Protein 7YTO (pdb70)

Radius of gyration: 44.59 Å; Cα contacts (8 Å, |Δi|>4): 5740; chains: 6; bounding box: 147×69×113 Å

Foldseek 3Di:
DDDFKAFFQPDAADDDLDDLVLLVVLLVVVLVVCVVVVFFKEKEWFQQVQCNNFLDGDDDDPDTWIWIQGNPFIETEEEPVCGNVSVNRTNGHYIYGYPPDPCSSLVVVCVRQPPTAEYEYAPPDQDDVSVVVNCVSVPNHHYDYDNQVSLVVQQFADPSLVVVQLVQLVLQVQLVVQLLVQAAQFAFQVSSFVSSQVRSLVVLPVVDPDWDRDDWTWAKAWAAQQQDPPRHGDRDGHHAQIKIKTWGWGATSQWTDIWIAIFGRADHDPLQQVVQVLQVVLLVVLQQQQAQFDFLLNSQVVSLVSCVVVVQSVFWDAFQKFWTTRAHPVDDTSVQHTNHNPRGDGHHQRTKMKGKTKGADDPPDRSGGIGIGIWIWGYHNGGTDTSNDDDYGDPPRHRRD/DDDFKFDQQPDAADDDLDDLVQLVVLLVVVLVVCVVVVFFKEKEWFQQNQCRNWLDGDDCPPDTWIWMRGNPAIEIEEEVVCGNVSVNRTNGHYMYGYPPDPCSSLVVVCVRQPPTAEYEYAPPPQDDVRVVSNCVSDPNHHYHYDNQVSLVVQQFADPSLVVVQLVQLVLQVQLVVQLLVQDAQFQFQVSSFVSSQVRSLVVQPVVDPDWDFDQWGWAKAWAAQQLDPPRHGDGDGHHAQIKIKTWGWGATSQWTDIWIAIFGHQDYDDQLVVVQVLQVVLLVVLLQQFAFFAFLQVSQVVSLVSCVVVVQNVQWDDFQKFWTTRAHPVDDTSVQGTSDNPRGDGHHQRGKMKGKTKGAADPPDGSHGIGIGMWIWGHHDGHTDTSNDDDYGPPPRHRND/DDDFKFFQQPDAADDDLDDLVLLVVLLVLVVVVCVVVVFFKEKEWFQQSQCNNFLDGDDCPPDTWIWIRGNPFIETEEEVVCGNVSVNRGDGHYMYGYDPDDCSRLVVVVVVQPPGQEYEYAPVPQDPVRVVVNCVSVPRHHYDHDNQVSLVVQQFADPSQVVVQLVQLVLQVQLVVQLLVQDAAFQFQVSSFVSSQVRSLVVLVVPDPDWDFDDWTWAKAWAAQQLDPPRHGDRDGHHAQIKIKTWGWGATSQFTDIWIAIFHEQDYDPQQQVVQVLQVVLLVVLLFQQWQFHFLQVSVVVSCVSCVVVVQNVQWDAFFKFFTGRAHPVDDTSVQDTNHNPRGDGHHQRTKMKGKTKGAADPPDGSGGMGIGMWIWHGHGHTDTSNDDDHHPPPRHRRD/DDDFKFAQQPDAADDDLDDLVQLVVLLVLVQVVCVVVVFFKEKEWFQQVQCNNWLDGDDCPPDTWIWIRGNPFIEIEEEVVCRNVSVSRTSGHYMYGYPPDDCSSLVVVCVRQPPTAEYEYAPVDQDPVRVVVNCVSVPNHHYDHDNQVSLVVQQFADPSLVVVQLVQLVLQVQLVVQLLVQDAQFQFQVSSFVSSQVRSLVVLVVPDPDWDQDQWTWAKAWAQQQLDPPRHGDRDGHHAQIKIKTWGWGQTSQWTDIWIAIFGEQDHDPLQQVVQVLQVVLLVVLQFQPWQQDFLQVSQVVSCVSCVVVVQNVFWDDFQKFWTTRAHPPGDTRPQGTNHNPRGDGHHARGKMKGWTKGADDPPDGSHGIGIGIWIWGYHDTHIDTSNDDDYGPPPRHRYD/DDQKFAQQPDAADDDLDDLVQLVVLLVVVLVVCVVVVFFKEKEWFQQSQCRNFLDGDDCPPDTWIWIRGNPFIETEEEPVCGNVSVNRTSGHYMYGYDPDPCSRLVVVCVRQPPTAEYEYAPVPQDPVNVVVNCVSPPNHHYHYDNQVSLVVQQFADPSLVVVQLVQLVLQVQLVVQLLVQFAQFQFQVVSFVSSQVRSQVVLCVPDPDWDFDDWGWAKAWAAQQQDPPRHGDRDGHHAFIKIKTWTWGATSQWTDIWIAIFTRADHDPLQQVVQVLQVVLLVVLLQQDAQFQFLLVSLVVSLVSCVVVVQNVQWDDFFKFWTTRAHPPGDHSVQGTNHNPRGDTHHARGKMKGKTKGAAPPPDRNGGMGIGMWIWHHHHGGIDTSNDDDYGDVPRHRDD/DDDFKFAQQPDAADDDLDDLVLLVVLLVLVVVVCVVVVFFKEKEWFQQVQCNNWLDGDDCPPDTWIWIRGNPFIETEEEVVCGNVSVNRTSGHYMYGYDPDPCSSLVVVCVRQPPTQEYEYAPVPQDPVNVVVNCVSPPNHHYDYDNQVSLVVQQFADPSLVVVQLVQLVLQVQLVVQLLVPFAQFAFQVVSFVSSQVRSQVVQCVVDPDWDFDDWTWAKAWAQQQQDPPRHGDRDGHHAQIKIKTWGWGATSQWTDIWIAIAGRADYDPQQQVVQVLQVVLLVVLQFQAAQFDFLQVSVVVSLVSCVVVVQNVQWDDFQKFWTTRDHPPGDHSVQRTSDNPRGDGHHQRGKMKGKTKGADPPPDPSGGIGIGIWIWGYHNGGTDTSNDDDHGPVPRYRHD

InterPro domains:
  IPR000587 Creatinase, N-terminal [PF01321] (29-159)
  IPR000994 Peptidase M24 [PF00557] (167-383)
  IPR029149 Creatinase/Aminopeptidase P/Spt16, N-terminal [G3DSA:3.40.350.10] (4-157)
  IPR029149 Creatinase/Aminopeptidase P/Spt16, N-terminal [SSF53092] (5-157)
  IPR036005 Creatinase/aminopeptidase-like [G3DSA:3.90.230.10] (158-403)
  IPR036005 Creatinase/aminopeptidase-like [SSF55920] (159-399)
  IPR039394 Creatinase, C-terminal [cd01090] (165-392)
  IPR050659 Peptidase M24B family [PTHR46112] (21-395)

Sequence (2404 aa):
DMLHVMKWHNGEKDYSPFSDAEMTRRQNDVRGWMAKNNVDAALFTSYHCINYYSGWLYCYFGRKYGMVIDHNNATTISAGIDGGQPWRRSFGDNITYTDWRRDNFYRAVRQLTTGAKRIGIEFDHVNLDFRRQLEEALPGVEFVDISQPSMWMRTIKSLEEQKLIREGARVCDVGGAACAAAIKAGVPEHEVAIATTNAMIREIAKSFPFVELMDTWTWFQSGINTDGAHNPVTNRIVQSGDILSLNTFPMIFGYYTALERTLFCDHVDDASLDIWEKNVAVHRRGLELIKPGARCKDIALELNEMYREWDLLKYRSFGYGHSFGVLCHYYGREAGVELREDIDTELKPGMVVSMEPMVMLPEGMPGAGGYREHDILIVGEDGAENITGFPVGPEHNIIRNDMLHVMKWHNGEKDYSPFSDAEMTRRQNDVRGWMAKNNVDAALFTSYHCINYYSGWLYCYFGRKYGMVIDHNNATTISAGIDGGQPWRRSFGDNITYTDWRRDNFYRAVRQLTTGAKRIGIEFDHVNLDFRRQLEEALPGVEFVDISQPSMWMRTIKSLEEQKLIREGARVCDVGGAACAAAIKAGVPEHEVAIATTNAMIREIAKSFPFVELMDTWTWFQSGINTDGAHNPVTNRIVQSGDILSLNTFPMIFGYYTALERTLFCDHVDDASLDIWEKNVAVHRRGLELIKPGARCKDIALELNEMYREWDLLKYRSFGYGHSFGVLCHYYGREAGVELREDIDTELKPGMVVSMEPMVMLPEGMPGAGGYREHDILIVGEDGAENITGFPVGPEHNIIRNDMLHVMKWHNGEKDYSPFSDAEMTRRQNDVRGWMAKNNVDAALFTSYHCINYYSGWLYCYFGRKYGMVIDHNNATTISAGIDGGQPWRRSFGDNITYTDWRRDNFYRAVRQLTTGAKRIGIEFDHVNLDFRRQLEEALPGVEFVDISQPSMWMRTIKSLEEQKLIREGARVCDVGGAACAAAIKAGVPEHEVAIATTNAMIREIAKSFPFVELMDTWTWFQSGINTDGAHNPVTNRIVQSGDILSLNTFPMIFGYYTALERTLFCDHVDDASLDIWEKNVAVHRRGLELIKPGARCKDIALELNEMYREWDLLKYRSFGYGHSFGVLCHYYGREAGVELREDIDTELKPGMVVSMEPMVMLPEGMPGAGGYREHDILIVEDGAENITGFPVGPEHNIIRNDMLHVMKWHNGEKDYSPFSDAEMTRRQNDVRGWMAKNNVDAALFTSYHCINYYSGWLYCYFGRKYGMVIDHNNATTISAGIDGGQPWRRSFGDNITYTDWRRDNFYRAVRQLTTGAKRIGIEFDHVNLDFRRQLEEALPGVEFVDISQPSMWMRTIKSLEEQKLIREGARVCDVGGAACAAAIKAGVPEHEVAIATTNAMIREIAKSFPFVELMDTWTWFQSGINTDGAHNPVTNRIVQSGDILSLNTFPMIFGYYTALERTLFCDHVDDASLDIWEKNVAVHRRGLELIKPGARCKDIALELNEMYREWDLLKYRSFGYGHSFGVLCHYYGREAGVELREDIDTELKPGMVVSMEPMVMLPEGMPGAGGYREHDILIVGEDGAENITGFPVGPEHNIIRNMLHVMKWHNGEKDYSPFSDAEMTRRQNDVRGWMAKNNVDAALFTSYHCINYYSGWLYCYFGRKYGMVIDHNNATTISAGIDGGQPWRRSFGDNITYTDWRRDNFYRAVRQLTTGAKRIGIEFDHVNLDFRRQLEEALPGVEFVDISQPSMWMRTIKSLEEQKLIREGARVCDVGGAACAAAIKAGVPEHEVAIATTNAMIREIAKSFPFVELMDTWTWFQSGINTDGAHNPVTNRIVQSGDILSLNTFPMIFGYYTALERTLFCDHVDDASLDIWEKNVAVHRRGLELIKPGARCKDIALELNEMYREWDLLKYRSFGYGHSFGVLCHYYGREAGVELREDIDTELKPGMVVSMEPMVMLPEGMPGAGGYREHDILIVGEDGAENITGFPVGPEHNIIRNDMLHVMKWHNGEKDYSPFSDAEMTRRQNDVRGWMAKNNVDAALFTSYHCINYYSGWLYCYFGRKYGMVIDHNNATTISAGIDGGQPWRRSFGDNITYTDWRRDNFYRAVRQLTTGAKRIGIEFDHVNLDFRRQLEEALPGVEFVDISQPSMWMRTIKSLEEQKLIREGARVCDVGGAACAAAIKAGVPEHEVAIATTNAMIREIAKSFPFVELMDTWTWFQSGINTDGAHNPVTNRIVQSGDILSLNTFPMIFGYYTALERTLFCDHVDDASLDIWEKNVAVHRRGLELIKPGARCKDIALELNEMYREWDLLKYRSFGYGHSFGVLCHYYGREAGVELREDIDTELKPGMVVSMEPMVMLPEGMPGAGGYREHDILIVGEDGAENITGFPVGPEHNIIRN

Structure (mmCIF, N/CA/C/O backbone):
data_7YTO
#
_entry.id   7YTO
#
_cell.length_a   194.946
_cell.length_b   113.761
_cell.length_c   111.482
_cell.angle_alpha   90.000
_cell.angle_beta   94.903
_cell.angle_gamma   90.000
#
_symmetry.space_group_name_H-M   'C 1 2 1'
#
loop_
_entity.id
_entity.type
_entity.pdbx_description
1 polymer 'Creatine amidinohydrolase'
2 water water
#
loop_
_atom_site.group_PDB
_atom_site.id
_atom_site.type_symbol
_atom_site.label_atom_id
_atom_site.label_alt_id
_atom_site.label_comp_id
_atom_site.label_asym_id
_atom_site.label_entity_id
_atom_site.label_seq_id
_atom_site.pdbx_PDB_ins_code
_atom_site.Cartn_x
_atom_site.Cartn_y
_atom_site.Cartn_z
_atom_site.occupancy
_atom_site.B_iso_or_equiv
_atom_site.auth_seq_id
_atom_site.auth_comp_id
_atom_site.auth_asym_id
_atom_site.auth_atom_id
_atom_site.pdbx_PDB_model_num
ATOM 1 N N . ASP A 1 4 ? -28.36701 -22.56678 -34.29098 1.000 116.44305 4 ASP D N 1
ATOM 2 C CA . ASP A 1 4 ? -27.20771 -21.90329 -33.70943 1.000 122.63226 4 ASP D CA 1
ATOM 3 C C . ASP A 1 4 ? -27.00500 -20.51654 -34.31342 1.000 117.74914 4 ASP D C 1
ATOM 4 O O . ASP A 1 4 ? -26.47609 -19.61683 -33.66022 1.000 114.75910 4 ASP D O 1
ATOM 9 N N . MET A 1 5 ? -27.43023 -20.35046 -35.56332 1.000 114.28736 5 MET D N 1
ATOM 10 C CA . MET A 1 5 ? -27.31942 -19.07559 -36.25906 1.000 108.83367 5 MET D CA 1
ATOM 11 C C . MET A 1 5 ? -28.58808 -18.26503 -36.02724 1.000 105.27857 5 MET D C 1
ATOM 12 O O . MET A 1 5 ? -29.69861 -18.77162 -36.21557 1.000 107.66515 5 MET D O 1
ATOM 17 N N . LEU A 1 6 ? -28.41724 -17.01168 -35.61518 1.000 102.25968 6 LEU D N 1
ATOM 18 C CA . LEU A 1 6 ? -29.53696 -16.18249 -35.19425 1.000 107.36368 6 LEU D CA 1
ATOM 19 C C . LEU A 1 6 ? -30.42189 -15.79296 -36.37824 1.000 111.17395 6 LEU D C 1
ATOM 20 O O . LEU A 1 6 ? -30.01258 -15.83266 -37.54227 1.000 97.92514 6 LEU D O 1
ATOM 25 N N . HIS A 1 7 ? -31.65939 -15.41179 -36.05790 1.000 122.54812 7 HIS D N 1
ATOM 26 C CA . HIS A 1 7 ? -32.59949 -14.87041 -37.03728 1.000 119.01886 7 HIS D CA 1
ATOM 27 C C . HIS A 1 7 ? -32.83774 -13.39431 -36.77894 1.000 111.82832 7 HIS D C 1
ATOM 28 O O . HIS A 1 7 ? -32.46366 -12.55097 -37.60005 1.000 109.05927 7 HIS D O 1
ATOM 35 N N . VAL A 1 8 ? -33.45667 -13.04358 -35.65720 1.000 95.93463 8 VAL D N 1
ATOM 36 C CA . VAL A 1 8 ? -33.72215 -11.65406 -35.29412 1.000 93.73126 8 VAL D CA 1
ATOM 37 C C . VAL A 1 8 ? -32.97966 -11.38991 -33.98864 1.000 96.30579 8 VAL D C 1
ATOM 38 O O . VAL A 1 8 ? -33.53477 -11.52541 -32.89363 1.000 100.27991 8 VAL D O 1
ATOM 40 N N . MET A 1 9 ? -31.71128 -11.00567 -34.09721 1.000 94.86014 9 MET D N 1
ATOM 41 C CA . MET A 1 9 ? -30.91413 -10.63760 -32.93897 1.000 92.65283 9 MET D CA 1
ATOM 42 C C . MET A 1 9 ? -31.08493 -9.15458 -32.61858 1.000 93.32943 9 MET D C 1
ATOM 43 O O . MET A 1 9 ? -31.66023 -8.38215 -33.38858 1.000 98.27676 9 MET D O 1
ATOM 45 N N . LYS A 1 10 ? -30.57114 -8.76389 -31.45512 1.000 86.34205 10 LYS D N 1
ATOM 46 C CA . LYS A 1 10 ? -30.57043 -7.37833 -31.00527 1.000 85.66770 10 LYS D CA 1
ATOM 47 C C . LYS A 1 10 ? -29.12349 -6.95858 -30.79423 1.000 87.16324 10 LYS D C 1
ATOM 48 O O . LYS A 1 10 ? -28.40936 -7.56181 -29.98418 1.000 96.89377 10 LYS D O 1
ATOM 54 N N . TRP A 1 11 ? -28.70030 -5.91899 -31.52466 1.000 87.73352 11 TRP D N 1
ATOM 55 C CA . TRP A 1 11 ? -27.29543 -5.52307 -31.64819 1.000 90.67205 11 TRP D CA 1
ATOM 56 C C . TRP A 1 11 ? -27.16800 -4.03053 -31.33499 1.000 88.28200 11 TRP D C 1
ATOM 57 O O . TRP A 1 11 ? -26.92869 -3.21021 -32.22150 1.000 81.67260 11 TRP D O 1
ATOM 68 N N . HIS A 1 12 ? -27.32470 -3.67853 -30.06369 1.000 87.09669 12 HIS D N 1
ATOM 69 C CA . HIS A 1 12 ? -27.22497 -2.28385 -29.63963 1.000 86.75198 12 HIS D CA 1
ATOM 70 C C . HIS A 1 12 ? -25.77154 -1.93638 -29.31449 1.000 90.00875 12 HIS D C 1
ATOM 71 O O . HIS A 1 12 ? -25.41414 -1.55752 -28.20050 1.000 92.01102 12 HIS D O 1
ATOM 78 N N . ASN A 1 13 ? -24.92605 -2.08826 -30.33058 1.000 87.66085 13 ASN D N 1
ATOM 79 C CA . ASN A 1 13 ? -23.50489 -1.81237 -30.17940 1.000 89.75417 13 ASN D CA 1
ATOM 80 C C . ASN A 1 13 ? -23.27087 -0.30732 -30.18224 1.000 91.04837 13 ASN D C 1
ATOM 81 O O . ASN A 1 13 ? -23.74462 0.40373 -31.07433 1.000 84.77512 13 ASN D O 1
ATOM 86 N N . GLY A 1 14 ? -22.55012 0.17702 -29.17370 1.000 91.61328 14 GLY D N 1
ATOM 87 C CA . GLY A 1 14 ? -22.27236 1.58928 -29.05124 1.000 90.90606 14 GLY D CA 1
ATOM 88 C C . GLY A 1 14 ? -23.38449 2.33381 -28.33861 1.000 90.45065 14 GLY D C 1
ATOM 89 O O . GLY A 1 14 ? -24.29051 1.75329 -27.73573 1.000 91.37708 14 GLY D O 1
ATOM 90 N N . GLU A 1 15 ? -23.30047 3.65664 -28.41688 1.000 89.16818 15 GLU D N 1
ATOM 91 C CA . GLU A 1 15 ? -24.26063 4.55329 -27.79577 1.000 88.80296 15 GLU D CA 1
ATOM 92 C C . GLU A 1 15 ? -24.94347 5.39398 -28.86597 1.000 88.21156 15 GLU D C 1
ATOM 93 O O . GLU A 1 15 ? -24.52529 5.42800 -30.02638 1.000 81.99702 15 GLU D O 1
ATOM 99 N N . LYS A 1 16 ? -26.00904 6.07766 -28.45457 1.000 87.10469 16 LYS D N 1
ATOM 100 C CA . LYS A 1 16 ? -26.73866 6.95248 -29.36063 1.000 80.20563 16 LYS D CA 1
ATOM 101 C C . LYS A 1 16 ? -25.82548 8.04792 -29.89871 1.000 79.59972 16 LYS D C 1
ATOM 102 O O . LYS A 1 16 ? -24.85619 8.45538 -29.25353 1.000 85.34434 16 LYS D O 1
ATOM 108 N N . ASP A 1 17 ? -26.14387 8.52204 -31.09623 1.000 75.83804 17 ASP D N 1
ATOM 109 C CA . ASP A 1 17 ? -25.39957 9.58837 -31.74578 1.000 74.30983 17 ASP D CA 1
ATOM 110 C C . ASP A 1 17 ? -26.14322 10.91314 -31.62112 1.000 74.88911 17 ASP D C 1
ATOM 111 O O . ASP A 1 17 ? -27.33338 10.96076 -31.30156 1.000 80.36408 17 ASP D O 1
ATOM 116 N N . TYR A 1 18 ? -25.41575 11.99720 -31.87675 1.000 78.87259 18 TYR D N 1
ATOM 117 C CA . TYR A 1 18 ? -26.01990 13.32174 -31.87349 1.000 77.22304 18 TYR D CA 1
ATOM 118 C C . TYR A 1 18 ? -27.05562 13.43563 -32.98517 1.000 69.64108 18 TYR D C 1
ATOM 119 O O . TYR A 1 18 ? -26.88699 12.88054 -34.07393 1.000 66.49773 18 TYR D O 1
ATOM 128 N N . SER A 1 19 ? -28.13312 14.16641 -32.70423 1.000 68.28236 19 SER D N 1
ATOM 129 C CA . SER A 1 19 ? -29.16056 14.44983 -33.69036 1.000 71.80295 19 SER D CA 1
ATOM 130 C C . SER A 1 19 ? -29.47792 15.93839 -33.69351 1.000 70.80395 19 SER D C 1
ATOM 131 O O . SER A 1 19 ? -29.56959 16.55810 -32.62625 1.000 69.25604 19 SER D O 1
ATOM 134 N N . PRO A 1 20 ? -29.65106 16.53909 -34.87335 1.000 65.51524 20 PRO D N 1
ATOM 135 C CA . PRO A 1 20 ? -30.00711 17.96635 -34.92292 1.000 68.22229 20 PRO D CA 1
ATOM 136 C C . PRO A 1 20 ? -31.35440 18.27270 -34.29868 1.000 71.14503 20 PRO D C 1
ATOM 137 O O . PRO A 1 20 ? -31.58865 19.42043 -33.89941 1.000 69.96816 20 PRO D O 1
ATOM 141 N N . PHE A 1 21 ? -32.24358 17.28922 -34.20090 1.000 71.07071 21 PHE D N 1
ATOM 142 C CA . PHE A 1 21 ? -33.57064 17.47787 -33.63822 1.000 68.14674 21 PHE D CA 1
ATOM 143 C C . PHE A 1 21 ? -33.61252 16.99268 -32.19465 1.000 67.07553 21 PHE D C 1
ATOM 144 O O . PHE A 1 21 ? -32.94768 16.02143 -31.82442 1.000 67.95152 21 PHE D O 1
ATOM 152 N N . SER A 1 22 ? -34.40674 17.68123 -31.38119 1.000 68.91335 22 SER D N 1
ATOM 153 C CA . SER A 1 22 ? -34.54134 17.32387 -29.97956 1.000 72.42274 22 SER D CA 1
ATOM 154 C C . SER A 1 22 ? -35.41011 16.07788 -29.82531 1.000 74.51713 22 SER D C 1
ATOM 155 O O . SER A 1 22 ? -36.04948 15.60559 -30.77075 1.000 71.82172 22 SER D O 1
ATOM 158 N N . ASP A 1 23 ? -35.42479 15.54097 -28.60287 1.000 75.26321 23 ASP D N 1
ATOM 159 C CA . ASP A 1 23 ? -36.27474 14.39200 -28.31252 1.000 75.96166 23 ASP D CA 1
ATOM 160 C C . ASP A 1 23 ? -37.75111 14.74903 -28.41911 1.000 75.83955 23 ASP D C 1
ATOM 161 O O . ASP A 1 23 ? -38.57103 13.89156 -28.76632 1.000 75.09697 23 ASP D O 1
ATOM 166 N N . ALA A 1 24 ? -38.10570 16.00395 -28.13139 1.000 76.73935 24 ALA D N 1
ATOM 167 C CA . ALA A 1 24 ? -39.49150 16.43571 -28.27750 1.000 76.84043 24 ALA D CA 1
ATOM 168 C C . ALA A 1 24 ? -39.92857 16.41119 -29.73656 1.000 76.09274 24 ALA D C 1
ATOM 169 O O . ALA A 1 24 ? -41.02439 15.93483 -30.05230 1.000 81.73443 24 ALA D O 1
ATOM 171 N N . GLU A 1 25 ? -39.08475 16.91729 -30.63924 1.000 72.44248 25 GLU D N 1
ATOM 172 C CA . GLU A 1 25 ? -39.43966 16.95296 -32.05488 1.000 73.37760 25 GLU D CA 1
ATOM 173 C C . GLU A 1 25 ? -39.61522 15.54704 -32.61537 1.000 74.19178 25 GLU D C 1
ATOM 174 O O . GLU A 1 25 ? -40.57695 15.27121 -33.34258 1.000 66.92598 25 GLU D O 1
ATOM 180 N N . MET A 1 26 ? -38.69237 14.63990 -32.28430 1.000 74.76514 26 MET D N 1
ATOM 181 C CA . MET A 1 26 ? -38.79841 13.27227 -32.78025 1.000 66.35180 26 MET D CA 1
ATOM 182 C C . MET A 1 26 ? -39.99382 12.54749 -32.17599 1.000 75.45268 26 MET D C 1
ATOM 183 O O . MET A 1 26 ? -40.59114 11.68760 -32.83348 1.000 75.17298 26 MET D O 1
ATOM 188 N N . THR A 1 27 ? -40.36004 12.88175 -30.93588 1.000 71.11697 27 THR D N 1
ATOM 189 C CA . THR A 1 27 ? -41.55090 12.29360 -30.33148 1.000 72.27897 27 THR D CA 1
ATOM 190 C C . THR A 1 27 ? -42.82061 12.85366 -30.96229 1.000 72.29590 27 THR D C 1
ATOM 191 O O . THR A 1 27 ? -43.81042 12.13009 -31.12735 1.000 73.71422 27 THR D O 1
ATOM 195 N N . ARG A 1 28 ? -42.80960 14.13909 -31.32701 1.000 70.83032 28 ARG D N 1
ATOM 196 C CA . ARG A 1 28 ? -43.98570 14.74049 -31.94892 1.000 73.08038 28 ARG D CA 1
ATOM 197 C C . ARG A 1 28 ? -44.31732 14.06421 -33.27271 1.000 70.47609 28 ARG D C 1
ATOM 198 O O . ARG A 1 28 ? -45.49229 13.82591 -33.57698 1.000 67.87232 28 ARG D O 1
ATOM 206 N N . ARG A 1 29 ? -43.29482 13.74109 -34.06986 1.000 72.98498 29 ARG D N 1
ATOM 207 C CA . ARG A 1 29 ? -43.52808 13.04519 -35.33247 1.000 69.35490 29 ARG D CA 1
ATOM 208 C C . ARG A 1 29 ? -44.11722 11.66067 -35.09224 1.000 71.54978 29 ARG D C 1
ATOM 209 O O . ARG A 1 29 ? -45.10275 11.27207 -35.72940 1.000 62.83138 29 ARG D O 1
ATOM 217 N N . GLN A 1 30 ? -43.52278 10.90051 -34.16800 1.000 75.43290 30 GLN D N 1
ATOM 218 C CA . GLN A 1 30 ? -44.00888 9.55338 -33.88879 1.000 74.25135 30 GLN D CA 1
ATOM 219 C C . GLN A 1 30 ? -45.40142 9.57102 -33.27085 1.000 71.86485 30 GLN D C 1
ATOM 220 O O . GLN A 1 30 ? -46.19985 8.66259 -33.52647 1.000 80.74935 30 GLN D O 1
ATOM 226 N N . ASN A 1 31 ? -45.71384 10.58863 -32.46347 1.000 72.12794 31 ASN D N 1
ATOM 227 C CA . ASN A 1 31 ? -47.05920 10.69884 -31.90753 1.000 75.54751 31 ASN D CA 1
ATOM 228 C C . ASN A 1 31 ? -48.07542 11.08666 -32.97329 1.000 71.85400 31 ASN D C 1
ATOM 229 O O . ASN A 1 31 ? -49.25910 10.74990 -32.85003 1.000 73.61752 31 ASN D O 1
ATOM 234 N N . ASP A 1 32 ? -47.63869 11.79688 -34.01701 1.000 73.87590 32 ASP D N 1
ATOM 235 C CA . ASP A 1 32 ? -48.53319 12.09821 -35.12950 1.000 77.21710 32 ASP D CA 1
ATOM 236 C C . ASP A 1 32 ? -48.98735 10.82861 -35.83577 1.000 71.11092 32 ASP D C 1
ATOM 237 O O . ASP A 1 32 ? -50.13360 10.74944 -36.29285 1.000 70.01926 32 ASP D O 1
ATOM 242 N N . VAL A 1 33 ? -48.10973 9.82685 -35.93024 1.000 68.12728 33 VAL D N 1
ATOM 243 C CA . VAL A 1 33 ? -48.50406 8.54895 -36.51420 1.000 75.33023 33 VAL D CA 1
ATOM 244 C C . VAL A 1 33 ? -49.52845 7.85294 -35.62920 1.000 69.47067 33 VAL D C 1
ATOM 245 O O . VAL A 1 33 ? -50.52976 7.31663 -36.11911 1.000 70.07826 33 VAL D O 1
ATOM 249 N N . ARG A 1 34 ? -49.29690 7.85029 -34.31390 1.000 73.67435 34 ARG D N 1
ATOM 250 C CA . ARG A 1 34 ? -50.23892 7.21401 -33.39919 1.000 72.28429 34 ARG D CA 1
ATOM 251 C C . ARG A 1 34 ? -51.59672 7.90149 -33.44413 1.000 73.82401 34 ARG D C 1
ATOM 252 O O . ARG A 1 34 ? -52.63869 7.23891 -33.38006 1.000 75.28875 34 ARG D O 1
ATOM 260 N N . GLY A 1 35 ? -51.60504 9.23122 -33.55991 1.000 73.70469 35 GLY D N 1
ATOM 261 C CA . GLY A 1 35 ? -52.86059 9.94264 -33.71984 1.000 75.19273 35 GLY D CA 1
ATOM 262 C C . GLY A 1 35 ? -53.59196 9.57047 -34.99364 1.000 77.99276 35 GLY D C 1
ATOM 263 O O . GLY A 1 35 ? -54.82522 9.54357 -35.02216 1.000 79.71520 35 GLY D O 1
ATOM 264 N N . TRP A 1 36 ? -52.84947 9.27710 -36.06261 1.000 74.76318 36 TRP D N 1
ATOM 265 C CA . TRP A 1 36 ? -53.48771 8.82462 -37.29252 1.000 71.27192 36 TRP D CA 1
ATOM 266 C C . TRP A 1 36 ? -53.98395 7.39126 -37.15772 1.000 77.66594 36 TRP D C 1
ATOM 267 O O . TRP A 1 36 ? -55.08069 7.05998 -37.62561 1.000 74.50911 36 TRP D O 1
ATOM 278 N N . MET A 1 37 ? -53.18504 6.52585 -36.52832 1.000 69.75210 37 MET D N 1
ATOM 279 C CA . MET A 1 37 ? -53.58371 5.13284 -36.36138 1.000 72.53790 37 MET D CA 1
ATOM 280 C C . MET A 1 37 ? -54.81746 5.00336 -35.47946 1.000 78.24247 37 MET D C 1
ATOM 281 O O . MET A 1 37 ? -55.63479 4.09841 -35.68524 1.000 78.68720 37 MET D O 1
ATOM 286 N N . ALA A 1 38 ? -54.97361 5.89828 -34.50115 1.000 81.15213 38 ALA D N 1
ATOM 287 C CA . ALA A 1 38 ? -56.13242 5.83527 -33.61671 1.000 80.16107 38 ALA D CA 1
ATOM 288 C C . ALA A 1 38 ? -57.41261 6.21536 -34.35038 1.000 81.75149 38 ALA D C 1
ATOM 289 O O . ALA A 1 38 ? -58.46804 5.61284 -34.12118 1.000 91.04243 38 ALA D O 1
ATOM 291 N N . LYS A 1 39 ? -57.34099 7.21213 -35.23618 1.000 79.46572 39 LYS D N 1
ATOM 292 C CA . LYS A 1 39 ? -58.52221 7.63836 -35.97761 1.000 84.46587 39 LYS D CA 1
ATOM 293 C C . LYS A 1 39 ? -58.94096 6.62974 -37.03883 1.000 82.82817 39 LYS D C 1
ATOM 294 O O . LYS A 1 39 ? -60.10146 6.64428 -37.46284 1.000 86.11748 39 LYS D O 1
ATOM 300 N N . ASN A 1 40 ? -58.03102 5.76023 -37.47777 1.000 86.05853 40 ASN D N 1
ATOM 301 C CA . ASN A 1 40 ? -58.31378 4.80328 -38.53950 1.000 74.28682 40 ASN D CA 1
ATOM 302 C C . ASN A 1 40 ? -58.29431 3.35829 -38.05423 1.000 77.07904 40 ASN D C 1
ATOM 303 O O . ASN A 1 40 ? -58.28205 2.44105 -38.88130 1.000 79.69572 40 ASN D O 1
ATOM 308 N N . ASN A 1 41 ? -58.29245 3.13476 -36.73814 1.000 81.69072 41 ASN D N 1
ATOM 309 C CA . ASN A 1 41 ? -58.29411 1.78704 -36.16327 1.000 82.68141 41 ASN D CA 1
ATOM 310 C C . ASN A 1 41 ? -57.13198 0.95283 -36.69657 1.000 83.78206 41 ASN D C 1
ATOM 311 O O . ASN A 1 41 ? -57.28031 -0.22964 -37.01220 1.000 82.46575 41 ASN D O 1
ATOM 316 N N . VAL A 1 42 ? -55.96261 1.57822 -36.80453 1.000 78.60373 42 VAL D N 1
ATOM 317 C CA . VAL A 1 42 ? -54.75135 0.91396 -37.27084 1.000 72.78785 42 VAL D CA 1
ATOM 318 C C . VAL A 1 42 ? -53.93389 0.49678 -36.05746 1.000 74.52720 42 VAL D C 1
ATOM 319 O O . VAL A 1 42 ? -53.65555 1.31627 -35.17283 1.000 73.66075 42 VAL D O 1
ATOM 323 N N . ASP A 1 43 ? -53.54610 -0.77934 -36.01687 1.000 79.48538 43 ASP D N 1
ATOM 324 C CA . ASP A 1 43 ? -52.86769 -1.32284 -34.84527 1.000 77.47804 43 ASP D CA 1
ATOM 325 C C . ASP A 1 43 ? -51.37636 -1.00908 -34.85273 1.000 74.49513 43 ASP D C 1
ATOM 326 O O . ASP A 1 43 ? -50.78565 -0.77276 -33.79292 1.000 82.49773 43 ASP D O 1
ATOM 331 N N . ALA A 1 44 ? -50.75201 -1.00532 -36.02829 1.000 75.71893 44 ALA D N 1
ATOM 332 C CA . ALA A 1 44 ? -49.32682 -0.73216 -36.13291 1.000 73.45436 44 ALA D CA 1
ATOM 333 C C . ALA A 1 44 ? -49.03036 -0.14469 -37.50351 1.000 72.03075 44 ALA D C 1
ATOM 334 O O . ALA A 1 44 ? -49.76634 -0.36561 -38.46791 1.000 64.08399 44 ALA D O 1
ATOM 336 N N . ALA A 1 45 ? -47.93876 0.61262 -37.57621 1.000 76.84214 45 ALA D N 1
ATOM 337 C CA . ALA A 1 45 ? -47.45783 1.18795 -38.82358 1.000 71.32423 45 ALA D CA 1
ATOM 338 C C . ALA A 1 45 ? -46.11255 0.57564 -39.17960 1.000 68.87056 45 ALA D C 1
ATOM 339 O O . ALA A 1 45 ? -45.24356 0.41866 -38.31537 1.000 65.00187 45 ALA D O 1
ATOM 341 N N . LEU A 1 46 ? -45.94951 0.23096 -40.45509 1.000 56.78498 46 LEU D N 1
ATOM 342 C CA . LEU A 1 46 ? -44.71886 -0.36107 -40.97627 1.000 64.87512 46 LEU D CA 1
ATOM 343 C C . LEU A 1 46 ? -44.22606 0.49819 -42.13719 1.000 60.31146 46 LEU D C 1
ATOM 344 O O . LEU A 1 46 ? -44.74239 0.39962 -43.25415 1.000 60.06784 46 LEU D O 1
ATOM 349 N N . PHE A 1 47 ? -43.23852 1.34673 -41.87211 1.000 61.80921 47 PHE D N 1
ATOM 350 C CA . PHE A 1 47 ? -42.59529 2.12690 -42.91741 1.000 56.30138 47 PHE D CA 1
ATOM 351 C C . PHE A 1 47 ? -41.43765 1.33469 -43.50893 1.000 55.77817 47 PHE D C 1
ATOM 352 O O . PHE A 1 47 ? -40.76776 0.56943 -42.81264 1.000 61.29235 47 PHE D O 1
ATOM 360 N N . THR A 1 48 ? -41.21056 1.51599 -44.81044 1.000 55.57633 48 THR D N 1
ATOM 361 C CA . THR A 1 48 ? -40.15662 0.78740 -45.50228 1.000 58.79166 48 THR D CA 1
ATOM 362 C C . THR A 1 48 ? -39.27779 1.64784 -46.39887 1.000 49.82476 48 THR D C 1
ATOM 363 O O . THR A 1 48 ? -38.28324 1.13269 -46.92010 1.000 53.80412 48 THR D O 1
ATOM 367 N N . SER A 1 49 ? -39.59389 2.92430 -46.58854 1.000 46.85491 49 SER D N 1
ATOM 368 C CA . SER A 1 49 ? -38.85053 3.76475 -47.51371 1.000 51.75088 49 SER D CA 1
ATOM 369 C C . SER A 1 49 ? -37.75224 4.54334 -46.79144 1.000 50.76901 49 SER D C 1
ATOM 370 O O . SER A 1 49 ? -37.71136 4.62345 -45.56082 1.000 53.23893 49 SER D O 1
ATOM 373 N N . TYR A 1 50 ? -36.84687 5.12040 -47.58758 1.000 44.53195 50 TYR D N 1
ATOM 374 C CA . TYR A 1 50 ? -35.80866 5.98866 -47.03772 1.000 52.82331 50 TYR D CA 1
ATOM 375 C C . TYR A 1 50 ? -36.41711 7.14657 -46.26043 1.000 49.59308 50 TYR D C 1
ATOM 376 O O . TYR A 1 50 ? -36.02995 7.41906 -45.11941 1.000 48.34978 50 TYR D O 1
ATOM 385 N N . HIS A 1 51 ? -37.35769 7.86057 -46.88305 1.000 48.67695 51 HIS D N 1
ATOM 386 C CA . HIS A 1 51 ? -37.80884 9.13314 -46.33073 1.000 49.61833 51 HIS D CA 1
ATOM 387 C C . HIS A 1 51 ? -38.66506 8.93515 -45.08825 1.000 49.47852 51 HIS D C 1
ATOM 388 O O . HIS A 1 51 ? -38.51379 9.66911 -44.10468 1.000 58.35109 51 HIS D O 1
ATOM 395 N N . CYS A 1 52 ? -39.56627 7.95162 -45.10535 1.000 50.34810 52 CYS D N 1
ATOM 396 C CA . CYS A 1 52 ? -40.40408 7.72224 -43.93307 1.000 46.76843 52 CYS D CA 1
ATOM 397 C C . CYS A 1 52 ? -39.58092 7.22302 -42.75292 1.000 52.87218 52 CYS D C 1
ATOM 398 O O . CYS A 1 52 ? -39.79921 7.65250 -41.61378 1.000 58.56897 52 CYS D O 1
ATOM 401 N N . ILE A 1 53 ? -38.62487 6.32504 -42.99886 1.000 51.60648 53 ILE D N 1
ATOM 402 C CA . ILE A 1 53 ? -37.80348 5.82596 -41.89998 1.000 57.32450 53 ILE D CA 1
ATOM 403 C C . ILE A 1 53 ? -36.88332 6.92387 -41.37873 1.000 57.30929 53 ILE D C 1
ATOM 404 O O . ILE A 1 53 ? -36.66455 7.04485 -40.16803 1.000 55.39059 53 ILE D O 1
ATOM 409 N N . ASN A 1 54 ? -36.34452 7.75372 -42.27484 1.000 54.99029 54 ASN D N 1
ATOM 410 C CA . ASN A 1 54 ? -35.45885 8.82425 -41.82846 1.000 56.92494 54 ASN D CA 1
ATOM 411 C C . ASN A 1 54 ? -36.22721 9.93627 -41.12641 1.000 57.74669 54 ASN D C 1
ATOM 412 O O . ASN A 1 54 ? -35.68833 10.58238 -40.22013 1.000 60.69177 54 ASN D O 1
ATOM 417 N N . TYR A 1 55 ? -37.47968 10.17292 -41.52058 1.000 54.45285 55 TYR D N 1
ATOM 418 C CA . TYR A 1 55 ? -38.24722 11.25159 -40.90669 1.000 57.18874 55 TYR D CA 1
ATOM 419 C C . TYR A 1 55 ? -38.66108 10.90198 -39.48214 1.000 62.28419 55 TYR D C 1
ATOM 420 O O . TYR A 1 55 ? -38.56387 11.74122 -38.57917 1.000 62.20361 55 TYR D O 1
ATOM 429 N N . TYR A 1 56 ? -39.11404 9.66958 -39.25513 1.000 59.14576 56 TYR D N 1
ATOM 430 C CA . TYR A 1 56 ? -39.63644 9.29602 -37.94879 1.000 57.27188 56 TYR D CA 1
ATOM 431 C C . TYR A 1 56 ? -38.57933 8.73735 -37.00479 1.000 66.21653 56 TYR D C 1
ATOM 432 O O . TYR A 1 56 ? -38.77639 8.78499 -35.78437 1.000 59.89162 56 TYR D O 1
ATOM 441 N N . SER A 1 57 ? -37.46557 8.21900 -37.52658 1.000 62.55208 57 SER D N 1
ATOM 442 C CA . SER A 1 57 ? -36.40956 7.67992 -36.68117 1.000 63.70969 57 SER D CA 1
ATOM 443 C C . SER A 1 57 ? -35.10980 8.47067 -36.73164 1.000 66.27597 57 SER D C 1
ATOM 444 O O . SER A 1 57 ? -34.25615 8.27283 -35.86184 1.000 60.10405 57 SER D O 1
ATOM 447 N N . GLY A 1 58 ? -34.93344 9.34958 -37.71670 1.000 61.74497 58 GLY D N 1
ATOM 448 C CA . GLY A 1 58 ? -33.69336 10.08354 -37.86282 1.000 59.02729 58 GLY D CA 1
ATOM 449 C C . GLY A 1 58 ? -32.57967 9.32538 -38.54880 1.000 55.20805 58 GLY D C 1
ATOM 450 O O . GLY A 1 58 ? -31.51477 9.90731 -38.79078 1.000 56.06400 58 GLY D O 1
ATOM 451 N N . TRP A 1 59 ? -32.79435 8.05709 -38.88491 1.000 62.57728 59 TRP D N 1
ATOM 452 C CA . TRP A 1 59 ? -31.77080 7.19464 -39.45768 1.000 62.37834 59 TRP D CA 1
ATOM 453 C C . TRP A 1 59 ? -32.08282 6.92062 -40.92283 1.000 53.21308 59 TRP D C 1
ATOM 454 O O . TRP A 1 59 ? -33.19217 6.49083 -41.25549 1.000 51.28614 59 TRP D O 1
ATOM 465 N N . LEU A 1 60 ? -31.10231 7.16844 -41.79095 1.000 51.10719 60 LEU D N 1
ATOM 466 C CA . LEU A 1 60 ? -31.22831 6.92840 -43.22583 1.000 52.82101 60 LEU D CA 1
ATOM 467 C C . LEU A 1 60 ? -30.48330 5.64308 -43.56660 1.000 49.51783 60 LEU D C 1
ATOM 468 O O . LEU A 1 60 ? -29.25058 5.59769 -43.50172 1.000 50.36900 60 LEU D O 1
ATOM 473 N N . TYR A 1 61 ? -31.22735 4.60481 -43.93817 1.000 53.66014 61 TYR D N 1
ATOM 474 C CA . TYR A 1 61 ? -30.60967 3.31714 -44.20333 1.000 51.68236 61 TYR D CA 1
ATOM 475 C C . TYR A 1 61 ? -29.95889 3.29704 -45.58335 1.000 48.20333 61 TYR D C 1
ATOM 476 O O . TYR A 1 61 ? -30.16154 4.18405 -46.41711 1.000 46.47285 61 TYR D O 1
ATOM 485 N N . CYS A 1 62 ? -29.15668 2.26072 -45.80942 1.000 50.67479 62 CYS D N 1
ATOM 486 C CA . CYS A 1 62 ? -28.50657 2.01127 -47.08895 1.000 49.62790 62 CYS D CA 1
ATOM 487 C C . CYS A 1 62 ? -29.06853 0.72069 -47.66987 1.000 54.11819 62 CYS D C 1
ATOM 488 O O . CYS A 1 62 ? -28.96294 -0.34198 -47.04620 1.000 49.99136 62 CYS D O 1
ATOM 491 N N . TYR A 1 63 ? -29.65800 0.81704 -48.85933 1.000 54.26141 63 TYR D N 1
ATOM 492 C CA . TYR A 1 63 ? -30.32573 -0.30219 -49.51218 1.000 52.04654 63 TYR D CA 1
ATOM 493 C C . TYR A 1 63 ? -29.36118 -0.98846 -50.46953 1.000 54.34304 63 TYR D C 1
ATOM 494 O O . TYR A 1 63 ? -28.93300 -0.39040 -51.45925 1.000 66.14759 63 TYR D O 1
ATOM 503 N N . PHE A 1 64 ? -29.03242 -2.24267 -50.18580 1.000 56.89572 64 PHE D N 1
ATOM 504 C CA . PHE A 1 64 ? -28.25377 -3.03090 -51.13088 1.000 57.65582 64 PHE D CA 1
ATOM 505 C C . PHE A 1 64 ? -29.01069 -4.30384 -51.47536 1.000 54.95724 64 PHE D C 1
ATOM 506 O O . PHE A 1 64 ? -28.51275 -5.41006 -51.24336 1.000 59.33255 64 PHE D O 1
ATOM 514 N N . GLY A 1 65 ? -30.21623 -4.15476 -52.02194 1.000 52.47948 65 GLY D N 1
ATOM 515 C CA . GLY A 1 65 ? -31.06850 -5.29074 -52.30118 1.000 53.88513 65 GLY D CA 1
ATOM 516 C C . GLY A 1 65 ? -31.74239 -5.89288 -51.09142 1.000 50.52094 65 GLY D C 1
ATOM 517 O O . GLY A 1 65 ? -32.39976 -6.93143 -51.22263 1.000 69.06621 65 GLY D O 1
ATOM 518 N N . ARG A 1 66 ? -31.60658 -5.27445 -49.92081 1.000 60.88981 66 ARG D N 1
ATOM 519 C CA . ARG A 1 66 ? -32.13611 -5.80206 -48.67314 1.000 61.95776 66 ARG D CA 1
ATOM 520 C C . ARG A 1 66 ? -33.37522 -5.02753 -48.24287 1.000 61.13848 66 ARG D C 1
ATOM 521 O O . ARG A 1 66 ? -33.55414 -3.85700 -48.59219 1.000 56.01403 66 ARG D O 1
ATOM 529 N N . LYS A 1 67 ? -34.22816 -5.69905 -47.47524 1.000 53.43523 67 LYS D N 1
ATOM 530 C CA . LYS A 1 67 ? -35.42594 -5.07598 -46.93324 1.000 58.01457 67 LYS D CA 1
ATOM 531 C C . LYS A 1 67 ? -35.10231 -4.33203 -45.64257 1.000 61.38717 67 LYS D C 1
ATOM 532 O O . LYS A 1 67 ? -34.35562 -4.82488 -44.79104 1.000 52.85762 67 LYS D O 1
ATOM 538 N N . TYR A 1 68 ? -35.66452 -3.13454 -45.50528 1.000 55.09008 68 TYR D N 1
ATOM 539 C CA . TYR A 1 68 ? -35.54181 -2.34703 -44.28883 1.000 59.76168 68 TYR D CA 1
ATOM 540 C C . TYR A 1 68 ? -36.92090 -1.85495 -43.87808 1.000 61.89398 68 TYR D C 1
ATOM 541 O O . TYR A 1 68 ? -37.78448 -1.60367 -44.72329 1.000 58.36275 68 TYR D O 1
ATOM 550 N N . GLY A 1 69 ? -37.12630 -1.72799 -42.57042 1.000 57.09230 69 GLY D N 1
ATOM 551 C CA . GLY A 1 69 ? -38.43912 -1.34913 -42.08520 1.000 60.13845 69 GLY D CA 1
ATOM 552 C C . GLY A 1 69 ? -38.37228 -0.71356 -40.71719 1.000 62.00381 69 GLY D C 1
ATOM 553 O O . GLY A 1 69 ? -37.35752 -0.77441 -40.01917 1.000 65.48576 69 GLY D O 1
ATOM 554 N N . MET A 1 70 ? -39.48698 -0.09014 -40.34479 1.000 60.68078 70 MET D N 1
ATOM 555 C CA . MET A 1 70 ? -39.65443 0.48671 -39.01708 1.000 68.97398 70 MET D CA 1
ATOM 556 C C . MET A 1 70 ? -41.08464 0.24022 -38.56768 1.000 68.39786 70 MET D C 1
ATOM 557 O O . MET A 1 70 ? -42.02755 0.70116 -39.21838 1.000 63.61480 70 MET D O 1
ATOM 562 N N . VAL A 1 71 ? -41.24681 -0.48819 -37.46764 1.000 66.81035 71 VAL D N 1
ATOM 563 C CA . VAL A 1 71 ? -42.55788 -0.76044 -36.89172 1.000 69.58972 71 VAL D CA 1
ATOM 564 C C . VAL A 1 71 ? -42.75687 0.15475 -35.69490 1.000 74.29180 71 VAL D C 1
ATOM 565 O O . VAL A 1 71 ? -41.86348 0.28787 -34.84850 1.000 80.06447 71 VAL D O 1
ATOM 569 N N . ILE A 1 72 ? -43.92396 0.78671 -35.62205 1.000 71.82351 72 ILE D N 1
ATOM 570 C CA . ILE A 1 72 ? -44.29635 1.61906 -34.48702 1.000 86.42230 72 ILE D CA 1
ATOM 571 C C . ILE A 1 72 ? -45.65325 1.15035 -33.97539 1.000 86.28001 72 ILE D C 1
ATOM 572 O O . ILE A 1 72 ? -46.59887 0.99596 -34.75727 1.000 84.00825 72 ILE D O 1
ATOM 577 N N . ASP A 1 73 ? -45.73210 0.88886 -32.67069 1.000 84.47733 73 ASP D N 1
ATOM 578 C CA . ASP A 1 73 ? -46.96352 0.48454 -32.00876 1.000 88.11554 73 ASP D CA 1
ATOM 579 C C . ASP A 1 73 ? -47.71383 1.72851 -31.53818 1.000 89.90964 73 ASP D C 1
ATOM 580 O O . ASP A 1 73 ? -47.42223 2.85272 -31.95222 1.000 88.02996 73 ASP D O 1
ATOM 585 N N . HIS A 1 74 ? -48.68648 1.54287 -30.65075 1.000 92.06736 74 HIS D N 1
ATOM 586 C CA . HIS A 1 74 ? -49.25399 2.67719 -29.93625 1.000 95.01421 74 HIS D CA 1
ATOM 587 C C . HIS A 1 74 ? -48.40018 3.08907 -28.74654 1.000 88.15852 74 HIS D C 1
ATOM 588 O O . HIS A 1 74 ? -48.72111 4.08160 -28.08394 1.000 90.61113 74 HIS D O 1
ATOM 595 N N . ASN A 1 75 ? -47.32090 2.35479 -28.47169 1.000 87.09861 75 ASN D N 1
ATOM 596 C CA . ASN A 1 75 ? -46.41926 2.67300 -27.36898 1.000 88.66998 75 ASN D CA 1
ATOM 597 C C . ASN A 1 75 ? -44.94209 2.52595 -27.70718 1.000 86.50851 75 ASN D C 1
ATOM 598 O O . ASN A 1 75 ? -44.11351 3.09042 -26.98460 1.000 87.66419 75 ASN D O 1
ATOM 603 N N . ASN A 1 76 ? -44.57054 1.80015 -28.76146 1.000 84.03701 76 ASN D N 1
ATOM 604 C CA . ASN A 1 76 ? -43.17810 1.56360 -29.11149 1.000 81.73058 76 ASN D CA 1
ATOM 605 C C . ASN A 1 76 ? -42.90110 2.00943 -30.54275 1.000 85.25650 76 ASN D C 1
ATOM 606 O O . ASN A 1 76 ? -43.81050 2.13908 -31.36700 1.000 80.21591 76 ASN D O 1
ATOM 611 N N . ALA A 1 77 ? -41.61937 2.23609 -30.82739 1.000 77.94309 77 ALA D N 1
ATOM 612 C CA . ALA A 1 77 ? -41.14852 2.57771 -32.16530 1.000 75.81812 77 ALA D CA 1
ATOM 613 C C . ALA A 1 77 ? -39.80494 1.89814 -32.37354 1.000 75.01680 77 ALA D C 1
ATOM 614 O O . ALA A 1 77 ? -38.84361 2.19864 -31.66038 1.000 78.13689 77 ALA D O 1
ATOM 616 N N . THR A 1 78 ? -39.73571 0.98634 -33.34244 1.000 76.66586 78 THR D N 1
ATOM 617 C CA . THR A 1 78 ? -38.56589 0.13718 -33.53202 1.000 74.65686 78 THR D CA 1
ATOM 618 C C . THR A 1 78 ? -38.18832 0.09371 -35.00548 1.000 74.76374 78 THR D C 1
ATOM 619 O O . THR A 1 78 ? -39.04929 -0.12903 -35.86263 1.000 70.01422 78 THR D O 1
ATOM 623 N N . THR A 1 79 ? -36.90556 0.30043 -35.29567 1.000 68.97233 79 THR D N 1
ATOM 624 C CA . THR A 1 79 ? -36.38556 0.13541 -36.64511 1.000 68.75824 79 THR D CA 1
ATOM 625 C C . THR A 1 79 ? -35.88021 -1.28841 -36.84319 1.000 71.19835 79 THR D C 1
ATOM 626 O O . THR A 1 79 ? -35.43066 -1.94631 -35.90102 1.000 66.21898 79 THR D O 1
ATOM 630 N N . ILE A 1 80 ? -35.95891 -1.75921 -38.08516 1.000 68.72243 80 ILE D N 1
ATOM 631 C CA . ILE A 1 80 ? -35.50695 -3.09481 -38.46056 1.000 70.50336 80 ILE D CA 1
ATOM 632 C C . ILE A 1 80 ? -34.36033 -2.93914 -39.44813 1.000 69.62905 80 ILE D C 1
ATOM 633 O O . ILE A 1 80 ? -34.52393 -2.31287 -40.50294 1.000 62.07103 80 ILE D O 1
ATOM 638 N N . SER A 1 81 ? -33.20680 -3.51079 -39.11201 1.000 70.28549 81 SER D N 1
ATOM 639 C CA . SER A 1 81 ? -32.00843 -3.39366 -39.92767 1.000 63.60728 81 SER D CA 1
ATOM 640 C C . SER A 1 81 ? -31.36562 -4.76257 -40.10436 1.000 64.69900 81 SER D C 1
ATOM 641 O O . SER A 1 81 ? -31.70096 -5.72849 -39.41565 1.000 73.34820 81 SER D O 1
ATOM 644 N N . ALA A 1 82 ? -30.42612 -4.83425 -41.03997 1.000 67.31315 82 ALA D N 1
ATOM 645 C CA . ALA A 1 82 ? -29.74964 -6.07926 -41.36351 1.000 66.29098 82 ALA D CA 1
ATOM 646 C C . ALA A 1 82 ? -28.44854 -6.20739 -40.57996 1.000 71.44353 82 ALA D C 1
ATOM 647 O O . ALA A 1 82 ? -27.91383 -5.23220 -40.04670 1.000 75.35015 82 ALA D O 1
ATOM 649 N N . GLY A 1 83 ? -27.93912 -7.44012 -40.51995 1.000 73.18778 83 GLY D N 1
ATOM 650 C CA . GLY A 1 83 ? -26.68026 -7.69598 -39.84271 1.000 79.56326 83 GLY D CA 1
ATOM 651 C C . GLY A 1 83 ? -25.48478 -7.03449 -40.49330 1.000 75.83462 83 GLY D C 1
ATOM 652 O O . GLY A 1 83 ? -24.43489 -6.91061 -39.85431 1.000 80.02705 83 GLY D O 1
ATOM 653 N N . ILE A 1 84 ? -25.61921 -6.60659 -41.75124 1.000 69.33216 84 ILE D N 1
ATOM 654 C CA . ILE A 1 84 ? -24.53376 -5.90468 -42.42142 1.000 62.34648 84 ILE D CA 1
ATOM 655 C C . ILE A 1 84 ? -24.32147 -4.51630 -41.82988 1.000 68.76659 84 ILE D C 1
ATOM 656 O O . ILE A 1 84 ? -23.24854 -3.92634 -42.00196 1.000 72.77403 84 ILE D O 1
ATOM 661 N N . ASP A 1 85 ? -25.30745 -3.98864 -41.10702 1.000 65.19048 85 ASP D N 1
ATOM 662 C CA . ASP A 1 85 ? -25.23288 -2.63366 -40.57658 1.000 66.68450 85 ASP D CA 1
ATOM 663 C C . ASP A 1 85 ? -24.70730 -2.57347 -39.14810 1.000 70.06004 85 ASP D C 1
ATOM 664 O O . ASP A 1 85 ? -24.14122 -1.54763 -38.75065 1.000 71.39578 85 ASP D O 1
ATOM 669 N N . GLY A 1 86 ? -24.88774 -3.63786 -38.36835 1.000 74.19472 86 GLY D N 1
ATOM 670 C CA . GLY A 1 86 ? -24.42900 -3.66142 -36.99132 1.000 73.82713 86 GLY D CA 1
ATOM 671 C C . GLY A 1 86 ? -25.21815 -2.75571 -36.05808 1.000 71.80675 86 GLY D C 1
ATOM 672 O O . GLY A 1 86 ? -26.45676 -2.73151 -36.08136 1.000 67.95471 86 GLY D O 1
ATOM 673 N N . GLY A 1 87 ? -24.50422 -2.01497 -35.20730 1.000 70.52000 87 GLY D N 1
ATOM 674 C CA . GLY A 1 87 ? -25.13781 -1.10349 -34.27791 1.000 71.59039 87 GLY D CA 1
ATOM 675 C C . GLY A 1 87 ? -25.43211 0.26507 -34.82638 1.000 71.36611 87 GLY D C 1
ATOM 676 O O . GLY A 1 87 ? -26.11596 1.04124 -34.15852 1.000 72.22258 87 GLY D O 1
ATOM 677 N N . GLN A 1 88 ? -24.93498 0.57902 -36.02396 1.000 70.38633 88 GLN D N 1
ATOM 678 C CA . GLN A 1 88 ? -25.13964 1.90900 -36.59351 1.000 70.27747 88 GLN D CA 1
ATOM 679 C C . GLN A 1 88 ? -26.60764 2.31537 -36.69705 1.000 69.39630 88 GLN D C 1
ATOM 680 O O . GLN A 1 88 ? -26.91585 3.48121 -36.39148 1.000 70.34452 88 GLN D O 1
ATOM 686 N N . PRO A 1 89 ? -27.54332 1.45188 -37.11148 1.000 67.82307 89 PRO D N 1
ATOM 687 C CA . PRO A 1 89 ? -28.95372 1.87658 -37.10915 1.000 72.39367 89 PRO D CA 1
ATOM 688 C C . PRO A 1 89 ? -29.47991 2.22705 -35.72816 1.000 69.13611 89 PRO D C 1
ATOM 689 O O . PRO A 1 89 ? -30.17560 3.23795 -35.57819 1.000 69.71672 89 PRO D O 1
ATOM 693 N N . TRP A 1 90 ? -29.17078 1.42530 -34.70796 1.000 70.18869 90 TRP D N 1
ATOM 694 C CA . TRP A 1 90 ? -29.65623 1.75045 -33.37117 1.000 72.08756 90 TRP D CA 1
ATOM 695 C C . TRP A 1 90 ? -29.00259 3.01347 -32.82234 1.000 77.57698 90 TRP D C 1
ATOM 696 O O . TRP A 1 90 ? -29.62352 3.73728 -32.03512 1.000 75.43799 90 TRP D O 1
ATOM 707 N N . ARG A 1 91 ? -27.76180 3.29970 -33.22628 1.000 76.35786 91 ARG D N 1
ATOM 708 C CA . ARG A 1 91 ? -27.07822 4.48975 -32.73557 1.000 76.03391 91 ARG D CA 1
ATOM 709 C C . ARG A 1 91 ? -27.65587 5.77533 -33.31211 1.000 80.29895 91 ARG D C 1
ATOM 710 O O . ARG A 1 91 ? -27.50851 6.83547 -32.69473 1.000 77.93316 91 ARG D O 1
ATOM 718 N N . ARG A 1 92 ? -28.30414 5.71291 -34.47445 1.000 77.72324 92 ARG D N 1
ATOM 719 C CA . ARG A 1 92 ? -28.83147 6.90297 -35.12663 1.000 77.45000 92 ARG D CA 1
ATOM 720 C C . ARG A 1 92 ? -30.35149 6.96106 -35.13263 1.000 76.87745 92 ARG D C 1
ATOM 721 O O . ARG A 1 92 ? -30.91587 7.93959 -35.63360 1.000 76.83480 92 ARG D O 1
ATOM 729 N N . SER A 1 93 ? -31.02653 5.95760 -34.58007 1.000 67.54110 93 SER D N 1
ATOM 730 C CA . SER A 1 93 ? -32.48080 5.89219 -34.58848 1.000 75.21103 93 SER D CA 1
ATOM 731 C C . SER A 1 93 ? -33.04674 6.36440 -33.25607 1.000 68.10044 93 SER D C 1
ATOM 732 O O . SER A 1 93 ? -32.51505 6.03581 -32.19193 1.000 71.43322 93 SER D O 1
ATOM 735 N N . PHE A 1 94 ? -34.13027 7.13660 -33.32278 1.000 67.29447 94 PHE D N 1
ATOM 736 C CA . PHE A 1 94 ? -34.85151 7.57869 -32.13052 1.000 72.52459 94 PHE D CA 1
ATOM 737 C C . PHE A 1 94 ? -35.84941 6.48838 -31.75917 1.000 77.37805 94 PHE D C 1
ATOM 738 O O . PHE A 1 94 ? -36.88272 6.32345 -32.41393 1.000 71.92305 94 PHE D O 1
ATOM 746 N N . GLY A 1 95 ? -35.53675 5.73876 -30.70489 1.000 73.92513 95 GLY D N 1
ATOM 747 C CA . GLY A 1 95 ? -36.35946 4.61887 -30.29412 1.000 74.05686 95 GLY D CA 1
ATOM 748 C C . GLY A 1 95 ? -35.57468 3.32599 -30.20461 1.000 75.25028 95 GLY D C 1
ATOM 749 O O . GLY A 1 95 ? -34.36345 3.34520 -29.96705 1.000 75.91568 95 GLY D O 1
ATOM 750 N N . ASP A 1 96 ? -36.24956 2.19763 -30.39951 1.000 75.63001 96 ASP D N 1
ATOM 751 C CA . ASP A 1 96 ? -35.61876 0.89057 -30.30782 1.000 77.21001 96 ASP D CA 1
ATOM 752 C C . ASP A 1 96 ? -35.16448 0.42210 -31.69150 1.000 77.53989 96 ASP D C 1
ATOM 753 O O . ASP A 1 96 ? -35.42330 1.06556 -32.71123 1.000 75.81267 96 ASP D O 1
ATOM 758 N N . ASN A 1 97 ? -34.47200 -0.71617 -31.71905 1.000 75.84737 97 ASN D N 1
ATOM 759 C CA . ASN A 1 97 ? -33.94682 -1.25270 -32.96729 1.000 75.53334 97 ASN D CA 1
ATOM 760 C C . ASN A 1 97 ? -33.60919 -2.72620 -32.78695 1.000 76.46869 97 ASN D C 1
ATOM 761 O O . ASN A 1 97 ? -33.00727 -3.11093 -31.78149 1.000 82.57609 97 ASN D O 1
ATOM 766 N N . ILE A 1 98 ? -33.99796 -3.54105 -33.77088 1.000 74.94220 98 ILE D N 1
ATOM 767 C CA . ILE A 1 98 ? -33.66115 -4.95766 -33.81030 1.000 76.47324 98 ILE D CA 1
ATOM 768 C C . ILE A 1 98 ? -33.02481 -5.26320 -35.16027 1.000 74.68009 98 ILE D C 1
ATOM 769 O O . ILE A 1 98 ? -33.16730 -4.51016 -36.12559 1.000 72.24527 98 ILE D O 1
ATOM 774 N N . THR A 1 99 ? -32.31716 -6.39017 -35.22030 1.000 76.09805 99 THR D N 1
ATOM 775 C CA . THR A 1 99 ? -31.49508 -6.73387 -36.37404 1.000 75.99997 99 THR D CA 1
ATOM 776 C C . THR A 1 99 ? -31.85764 -8.12045 -36.88439 1.000 80.10409 99 THR D C 1
ATOM 777 O O . THR A 1 99 ? -31.96124 -9.06637 -36.09770 1.000 81.45525 99 THR D O 1
ATOM 781 N N . TYR A 1 100 ? -32.04333 -8.24037 -38.19676 1.000 76.81897 100 TYR D N 1
ATOM 782 C CA . TYR A 1 100 ? -32.26864 -9.52525 -38.84096 1.000 78.96601 100 TYR D CA 1
ATOM 783 C C . TYR A 1 100 ? -31.07645 -9.87812 -39.72265 1.000 74.06964 100 TYR D C 1
ATOM 784 O O . TYR A 1 100 ? -30.31059 -9.01073 -40.14867 1.000 72.78597 100 TYR D O 1
ATOM 793 N N . THR A 1 101 ? -30.93133 -11.16955 -39.99697 1.000 77.90219 101 THR D N 1
ATOM 794 C CA . THR A 1 101 ? -29.78047 -11.70517 -40.70874 1.000 75.84468 101 THR D CA 1
ATOM 795 C C . THR A 1 101 ? -30.16744 -12.13229 -42.12032 1.000 80.53999 101 THR D C 1
ATOM 796 O O . THR A 1 101 ? -31.34608 -12.22058 -42.47347 1.000 79.75288 101 THR D O 1
ATOM 800 N N . ASP A 1 102 ? -29.14431 -12.40847 -42.92822 1.000 74.51831 102 ASP D N 1
ATOM 801 C CA . ASP A 1 102 ? -29.31839 -12.83464 -44.31016 1.000 77.95489 102 ASP D CA 1
ATOM 802 C C . ASP A 1 102 ? -29.33973 -14.34914 -44.46911 1.000 79.57751 102 ASP D C 1
ATOM 803 O O . ASP A 1 102 ? -29.20660 -14.84030 -45.59484 1.000 75.82646 102 ASP D O 1
ATOM 808 N N . TRP A 1 103 ? -29.50251 -15.10014 -43.37794 1.000 79.23702 103 TRP D N 1
ATOM 809 C CA . TRP A 1 103 ? -29.38439 -16.55074 -43.46834 1.000 82.72989 103 TRP D CA 1
ATOM 810 C C . TRP A 1 103 ? -30.65694 -17.20221 -43.99485 1.000 86.92841 103 TRP D C 1
ATOM 811 O O . TRP A 1 103 ? -30.58368 -18.24083 -44.66088 1.000 87.43166 103 TRP D O 1
ATOM 822 N N . ARG A 1 104 ? -31.81929 -16.61792 -43.71637 1.000 86.62414 104 ARG D N 1
ATOM 823 C CA . ARG A 1 104 ? -33.08651 -17.11161 -44.23443 1.000 92.90366 104 ARG D CA 1
ATOM 824 C C . ARG A 1 104 ? -33.80631 -15.98228 -44.95561 1.000 86.75676 104 ARG D C 1
ATOM 825 O O . ARG A 1 104 ? -33.74379 -14.82436 -44.53073 1.000 86.28472 104 ARG D O 1
ATOM 833 N N . ARG A 1 105 ? -34.48844 -16.32972 -46.05148 1.000 85.23324 105 ARG D N 1
ATOM 834 C CA . ARG A 1 105 ? -35.14918 -15.31968 -46.87325 1.000 86.70554 105 ARG D CA 1
ATOM 835 C C . ARG A 1 105 ? -36.21755 -14.56213 -46.09640 1.000 86.41267 105 ARG D C 1
ATOM 836 O O . ARG A 1 105 ? -36.47432 -13.38716 -46.38214 1.000 89.04541 105 ARG D O 1
ATOM 844 N N . ASP A 1 106 ? -36.84907 -15.20794 -45.11650 1.000 79.91344 106 ASP D N 1
ATOM 845 C CA . ASP A 1 106 ? -37.93259 -14.60096 -44.35701 1.000 74.33702 106 ASP D CA 1
ATOM 846 C C . ASP A 1 106 ? -37.48612 -14.09967 -42.98715 1.000 79.11643 106 ASP D C 1
ATOM 847 O O . ASP A 1 106 ? -38.32806 -13.90019 -42.10536 1.000 83.52166 106 ASP D O 1
ATOM 852 N N . ASN A 1 107 ? -36.18259 -13.88541 -42.78910 1.000 80.08277 107 ASN D N 1
ATOM 853 C CA . ASN A 1 107 ? -35.71967 -13.37701 -41.50151 1.000 83.60151 107 ASN D CA 1
ATOM 854 C C . ASN A 1 107 ? -36.18617 -11.94710 -41.25947 1.000 77.82120 107 ASN D C 1
ATOM 855 O O . ASN A 1 107 ? -36.44420 -11.56993 -40.11103 1.000 73.74970 107 ASN D O 1
ATOM 860 N N . PHE A 1 108 ? -36.30538 -11.14210 -42.31885 1.000 72.97511 108 PHE D N 1
ATOM 861 C CA . PHE A 1 108 ? -36.84078 -9.79371 -42.16033 1.000 68.71300 108 PHE D CA 1
ATOM 862 C C . PHE A 1 108 ? -38.28547 -9.82816 -41.68329 1.000 71.38718 108 PHE D C 1
ATOM 863 O O . PHE A 1 108 ? -38.68693 -9.02813 -40.82964 1.000 71.96914 108 PHE D O 1
ATOM 871 N N . TYR A 1 109 ? -39.08511 -10.74301 -42.23390 1.000 69.67912 109 TYR D N 1
ATOM 872 C CA . TYR A 1 109 ? -40.49235 -10.82708 -41.86957 1.000 70.05463 109 TYR D CA 1
ATOM 873 C C . TYR A 1 109 ? -40.69130 -11.40147 -40.47380 1.000 76.47432 109 TYR D C 1
ATOM 874 O O . TYR A 1 109 ? -41.73318 -11.15208 -39.85836 1.000 72.68920 109 TYR D O 1
ATOM 883 N N . ARG A 1 110 ? -39.71492 -12.15359 -39.95802 1.000 78.81823 110 ARG D N 1
ATOM 884 C CA . ARG A 1 110 ? -39.76298 -12.55615 -38.55733 1.000 79.41288 110 ARG D CA 1
ATOM 885 C C . ARG A 1 110 ? -39.64483 -11.35433 -37.62932 1.000 78.16202 110 ARG D C 1
ATOM 886 O O . ARG A 1 110 ? -40.23377 -11.35289 -36.54265 1.000 80.38731 110 ARG D O 1
ATOM 894 N N . ALA A 1 111 ? -38.89583 -10.32642 -38.03847 1.000 77.12718 111 ALA D N 1
ATOM 895 C CA . ALA A 1 111 ? -38.76837 -9.12973 -37.21328 1.000 75.18324 111 ALA D CA 1
ATOM 896 C C . ALA A 1 111 ? -40.05543 -8.31518 -37.22064 1.000 74.95271 111 ALA D C 1
ATOM 897 O O . ALA A 1 111 ? -40.49164 -7.82605 -36.17183 1.000 78.27632 111 ALA D O 1
ATOM 899 N N . VAL A 1 112 ? -40.67328 -8.15427 -38.39444 1.000 75.88686 112 VAL D N 1
ATOM 900 C CA . VAL A 1 112 ? -41.96400 -7.47381 -38.47224 1.000 77.68456 112 VAL D CA 1
ATOM 901 C C . VAL A 1 112 ? -43.00090 -8.20868 -37.63254 1.000 80.44174 112 VAL D C 1
ATOM 902 O O . VAL A 1 112 ? -43.86134 -7.58934 -36.99358 1.000 72.81253 112 VAL D O 1
ATOM 906 N N . ARG A 1 113 ? -42.92772 -9.54129 -37.61291 1.000 79.73717 113 ARG D N 1
ATOM 907 C CA . ARG A 1 113 ? -43.88716 -10.33331 -36.85133 1.000 76.35432 113 ARG D CA 1
ATOM 908 C C . ARG A 1 113 ? -43.71107 -10.12845 -35.35186 1.000 78.69619 113 ARG D C 1
ATOM 909 O O . ARG A 1 113 ? -44.69876 -10.01830 -34.61682 1.000 79.98937 113 ARG D O 1
ATOM 917 N N . GLN A 1 114 ? -42.46155 -10.06881 -34.88068 1.000 79.41853 114 GLN D N 1
ATOM 918 C CA . GLN A 1 114 ? -42.21318 -9.87150 -33.45563 1.000 86.36791 114 GLN D CA 1
ATOM 919 C C . GLN A 1 114 ? -42.70516 -8.51287 -32.97533 1.000 87.45386 114 GLN D C 1
ATOM 920 O O . GLN A 1 114 ? -43.00015 -8.34734 -31.78543 1.000 88.05668 114 GLN D O 1
ATOM 926 N N . LEU A 1 115 ? -42.79736 -7.53578 -33.87378 1.000 78.19081 115 LEU D N 1
ATOM 927 C CA . LEU A 1 115 ? -43.19955 -6.18346 -33.51872 1.000 77.34610 115 LEU D CA 1
ATOM 928 C C . LEU A 1 115 ? -44.66555 -5.89779 -33.81646 1.000 77.75521 115 LEU D C 1
ATOM 929 O O . LEU A 1 115 ? -45.14675 -4.80736 -33.49443 1.000 79.99207 115 LEU D O 1
ATOM 934 N N . THR A 1 116 ? -45.38696 -6.84284 -34.42100 1.000 76.64874 116 THR D N 1
ATOM 935 C CA . THR A 1 116 ? -46.78153 -6.63412 -34.79213 1.000 76.05347 116 THR D CA 1
ATOM 936 C C . THR A 1 116 ? -47.66889 -7.75682 -34.27033 1.000 78.42762 116 THR D C 1
ATOM 937 O O . THR A 1 116 ? -48.66228 -8.11562 -34.90725 1.000 77.90552 116 THR D O 1
ATOM 941 N N . THR A 1 117 ? -47.32505 -8.32275 -33.11730 1.000 81.24573 117 THR D N 1
ATOM 942 C CA . THR A 1 117 ? -48.12850 -9.39505 -32.54706 1.000 87.25301 117 THR D CA 1
ATOM 943 C C . THR A 1 117 ? -49.50055 -8.86638 -32.14725 1.000 84.75316 117 THR D C 1
ATOM 944 O O . THR A 1 117 ? -49.61495 -7.79584 -31.54263 1.000 84.57662 117 THR D O 1
ATOM 948 N N . GLY A 1 118 ? -50.54406 -9.61306 -32.50005 1.000 85.03877 118 GLY D N 1
ATOM 949 C CA . GLY A 1 118 ? -51.90250 -9.21725 -32.20093 1.000 85.71095 118 GLY D CA 1
ATOM 950 C C . GLY A 1 118 ? -52.48519 -8.15900 -33.11098 1.000 84.31873 118 GLY D C 1
ATOM 951 O O . GLY A 1 118 ? -53.67215 -7.83663 -32.97429 1.000 89.03829 118 GLY D O 1
ATOM 952 N N . ALA A 1 119 ? -51.70084 -7.60849 -34.03279 1.000 85.30454 119 ALA D N 1
ATOM 953 C CA . ALA A 1 119 ? -52.20062 -6.57688 -34.92869 1.000 83.94894 119 ALA D CA 1
ATOM 954 C C . ALA A 1 119 ? -53.07824 -7.18847 -36.01256 1.000 78.19160 119 ALA D C 1
ATOM 955 O O . ALA A 1 119 ? -52.76616 -8.24864 -36.56268 1.000 76.80691 119 ALA D O 1
ATOM 957 N N . LYS A 1 120 ? -54.18829 -6.51395 -36.31029 1.000 75.69043 120 LYS D N 1
ATOM 958 C CA . LYS A 1 120 ? -55.09704 -6.93019 -37.37007 1.000 75.07149 120 LYS D CA 1
ATOM 959 C C . LYS A 1 120 ? -55.14923 -5.96190 -38.54047 1.000 71.80511 120 LYS D C 1
ATOM 960 O O . LYS A 1 120 ? -55.38821 -6.39251 -39.67014 1.000 71.19962 120 LYS D O 1
ATOM 966 N N . ARG A 1 121 ? -54.93328 -4.67147 -38.29927 1.000 70.83430 121 ARG D N 1
ATOM 967 C CA . ARG A 1 121 ? -54.84328 -3.66900 -39.35248 1.000 68.97237 121 ARG D CA 1
ATOM 968 C C . ARG A 1 121 ? -53.48834 -2.98424 -39.24175 1.000 72.13654 121 ARG D C 1
ATOM 969 O O . ARG A 1 121 ? -53.17635 -2.38406 -38.20719 1.000 71.20816 121 ARG D O 1
ATOM 977 N N . ILE A 1 122 ? -52.68573 -3.07851 -40.29989 1.000 74.77517 122 ILE D N 1
ATOM 978 C CA . ILE A 1 122 ? -51.33106 -2.53838 -40.31955 1.000 71.97618 122 ILE D CA 1
ATOM 979 C C . ILE A 1 122 ? -51.20465 -1.57693 -41.49271 1.000 64.44469 122 ILE D C 1
ATOM 980 O O . ILE A 1 122 ? -51.59178 -1.91349 -42.61928 1.000 69.51098 122 ILE D O 1
ATOM 985 N N . GLY A 1 123 ? -50.66299 -0.39251 -41.22937 1.000 61.97337 123 GLY D N 1
ATOM 986 C CA . GLY A 1 123 ? -50.45536 0.59973 -42.26841 1.000 67.49078 123 GLY D CA 1
ATOM 987 C C . GLY A 1 123 ? -49.08283 0.46425 -42.89651 1.000 63.99039 123 GLY D C 1
ATOM 988 O O . GLY A 1 123 ? -48.07156 0.39337 -42.19328 1.000 68.17285 123 GLY D O 1
ATOM 989 N N . ILE A 1 124 ? -49.05373 0.42067 -44.22936 1.000 62.00184 124 ILE D N 1
ATOM 990 C CA . ILE A 1 124 ? -47.81898 0.33330 -44.99585 1.000 64.31549 124 ILE D CA 1
ATOM 991 C C . ILE A 1 124 ? -47.82141 1.43832 -46.04564 1.000 60.26472 124 ILE D C 1
ATOM 992 O O . ILE A 1 124 ? -48.80452 2.15735 -46.22399 1.000 67.02229 124 ILE D O 1
ATOM 997 N N . GLU A 1 125 ? -46.69797 1.56479 -46.74598 1.000 56.23538 125 GLU D N 1
ATOM 998 C CA . GLU A 1 125 ? -46.51367 2.62277 -47.73480 1.000 65.45429 125 GLU D CA 1
ATOM 999 C C . GLU A 1 125 ? -46.89089 2.09833 -49.11418 1.000 56.59892 125 GLU D C 1
ATOM 1000 O O . GLU A 1 125 ? -46.14627 1.31620 -49.71367 1.000 60.02364 125 GLU D O 1
ATOM 1006 N N . PHE A 1 126 ? -48.03882 2.54289 -49.62748 1.000 58.55892 126 PHE D N 1
ATOM 1007 C CA . PHE A 1 126 ? -48.41450 2.18888 -50.99061 1.000 65.76934 126 PHE D CA 1
ATOM 1008 C C . PHE A 1 126 ? -47.50639 2.85065 -52.01950 1.000 61.90832 126 PHE D C 1
ATOM 1009 O O . PHE A 1 126 ? -47.45202 2.39409 -53.16601 1.000 58.75613 126 PHE D O 1
ATOM 1017 N N . ASP A 1 127 ? -46.79401 3.91244 -51.63095 1.000 70.02407 127 ASP D N 1
ATOM 1018 C CA . ASP A 1 127 ? -45.84055 4.55522 -52.53009 1.000 64.02562 127 ASP D CA 1
ATOM 1019 C C . ASP A 1 127 ? -44.62281 3.68194 -52.78979 1.000 51.46463 127 ASP D C 1
ATOM 1020 O O . ASP A 1 127 ? -43.99631 3.79566 -53.84786 1.000 52.84149 127 ASP D O 1
ATOM 1025 N N . HIS A 1 128 ? -44.26413 2.82568 -51.84070 1.000 62.91280 128 HIS D N 1
ATOM 1026 C CA . HIS A 1 128 ? -42.95928 2.17839 -51.84022 1.000 53.86442 128 HIS D CA 1
ATOM 1027 C C . HIS A 1 128 ? -43.01695 0.66905 -52.00031 1.000 49.93716 128 HIS D C 1
ATOM 1028 O O . HIS A 1 128 ? -42.21965 0.10804 -52.75567 1.000 52.33197 128 HIS D O 1
ATOM 1035 N N . VAL A 1 129 ? -43.93235 -0.00678 -51.30611 1.000 52.81474 129 VAL D N 1
ATOM 1036 C CA . VAL A 1 129 ? -43.96453 -1.46463 -51.32140 1.000 51.65624 129 VAL D CA 1
ATOM 1037 C C . VAL A 1 129 ? -44.33119 -1.95474 -52.71553 1.000 57.28869 129 VAL D C 1
ATOM 1038 O O . VAL A 1 129 ? -45.36018 -1.56084 -53.27922 1.000 57.90782 129 VAL D O 1
ATOM 1042 N N . ASN A 1 130 ? -43.48936 -2.81903 -53.27995 1.000 51.84881 130 ASN D N 1
ATOM 1043 C CA . ASN A 1 130 ? -43.74622 -3.35757 -54.60531 1.000 56.23786 130 ASN D CA 1
ATOM 1044 C C . ASN A 1 130 ? -44.68521 -4.56090 -54.51390 1.000 61.27479 130 ASN D C 1
ATOM 1045 O O . ASN A 1 130 ? -45.12807 -4.96034 -53.43304 1.000 61.76999 130 ASN D O 1
ATOM 1050 N N . LEU A 1 131 ? -44.99333 -5.14547 -55.67538 1.000 55.37480 131 LEU D N 1
ATOM 1051 C CA . LEU A 1 131 ? -45.99509 -6.20586 -55.74193 1.000 62.05958 131 LEU D CA 1
ATOM 1052 C C . LEU A 1 131 ? -45.51999 -7.46727 -55.03038 1.000 59.34245 131 LEU D C 1
ATOM 1053 O O . LEU A 1 131 ? -46.27624 -8.08530 -54.27152 1.000 62.42068 131 LEU D O 1
ATOM 1058 N N . ASP A 1 132 ? -44.27074 -7.87162 -55.27147 1.000 61.83521 132 ASP D N 1
ATOM 1059 C CA . ASP A 1 132 ? -43.73390 -9.04956 -54.59692 1.000 56.15064 132 ASP D CA 1
ATOM 1060 C C . ASP A 1 132 ? -43.62055 -8.82173 -53.09546 1.000 63.55304 132 ASP D C 1
ATOM 1061 O O . ASP A 1 132 ? -43.98279 -9.69877 -52.30044 1.000 60.05270 132 ASP D O 1
ATOM 1066 N N . PHE A 1 133 ? -43.11762 -7.65067 -52.69054 1.000 65.00823 133 PHE D N 1
ATOM 1067 C CA . PHE A 1 133 ? -43.05567 -7.31767 -51.27029 1.000 61.65238 133 PHE D CA 1
ATOM 1068 C C . PHE A 1 133 ? -44.43896 -7.38428 -50.63484 1.000 61.71181 133 PHE D C 1
ATOM 1069 O O . PHE A 1 133 ? -44.60081 -7.92680 -49.53582 1.000 62.77571 133 PHE D O 1
ATOM 1077 N N . ARG A 1 134 ? -45.45081 -6.84456 -51.31921 1.000 60.60430 134 ARG D N 1
ATOM 1078 C CA . ARG A 1 134 ? -46.82151 -6.94767 -50.82917 1.000 65.00567 134 ARG D CA 1
ATOM 1079 C C . ARG A 1 134 ? -47.23771 -8.40421 -50.65587 1.000 72.33815 134 ARG D C 1
ATOM 1080 O O . ARG A 1 134 ? -47.88831 -8.75962 -49.66589 1.000 66.57993 134 ARG D O 1
ATOM 1088 N N . ARG A 1 135 ? -46.85953 -9.26402 -51.60533 1.000 70.79844 135 ARG D N 1
ATOM 1089 C CA . ARG A 1 135 ? -47.22641 -10.67411 -51.52319 1.000 72.19964 135 ARG D CA 1
ATOM 1090 C C . ARG A 1 135 ? -46.53746 -11.35898 -50.34957 1.000 69.05522 135 ARG D C 1
ATOM 1091 O O . ARG A 1 135 ? -47.17542 -12.10589 -49.59801 1.000 65.09239 135 ARG D O 1
ATOM 1099 N N . GLN A 1 136 ? -45.23567 -11.11607 -50.17657 1.000 69.72629 136 GLN D N 1
ATOM 1100 C CA . GLN A 1 136 ? -44.49975 -11.74238 -49.08358 1.000 65.84595 136 GLN D CA 1
ATOM 1101 C C . GLN A 1 136 ? -45.00141 -11.27508 -47.72202 1.000 70.34584 136 GLN D C 1
ATOM 1102 O O . GLN A 1 136 ? -44.95392 -12.03919 -46.75005 1.000 64.34040 136 GLN D O 1
ATOM 1108 N N . LEU A 1 137 ? -45.48994 -10.03551 -47.63343 1.000 67.97790 137 LEU D N 1
ATOM 1109 C CA . LEU A 1 137 ? -45.95883 -9.50788 -46.35548 1.000 66.61515 137 LEU D CA 1
ATOM 1110 C C . LEU A 1 137 ? -47.21584 -10.22935 -45.88444 1.000 72.19417 137 LEU D C 1
ATOM 1111 O O . LEU A 1 137 ? -47.29260 -10.67538 -44.73347 1.000 73.24636 137 LEU D O 1
ATOM 1116 N N . GLU A 1 138 ? -48.21832 -10.34967 -46.75801 1.000 73.84900 138 GLU D N 1
ATOM 1117 C CA . GLU A 1 138 ? -49.45042 -11.02176 -46.36402 1.000 74.98777 138 GLU D CA 1
ATOM 1118 C C . GLU A 1 138 ? -49.25415 -12.52259 -46.19067 1.000 74.68203 138 GLU D C 1
ATOM 1119 O O . GLU A 1 138 ? -50.00243 -13.14933 -45.43201 1.000 71.68850 138 GLU D O 1
ATOM 1125 N N . GLU A 1 139 ? -48.26045 -13.10919 -46.86464 1.000 71.04716 139 GLU D N 1
ATOM 1126 C CA . GLU A 1 139 ? -47.91954 -14.50393 -46.60606 1.000 70.34376 139 GLU D CA 1
ATOM 1127 C C . GLU A 1 139 ? -47.28796 -14.67852 -45.23148 1.000 71.73598 139 GLU D C 1
ATOM 1128 O O . GLU A 1 139 ? -47.47124 -15.72206 -44.59475 1.000 68.79079 139 GLU D O 1
ATOM 1134 N N . ALA A 1 140 ? -46.54440 -13.67716 -44.76093 1.000 72.59556 140 ALA D N 1
ATOM 1135 C CA . ALA A 1 140 ? -45.91849 -13.73952 -43.44626 1.000 71.38612 140 ALA D CA 1
ATOM 1136 C C . ALA A 1 140 ? -46.83958 -13.26120 -42.33430 1.000 68.69371 140 ALA D C 1
ATOM 1137 O O . ALA A 1 140 ? -46.70195 -13.70953 -41.19065 1.000 72.19785 140 ALA D O 1
ATOM 1139 N N . LEU A 1 141 ? -47.77412 -12.36127 -42.64217 1.000 73.31903 141 LEU D N 1
ATOM 1140 C CA . LEU A 1 141 ? -48.75812 -11.86136 -41.68483 1.000 68.03028 141 LEU D CA 1
ATOM 1141 C C . LEU A 1 141 ? -50.15210 -12.22880 -42.18195 1.000 67.87245 141 LEU D C 1
ATOM 1142 O O . LEU A 1 141 ? -50.89616 -11.36763 -42.67097 1.000 75.63123 141 LEU D O 1
ATOM 1147 N N . PRO A 1 142 ? -50.53800 -13.49884 -42.07297 1.000 73.47963 142 PRO D N 1
ATOM 1148 C CA . PRO A 1 142 ? -51.84575 -13.91044 -42.59459 1.000 76.87643 142 PRO D CA 1
ATOM 1149 C C . PRO A 1 142 ? -52.97477 -13.37682 -41.72758 1.000 73.62897 142 PRO D C 1
ATOM 1150 O O . PRO A 1 142 ? -52.86533 -13.31510 -40.50108 1.000 70.85936 142 PRO D O 1
ATOM 1154 N N . GLY A 1 143 ? -54.06503 -12.98215 -42.38075 1.000 71.37582 143 GLY D N 1
ATOM 1155 C CA . GLY A 1 143 ? -55.21341 -12.46514 -41.66448 1.000 78.94280 143 GLY D CA 1
ATOM 1156 C C . GLY A 1 143 ? -55.07373 -11.04538 -41.17151 1.000 77.14000 143 GLY D C 1
ATOM 1157 O O . GLY A 1 143 ? -55.74633 -10.66694 -40.20701 1.000 80.15920 143 GLY D O 1
ATOM 1158 N N . VAL A 1 144 ? -54.21769 -10.24617 -41.80110 1.000 74.09033 144 VAL D N 1
ATOM 1159 C CA . VAL A 1 144 ? -54.01371 -8.84866 -41.44225 1.000 71.32464 144 VAL D CA 1
ATOM 1160 C C . VAL A 1 144 ? -54.39469 -7.99203 -42.64057 1.000 71.69631 144 VAL D C 1
ATOM 1161 O O . VAL A 1 144 ? -53.96801 -8.26873 -43.76809 1.000 71.79265 144 VAL D O 1
ATOM 1165 N N . GLU A 1 145 ? -55.20349 -6.96421 -42.39825 1.000 66.56420 145 GLU D N 1
ATOM 1166 C CA . GLU A 1 145 ? -55.59336 -6.02381 -43.43838 1.000 66.96138 145 GLU D CA 1
ATOM 1167 C C . GLU A 1 145 ? -54.55759 -4.91067 -43.52649 1.000 71.77679 145 GLU D C 1
ATOM 1168 O O . GLU A 1 145 ? -54.18079 -4.32124 -42.50768 1.000 68.74588 145 GLU D O 1
ATOM 1174 N N . PHE A 1 146 ? -54.09324 -4.63315 -44.74078 1.000 66.99732 146 PHE D N 1
ATOM 1175 C CA . PHE A 1 146 ? -53.09590 -3.59971 -44.97680 1.000 65.81250 146 PHE D CA 1
ATOM 1176 C C . PHE A 1 146 ? -53.76483 -2.36765 -45.57034 1.000 64.75588 146 PHE D C 1
ATOM 1177 O O . PHE A 1 146 ? -54.57997 -2.47939 -46.49171 1.000 73.31123 146 PHE D O 1
ATOM 1185 N N . VAL A 1 147 ? -53.42287 -1.19855 -45.03392 1.000 63.77329 147 VAL D N 1
ATOM 1186 C CA . VAL A 1 147 ? -53.97181 0.07172 -45.48647 1.000 59.62456 147 VAL D CA 1
ATOM 1187 C C . VAL A 1 147 ? -52.81347 1.02026 -45.76122 1.000 66.57753 147 VAL D C 1
ATOM 1188 O O . VAL A 1 147 ? -51.72154 0.87628 -45.20201 1.000 65.38985 147 VAL D O 1
ATOM 1192 N N . ASP A 1 148 ? -53.04895 1.98263 -46.64803 1.000 66.71336 148 ASP D N 1
ATOM 1193 C CA . ASP A 1 148 ? -52.01094 2.93996 -46.99835 1.000 69.45927 148 ASP D CA 1
ATOM 1194 C C . ASP A 1 148 ? -51.76806 3.91810 -45.85618 1.000 65.02355 148 ASP D C 1
ATOM 1195 O O . ASP A 1 148 ? -52.69855 4.33198 -45.15841 1.000 70.55365 148 ASP D O 1
ATOM 1200 N N . ILE A 1 149 ? -50.50295 4.28807 -45.66922 1.000 63.08476 149 ILE D N 1
ATOM 1201 C CA . ILE A 1 149 ? -50.13456 5.28009 -44.66807 1.000 66.25373 149 ILE D CA 1
ATOM 1202 C C . ILE A 1 149 ? -49.16213 6.27002 -45.29577 1.000 59.10511 149 ILE D C 1
ATOM 1203 O O . ILE A 1 149 ? -48.81685 7.28936 -44.68837 1.000 66.42621 149 ILE D O 1
ATOM 1208 N N . SER A 1 150 ? -48.72121 5.98287 -46.52348 1.000 60.78964 150 SER D N 1
ATOM 1209 C CA . SER A 1 150 ? -47.76748 6.86756 -47.18523 1.000 58.00975 150 SER D CA 1
ATOM 1210 C C . SER A 1 150 ? -48.39566 8.20736 -47.55006 1.000 58.04170 150 SER D C 1
ATOM 1211 O O . SER A 1 150 ? -47.71273 9.23746 -47.52123 1.000 62.72099 150 SER D O 1
ATOM 1214 N N . GLN A 1 151 ? -49.68712 8.21988 -47.89482 1.000 63.23991 151 GLN D N 1
ATOM 1215 C CA . GLN A 1 151 ? -50.33046 9.48858 -48.23328 1.000 53.68631 151 GLN D CA 1
ATOM 1216 C C . GLN A 1 151 ? -50.52597 10.37913 -47.01208 1.000 63.02339 151 GLN D C 1
ATOM 1217 O O . GLN A 1 151 ? -50.14128 11.56034 -47.07226 1.000 58.88090 151 GLN D O 1
ATOM 1223 N N . PRO A 1 152 ? -51.09667 9.91179 -45.89349 1.000 63.68609 152 PRO D N 1
ATOM 1224 C CA . PRO A 1 152 ? -51.17838 10.79658 -44.71844 1.000 63.53053 152 PRO D CA 1
ATOM 1225 C C . PRO A 1 152 ? -49.81802 11.17760 -44.16071 1.000 59.20077 152 PRO D C 1
ATOM 1226 O O . PRO A 1 152 ? -49.65157 12.30538 -43.67810 1.000 59.22338 152 PRO D O 1
ATOM 1230 N N . SER A 1 153 ? -48.83416 10.27621 -44.21528 1.000 55.51108 153 SER D N 1
ATOM 1231 C CA . SER A 1 153 ? -47.48674 10.64222 -43.79016 1.000 60.24769 153 SER D CA 1
ATOM 1232 C C . SER A 1 153 ? -46.91781 11.74474 -44.67249 1.000 61.52793 153 SER D C 1
ATOM 1233 O O . SER A 1 153 ? -46.22407 12.64464 -44.18561 1.000 64.10871 153 SER D O 1
ATOM 1236 N N . MET A 1 154 ? -47.21047 11.69396 -45.97423 1.000 54.54116 154 MET D N 1
ATOM 1237 C CA . MET A 1 154 ? -46.74035 12.72983 -46.88742 1.000 51.21425 154 MET D CA 1
ATOM 1238 C C . MET A 1 154 ? -47.33778 14.08762 -46.54045 1.000 53.59687 154 MET D C 1
ATOM 1239 O O . MET A 1 154 ? -46.63899 15.10730 -46.56969 1.000 56.59154 154 MET D O 1
ATOM 1244 N N . TRP A 1 155 ? -48.63101 14.12371 -46.20926 1.000 62.98673 155 TRP D N 1
ATOM 1245 C CA . TRP A 1 155 ? -49.27052 15.39847 -45.90255 1.000 57.79926 155 TRP D CA 1
ATOM 1246 C C . TRP A 1 155 ? -48.79699 15.96397 -44.57059 1.000 62.93425 155 TRP D C 1
ATOM 1247 O O . TRP A 1 155 ? -48.80225 17.18616 -44.38385 1.000 64.77185 155 TRP D O 1
ATOM 1258 N N . MET A 1 156 ? -48.38330 15.10401 -43.63739 1.000 62.40599 156 MET D N 1
ATOM 1259 C CA . MET A 1 156 ? -47.88268 15.60111 -42.36159 1.000 62.75815 156 MET D CA 1
ATOM 1260 C C . MET A 1 156 ? -46.46481 16.14846 -42.47693 1.000 62.13461 156 MET D C 1
ATOM 1261 O O . MET A 1 156 ? -46.11266 17.09052 -41.75862 1.000 68.76682 156 MET D O 1
ATOM 1266 N N . ARG A 1 157 ? -45.64268 15.58955 -43.36782 1.000 60.24554 157 ARG D N 1
ATOM 1267 C CA . ARG A 1 157 ? -44.28617 16.09351 -43.54719 1.000 58.92088 157 ARG D CA 1
ATOM 1268 C C . ARG A 1 157 ? -44.23365 17.38774 -44.34884 1.000 63.51710 157 ARG D C 1
ATOM 1269 O O . ARG A 1 157 ? -43.15397 17.97872 -44.46530 1.000 57.12761 157 ARG D O 1
ATOM 1277 N N . THR A 1 158 ? -45.36228 17.83806 -44.90600 1.000 64.21035 158 THR D N 1
ATOM 1278 C CA . THR A 1 158 ? -45.36498 19.08532 -45.66395 1.000 59.81681 158 THR D CA 1
ATOM 1279 C C . THR A 1 158 ? -45.18414 20.29398 -44.75701 1.000 63.34495 158 THR D C 1
ATOM 1280 O O . THR A 1 158 ? -44.67693 21.32993 -45.20167 1.000 63.33309 158 THR D O 1
ATOM 1284 N N . ILE A 1 159 ? -45.58733 20.18347 -43.49552 1.000 63.07314 159 ILE D N 1
ATOM 1285 C CA . ILE A 1 159 ? -45.43039 21.26155 -42.52726 1.000 61.89564 159 ILE D CA 1
ATOM 1286 C C . ILE A 1 159 ? -44.14042 21.01993 -41.75423 1.000 67.21684 159 ILE D C 1
ATOM 1287 O O . ILE A 1 159 ? -44.01822 20.02869 -41.02582 1.000 68.96510 159 ILE D O 1
ATOM 1292 N N . LYS A 1 160 ? -43.17568 21.91980 -41.91619 1.000 62.58894 160 LYS D N 1
ATOM 1293 C CA . LYS A 1 160 ? -41.88381 21.78676 -41.26096 1.000 61.30167 160 LYS D CA 1
ATOM 1294 C C . LYS A 1 160 ? -41.88069 22.53682 -39.93624 1.000 69.88104 160 LYS D C 1
ATOM 1295 O O . LYS A 1 160 ? -42.36821 23.66752 -39.84526 1.000 68.08464 160 LYS D O 1
ATOM 1301 N N . SER A 1 161 ? -41.33020 21.89720 -38.90856 1.000 64.89947 161 SER D N 1
ATOM 1302 C CA . SER A 1 161 ? -41.21553 22.53282 -37.60779 1.000 65.12455 161 SER D CA 1
ATOM 1303 C C . SER A 1 161 ? -40.04524 23.51316 -37.60090 1.000 67.61610 161 SER D C 1
ATOM 1304 O O . SER A 1 161 ? -39.26905 23.60724 -38.55561 1.000 66.26658 161 SER D O 1
ATOM 1307 N N . LEU A 1 162 ? -39.92689 24.25520 -36.49794 1.000 63.10798 162 LEU D N 1
ATOM 1308 C CA . LEU A 1 162 ? -38.84240 25.22272 -36.37139 1.000 63.71739 162 LEU D CA 1
ATOM 1309 C C . LEU A 1 162 ? -37.48409 24.53403 -36.37113 1.000 66.70291 162 LEU D C 1
ATOM 1310 O O . LEU A 1 162 ? -36.51692 25.05335 -36.94094 1.000 69.34823 162 LEU D O 1
ATOM 1315 N N . GLU A 1 163 ? -37.38914 23.36352 -35.73543 1.000 60.58275 163 GLU D N 1
ATOM 1316 C CA . GLU A 1 163 ? -36.12873 22.63007 -35.74265 1.000 57.00050 163 GLU D CA 1
ATOM 1317 C C . GLU A 1 163 ? -35.78962 22.12091 -37.13730 1.000 67.08805 163 GLU D C 1
ATOM 1318 O O . GLU A 1 163 ? -34.60910 22.03458 -37.49459 1.000 72.18889 163 GLU D O 1
ATOM 1324 N N . GLU A 1 164 ? -36.80298 21.78278 -37.93754 1.000 62.84147 164 GLU D N 1
ATOM 1325 C CA . GLU A 1 164 ? -36.54988 21.43376 -39.33052 1.000 59.05085 164 GLU D CA 1
ATOM 1326 C C . GLU A 1 164 ? -36.09607 22.65042 -40.12465 1.000 61.88283 164 GLU D C 1
ATOM 1327 O O . GLU A 1 164 ? -35.14968 22.56396 -40.91480 1.000 59.63753 164 GLU D O 1
ATOM 1333 N N . GLN A 1 165 ? -36.75824 23.79348 -39.92680 1.000 62.31858 165 GLN D N 1
ATOM 1334 C CA . GLN A 1 165 ? -36.33493 25.01808 -40.59783 1.000 64.02947 165 GLN D CA 1
ATOM 1335 C C . GLN A 1 165 ? -34.91998 25.40540 -40.18939 1.000 63.92275 165 GLN D C 1
ATOM 1336 O O . GLN A 1 165 ? -34.12475 25.85144 -41.02507 1.000 64.79995 165 GLN D O 1
ATOM 1342 N N . LYS A 1 166 ? -34.58662 25.23189 -38.90719 1.000 62.43423 166 LYS D N 1
ATOM 1343 C CA . LYS A 1 166 ? -33.24854 25.56830 -38.43098 1.000 69.56111 166 LYS D CA 1
ATOM 1344 C C . LYS A 1 166 ? -32.18625 24.73457 -39.13682 1.000 62.67209 166 LYS D C 1
ATOM 1345 O O . LYS A 1 166 ? -31.10941 25.24208 -39.47080 1.000 64.59925 166 LYS D O 1
ATOM 1351 N N . LEU A 1 167 ? -32.47424 23.45375 -39.38290 1.000 62.54519 167 LEU D N 1
ATOM 1352 C CA . LEU A 1 167 ? -31.53135 22.61815 -40.11890 1.000 64.58370 167 LEU D CA 1
ATOM 1353 C C . LEU A 1 167 ? -31.52352 22.95727 -41.60417 1.000 60.24638 167 LEU D C 1
ATOM 1354 O O . LEU A 1 167 ? -30.47622 22.86616 -42.25416 1.000 57.79534 167 LEU D O 1
ATOM 1359 N N . ILE A 1 168 ? -32.67349 23.35042 -42.15480 1.000 62.36861 168 ILE D N 1
ATOM 1360 C CA . ILE A 1 168 ? -32.73647 23.72131 -43.56500 1.000 59.96098 168 ILE D CA 1
ATOM 1361 C C . ILE A 1 168 ? -31.97927 25.02203 -43.81200 1.000 62.83885 168 ILE D C 1
ATOM 1362 O O . ILE A 1 168 ? -31.28121 25.16438 -44.82328 1.000 57.85666 168 ILE D O 1
ATOM 1367 N N . ARG A 1 169 ? -32.09541 25.98836 -42.89375 1.000 64.24824 169 ARG D N 1
ATOM 1368 C CA . ARG A 1 169 ? -31.34139 27.23164 -43.03721 1.000 62.79649 169 ARG D CA 1
ATOM 1369 C C . ARG A 1 169 ? -29.84162 26.96794 -43.02565 1.000 61.91815 169 ARG D C 1
ATOM 1370 O O . ARG A 1 169 ? -29.07953 27.63491 -43.73625 1.000 61.20224 169 ARG D O 1
ATOM 1378 N N . GLU A 1 170 ? -29.39964 25.99721 -42.22291 1.000 56.98728 170 GLU D N 1
ATOM 1379 C CA . GLU A 1 170 ? -27.98665 25.63733 -42.20944 1.000 61.69926 170 GLU D CA 1
ATOM 1380 C C . GLU A 1 170 ? -27.56927 24.99421 -43.52679 1.000 61.89492 170 GLU D C 1
ATOM 1381 O O . GLU A 1 170 ? -26.47203 25.25810 -44.03151 1.000 59.01964 170 GLU D O 1
ATOM 1387 N N . GLY A 1 171 ? -28.43028 24.14958 -44.09916 1.000 56.20034 171 GLY D N 1
ATOM 1388 C CA . GLY A 1 171 ? -28.12089 23.56356 -45.39238 1.000 57.91870 171 GLY D CA 1
ATOM 1389 C C . GLY A 1 171 ? -28.04608 24.60194 -46.49457 1.000 57.21269 171 GLY D C 1
ATOM 1390 O O . GLY A 1 171 ? -27.23148 24.48993 -47.41340 1.000 54.30268 171 GLY D O 1
ATOM 1391 N N . ALA A 1 172 ? -28.89689 25.62791 -46.41789 1.000 65.66273 172 ALA D N 1
ATOM 1392 C CA . ALA A 1 172 ? -28.82480 26.72384 -47.37711 1.000 61.32997 172 ALA D CA 1
ATOM 1393 C C . ALA A 1 172 ? -27.53918 27.52274 -47.21476 1.000 63.25303 172 ALA D C 1
ATOM 1394 O O . ALA A 1 172 ? -27.01072 28.05062 -48.20009 1.000 65.51201 172 ALA D O 1
ATOM 1396 N N . ARG A 1 173 ? -27.02572 27.62654 -45.98614 1.000 58.88358 173 ARG D N 1
ATOM 1397 C CA . ARG A 1 173 ? -25.73505 28.27501 -45.77980 1.000 59.67351 173 ARG D CA 1
ATOM 1398 C C . ARG A 1 173 ? -24.60910 27.46054 -46.40178 1.000 53.97153 173 ARG D C 1
ATOM 1399 O O . ARG A 1 173 ? -23.66380 28.02453 -46.96489 1.000 53.70666 173 ARG D O 1
ATOM 1407 N N . VAL A 1 174 ? -24.69299 26.13140 -46.30619 1.000 54.63207 174 VAL D N 1
ATOM 1408 C CA . VAL A 1 174 ? -23.69342 25.27509 -46.93351 1.000 54.83016 174 VAL D CA 1
ATOM 1409 C C . VAL A 1 174 ? -23.79573 25.35607 -48.45174 1.000 51.41764 174 VAL D C 1
ATOM 1410 O O . VAL A 1 174 ? -22.78749 25.22168 -49.15697 1.000 48.07090 174 VAL D O 1
ATOM 1414 N N . CYS A 1 175 ? -25.00079 25.58355 -48.98060 1.000 48.59307 175 CYS D N 1
ATOM 1415 C CA . CYS A 1 175 ? -25.14998 25.81151 -50.41508 1.000 50.64772 175 CYS D CA 1
ATOM 1416 C C . CYS A 1 175 ? -24.32521 27.01239 -50.86528 1.000 55.10621 175 CYS D C 1
ATOM 1417 O O . CYS A 1 175 ? -23.57744 26.93641 -51.84825 1.000 46.77951 175 CYS D O 1
ATOM 1420 N N . ASP A 1 176 ? -24.44579 28.13443 -50.14893 1.000 49.93693 176 ASP D N 1
ATOM 1421 C CA . ASP A 1 176 ? -23.70850 29.33475 -50.52788 1.000 51.71202 176 ASP D CA 1
ATOM 1422 C C . ASP A 1 176 ? -22.20450 29.13651 -50.39313 1.000 53.17502 176 ASP D C 1
ATOM 1423 O O . ASP A 1 176 ? -21.43274 29.75115 -51.13824 1.000 57.77623 176 ASP D O 1
ATOM 1428 N N . VAL A 1 177 ? -21.76913 28.28599 -49.46008 1.000 53.84908 177 VAL D N 1
ATOM 1429 C CA . VAL A 1 177 ? -20.34985 27.95746 -49.36724 1.000 49.00716 177 VAL D CA 1
ATOM 1430 C C . VAL A 1 177 ? -19.90732 27.16831 -50.59277 1.000 50.05608 177 VAL D C 1
ATOM 1431 O O . VAL A 1 177 ? -18.84472 27.43260 -51.16756 1.000 50.64922 177 VAL D O 1
ATOM 1435 N N . GLY A 1 178 ? -20.71365 26.19237 -51.01553 1.000 48.73066 178 GLY D N 1
ATOM 1436 C CA . GLY A 1 178 ? -20.37819 25.43930 -52.21189 1.000 45.34246 178 GLY D CA 1
ATOM 1437 C C . GLY A 1 178 ? -20.38923 26.29765 -53.46216 1.000 49.78247 178 GLY D C 1
ATOM 1438 O O . GLY A 1 178 ? -19.55058 26.12516 -54.35121 1.000 51.56520 178 GLY D O 1
ATOM 1439 N N . GLY A 1 179 ? -21.33391 27.23669 -53.54589 1.000 47.53119 179 GLY D N 1
ATOM 1440 C CA . GLY A 1 179 ? -21.38470 28.12067 -54.69877 1.000 51.19493 179 GLY D CA 1
ATOM 1441 C C . GLY A 1 179 ? -20.16060 29.00957 -54.80949 1.000 55.72075 179 GLY D C 1
ATOM 1442 O O . GLY A 1 179 ? -19.68089 29.28547 -55.91323 1.000 50.62277 179 GLY D O 1
ATOM 1443 N N . ALA A 1 180 ? -19.63703 29.46956 -53.66965 1.000 54.97483 180 ALA D N 1
ATOM 1444 C CA . ALA A 1 180 ? -18.41955 30.27408 -53.68981 1.000 49.03982 180 ALA D CA 1
ATOM 1445 C C . ALA A 1 180 ? -17.23223 29.46311 -54.19390 1.000 52.92177 180 ALA D C 1
ATOM 1446 O O . ALA A 1 180 ? -16.44006 29.95212 -55.00780 1.000 59.45530 180 ALA D O 1
ATOM 1448 N N . ALA A 1 181 ? -17.09463 28.21973 -53.72568 1.000 50.20538 181 ALA D N 1
ATOM 1449 C CA . ALA A 1 181 ? -16.02365 27.35836 -54.21609 1.000 53.56800 181 ALA D CA 1
ATOM 1450 C C . ALA A 1 181 ? -16.23429 26.97687 -55.67509 1.000 57.69469 181 ALA D C 1
ATOM 1451 O O . ALA A 1 181 ? -15.25944 26.78663 -56.41243 1.000 54.50794 181 ALA D O 1
ATOM 1453 N N . CYS A 1 182 ? -17.49273 26.85707 -56.10409 1.000 52.38349 182 CYS D N 1
ATOM 1454 C CA . CYS A 1 182 ? -17.78110 26.53202 -57.49631 1.000 50.85442 182 CYS D CA 1
ATOM 1455 C C . CYS A 1 182 ? -17.33102 27.65299 -58.42513 1.000 53.41836 182 CYS D C 1
ATOM 1456 O O . CYS A 1 182 ? -16.57541 27.41986 -59.37524 1.000 54.84703 182 CYS D O 1
ATOM 1459 N N . ALA A 1 183 ? -17.78109 28.88231 -58.15792 1.000 53.53574 183 ALA D N 1
ATOM 1460 C CA . ALA A 1 183 ? -17.41214 30.01312 -59.00342 1.000 51.85342 183 ALA D CA 1
ATOM 1461 C C . ALA A 1 183 ? -15.91057 30.26788 -58.98976 1.000 52.31784 183 ALA D C 1
ATOM 1462 O O . ALA A 1 183 ? -15.35392 30.74237 -59.98601 1.000 52.87881 183 ALA D O 1
ATOM 1464 N N . ALA A 1 184 ? -15.23789 29.96068 -57.87911 1.000 52.29898 184 ALA D N 1
ATOM 1465 C CA . ALA A 1 184 ? -13.79830 30.17558 -57.80303 1.000 55.10904 184 ALA D CA 1
ATOM 1466 C C . ALA A 1 184 ? -13.01708 29.18167 -58.65127 1.000 54.57994 184 ALA D C 1
ATOM 1467 O O . ALA A 1 184 ? -11.89109 29.48588 -59.05782 1.000 61.89243 184 ALA D O 1
ATOM 1469 N N . ALA A 1 185 ? -13.58610 28.01090 -58.93351 1.000 58.64685 185 ALA D N 1
ATOM 1470 C CA . ALA A 1 185 ? -12.91108 26.97515 -59.70301 1.000 54.79174 185 ALA D CA 1
ATOM 1471 C C . ALA A 1 185 ? -13.28143 26.99678 -61.18143 1.000 53.70299 185 ALA D C 1
ATOM 1472 O O . ALA A 1 185 ? -12.86866 26.10165 -61.92519 1.000 58.37424 185 ALA D O 1
ATOM 1474 N N . ILE A 1 186 ? -14.04210 27.99070 -61.62417 1.000 49.30135 186 ILE D N 1
ATOM 1475 C CA . ILE A 1 186 ? -14.48758 28.06945 -63.01025 1.000 57.97638 186 ILE D CA 1
ATOM 1476 C C . ILE A 1 186 ? -13.49372 28.89776 -63.81221 1.000 63.53779 186 ILE D C 1
ATOM 1477 O O . ILE A 1 186 ? -13.11106 30.00146 -63.40351 1.000 56.01564 186 ILE D O 1
ATOM 1482 N N . LYS A 1 187 ? -13.07987 28.36355 -64.95810 1.000 58.27127 187 LYS D N 1
ATOM 1483 C CA . LYS A 1 187 ? -12.17506 29.05277 -65.86420 1.000 56.27589 187 LYS D CA 1
ATOM 1484 C C . LYS A 1 187 ? -12.25682 28.36117 -67.21663 1.000 58.97192 187 LYS D C 1
ATOM 1485 O O . LYS A 1 187 ? -12.57821 27.17365 -67.29852 1.000 57.62841 187 LYS D O 1
ATOM 1491 N N . ALA A 1 188 ? -11.98467 29.11687 -68.27743 1.000 59.59825 188 ALA D N 1
ATOM 1492 C CA . ALA A 1 188 ? -11.95027 28.52874 -69.60971 1.000 58.53734 188 ALA D CA 1
ATOM 1493 C C . ALA A 1 188 ? -10.87718 27.44832 -69.67963 1.000 56.40001 188 ALA D C 1
ATOM 1494 O O . ALA A 1 188 ? -9.68498 27.73889 -69.54467 1.000 55.92246 188 ALA D O 1
ATOM 1496 N N . GLY A 1 189 ? -11.28849 26.19844 -69.87157 1.000 56.34328 189 GLY D N 1
ATOM 1497 C CA . GLY A 1 189 ? -10.37546 25.07683 -69.98670 1.000 51.31542 189 GLY D CA 1
ATOM 1498 C C . GLY A 1 189 ? -10.48783 24.04933 -68.87924 1.000 56.15353 189 GLY D C 1
ATOM 1499 O O . GLY A 1 189 ? -9.97310 22.93286 -69.03584 1.000 55.73879 189 GLY D O 1
ATOM 1500 N N . VAL A 1 190 ? -11.13642 24.37609 -67.76507 1.000 49.14642 190 VAL D N 1
ATOM 1501 C CA . VAL A 1 190 ? -11.24848 23.43280 -66.65481 1.000 52.97846 190 VAL D CA 1
ATOM 1502 C C . VAL A 1 190 ? -12.33300 22.41493 -66.99174 1.000 53.69561 190 VAL D C 1
ATOM 1503 O O . VAL A 1 190 ? -13.39953 22.78636 -67.50501 1.000 55.01781 190 VAL D O 1
ATOM 1507 N N . PRO A 1 191 ? -12.09482 21.12627 -66.76745 1.000 54.44217 191 PRO D N 1
ATOM 1508 C CA . PRO A 1 191 ? -13.15068 20.13639 -66.99162 1.000 51.09216 191 PRO D CA 1
ATOM 1509 C C . PRO A 1 191 ? -14.23972 20.25675 -65.93691 1.000 48.29189 191 PRO D C 1
ATOM 1510 O O . PRO A 1 191 ? -14.02965 20.78066 -64.84105 1.000 50.85814 191 PRO D O 1
ATOM 1514 N N . GLU A 1 192 ? -15.42693 19.75706 -66.28921 1.000 46.96519 192 GLU D N 1
ATOM 1515 C CA . GLU A 1 192 ? -16.57765 19.90061 -65.40237 1.000 43.77671 192 GLU D CA 1
ATOM 1516 C C . GLU A 1 192 ? -16.35689 19.18127 -64.07801 1.000 47.50507 192 GLU D C 1
ATOM 1517 O O . GLU A 1 192 ? -16.79763 19.65854 -63.02589 1.000 48.47591 192 GLU D O 1
ATOM 1523 N N . HIS A 1 193 ? -15.67738 18.03088 -64.10494 1.000 44.15972 193 HIS D N 1
ATOM 1524 C CA . HIS A 1 193 ? -15.52212 17.25668 -62.87755 1.000 42.72205 193 HIS D CA 1
ATOM 1525 C C . HIS A 1 193 ? -14.56894 17.92476 -61.89761 1.000 46.71058 193 HIS D C 1
ATOM 1526 O O . HIS A 1 193 ? -14.71472 17.74599 -60.68330 1.000 47.29636 193 HIS D O 1
ATOM 1533 N N . GLU A 1 194 ? -13.59223 18.68974 -62.39306 1.000 48.56605 194 GLU D N 1
ATOM 1534 C CA . GLU A 1 194 ? -12.71940 19.42783 -61.48527 1.000 48.04675 194 GLU D CA 1
ATOM 1535 C C . GLU A 1 194 ? -13.49105 20.51921 -60.75578 1.000 45.63335 194 GLU D C 1
ATOM 1536 O O . GLU A 1 194 ? -13.25201 20.76833 -59.56857 1.000 51.40256 194 GLU D O 1
ATOM 1542 N N . VAL A 1 195 ? -14.42419 21.17638 -61.44828 1.000 47.81223 195 VAL D N 1
ATOM 1543 C CA . VAL A 1 195 ? -15.29138 22.14728 -60.78936 1.000 49.03203 195 VAL D CA 1
ATOM 1544 C C . VAL A 1 195 ? -16.17985 21.45465 -59.76589 1.000 42.99858 195 VAL D C 1
ATOM 1545 O O . VAL A 1 195 ? -16.37446 21.95507 -58.65176 1.000 45.88489 195 VAL D O 1
ATOM 1549 N N . ALA A 1 196 ? -16.72631 20.28977 -60.12360 1.000 42.56561 196 ALA D N 1
ATOM 1550 C CA . ALA A 1 196 ? -17.61047 19.57271 -59.21203 1.000 42.68416 196 ALA D CA 1
ATOM 1551 C C . ALA A 1 196 ? -16.84658 19.03663 -58.00815 1.000 51.43943 196 ALA D C 1
ATOM 1552 O O . ALA A 1 196 ? -17.37932 19.00306 -56.89181 1.000 47.74853 196 ALA D O 1
ATOM 1554 N N . ILE A 1 197 ? -15.59761 18.61358 -58.21733 1.000 45.79674 197 ILE D N 1
ATOM 1555 C CA . ILE A 1 197 ? -14.77885 18.10926 -57.11789 1.000 45.64543 197 ILE D CA 1
ATOM 1556 C C . ILE A 1 197 ? -14.50407 19.21704 -56.10827 1.000 58.05413 197 ILE D C 1
ATOM 1557 O O . ILE A 1 197 ? -14.66517 19.03211 -54.89523 1.000 54.10383 197 ILE D O 1
ATOM 1562 N N . ALA A 1 198 ? -14.08039 20.38714 -56.59431 1.000 50.76965 198 ALA D N 1
ATOM 1563 C CA . ALA A 1 198 ? -13.80684 21.49864 -55.69071 1.000 52.04009 198 ALA D CA 1
ATOM 1564 C C . ALA A 1 198 ? -15.07588 21.99028 -55.00486 1.000 48.58333 198 ALA D C 1
ATOM 1565 O O . ALA A 1 198 ? -15.01708 22.47174 -53.86742 1.000 49.37274 198 ALA D O 1
ATOM 1567 N N . THR A 1 199 ? -16.22650 21.87215 -55.67081 1.000 45.53104 199 THR D N 1
ATOM 1568 C CA . THR A 1 199 ? -17.47975 22.31775 -55.06971 1.000 49.64239 199 THR D CA 1
ATOM 1569 C C . THR A 1 199 ? -17.94347 21.35323 -53.98363 1.000 53.27369 199 THR D C 1
ATOM 1570 O O . THR A 1 199 ? -18.31794 21.77486 -52.88206 1.000 51.21339 199 THR D O 1
ATOM 1574 N N . THR A 1 200 ? -17.92265 20.05000 -54.27711 1.000 49.01477 200 THR D N 1
ATOM 1575 C CA . THR A 1 200 ? -18.41209 19.06449 -53.31778 1.000 50.10534 200 THR D CA 1
ATOM 1576 C C . THR A 1 200 ? -17.49784 18.96886 -52.10034 1.000 50.64724 200 THR D C 1
ATOM 1577 O O . THR A 1 200 ? -17.97758 18.83197 -50.96846 1.000 47.57931 200 THR D O 1
ATOM 1581 N N . ASN A 1 201 ? -16.18103 19.05780 -52.30844 1.000 49.01668 201 ASN D N 1
ATOM 1582 C CA . ASN A 1 201 ? -15.24740 18.96659 -51.18904 1.000 51.69537 201 ASN D CA 1
ATOM 1583 C C . ASN A 1 201 ? -15.46143 20.09892 -50.19319 1.000 48.00279 201 ASN D C 1
ATOM 1584 O O . ASN A 1 201 ? -15.39172 19.88650 -48.97645 1.000 51.67053 201 ASN D O 1
ATOM 1589 N N . ALA A 1 202 ? -15.72845 21.30819 -50.69100 1.000 49.67841 202 ALA D N 1
ATOM 1590 C CA . ALA A 1 202 ? -15.94548 22.44706 -49.80442 1.000 44.93163 202 ALA D CA 1
ATOM 1591 C C . ALA A 1 202 ? -17.19381 22.26099 -48.94957 1.000 49.48759 202 ALA D C 1
ATOM 1592 O O . ALA A 1 202 ? -17.20811 22.64185 -47.77324 1.000 57.21682 202 ALA D O 1
ATOM 1594 N N . MET A 1 203 ? -18.25346 21.68260 -49.52001 1.000 48.68964 203 MET D N 1
ATOM 1595 C CA . MET A 1 203 ? -19.46813 21.45921 -48.74231 1.000 51.02548 203 MET D CA 1
ATOM 1596 C C . MET A 1 203 ? -19.27007 20.35705 -47.70905 1.000 54.81687 203 MET D C 1
ATOM 1597 O O . MET A 1 203 ? -19.73846 20.47699 -46.57092 1.000 48.52488 203 MET D O 1
ATOM 1602 N N . ILE A 1 204 ? -18.57918 19.27819 -48.08547 1.000 50.16551 204 ILE D N 1
ATOM 1603 C CA . ILE A 1 204 ? -18.33634 18.18329 -47.14964 1.000 49.00816 204 ILE D CA 1
ATOM 1604 C C . ILE A 1 204 ? -17.53856 18.68040 -45.95099 1.000 55.99025 204 ILE D C 1
ATOM 1605 O O . ILE A 1 204 ? -17.87283 18.39315 -44.79543 1.000 56.92912 204 ILE D O 1
ATOM 1610 N N . ARG A 1 205 ? -16.47781 19.44853 -46.21037 1.000 51.76066 205 ARG D N 1
ATOM 1611 C CA . ARG A 1 205 ? -15.65637 19.97239 -45.12536 1.000 55.71342 205 ARG D CA 1
ATOM 1612 C C . ARG A 1 205 ? -16.41358 20.99023 -44.27985 1.000 58.33326 205 ARG D C 1
ATOM 1613 O O . ARG A 1 205 ? -16.19722 21.06406 -43.06431 1.000 58.67352 205 ARG D O 1
ATOM 1621 N N . GLU A 1 206 ? -17.30254 21.77584 -44.89463 1.000 50.46716 206 GLU D N 1
ATOM 1622 C CA . GLU A 1 206 ? -18.09488 22.72965 -44.12438 1.000 55.11446 206 GLU D CA 1
ATOM 1623 C C . GLU A 1 206 ? -19.11280 22.01804 -43.24088 1.000 55.40711 206 GLU D C 1
ATOM 1624 O O . GLU A 1 206 ? -19.40200 22.47352 -42.12849 1.000 54.40518 206 GLU D O 1
ATOM 1626 N N . ILE A 1 207 ? -19.66988 20.90265 -43.71735 1.000 54.08690 207 ILE D N 1
ATOM 1627 C CA . ILE A 1 207 ? -20.63201 20.15681 -42.91182 1.000 55.38628 207 ILE D CA 1
ATOM 1628 C C . ILE A 1 207 ? -19.93594 19.48094 -41.73862 1.000 60.60279 207 ILE D C 1
ATOM 1629 O O . ILE A 1 207 ? -20.43220 19.50653 -40.60489 1.000 57.90573 207 ILE D O 1
ATOM 1634 N N . ALA A 1 208 ? -18.77472 18.87139 -41.99092 1.000 58.84962 208 ALA D N 1
ATOM 1635 C CA . ALA A 1 208 ? -18.07033 18.13838 -40.94436 1.000 59.03905 208 ALA D CA 1
ATOM 1636 C C . ALA A 1 208 ? -17.73806 19.03398 -39.75661 1.000 52.05807 208 ALA D C 1
ATOM 1637 O O . ALA A 1 208 ? -17.85422 18.60965 -38.60182 1.000 60.04861 208 ALA D O 1
ATOM 1639 N N . LYS A 1 209 ? -17.33652 20.27707 -40.01439 1.000 57.58784 209 LYS D N 1
ATOM 1640 C CA . LYS A 1 209 ? -16.96581 21.20160 -38.95067 1.000 62.41586 209 LYS D CA 1
ATOM 1641 C C . LYS A 1 209 ? -18.14112 22.03575 -38.45120 1.000 62.79943 209 LYS D C 1
ATOM 1642 O O . LYS A 1 209 ? -17.93629 22.95448 -37.65044 1.000 66.43290 209 LYS D O 1
ATOM 1648 N N . SER A 1 210 ? -19.36078 21.73506 -38.89715 1.000 63.17483 210 SER D N 1
ATOM 1649 C CA . SER A 1 210 ? -20.55536 22.44440 -38.46017 1.000 61.36194 210 SER D CA 1
ATOM 1650 C C . SER A 1 210 ? -21.42699 21.61996 -37.52274 1.000 62.34155 210 SER D C 1
ATOM 1651 O O . SER A 1 210 ? -22.48900 22.09597 -37.10774 1.000 60.40716 210 SER D O 1
ATOM 1654 N N . PHE A 1 211 ? -21.01457 20.39825 -37.18463 1.000 60.51334 211 PHE D N 1
ATOM 1655 C CA . PHE A 1 211 ? -21.73629 19.53866 -36.26107 1.000 61.96208 211 PHE D CA 1
ATOM 1656 C C . PHE A 1 211 ? -20.72374 18.73458 -35.45904 1.000 64.82684 211 PHE D C 1
ATOM 1657 O O . PHE A 1 211 ? -19.70880 18.29004 -36.01569 1.000 69.17497 211 PHE D O 1
ATOM 1665 N N . PRO A 1 212 ? -20.96474 18.53101 -34.16004 1.000 72.22207 212 PRO D N 1
ATOM 1666 C CA . PRO A 1 212 ? -20.05566 17.66643 -33.38734 1.000 68.81091 212 PRO D CA 1
ATOM 1667 C C . PRO A 1 212 ? -19.99314 16.25296 -33.93416 1.000 65.77408 212 PRO D C 1
ATOM 1668 O O . PRO A 1 212 ? -18.90755 15.66522 -34.01693 1.000 67.22833 212 PRO D O 1
ATOM 1672 N N . PHE A 1 213 ? -21.13883 15.69186 -34.30754 1.000 65.63608 213 PHE D N 1
ATOM 1673 C CA . PHE A 1 213 ? -21.21393 14.45631 -35.07000 1.000 71.83767 213 PHE D CA 1
ATOM 1674 C C . PHE A 1 213 ? -22.11069 14.69542 -36.27219 1.000 64.33680 213 PHE D C 1
ATOM 1675 O O . PHE A 1 213 ? -23.14770 15.35525 -36.15808 1.000 65.77962 213 PHE D O 1
ATOM 1683 N N . VAL A 1 214 ? -21.70860 14.16432 -37.42552 1.000 66.15284 214 VAL D N 1
ATOM 1684 C CA . VAL A 1 214 ? -22.50482 14.29682 -38.63777 1.000 61.23380 214 VAL D CA 1
ATOM 1685 C C . VAL A 1 214 ? -22.08985 13.19721 -39.60049 1.000 66.28890 214 VAL D C 1
ATOM 1686 O O . VAL A 1 214 ? -20.93402 12.76427 -39.61376 1.000 64.11218 214 VAL D O 1
ATOM 1690 N N . GLU A 1 215 ? -23.04878 12.72963 -40.39277 1.000 66.06251 215 GLU D N 1
ATOM 1691 C CA . GLU A 1 215 ? -22.79718 11.75487 -41.44396 1.000 66.54859 215 GLU D CA 1
ATOM 1692 C C . GLU A 1 215 ? -22.52617 12.49973 -42.74485 1.000 61.13761 215 GLU D C 1
ATOM 1693 O O . GLU A 1 215 ? -23.34225 13.32161 -43.17589 1.000 64.22328 215 GLU D O 1
ATOM 1699 N N . LEU A 1 216 ? -21.38512 12.22000 -43.36515 1.000 56.17338 216 LEU D N 1
ATOM 1700 C CA . LEU A 1 216 ? -20.99942 12.87171 -44.61575 1.000 52.33082 216 LEU D CA 1
ATOM 1701 C C . LEU A 1 216 ? -21.25527 11.89143 -45.75485 1.000 58.44231 216 LEU D C 1
ATOM 1702 O O . LEU A 1 216 ? -20.40901 11.06261 -46.09332 1.000 63.63377 216 LEU D O 1
ATOM 1707 N N . MET A 1 217 ? -22.44426 11.99460 -46.34685 1.000 51.12500 217 MET D N 1
ATOM 1708 C CA . MET A 1 217 ? -22.88745 11.06264 -47.37164 1.000 56.67451 217 MET D CA 1
ATOM 1709 C C . MET A 1 217 ? -23.74676 11.79447 -48.39120 1.000 49.80086 217 MET D C 1
ATOM 1710 O O . MET A 1 217 ? -24.38383 12.80460 -48.07843 1.000 47.92965 217 MET D O 1
ATOM 1715 N N . ASP A 1 218 ? -23.72434 11.28465 -49.62485 1.000 48.61075 218 ASP D N 1
ATOM 1716 C CA . ASP A 1 218 ? -24.70336 11.60566 -50.66015 1.000 40.90186 218 ASP D CA 1
ATOM 1717 C C . ASP A 1 218 ? -24.63433 13.04044 -51.17407 1.000 44.46774 218 ASP D C 1
ATOM 1718 O O . ASP A 1 218 ? -25.30082 13.36770 -52.16076 1.000 55.02620 218 ASP D O 1
ATOM 1720 N N . THR A 1 219 ? -23.85038 13.90566 -50.53331 1.000 50.00782 219 THR D N 1
ATOM 1721 C CA . THR A 1 219 ? -23.72167 15.27545 -51.01718 1.000 47.24395 219 THR D CA 1
ATOM 1722 C C . THR A 1 219 ? -23.03637 15.27842 -52.37623 1.000 40.77539 219 THR D C 1
ATOM 1723 O O . THR A 1 219 ? -22.00483 14.62751 -52.56378 1.000 43.94099 219 THR D O 1
ATOM 1727 N N . TRP A 1 220 ? -23.61133 16.00377 -53.33135 1.000 47.18210 220 TRP D N 1
ATOM 1728 C CA . TRP A 1 220 ? -23.07469 16.01822 -54.68148 1.000 42.63499 220 TRP D CA 1
ATOM 1729 C C . TRP A 1 220 ? -23.23536 17.40410 -55.28439 1.000 47.08222 220 TRP D C 1
ATOM 1730 O O . TRP A 1 220 ? -23.88882 18.28844 -54.72253 1.000 50.41538 220 TRP D O 1
ATOM 1741 N N . THR A 1 221 ? -22.61473 17.57993 -56.44505 1.000 42.71476 221 THR D N 1
ATOM 1742 C CA . THR A 1 221 ? -22.68390 18.80960 -57.21532 1.000 45.06802 221 THR D CA 1
ATOM 1743 C C . THR A 1 221 ? -22.98273 18.45458 -58.66406 1.000 39.82105 221 THR D C 1
ATOM 1744 O O . THR A 1 221 ? -22.48733 17.44723 -59.17921 1.000 39.05745 221 THR D O 1
ATOM 1748 N N . TRP A 1 222 ? -23.81232 19.26620 -59.31012 1.000 41.24582 222 TRP D N 1
ATOM 1749 C CA . TRP A 1 222 ? -24.01570 19.19870 -60.75328 1.000 38.36943 222 TRP D CA 1
ATOM 1750 C C . TRP A 1 222 ? -23.46671 20.48526 -61.35493 1.000 38.64698 222 TRP D C 1
ATOM 1751 O O . TRP A 1 222 ? -24.03000 21.56383 -61.14389 1.000 44.15166 222 TRP D O 1
ATOM 1762 N N . PHE A 1 223 ? -22.35447 20.37876 -62.07557 1.000 32.93930 223 PHE D N 1
ATOM 1763 C CA . PHE A 1 223 ? -21.81028 21.49535 -62.83709 1.000 43.02164 223 PHE D CA 1
ATOM 1764 C C . PHE A 1 223 ? -21.89319 21.15510 -64.31657 1.000 41.30890 223 PHE D C 1
ATOM 1765 O O . PHE A 1 223 ? -21.23219 20.22045 -64.78264 1.000 41.63898 223 PHE D O 1
ATOM 1773 N N . GLN A 1 224 ? -22.69299 21.92223 -65.04623 1.000 40.38696 224 GLN D N 1
ATOM 1774 C CA . GLN A 1 224 ? -23.02027 21.64392 -66.43374 1.000 43.43004 224 GLN D CA 1
ATOM 1775 C C . GLN A 1 224 ? -22.56662 22.80618 -67.30237 1.000 42.31451 224 GLN D C 1
ATOM 1776 O O . GLN A 1 224 ? -22.70135 23.97043 -66.91542 1.000 45.62893 224 GLN D O 1
ATOM 1782 N N . SER A 1 225 ? -22.01992 22.48608 -68.47111 1.000 44.88542 225 SER D N 1
ATOM 1783 C CA . SER A 1 225 ? -21.53213 23.48851 -69.40550 1.000 47.72407 225 SER D CA 1
ATOM 1784 C C . SER A 1 225 ? -22.05533 23.17746 -70.79840 1.000 43.80648 225 SER D C 1
ATOM 1785 O O . SER A 1 225 ? -22.13423 22.01098 -71.19370 1.000 40.56490 225 SER D O 1
ATOM 1788 N N . GLY A 1 226 ? -22.41425 24.22439 -71.53397 1.000 49.49656 226 GLY D N 1
ATOM 1789 C CA . GLY A 1 226 ? -22.87564 24.03539 -72.90164 1.000 46.79043 226 GLY D CA 1
ATOM 1790 C C . GLY A 1 226 ? -24.16632 23.24073 -72.94944 1.000 47.33736 226 GLY D C 1
ATOM 1791 O O . GLY A 1 226 ? -25.12761 23.52450 -72.22516 1.000 47.49511 226 GLY D O 1
ATOM 1792 N N . ILE A 1 227 ? -24.18558 22.21712 -73.80776 1.000 48.65406 227 ILE D N 1
ATOM 1793 C CA . ILE A 1 227 ? -25.38650 21.41347 -74.00068 1.000 45.84083 227 ILE D CA 1
ATOM 1794 C C . ILE A 1 227 ? -25.73959 20.60370 -72.75635 1.000 44.52707 227 ILE D C 1
ATOM 1795 O O . ILE A 1 227 ? -26.89895 20.20456 -72.59083 1.000 42.24245 227 ILE D O 1
ATOM 1800 N N . ASN A 1 228 ? -24.77647 20.36069 -71.86227 1.000 43.26825 228 ASN D N 1
ATOM 1801 C CA . ASN A 1 228 ? -25.07333 19.65270 -70.62071 1.000 42.45139 228 ASN D CA 1
ATOM 1802 C C . ASN A 1 228 ? -26.01980 20.42611 -69.71357 1.000 41.00870 228 ASN D C 1
ATOM 1803 O O . ASN A 1 228 ? -26.54923 19.84334 -68.76145 1.000 45.82476 228 ASN D O 1
ATOM 1808 N N . THR A 1 229 ? -26.23716 21.71630 -69.97210 1.000 43.90882 229 THR D N 1
ATOM 1809 C CA . THR A 1 229 ? -27.18090 22.49904 -69.18678 1.000 40.43258 229 THR D CA 1
ATOM 1810 C C . THR A 1 229 ? -28.62918 22.27061 -69.60019 1.000 44.98919 229 THR D C 1
ATOM 1811 O O . THR A 1 229 ? -29.53305 22.77848 -68.92762 1.000 41.31993 229 THR D O 1
ATOM 1815 N N . ASP A 1 230 ? -28.87695 21.51690 -70.67383 1.000 41.63459 230 ASP D N 1
ATOM 1816 C CA . ASP A 1 230 ? -30.24444 21.33981 -71.14946 1.000 47.40868 230 ASP D CA 1
ATOM 1817 C C . ASP A 1 230 ? -31.06423 20.40304 -70.26912 1.000 45.77898 230 ASP D C 1
ATOM 1818 O O . ASP A 1 230 ? -32.23882 20.16963 -70.57508 1.000 41.83375 230 ASP D O 1
ATOM 1823 N N . GLY A 1 231 ? -30.48146 19.87023 -69.19638 1.000 46.03127 231 GLY D N 1
ATOM 1824 C CA . GLY A 1 231 ? -31.20581 19.06248 -68.23344 1.000 41.30278 231 GLY D CA 1
ATOM 1825 C C . GLY A 1 231 ? -30.75963 19.34823 -66.81339 1.000 43.19447 231 GLY D C 1
ATOM 1826 O O . GLY A 1 231 ? -29.56010 19.31870 -66.51894 1.000 43.98819 231 GLY D O 1
ATOM 1827 N N . ALA A 1 232 ? -31.71556 19.62206 -65.92051 1.000 39.93480 232 ALA D N 1
ATOM 1828 C CA . ALA A 1 232 ? -31.36561 20.04870 -64.56823 1.000 44.48837 232 ALA D CA 1
ATOM 1829 C C . ALA A 1 232 ? -30.65543 18.95222 -63.78304 1.000 40.82703 232 ALA D C 1
ATOM 1830 O O . ALA A 1 232 ? -29.86024 19.25535 -62.88727 1.000 42.17782 232 ALA D O 1
ATOM 1832 N N . HIS A 1 233 ? -30.91938 17.68347 -64.09719 1.000 41.34666 233 HIS D N 1
ATOM 1833 C CA . HIS A 1 233 ? -30.28403 16.56367 -63.41510 1.000 39.06772 233 HIS D CA 1
ATOM 1834 C C . HIS A 1 233 ? -29.19402 15.90698 -64.26022 1.000 42.14391 233 HIS D C 1
ATOM 1835 O O . HIS A 1 233 ? -28.82662 14.75721 -63.99830 1.000 41.15519 233 HIS D O 1
ATOM 1842 N N . ASN A 1 234 ? -28.67451 16.60844 -65.26398 1.000 41.64605 234 ASN D N 1
ATOM 1843 C CA . ASN A 1 234 ? -27.64635 16.03204 -66.12658 1.000 40.99978 234 ASN D CA 1
ATOM 1844 C C . ASN A 1 234 ? -26.37351 15.76585 -65.32968 1.000 41.41747 234 ASN D C 1
ATOM 1845 O O . ASN A 1 234 ? -25.88196 16.66374 -64.63373 1.000 36.69249 234 ASN D O 1
ATOM 1850 N N . PRO A 1 235 ? -25.81648 14.55999 -65.40188 1.000 40.31207 235 PRO D N 1
ATOM 1851 C CA . PRO A 1 235 ? -24.62845 14.23965 -64.60554 1.000 38.48467 235 PRO D CA 1
ATOM 1852 C C . PRO A 1 235 ? -23.40730 15.03315 -65.04544 1.000 38.76307 235 PRO D C 1
ATOM 1853 O O . PRO A 1 235 ? -23.28936 15.47631 -66.18989 1.000 41.65252 235 PRO D O 1
ATOM 1857 N N . VAL A 1 236 ? -22.48392 15.20603 -64.09557 1.000 40.95267 236 VAL D N 1
ATOM 1858 C CA . VAL A 1 236 ? -21.19425 15.81056 -64.40432 1.000 35.59234 236 VAL D CA 1
ATOM 1859 C C . VAL A 1 236 ? -20.46554 14.95126 -65.42801 1.000 42.76257 236 VAL D C 1
ATOM 1860 O O . VAL A 1 236 ? -20.47349 13.71504 -65.35072 1.000 44.94742 236 VAL D O 1
ATOM 1864 N N . THR A 1 237 ? -19.83792 15.60260 -66.40168 1.000 42.59167 237 THR D N 1
ATOM 1865 C CA . THR A 1 237 ? -19.06120 14.92729 -67.43274 1.000 44.56992 237 THR D CA 1
ATOM 1866 C C . THR A 1 237 ? -17.62172 15.43413 -67.39724 1.000 49.57890 237 THR D C 1
ATOM 1867 O O . THR A 1 237 ? -17.23608 16.22350 -66.53157 1.000 51.11439 237 THR D O 1
ATOM 1871 N N . ASN A 1 238 ? -16.81887 14.96299 -68.35118 1.000 43.64514 238 ASN D N 1
ATOM 1872 C CA . ASN A 1 238 ? -15.45641 15.44339 -68.53053 1.000 49.68188 238 ASN D CA 1
ATOM 1873 C C . ASN A 1 238 ? -15.36061 16.50844 -69.61708 1.000 51.76853 238 ASN D C 1
ATOM 1874 O O . ASN A 1 238 ? -14.27353 16.74296 -70.15475 1.000 54.26012 238 ASN D O 1
ATOM 1879 N N . ARG A 1 239 ? -16.47536 17.15545 -69.94750 1.000 56.61763 239 ARG D N 1
ATOM 1880 C CA . ARG A 1 239 ? -16.46684 18.19242 -70.96920 1.000 55.69019 239 ARG D CA 1
ATOM 1881 C C . ARG A 1 239 ? -15.64356 19.38947 -70.50720 1.000 52.89540 239 ARG D C 1
ATOM 1882 O O . ARG A 1 239 ? -15.65219 19.75437 -69.32764 1.000 52.77887 239 ARG D O 1
ATOM 1890 N N . ILE A 1 240 ? -14.92557 19.99870 -71.44486 1.000 48.93826 240 ILE D N 1
ATOM 1891 C CA . ILE A 1 240 ? -14.05612 21.13007 -71.14646 1.000 51.97029 240 ILE D CA 1
ATOM 1892 C C . ILE A 1 240 ? -14.86047 22.41555 -71.28957 1.000 55.42807 240 ILE D C 1
ATOM 1893 O O . ILE A 1 240 ? -15.42943 22.68757 -72.35244 1.000 57.63541 240 ILE D O 1
ATOM 1898 N N . VAL A 1 241 ? -14.90960 23.20529 -70.21626 1.000 56.61507 241 VAL D N 1
ATOM 1899 C CA . VAL A 1 241 ? -15.58741 24.49500 -70.25757 1.000 54.64148 241 VAL D CA 1
ATOM 1900 C C . VAL A 1 241 ? -14.83504 25.42819 -71.19541 1.000 55.18853 241 VAL D C 1
ATOM 1901 O O . VAL A 1 241 ? -13.60188 25.52406 -71.14493 1.000 54.41985 241 VAL D O 1
ATOM 1905 N N . GLN A 1 242 ? -15.57339 26.11945 -72.05762 1.000 56.12167 242 GLN D N 1
ATOM 1906 C CA . GLN A 1 242 ? -14.99674 27.02447 -73.03854 1.000 57.43716 242 GLN D CA 1
ATOM 1907 C C . GLN A 1 242 ? -15.54896 28.43140 -72.84222 1.000 59.53893 242 GLN D C 1
ATOM 1908 O O . GLN A 1 242 ? -16.53158 28.64834 -72.12910 1.000 62.48197 242 GLN D O 1
ATOM 1914 N N . SER A 1 243 ? -14.89734 29.39427 -73.48796 1.000 62.88042 243 SER D N 1
ATOM 1915 C CA . SER A 1 243 ? -15.28403 30.78999 -73.33971 1.000 69.01167 243 SER D CA 1
ATOM 1916 C C . SER A 1 243 ? -16.68043 31.02580 -73.90274 1.000 68.65946 243 SER D C 1
ATOM 1917 O O . SER A 1 243 ? -17.02911 30.52884 -74.97736 1.000 65.38326 243 SER D O 1
ATOM 1920 N N . GLY A 1 244 ? -17.48392 31.78802 -73.16254 1.000 64.38056 244 GLY D N 1
ATOM 1921 C CA . GLY A 1 244 ? -18.84886 32.06470 -73.54955 1.000 63.45372 244 GLY D CA 1
ATOM 1922 C C . GLY A 1 244 ? -19.83177 30.94073 -73.30746 1.000 63.13470 244 GLY D C 1
ATOM 1923 O O . GLY A 1 244 ? -21.02363 31.11601 -73.59107 1.000 63.39050 244 GLY D O 1
ATOM 1924 N N . ASP A 1 245 ? -19.38041 29.79690 -72.79692 1.000 56.42046 245 ASP D N 1
ATOM 1925 C CA . ASP A 1 245 ? -20.28157 28.68044 -72.54744 1.000 55.23631 245 ASP D CA 1
ATOM 1926 C C . ASP A 1 245 ? -21.30441 29.03825 -71.47820 1.000 60.49210 245 ASP D C 1
ATOM 1927 O O . ASP A 1 245 ? -20.98585 29.69468 -70.48251 1.000 56.45657 245 ASP D O 1
ATOM 1932 N N . ILE A 1 246 ? -22.54507 28.59960 -71.69121 1.000 60.04767 246 ILE D N 1
ATOM 1933 C CA . ILE A 1 246 ? -23.55579 28.70180 -70.64992 1.000 59.03105 246 ILE D CA 1
ATOM 1934 C C . ILE A 1 246 ? -23.26821 27.65617 -69.58130 1.000 51.31883 246 ILE D C 1
ATOM 1935 O O . ILE A 1 246 ? -22.91648 26.50763 -69.88527 1.000 51.46414 246 ILE D O 1
ATOM 1940 N N . LEU A 1 247 ? -23.38366 28.05684 -68.31952 1.000 49.52825 247 LEU D N 1
ATOM 1941 C CA . LEU A 1 247 ? -23.06893 27.18698 -67.19957 1.000 47.70087 247 LEU D CA 1
ATOM 1942 C C . LEU A 1 247 ? -24.27778 27.05968 -66.28324 1.000 46.68797 247 LEU D C 1
ATOM 1943 O O . LEU A 1 247 ? -25.20304 27.87619 -66.31813 1.000 44.35153 247 LEU D O 1
ATOM 1948 N N . SER A 1 248 ? -24.25710 26.01681 -65.45580 1.000 44.42527 248 SER D N 1
ATOM 1949 C CA . SER A 1 248 ? -25.29200 25.80090 -64.44982 1.000 45.22397 248 SER D CA 1
ATOM 1950 C C . SER A 1 248 ? -24.62233 25.31954 -63.17000 1.000 46.42233 248 SER D C 1
ATOM 1951 O O . SER A 1 248 ? -24.12844 24.18901 -63.10929 1.000 40.44662 248 SER D O 1
ATOM 1954 N N . LEU A 1 249 ? -24.59940 26.18293 -62.15869 1.000 43.29196 249 LEU D N 1
ATOM 1955 C CA . LEU A 1 249 ? -24.11638 25.82026 -60.83370 1.000 42.48392 249 LEU D CA 1
ATOM 1956 C C . LEU A 1 249 ? -25.23479 25.12657 -60.06408 1.000 46.14235 249 LEU D C 1
ATOM 1957 O O . LEU A 1 249 ? -26.37393 25.59796 -60.06396 1.000 46.88373 249 LEU D O 1
ATOM 1962 N N . ASN A 1 250 ? -24.91864 24.00200 -59.42025 1.000 47.61595 250 ASN D N 1
ATOM 1963 C CA . ASN A 1 250 ? -25.90433 23.27270 -58.62152 1.000 39.57098 250 ASN D CA 1
ATOM 1964 C C . ASN A 1 250 ? -25.19938 22.63231 -57.43546 1.000 41.04083 250 ASN D C 1
ATOM 1965 O O . ASN A 1 250 ? -24.34974 21.75696 -57.62554 1.000 42.00576 250 ASN D O 1
ATOM 1970 N N . THR A 1 251 ? -25.55968 23.04667 -56.22044 1.000 40.16987 251 THR D N 1
ATOM 1971 C CA . THR A 1 251 ? -24.96071 22.52633 -54.99484 1.000 42.04458 251 THR D CA 1
ATOM 1972 C C . THR A 1 251 ? -26.03342 21.85177 -54.15022 1.000 46.61420 251 THR D C 1
ATOM 1973 O O . THR A 1 251 ? -27.09860 22.43430 -53.91747 1.000 46.56953 251 THR D O 1
ATOM 1977 N N . PHE A 1 252 ? -25.74894 20.63572 -53.67925 1.000 40.38248 252 PHE D N 1
ATOM 1978 C CA . PHE A 1 252 ? -26.72483 19.84658 -52.92723 1.000 46.89707 252 PHE D CA 1
ATOM 1979 C C . PHE A 1 252 ? -26.09516 19.22623 -51.68447 1.000 47.73430 252 PHE D C 1
ATOM 1980 O O . PHE A 1 252 ? -25.66980 18.06360 -51.69916 1.000 39.94631 252 PHE D O 1
ATOM 1988 N N . PRO A 1 253 ? -26.03404 19.96720 -50.57994 1.000 43.45313 253 PRO D N 1
ATOM 1989 C CA . PRO A 1 253 ? -25.61067 19.35886 -49.31334 1.000 42.97768 253 PRO D CA 1
ATOM 1990 C C . PRO A 1 253 ? -26.71946 18.51250 -48.70718 1.000 47.02062 253 PRO D C 1
ATOM 1991 O O . PRO A 1 253 ? -27.89313 18.89293 -48.70546 1.000 52.04476 253 PRO D O 1
ATOM 1995 N N . MET A 1 254 ? -26.33337 17.34629 -48.19402 1.000 46.34496 254 MET D N 1
ATOM 1996 C CA . MET A 1 254 ? -27.25733 16.39739 -47.58006 1.000 45.68669 254 MET D CA 1
ATOM 1997 C C . MET A 1 254 ? -26.88542 16.24807 -46.11114 1.000 53.72500 254 MET D C 1
ATOM 1998 O O . MET A 1 254 ? -25.88154 15.60675 -45.78212 1.000 54.88521 254 MET D O 1
ATOM 2003 N N . ILE A 1 255 ? -27.69650 16.83023 -45.23250 1.000 48.27571 255 ILE D N 1
ATOM 2004 C CA . ILE A 1 255 ? -27.42883 16.85652 -43.80040 1.000 54.68379 255 ILE D CA 1
ATOM 2005 C C . ILE A 1 255 ? -28.52409 16.05856 -43.10685 1.000 61.45041 255 ILE D C 1
ATOM 2006 O O . ILE A 1 255 ? -29.68777 16.48267 -43.07957 1.000 58.18737 255 ILE D O 1
ATOM 2011 N N . PHE A 1 256 ? -28.15150 14.90475 -42.54734 1.000 58.76878 256 PHE D N 1
ATOM 2012 C CA . PHE A 1 256 ? -29.07468 14.03745 -41.81243 1.000 50.42278 256 PHE D CA 1
ATOM 2013 C C . PHE A 1 256 ? -30.33243 13.73401 -42.62266 1.000 56.91715 256 PHE D C 1
ATOM 2014 O O . PHE A 1 256 ? -31.44910 13.72260 -42.09918 1.000 58.01908 256 PHE D O 1
ATOM 2022 N N . GLY A 1 257 ? -30.14864 13.48145 -43.91801 1.000 51.79654 257 GLY D N 1
ATOM 2023 C CA . GLY A 1 257 ? -31.24943 13.14077 -44.79078 1.000 49.84255 257 GLY D CA 1
ATOM 2024 C C . GLY A 1 257 ? -32.04170 14.31232 -45.32482 1.000 52.95403 257 GLY D C 1
ATOM 2025 O O . GLY A 1 257 ? -32.88631 14.11375 -46.20860 1.000 50.32349 257 GLY D O 1
ATOM 2026 N N . TYR A 1 258 ? -31.80666 15.52240 -44.82457 1.000 58.28202 258 TYR D N 1
ATOM 2027 C CA . TYR A 1 258 ? -32.50862 16.70540 -45.30084 1.000 54.10086 258 TYR D CA 1
ATOM 2028 C C . TYR A 1 258 ? -31.75333 17.34213 -46.45979 1.000 50.21012 258 TYR D C 1
ATOM 2029 O O . TYR A 1 258 ? -30.51902 17.36311 -46.48244 1.000 54.73046 258 TYR D O 1
ATOM 2038 N N . TYR A 1 259 ? -32.50864 17.87132 -47.41619 1.000 55.47109 259 TYR D N 1
ATOM 2039 C CA . TYR A 1 259 ? -31.98572 18.29530 -48.70697 1.000 51.31130 259 TYR D CA 1
ATOM 2040 C C . TYR A 1 259 ? -32.17552 19.79432 -48.87687 1.000 43.07758 259 TYR D C 1
ATOM 2041 O O . TYR A 1 259 ? -33.25678 20.32387 -48.60185 1.000 49.87156 259 TYR D O 1
ATOM 2050 N N . THR A 1 260 ? -31.11978 20.47305 -49.31374 1.000 45.89581 260 THR D N 1
ATOM 2051 C CA . THR A 1 260 ? -31.19773 21.85928 -49.74500 1.000 43.20485 260 THR D CA 1
ATOM 2052 C C . THR A 1 260 ? -30.46812 21.98581 -51.07379 1.000 49.32212 260 THR D C 1
ATOM 2053 O O . THR A 1 260 ? -29.70706 21.09979 -51.47348 1.000 45.50958 260 THR D O 1
ATOM 2057 N N . ALA A 1 261 ? -30.70852 23.09553 -51.76539 1.000 45.56283 261 ALA D N 1
ATOM 2058 C CA . ALA A 1 261 ? -30.14893 23.25668 -53.09691 1.000 49.50630 261 ALA D CA 1
ATOM 2059 C C . ALA A 1 261 ? -30.00595 24.72974 -53.43650 1.000 46.52056 261 ALA D C 1
ATOM 2060 O O . ALA A 1 261 ? -30.86196 25.54741 -53.08924 1.000 48.40479 261 ALA D O 1
ATOM 2062 N N . LEU A 1 262 ? -28.90754 25.05007 -54.11282 1.000 46.63051 262 LEU D N 1
ATOM 2063 C CA . LEU A 1 262 ? -28.68593 26.35272 -54.72349 1.000 45.70751 262 LEU D CA 1
ATOM 2064 C C . LEU A 1 262 ? -28.30657 26.11028 -56.17333 1.000 47.24808 262 LEU D C 1
ATOM 2065 O O . LEU A 1 262 ? -27.33954 25.39246 -56.44879 1.000 47.93348 262 LEU D O 1
ATOM 2070 N N . GLU A 1 263 ? -29.07666 26.68119 -57.09635 1.000 51.46960 263 GLU D N 1
ATOM 2071 C CA . GLU A 1 263 ? -28.83690 26.50172 -58.52099 1.000 39.21408 263 GLU D CA 1
ATOM 2072 C C . GLU A 1 263 ? -28.84968 27.86050 -59.20136 1.000 50.07273 263 GLU D C 1
ATOM 2073 O O . GLU A 1 263 ? -29.76162 28.66304 -58.97760 1.000 51.56963 263 GLU D O 1
ATOM 2079 N N . ARG A 1 264 ? -27.83721 28.11322 -60.02770 1.000 45.89210 264 ARG D N 1
ATOM 2080 C CA . ARG A 1 264 ? -27.65411 29.40544 -60.66829 1.000 48.19241 264 ARG D CA 1
ATOM 2081 C C . ARG A 1 264 ? -27.18147 29.20906 -62.10052 1.000 49.70045 264 ARG D C 1
ATOM 2082 O O . ARG A 1 264 ? -26.42544 28.28112 -62.40132 1.000 45.50411 264 ARG D O 1
ATOM 2090 N N . THR A 1 265 ? -27.63471 30.09707 -62.98018 1.000 43.85724 265 THR D N 1
ATOM 2091 C CA . THR A 1 265 ? -27.12051 30.17343 -64.34007 1.000 54.61384 265 THR D CA 1
ATOM 2092 C C . THR A 1 265 ? -25.86909 31.04193 -64.35043 1.000 49.16438 265 THR D C 1
ATOM 2093 O O . THR A 1 265 ? -25.85426 32.12427 -63.75578 1.000 43.96423 265 THR D O 1
ATOM 2097 N N . LEU A 1 266 ? -24.81913 30.56172 -65.01231 1.000 49.81786 266 LEU D N 1
ATOM 2098 C CA . LEU A 1 266 ? -23.56691 31.29353 -65.11807 1.000 49.23464 266 LEU D CA 1
ATOM 2099 C C . LEU A 1 266 ? -23.12311 31.33741 -66.57391 1.000 54.98754 266 LEU D C 1
ATOM 2100 O O . LEU A 1 266 ? -23.68029 30.65953 -67.44206 1.000 53.10156 266 LEU D O 1
ATOM 2105 N N . PHE A 1 267 ? -22.10183 32.15258 -66.83104 1.000 56.41436 267 PHE D N 1
ATOM 2106 C CA . PHE A 1 267 ? -21.43136 32.19579 -68.12191 1.000 60.08158 267 PHE D CA 1
ATOM 2107 C C . PHE A 1 267 ? -19.93725 32.34764 -67.88990 1.000 55.78641 267 PHE D C 1
ATOM 2108 O O . PHE A 1 267 ? -19.51233 33.12669 -67.03204 1.000 58.57881 267 PHE D O 1
ATOM 2116 N N . CYS A 1 268 ? -19.14726 31.59942 -68.66058 1.000 55.78380 268 CYS D N 1
ATOM 2117 C CA . CYS A 1 268 ? -17.72807 31.43446 -68.36711 1.000 63.36164 268 CYS D CA 1
ATOM 2118 C C . CYS A 1 268 ? -16.94880 32.74279 -68.41120 1.000 74.08599 268 CYS D C 1
ATOM 2119 O O . CYS A 1 268 ? -16.44485 33.19281 -67.37989 1.000 76.18108 268 CYS D O 1
ATOM 2122 N N . ASP A 1 269 ? -16.80769 33.34078 -69.59179 1.000 60.56546 269 ASP D N 1
ATOM 2123 C CA . ASP A 1 269 ? -16.08580 34.59915 -69.73453 1.000 67.86956 269 ASP D CA 1
ATOM 2124 C C . ASP A 1 269 ? -16.96075 35.74821 -70.20023 1.000 69.95058 269 ASP D C 1
ATOM 2125 O O . ASP A 1 269 ? -16.68812 36.89821 -69.84775 1.000 63.15230 269 ASP D O 1
ATOM 2130 N N . HIS A 1 270 ? -18.00057 35.46631 -70.97649 1.000 67.28763 270 HIS D N 1
ATOM 2131 C CA . HIS A 1 270 ? -18.88804 36.48919 -71.50441 1.000 64.45838 270 HIS D CA 1
ATOM 2132 C C . HIS A 1 270 ? -20.21161 35.82221 -71.84438 1.000 64.91475 270 HIS D C 1
ATOM 2133 O O . HIS A 1 270 ? -20.33948 34.59612 -71.80395 1.000 63.60256 270 HIS D O 1
ATOM 2140 N N . VAL A 1 271 ? -21.20117 36.64821 -72.17461 1.000 65.71496 271 VAL D N 1
ATOM 2141 C CA . VAL A 1 271 ? -22.52782 36.16942 -72.54505 1.000 61.33378 271 VAL D CA 1
ATOM 2142 C C . VAL A 1 271 ? -22.98769 36.95786 -73.76425 1.000 64.28893 271 VAL D C 1
ATOM 2143 O O . VAL A 1 271 ? -22.99072 38.19358 -73.74341 1.000 72.70819 271 VAL D O 1
ATOM 2147 N N . ASP A 1 272 ? -23.35165 36.25220 -74.83193 1.000 66.11131 272 ASP D N 1
ATOM 2148 C CA . ASP A 1 272 ? -23.81192 36.92689 -76.03464 1.000 68.40252 272 ASP D CA 1
ATOM 2149 C C . ASP A 1 272 ? -25.18448 37.55053 -75.80224 1.000 66.97881 272 ASP D C 1
ATOM 2150 O O . ASP A 1 272 ? -25.89282 37.22671 -74.84422 1.000 64.75318 272 ASP D O 1
ATOM 2155 N N . ASP A 1 273 ? -25.55383 38.46287 -76.70421 1.000 65.87934 273 ASP D N 1
ATOM 2156 C CA . ASP A 1 273 ? -26.80306 39.20011 -76.54623 1.000 61.89731 273 ASP D CA 1
ATOM 2157 C C . ASP A 1 273 ? -28.00942 38.27031 -76.58229 1.000 63.14797 273 ASP D C 1
ATOM 2158 O O . ASP A 1 273 ? -28.96820 38.45824 -75.82370 1.000 66.72443 273 ASP D O 1
ATOM 2163 N N . ALA A 1 274 ? -27.97754 37.25609 -77.44984 1.000 61.71516 274 ALA D N 1
ATOM 2164 C CA . ALA A 1 274 ? -29.11589 36.35013 -77.57189 1.000 67.99034 274 ALA D CA 1
ATOM 2165 C C . ALA A 1 274 ? -29.34900 35.58006 -76.27733 1.000 69.91085 274 ALA D C 1
ATOM 2166 O O . ALA A 1 274 ? -30.48555 35.46849 -75.80269 1.000 64.61696 274 ALA D O 1
ATOM 2168 N N . SER A 1 275 ? -28.27979 35.04237 -75.68669 1.000 68.49712 275 SER D N 1
ATOM 2169 C CA . SER A 1 275 ? -28.43619 34.29798 -74.44260 1.000 68.03835 275 SER D CA 1
ATOM 2170 C C . SER A 1 275 ? -28.67596 35.22619 -73.25699 1.000 65.16083 275 SER D C 1
ATOM 2171 O O . SER A 1 275 ? -29.39678 34.85735 -72.32245 1.000 61.92876 275 SER D O 1
ATOM 2174 N N . LEU A 1 276 ? -28.09524 36.42949 -73.27678 1.000 63.75048 276 LEU D N 1
ATOM 2175 C CA . LEU A 1 276 ? -28.35074 37.38681 -72.20394 1.000 65.20943 276 LEU D CA 1
ATOM 2176 C C . LEU A 1 276 ? -29.82354 37.77300 -72.14847 1.000 70.01669 276 LEU D C 1
ATOM 2177 O O . LEU A 1 276 ? -30.39532 37.91474 -71.06071 1.000 65.09722 276 LEU D O 1
ATOM 2182 N N . ASP A 1 277 ? -30.45324 37.94838 -73.31326 1.000 68.72570 277 ASP D N 1
ATOM 2183 C CA . ASP A 1 277 ? -31.87537 38.27708 -73.35314 1.000 64.97309 277 ASP D CA 1
ATOM 2184 C C . ASP A 1 277 ? -32.70946 37.17124 -72.71642 1.000 67.52042 277 ASP D C 1
ATOM 2185 O O . ASP A 1 277 ? -33.59996 37.43892 -71.90131 1.000 65.92126 277 ASP D O 1
ATOM 2190 N N . ILE A 1 278 ? -32.42728 35.91566 -73.07308 1.000 70.10006 278 ILE D N 1
ATOM 2191 C CA . ILE A 1 278 ? -33.12723 34.79136 -72.45721 1.000 62.01931 278 ILE D CA 1
ATOM 2192 C C . ILE A 1 278 ? -32.83800 34.74347 -70.96274 1.000 59.46273 278 ILE D C 1
ATOM 2193 O O . ILE A 1 278 ? -33.70928 34.40007 -70.15482 1.000 62.01381 278 ILE D O 1
ATOM 2198 N N . TRP A 1 279 ? -31.61194 35.09699 -70.57172 1.000 62.27420 279 TRP D N 1
ATOM 2199 C CA . TRP A 1 279 ? -31.23495 35.05589 -69.16252 1.000 59.42030 279 TRP D CA 1
ATOM 2200 C C . TRP A 1 279 ? -31.95734 36.13589 -68.36488 1.000 63.91634 279 TRP D C 1
ATOM 2201 O O . TRP A 1 279 ? -32.44229 35.87579 -67.25761 1.000 58.85372 279 TRP D O 1
ATOM 2212 N N . GLU A 1 280 ? -32.04347 37.35138 -68.91227 1.000 62.68139 280 GLU D N 1
ATOM 2213 C CA . GLU A 1 280 ? -32.74798 38.42829 -68.22217 1.000 65.10099 280 GLU D CA 1
ATOM 2214 C C . GLU A 1 280 ? -34.23593 38.12565 -68.09581 1.000 65.31866 280 GLU D C 1
ATOM 2215 O O . GLU A 1 280 ? -34.86283 38.46300 -67.08387 1.000 59.96801 280 GLU D O 1
ATOM 2221 N N . LYS A 1 281 ? -34.82018 37.49341 -69.11622 1.000 64.18400 281 LYS D N 1
ATOM 2222 C CA . LYS A 1 281 ? -36.24180 37.16895 -69.06615 1.000 63.87863 281 LYS D CA 1
ATOM 2223 C C . LYS A 1 281 ? -36.52405 36.08244 -68.03593 1.000 66.50687 281 LYS D C 1
ATOM 2224 O O . LYS A 1 281 ? -37.52491 36.15155 -67.31292 1.000 71.33525 281 LYS D O 1
ATOM 2230 N N . ASN A 1 282 ? -35.65077 35.07475 -67.94951 1.000 61.89901 282 ASN D N 1
ATOM 2231 C CA . ASN A 1 282 ? -35.86111 33.99219 -66.99243 1.000 58.41229 282 ASN D CA 1
ATOM 2232 C C . ASN A 1 282 ? -35.64912 34.46880 -65.56143 1.000 62.23130 282 ASN D C 1
ATOM 2233 O O . ASN A 1 282 ? -36.33131 34.00617 -64.63990 1.000 63.07100 282 ASN D O 1
ATOM 2238 N N . VAL A 1 283 ? -34.70126 35.38381 -65.35367 1.000 59.81300 283 VAL D N 1
ATOM 2239 C CA . VAL A 1 283 ? -34.52229 35.97479 -64.03247 1.000 62.82506 283 VAL D CA 1
ATOM 2240 C C . VAL A 1 283 ? -35.72575 36.83511 -63.67056 1.000 71.26721 283 VAL D C 1
ATOM 2241 O O . VAL A 1 283 ? -36.14347 36.88667 -62.50686 1.000 66.17970 283 VAL D O 1
ATOM 2245 N N . ALA A 1 284 ? -36.30916 37.51217 -64.66283 1.000 64.83329 284 ALA D N 1
ATOM 2246 C CA . ALA A 1 284 ? -37.51812 38.29044 -64.42232 1.000 63.52209 284 ALA D CA 1
ATOM 2247 C C . ALA A 1 284 ? -38.66069 37.39999 -63.95297 1.000 63.39320 284 ALA D C 1
ATOM 2248 O O . ALA A 1 284 ? -39.42230 37.77818 -63.05635 1.000 69.63723 284 ALA D O 1
ATOM 2250 N N . VAL A 1 285 ? -38.79454 36.20968 -64.54272 1.000 64.64769 285 VAL D N 1
ATOM 2251 C CA . VAL A 1 285 ? -39.81632 35.27481 -64.08203 1.000 67.76401 285 VAL D CA 1
ATOM 2252 C C . VAL A 1 285 ? -39.48810 34.76963 -62.68179 1.000 70.27385 285 VAL D C 1
ATOM 2253 O O . VAL A 1 285 ? -40.39238 34.53050 -61.87058 1.000 66.45757 285 VAL D O 1
ATOM 2257 N N . HIS A 1 286 ? -38.19884 34.61401 -62.36877 1.000 67.47722 286 HIS D N 1
ATOM 2258 C CA . HIS A 1 286 ? -37.80005 34.17055 -61.03657 1.000 60.01370 286 HIS D CA 1
ATOM 2259 C C . HIS A 1 286 ? -38.17826 35.19464 -59.97301 1.000 69.15231 286 HIS D C 1
ATOM 2260 O O . HIS A 1 286 ? -38.66247 34.82747 -58.89574 1.000 74.86104 286 HIS D O 1
ATOM 2267 N N . ARG A 1 287 ? -37.96716 36.48327 -60.25675 1.000 69.14626 287 ARG D N 1
ATOM 2268 C CA . ARG A 1 287 ? -38.29814 37.51933 -59.28274 1.000 71.83952 287 ARG D CA 1
ATOM 2269 C C . ARG A 1 287 ? -39.79592 37.56186 -59.00749 1.000 77.96624 287 ARG D C 1
ATOM 2270 O O . ARG A 1 287 ? -40.21816 37.69534 -57.85293 1.000 79.61902 287 ARG D O 1
ATOM 2278 N N . ARG A 1 288 ? -40.61611 37.45432 -60.05610 1.000 77.06603 288 ARG D N 1
ATOM 2279 C CA . ARG A 1 288 ? -42.06180 37.43032 -59.85809 1.000 75.29667 288 ARG D CA 1
ATOM 2280 C C . ARG A 1 288 ? -42.48817 36.18599 -59.09108 1.000 73.77924 288 ARG D C 1
ATOM 2281 O O . ARG A 1 288 ? -43.38599 36.24785 -58.24318 1.000 76.29153 288 ARG D O 1
ATOM 2289 N N . GLY A 1 289 ? -41.84897 35.04769 -59.36938 1.000 76.26652 289 GLY D N 1
ATOM 2290 C CA . GLY A 1 289 ? -42.17762 33.83124 -58.64456 1.000 71.34710 289 GLY D CA 1
ATOM 2291 C C . GLY A 1 289 ? -41.88372 33.93632 -57.16038 1.000 70.27138 289 GLY D C 1
ATOM 2292 O O . GLY A 1 289 ? -42.63476 33.41666 -56.33147 1.000 66.48871 289 GLY D O 1
ATOM 2293 N N . LEU A 1 290 ? -40.78649 34.61142 -56.80434 1.000 70.61104 290 LEU D N 1
ATOM 2294 C CA . LEU A 1 290 ? -40.46041 34.80445 -55.39477 1.000 72.54822 290 LEU D CA 1
ATOM 2295 C C . LEU A 1 290 ? -41.56205 35.56010 -54.66547 1.000 75.67411 290 LEU D C 1
ATOM 2296 O O . LEU A 1 290 ? -41.80996 35.30828 -53.48083 1.000 79.56479 290 LEU D O 1
ATOM 2301 N N . GLU A 1 291 ? -42.23449 36.48239 -55.35439 1.000 79.23722 291 GLU D N 1
ATOM 2302 C CA . GLU A 1 291 ? -43.31252 37.25091 -54.74764 1.000 83.17367 291 GLU D CA 1
ATOM 2303 C C . GLU A 1 291 ? -44.61361 36.46791 -54.65458 1.000 82.04505 291 GLU D C 1
ATOM 2304 O O . GLU A 1 291 ? -45.50762 36.86703 -53.90201 1.000 90.02128 291 GLU D O 1
ATOM 2310 N N . LEU A 1 292 ? -44.74535 35.37540 -55.40283 1.000 80.78051 292 LEU D N 1
ATOM 2311 C CA . LEU A 1 292 ? -45.98356 34.61129 -55.42981 1.000 79.03547 292 LEU D CA 1
ATOM 2312 C C . LEU A 1 292 ? -46.06762 33.56068 -54.33045 1.000 79.18546 292 LEU D C 1
ATOM 2313 O O . LEU A 1 292 ? -47.15411 33.02072 -54.09679 1.000 84.46519 292 LEU D O 1
ATOM 2318 N N . ILE A 1 293 ? -44.96181 33.25945 -53.65132 1.000 78.98256 293 ILE D N 1
ATOM 2319 C CA . ILE A 1 293 ? -44.97568 32.29487 -52.55716 1.000 78.01239 293 ILE D CA 1
ATOM 2320 C C . ILE A 1 293 ? -45.68217 32.91803 -51.35998 1.000 81.76449 293 ILE D C 1
ATOM 2321 O O . ILE A 1 293 ? -45.04482 33.54085 -50.50341 1.000 85.80431 293 ILE D O 1
ATOM 2326 N N . LYS A 1 294 ? -47.00539 32.76433 -51.30175 1.000 86.00486 294 LYS D N 1
ATOM 2327 C CA . LYS A 1 294 ? -47.83797 33.27729 -50.22574 1.000 90.01108 294 LYS D CA 1
ATOM 2328 C C . LYS A 1 294 ? -48.58284 32.13401 -49.54563 1.000 89.10379 294 LYS D C 1
ATOM 2329 O O . LYS A 1 294 ? -48.84026 31.10002 -50.16995 1.000 92.31707 294 LYS D O 1
ATOM 2335 N N . PRO A 1 295 ? -48.94330 32.28815 -48.26770 1.000 94.44403 295 PRO D N 1
ATOM 2336 C CA . PRO A 1 295 ? -49.71670 31.22439 -47.60276 1.000 100.71993 295 PRO D CA 1
ATOM 2337 C C . PRO A 1 295 ? -51.06136 30.95367 -48.25468 1.000 100.32040 295 PRO D C 1
ATOM 2338 O O . PRO A 1 295 ? -51.48513 29.79525 -48.32831 1.000 105.46116 295 PRO D O 1
ATOM 2342 N N . GLY A 1 296 ? -51.75152 31.99121 -48.72892 1.000 86.13006 296 GLY D N 1
ATOM 2343 C CA . GLY A 1 296 ? -53.06536 31.78380 -49.31006 1.000 89.66027 296 GLY D CA 1
ATOM 2344 C C . GLY A 1 296 ? -53.02460 31.19334 -50.70569 1.000 98.58951 296 GLY D C 1
ATOM 2345 O O . GLY A 1 296 ? -53.92114 30.43417 -51.08563 1.000 102.83142 296 GLY D O 1
ATOM 2346 N N . ALA A 1 297 ? -51.99084 31.51821 -51.47931 1.000 89.14574 297 ALA D N 1
ATOM 2347 C CA . ALA A 1 297 ? -51.93636 31.12688 -52.87995 1.000 91.37487 297 ALA D CA 1
ATOM 2348 C C . ALA A 1 297 ? -51.79747 29.61547 -53.02855 1.000 94.09978 297 ALA D C 1
ATOM 2349 O O . ALA A 1 297 ? -51.15266 28.94094 -52.22035 1.000 90.23061 297 ALA D O 1
ATOM 2351 N N . ARG A 1 298 ? -52.41046 29.08935 -54.08342 1.000 91.62623 298 ARG D N 1
ATOM 2352 C CA . ARG A 1 298 ? -52.37976 27.66846 -54.39374 1.000 90.89293 298 ARG D CA 1
ATOM 2353 C C . ARG A 1 298 ? -51.33167 27.37640 -55.46271 1.000 90.25594 298 ARG D C 1
ATOM 2354 O O . ARG A 1 298 ? -50.86793 28.27099 -56.17280 1.000 95.26337 298 ARG D O 1
ATOM 2362 N N . CYS A 1 299 ? -50.97209 26.09436 -55.57492 1.000 86.55942 299 CYS D N 1
ATOM 2363 C CA . CYS A 1 299 ? -49.86603 25.69647 -56.44317 1.000 81.38896 299 CYS D CA 1
ATOM 2364 C C . CYS A 1 299 ? -50.17239 25.97559 -57.91017 1.000 80.99465 299 CYS D C 1
ATOM 2365 O O . CYS A 1 299 ? -49.34490 26.55167 -58.62643 1.000 75.50620 299 CYS D O 1
ATOM 2368 N N . LYS A 1 300 ? -51.35118 25.56114 -58.38273 1.000 78.56474 300 LYS D N 1
ATOM 2369 C CA . LYS A 1 300 ? -51.67241 25.75139 -59.79351 1.000 80.38607 300 LYS D CA 1
ATOM 2370 C C . LYS A 1 300 ? -51.78734 27.22822 -60.15040 1.000 84.51628 300 LYS D C 1
ATOM 2371 O O . LYS A 1 300 ? -51.44433 27.62104 -61.27176 1.000 73.87268 300 LYS D O 1
ATOM 2377 N N . ASP A 1 301 ? -52.25250 28.05903 -59.21331 1.000 93.77398 301 ASP D N 1
ATOM 2378 C CA . ASP A 1 301 ? -52.34800 29.49072 -59.47507 1.000 86.80647 301 ASP D CA 1
ATOM 2379 C C . ASP A 1 301 ? -50.97223 30.12126 -59.64334 1.000 81.32471 301 ASP D C 1
ATOM 2380 O O . ASP A 1 301 ? -50.82072 31.07529 -60.41534 1.000 80.78032 301 ASP D O 1
ATOM 2385 N N . ILE A 1 302 ? -49.96439 29.60815 -58.93307 1.000 77.04274 302 ILE D N 1
ATOM 2386 C CA . ILE A 1 302 ? -48.60497 30.10968 -59.10537 1.000 75.67851 302 ILE D CA 1
ATOM 2387 C C . ILE A 1 302 ? -48.08076 29.75316 -60.48854 1.000 73.14987 302 ILE D C 1
ATOM 2388 O O . ILE A 1 302 ? -47.48110 30.58824 -61.17678 1.000 72.62259 302 ILE D O 1
ATOM 2393 N N . ALA A 1 303 ? -48.29924 28.50884 -60.91677 1.000 70.79143 303 ALA D N 1
ATOM 2394 C CA . ALA A 1 303 ? -47.81472 28.07241 -62.22075 1.000 72.49567 303 ALA D CA 1
ATOM 2395 C C . ALA A 1 303 ? -48.52083 28.81416 -63.34833 1.000 73.41617 303 ALA D C 1
ATOM 2396 O O . ALA A 1 303 ? -47.86933 29.37837 -64.23467 1.000 75.93070 303 ALA D O 1
ATOM 2398 N N . LEU A 1 304 ? -49.85738 28.82905 -63.32639 1.000 81.51397 304 LEU D N 1
ATOM 2399 C CA . LEU A 1 304 ? -50.61542 29.46946 -64.39807 1.000 92.28896 304 LEU D CA 1
ATOM 2400 C C . LEU A 1 304 ? -50.28565 30.95196 -64.52152 1.000 87.76518 304 LEU D C 1
ATOM 2401 O O . LEU A 1 304 ? -50.28094 31.49427 -65.63268 1.000 91.59699 304 LEU D O 1
ATOM 2406 N N . GLU A 1 305 ? -50.00441 31.62239 -63.40230 1.000 78.61601 305 GLU D N 1
ATOM 2407 C CA . GLU A 1 305 ? -49.66145 33.03970 -63.46037 1.000 73.98981 305 GLU D CA 1
ATOM 2408 C C . GLU A 1 305 ? -48.29132 33.24678 -64.09627 1.000 80.55939 305 GLU D C 1
ATOM 2409 O O . GLU A 1 305 ? -48.12402 34.10884 -64.96732 1.000 79.01626 305 GLU D O 1
ATOM 2415 N N . LEU A 1 306 ? -47.29636 32.45940 -63.67518 1.000 76.13964 306 LEU D N 1
ATOM 2416 C CA . LEU A 1 306 ? -45.95371 32.60689 -64.22778 1.000 71.25978 306 LEU D CA 1
ATOM 2417 C C . LEU A 1 306 ? -45.88970 32.16351 -65.68446 1.000 77.83652 306 LEU D C 1
ATOM 2418 O O . LEU A 1 306 ? -45.05840 32.66939 -66.44713 1.000 69.71541 306 LEU D O 1
ATOM 2423 N N . ASN A 1 307 ? -46.75167 31.22566 -66.08863 1.000 76.69860 307 ASN D N 1
ATOM 2424 C CA . ASN A 1 307 ? -46.78657 30.80676 -67.48613 1.000 71.27422 307 ASN D CA 1
ATOM 2425 C C . ASN A 1 307 ? -47.18693 31.95262 -68.40388 1.000 80.91191 307 ASN D C 1
ATOM 2426 O O . ASN A 1 307 ? -46.80536 31.96787 -69.58015 1.000 80.76631 307 ASN D O 1
ATOM 2431 N N . GLU A 1 308 ? -47.95475 32.91594 -67.88892 1.000 82.77480 308 GLU D N 1
ATOM 2432 C CA . GLU A 1 308 ? -48.32406 34.07566 -68.69307 1.000 88.81241 308 GLU D CA 1
ATOM 2433 C C . GLU A 1 308 ? -47.10001 34.90829 -69.05199 1.000 85.90370 308 GLU D C 1
ATOM 2434 O O . GLU A 1 308 ? -46.99567 35.41999 -70.17308 1.000 89.25104 308 GLU D O 1
ATOM 2440 N N . MET A 1 309 ? -46.15862 35.04895 -68.11485 1.000 80.88741 309 MET D N 1
ATOM 2441 C CA . MET A 1 309 ? -44.93994 35.80034 -68.39922 1.000 86.55230 309 MET D CA 1
ATOM 2442 C C . MET A 1 309 ? -44.15666 35.17105 -69.54430 1.000 81.36257 309 MET D C 1
ATOM 2443 O O . MET A 1 309 ? -43.65648 35.87938 -70.42608 1.000 81.91231 309 MET D O 1
ATOM 2448 N N . TYR A 1 310 ? -44.03947 33.84035 -69.54785 1.000 70.58087 310 TYR D N 1
ATOM 2449 C CA . TYR A 1 310 ? -43.33806 33.16305 -70.63385 1.000 75.43975 310 TYR D CA 1
ATOM 2450 C C . TYR A 1 310 ? -44.08031 33.31745 -71.95612 1.000 74.88353 310 TYR D C 1
ATOM 2451 O O . TYR A 1 310 ? -43.45311 33.44780 -73.01418 1.000 75.91852 310 TYR D O 1
ATOM 2460 N N . ARG A 1 311 ? -45.41553 33.30485 -71.91634 1.000 77.08524 311 ARG D N 1
ATOM 2461 C CA . ARG A 1 311 ? -46.19498 33.41666 -73.14526 1.000 81.44256 311 ARG D CA 1
ATOM 2462 C C . ARG A 1 311 ? -45.99100 34.76775 -73.82041 1.000 80.82596 311 ARG D C 1
ATOM 2463 O O . ARG A 1 311 ? -46.09777 34.86921 -75.04808 1.000 82.92855 311 ARG D O 1
ATOM 2471 N N . GLU A 1 312 ? -45.69046 35.81043 -73.04078 1.000 84.91119 312 GLU D N 1
ATOM 2472 C CA . GLU A 1 312 ? -45.45174 37.13037 -73.61812 1.000 87.67563 312 GLU D CA 1
ATOM 2473 C C . GLU A 1 312 ? -44.24335 37.11992 -74.54486 1.000 80.49516 312 GLU D C 1
ATOM 2474 O O . GLU A 1 312 ? -44.27174 37.72745 -75.62125 1.000 87.38029 312 GLU D O 1
ATOM 2480 N N . TRP A 1 313 ? -43.16958 36.44341 -74.13994 1.000 86.50799 313 TRP D N 1
ATOM 2481 C CA . TRP A 1 313 ? -41.93313 36.39428 -74.90613 1.000 80.76569 313 TRP D CA 1
ATOM 2482 C C . TRP A 1 313 ? -41.80755 35.12394 -75.73852 1.000 78.96423 313 TRP D C 1
ATOM 2483 O O . TRP A 1 313 ? -40.71261 34.82139 -76.22489 1.000 76.86284 313 TRP D O 1
ATOM 2494 N N . ASP A 1 314 ? -42.89929 34.37322 -75.90232 1.000 75.86359 314 ASP D N 1
ATOM 2495 C CA . ASP A 1 314 ? -42.91937 33.14870 -76.70524 1.000 77.43331 314 ASP D CA 1
ATOM 2496 C C . ASP A 1 314 ? -41.90232 32.12420 -76.20535 1.000 77.46023 314 ASP D C 1
ATOM 2497 O O . ASP A 1 314 ? -41.34266 31.35163 -76.98719 1.000 83.65474 314 ASP D O 1
ATOM 2502 N N . LEU A 1 315 ? -41.65316 32.10933 -74.89753 1.000 75.45949 315 LEU D N 1
ATOM 2503 C CA . LEU A 1 315 ? -40.74272 31.15147 -74.28820 1.000 66.82632 315 LEU D CA 1
ATOM 2504 C C . LEU A 1 315 ? -41.46690 30.05000 -73.52992 1.000 63.43063 315 LEU D C 1
ATOM 2505 O O . LEU A 1 315 ? -40.80979 29.16262 -72.97825 1.000 61.25046 315 LEU D O 1
ATOM 2510 N N . LEU A 1 316 ? -42.80050 30.08495 -73.48598 1.000 65.30024 316 LEU D N 1
ATOM 2511 C CA . LEU A 1 316 ? -43.54978 29.08171 -72.73797 1.000 61.50455 316 LEU D CA 1
ATOM 2512 C C . LEU A 1 316 ? -43.34808 27.68585 -73.31125 1.000 63.16103 316 LEU D C 1
ATOM 2513 O O . LEU A 1 316 ? -43.36323 26.69947 -72.56516 1.000 56.22422 316 LEU D O 1
ATOM 2518 N N . LYS A 1 317 ? -43.14774 27.58288 -74.62648 1.000 62.42844 317 LYS D N 1
ATOM 2519 C CA . LYS A 1 317 ? -42.92392 26.29551 -75.27146 1.000 58.54096 317 LYS D CA 1
ATOM 2520 C C . LYS A 1 317 ? -41.59443 25.66122 -74.88419 1.000 59.40075 317 LYS D C 1
ATOM 2521 O O . LYS A 1 317 ? -41.37503 24.48654 -75.19953 1.000 63.88422 317 LYS D O 1
ATOM 2527 N N . TYR A 1 318 ? -40.71234 26.39734 -74.20889 1.000 56.29475 318 TYR D N 1
ATOM 2528 C CA . TYR A 1 318 ? -39.39990 25.89551 -73.82632 1.000 58.01663 318 TYR D CA 1
ATOM 2529 C C . TYR A 1 318 ? -39.28575 25.61043 -72.33274 1.000 59.36253 318 TYR D C 1
ATOM 2530 O O . TYR A 1 318 ? -38.18281 25.32955 -71.85032 1.000 57.25348 318 TYR D O 1
ATOM 2539 N N . ARG A 1 319 ? -40.38804 25.67935 -71.58842 1.000 60.65336 319 ARG D N 1
ATOM 2540 C CA . ARG A 1 319 ? -40.34257 25.36428 -70.16636 1.000 56.08924 319 ARG D CA 1
ATOM 2541 C C . ARG A 1 319 ? -39.98791 23.89754 -69.95754 1.000 46.60644 319 ARG D C 1
ATOM 2542 O O . ARG A 1 319 ? -40.44252 23.01863 -70.69406 1.000 53.75910 319 ARG D O 1
ATOM 2550 N N . SER A 1 320 ? -39.16670 23.63494 -68.94296 1.000 56.80760 320 SER D N 1
ATOM 2551 C CA . SER A 1 320 ? -38.66206 22.28729 -68.71668 1.000 47.36489 320 SER D CA 1
ATOM 2552 C C . SER A 1 320 ? -39.52278 21.50234 -67.73120 1.000 48.61167 320 SER D C 1
ATOM 2553 O O . SER A 1 320 ? -39.93696 20.37735 -68.02730 1.000 52.54374 320 SER D O 1
ATOM 2556 N N . PHE A 1 321 ? -39.80582 22.07360 -66.56484 1.000 48.33911 321 PHE D N 1
ATOM 2557 C CA . PHE A 1 321 ? -40.50359 21.34088 -65.51578 1.000 54.43202 321 PHE D CA 1
ATOM 2558 C C . PHE A 1 321 ? -41.21577 22.34120 -64.61068 1.000 52.49441 321 PHE D C 1
ATOM 2559 O O . PHE A 1 321 ? -41.23696 23.54500 -64.88386 1.000 54.48194 321 PHE D O 1
ATOM 2567 N N . GLY A 1 322 ? -41.80024 21.83556 -63.52681 1.000 55.62218 322 GLY D N 1
ATOM 2568 C CA . GLY A 1 322 ? -42.56209 22.67091 -62.61635 1.000 43.66602 322 GLY D CA 1
ATOM 2569 C C . GLY A 1 322 ? -41.71356 23.75295 -61.97402 1.000 51.40374 322 GLY D C 1
ATOM 2570 O O . GLY A 1 322 ? -40.48541 23.76702 -62.04515 1.000 51.96005 322 GLY D O 1
ATOM 2571 N N . TYR A 1 323 ? -42.40327 24.68493 -61.31495 1.000 47.88851 323 TYR D N 1
ATOM 2572 C CA . TYR A 1 323 ? -41.72578 25.84275 -60.74643 1.000 53.21803 323 TYR D CA 1
ATOM 2573 C C . TYR A 1 323 ? -41.12927 25.57782 -59.36975 1.000 58.41433 323 TYR D C 1
ATOM 2574 O O . TYR A 1 323 ? -40.29673 26.36953 -58.91460 1.000 61.20213 323 TYR D O 1
ATOM 2583 N N . GLY A 1 324 ? -41.52275 24.50236 -58.69800 1.000 53.44729 324 GLY D N 1
ATOM 2584 C CA . GLY A 1 324 ? -40.95780 24.21393 -57.39141 1.000 52.78058 324 GLY D CA 1
ATOM 2585 C C . GLY A 1 324 ? -41.57422 22.96990 -56.79306 1.000 53.62553 324 GLY D C 1
ATOM 2586 O O . GLY A 1 324 ? -42.56108 22.42589 -57.29928 1.000 52.10565 324 GLY D O 1
ATOM 2587 N N . HIS A 1 325 ? -40.97345 22.53234 -55.68762 1.000 53.82243 325 HIS D N 1
ATOM 2588 C CA . HIS A 1 325 ? -41.38383 21.32300 -54.99180 1.000 54.48648 325 HIS D CA 1
ATOM 2589 C C . HIS A 1 325 ? -41.24098 21.54828 -53.49188 1.000 54.96660 325 HIS D C 1
ATOM 2590 O O . HIS A 1 325 ? -40.75284 22.58937 -53.04039 1.000 53.23751 325 HIS D O 1
ATOM 2597 N N . SER A 1 326 ? -41.66853 20.55912 -52.71468 1.000 51.31032 326 SER D N 1
ATOM 2598 C CA . SER A 1 326 ? -41.56402 20.62155 -51.26576 1.000 53.18561 326 SER D CA 1
ATOM 2599 C C . SER A 1 326 ? -40.23731 20.02841 -50.81095 1.000 55.93763 326 SER D C 1
ATOM 2600 O O . SER A 1 326 ? -39.68783 19.12442 -51.44583 1.000 55.66519 326 SER D O 1
ATOM 2603 N N . PHE A 1 327 ? -39.72281 20.55024 -49.70521 1.000 58.53212 327 PHE D N 1
ATOM 2604 C CA . PHE A 1 327 ? -38.43002 20.13354 -49.19303 1.000 55.94840 327 PHE D CA 1
ATOM 2605 C C . PHE A 1 327 ? -38.61587 19.18670 -48.00665 1.000 52.21923 327 PHE D C 1
ATOM 2606 O O . PHE A 1 327 ? -39.68855 18.59898 -47.82346 1.000 51.11118 327 PHE D O 1
ATOM 2614 N N . GLY A 1 328 ? -37.56875 19.02616 -47.20211 1.000 51.04496 328 GLY D N 1
ATOM 2615 C CA . GLY A 1 328 ? -37.60782 18.12666 -46.06851 1.000 49.82295 328 GLY D CA 1
ATOM 2616 C C . GLY A 1 328 ? -36.70088 16.92739 -46.24476 1.000 52.05311 328 GLY D C 1
ATOM 2617 O O . GLY A 1 328 ? -35.50356 17.07390 -46.51176 1.000 50.12489 328 GLY D O 1
ATOM 2618 N N . VAL A 1 329 ? -37.26537 15.73474 -46.09773 1.000 50.21850 329 VAL D N 1
ATOM 2619 C CA . VAL A 1 329 ? -36.51425 14.48715 -46.20365 1.000 45.81541 329 VAL D CA 1
ATOM 2620 C C . VAL A 1 329 ? -36.68340 14.00673 -47.64096 1.000 46.55671 329 VAL D C 1
ATOM 2621 O O . VAL A 1 329 ? -37.60915 13.26343 -47.97076 1.000 51.38197 329 VAL D O 1
ATOM 2625 N N . LEU A 1 330 ? -35.78063 14.44700 -48.51292 1.000 45.85165 330 LEU D N 1
ATOM 2626 C CA . LEU A 1 330 ? -35.77768 13.99886 -49.89606 1.000 48.40207 330 LEU D CA 1
ATOM 2627 C C . LEU A 1 330 ? -34.34533 14.00317 -50.40720 1.000 46.51216 330 LEU D C 1
ATOM 2628 O O . LEU A 1 330 ? -33.42380 14.47835 -49.73865 1.000 47.56221 330 LEU D O 1
ATOM 2633 N N . CYS A 1 331 ? -34.17310 13.46477 -51.60786 1.000 46.94448 331 CYS D N 1
ATOM 2634 C CA . CYS A 1 331 ? -32.87465 13.36184 -52.26481 1.000 49.68918 331 CYS D CA 1
ATOM 2635 C C . CYS A 1 331 ? -33.14467 12.95503 -53.70878 1.000 44.28528 331 CYS D C 1
ATOM 2636 O O . CYS A 1 331 ? -34.29936 12.79570 -54.11594 1.000 47.78756 331 CYS D O 1
ATOM 2639 N N . HIS A 1 332 ? -32.07217 12.77451 -54.48493 1.000 43.25869 332 HIS D N 1
ATOM 2640 C CA . HIS A 1 332 ? -32.25423 12.31501 -55.85957 1.000 47.02590 332 HIS D CA 1
ATOM 2641 C C . HIS A 1 332 ? -32.64501 10.84950 -55.94058 1.000 50.63036 332 HIS D C 1
ATOM 2642 O O . HIS A 1 332 ? -32.83537 10.34526 -57.05205 1.000 49.53563 332 HIS D O 1
ATOM 2649 N N . TYR A 1 333 ? -32.73236 10.14336 -54.81017 1.000 44.89433 333 TYR D N 1
ATOM 2650 C CA . TYR A 1 333 ? -33.16889 8.75448 -54.83763 1.000 42.69534 333 TYR D CA 1
ATOM 2651 C C . TYR A 1 333 ? -34.22212 8.44981 -53.77843 1.000 38.26200 333 TYR D C 1
ATOM 2652 O O . TYR A 1 333 ? -34.50670 7.26960 -53.53785 1.000 40.42294 333 TYR D O 1
ATOM 2661 N N . TYR A 1 334 ? -34.81667 9.46396 -53.15184 1.000 38.18921 334 TYR D N 1
ATOM 2662 C CA . TYR A 1 334 ? -35.93016 9.24619 -52.23592 1.000 46.69951 334 TYR D CA 1
ATOM 2663 C C . TYR A 1 334 ? -36.61178 10.57352 -51.93636 1.000 39.71443 334 TYR D C 1
ATOM 2664 O O . TYR A 1 334 ? -36.03940 11.64809 -52.13819 1.000 40.11125 334 TYR D O 1
ATOM 2673 N N . GLY A 1 335 ? -37.84515 10.47813 -51.44524 1.000 43.19358 335 GLY D N 1
ATOM 2674 C CA . GLY A 1 335 ? -38.55130 11.63288 -50.92766 1.000 50.88073 335 GLY D CA 1
ATOM 2675 C C . GLY A 1 335 ? -39.43227 12.35926 -51.92235 1.000 47.08427 335 GLY D C 1
ATOM 2676 O O . GLY A 1 335 ? -39.94600 11.75492 -52.86981 1.000 48.76725 335 GLY D O 1
ATOM 2677 N N . ARG A 1 336 ? -39.59123 13.66901 -51.70156 1.000 46.74129 336 ARG D N 1
ATOM 2678 C CA . ARG A 1 336 ? -40.48036 14.55846 -52.44488 1.000 51.88466 336 ARG D CA 1
ATOM 2679 C C . ARG A 1 336 ? -41.93646 14.28532 -52.08661 1.000 51.04571 336 ARG D C 1
ATOM 2680 O O . ARG A 1 336 ? -42.45958 13.19534 -52.34325 1.000 46.83873 336 ARG D O 1
ATOM 2682 N N . GLU A 1 337 ? -42.59191 15.27374 -51.48214 1.000 47.03924 337 GLU D N 1
ATOM 2683 C CA . GLU A 1 337 ? -44.00998 15.18880 -51.14087 1.000 48.02352 337 GLU D CA 1
ATOM 2684 C C . GLU A 1 337 ? -44.81172 15.68210 -52.33877 1.000 55.05561 337 GLU D C 1
ATOM 2685 O O . GLU A 1 337 ? -44.96257 16.88879 -52.54641 1.000 51.09746 337 GLU D O 1
ATOM 2691 N N . ALA A 1 338 ? -45.33618 14.73867 -53.12676 1.000 59.73258 338 ALA D N 1
ATOM 2692 C CA . ALA A 1 338 ? -46.02146 15.05814 -54.37539 1.000 56.17085 338 ALA D CA 1
ATOM 2693 C C . ALA A 1 338 ? -47.26210 15.92071 -54.18029 1.000 60.92882 338 ALA D C 1
ATOM 2694 O O . ALA A 1 338 ? -47.81143 16.41363 -55.17176 1.000 58.87827 338 ALA D O 1
ATOM 2696 N N . GLY A 1 339 ? -47.72441 16.10916 -52.94308 1.000 53.93396 339 GLY D N 1
ATOM 2697 C CA . GLY A 1 339 ? -48.85232 16.99480 -52.71750 1.000 59.51054 339 GLY D CA 1
ATOM 2698 C C . GLY A 1 339 ? -48.53637 18.45065 -52.99780 1.000 64.91804 339 GLY D C 1
ATOM 2699 O O . GLY A 1 339 ? -49.41521 19.20926 -53.41624 1.000 69.04086 339 GLY D O 1
ATOM 2700 N N . VAL A 1 340 ? -47.28755 18.86195 -52.78243 1.000 58.35761 340 VAL D N 1
ATOM 2701 C CA . VAL A 1 340 ? -46.89540 20.25230 -52.98560 1.000 58.92724 340 VAL D CA 1
ATOM 2702 C C . VAL A 1 340 ? -45.96305 20.35058 -54.18636 1.000 58.26214 340 VAL D C 1
ATOM 2703 O O . VAL A 1 340 ? -44.74121 20.21309 -54.05449 1.000 50.55279 340 VAL D O 1
ATOM 2707 N N . GLU A 1 341 ? -46.53606 20.58185 -55.36689 1.000 59.00291 341 GLU D N 1
ATOM 2708 C CA . GLU A 1 341 ? -45.76910 20.76120 -56.59329 1.000 56.94295 341 GLU D CA 1
ATOM 2709 C C . GLU A 1 341 ? -46.36084 21.93023 -57.36559 1.000 58.64542 341 GLU D C 1
ATOM 2710 O O . GLU A 1 341 ? -47.57777 21.99173 -57.56115 1.000 64.11466 341 GLU D O 1
ATOM 2716 N N . LEU A 1 342 ? -45.50428 22.85378 -57.80532 1.000 53.84234 342 LEU D N 1
ATOM 2717 C CA . LEU A 1 342 ? -45.95380 24.05012 -58.52090 1.000 56.72601 342 LEU D CA 1
ATOM 2718 C C . LEU A 1 342 ? -46.27127 23.68629 -59.97318 1.000 62.36294 342 LEU D C 1
ATOM 2719 O O . LEU A 1 342 ? -45.61137 24.10848 -60.92547 1.000 55.95118 342 LEU D O 1
ATOM 2724 N N . ARG A 1 343 ? -47.32283 22.88572 -60.12913 1.000 68.33245 343 ARG D N 1
ATOM 2725 C CA . ARG A 1 343 ? -47.74976 22.38132 -61.42350 1.000 57.77233 343 ARG D CA 1
ATOM 2726 C C . ARG A 1 343 ? -49.18858 22.80426 -61.69515 1.000 66.62904 343 ARG D C 1
ATOM 2727 O O . ARG A 1 343 ? -49.95227 23.12107 -60.77854 1.000 67.59168 343 ARG D O 1
ATOM 2735 N N . GLU A 1 344 ? -49.55050 22.79817 -62.97979 1.000 65.38993 344 GLU D N 1
ATOM 2736 C CA . GLU A 1 344 ? -50.77166 23.44499 -63.44786 1.000 67.71890 344 GLU D CA 1
ATOM 2737 C C . GLU A 1 344 ? -52.05032 22.76896 -62.96421 1.000 71.43162 344 GLU D C 1
ATOM 2738 O O . GLU A 1 344 ? -53.12013 23.38093 -63.05903 1.000 69.07831 344 GLU D O 1
ATOM 2744 N N . ASP A 1 345 ? -51.98003 21.53848 -62.45156 1.000 74.52574 345 ASP D N 1
ATOM 2745 C CA . ASP A 1 345 ? -53.17485 20.81685 -62.02394 1.000 75.99591 345 ASP D CA 1
ATOM 2746 C C . ASP A 1 345 ? -53.12051 20.41868 -60.55208 1.000 72.97337 345 ASP D C 1
ATOM 2747 O O . ASP A 1 345 ? -53.81922 19.48737 -60.14043 1.000 72.22942 345 ASP D O 1
ATOM 2752 N N . ILE A 1 346 ? -52.31075 21.10225 -59.75088 1.000 78.84885 346 ILE D N 1
ATOM 2753 C CA . ILE A 1 346 ? -52.18982 20.82356 -58.32425 1.000 79.32569 346 ILE D CA 1
ATOM 2754 C C . ILE A 1 346 ? -53.09244 21.80252 -57.58523 1.000 87.08490 346 ILE D C 1
ATOM 2755 O O . ILE A 1 346 ? -52.76529 22.98713 -57.45404 1.000 85.57989 346 ILE D O 1
ATOM 2760 N N . ASP A 1 347 ? -54.23001 21.31055 -57.09665 1.000 94.48934 347 ASP D N 1
ATOM 2761 C CA . ASP A 1 347 ? -55.20234 22.15431 -56.41368 1.000 100.05671 347 ASP D CA 1
ATOM 2762 C C . ASP A 1 347 ? -54.84432 22.42351 -54.95866 1.000 95.95793 347 ASP D C 1
ATOM 2763 O O . ASP A 1 347 ? -55.61063 23.10440 -54.26881 1.000 99.08113 347 ASP D O 1
ATOM 2768 N N . THR A 1 348 ? -53.71510 21.91385 -54.47530 1.000 91.00628 348 THR D N 1
ATOM 2769 C CA . THR A 1 348 ? -53.37117 22.07638 -53.07107 1.000 91.24577 348 THR D CA 1
ATOM 2770 C C . THR A 1 348 ? -52.96634 23.51598 -52.77590 1.000 89.12500 348 THR D C 1
ATOM 2771 O O . THR A 1 348 ? -52.38265 24.21017 -53.61256 1.000 85.55367 348 THR D O 1
ATOM 2775 N N . GLU A 1 349 ? -53.28838 23.95890 -51.56643 1.000 90.02725 349 GLU D N 1
ATOM 2776 C CA . GLU A 1 349 ? -53.03846 25.32299 -51.12903 1.000 88.48524 349 GLU D CA 1
ATOM 2777 C C . GLU A 1 349 ? -51.83672 25.35747 -50.19472 1.000 86.89561 349 GLU D C 1
ATOM 2778 O O . GLU A 1 349 ? -51.69857 24.50380 -49.31359 1.000 88.27675 349 GLU D O 1
ATOM 2784 N N . LEU A 1 350 ? -50.96696 26.34523 -50.39555 1.000 82.38983 350 LEU D N 1
ATOM 2785 C CA . LEU A 1 350 ? -49.82016 26.51993 -49.51745 1.000 82.05421 350 LEU D CA 1
ATOM 2786 C C . LEU A 1 350 ? -50.28222 26.76450 -48.08257 1.000 85.54410 350 LEU D C 1
ATOM 2787 O O . LEU A 1 350 ? -51.42658 27.14472 -47.82426 1.000 97.40008 350 LEU D O 1
ATOM 2792 N N . LYS A 1 351 ? -49.37663 26.52315 -47.13830 1.000 81.91284 351 LYS D N 1
ATOM 2793 C CA . LYS A 1 351 ? -49.67992 26.67487 -45.72300 1.000 81.95453 351 LYS D CA 1
ATOM 2794 C C . LYS A 1 351 ? -48.43546 27.16626 -45.00485 1.000 77.27067 351 LYS D C 1
ATOM 2795 O O . LYS A 1 351 ? -47.31556 26.84947 -45.42358 1.000 74.67568 351 LYS D O 1
ATOM 2801 N N . PRO A 1 352 ? -48.59339 27.94808 -43.93790 1.000 81.56833 352 PRO D N 1
ATOM 2802 C CA . PRO A 1 352 ? -47.42977 28.34417 -43.13426 1.000 81.07697 352 PRO D CA 1
ATOM 2803 C C . PRO A 1 352 ? -46.69264 27.12244 -42.60590 1.000 75.30762 352 PRO D C 1
ATOM 2804 O O . PRO A 1 352 ? -47.30210 26.17955 -42.09700 1.000 84.05308 352 PRO D O 1
ATOM 2808 N N . GLY A 1 353 ? -45.36870 27.14397 -42.73471 1.000 72.33517 353 GLY D N 1
ATOM 2809 C CA . GLY A 1 353 ? -44.52129 26.04652 -42.32348 1.000 68.21537 353 GLY D CA 1
ATOM 2810 C C . GLY A 1 353 ? -43.96833 25.22797 -43.46899 1.000 65.75267 353 GLY D C 1
ATOM 2811 O O . GLY A 1 353 ? -42.98072 24.50632 -43.27647 1.000 67.45932 353 GLY D O 1
ATOM 2812 N N . MET A 1 354 ? -44.57516 25.31125 -44.64956 1.000 66.59005 3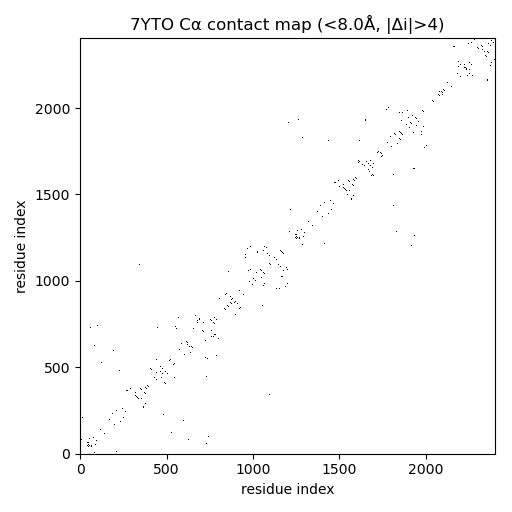54 MET D N 1
ATOM 2813 C CA . MET A 1 354 ? -44.04694 24.60878 -45.80879 1.000 72.19685 354 MET D CA 1
ATOM 2814 C C . MET A 1 354 ? -42.74558 25.24945 -46.27546 1.000 62.61528 354 MET D C 1
ATOM 2815 O O . MET A 1 354 ? -42.49943 26.44043 -46.06452 1.000 66.17944 354 MET D O 1
ATOM 2820 N N . VAL A 1 355 ? -41.90774 24.43991 -46.91526 1.000 61.97980 355 VAL D N 1
ATOM 2821 C CA . VAL A 1 355 ? -40.62871 24.88063 -47.45984 1.000 64.29997 355 VAL D CA 1
ATOM 2822 C C . VAL A 1 355 ? -40.63988 24.54425 -48.94552 1.000 58.58161 355 VAL D C 1
ATOM 2823 O O . VAL A 1 355 ? -40.52341 23.37140 -49.32428 1.000 59.52118 355 VAL D O 1
ATOM 2827 N N . VAL A 1 356 ? -40.79233 25.56869 -49.78590 1.000 58.69626 356 VAL D N 1
ATOM 2828 C CA . VAL A 1 356 ? -40.97016 25.40612 -51.22401 1.000 58.04656 356 VAL D CA 1
ATOM 2829 C C . VAL A 1 356 ? -39.87625 26.17945 -51.94915 1.000 56.56273 356 VAL D C 1
ATOM 2830 O O . VAL A 1 356 ? -39.33612 27.16217 -51.43053 1.000 62.98783 356 VAL D O 1
ATOM 2834 N N . SER A 1 357 ? -39.54725 25.73020 -53.15685 1.000 51.18471 357 SER D N 1
ATOM 2835 C CA . SER A 1 357 ? -38.56036 26.40123 -53.98717 1.000 57.88583 357 SER D CA 1
ATOM 2836 C C . SER A 1 357 ? -39.22958 27.11479 -55.15396 1.000 61.16957 357 SER D C 1
ATOM 2837 O O . SER A 1 357 ? -40.37501 26.83605 -55.51851 1.000 53.42105 357 SER D O 1
ATOM 2840 N N . MET A 1 358 ? -38.48373 28.04899 -55.73560 1.000 58.87896 358 MET D N 1
ATOM 2841 C CA . MET A 1 358 ? -38.88091 28.75569 -56.94759 1.000 60.38974 358 MET D CA 1
ATOM 2842 C C . MET A 1 358 ? -37.74274 28.59401 -57.94458 1.000 56.09306 358 MET D C 1
ATOM 2843 O O . MET A 1 358 ? -36.68009 29.20063 -57.77669 1.000 56.18166 358 MET D O 1
ATOM 2848 N N . GLU A 1 359 ? -37.94937 27.76411 -58.96716 1.000 61.20900 359 GLU D N 1
ATOM 2849 C CA . GLU A 1 359 ? -36.87951 27.37765 -59.89007 1.000 55.94565 359 GLU D CA 1
ATOM 2850 C C . GLU A 1 359 ? -37.38747 27.33334 -61.32692 1.000 55.68075 359 GLU D C 1
ATOM 2851 O O . GLU A 1 359 ? -37.44037 26.26943 -61.95608 1.000 53.34287 359 GLU D O 1
ATOM 2857 N N . PRO A 1 360 ? -37.73334 28.48917 -61.89613 1.000 55.21075 360 PRO D N 1
ATOM 2858 C CA . PRO A 1 360 ? -38.18927 28.51072 -63.29439 1.000 55.45520 360 PRO D CA 1
ATOM 2859 C C . PRO A 1 360 ? -37.04177 28.19958 -64.24401 1.000 52.71882 360 PRO D C 1
ATOM 2860 O O . PRO A 1 360 ? -35.99523 28.85116 -64.20898 1.000 53.49872 360 PRO D O 1
ATOM 2864 N N . MET A 1 361 ? -37.24292 27.19604 -65.09516 1.000 50.74448 361 MET D N 1
ATOM 2865 C CA . MET A 1 361 ? -36.22082 26.76403 -66.03654 1.000 48.37845 361 MET D CA 1
ATOM 2866 C C . MET A 1 361 ? -36.75558 26.79130 -67.46067 1.000 52.58394 361 MET D C 1
ATOM 2867 O O . MET A 1 361 ? -37.86890 26.33000 -67.73040 1.000 53.44914 361 MET D O 1
ATOM 2872 N N . VAL A 1 362 ? -35.94272 27.32388 -68.36747 1.000 52.97167 362 VAL D N 1
ATOM 2873 C CA . VAL A 1 362 ? -36.22600 27.33576 -69.79560 1.000 51.81665 362 VAL D CA 1
ATOM 2874 C C . VAL A 1 362 ? -35.05255 26.67503 -70.50694 1.000 53.48418 362 VAL D C 1
ATOM 2875 O O . VAL A 1 362 ? -33.89686 26.84686 -70.10231 1.000 52.23774 362 VAL D O 1
ATOM 2879 N N . MET A 1 363 ? -35.34720 25.89339 -71.54636 1.000 61.68652 363 MET D N 1
ATOM 2880 C CA . MET A 1 363 ? -34.32136 25.18140 -72.30219 1.000 52.68219 363 MET D CA 1
ATOM 2881 C C . MET A 1 363 ? -34.48251 25.48985 -73.78179 1.000 53.35535 363 MET D C 1
ATOM 2882 O O . MET A 1 363 ? -35.54611 25.23919 -74.35804 1.000 54.19453 363 MET D O 1
ATOM 2887 N N . LEU A 1 364 ? -33.42253 26.01646 -74.39550 1.000 57.87347 364 LEU D N 1
ATOM 2888 C CA . LEU A 1 364 ? -33.38931 26.28916 -75.82436 1.000 60.87625 364 LEU D CA 1
ATOM 2889 C C . LEU A 1 364 ? -32.52089 25.25652 -76.52416 1.000 57.45896 364 LEU D C 1
ATOM 2890 O O . LEU A 1 364 ? -31.39289 25.00254 -76.08042 1.000 52.25758 364 LEU D O 1
ATOM 2895 N N . PRO A 1 365 ? -32.99734 24.65183 -77.60937 1.000 60.87275 365 PRO D N 1
ATOM 2896 C CA . PRO A 1 365 ? -32.23640 23.57531 -78.25321 1.000 58.21600 365 PRO D CA 1
ATOM 2897 C C . PRO A 1 365 ? -30.95832 24.08317 -78.90366 1.000 61.50434 365 PRO D C 1
ATOM 2898 O O . PRO A 1 365 ? -30.79253 25.27217 -79.18532 1.000 59.26657 365 PRO D O 1
ATOM 2902 N N . GLU A 1 366 ? -30.04621 23.14377 -79.14484 1.000 55.00320 366 GLU D N 1
ATOM 2903 C CA . GLU A 1 366 ? -28.78742 23.46576 -79.80081 1.000 59.32766 366 GLU D CA 1
ATOM 2904 C C . GLU A 1 366 ? -29.03525 23.88200 -81.24643 1.000 67.71512 366 GLU D C 1
ATOM 2905 O O . GLU A 1 366 ? -29.91349 23.34099 -81.92450 1.000 64.79963 366 GLU D O 1
ATOM 2911 N N . GLY A 1 367 ? -28.25294 24.85219 -81.71720 1.000 65.72765 367 GLY D N 1
ATOM 2912 C CA . GLY A 1 367 ? -28.43629 25.41636 -83.03702 1.000 66.90008 367 GLY D CA 1
ATOM 2913 C C . GLY A 1 367 ? -29.32016 26.64230 -83.08513 1.000 71.14714 367 GLY D C 1
ATOM 2914 O O . GLY A 1 367 ? -29.50172 27.21525 -84.16696 1.000 73.73457 367 GLY D O 1
ATOM 2915 N N . MET A 1 368 ? -29.87919 27.05566 -81.95622 1.000 70.80837 368 MET D N 1
ATOM 2916 C CA . MET A 1 368 ? -30.71001 28.23495 -81.80726 1.000 70.60180 368 MET D CA 1
ATOM 2917 C C . MET A 1 368 ? -29.96752 29.29009 -80.99619 1.000 70.81049 368 MET D C 1
ATOM 2918 O O . MET A 1 368 ? -29.25520 28.94324 -80.04702 1.000 70.78243 368 MET D O 1
ATOM 2923 N N . PRO A 1 369 ? -30.07882 30.56829 -81.35869 1.000 73.19321 369 PRO D N 1
ATOM 2924 C CA . PRO A 1 369 ? -29.40629 31.61617 -80.57788 1.000 65.13558 369 PRO D CA 1
ATOM 2925 C C . PRO A 1 369 ? -29.83993 31.58401 -79.11941 1.000 67.60877 369 PRO D C 1
ATOM 2926 O O . PRO A 1 369 ? -31.03061 31.51440 -78.80652 1.000 67.53496 369 PRO D O 1
ATOM 2930 N N . GLY A 1 370 ? -28.85491 31.62662 -78.22480 1.000 71.92450 370 GLY D N 1
ATOM 2931 C CA . GLY A 1 370 ? -29.12096 31.47424 -76.80959 1.000 61.31158 370 GLY D CA 1
ATOM 2932 C C . GLY A 1 370 ? -29.32608 30.04738 -76.36042 1.000 59.36922 370 GLY D C 1
ATOM 2933 O O . GLY A 1 370 ? -29.96418 29.82235 -75.32718 1.000 53.83562 370 GLY D O 1
ATOM 2934 N N . ALA A 1 371 ? -28.80452 29.07548 -77.10809 1.000 54.06731 371 ALA D N 1
ATOM 2935 C CA . ALA A 1 371 ? -28.99186 27.67186 -76.76675 1.000 59.83890 371 ALA D CA 1
ATOM 2936 C C . ALA A 1 371 ? -28.43701 27.37172 -75.38169 1.000 53.56309 371 ALA D C 1
ATOM 2937 O O . ALA A 1 371 ? -27.38536 27.88406 -74.99029 1.000 55.00214 371 ALA D O 1
ATOM 2939 N N . GLY A 1 372 ? -29.15654 26.53549 -74.63838 1.000 55.86864 372 GLY D N 1
ATOM 2940 C CA . GLY A 1 372 ? -28.74183 26.16076 -73.30217 1.000 50.12331 372 GLY D CA 1
ATOM 2941 C C . GLY A 1 372 ? -29.89533 26.08440 -72.32470 1.000 50.39907 372 GLY D C 1
ATOM 2942 O O . GLY A 1 372 ? -31.04814 26.32569 -72.69324 1.000 52.04533 372 GLY D O 1
ATOM 2943 N N . GLY A 1 373 ? -29.59737 25.74220 -71.07479 1.000 46.68589 373 GLY D N 1
ATOM 2944 C CA . GLY A 1 373 ? -30.59226 25.67959 -70.01918 1.000 44.67437 373 GLY D CA 1
ATOM 2945 C C . GLY A 1 373 ? -30.36704 26.79675 -69.01340 1.000 49.65453 373 GLY D C 1
ATOM 2946 O O . GLY A 1 373 ? -29.26441 26.95650 -68.48603 1.000 52.14552 373 GLY D O 1
ATOM 2947 N N . TYR A 1 374 ? -31.42535 27.56133 -68.76213 1.000 44.55995 374 TYR D N 1
ATOM 2948 C CA . TYR A 1 374 ? -31.38866 28.69811 -67.85205 1.000 52.80645 374 TYR D CA 1
ATOM 2949 C C . TYR A 1 374 ? -32.26431 28.39168 -66.64771 1.000 49.60556 374 TYR D C 1
ATOM 2950 O O . TYR A 1 374 ? -33.42521 28.00075 -66.80581 1.000 49.78367 374 TYR D O 1
ATOM 2959 N N . ARG A 1 375 ? -31.71415 28.57510 -65.45022 1.000 52.27307 375 ARG D N 1
ATOM 2960 C CA . ARG A 1 375 ? -32.43420 28.20254 -64.24074 1.000 45.50548 375 ARG D CA 1
ATOM 2961 C C . ARG A 1 375 ? -31.80828 28.89004 -63.03866 1.000 49.78454 375 ARG D C 1
ATOM 2962 O O . ARG A 1 375 ? -30.58518 28.86388 -62.87324 1.000 54.23693 375 ARG D O 1
ATOM 2970 N N . GLU A 1 376 ? -32.64739 29.51279 -62.21830 1.000 50.82485 376 GLU D N 1
ATOM 2971 C CA . GLU A 1 376 ? -32.28263 29.96009 -60.88439 1.000 52.80004 376 GLU D CA 1
ATOM 2972 C C . GLU A 1 376 ? -33.07538 29.14166 -59.87505 1.000 53.58121 376 GLU D C 1
ATOM 2973 O O . GLU A 1 376 ? -34.06231 28.49154 -60.22319 1.000 51.78731 376 GLU D O 1
ATOM 2979 N N . HIS A 1 377 ? -32.63672 29.16423 -58.61844 1.000 50.22072 377 HIS D N 1
ATOM 2980 C CA . HIS A 1 377 ? -33.26048 28.32032 -57.60240 1.000 47.10310 377 HIS D CA 1
ATOM 2981 C C . HIS A 1 377 ? -33.05807 28.93890 -56.22958 1.000 56.60271 377 HIS D C 1
ATOM 2982 O O . HIS A 1 377 ? -31.92167 29.04790 -55.75748 1.000 52.13841 377 HIS D O 1
ATOM 2989 N N . ASP A 1 378 ? -34.16013 29.33037 -55.59435 1.000 49.25085 378 ASP D N 1
ATOM 2990 C CA . ASP A 1 378 ? -34.16191 29.81434 -54.22413 1.000 53.22423 378 ASP D CA 1
ATOM 2991 C C . ASP A 1 378 ? -35.12290 28.97936 -53.38923 1.000 57.12918 378 ASP D C 1
ATOM 2992 O O . ASP A 1 378 ? -36.08205 28.40081 -53.90875 1.000 53.45687 378 ASP D O 1
ATOM 2997 N N . ILE A 1 379 ? -34.85368 28.92137 -52.08779 1.000 59.10676 379 ILE D N 1
ATOM 2998 C CA . ILE A 1 379 ? -35.68599 28.20435 -51.12897 1.000 58.34672 379 ILE D CA 1
ATOM 2999 C C . ILE A 1 379 ? -36.44764 29.23155 -50.30447 1.000 61.01081 379 ILE D C 1
ATOM 3000 O O . ILE A 1 379 ? -35.86806 30.22784 -49.85334 1.000 55.32624 379 ILE D O 1
ATOM 3005 N N . LEU A 1 380 ? -37.74360 28.99512 -50.11134 1.000 61.56585 380 LEU D N 1
ATOM 3006 C CA . LEU A 1 380 ? -38.59218 29.90968 -49.36014 1.000 58.78717 380 LEU D CA 1
ATOM 3007 C C . LEU A 1 380 ? -39.30686 29.15395 -48.25204 1.000 61.95031 380 LEU D C 1
ATOM 3008 O O . LEU A 1 380 ? -39.86689 28.07911 -48.48869 1.000 62.34155 380 LEU D O 1
ATOM 3013 N N . ILE A 1 381 ? -39.27934 29.71506 -47.04724 1.000 68.28010 381 ILE D N 1
ATOM 3014 C CA . ILE A 1 381 ? -40.05294 29.21169 -45.91919 1.000 66.52539 381 ILE D CA 1
ATOM 3015 C C . ILE A 1 381 ? -41.34296 30.01580 -45.85256 1.000 66.87293 381 ILE D C 1
ATOM 3016 O O . ILE A 1 381 ? -41.30974 31.25109 -45.79979 1.000 69.98823 381 ILE D O 1
ATOM 3021 N N . VAL A 1 382 ? -42.47728 29.32232 -45.86310 1.000 69.96556 382 VAL D N 1
ATOM 3022 C CA . VAL A 1 382 ? -43.77870 29.98281 -45.86385 1.000 72.72039 382 VAL D CA 1
ATOM 3023 C C . VAL A 1 382 ? -44.13482 30.38405 -44.43803 1.000 81.02306 382 VAL D C 1
ATOM 3024 O O . VAL A 1 382 ? -44.22401 29.53390 -43.54493 1.000 74.08563 382 VAL D O 1
ATOM 3028 N N . GLY A 1 383 ? -44.34403 31.68031 -44.22590 1.000 80.03317 383 GLY D N 1
ATOM 3029 C CA . GLY A 1 383 ? -44.73025 32.21102 -42.94077 1.000 86.80043 383 GLY D CA 1
ATOM 3030 C C . GLY A 1 383 ? -46.22173 32.46057 -42.84689 1.000 94.36806 383 GLY D C 1
ATOM 3031 O O . GLY A 1 383 ? -47.03149 31.84746 -43.55112 1.000 88.89297 383 GLY D O 1
ATOM 3032 N N . GLU A 1 384 ? -46.59046 33.38379 -41.95858 1.000 95.00216 384 GLU D N 1
ATOM 3033 C CA . GLU A 1 384 ? -47.98768 33.75040 -41.75917 1.000 99.89123 384 GLU D CA 1
ATOM 3034 C C . GLU A 1 384 ? -48.45285 34.80794 -42.75397 1.000 103.31049 384 GLU D C 1
ATOM 3035 O O . GLU A 1 384 ? -49.60387 34.77268 -43.20222 1.000 99.00373 384 GLU D O 1
ATOM 3041 N N . ASP A 1 385 ? -47.57836 35.74754 -43.11108 1.000 106.65407 385 ASP D N 1
ATOM 3042 C CA . ASP A 1 385 ? -47.90318 36.80824 -44.05758 1.000 104.89057 385 ASP D CA 1
ATOM 3043 C C . ASP A 1 385 ? -47.32876 36.56509 -45.44482 1.000 98.66534 385 ASP D C 1
ATOM 3044 O O . ASP A 1 385 ? -48.01808 36.79201 -46.44335 1.000 100.07093 385 ASP D O 1
ATOM 3049 N N . GLY A 1 386 ? -46.08070 36.11584 -45.53148 1.000 96.59105 386 GLY D N 1
ATOM 3050 C CA . GLY A 1 386 ? -45.46089 35.86146 -46.81554 1.000 93.93355 386 GLY D CA 1
ATOM 3051 C C . GLY A 1 386 ? -44.48989 34.70146 -46.77774 1.000 86.72675 386 GLY D C 1
ATOM 3052 O O . GLY A 1 386 ? -44.81987 33.62077 -46.27951 1.000 85.37113 386 GLY D O 1
ATOM 3053 N N . ALA A 1 387 ? -43.28494 34.91451 -47.29959 1.000 77.42995 387 ALA D N 1
ATOM 3054 C CA . ALA A 1 387 ? -42.25826 33.88585 -47.31100 1.000 76.03512 387 ALA D CA 1
ATOM 3055 C C . ALA A 1 387 ? -40.92266 34.50342 -46.92520 1.000 73.60773 387 ALA D C 1
ATOM 3056 O O . ALA A 1 387 ? -40.75671 35.72594 -46.92088 1.000 75.15927 387 ALA D O 1
ATOM 3058 N N . GLU A 1 388 ? -39.96869 33.63577 -46.59362 1.000 68.44238 388 GLU D N 1
ATOM 3059 C CA . GLU A 1 388 ? -38.61177 34.03789 -46.23658 1.000 69.15265 388 GLU D CA 1
ATOM 3060 C C . GLU A 1 388 ? -37.64490 33.32380 -47.17051 1.000 61.86525 388 GLU D C 1
ATOM 3061 O O . GLU A 1 388 ? -37.51113 32.09683 -47.11093 1.000 68.43680 388 GLU D O 1
ATOM 3067 N N . ASN A 1 389 ? -36.97691 34.08722 -48.03180 1.000 63.54420 389 ASN D N 1
ATOM 3068 C CA . ASN A 1 389 ? -35.98927 33.52651 -48.94580 1.000 63.31703 389 ASN D CA 1
ATOM 3069 C C . ASN A 1 389 ? -34.68621 33.28808 -48.19012 1.000 61.29620 389 ASN D C 1
ATOM 3070 O O . ASN A 1 389 ? -34.07573 34.23500 -47.68344 1.000 58.60324 389 ASN D O 1
ATOM 3075 N N . ILE A 1 390 ? -34.26069 32.03009 -48.11368 1.000 62.66611 390 ILE D N 1
ATOM 3076 C CA . ILE A 1 390 ? -33.06662 31.66066 -47.36474 1.000 61.03680 390 ILE D CA 1
ATOM 3077 C C . ILE A 1 390 ? -31.88937 31.35343 -48.29439 1.000 59.34576 390 ILE D C 1
ATOM 3078 O O . ILE A 1 390 ? -30.90878 30.74671 -47.86830 1.000 60.30675 390 ILE D O 1
ATOM 3083 N N . THR A 1 391 ? -31.96791 31.76895 -49.55547 1.000 57.65361 391 THR D N 1
ATOM 3084 C CA . THR A 1 391 ? -30.87150 31.61761 -50.50396 1.000 62.02262 391 THR D CA 1
ATOM 3085 C C . THR A 1 391 ? -30.17683 32.96560 -50.66818 1.000 58.24282 391 THR D C 1
ATOM 3086 O O . THR A 1 391 ? -30.82485 33.96468 -50.99921 1.000 59.88651 391 THR D O 1
ATOM 3090 N N . GLY A 1 392 ? -28.86473 32.99312 -50.43677 1.000 54.87768 392 GLY D N 1
ATOM 3091 C CA . GLY A 1 392 ? -28.13647 34.24859 -50.41880 1.000 55.20482 392 GLY D CA 1
ATOM 3092 C C . GLY A 1 392 ? -27.24559 34.51700 -51.61562 1.000 52.47449 392 GLY D C 1
ATOM 3093 O O . GLY A 1 392 ? -26.77544 35.64401 -51.79422 1.000 53.95801 392 GLY D O 1
ATOM 3094 N N . PHE A 1 393 ? -27.00990 33.50278 -52.44273 1.000 56.97316 393 PHE D N 1
ATOM 3095 C CA . PHE A 1 393 ? -26.09493 33.65590 -53.56655 1.000 56.62866 393 PHE D CA 1
ATOM 3096 C C . PHE A 1 393 ? -26.70157 34.57552 -54.62728 1.000 57.27191 393 PHE D C 1
ATOM 3097 O O . PHE A 1 393 ? -27.91444 34.53811 -54.86050 1.000 58.18658 393 PHE D O 1
ATOM 3105 N N . PRO A 1 394 ? -25.88769 35.41143 -55.27973 1.000 59.08170 394 PRO D N 1
ATOM 3106 C CA . PRO A 1 394 ? -26.41884 36.31775 -56.30808 1.000 55.17592 394 PRO D CA 1
ATOM 3107 C C . PRO A 1 394 ? -27.11777 35.56704 -57.43290 1.000 53.88901 394 PRO D C 1
ATOM 3108 O O . PRO A 1 394 ? -26.80463 34.41309 -57.73210 1.000 52.16314 394 PRO D O 1
ATOM 3112 N N . VAL A 1 395 ? -28.06035 36.25550 -58.07682 1.000 54.81522 395 VAL D N 1
ATOM 3113 C CA . VAL A 1 395 ? -28.99997 35.61942 -58.99416 1.000 53.43774 395 VAL D CA 1
ATOM 3114 C C . VAL A 1 395 ? -28.55451 35.75771 -60.44655 1.000 65.16821 395 VAL D C 1
ATOM 3115 O O . VAL A 1 395 ? -28.12813 34.77818 -61.06916 1.000 76.60386 395 VAL D O 1
ATOM 3119 N N . GLY A 1 396 ? -28.64816 36.96672 -60.99803 1.000 63.77367 396 GLY D N 1
ATOM 3120 C CA . GLY A 1 396 ? -28.57458 37.15189 -62.43043 1.000 67.78992 396 GLY D CA 1
ATOM 3121 C C . GLY A 1 396 ? -27.23352 37.60862 -62.97422 1.000 64.53258 396 GLY D C 1
ATOM 3122 O O . GLY A 1 396 ? -26.17207 37.34542 -62.40084 1.000 61.64006 396 GLY D O 1
ATOM 3123 N N . PRO A 1 397 ? -27.26793 38.30911 -64.11437 1.000 63.76270 397 PRO D N 1
ATOM 3124 C CA . PRO A 1 397 ? -26.01918 38.68107 -64.80346 1.000 69.34902 397 PRO D CA 1
ATOM 3125 C C . PRO A 1 397 ? -25.20767 39.75455 -64.09867 1.000 70.81017 397 PRO D C 1
ATOM 3126 O O . PRO A 1 397 ? -24.09333 40.04850 -64.55260 1.000 68.38345 397 PRO D O 1
ATOM 3130 N N . GLU A 1 398 ? -25.72254 40.35391 -63.02180 1.000 73.19025 398 GLU D N 1
ATOM 3131 C CA . GLU A 1 398 ? -24.97581 41.40335 -62.33499 1.000 74.44940 398 GLU D CA 1
ATOM 3132 C C . GLU A 1 398 ? -23.66654 40.87988 -61.75869 1.000 67.29614 398 GLU D C 1
ATOM 3133 O O . GLU A 1 398 ? -22.67124 41.61204 -61.71721 1.000 66.62770 398 GLU D O 1
ATOM 3139 N N . HIS A 1 399 ? -23.64163 39.62265 -61.31232 1.000 64.69357 399 HIS D N 1
ATOM 3140 C CA . HIS A 1 399 ? -22.42951 39.06377 -60.72535 1.000 67.21779 399 HIS D CA 1
ATOM 3141 C C . HIS A 1 399 ? -22.06721 37.67714 -61.23243 1.000 58.30810 399 HIS D C 1
ATOM 3142 O O . HIS A 1 399 ? -20.93781 37.24225 -60.99463 1.000 55.98039 399 HIS D O 1
ATOM 3149 N N . ASN A 1 400 ? -22.95979 36.97098 -61.92393 1.000 57.83027 400 ASN D N 1
ATOM 3150 C CA . ASN A 1 400 ? -22.73751 35.57632 -62.28001 1.000 56.66651 400 ASN D CA 1
ATOM 3151 C C . ASN A 1 400 ? -22.02412 35.40110 -63.61892 1.000 59.63110 400 ASN D C 1
ATOM 3152 O O . ASN A 1 400 ? -22.08780 34.31520 -64.20740 1.000 57.89004 400 ASN D O 1
ATOM 3157 N N . ILE A 1 401 ? -21.34897 36.43376 -64.10994 1.000 59.08222 401 ILE D N 1
ATOM 3158 C CA . ILE A 1 401 ? -20.46459 36.31862 -65.26336 1.000 59.33984 401 ILE D CA 1
ATOM 3159 C C . ILE A 1 401 ? -19.05579 36.14699 -64.70636 1.000 60.26830 401 ILE D C 1
ATOM 3160 O O . ILE A 1 401 ? -18.40757 37.11914 -64.30832 1.000 67.58805 401 ILE D O 1
ATOM 3165 N N . ILE A 1 402 ? -18.58429 34.89840 -64.66577 1.000 59.56679 402 ILE D N 1
ATOM 3166 C CA . ILE A 1 402 ? -17.27924 34.61070 -64.08787 1.000 62.51164 402 ILE D CA 1
ATOM 3167 C C . ILE A 1 402 ? -16.18518 35.27710 -64.92176 1.000 67.54042 402 ILE D C 1
ATOM 3168 O O . ILE A 1 402 ? -16.31140 35.44014 -66.14089 1.000 79.78015 402 ILE D O 1
ATOM 3173 N N . ARG A 1 403 ? -15.11265 35.69828 -64.25381 1.000 62.87187 403 ARG D N 1
ATOM 3174 C CA . ARG A 1 403 ? -13.98463 36.33306 -64.93178 1.000 69.88932 403 ARG D CA 1
ATOM 3175 C C . ARG A 1 403 ? -12.67130 35.91044 -64.28996 1.000 69.29297 403 ARG D C 1
ATOM 3176 O O . ARG A 1 403 ? -11.74183 36.71229 -64.15037 1.000 78.60802 403 ARG D O 1
ATOM 3184 N N . ASN A 1 404 ? -12.57546 34.64538 -63.89250 1.000 66.57608 404 ASN D N 1
ATOM 3185 C CA . ASN A 1 404 ? -11.34743 34.12257 -63.30293 1.000 68.20246 404 ASN D CA 1
ATOM 3186 C C . ASN A 1 404 ? -10.27159 33.94893 -64.36981 1.000 65.01841 404 ASN D C 1
ATOM 3187 O O . ASN A 1 404 ? -9.07813 33.99616 -64.07535 1.000 79.78700 404 ASN D O 1
ATOM 3192 N N . ASP B 1 4 ? -52.83340 25.04102 -76.00278 1.000 106.81646 4 ASP E N 1
ATOM 3193 C CA . ASP B 1 4 ? -52.58818 24.30719 -74.76747 1.000 106.58650 4 ASP E CA 1
ATOM 3194 C C . ASP B 1 4 ? -51.11795 23.91088 -74.65443 1.000 107.43430 4 ASP E C 1
ATOM 3195 O O . ASP B 1 4 ? -50.33829 24.11728 -75.58401 1.000 105.38022 4 ASP E O 1
ATOM 3200 N N . MET B 1 5 ? -50.74457 23.34296 -73.51281 1.000 104.16602 5 MET E N 1
ATOM 3201 C CA . MET B 1 5 ? -49.36371 22.96495 -73.25635 1.000 94.32769 5 MET E CA 1
ATOM 3202 C C . MET B 1 5 ? -49.07091 21.56860 -73.79640 1.000 93.72102 5 MET E C 1
ATOM 3203 O O . MET B 1 5 ? -49.97292 20.76225 -74.03443 1.000 95.56631 5 MET E O 1
ATOM 3208 N N . LEU B 1 6 ? -47.78243 21.29178 -73.98302 1.000 83.81845 6 LEU E N 1
ATOM 3209 C CA . LEU B 1 6 ? -47.34239 20.00602 -74.50526 1.000 82.23377 6 LEU E CA 1
ATOM 3210 C C . LEU B 1 6 ? -47.42080 18.93963 -73.41891 1.000 81.66260 6 LEU E C 1
ATOM 3211 O O . LEU B 1 6 ? -46.97873 19.15949 -72.28700 1.000 77.49108 6 LEU E O 1
ATOM 3216 N N . HIS B 1 7 ? -47.98308 17.78146 -73.76666 1.000 76.12397 7 HIS E N 1
ATOM 3217 C CA . HIS B 1 7 ? -48.08364 16.65252 -72.84667 1.000 68.33325 7 HIS E CA 1
ATOM 3218 C C . HIS B 1 7 ? -46.97343 15.63439 -73.08206 1.000 65.74104 7 HIS E C 1
ATOM 3219 O O . HIS B 1 7 ? -46.23611 15.28642 -72.15521 1.000 64.70238 7 HIS E O 1
ATOM 3226 N N . VAL B 1 8 ? -46.84801 15.14149 -74.31174 1.000 67.55183 8 VAL E N 1
ATOM 3227 C CA . VAL B 1 8 ? -45.77139 14.23957 -74.70091 1.000 61.58556 8 VAL E CA 1
ATOM 3228 C C . VAL B 1 8 ? -45.13927 14.78541 -75.97251 1.000 66.46281 8 VAL E C 1
ATOM 3229 O O . VAL B 1 8 ? -45.84567 15.07364 -76.94530 1.000 59.71014 8 VAL E O 1
ATOM 3233 N N . MET B 1 9 ? -43.81527 14.93363 -75.96231 1.000 59.27290 9 MET E N 1
ATOM 3234 C CA . MET B 1 9 ? -43.09487 15.47292 -77.10632 1.000 62.01214 9 MET E CA 1
ATOM 3235 C C . MET B 1 9 ? -41.72853 14.81106 -77.19812 1.000 63.14050 9 MET E C 1
ATOM 3236 O O . MET B 1 9 ? -41.29706 14.09036 -76.29462 1.000 52.85472 9 MET E O 1
ATOM 3241 N N . LYS B 1 10 ? -41.04998 15.06638 -78.31238 1.000 58.41523 10 LYS E N 1
ATOM 3242 C CA . LYS B 1 10 ? -39.68218 14.61748 -78.52949 1.000 50.85689 10 LYS E CA 1
ATOM 3243 C C . LYS B 1 10 ? -38.74802 15.81065 -78.38556 1.000 51.14619 10 LYS E C 1
ATOM 3244 O O . LYS B 1 10 ? -38.90080 16.81300 -79.09333 1.000 49.85392 10 LYS E O 1
ATOM 3250 N N . TRP B 1 11 ? -37.79864 15.70538 -77.46286 1.000 49.10749 11 TRP E N 1
ATOM 3251 C CA . TRP B 1 11 ? -36.75445 16.70677 -77.26510 1.000 48.66688 11 TRP E CA 1
ATOM 3252 C C . TRP B 1 11 ? -35.40220 16.02793 -77.46758 1.000 47.91269 11 TRP E C 1
ATOM 3253 O O . TRP B 1 11 ? -34.68321 15.74365 -76.50584 1.000 47.73030 11 TRP E O 1
ATOM 3264 N N . HIS B 1 12 ? -35.06362 15.75845 -78.72838 1.000 45.02050 12 HIS E N 1
ATOM 3265 C CA . HIS B 1 12 ? -33.82046 15.06340 -79.06897 1.000 42.59687 12 HIS E CA 1
ATOM 3266 C C . HIS B 1 12 ? -32.70468 16.08546 -79.29166 1.000 41.11221 12 HIS E C 1
ATOM 3267 O O . HIS B 1 12 ? -32.21873 16.30848 -80.40019 1.000 42.91773 12 HIS E O 1
ATOM 3274 N N . ASN B 1 13 ? -32.29260 16.70512 -78.18936 1.000 44.43576 13 ASN E N 1
ATOM 3275 C CA . ASN B 1 13 ? -31.28681 17.75905 -78.23307 1.000 44.40132 13 ASN E CA 1
ATOM 3276 C C . ASN B 1 13 ? -29.89153 17.14214 -78.26180 1.000 46.35349 13 ASN E C 1
ATOM 3277 O O . ASN B 1 13 ? -29.47665 16.48665 -77.29953 1.000 39.07571 13 ASN E O 1
ATOM 3282 N N . GLY B 1 14 ? -29.17022 17.34981 -79.36435 1.000 46.87014 14 GLY E N 1
ATOM 3283 C CA . GLY B 1 14 ? -27.81308 16.85703 -79.49481 1.000 42.52616 14 GLY E CA 1
ATOM 3284 C C . GLY B 1 14 ? -27.73503 15.50990 -80.18329 1.000 50.08481 14 GLY E C 1
ATOM 3285 O O . GLY B 1 14 ? -28.73542 14.90525 -80.57609 1.000 54.12415 14 GLY E O 1
ATOM 3286 N N . GLU B 1 15 ? -26.50422 15.02938 -80.33307 1.000 46.41154 15 GLU E N 1
ATOM 3287 C CA . GLU B 1 15 ? -26.24110 13.74863 -80.97204 1.000 48.41906 15 GLU E CA 1
ATOM 3288 C C . GLU B 1 15 ? -26.01518 12.65822 -79.92948 1.000 47.03450 15 GLU E C 1
ATOM 3289 O O . GLU B 1 15 ? -25.84717 12.92187 -78.73705 1.000 47.64799 15 GLU E O 1
ATOM 3295 N N . LYS B 1 16 ? -26.00855 11.41383 -80.40601 1.000 43.53375 16 LYS E N 1
ATOM 3296 C CA . LYS B 1 16 ? -25.84006 10.26463 -79.52542 1.000 47.37743 16 LYS E CA 1
ATOM 3297 C C . LYS B 1 16 ? -24.47888 10.30147 -78.84428 1.000 46.05152 16 LYS E C 1
ATOM 3298 O O . LYS B 1 16 ? -23.45539 10.55463 -79.48537 1.000 50.01339 16 LYS E O 1
ATOM 3304 N N . ASP B 1 17 ? -24.46915 10.04081 -77.54087 1.000 47.91883 17 ASP E N 1
ATOM 3305 C CA . ASP B 1 17 ? -23.22913 10.07220 -76.78352 1.000 42.47339 17 ASP E CA 1
ATOM 3306 C C . ASP B 1 17 ? -22.43236 8.78691 -76.98453 1.000 44.85201 17 ASP E C 1
ATOM 3307 O O . ASP B 1 17 ? -22.94268 7.76722 -77.45640 1.000 47.34115 17 ASP E O 1
ATOM 3312 N N . TYR B 1 18 ? -21.15576 8.85516 -76.62084 1.000 48.49905 18 TYR E N 1
ATOM 3313 C CA . TYR B 1 18 ? -20.31905 7.66690 -76.59496 1.000 45.38517 18 TYR E CA 1
ATOM 3314 C C . TYR B 1 18 ? -20.85575 6.66227 -75.58161 1.000 44.40902 18 TYR E C 1
ATOM 3315 O O . TYR B 1 18 ? -21.38957 7.02791 -74.53143 1.000 43.77744 18 TYR E O 1
ATOM 3324 N N . SER B 1 19 ? -20.70023 5.37872 -75.90601 1.000 57.76151 19 SER E N 1
ATOM 3325 C CA . SER B 1 19 ? -21.04006 4.28311 -75.01433 1.000 51.04463 19 SER E CA 1
ATOM 3326 C C . SER B 1 19 ? -19.91269 3.26040 -75.04424 1.000 52.66789 19 SER E C 1
ATOM 3327 O O . SER B 1 19 ? -19.32706 3.01731 -76.10939 1.000 59.52912 19 SER E O 1
ATOM 3330 N N . PRO B 1 20 ? -19.58402 2.64774 -73.90218 1.000 62.61770 20 PRO E N 1
ATOM 3331 C CA . PRO B 1 20 ? -18.53557 1.61460 -73.90624 1.000 65.67034 20 PRO E CA 1
ATOM 3332 C C . PRO B 1 20 ? -18.95330 0.34549 -74.61913 1.000 62.18991 20 PRO E C 1
ATOM 3333 O O . PRO B 1 20 ? -18.08424 -0.44905 -74.99928 1.000 62.58261 20 PRO E O 1
ATOM 3337 N N . PHE B 1 21 ? -20.24948 0.13082 -74.80687 1.000 56.99696 21 PHE E N 1
ATOM 3338 C CA . PHE B 1 21 ? -20.77530 -1.07744 -75.41758 1.000 58.62770 21 PHE E CA 1
ATOM 3339 C C . PHE B 1 21 ? -21.03262 -0.85039 -76.90011 1.000 54.75213 21 PHE E C 1
ATOM 3340 O O . PHE B 1 21 ? -21.39948 0.24731 -77.32540 1.000 56.99887 21 PHE E O 1
ATOM 3348 N N . SER B 1 22 ? -20.83323 -1.90418 -77.68499 1.000 51.38021 22 SER E N 1
ATOM 3349 C CA . SER B 1 22 ? -21.10474 -1.82926 -79.10868 1.000 54.06895 22 SER E CA 1
ATOM 3350 C C . SER B 1 22 ? -22.61074 -1.82736 -79.36100 1.000 58.27542 22 SER E C 1
ATOM 3351 O O . SER B 1 22 ? -23.42270 -2.10719 -78.47280 1.000 50.12517 22 SER E O 1
ATOM 3354 N N . ASP B 1 23 ? -22.98171 -1.49893 -80.60112 1.000 55.09860 23 ASP E N 1
ATOM 3355 C CA . ASP B 1 23 ? -24.38294 -1.59365 -80.99310 1.000 56.73912 23 ASP E CA 1
ATOM 3356 C C . ASP B 1 23 ? -24.86815 -3.03583 -80.96079 1.000 56.67348 23 ASP E C 1
ATOM 3357 O O . ASP B 1 23 ? -26.03770 -3.29057 -80.65033 1.000 54.81233 23 ASP E O 1
ATOM 3362 N N . ALA B 1 24 ? -23.98499 -3.98998 -81.26722 1.000 50.28555 24 ALA E N 1
ATOM 3363 C CA . ALA B 1 24 ? -24.35614 -5.39822 -81.19024 1.000 50.52873 24 ALA E CA 1
ATOM 3364 C C . ALA B 1 24 ? -24.61412 -5.83397 -79.75422 1.000 50.54799 24 ALA E C 1
ATOM 3365 O O . ALA B 1 24 ? -25.45919 -6.70367 -79.51517 1.000 60.65207 24 ALA E O 1
ATOM 3367 N N . GLU B 1 25 ? -23.90363 -5.24532 -78.78916 1.000 50.62351 25 GLU E N 1
ATOM 3368 C CA . GLU B 1 25 ? -24.09950 -5.62673 -77.39449 1.000 49.60343 25 GLU E CA 1
ATOM 3369 C C . GLU B 1 25 ? -25.41572 -5.08686 -76.85197 1.000 54.32346 25 GLU E C 1
ATOM 3370 O O . GLU B 1 25 ? -26.12569 -5.78647 -76.12111 1.000 52.21988 25 GLU E O 1
ATOM 3376 N N . MET B 1 26 ? -25.75918 -3.84333 -77.18698 1.000 53.48453 26 MET E N 1
ATOM 3377 C CA . MET B 1 26 ? -27.05498 -3.32478 -76.77352 1.000 46.11804 26 MET E CA 1
ATOM 3378 C C . MET B 1 26 ? -28.19428 -3.97254 -77.54876 1.000 52.26297 26 MET E C 1
ATOM 3379 O O . MET B 1 26 ? -29.32305 -4.01428 -77.04835 1.000 55.76279 26 MET E O 1
ATOM 3384 N N . THR B 1 27 ? -27.91688 -4.50161 -78.74393 1.000 54.68083 27 THR E N 1
ATOM 3385 C CA . THR B 1 27 ? -28.94768 -5.17215 -79.53065 1.000 50.87095 27 THR E CA 1
ATOM 3386 C C . THR B 1 27 ? -29.26414 -6.56087 -78.98421 1.000 51.49389 27 THR E C 1
ATOM 3387 O O . THR B 1 27 ? -30.43584 -6.94770 -78.91861 1.000 55.02922 27 THR E O 1
ATOM 3391 N N . ARG B 1 28 ? -28.24241 -7.32796 -78.58712 1.000 54.94854 28 ARG E N 1
ATOM 3392 C CA . ARG B 1 28 ? -28.50930 -8.65310 -78.03399 1.000 53.11940 28 ARG E CA 1
ATOM 3393 C C . ARG B 1 28 ? -29.28818 -8.57026 -76.72703 1.000 55.67451 28 ARG E C 1
ATOM 3394 O O . ARG B 1 28 ? -30.10394 -9.45402 -76.44026 1.000 57.14724 28 ARG E O 1
ATOM 3402 N N . ARG B 1 29 ? -29.06032 -7.52218 -75.92981 1.000 49.43285 29 ARG E N 1
ATOM 3403 C CA . ARG B 1 29 ? -29.82597 -7.34854 -74.69885 1.000 49.34655 29 ARG E CA 1
ATOM 3404 C C . ARG B 1 29 ? -31.29749 -7.09796 -75.00050 1.000 52.48818 29 ARG E C 1
ATOM 3405 O O . ARG B 1 29 ? -32.18193 -7.70168 -74.38166 1.000 48.41465 29 ARG E O 1
ATOM 3413 N N . GLN B 1 30 ? -31.57812 -6.19860 -75.94552 1.000 51.97062 30 GLN E N 1
ATOM 3414 C CA . GLN B 1 30 ? -32.96201 -5.90016 -76.28462 1.000 55.52888 30 GLN E CA 1
ATOM 3415 C C . GLN B 1 30 ? -33.61674 -7.06182 -77.02151 1.000 55.98581 30 GLN E C 1
ATOM 3416 O O . GLN B 1 30 ? -34.84096 -7.21930 -76.96037 1.000 53.06435 30 GLN E O 1
ATOM 3422 N N . ASN B 1 31 ? -32.82254 -7.89418 -77.70238 1.000 52.02786 31 ASN E N 1
ATOM 3423 C CA . ASN B 1 31 ? -33.37104 -9.06067 -78.38482 1.000 50.86163 31 ASN E CA 1
ATOM 3424 C C . ASN B 1 31 ? -33.67130 -10.20319 -77.42305 1.000 56.97766 31 ASN E C 1
ATOM 3425 O O . ASN B 1 31 ? -34.61704 -10.96462 -77.65565 1.000 60.51296 31 ASN E O 1
ATOM 3430 N N . ASP B 1 32 ? -32.88412 -10.34876 -76.35306 1.000 47.59851 32 ASP E N 1
ATOM 3431 C CA . ASP B 1 32 ? -33.19220 -11.36574 -75.35207 1.000 56.33032 32 ASP E CA 1
ATOM 3432 C C . ASP B 1 32 ? -34.56450 -11.12461 -74.73593 1.000 56.17412 32 ASP E C 1
ATOM 3433 O O . ASP B 1 32 ? -35.29809 -12.07580 -74.44257 1.000 58.70678 32 ASP E O 1
ATOM 3438 N N . VAL B 1 33 ? -34.92905 -9.85581 -74.53621 1.000 50.66974 33 VAL E N 1
ATOM 3439 C CA . VAL B 1 33 ? -36.27417 -9.52752 -74.07024 1.000 53.95185 33 VAL E CA 1
ATOM 3440 C C . VAL B 1 33 ? -37.30745 -9.93283 -75.11206 1.000 56.36497 33 VAL E C 1
ATOM 3441 O O . VAL B 1 33 ? -38.32140 -10.56635 -74.79392 1.000 64.06729 33 VAL E O 1
ATOM 3445 N N . ARG B 1 34 ? -37.06319 -9.57196 -76.37511 1.000 58.53643 34 ARG E N 1
ATOM 3446 C CA . ARG B 1 34 ? -37.99659 -9.92186 -77.44060 1.000 60.42865 34 ARG E CA 1
ATOM 3447 C C . ARG B 1 34 ? -38.14009 -11.43188 -77.57175 1.000 60.21844 34 ARG E C 1
ATOM 3448 O O . ARG B 1 34 ? -39.24956 -11.94396 -77.76436 1.000 60.06047 34 ARG E O 1
ATOM 3456 N N . GLY B 1 35 ? -37.02783 -12.16168 -77.46435 1.000 57.70622 35 GLY E N 1
ATOM 3457 C CA . GLY B 1 35 ? -37.09846 -13.61124 -77.50333 1.000 57.11382 35 GLY E CA 1
ATOM 3458 C C . GLY B 1 35 ? -37.87323 -14.19998 -76.34159 1.000 59.01547 35 GLY E C 1
ATOM 3459 O O . GLY B 1 35 ? -38.55525 -15.21595 -76.49819 1.000 64.68613 35 GLY E O 1
ATOM 3460 N N . TRP B 1 36 ? -37.78780 -13.57424 -75.16516 1.000 54.76663 36 TRP E N 1
ATOM 3461 C CA . TRP B 1 36 ? -38.54304 -14.06259 -74.01636 1.000 59.23421 36 TRP E CA 1
ATOM 3462 C C . TRP B 1 36 ? -40.02001 -13.70539 -74.12622 1.000 62.57417 36 TRP E C 1
ATOM 3463 O O . TRP B 1 36 ? -40.88244 -14.49867 -73.73170 1.000 64.38264 36 TRP E O 1
ATOM 3474 N N . MET B 1 37 ? -40.33018 -12.51600 -74.64919 1.000 58.22720 37 MET E N 1
ATOM 3475 C CA . MET B 1 37 ? -41.72774 -12.12520 -74.80561 1.000 64.16797 37 MET E CA 1
ATOM 3476 C C . MET B 1 37 ? -42.44604 -13.02406 -75.80381 1.000 59.71301 37 MET E C 1
ATOM 3477 O O . MET B 1 37 ? -43.61484 -13.37221 -75.60168 1.000 65.05627 37 MET E O 1
ATOM 3482 N N . ALA B 1 38 ? -41.76464 -13.41345 -76.88462 1.000 59.50395 38 ALA E N 1
ATOM 3483 C CA . ALA B 1 38 ? -42.39673 -14.26980 -77.88278 1.000 62.54121 38 ALA E CA 1
ATOM 3484 C C . ALA B 1 38 ? -42.68054 -15.66038 -77.33236 1.000 61.47227 38 ALA E C 1
ATOM 3485 O O . ALA B 1 38 ? -43.69160 -16.27300 -77.69355 1.000 63.39619 38 ALA E O 1
ATOM 3487 N N . LYS B 1 39 ? -41.80906 -16.17146 -76.45987 1.000 64.13418 39 LYS E N 1
ATOM 3488 C CA . LYS B 1 39 ? -42.04274 -17.47052 -75.84068 1.000 63.98459 39 LYS E CA 1
ATOM 3489 C C . LYS B 1 39 ? -43.22006 -17.45180 -74.87603 1.000 64.08318 39 LYS E C 1
ATOM 3490 O O . LYS B 1 39 ? -43.82337 -18.50269 -74.63709 1.000 59.79377 39 LYS E O 1
ATOM 3496 N N . ASN B 1 40 ? -43.55982 -16.28866 -74.31612 1.000 69.59577 40 ASN E N 1
ATOM 3497 C CA . ASN B 1 40 ? -44.60397 -16.18865 -73.30186 1.000 66.75605 40 ASN E CA 1
ATOM 3498 C C . ASN B 1 40 ? -45.78985 -15.35230 -73.76863 1.000 70.32919 40 ASN E C 1
ATOM 3499 O O . ASN B 1 40 ? -46.58665 -14.90235 -72.93855 1.000 75.14316 40 ASN E O 1
ATOM 3504 N N . ASN B 1 41 ? -45.91680 -15.12968 -75.07877 1.000 67.09414 41 ASN E N 1
ATOM 3505 C CA . ASN B 1 41 ? -47.05838 -14.41552 -75.65577 1.000 73.85766 41 ASN E CA 1
ATOM 3506 C C . ASN B 1 41 ? -47.21209 -13.02307 -75.04497 1.000 67.14565 41 ASN E C 1
ATOM 3507 O O . ASN B 1 41 ? -48.32351 -12.54404 -74.81291 1.000 76.41382 41 ASN E O 1
ATOM 3512 N N . VAL B 1 42 ? -46.08621 -12.36996 -74.77462 1.000 66.67194 42 VAL E N 1
ATOM 3513 C CA . VAL B 1 42 ? -46.06750 -11.01778 -74.22870 1.000 64.70680 42 VAL E CA 1
ATOM 3514 C C . VAL B 1 42 ? -45.87516 -10.03887 -75.37757 1.000 67.07837 42 VAL E C 1
ATOM 3515 O O . VAL B 1 42 ? -44.94740 -10.18775 -76.18317 1.000 65.25792 42 VAL E O 1
ATOM 3519 N N . ASP B 1 43 ? -46.74862 -9.03361 -75.45178 1.000 60.26660 43 ASP E N 1
ATOM 3520 C CA . ASP B 1 43 ? -46.73495 -8.11692 -76.58619 1.000 58.12530 43 ASP E CA 1
ATOM 3521 C C . ASP B 1 43 ? -45.68928 -7.02240 -76.42338 1.000 62.99692 43 ASP E C 1
ATOM 3522 O O . ASP B 1 43 ? -45.03131 -6.64217 -77.39841 1.000 66.83514 43 ASP E O 1
ATOM 3527 N N . ALA B 1 44 ? -45.52369 -6.50149 -75.21006 1.000 62.58524 44 ALA E N 1
ATOM 3528 C CA . ALA B 1 44 ? -44.54997 -5.44841 -74.97003 1.000 53.99239 44 ALA E CA 1
ATOM 3529 C C . ALA B 1 44 ? -44.02139 -5.56280 -73.54945 1.000 60.01595 44 ALA E C 1
ATOM 3530 O O . ALA B 1 44 ? -44.62704 -6.20203 -72.68476 1.000 57.29672 44 ALA E O 1
ATOM 3532 N N . ALA B 1 45 ? -42.87425 -4.92946 -73.32501 1.000 57.25337 45 ALA E N 1
ATOM 3533 C CA . ALA B 1 45 ? -42.22963 -4.87435 -72.02295 1.000 47.66172 45 ALA E CA 1
ATOM 3534 C C . ALA B 1 45 ? -42.12903 -3.42057 -71.59131 1.000 53.03717 45 ALA E C 1
ATOM 3535 O O . ALA B 1 45 ? -41.73683 -2.56161 -72.38727 1.000 48.12059 45 ALA E O 1
ATOM 3537 N N . LEU B 1 46 ? -42.48370 -3.14608 -70.33784 1.000 47.78888 46 LEU E N 1
ATOM 3538 C CA . LEU B 1 46 ? -42.38048 -1.80738 -69.76501 1.000 45.42846 46 LEU E CA 1
ATOM 3539 C C . LEU B 1 46 ? -41.47956 -1.87774 -68.54008 1.000 45.06530 46 LEU E C 1
ATOM 3540 O O . LEU B 1 46 ? -41.89259 -2.38360 -67.49095 1.000 44.96900 46 LEU E O 1
ATOM 3545 N N . PHE B 1 47 ? -40.25298 -1.37827 -68.67698 1.000 40.22978 47 PHE E N 1
ATOM 3546 C CA . PHE B 1 47 ? -39.31293 -1.32080 -67.56898 1.000 44.57265 47 PHE E CA 1
ATOM 3547 C C . PHE B 1 47 ? -39.39878 0.04181 -66.89160 1.000 40.88554 47 PHE E C 1
ATOM 3548 O O . PHE B 1 47 ? -39.59037 1.06495 -67.55331 1.000 41.47936 47 PHE E O 1
ATOM 3556 N N . THR B 1 48 ? -39.27161 0.04889 -65.56254 1.000 42.11219 48 THR E N 1
ATOM 3557 C CA . THR B 1 48 ? -39.37576 1.28171 -64.79166 1.000 44.12198 48 THR E CA 1
ATOM 3558 C C . THR B 1 48 ? -38.22749 1.52027 -63.81860 1.000 45.48418 48 THR E C 1
ATOM 3559 O O . THR B 1 48 ? -38.09696 2.64477 -63.32229 1.000 44.91069 48 THR E O 1
ATOM 3563 N N . SER B 1 49 ? -37.39655 0.52425 -63.53388 1.000 39.75381 49 SER E N 1
ATOM 3564 C CA . SER B 1 49 ? -36.37091 0.67110 -62.51235 1.000 44.28358 49 SER E CA 1
ATOM 3565 C C . SER B 1 49 ? -35.09911 1.28254 -63.09043 1.000 41.79829 49 SER E C 1
ATOM 3566 O O . SER B 1 49 ? -34.88904 1.31534 -64.30591 1.000 41.08666 49 SER E O 1
ATOM 3569 N N . TYR B 1 50 ? -34.24902 1.78102 -62.18732 1.000 40.29814 50 TYR E N 1
ATOM 3570 C CA . TYR B 1 50 ? -32.92284 2.24913 -62.58002 1.000 40.84269 50 TYR E CA 1
ATOM 3571 C C . TYR B 1 50 ? -32.19018 1.19778 -63.40344 1.000 40.99561 50 TYR E C 1
ATOM 3572 O O . TYR B 1 50 ? -31.68551 1.48013 -64.49622 1.000 42.58622 50 TYR E O 1
ATOM 3581 N N . HIS B 1 51 ? -32.11904 -0.02963 -62.87857 1.000 46.80213 51 HIS E N 1
ATOM 3582 C CA . HIS B 1 51 ? -31.17933 -1.02028 -63.39272 1.000 45.51366 51 HIS E CA 1
ATOM 3583 C C . HIS B 1 51 ? -31.65025 -1.64024 -64.70040 1.000 40.15432 51 HIS E C 1
ATOM 3584 O O . HIS B 1 51 ? -30.84972 -1.80779 -65.62747 1.000 43.79259 51 HIS E O 1
ATOM 3591 N N . CYS B 1 52 ? -32.93323 -1.99637 -64.79575 1.000 38.71392 52 CYS E N 1
ATOM 3592 C CA . CYS B 1 52 ? -33.44251 -2.55088 -66.04618 1.000 36.75604 52 CYS E CA 1
ATOM 3593 C C . CYS B 1 52 ? -33.33702 -1.53888 -67.17833 1.000 43.24657 52 CYS E C 1
ATOM 3594 O O . CYS B 1 52 ? -32.97089 -1.89279 -68.30553 1.000 43.46284 52 CYS E O 1
ATOM 3597 N N . ILE B 1 53 ? -33.64596 -0.27217 -66.89681 1.000 42.10140 53 ILE E N 1
ATOM 3598 C CA . ILE B 1 53 ? -33.56177 0.75101 -67.93291 1.000 44.14138 53 ILE E CA 1
ATOM 3599 C C . ILE B 1 53 ? -32.11341 0.97062 -68.35450 1.000 41.40931 53 ILE E C 1
ATOM 3600 O O . ILE B 1 53 ? -31.81578 1.09373 -69.54877 1.000 42.39801 53 ILE E O 1
ATOM 3605 N N . ASN B 1 54 ? -31.18521 1.00022 -67.39252 1.000 41.79260 54 ASN E N 1
ATOM 3606 C CA . ASN B 1 54 ? -29.78310 1.20019 -67.74963 1.000 42.88763 54 ASN E CA 1
ATOM 3607 C C . ASN B 1 54 ? -29.20344 -0.00955 -68.47153 1.000 45.23990 54 ASN E C 1
ATOM 3608 O O . ASN B 1 54 ? -28.28242 0.13788 -69.28368 1.000 43.45398 54 ASN E O 1
ATOM 3613 N N . TYR B 1 55 ? -29.72071 -1.20653 -68.19456 1.000 43.53140 55 TYR E N 1
ATOM 3614 C CA . TYR B 1 55 ? -29.18900 -2.40099 -68.84096 1.000 42.91963 55 TYR E CA 1
ATOM 3615 C C . TYR B 1 55 ? -29.59047 -2.45893 -70.31058 1.000 45.64845 55 TYR E C 1
ATOM 3616 O O . TYR B 1 55 ? -28.74078 -2.64779 -71.18856 1.000 43.58976 55 TYR E O 1
ATOM 3625 N N . TYR B 1 56 ? -30.88067 -2.29051 -70.60105 1.000 39.85708 56 TYR E N 1
ATOM 3626 C CA . TYR B 1 56 ? -31.36831 -2.44142 -71.96572 1.000 46.70578 56 TYR E CA 1
ATOM 3627 C C . TYR B 1 56 ? -31.24593 -1.17554 -72.80348 1.000 42.96345 56 TYR E C 1
ATOM 3628 O O . TYR B 1 56 ? -31.31328 -1.26320 -74.03449 1.000 47.62280 56 TYR E O 1
ATOM 3637 N N . SER B 1 57 ? -31.07222 -0.00496 -72.18367 1.000 39.25072 57 SER E N 1
ATOM 3638 C CA . SER B 1 57 ? -30.90434 1.22736 -72.94240 1.000 46.51579 57 SER E CA 1
ATOM 3639 C C . SER B 1 57 ? -29.53465 1.87033 -72.78614 1.000 40.98283 57 SER E C 1
ATOM 3640 O O . SER B 1 57 ? -29.12838 2.62848 -73.67145 1.000 44.38544 57 SER E O 1
ATOM 3643 N N . GLY B 1 58 ? -28.81865 1.59551 -71.69680 1.000 40.18169 58 GLY E N 1
ATOM 3644 C CA . GLY B 1 58 ? -27.53083 2.21284 -71.45357 1.000 42.25968 58 GLY E CA 1
ATOM 3645 C C . GLY B 1 58 ? -27.59029 3.54486 -70.74203 1.000 41.93846 58 GLY E C 1
ATOM 3646 O O . GLY B 1 58 ? -26.53570 4.13432 -70.47384 1.000 36.81329 58 GLY E O 1
ATOM 3647 N N . TRP B 1 59 ? -28.78465 4.02936 -70.41969 1.000 43.97614 59 TRP E N 1
ATOM 3648 C CA . TRP B 1 59 ? -28.98638 5.33558 -69.81246 1.000 39.10540 59 TRP E CA 1
ATOM 3649 C C . TRP B 1 59 ? -29.47342 5.15903 -68.38193 1.000 36.90861 59 TRP E C 1
ATOM 3650 O O . TRP B 1 59 ? -30.40313 4.38586 -68.13011 1.000 37.06359 59 TRP E O 1
ATOM 3661 N N . LEU B 1 60 ? -28.83982 5.86633 -67.45018 1.000 38.56942 60 LEU E N 1
ATOM 3662 C CA . LEU B 1 60 ? -29.21965 5.83329 -66.04318 1.000 38.06688 60 LEU E CA 1
ATOM 3663 C C . LEU B 1 60 ? -29.96679 7.11773 -65.70659 1.000 36.64575 60 LEU E C 1
ATOM 3664 O O . LEU B 1 60 ? -29.42976 8.21656 -65.88511 1.000 38.48248 60 LEU E O 1
ATOM 3669 N N . TYR B 1 61 ? -31.19807 6.98341 -65.22661 1.000 37.10936 61 TYR E N 1
ATOM 3670 C CA . TYR B 1 61 ? -32.00908 8.15911 -64.96205 1.000 32.96453 61 TYR E CA 1
ATOM 3671 C C . TYR B 1 61 ? -31.86412 8.61602 -63.51483 1.000 40.52236 61 TYR E C 1
ATOM 3672 O O . TYR B 1 61 ? -31.48862 7.85265 -62.62176 1.000 37.63985 61 TYR E O 1
ATOM 3681 N N . CYS B 1 62 ? -32.17809 9.88791 -63.29855 1.000 38.11447 62 CYS E N 1
ATOM 3682 C CA . CYS B 1 62 ? -32.20836 10.48899 -61.97466 1.000 38.26996 62 CYS E CA 1
ATOM 3683 C C . CYS B 1 62 ? -33.66592 10.61823 -61.54375 1.000 45.29003 62 CYS E C 1
ATOM 3684 O O . CYS B 1 62 ? -34.46653 11.25308 -62.24066 1.000 39.02534 62 CYS E O 1
ATOM 3687 N N . TYR B 1 63 ? -34.00638 10.00502 -60.40643 1.000 39.38949 63 TYR E N 1
ATOM 3688 C CA . TYR B 1 63 ? -35.38335 9.91483 -59.91576 1.000 46.63492 63 TYR E CA 1
ATOM 3689 C C . TYR B 1 63 ? -35.60753 10.99030 -58.85923 1.000 56.19429 63 TYR E C 1
ATOM 3690 O O . TYR B 1 63 ? -35.25956 10.81192 -57.68979 1.000 65.94271 63 TYR E O 1
ATOM 3699 N N . PHE B 1 64 ? -36.19376 12.10758 -59.26398 1.000 50.95054 64 PHE E N 1
ATOM 3700 C CA . PHE B 1 64 ? -36.56097 13.14925 -58.30690 1.000 47.93625 64 PHE E CA 1
ATOM 3701 C C . PHE B 1 64 ? -38.07281 13.14857 -58.08950 1.000 42.59354 64 PHE E C 1
ATOM 3702 O O . PHE B 1 64 ? -38.76573 14.14946 -58.26280 1.000 49.71946 64 PHE E O 1
ATOM 3710 N N . GLY B 1 65 ? -38.56921 11.96975 -57.71353 1.000 43.40854 65 GLY E N 1
ATOM 3711 C CA . GLY B 1 65 ? -39.98168 11.72487 -57.52746 1.000 49.71031 65 GLY E CA 1
ATOM 3712 C C . GLY B 1 65 ? -40.77864 11.55702 -58.80199 1.000 45.17368 65 GLY E C 1
ATOM 3713 O O . GLY B 1 65 ? -42.01290 11.49103 -58.73418 1.000 44.32446 65 GLY E O 1
ATOM 3714 N N . ARG B 1 66 ? -40.12474 11.49212 -59.95750 1.000 44.36122 66 ARG E N 1
ATOM 3715 C CA . ARG B 1 66 ? -40.80713 11.36487 -61.23646 1.000 44.62372 66 ARG E CA 1
ATOM 3716 C C . ARG B 1 66 ? -40.71364 9.93462 -61.75390 1.000 44.58490 66 ARG E C 1
ATOM 3717 O O . ARG B 1 66 ? -39.76563 9.20428 -61.45222 1.000 36.88536 66 ARG E O 1
ATOM 3725 N N . LYS B 1 67 ? -41.71289 9.54220 -62.54093 1.000 47.91167 67 LYS E N 1
ATOM 3726 C CA . LYS B 1 67 ? -41.71598 8.22613 -63.16225 1.000 43.52818 67 LYS E CA 1
ATOM 3727 C C . LYS B 1 67 ? -40.87081 8.22865 -64.42796 1.000 45.29328 67 LYS E C 1
ATOM 3728 O O . LYS B 1 67 ? -40.83178 9.21705 -65.16671 1.000 49.43678 67 LYS E O 1
ATOM 3734 N N . TYR B 1 68 ? -40.19491 7.10933 -64.67598 1.000 41.35603 68 TYR E N 1
ATOM 3735 C CA . TYR B 1 68 ? -39.44709 6.91083 -65.90704 1.000 41.03193 68 TYR E CA 1
ATOM 3736 C C . TYR B 1 68 ? -39.75098 5.51859 -66.43789 1.000 44.76278 68 TYR E C 1
ATOM 3737 O O . TYR B 1 68 ? -40.14845 4.62164 -65.69022 1.000 47.03381 68 TYR E O 1
ATOM 3746 N N . GLY B 1 69 ? -39.57470 5.34501 -67.74493 1.000 41.29571 69 GLY E N 1
ATOM 3747 C CA . GLY B 1 69 ? -39.89582 4.05964 -68.33553 1.000 36.34069 69 GLY E CA 1
ATOM 3748 C C . GLY B 1 69 ? -39.11335 3.79394 -69.59984 1.000 46.89883 69 GLY E C 1
ATOM 3749 O O . GLY B 1 69 ? -38.45782 4.67633 -70.15978 1.000 44.50776 69 GLY E O 1
ATOM 3750 N N . MET B 1 70 ? -39.18284 2.53657 -70.03285 1.000 44.55470 70 MET E N 1
ATOM 3751 C CA . MET B 1 70 ? -38.66115 2.12872 -71.32988 1.000 44.38580 70 MET E CA 1
ATOM 3752 C C . MET B 1 70 ? -39.53071 1.00107 -71.85917 1.000 43.87518 70 MET E C 1
ATOM 3753 O O . MET B 1 70 ? -39.74430 0.00328 -71.16370 1.000 43.60219 70 MET E O 1
ATOM 3758 N N . VAL B 1 71 ? -40.02802 1.16302 -73.08152 1.000 41.21850 71 VAL E N 1
ATOM 3759 C CA . VAL B 1 71 ? -40.91697 0.19446 -73.71199 1.000 50.04069 71 VAL E CA 1
ATOM 3760 C C . VAL B 1 71 ? -40.15797 -0.50664 -74.82723 1.000 46.80186 71 VAL E C 1
ATOM 3761 O O . VAL B 1 71 ? -39.56097 0.14972 -75.68931 1.000 50.68251 71 VAL E O 1
ATOM 3765 N N . ILE B 1 72 ? -40.18508 -1.83586 -74.81210 1.000 45.84486 72 ILE E N 1
ATOM 3766 C CA . ILE B 1 72 ? -39.54736 -2.65713 -75.83328 1.000 48.53156 72 ILE E CA 1
ATOM 3767 C C . ILE B 1 72 ? -40.62382 -3.54196 -76.44498 1.000 53.05460 72 ILE E C 1
ATOM 3768 O O . ILE B 1 72 ? -41.11791 -4.47191 -75.79332 1.000 56.47400 72 ILE E O 1
ATOM 3773 N N . ASP B 1 73 ? -40.99859 -3.24516 -77.68712 1.000 59.72293 73 ASP E N 1
ATOM 3774 C CA . ASP B 1 73 ? -41.93145 -4.06596 -78.44279 1.000 70.25593 73 ASP E CA 1
ATOM 3775 C C . ASP B 1 73 ? -41.14380 -5.10749 -79.23627 1.000 82.13998 73 ASP E C 1
ATOM 3776 O O . ASP B 1 73 ? -39.92364 -5.23124 -79.10121 1.000 67.94313 73 ASP E O 1
ATOM 3778 N N . HIS B 1 74 ? -41.83169 -5.86771 -80.08606 1.000 106.40813 74 HIS E N 1
ATOM 3779 C CA . HIS B 1 74 ? -41.12270 -6.82927 -80.92077 1.000 108.81490 74 HIS E CA 1
ATOM 3780 C C . HIS B 1 74 ? -40.34304 -6.17021 -82.04916 1.000 106.44931 74 HIS E C 1
ATOM 3781 O O . HIS B 1 74 ? -39.65490 -6.87703 -82.79393 1.000 107.82655 74 HIS E O 1
ATOM 3788 N N . ASN B 1 75 ? -40.42578 -4.84619 -82.19173 1.000 78.17425 75 ASN E N 1
ATOM 3789 C CA . ASN B 1 75 ? -39.66809 -4.13946 -83.21606 1.000 74.73589 75 ASN E CA 1
ATOM 3790 C C . ASN B 1 75 ? -39.12111 -2.78987 -82.77265 1.000 73.50797 75 ASN E C 1
ATOM 3791 O O . ASN B 1 75 ? -38.33345 -2.20308 -83.52112 1.000 70.27718 75 ASN E O 1
ATOM 3796 N N . ASN B 1 76 ? -39.49879 -2.27215 -81.60397 1.000 65.91652 76 ASN E N 1
ATOM 3797 C CA . ASN B 1 76 ? -39.13496 -0.92495 -81.18696 1.000 57.58610 76 ASN E CA 1
ATOM 3798 C C . ASN B 1 76 ? -38.46914 -0.95532 -79.81567 1.000 55.73109 76 ASN E C 1
ATOM 3799 O O . ASN B 1 76 ? -38.51424 -1.95442 -79.09356 1.000 56.03447 76 ASN E O 1
ATOM 3804 N N . ALA B 1 77 ? -37.85085 0.17006 -79.46148 1.000 48.51865 77 ALA E N 1
ATOM 3805 C CA . ALA B 1 77 ? -37.21526 0.34132 -78.15576 1.000 49.37456 77 ALA E CA 1
ATOM 3806 C C . ALA B 1 77 ? -37.17607 1.82933 -77.85183 1.000 45.56778 77 ALA E C 1
ATOM 3807 O O . ALA B 1 77 ? -36.52735 2.58848 -78.57843 1.000 47.81487 77 ALA E O 1
ATOM 3809 N N . THR B 1 78 ? -37.86041 2.24918 -76.78942 1.000 42.25444 78 THR E N 1
ATOM 3810 C CA . THR B 1 78 ? -38.05236 3.66835 -76.52210 1.000 42.91314 78 THR E CA 1
ATOM 3811 C C . THR B 1 78 ? -38.00801 3.93050 -75.02615 1.000 47.87605 78 THR E C 1
ATOM 3812 O O . THR B 1 78 ? -38.73482 3.29034 -74.26168 1.000 48.43445 78 THR E O 1
ATOM 3816 N N . THR B 1 79 ? -37.17174 4.87931 -74.61679 1.000 40.93408 79 THR E N 1
ATOM 3817 C CA . THR B 1 79 ? -37.12430 5.31700 -73.23047 1.000 42.05807 79 THR E CA 1
ATOM 3818 C C . THR B 1 79 ? -38.07882 6.48586 -73.01683 1.000 42.29627 79 THR E C 1
ATOM 3819 O O . THR B 1 79 ? -38.32893 7.28273 -73.92514 1.000 45.07937 79 THR E O 1
ATOM 3823 N N . ILE B 1 80 ? -38.61443 6.57858 -71.80172 1.000 40.72949 80 ILE E N 1
ATOM 3824 C CA . ILE B 1 80 ? -39.58366 7.60548 -71.43425 1.000 43.14630 80 ILE E CA 1
ATOM 3825 C C . ILE B 1 80 ? -38.97076 8.46053 -70.33505 1.000 47.85192 80 ILE E C 1
ATOM 3826 O O . ILE B 1 80 ? -38.69886 7.96352 -69.23450 1.000 46.05873 80 ILE E O 1
ATOM 3831 N N . SER B 1 81 ? -38.76139 9.74228 -70.62676 1.000 45.14480 81 SER E N 1
ATOM 3832 C CA . SER B 1 81 ? -38.13162 10.66082 -69.69095 1.000 42.19960 81 SER E CA 1
ATOM 3833 C C . SER B 1 81 ? -38.97467 11.92170 -69.55240 1.000 44.01319 81 SER E C 1
ATOM 3834 O O . SER B 1 81 ? -39.95618 12.12644 -70.27021 1.000 48.16896 81 SER E O 1
ATOM 3837 N N . ALA B 1 82 ? -38.58128 12.76929 -68.60781 1.000 46.22322 82 ALA E N 1
ATOM 3838 C CA . ALA B 1 82 ? -39.33636 13.96104 -68.25382 1.000 44.95877 82 ALA E CA 1
ATOM 3839 C C . ALA B 1 82 ? -38.73392 15.19695 -68.91256 1.000 47.15192 82 ALA E C 1
ATOM 3840 O O . ALA B 1 82 ? -37.59307 15.19450 -69.37920 1.000 48.55498 82 ALA E O 1
ATOM 3842 N N . GLY B 1 83 ? -39.52775 16.27014 -68.94099 1.000 44.53328 83 GLY E N 1
ATOM 3843 C CA . GLY B 1 83 ? -39.05620 17.51559 -69.52023 1.000 43.44974 83 GLY E CA 1
ATOM 3844 C C . GLY B 1 83 ? -37.83370 18.07834 -68.82406 1.000 49.69362 83 GLY E C 1
ATOM 3845 O O . GLY B 1 83 ? -37.02898 18.77664 -69.44610 1.000 51.76869 83 GLY E O 1
ATOM 3846 N N . ILE B 1 84 ? -37.66617 17.77170 -67.53481 1.000 44.89736 84 ILE E N 1
ATOM 3847 C CA . ILE B 1 84 ? -36.53643 18.30053 -66.77564 1.000 40.45021 84 ILE E CA 1
ATOM 3848 C C . ILE B 1 84 ? -35.22211 17.75699 -67.31400 1.000 43.54260 84 ILE E C 1
ATOM 3849 O O . ILE B 1 84 ? -34.17306 18.40078 -67.18882 1.000 39.62976 84 ILE E O 1
ATOM 3854 N N . ASP B 1 85 ? -35.25962 16.58967 -67.95409 1.000 49.51881 85 ASP E N 1
ATOM 3855 C CA . ASP B 1 85 ? -34.05024 15.95139 -68.45004 1.000 41.48779 85 ASP E CA 1
ATOM 3856 C C . ASP B 1 85 ? -33.61909 16.47210 -69.81527 1.000 42.63515 85 ASP E C 1
ATOM 3857 O O . ASP B 1 85 ? -32.43410 16.37452 -70.15281 1.000 45.28791 85 ASP E O 1
ATOM 3862 N N . GLY B 1 86 ? -34.53921 17.02447 -70.59829 1.000 41.75700 86 GLY E N 1
ATOM 3863 C CA . GLY B 1 86 ? -34.15578 17.58725 -71.88555 1.000 45.94311 86 GLY E CA 1
ATOM 3864 C C . GLY B 1 86 ? -33.75523 16.49821 -72.86017 1.000 45.99276 86 GLY E C 1
ATOM 3865 O O . GLY B 1 86 ? -34.45105 15.49044 -73.02236 1.000 44.82350 86 GLY E O 1
ATOM 3866 N N . GLY B 1 87 ? -32.61807 16.69559 -73.51966 1.000 43.55991 87 GLY E N 1
ATOM 3867 C CA . GLY B 1 87 ? -32.11616 15.73855 -74.47935 1.000 41.20468 87 GLY E CA 1
ATOM 3868 C C . GLY B 1 87 ? -31.12020 14.73691 -73.94478 1.000 43.53043 87 GLY E C 1
ATOM 3869 O O . GLY B 1 87 ? -30.68939 13.85449 -74.69376 1.000 39.97207 87 GLY E O 1
ATOM 3870 N N . GLN B 1 88 ? -30.73547 14.84313 -72.67198 1.000 37.70047 88 GLN E N 1
ATOM 3871 C CA . GLN B 1 88 ? -29.75893 13.90787 -72.11971 1.000 41.95290 88 GLN E CA 1
ATOM 3872 C C . GLN B 1 88 ? -30.20371 12.45325 -72.20748 1.000 42.43316 88 GLN E C 1
ATOM 3873 O O . GLN B 1 88 ? -29.36045 11.60421 -72.54611 1.000 44.39934 88 GLN E O 1
ATOM 3879 N N . PRO B 1 89 ? -31.46105 12.08959 -71.92325 1.000 40.25119 89 PRO E N 1
ATOM 3880 C CA . PRO B 1 89 ? -31.85131 10.68017 -72.09815 1.000 41.21200 89 PRO E CA 1
ATOM 3881 C C . PRO B 1 89 ? -31.74215 10.18573 -73.53177 1.000 38.83136 89 PRO E C 1
ATOM 3882 O O . PRO B 1 89 ? -31.34334 9.03577 -73.74864 1.000 39.33976 89 PRO E O 1
ATOM 3886 N N . TRP B 1 90 ? -32.08316 11.00946 -74.52469 1.000 44.23832 90 TRP E N 1
ATOM 3887 C CA . TRP B 1 90 ? -31.98019 10.53427 -75.90179 1.000 38.77535 90 TRP E CA 1
ATOM 3888 C C . TRP B 1 90 ? -30.53132 10.40613 -76.34989 1.000 40.09530 90 TRP E C 1
ATOM 3889 O O . TRP B 1 90 ? -30.21153 9.52855 -77.15931 1.000 42.93560 90 TRP E O 1
ATOM 3900 N N . ARG B 1 91 ? -29.64657 11.27102 -75.85121 1.000 37.47113 91 ARG E N 1
ATOM 3901 C CA . ARG B 1 91 ? -28.23621 11.15471 -76.20375 1.000 45.40781 91 ARG E CA 1
ATOM 3902 C C . ARG B 1 91 ? -27.60997 9.90802 -75.59868 1.000 39.66622 91 ARG E C 1
ATOM 3903 O O . ARG B 1 91 ? -26.67410 9.34335 -76.17432 1.000 49.54102 91 ARG E O 1
ATOM 3911 N N . ARG B 1 92 ? -28.11644 9.46142 -74.45251 1.000 42.45087 92 ARG E N 1
ATOM 3912 C CA . ARG B 1 92 ? -27.51876 8.36998 -73.70112 1.000 40.72400 92 ARG E CA 1
ATOM 3913 C C . ARG B 1 92 ? -28.20355 7.02913 -73.92396 1.000 39.54208 92 ARG E C 1
ATOM 3914 O O . ARG B 1 92 ? -27.69201 6.00813 -73.45259 1.000 40.51777 92 ARG E O 1
ATOM 3922 N N . SER B 1 93 ? -29.32934 7.00065 -74.62703 1.000 40.95842 93 SER E N 1
ATOM 3923 C CA . SER B 1 93 ? -30.11750 5.78774 -74.77553 1.000 47.95904 93 SER E CA 1
ATOM 3924 C C . SER B 1 93 ? -29.87844 5.14588 -76.13471 1.000 47.11376 93 SER E C 1
ATOM 3925 O O . SER B 1 93 ? -29.68332 5.83075 -77.14172 1.000 45.32772 93 SER E O 1
ATOM 3928 N N . PHE B 1 94 ? -29.89792 3.81458 -76.15110 1.000 48.43848 94 PHE E N 1
ATOM 3929 C CA . PHE B 1 94 ? -29.79326 3.04519 -77.38973 1.000 52.17235 94 PHE E CA 1
ATOM 3930 C C . PHE B 1 94 ? -31.20587 2.78040 -77.89460 1.000 46.99818 94 PHE E C 1
ATOM 3931 O O . PHE B 1 94 ? -31.91817 1.92290 -77.36541 1.000 47.37975 94 PHE E O 1
ATOM 3939 N N . GLY B 1 95 ? -31.61307 3.52065 -78.92223 1.000 48.83442 95 GLY E N 1
ATOM 3940 C CA . GLY B 1 95 ? -32.95748 3.41201 -79.45225 1.000 43.44143 95 GLY E CA 1
ATOM 3941 C C . GLY B 1 95 ? -33.66331 4.75052 -79.50277 1.000 45.59023 95 GLY E C 1
ATOM 3942 O O . GLY B 1 95 ? -33.01399 5.79702 -79.59178 1.000 47.16154 95 GLY E O 1
ATOM 3943 N N . ASP B 1 96 ? -34.99183 4.73432 -79.44196 1.000 46.06758 96 ASP E N 1
ATOM 3944 C CA . ASP B 1 96 ? -35.77254 5.95863 -79.48491 1.000 45.84724 96 ASP E CA 1
ATOM 3945 C C . ASP B 1 96 ? -35.98597 6.49222 -78.06825 1.000 47.59824 96 ASP E C 1
ATOM 3946 O O . ASP B 1 96 ? -35.57015 5.88652 -77.07845 1.000 46.64184 96 ASP E O 1
ATOM 3951 N N . ASN B 1 97 ? -36.64761 7.64391 -77.96882 1.000 51.05474 97 ASN E N 1
ATOM 3952 C CA . ASN B 1 97 ? -36.87393 8.29452 -76.68586 1.000 42.21939 97 ASN E CA 1
ATOM 3953 C C . ASN B 1 97 ? -37.95752 9.34882 -76.85342 1.000 49.85312 97 ASN E C 1
ATOM 3954 O O . ASN B 1 97 ? -37.95505 10.09532 -77.83578 1.000 55.18224 97 ASN E O 1
ATOM 3959 N N . ILE B 1 98 ? -38.88738 9.39268 -75.89754 1.000 49.55200 98 ILE E N 1
ATOM 3960 C CA . ILE B 1 98 ? -39.93209 10.40600 -75.86096 1.000 50.60423 98 ILE E CA 1
ATOM 3961 C C . ILE B 1 98 ? -39.93384 11.04973 -74.48059 1.000 50.04998 98 ILE E C 1
ATOM 3962 O O . ILE B 1 98 ? -39.37415 10.51940 -73.51833 1.000 44.94676 98 ILE E O 1
ATOM 3967 N N . THR B 1 99 ? -40.57854 12.21151 -74.39642 1.000 45.84461 99 THR E N 1
ATOM 3968 C CA . THR B 1 99 ? -40.56188 13.03990 -73.20023 1.000 53.03031 99 THR E CA 1
ATOM 3969 C C . THR B 1 99 ? -41.98549 13.37933 -72.78303 1.000 47.12424 99 THR E C 1
ATOM 3970 O O . THR B 1 99 ? -42.82504 13.69752 -73.62852 1.000 52.74997 99 THR E O 1
ATOM 3974 N N . TYR B 1 100 ? -42.25664 13.30101 -71.48105 1.000 44.04553 100 TYR E N 1
ATOM 3975 C CA . TYR B 1 100 ? -43.52095 13.74889 -70.91523 1.000 53.20150 100 TYR E CA 1
ATOM 3976 C C . TYR B 1 100 ? -43.27536 14.93109 -69.98566 1.000 52.55932 100 TYR E C 1
ATOM 3977 O O . TYR B 1 100 ? -42.18975 15.07982 -69.41723 1.000 50.28480 100 TYR E O 1
ATOM 3986 N N . THR B 1 101 ? -44.29164 15.77357 -69.83567 1.000 50.11928 101 THR E N 1
ATOM 3987 C CA . THR B 1 101 ? -44.17190 17.00932 -69.07652 1.000 55.25676 101 THR E CA 1
ATOM 3988 C C . THR B 1 101 ? -44.88970 16.89300 -67.73704 1.000 61.55270 101 THR E C 1
ATOM 3989 O O . THR B 1 101 ? -45.67636 15.97287 -67.49556 1.000 60.19470 101 THR E O 1
ATOM 3993 N N . ASP B 1 102 ? -44.60382 17.85540 -66.85880 1.000 55.85606 102 ASP E N 1
ATOM 3994 C CA . ASP B 1 102 ? -45.20907 17.89432 -65.53384 1.000 60.85901 102 ASP E CA 1
ATOM 3995 C C . ASP B 1 102 ? -46.58623 18.54377 -65.51346 1.000 60.32531 102 ASP E C 1
ATOM 3996 O O . ASP B 1 102 ? -47.23884 18.52098 -64.46456 1.000 68.16714 102 ASP E O 1
ATOM 4001 N N . TRP B 1 103 ? -47.04555 19.12483 -66.62551 1.000 63.41601 103 TRP E N 1
ATOM 4002 C CA . TRP B 1 103 ? -48.26468 19.92687 -66.57933 1.000 68.82883 103 TRP E CA 1
ATOM 4003 C C . TRP B 1 103 ? -49.52704 19.09065 -66.40865 1.000 68.35978 103 TRP E C 1
ATOM 4004 O O . TRP B 1 103 ? -50.60663 19.66618 -66.24075 1.000 72.78991 103 TRP E O 1
ATOM 4015 N N . ARG B 1 104 ? -49.42480 17.76401 -66.44299 1.000 72.32145 104 ARG E N 1
ATOM 4016 C CA . ARG B 1 104 ? -50.57967 16.90057 -66.24632 1.000 74.52917 104 ARG E CA 1
ATOM 4017 C C . ARG B 1 104 ? -50.11990 15.63538 -65.53644 1.000 65.85769 104 ARG E C 1
ATOM 4018 O O . ARG B 1 104 ? -49.08902 15.05877 -65.89224 1.000 68.09625 104 ARG E O 1
ATOM 4026 N N . ARG B 1 105 ? -50.89689 15.20866 -64.53625 1.000 63.90144 105 ARG E N 1
ATOM 4027 C CA . ARG B 1 105 ? -50.49403 14.09587 -63.68084 1.000 64.04312 105 ARG E CA 1
ATOM 4028 C C . ARG B 1 105 ? -50.37614 12.77688 -64.43137 1.000 58.47886 105 ARG E C 1
ATOM 4029 O O . ARG B 1 105 ? -49.66350 11.88063 -63.96893 1.000 65.36367 105 ARG E O 1
ATOM 4037 N N . ASP B 1 106 ? -51.06136 12.62276 -65.56354 1.000 65.04273 106 ASP E N 1
ATOM 4038 C CA . ASP B 1 106 ? -51.06274 11.35840 -66.28859 1.000 64.35841 106 ASP E CA 1
ATOM 4039 C C . ASP B 1 106 ? -50.25780 11.42355 -67.58145 1.000 57.69004 106 ASP E C 1
ATOM 4040 O O . ASP B 1 106 ? -50.40344 10.54640 -68.43823 1.000 62.81395 106 ASP E O 1
ATOM 4045 N N . ASN B 1 107 ? -49.40315 12.43904 -67.73747 1.000 59.51524 107 ASN E N 1
ATOM 4046 C CA . ASN B 1 107 ? -48.61859 12.55433 -68.96381 1.000 63.75598 107 ASN E CA 1
ATOM 4047 C C . ASN B 1 107 ? -47.68219 11.36741 -69.15111 1.000 62.97003 107 ASN E C 1
ATOM 4048 O O . ASN B 1 107 ? -47.41012 10.96954 -70.28961 1.000 59.76543 107 ASN E O 1
ATOM 4053 N N . PHE B 1 108 ? -47.18159 10.78822 -68.05611 1.000 57.64524 108 PHE E N 1
ATOM 4054 C CA . PHE B 1 108 ? -46.34828 9.59530 -68.17564 1.000 49.28830 108 PHE E CA 1
ATOM 4055 C C . PHE B 1 108 ? -47.14988 8.41480 -68.70733 1.000 50.26480 108 PHE E C 1
ATOM 4056 O O . PHE B 1 108 ? -46.65738 7.64712 -69.54169 1.000 49.59159 108 PHE E O 1
ATOM 4064 N N . TYR B 1 109 ? -48.38445 8.24858 -68.22906 1.000 55.14713 109 TYR E N 1
ATOM 4065 C CA . TYR B 1 109 ? -49.22056 7.15762 -68.71403 1.000 56.54572 109 TYR E CA 1
ATOM 4066 C C . TYR B 1 109 ? -49.72351 7.42949 -70.12603 1.000 60.73296 109 TYR E C 1
ATOM 4067 O O . TYR B 1 109 ? -50.01908 6.48691 -70.86956 1.000 59.27005 109 TYR E O 1
ATOM 4076 N N . ARG B 1 110 ? -49.82756 8.70468 -70.51066 1.000 52.56316 110 ARG E N 1
ATOM 4077 C CA . ARG B 1 110 ? -50.05308 9.03780 -71.91308 1.000 61.84434 110 ARG E CA 1
ATOM 4078 C C . ARG B 1 110 ? -48.89700 8.55800 -72.77982 1.000 64.18131 110 ARG E C 1
ATOM 4079 O O . ARG B 1 110 ? -49.10482 8.08698 -73.90446 1.000 59.80187 110 ARG E O 1
ATOM 4087 N N . ALA B 1 111 ? -47.66688 8.67762 -72.27312 1.000 59.79726 111 ALA E N 1
ATOM 4088 C CA . ALA B 1 111 ? -46.50362 8.26126 -73.04692 1.000 52.25030 111 ALA E CA 1
ATOM 4089 C C . ALA B 1 111 ? -46.42812 6.74400 -73.15522 1.000 56.84332 111 ALA E C 1
ATOM 4090 O O . ALA B 1 111 ? -46.14948 6.20664 -74.23362 1.000 52.91655 111 ALA E O 1
ATOM 4092 N N . VAL B 1 112 ? -46.67373 6.03947 -72.04755 1.000 48.00954 112 VAL E N 1
ATOM 4093 C CA . VAL B 1 112 ? -46.70687 4.57925 -72.07472 1.000 53.57416 112 VAL E CA 1
ATOM 4094 C C . VAL B 1 112 ? -47.75202 4.08767 -73.06883 1.000 64.18465 112 VAL E C 1
ATOM 4095 O O . VAL B 1 112 ? -47.52382 3.12240 -73.80978 1.000 57.36065 112 VAL E O 1
ATOM 4099 N N . ARG B 1 113 ? -48.90860 4.75439 -73.10997 1.000 56.87404 113 ARG E N 1
ATOM 4100 C CA . ARG B 1 113 ? -49.99987 4.31640 -73.97361 1.000 56.59042 113 ARG E CA 1
ATOM 4101 C C . ARG B 1 113 ? -49.64558 4.47526 -75.44751 1.000 55.40918 113 ARG E C 1
ATOM 4102 O O . ARG B 1 113 ? -50.03145 3.64172 -76.27424 1.000 66.16020 113 ARG E O 1
ATOM 4110 N N . GLN B 1 114 ? -48.90696 5.53308 -75.79569 1.000 58.45048 114 GLN E N 1
ATOM 4111 C CA . GLN B 1 114 ? -48.49781 5.72690 -77.18466 1.000 62.37631 114 GLN E CA 1
ATOM 4112 C C . GLN B 1 114 ? -47.58019 4.61262 -77.66668 1.000 58.34509 114 GLN E C 1
ATOM 4113 O O . GLN B 1 114 ? -47.59724 4.26287 -78.85285 1.000 59.04433 114 GLN E O 1
ATOM 4119 N N . LEU B 1 115 ? -46.76979 4.05427 -76.77441 1.000 51.48424 115 LEU E N 1
ATOM 4120 C CA . LEU B 1 115 ? -45.80629 3.02574 -77.13593 1.000 52.12143 115 LEU E CA 1
ATOM 4121 C C . LEU B 1 115 ? -46.36119 1.61452 -76.99461 1.000 59.93075 115 LEU E C 1
ATOM 4122 O O . LEU B 1 115 ? -45.64565 0.65278 -77.29458 1.000 49.09507 115 LEU E O 1
ATOM 4127 N N . THR B 1 116 ? -47.61593 1.46413 -76.55212 1.000 51.29203 116 THR E N 1
ATOM 4128 C CA . THR B 1 116 ? -48.18779 0.14951 -76.28158 1.000 53.67729 116 THR E CA 1
ATOM 4129 C C . THR B 1 116 ? -49.58056 -0.01266 -76.87935 1.000 63.46137 116 THR E C 1
ATOM 4130 O O . THR B 1 116 ? -50.33175 -0.89299 -76.44650 1.000 70.68005 116 THR E O 1
ATOM 4134 N N . THR B 1 117 ? -49.94387 0.81140 -77.85911 1.000 69.97471 117 THR E N 1
ATOM 4135 C CA . THR B 1 117 ? -51.26104 0.70368 -78.47340 1.000 67.26568 117 THR E CA 1
ATOM 4136 C C . THR B 1 117 ? -51.40930 -0.64042 -79.17541 1.000 72.91414 117 THR E C 1
ATOM 4137 O O . THR B 1 117 ? -50.60482 -0.99185 -80.04344 1.000 74.86828 117 THR E O 1
ATOM 4141 N N . GLY B 1 118 ? -52.43729 -1.39481 -78.78933 1.000 81.04118 118 GLY E N 1
ATOM 4142 C CA . GLY B 1 118 ? -52.69748 -2.70344 -79.34735 1.000 72.83603 118 GLY E CA 1
ATOM 4143 C C . GLY B 1 118 ? -52.24252 -3.86616 -78.49017 1.000 72.05670 118 GLY E C 1
ATOM 4144 O O . GLY B 1 118 ? -52.65963 -5.00229 -78.74790 1.000 66.38313 118 GLY E O 1
ATOM 4145 N N . ALA B 1 119 ? -51.40929 -3.62138 -77.48293 1.000 73.36224 119 ALA E N 1
ATOM 4146 C CA . ALA B 1 119 ? -50.90866 -4.70316 -76.64833 1.000 71.92396 119 ALA E CA 1
ATOM 4147 C C . ALA B 1 119 ? -52.00501 -5.24089 -75.73545 1.000 66.38399 119 ALA E C 1
ATOM 4148 O O . ALA B 1 119 ? -52.93071 -4.52439 -75.34448 1.000 70.45744 119 ALA E O 1
ATOM 4150 N N . LYS B 1 120 ? -51.89120 -6.52728 -75.39825 1.000 64.40062 120 LYS E N 1
ATOM 4151 C CA . LYS B 1 120 ? -52.80308 -7.17048 -74.46445 1.000 68.04221 120 LYS E CA 1
ATOM 4152 C C . LYS B 1 120 ? -52.11168 -7.83388 -73.28180 1.000 69.29834 120 LYS E C 1
ATOM 4153 O O . LYS B 1 120 ? -52.76003 -8.03502 -72.24899 1.000 61.59746 120 LYS E O 1
ATOM 4159 N N . ARG B 1 121 ? -50.83040 -8.17925 -73.39645 1.000 64.35458 121 ARG E N 1
ATOM 4160 C CA . ARG B 1 121 ? -50.04690 -8.70049 -72.27755 1.000 59.68974 121 ARG E CA 1
ATOM 4161 C C . ARG B 1 121 ? -48.76081 -7.88443 -72.20549 1.000 66.71874 121 ARG E C 1
ATOM 4162 O O . ARG B 1 121 ? -47.86118 -8.05972 -73.03238 1.000 62.89418 121 ARG E O 1
ATOM 4170 N N . ILE B 1 122 ? -48.67894 -6.98628 -71.22742 1.000 61.72603 122 ILE E N 1
ATOM 4171 C CA . ILE B 1 122 ? -47.50134 -6.15194 -71.02284 1.000 61.29887 122 ILE E CA 1
ATOM 4172 C C . ILE B 1 122 ? -46.73743 -6.68124 -69.82123 1.000 54.91661 122 ILE E C 1
ATOM 4173 O O . ILE B 1 122 ? -47.31528 -6.89852 -68.75040 1.000 58.87549 122 ILE E O 1
ATOM 4178 N N . GLY B 1 123 ? -45.43252 -6.89164 -69.99627 1.000 58.72724 123 GLY E N 1
ATOM 4179 C CA . GLY B 1 123 ? -44.59146 -7.34917 -68.91139 1.000 58.50385 123 GLY E CA 1
ATOM 4180 C C . GLY B 1 123 ? -43.96388 -6.18173 -68.17816 1.000 48.70564 123 GLY E C 1
ATOM 4181 O O . GLY B 1 123 ? -43.35402 -5.30412 -68.79411 1.000 54.01025 123 GLY E O 1
ATOM 4182 N N . ILE B 1 124 ? -44.12254 -6.17332 -66.85564 1.000 47.47872 124 ILE E N 1
ATOM 4183 C CA . ILE B 1 124 ? -43.59767 -5.12053 -65.99958 1.000 51.73779 124 ILE E CA 1
ATOM 4184 C C . ILE B 1 124 ? -42.78360 -5.76434 -64.88379 1.000 50.91234 124 ILE E C 1
ATOM 4185 O O . ILE B 1 124 ? -42.78021 -6.98303 -64.70670 1.000 48.76714 124 ILE E O 1
ATOM 4190 N N . GLU B 1 125 ? -42.08576 -4.92154 -64.12740 1.000 48.57355 125 GLU E N 1
ATOM 4191 C CA . GLU B 1 125 ? -41.20249 -5.38247 -63.06124 1.000 48.56534 125 GLU E CA 1
ATOM 4192 C C . GLU B 1 125 ? -41.99285 -5.48041 -61.76259 1.000 48.50885 125 GLU E C 1
ATOM 4193 O O . GLU B 1 125 ? -42.31092 -4.45937 -61.14319 1.000 50.90991 125 GLU E O 1
ATOM 4199 N N . PHE B 1 126 ? -42.30136 -6.70867 -61.34026 1.000 42.71556 126 PHE E N 1
ATOM 4200 C CA . PHE B 1 126 ? -42.91975 -6.88834 -60.03207 1.000 53.51139 126 PHE E CA 1
ATOM 4201 C C . PHE B 1 126 ? -41.96342 -6.52173 -58.90228 1.000 49.70134 126 PHE E C 1
ATOM 4202 O O . PHE B 1 126 ? -42.41666 -6.25663 -57.78488 1.000 58.50015 126 PHE E O 1
ATOM 4210 N N . ASP B 1 127 ? -40.65465 -6.49235 -59.17820 1.000 55.97905 127 ASP E N 1
ATOM 4211 C CA . ASP B 1 127 ? -39.66830 -6.06518 -58.18940 1.000 55.68213 127 ASP E CA 1
ATOM 4212 C C . ASP B 1 127 ? -39.77016 -4.58023 -57.88063 1.000 51.02629 127 ASP E C 1
ATOM 4213 O O . ASP B 1 127 ? -39.43864 -4.15663 -56.76843 1.000 45.67256 127 ASP E O 1
ATOM 4218 N N . HIS B 1 128 ? -40.19205 -3.77612 -58.85050 1.000 51.84597 128 HIS E N 1
ATOM 4219 C CA . HIS B 1 128 ? -40.09462 -2.32561 -58.75660 1.000 47.35652 128 HIS E CA 1
ATOM 4220 C C . HIS B 1 128 ? -41.43760 -1.62557 -58.65159 1.000 44.36928 128 HIS E C 1
ATOM 4221 O O . HIS B 1 128 ? -41.58628 -0.71484 -57.83365 1.000 44.01484 128 HIS E O 1
ATOM 4228 N N . VAL B 1 129 ? -42.41384 -2.02379 -59.46810 1.000 45.66185 129 VAL E N 1
ATOM 4229 C CA . VAL B 1 129 ? -43.70356 -1.34327 -59.50092 1.000 46.50852 129 VAL E CA 1
ATOM 4230 C C . VAL B 1 129 ? -44.36512 -1.45462 -58.13524 1.000 45.68466 129 VAL E C 1
ATOM 4231 O O . VAL B 1 129 ? -44.53440 -2.55659 -57.59867 1.000 46.32534 129 VAL E O 1
ATOM 4235 N N . ASN B 1 130 ? -44.73338 -0.31090 -57.55913 1.000 44.60616 130 ASN E N 1
ATOM 4236 C CA . ASN B 1 130 ? -45.37323 -0.30110 -56.25448 1.000 48.91770 130 ASN E CA 1
ATOM 4237 C C . ASN B 1 130 ? -46.88696 -0.44539 -56.41158 1.000 57.29749 130 ASN E C 1
ATOM 4238 O O . ASN B 1 130 ? -47.41032 -0.64309 -57.51148 1.000 63.76094 130 ASN E O 1
ATOM 4243 N N . LEU B 1 131 ? -47.60172 -0.34672 -55.28844 1.000 54.02211 131 LEU E N 1
ATOM 4244 C CA . LEU B 1 131 ? -49.03008 -0.65276 -55.28311 1.000 65.96350 131 LEU E CA 1
ATOM 4245 C C . LEU B 1 131 ? -49.83060 0.41079 -56.02546 1.000 55.52079 131 LEU E C 1
ATOM 4246 O O . LEU B 1 131 ? -50.67284 0.08925 -56.87153 1.000 62.83761 131 LEU E O 1
ATOM 4251 N N . ASP B 1 132 ? -49.59109 1.68636 -55.71242 1.000 60.85371 132 ASP E N 1
ATOM 4252 C CA . ASP B 1 132 ? -50.27429 2.75809 -56.42762 1.000 56.37702 132 ASP E CA 1
ATOM 4253 C C . ASP B 1 132 ? -49.88862 2.77673 -57.89803 1.000 62.37539 132 ASP E C 1
ATOM 4254 O O . ASP B 1 132 ? -50.70937 3.13545 -58.75093 1.000 58.41702 132 ASP E O 1
ATOM 4259 N N . PHE B 1 133 ? -48.65055 2.38792 -58.21138 1.000 60.80951 133 PHE E N 1
ATOM 4260 C CA . PHE B 1 133 ? -48.20539 2.34626 -59.59990 1.000 56.40770 133 PHE E CA 1
ATOM 4261 C C . PHE B 1 133 ? -48.98815 1.30484 -60.39374 1.000 56.81237 133 PHE E C 1
ATOM 4262 O O . PHE B 1 133 ? -49.48084 1.59053 -61.49119 1.000 54.52380 133 PHE E O 1
ATOM 4270 N N . ARG B 1 134 ? -49.12320 0.09050 -59.84963 1.000 55.46577 134 ARG E N 1
ATOM 4271 C CA . ARG B 1 134 ? -49.79996 -0.97223 -60.58836 1.000 58.82932 134 ARG E CA 1
ATOM 4272 C C . ARG B 1 134 ? -51.26413 -0.63284 -60.82663 1.000 64.21202 134 ARG E C 1
ATOM 4273 O O . ARG B 1 134 ? -51.81696 -0.94579 -61.88755 1.000 63.88037 134 ARG E O 1
ATOM 4281 N N . ARG B 1 135 ? -51.91114 0.00636 -59.85081 1.000 63.08436 135 ARG E N 1
ATOM 4282 C CA . ARG B 1 135 ? -53.30846 0.38237 -60.02981 1.000 68.14497 135 ARG E CA 1
ATOM 4283 C C . ARG B 1 135 ? -53.45302 1.46854 -61.08900 1.000 65.84750 135 ARG E C 1
ATOM 4284 O O . ARG B 1 135 ? -54.40809 1.45356 -61.87377 1.000 62.46031 135 ARG E O 1
ATOM 4292 N N . GLN B 1 136 ? -52.50988 2.41303 -61.13490 1.000 59.23469 136 GLN E N 1
ATOM 4293 C CA . GLN B 1 136 ? -52.56679 3.46163 -62.14851 1.000 63.85619 136 GLN E CA 1
ATOM 4294 C C . GLN B 1 136 ? -52.31759 2.89929 -63.54254 1.000 62.19341 136 GLN E C 1
ATOM 4295 O O . GLN B 1 136 ? -52.96659 3.31560 -64.51028 1.000 65.87032 136 GLN E O 1
ATOM 4301 N N . LEU B 1 137 ? -51.38002 1.95571 -63.66585 1.000 60.56580 137 LEU E N 1
ATOM 4302 C CA . LEU B 1 137 ? -51.13928 1.31753 -64.95608 1.000 62.13379 137 LEU E CA 1
ATOM 4303 C C . LEU B 1 137 ? -52.36267 0.53837 -65.41711 1.000 67.43230 137 LEU E C 1
ATOM 4304 O O . LEU B 1 137 ? -52.69176 0.52710 -66.60980 1.000 63.39055 137 LEU E O 1
ATOM 4309 N N . GLU B 1 138 ? -53.04920 -0.11965 -64.48221 1.000 69.72313 138 GLU E N 1
ATOM 4310 C CA . GLU B 1 138 ? -54.25439 -0.86193 -64.83018 1.000 71.24427 138 GLU E CA 1
ATOM 4311 C C . GLU B 1 138 ? -55.36434 0.07341 -65.29466 1.000 69.03349 138 GLU E C 1
ATOM 4312 O O . GLU B 1 138 ? -56.11543 -0.25796 -66.21966 1.000 72.78891 138 GLU E O 1
ATOM 4318 N N . GLU B 1 139 ? -55.47498 1.25195 -64.67539 1.000 65.38809 139 GLU E N 1
ATOM 4319 C CA . GLU B 1 139 ? -56.52670 2.19151 -65.05554 1.000 68.20398 139 GLU E CA 1
ATOM 4320 C C . GLU B 1 139 ? -56.21793 2.86529 -66.38710 1.000 71.28575 139 GLU E C 1
ATOM 4321 O O . GLU B 1 139 ? -57.12056 3.07531 -67.20591 1.000 73.51774 139 GLU E O 1
ATOM 4327 N N . ALA B 1 140 ? -54.95220 3.21805 -66.62003 1.000 63.15266 140 ALA E N 1
ATOM 4328 C CA . ALA B 1 140 ? -54.57416 3.88241 -67.85979 1.000 64.39305 140 ALA E CA 1
ATOM 4329 C C . ALA B 1 140 ? -54.50198 2.92601 -69.04057 1.000 69.55598 140 ALA E C 1
ATOM 4330 O O . ALA B 1 140 ? -54.52852 3.38036 -70.18906 1.000 76.60406 140 ALA E O 1
ATOM 4332 N N . LEU B 1 141 ? -54.41284 1.62205 -68.78822 1.000 68.65514 141 LEU E N 1
ATOM 4333 C CA . LEU B 1 141 ? -54.35660 0.60519 -69.83813 1.000 63.33396 141 LEU E CA 1
ATOM 4334 C C . LEU B 1 141 ? -55.37257 -0.48759 -69.52960 1.000 68.10240 141 LEU E C 1
ATOM 4335 O O . LEU B 1 141 ? -55.00925 -1.59284 -69.10940 1.000 73.17535 141 LEU E O 1
ATOM 4340 N N . PRO B 1 142 ? -56.66011 -0.21070 -69.72748 1.000 68.77838 142 PRO E N 1
ATOM 4341 C CA . PRO B 1 142 ? -57.68004 -1.22705 -69.44976 1.000 71.61628 142 PRO E CA 1
ATOM 4342 C C . PRO B 1 142 ? -57.62197 -2.37226 -70.44813 1.000 76.19600 142 PRO E C 1
ATOM 4343 O O . PRO B 1 142 ? -57.26746 -2.19715 -71.61672 1.000 79.96306 142 PRO E O 1
ATOM 4347 N N . GLY B 1 143 ? -57.98293 -3.56027 -69.96819 1.000 79.07939 143 GLY E N 1
ATOM 4348 C CA . GLY B 1 143 ? -57.96740 -4.74967 -70.79331 1.000 70.02276 143 GLY E CA 1
ATOM 4349 C C . GLY B 1 143 ? -56.59943 -5.33521 -71.05344 1.000 76.81529 143 GLY E C 1
ATOM 4350 O O . GLY B 1 143 ? -56.46815 -6.19317 -71.93380 1.000 78.06522 143 GLY E O 1
ATOM 4351 N N . VAL B 1 144 ? -55.57650 -4.90599 -70.32105 1.000 68.04637 144 VAL E N 1
ATOM 4352 C CA . VAL B 1 144 ? -54.21290 -5.38546 -70.50978 1.000 68.09896 144 VAL E CA 1
ATOM 4353 C C . VAL B 1 144 ? -53.83400 -6.23556 -69.30601 1.000 68.75246 144 VAL E C 1
ATOM 4354 O O . VAL B 1 144 ? -53.88192 -5.76500 -68.16216 1.000 73.37796 144 VAL E O 1
ATOM 4358 N N . GLU B 1 145 ? -53.46245 -7.48678 -69.56290 1.000 64.96922 145 GLU E N 1
ATOM 4359 C CA . GLU B 1 145 ? -52.95917 -8.36153 -68.51404 1.000 62.07582 145 GLU E CA 1
ATOM 4360 C C . GLU B 1 145 ? -51.47793 -8.08841 -68.29159 1.000 63.73234 145 GLU E C 1
ATOM 4361 O O . GLU B 1 145 ? -50.70389 -7.99848 -69.24895 1.000 65.41732 145 GLU E O 1
ATOM 4367 N N . PHE B 1 146 ? -51.08535 -7.95173 -67.03032 1.000 68.17942 146 PHE E N 1
ATOM 4368 C CA . PHE B 1 146 ? -49.70673 -7.65539 -66.66995 1.000 62.01062 146 PHE E CA 1
ATOM 4369 C C . PHE B 1 146 ? -49.01367 -8.92359 -66.19361 1.000 63.27394 146 PHE E C 1
ATOM 4370 O O . PHE B 1 146 ? -49.57377 -9.68261 -65.39504 1.000 62.26372 146 PHE E O 1
ATOM 4378 N N . VAL B 1 147 ? -47.79947 -9.14746 -66.69161 1.000 56.06985 147 VAL E N 1
ATOM 4379 C CA . VAL B 1 147 ? -46.97394 -10.27937 -66.30131 1.000 59.56766 147 VAL E CA 1
ATOM 4380 C C . VAL B 1 147 ? -45.62945 -9.73542 -65.82780 1.000 56.53866 147 VAL E C 1
ATOM 4381 O O . VAL B 1 147 ? -45.28318 -8.57855 -66.06672 1.000 53.41104 147 VAL E O 1
ATOM 4385 N N . ASP B 1 148 ? -44.87071 -10.58497 -65.14441 1.000 58.34237 148 ASP E N 1
ATOM 4386 C CA . ASP B 1 148 ? -43.59598 -10.17338 -64.57480 1.000 56.19161 148 ASP E CA 1
ATOM 4387 C C . ASP B 1 148 ? -42.44935 -10.46769 -65.53433 1.000 54.92956 148 ASP E C 1
ATOM 4388 O O . ASP B 1 148 ? -42.35493 -11.57121 -66.08131 1.000 55.39867 148 ASP E O 1
ATOM 4393 N N . ILE B 1 149 ? -41.58382 -9.47534 -65.73448 1.000 51.54516 149 ILE E N 1
ATOM 4394 C CA . ILE B 1 149 ? -40.31512 -9.67605 -66.42638 1.000 55.87528 149 ILE E CA 1
ATOM 4395 C C . ILE B 1 149 ? -39.11386 -9.42360 -65.52716 1.000 50.23994 149 ILE E C 1
ATOM 4396 O O . ILE B 1 149 ? -37.98089 -9.70720 -65.94216 1.000 56.63815 149 ILE E O 1
ATOM 4401 N N . SER B 1 150 ? -39.31285 -8.92163 -64.30524 1.000 51.52061 150 SER E N 1
ATOM 4402 C CA . SER B 1 150 ? -38.17445 -8.62801 -63.43862 1.000 54.43086 150 SER E CA 1
ATOM 4403 C C . SER B 1 150 ? -37.36555 -9.88489 -63.14262 1.000 54.20515 150 SER E C 1
ATOM 4404 O O . SER B 1 150 ? -36.13171 -9.83673 -63.08298 1.000 56.17247 150 SER E O 1
ATOM 4407 N N . GLN B 1 151 ? -38.04161 -11.02633 -62.97245 1.000 58.15872 151 GLN E N 1
ATOM 4408 C CA . GLN B 1 151 ? -37.31590 -12.26291 -62.68261 1.000 60.13769 151 GLN E CA 1
ATOM 4409 C C . GLN B 1 151 ? -36.58236 -12.80534 -63.90469 1.000 59.40176 151 GLN E C 1
ATOM 4410 O O . GLN B 1 151 ? -35.37692 -13.09171 -63.79334 1.000 56.68187 151 GLN E O 1
ATOM 4416 N N . PRO B 1 152 ? -37.21112 -12.97887 -65.07554 1.000 55.99718 152 PRO E N 1
ATOM 4417 C CA . PRO B 1 152 ? -36.43036 -13.43358 -66.23893 1.000 57.25426 152 PRO E CA 1
ATOM 4418 C C . PRO B 1 152 ? -35.35394 -12.45156 -66.66301 1.000 52.86804 152 PRO E C 1
ATOM 4419 O O . PRO B 1 152 ? -34.29347 -12.88095 -67.13387 1.000 57.63379 152 PRO E O 1
ATOM 4423 N N . SER B 1 153 ? -35.59041 -11.14508 -66.51422 1.000 48.54623 153 SER E N 1
ATOM 4424 C CA . SER B 1 153 ? -34.53687 -10.17368 -66.79065 1.000 52.88719 153 SER E CA 1
ATOM 4425 C C . SER B 1 153 ? -33.39195 -10.31088 -65.79695 1.000 57.13135 153 SER E C 1
ATOM 4426 O O . SER B 1 153 ? -32.22094 -10.16338 -66.16371 1.000 50.68589 153 SER E O 1
ATOM 4429 N N . MET B 1 154 ? -33.71563 -10.59034 -64.53317 1.000 59.50517 154 MET E N 1
ATOM 4430 C CA . MET B 1 154 ? -32.68440 -10.76583 -63.51788 1.000 50.97062 154 MET E CA 1
ATOM 4431 C C . MET B 1 154 ? -31.77761 -11.94300 -63.85474 1.000 57.39074 154 MET E C 1
ATOM 4432 O O . MET B 1 154 ? -30.54875 -11.83651 -63.75877 1.000 56.46585 154 MET E O 1
ATOM 4437 N N . TRP B 1 155 ? -32.36641 -13.07370 -64.25862 1.000 58.22763 155 TRP E N 1
ATOM 4438 C CA . TRP B 1 155 ? -31.56586 -14.24140 -64.61667 1.000 57.19381 155 TRP E CA 1
ATOM 4439 C C . TRP B 1 155 ? -30.74180 -13.98805 -65.87216 1.000 61.52980 155 TRP E C 1
ATOM 4440 O O . TRP B 1 155 ? -29.60870 -14.47139 -65.98371 1.000 63.28111 155 TRP E O 1
ATOM 4451 N N . MET B 1 156 ? -31.29276 -13.23961 -66.83136 1.000 52.67233 156 MET E N 1
ATOM 4452 C CA . MET B 1 156 ? -30.54370 -12.93505 -68.04383 1.000 53.16370 156 MET E CA 1
ATOM 4453 C C . MET B 1 156 ? -29.38532 -11.97898 -67.78566 1.000 59.47059 156 MET E C 1
ATOM 4454 O O . MET B 1 156 ? -28.43127 -11.95786 -68.57067 1.000 57.59268 156 MET E O 1
ATOM 4459 N N . ARG B 1 157 ? -29.43607 -11.19634 -66.70682 1.000 57.25938 157 ARG E N 1
ATOM 4460 C CA . ARG B 1 157 ? -28.33467 -10.30003 -66.38331 1.000 56.36332 157 ARG E CA 1
ATOM 4461 C C . ARG B 1 157 ? -27.22546 -10.97729 -65.59134 1.000 53.13413 157 ARG E C 1
ATOM 4462 O O . ARG B 1 157 ? -26.13773 -10.40635 -65.47385 1.000 51.81699 157 ARG E O 1
ATOM 4470 N N . THR B 1 158 ? -27.46572 -12.17337 -65.04864 1.000 54.99996 158 THR E N 1
ATOM 4471 C CA . THR B 1 158 ? -26.43674 -12.83285 -64.25042 1.000 57.86182 158 THR E CA 1
ATOM 4472 C C . THR B 1 158 ? -25.28540 -13.33231 -65.10910 1.000 57.30546 158 THR E C 1
ATOM 4473 O O . THR B 1 158 ? -24.17038 -13.49782 -64.60714 1.000 63.14964 158 THR E O 1
ATOM 4477 N N . ILE B 1 159 ? -25.52747 -13.57027 -66.39169 1.000 60.16560 159 ILE E N 1
ATOM 4478 C CA . ILE B 1 159 ? -24.50270 -14.03097 -67.31955 1.000 58.30859 159 ILE E CA 1
ATOM 4479 C C . ILE B 1 159 ? -24.00373 -12.80167 -68.06992 1.000 57.41274 159 ILE E C 1
ATOM 4480 O O . ILE B 1 159 ? -24.68410 -12.27915 -68.95781 1.000 53.67887 159 ILE E O 1
ATOM 4485 N N . LYS B 1 160 ? -22.81257 -12.33268 -67.70793 1.000 58.21129 160 LYS E N 1
ATOM 4486 C CA . LYS B 1 160 ? -22.25093 -11.13794 -68.31866 1.000 55.19779 160 LYS E CA 1
ATOM 4487 C C . LYS B 1 160 ? -21.55784 -11.48230 -69.62938 1.000 62.75267 160 LYS E C 1
ATOM 4488 O O . LYS B 1 160 ? -20.94609 -12.54607 -69.76751 1.000 64.99871 160 LYS E O 1
ATOM 4494 N N . SER B 1 161 ? -21.66410 -10.57507 -70.59510 1.000 57.81901 161 SER E N 1
ATOM 4495 C CA . SER B 1 161 ? -20.96584 -10.72294 -71.85916 1.000 56.68571 161 SER E CA 1
ATOM 4496 C C . SER B 1 161 ? -19.51472 -10.27052 -71.71368 1.000 59.05289 161 SER E C 1
ATOM 4497 O O . SER B 1 161 ? -19.10605 -9.71938 -70.68833 1.000 60.50435 161 SER E O 1
ATOM 4500 N N . LEU B 1 162 ? -18.72931 -10.50458 -72.76803 1.000 64.41615 162 LEU E N 1
ATOM 4501 C CA . LEU B 1 162 ? -17.32243 -10.11491 -72.73826 1.000 60.52105 162 LEU E CA 1
ATOM 4502 C C . LEU B 1 162 ? -17.17029 -8.60640 -72.60538 1.000 56.02632 162 LEU E C 1
ATOM 4503 O O . LEU B 1 162 ? -16.27785 -8.12610 -71.89712 1.000 59.30354 162 LEU E O 1
ATOM 4508 N N . GLU B 1 163 ? -18.03458 -7.84158 -73.27746 1.000 57.61576 163 GLU E N 1
ATOM 4509 C CA . GLU B 1 163 ? -17.95818 -6.38868 -73.17989 1.000 56.04048 163 GLU E CA 1
ATOM 4510 C C . GLU B 1 163 ? -18.32206 -5.90066 -71.78493 1.000 57.56200 163 GLU E C 1
ATOM 4511 O O . GLU B 1 163 ? -17.75756 -4.90810 -71.31090 1.000 59.10438 163 GLU E O 1
ATOM 4517 N N . GLU B 1 164 ? -19.26087 -6.57365 -71.11725 1.000 57.35834 164 GLU E N 1
ATOM 4518 C CA . GLU B 1 164 ? -19.54630 -6.23985 -69.72670 1.000 58.19037 164 GLU E CA 1
ATOM 4519 C C . GLU B 1 164 ? -18.36643 -6.58321 -68.82915 1.000 53.75529 164 GLU E C 1
ATOM 4520 O O . GLU B 1 164 ? -18.04226 -5.82912 -67.90459 1.000 55.45250 164 GLU E O 1
ATOM 4526 N N . GLN B 1 165 ? -17.71160 -7.71700 -69.08699 1.000 54.86599 165 GLN E N 1
ATOM 4527 C CA . GLN B 1 165 ? -16.53922 -8.08386 -68.30114 1.000 60.14977 165 GLN E CA 1
ATOM 4528 C C . GLN B 1 165 ? -15.40405 -7.08817 -68.50644 1.000 58.89139 165 GLN E C 1
ATOM 4529 O O . GLN B 1 165 ? -14.69624 -6.74325 -67.55319 1.000 62.16606 165 GLN E O 1
ATOM 4535 N N . LYS B 1 166 ? -15.22143 -6.60519 -69.73869 1.000 55.56295 166 LYS E N 1
ATOM 4536 C CA . LYS B 1 166 ? -14.16291 -5.63310 -69.99555 1.000 54.93764 166 LYS E CA 1
ATOM 4537 C C . LYS B 1 166 ? -14.39771 -4.34419 -69.21566 1.000 60.45878 166 LYS E C 1
ATOM 4538 O O . LYS B 1 166 ? -13.44815 -3.73564 -68.70792 1.000 63.61610 166 LYS E O 1
ATOM 4544 N N . LEU B 1 167 ? -15.65790 -3.91179 -69.10665 1.000 58.93806 167 LEU E N 1
ATOM 4545 C CA . LEU B 1 167 ? -15.95953 -2.72678 -68.31043 1.000 53.48246 167 LEU E CA 1
ATOM 4546 C C . LEU B 1 167 ? -15.82137 -3.00665 -66.81958 1.000 49.35545 167 LEU E C 1
ATOM 4547 O O . LEU B 1 167 ? -15.40745 -2.12306 -66.06047 1.000 52.47804 167 LEU E O 1
ATOM 4552 N N . ILE B 1 168 ? -16.15672 -4.22279 -66.38457 1.000 48.27805 168 ILE E N 1
ATOM 4553 C CA . ILE B 1 168 ? -16.01653 -4.57345 -64.97504 1.000 55.27027 168 ILE E CA 1
ATOM 4554 C C . ILE B 1 168 ? -14.54284 -4.64903 -64.58658 1.000 59.31622 168 ILE E C 1
ATOM 4555 O O . ILE B 1 168 ? -14.15443 -4.22088 -63.49215 1.000 57.20169 168 ILE E O 1
ATOM 4560 N N . ARG B 1 169 ? -13.69636 -5.17786 -65.47767 1.000 55.02620 169 ARG E N 1
ATOM 4561 C CA . ARG B 1 169 ? -12.25760 -5.16401 -65.22372 1.000 54.02257 169 ARG E CA 1
ATOM 4562 C C . ARG B 1 169 ? -11.73939 -3.73738 -65.09629 1.000 56.69710 169 ARG E C 1
ATOM 4563 O O . ARG B 1 169 ? -10.91318 -3.44315 -64.22373 1.000 54.30394 169 ARG E O 1
ATOM 4571 N N . GLU B 1 170 ? -12.22048 -2.83481 -65.95542 1.000 54.63240 170 GLU E N 1
ATOM 4572 C CA . GLU B 1 170 ? -11.79346 -1.44172 -65.88345 1.000 54.01369 170 GLU E CA 1
ATOM 4573 C C . GLU B 1 170 ? -12.24362 -0.79344 -64.57874 1.000 52.53306 170 GLU E C 1
ATOM 4574 O O . GLU B 1 170 ? -11.52047 0.02986 -64.00692 1.000 56.43987 170 GLU E O 1
ATOM 4580 N N . GLY B 1 171 ? -13.43111 -1.15488 -64.08888 1.000 53.72426 171 GLY E N 1
ATOM 4581 C CA . GLY B 1 171 ? -13.86196 -0.65845 -62.79280 1.000 45.28320 171 GLY E CA 1
ATOM 4582 C C . GLY B 1 171 ? -13.00671 -1.18892 -61.65798 1.000 59.05629 171 GLY E C 1
ATOM 4583 O O . GLY B 1 171 ? -12.74301 -0.47967 -60.68275 1.000 56.48495 171 GLY E O 1
ATOM 4584 N N . ALA B 1 172 ? -12.56013 -2.44361 -61.76864 1.000 60.41531 172 ALA E N 1
ATOM 4585 C CA . ALA B 1 172 ? -11.67256 -3.00713 -60.75746 1.000 53.10757 172 ALA E CA 1
ATOM 4586 C C . ALA B 1 172 ? -10.31926 -2.31235 -60.75262 1.000 58.41964 172 ALA E C 1
ATOM 4587 O O . ALA B 1 172 ? -9.67102 -2.22767 -59.70324 1.000 64.73955 172 ALA E O 1
ATOM 4589 N N . ARG B 1 173 ? -9.87604 -1.81342 -61.90848 1.000 56.88051 173 ARG E N 1
ATOM 4590 C CA . ARG B 1 173 ? -8.62204 -1.07127 -61.95502 1.000 57.44089 173 ARG E CA 1
ATOM 4591 C C . ARG B 1 173 ? -8.75000 0.26365 -61.23307 1.000 64.11567 173 ARG E C 1
ATOM 4592 O O . ARG B 1 173 ? -7.83672 0.67544 -60.50706 1.000 65.13449 173 ARG E O 1
ATOM 4600 N N . VAL B 1 174 ? -9.87726 0.95328 -61.42156 1.000 60.14652 174 VAL E N 1
ATOM 4601 C CA . VAL B 1 174 ? -10.11963 2.19555 -60.69707 1.000 55.54214 174 VAL E CA 1
ATOM 4602 C C . VAL B 1 174 ? -10.27156 1.92066 -59.20718 1.000 57.73316 174 VAL E C 1
ATOM 4603 O O . VAL B 1 174 ? -9.92546 2.76754 -58.37314 1.000 58.68224 174 VAL E O 1
ATOM 4607 N N . CYS B 1 175 ? -10.77938 0.73812 -58.84674 1.000 57.01009 175 CYS E N 1
ATOM 4608 C CA . CYS B 1 175 ? -10.85162 0.35350 -57.44045 1.000 55.05892 175 CYS E CA 1
ATOM 4609 C C . CYS B 1 175 ? -9.46887 0.36119 -56.79928 1.000 62.85667 175 CYS E C 1
ATOM 4610 O O . CYS B 1 175 ? -9.28269 0.90052 -55.70228 1.000 57.92822 175 CYS E O 1
ATOM 4613 N N . ASP B 1 176 ? -8.48115 -0.23083 -57.47536 1.000 55.03586 176 ASP E N 1
ATOM 4614 C CA . ASP B 1 176 ? -7.13262 -0.26769 -56.91978 1.000 66.43452 176 ASP E CA 1
ATOM 4615 C C . ASP B 1 176 ? -6.51877 1.12578 -56.86191 1.000 58.25489 176 ASP E C 1
ATOM 4616 O O . ASP B 1 176 ? -5.82656 1.46164 -55.89461 1.000 63.49305 176 ASP E O 1
ATOM 4621 N N . VAL B 1 177 ? -6.76167 1.95161 -57.88361 1.000 61.31206 177 VAL E N 1
ATOM 4622 C CA . VAL B 1 177 ? -6.26104 3.32456 -57.86031 1.000 59.33672 177 VAL E CA 1
ATOM 4623 C C . VAL B 1 177 ? -6.83926 4.07937 -56.66986 1.000 65.70950 177 VAL E C 1
ATOM 4624 O O . VAL B 1 177 ? -6.12239 4.80025 -55.96371 1.000 63.33507 177 VAL E O 1
ATOM 4628 N N . GLY B 1 178 ? -8.14199 3.92060 -56.42217 1.000 60.49473 178 GLY E N 1
ATOM 4629 C CA . GLY B 1 178 ? -8.74299 4.53615 -55.25205 1.000 57.20666 178 GLY E CA 1
ATOM 4630 C C . GLY B 1 178 ? -8.22790 3.96455 -53.94737 1.000 59.91492 178 GLY E C 1
ATOM 4631 O O . GLY B 1 178 ? -8.15157 4.67706 -52.94195 1.000 64.92467 178 GLY E O 1
ATOM 4632 N N . GLY B 1 179 ? -7.86839 2.67958 -53.93986 1.000 56.43803 179 GLY E N 1
ATOM 4633 C CA . GLY B 1 179 ? -7.28838 2.09468 -52.74261 1.000 64.87124 179 GLY E CA 1
ATOM 4634 C C . GLY B 1 179 ? -5.92818 2.67838 -52.40906 1.000 62.32182 179 GLY E C 1
ATOM 4635 O O . GLY B 1 179 ? -5.63318 2.95962 -51.24369 1.000 63.67423 179 GLY E O 1
ATOM 4636 N N . ALA B 1 180 ? -5.08255 2.87273 -53.42597 1.000 60.97991 180 ALA E N 1
ATOM 4637 C CA . ALA B 1 180 ? -3.76083 3.44787 -53.19258 1.000 60.21385 180 ALA E CA 1
ATOM 4638 C C . ALA B 1 180 ? -3.86477 4.87860 -52.68057 1.000 60.70841 180 ALA E C 1
ATOM 4639 O O . ALA B 1 180 ? -3.08874 5.29345 -51.81242 1.000 62.71248 180 ALA E O 1
ATOM 4641 N N . ALA B 1 181 ? -4.81809 5.65067 -53.20736 1.000 62.37667 181 ALA E N 1
ATOM 4642 C CA . ALA B 1 181 ? -5.03348 6.99764 -52.69324 1.000 64.39860 181 ALA E CA 1
ATOM 4643 C C . ALA B 1 181 ? -5.58881 6.97103 -51.27611 1.000 64.27007 181 ALA E C 1
ATOM 4644 O O . ALA B 1 181 ? -5.33396 7.89459 -50.49502 1.000 74.98839 181 ALA E O 1
ATOM 4646 N N . CYS B 1 182 ? -6.34118 5.92686 -50.92404 1.000 60.26956 182 CYS E N 1
ATOM 4647 C CA . CYS B 1 182 ? -6.86065 5.81932 -49.56518 1.000 63.85706 182 CYS E CA 1
ATOM 4648 C C . CYS B 1 182 ? -5.75426 5.45542 -48.58401 1.000 67.48959 182 CYS E C 1
ATOM 4649 O O . CYS B 1 182 ? -5.65297 6.04520 -47.50215 1.000 68.38811 182 CYS E O 1
ATOM 4652 N N . ALA B 1 183 ? -4.91150 4.48436 -48.94658 1.000 61.64492 183 ALA E N 1
ATOM 4653 C CA . ALA B 1 183 ? -3.80955 4.09897 -48.07097 1.000 69.01147 183 ALA E CA 1
ATOM 4654 C C . ALA B 1 183 ? -2.81093 5.23378 -47.88878 1.000 69.61614 183 ALA E C 1
ATOM 4655 O O . ALA B 1 183 ? -2.22458 5.37533 -46.80971 1.000 74.83624 183 ALA E O 1
ATOM 4657 N N . ALA B 1 184 ? -2.60716 6.05359 -48.92258 1.000 71.39761 184 ALA E N 1
ATOM 4658 C CA . ALA B 1 184 ? -1.62930 7.13170 -48.84573 1.000 69.86996 184 ALA E CA 1
ATOM 4659 C C . ALA B 1 184 ? -2.12342 8.32113 -48.03567 1.000 67.67619 184 ALA E C 1
ATOM 4660 O O . ALA B 1 184 ? -1.30710 9.13955 -47.60439 1.000 64.64867 184 ALA E O 1
ATOM 4662 N N . ALA B 1 185 ? -3.43248 8.44038 -47.82229 1.000 78.42513 185 ALA E N 1
ATOM 4663 C CA . ALA B 1 185 ? -3.98781 9.55077 -47.06303 1.000 71.43181 185 ALA E CA 1
ATOM 4664 C C . ALA B 1 185 ? -4.22637 9.21635 -45.59656 1.000 67.78596 185 ALA E C 1
ATOM 4665 O O . ALA B 1 185 ? -4.59214 10.11092 -44.82709 1.000 67.33762 185 ALA E O 1
ATOM 4667 N N . ILE B 1 186 ? -4.02174 7.96692 -45.19161 1.000 70.28210 186 ILE E N 1
ATOM 4668 C CA . ILE B 1 186 ? -4.30970 7.54541 -43.82500 1.000 70.95299 186 ILE E CA 1
ATOM 4669 C C . ILE B 1 186 ? -3.12940 7.88677 -42.92653 1.000 81.72308 186 ILE E C 1
ATOM 4670 O O . ILE B 1 186 ? -1.98036 7.53879 -43.22526 1.000 84.78264 186 ILE E O 1
ATOM 4675 N N . LYS B 1 187 ? -3.41484 8.56177 -41.81599 1.000 80.03412 187 LYS E N 1
ATOM 4676 C CA . LYS B 1 187 ? -2.40391 8.89337 -40.82431 1.000 78.95318 187 LYS E CA 1
ATOM 4677 C C . LYS B 1 187 ? -3.10940 9.13369 -39.49770 1.000 82.35139 187 LYS E C 1
ATOM 4678 O O . LYS B 1 187 ? -4.25684 9.58320 -39.46691 1.000 80.61587 187 LYS E O 1
ATOM 4684 N N . ALA B 1 188 ? -2.42126 8.81018 -38.40382 1.000 81.29057 188 ALA E N 1
ATOM 4685 C CA . ALA B 1 188 ? -2.98074 9.02195 -37.07385 1.000 78.82575 188 ALA E CA 1
ATOM 4686 C C . ALA B 1 188 ? -3.28298 10.49877 -36.84465 1.000 81.48144 188 ALA E C 1
ATOM 4687 O O . ALA B 1 188 ? -2.36421 11.31601 -36.74083 1.000 90.51131 188 ALA E O 1
ATOM 4689 N N . GLY B 1 189 ? -4.56404 10.84883 -36.76431 1.000 82.87903 189 GLY E N 1
ATOM 4690 C CA . GLY B 1 189 ? -4.98449 12.23102 -36.60930 1.000 70.42118 189 GLY E CA 1
ATOM 4691 C C . GLY B 1 189 ? -5.78664 12.79042 -37.76726 1.000 77.38581 189 GLY E C 1
ATOM 4692 O O . GLY B 1 189 ? -6.27677 13.92395 -37.66074 1.000 68.33188 189 GLY E O 1
ATOM 4693 N N . VAL B 1 190 ? -5.95528 12.06152 -38.86708 1.000 68.37046 190 VAL E N 1
ATOM 4694 C CA . VAL B 1 190 ? -6.68744 12.57351 -40.02385 1.000 74.73927 190 VAL E CA 1
ATOM 4695 C C . VAL B 1 190 ? -8.15915 12.19199 -39.88716 1.000 73.04338 190 VAL E C 1
ATOM 4696 O O . VAL B 1 190 ? -8.47456 11.07645 -39.44681 1.000 72.06635 190 VAL E O 1
ATOM 4700 N N . PRO B 1 191 ? -9.08963 13.08878 -40.20258 1.000 69.77157 191 PRO E N 1
ATOM 4701 C CA . PRO B 1 191 ? -10.50989 12.73404 -40.12057 1.000 64.66932 191 PRO E CA 1
ATOM 4702 C C . PRO B 1 191 ? -10.90636 11.75879 -41.21901 1.000 69.99528 191 PRO E C 1
ATOM 4703 O O . PRO B 1 191 ? -10.24135 11.62950 -42.24969 1.000 71.42505 191 PRO E O 1
ATOM 4707 N N . GLU B 1 192 ? -12.02412 11.06547 -40.98072 1.000 65.92295 192 GLU E N 1
ATOM 4708 C CA . GLU B 1 192 ? -12.50045 10.07868 -41.94570 1.000 62.75664 192 GLU E CA 1
ATOM 4709 C C . GLU B 1 192 ? -12.85800 10.72640 -43.27773 1.000 57.64385 192 GLU E C 1
ATOM 4710 O O . GLU B 1 192 ? -12.58695 10.15918 -44.34252 1.000 58.95415 192 GLU E O 1
ATOM 4716 N N . HIS B 1 193 ? -13.46890 11.91422 -43.24237 1.000 60.55403 193 HIS E N 1
ATOM 4717 C CA . HIS B 1 193 ? -13.92561 12.53213 -44.48338 1.000 59.79950 193 HIS E CA 1
ATOM 4718 C C . HIS B 1 193 ? -12.76642 13.05265 -45.32002 1.000 59.98184 193 HIS E C 1
ATOM 4719 O O . HIS B 1 193 ? -12.87237 13.10539 -46.54995 1.000 55.74357 193 HIS E O 1
ATOM 4726 N N . GLU B 1 194 ? -11.65959 13.44237 -44.68436 1.000 60.55115 194 GLU E N 1
ATOM 4727 C CA . GLU B 1 194 ? -10.48600 13.83583 -45.45643 1.000 62.00666 194 GLU E CA 1
ATOM 4728 C C . GLU B 1 194 ? -9.91178 12.64744 -46.21647 1.000 61.13754 194 GLU E C 1
ATOM 4729 O O . GLU B 1 194 ? -9.47458 12.78966 -47.36429 1.000 61.55675 194 GLU E O 1
ATOM 4735 N N . VAL B 1 195 ? -9.91568 11.46513 -45.59809 1.000 58.84588 195 VAL E N 1
ATOM 4736 C CA . VAL B 1 195 ? -9.48745 10.26299 -46.30408 1.000 59.31187 195 VAL E CA 1
ATOM 4737 C C . VAL B 1 195 ? -10.43982 9.95485 -47.45185 1.000 58.79715 195 VAL E C 1
ATOM 4738 O O . VAL B 1 195 ? -10.00842 9.66094 -48.57382 1.000 57.79362 195 VAL E O 1
ATOM 4742 N N . ALA B 1 196 ? -11.74928 10.03027 -47.19359 1.000 55.64849 196 ALA E N 1
ATOM 4743 C CA . ALA B 1 196 ? -12.73459 9.70787 -48.22045 1.000 53.90328 196 ALA E CA 1
ATOM 4744 C C . ALA B 1 196 ? -12.72312 10.71932 -49.36005 1.000 53.06209 196 ALA E C 1
ATOM 4745 O O . ALA B 1 196 ? -12.97153 10.34997 -50.51351 1.000 58.60854 196 ALA E O 1
ATOM 4747 N N . ILE B 1 197 ? -12.44734 11.99113 -49.06091 1.000 52.39552 197 ILE E N 1
ATOM 4748 C CA . ILE B 1 197 ? -12.37805 13.00886 -50.10796 1.000 56.59121 197 ILE E CA 1
ATOM 4749 C C . ILE B 1 197 ? -11.24834 12.69232 -51.07994 1.000 55.42918 197 ILE E C 1
ATOM 4750 O O . ILE B 1 197 ? -11.43477 12.70315 -52.30225 1.000 51.76624 197 ILE E O 1
ATOM 4755 N N . ALA B 1 198 ? -10.05718 12.40346 -50.54878 1.000 56.23673 198 ALA E N 1
ATOM 4756 C CA . ALA B 1 198 ? -8.92308 12.08283 -51.40818 1.000 54.28528 198 ALA E CA 1
ATOM 4757 C C . ALA B 1 198 ? -9.15434 10.79317 -52.18331 1.000 56.52563 198 ALA E C 1
ATOM 4758 O O . ALA B 1 198 ? -8.72115 10.67621 -53.33568 1.000 59.90736 198 ALA E O 1
ATOM 4760 N N . THR B 1 199 ? -9.84003 9.82415 -51.57514 1.000 55.67310 199 THR E N 1
ATOM 4761 C CA . THR B 1 199 ? -10.08938 8.55466 -52.24853 1.000 56.47905 199 THR E CA 1
ATOM 4762 C C . THR B 1 199 ? -11.08057 8.71607 -53.39566 1.000 52.74102 199 THR E C 1
ATOM 4763 O O . THR B 1 199 ? -10.88336 8.14971 -54.47718 1.000 53.35512 199 THR E O 1
ATOM 4767 N N . THR B 1 200 ? -12.15218 9.48299 -53.18154 1.000 50.27747 200 THR E N 1
ATOM 4768 C CA . THR B 1 200 ? -13.14782 9.66224 -54.23371 1.000 50.43828 200 THR E CA 1
ATOM 4769 C C . THR B 1 200 ? -12.62673 10.57901 -55.33489 1.000 50.56871 200 THR E C 1
ATOM 4770 O O . THR B 1 200 ? -12.85880 10.32209 -56.52248 1.000 45.87169 200 THR E O 1
ATOM 4774 N N . ASN B 1 201 ? -11.90578 11.64247 -54.96132 1.000 52.58685 201 ASN E N 1
ATOM 4775 C CA . ASN B 1 201 ? -11.31759 12.53464 -55.95861 1.000 51.48428 201 ASN E CA 1
ATOM 4776 C C . ASN B 1 201 ? -10.41479 11.77485 -56.92334 1.000 52.66471 201 ASN E C 1
ATOM 4777 O O . ASN B 1 201 ? -10.44927 12.01526 -58.13640 1.000 53.64477 201 ASN E O 1
ATOM 4782 N N . ALA B 1 202 ? -9.60178 10.85094 -56.40399 1.000 48.26182 202 ALA E N 1
ATOM 4783 C CA . ALA B 1 202 ? -8.68152 10.11052 -57.26131 1.000 50.17547 202 ALA E CA 1
ATOM 4784 C C . ALA B 1 202 ? -9.42773 9.19812 -58.22749 1.000 49.67883 202 ALA E C 1
ATOM 4785 O O . ALA B 1 202 ? -9.03896 9.07294 -59.39448 1.000 52.58171 202 ALA E O 1
ATOM 4787 N N . MET B 1 203 ? -10.49994 8.55087 -57.76562 1.000 50.49147 203 MET E N 1
ATOM 4788 C CA . MET B 1 203 ? -11.25735 7.67487 -58.65433 1.000 54.69733 203 MET E CA 1
ATOM 4789 C C . MET B 1 203 ? -11.98232 8.47067 -59.73267 1.000 47.72121 203 MET E C 1
ATOM 4790 O O . MET B 1 203 ? -11.99058 8.07111 -60.90266 1.000 50.32687 203 MET E O 1
ATOM 4795 N N . ILE B 1 204 ? -12.58917 9.60105 -59.36246 1.000 49.47498 204 ILE E N 1
ATOM 4796 C CA . ILE B 1 204 ? -13.30581 10.41545 -60.34228 1.000 52.27956 204 ILE E CA 1
ATOM 4797 C C . ILE B 1 204 ? -12.35732 10.88984 -61.43594 1.000 53.67797 204 ILE E C 1
ATOM 4798 O O . ILE B 1 204 ? -12.69696 10.87244 -62.62595 1.000 56.58149 204 ILE E O 1
ATOM 4803 N N . ARG B 1 205 ? -11.14758 11.30447 -61.05279 1.000 55.56807 205 ARG E N 1
ATOM 4804 C CA . ARG B 1 205 ? -10.16761 11.75257 -62.03649 1.000 50.19145 205 ARG E CA 1
ATOM 4805 C C . ARG B 1 205 ? -9.65554 10.59869 -62.88848 1.000 54.66361 205 ARG E C 1
ATOM 4806 O O . ARG B 1 205 ? -9.38622 10.78379 -64.08065 1.000 57.37169 205 ARG E O 1
ATOM 4814 N N . GLU B 1 206 ? -9.52387 9.40480 -62.30476 1.000 54.09580 206 GLU E N 1
ATOM 4815 C CA . GLU B 1 206 ? -9.11072 8.24466 -63.08640 1.000 48.81056 206 GLU E CA 1
ATOM 4816 C C . GLU B 1 206 ? -10.19419 7.81021 -64.06507 1.000 55.08777 206 GLU E C 1
ATOM 4817 O O . GLU B 1 206 ? -9.87922 7.33379 -65.16188 1.000 52.07430 206 GLU E O 1
ATOM 4819 N N . ILE B 1 207 ? -11.46756 7.96045 -63.69110 1.000 52.61187 207 ILE E N 1
ATOM 4820 C CA . ILE B 1 207 ? -12.55474 7.58555 -64.59111 1.000 46.27155 207 ILE E CA 1
ATOM 4821 C C . ILE B 1 207 ? -12.65461 8.57634 -65.74489 1.000 47.61991 207 ILE E C 1
ATOM 4822 O O . ILE B 1 207 ? -12.74630 8.18439 -66.91415 1.000 52.35926 207 ILE E O 1
ATOM 4827 N N . ALA B 1 208 ? -12.62889 9.87663 -65.43291 1.000 49.52232 208 ALA E N 1
ATOM 4828 C CA . ALA B 1 208 ? -12.74270 10.89939 -66.46999 1.000 51.15298 208 ALA E CA 1
ATOM 4829 C C . ALA B 1 208 ? -11.59361 10.83047 -67.46520 1.000 51.88953 208 ALA E C 1
ATOM 4830 O O . ALA B 1 208 ? -11.74549 11.25030 -68.61743 1.000 53.60647 208 ALA E O 1
ATOM 4832 N N . LYS B 1 209 ? -10.44267 10.30814 -67.04124 1.000 54.51173 209 LYS E N 1
ATOM 4833 C CA . LYS B 1 209 ? -9.28433 10.17566 -67.91312 1.000 53.60711 209 LYS E CA 1
ATOM 4834 C C . LYS B 1 209 ? -9.34644 8.92451 -68.78243 1.000 61.06176 209 LYS E C 1
ATOM 4835 O O . LYS B 1 209 ? -8.68926 8.87424 -69.82869 1.000 63.78347 209 LYS E O 1
ATOM 4841 N N . SER B 1 210 ? -10.13923 7.92881 -68.39255 1.000 57.61922 210 SER E N 1
ATOM 4842 C CA . SER B 1 210 ? -10.13637 6.62523 -69.04217 1.000 54.60229 210 SER E CA 1
ATOM 4843 C C . SER B 1 210 ? -11.23590 6.46760 -70.08528 1.000 53.30537 210 SER E C 1
ATOM 4844 O O . SER B 1 210 ? -11.43907 5.36011 -70.59189 1.000 56.13711 210 SER E O 1
ATOM 4847 N N . PHE B 1 211 ? -11.94674 7.54003 -70.41926 1.000 56.35426 211 PHE E N 1
ATOM 4848 C CA . PHE B 1 211 ? -13.00256 7.47335 -71.41647 1.000 51.52090 211 PHE E CA 1
ATOM 4849 C C . PHE B 1 211 ? -13.03927 8.78213 -72.18523 1.000 47.37216 211 PHE E C 1
ATOM 4850 O O . PHE B 1 211 ? -12.75735 9.84097 -71.61306 1.000 50.23967 211 PHE E O 1
ATOM 4858 N N . PRO B 1 212 ? -13.35741 8.74161 -73.48273 1.000 52.95423 212 PRO E N 1
ATOM 4859 C CA . PRO B 1 212 ? -13.54874 10.00641 -74.21140 1.000 44.42521 212 PRO E CA 1
ATOM 4860 C C . PRO B 1 212 ? -14.75112 10.77755 -73.71051 1.000 49.20533 212 PRO E C 1
ATOM 4861 O O . PRO B 1 212 ? -14.69165 12.00708 -73.57957 1.000 55.44955 212 PRO E O 1
ATOM 4865 N N . PHE B 1 213 ? -15.84672 10.08195 -73.42392 1.000 53.88404 213 PHE E N 1
ATOM 4866 C CA . PHE B 1 213 ? -17.00406 10.65899 -72.76263 1.000 44.17194 213 PHE E CA 1
ATOM 4867 C C . PHE B 1 213 ? -17.44437 9.72074 -71.65359 1.000 46.90462 213 PHE E C 1
ATOM 4868 O O . PHE B 1 213 ? -17.50426 8.50239 -71.84605 1.000 51.52208 213 PHE E O 1
ATOM 4876 N N . VAL B 1 214 ? -17.76029 10.29388 -70.49442 1.000 51.59663 214 VAL E N 1
ATOM 4877 C CA . VAL B 1 214 ? -18.25437 9.51497 -69.36772 1.000 48.45467 214 VAL E CA 1
ATOM 4878 C C . VAL B 1 214 ? -18.96667 10.46606 -68.42166 1.000 46.81186 214 VAL E C 1
ATOM 4879 O O . VAL B 1 214 ? -18.61138 11.64334 -68.31478 1.000 46.89858 214 VAL E O 1
ATOM 4883 N N . GLU B 1 215 ? -19.99861 9.96008 -67.75841 1.000 46.20647 215 GLU E N 1
ATOM 4884 C CA . GLU B 1 215 ? -20.67535 10.70318 -66.71004 1.000 40.14069 215 GLU E CA 1
ATOM 4885 C C . GLU B 1 215 ? -20.05040 10.33171 -65.37406 1.000 40.64124 215 GLU E C 1
ATOM 4886 O O . GLU B 1 215 ? -19.90604 9.14711 -65.05375 1.000 47.78396 215 GLU E O 1
ATOM 4892 N N . LEU B 1 216 ? -19.66343 11.34565 -64.61106 1.000 39.88738 216 LEU E N 1
ATOM 4893 C CA . LEU B 1 216 ? -18.98520 11.16155 -63.33224 1.000 42.25144 216 LEU E CA 1
ATOM 4894 C C . LEU B 1 216 ? -20.02226 11.36953 -62.23657 1.000 41.55714 216 LEU E C 1
ATOM 4895 O O . LEU B 1 216 ? -20.26448 12.48774 -61.78273 1.000 44.39837 216 LEU E O 1
ATOM 4900 N N . MET B 1 217 ? -20.64734 10.27120 -61.82201 1.000 42.89856 217 MET E N 1
ATOM 4901 C CA . MET B 1 217 ? -21.73758 10.30564 -60.86306 1.000 38.55216 217 MET E CA 1
ATOM 4902 C C . MET B 1 217 ? -21.61289 9.11337 -59.92907 1.000 35.70933 217 MET E C 1
ATOM 4903 O O . MET B 1 217 ? -21.02483 8.08886 -60.28454 1.000 41.51534 217 MET E O 1
ATOM 4908 N N . ASP B 1 218 ? -22.14735 9.27977 -58.71682 1.000 43.46541 218 ASP E N 1
ATOM 4909 C CA . ASP B 1 218 ? -22.44534 8.19242 -57.78582 1.000 42.41245 218 ASP E CA 1
ATOM 4910 C C . ASP B 1 218 ? -21.21583 7.57385 -57.13218 1.000 41.55501 218 ASP E C 1
ATOM 4911 O O . ASP B 1 218 ? -21.33982 6.92060 -56.09232 1.000 47.85052 218 ASP E O 1
ATOM 4916 N N . THR B 1 219 ? -20.03950 7.74688 -57.73039 1.000 42.19649 219 THR E N 1
ATOM 4917 C CA . THR B 1 219 ? -18.81867 7.19727 -57.15438 1.000 40.95438 219 THR E CA 1
ATOM 4918 C C . THR B 1 219 ? -18.62694 7.69927 -55.72776 1.000 46.92789 219 THR E C 1
ATOM 4919 O O . THR B 1 219 ? -18.71247 8.90238 -55.46477 1.000 51.01874 219 THR E O 1
ATOM 4923 N N . TRP B 1 220 ? -18.37370 6.77260 -54.80091 1.000 47.48794 220 TRP E N 1
ATOM 4924 C CA . TRP B 1 220 ? -18.24624 7.12334 -53.39396 1.000 42.84580 220 TRP E CA 1
ATOM 4925 C C . TRP B 1 220 ? -17.20049 6.24436 -52.72328 1.000 49.07828 220 TRP E C 1
ATOM 4926 O O . TRP B 1 220 ? -16.70742 5.26667 -53.29384 1.000 51.83827 220 TRP E O 1
ATOM 4937 N N . THR B 1 221 ? -16.86448 6.62003 -51.49046 1.000 47.49600 221 THR E N 1
ATOM 4938 C CA . THR B 1 221 ? -15.92014 5.90120 -50.65047 1.000 45.95184 221 THR E CA 1
ATOM 4939 C C . THR B 1 221 ? -16.51386 5.76299 -49.25677 1.000 53.45320 221 THR E C 1
ATOM 4940 O O . THR B 1 221 ? -17.19660 6.67097 -48.77421 1.000 50.18425 221 THR E O 1
ATOM 4944 N N . TRP B 1 222 ? -16.26770 4.62085 -48.62070 1.000 54.99021 222 TRP E N 1
ATOM 4945 C CA . TRP B 1 222 ? -16.61882 4.39872 -47.21996 1.000 56.99570 222 TRP E CA 1
ATOM 4946 C C . TRP B 1 222 ? -15.32589 4.11612 -46.46383 1.000 54.89442 222 TRP E C 1
ATOM 4947 O O . TRP B 1 222 ? -14.77425 3.01581 -46.55403 1.000 61.81813 222 TRP E O 1
ATOM 4958 N N . PHE B 1 223 ? -14.82939 5.11283 -45.73650 1.000 61.23697 223 PHE E N 1
ATOM 4959 C CA . PHE B 1 223 ? -13.66393 4.95127 -44.87427 1.000 64.47911 223 PHE E CA 1
ATOM 4960 C C . PHE B 1 223 ? -14.14281 4.99325 -43.42994 1.000 59.98157 223 PHE E C 1
ATOM 4961 O O . PHE B 1 223 ? -14.59533 6.03713 -42.94753 1.000 55.03129 223 PHE E O 1
ATOM 4969 N N . GLN B 1 224 ? -14.03942 3.86063 -42.74605 1.000 58.16852 224 GLN E N 1
ATOM 4970 C CA . GLN B 1 224 ? -14.54820 3.70504 -41.39373 1.000 68.86035 224 GLN E CA 1
ATOM 4971 C C . GLN B 1 224 ? -13.39647 3.41651 -40.44331 1.000 65.10361 224 GLN E C 1
ATOM 4972 O O . GLN B 1 224 ? -12.47841 2.65992 -40.77572 1.000 66.99238 224 GLN E O 1
ATOM 4978 N N . SER B 1 225 ? -13.44342 4.03123 -39.26477 1.000 65.46586 225 SER E N 1
ATOM 4979 C CA . SER B 1 225 ? -12.43777 3.82159 -38.23477 1.000 68.40983 225 SER E CA 1
ATOM 4980 C C . SER B 1 225 ? -13.12534 3.50516 -36.91590 1.000 71.99948 225 SER E C 1
ATOM 4981 O O . SER B 1 225 ? -14.17767 4.07037 -36.60327 1.000 75.53815 225 SER E O 1
ATOM 4984 N N . GLY B 1 226 ? -12.52936 2.59561 -36.15198 1.000 76.43411 226 GLY E N 1
ATOM 4985 C CA . GLY B 1 226 ? -13.06581 2.27867 -34.83725 1.000 72.65192 226 GLY E CA 1
ATOM 4986 C C . GLY B 1 226 ? -14.41844 1.60094 -34.93475 1.000 76.13372 226 GLY E C 1
ATOM 4987 O O . GLY B 1 226 ? -14.59521 0.61122 -35.65454 1.000 76.22105 226 GLY E O 1
ATOM 4988 N N . ILE B 1 227 ? -15.39419 2.14196 -34.20000 1.000 71.37619 227 ILE E N 1
ATOM 4989 C CA . ILE B 1 227 ? -16.71763 1.53476 -34.14900 1.000 71.89172 227 ILE E CA 1
ATOM 4990 C C . ILE B 1 227 ? -17.47368 1.72299 -35.45918 1.000 75.37379 227 ILE E C 1
ATOM 4991 O O . ILE B 1 227 ? -18.44108 0.99911 -35.72369 1.000 73.04855 227 ILE E O 1
ATOM 4996 N N . ASN B 1 228 ? -17.04940 2.66831 -36.30045 1.000 71.20289 228 ASN E N 1
ATOM 4997 C CA . ASN B 1 228 ? -17.67068 2.84092 -37.60754 1.000 69.04219 228 ASN E CA 1
ATOM 4998 C C . ASN B 1 228 ? -17.44453 1.64861 -38.52755 1.000 69.96889 228 ASN E C 1
ATOM 4999 O O . ASN B 1 228 ? -18.13640 1.53435 -39.54497 1.000 71.78564 228 ASN E O 1
ATOM 5004 N N . THR B 1 229 ? -16.50568 0.76152 -38.19590 1.000 70.62905 229 THR E N 1
ATOM 5005 C CA . THR B 1 229 ? -16.24511 -0.42218 -39.00389 1.000 70.97850 229 THR E CA 1
ATOM 5006 C C . THR B 1 229 ? -17.22614 -1.55702 -38.73947 1.000 73.47618 229 THR E C 1
ATOM 5007 O O . THR B 1 229 ? -17.19344 -2.55685 -39.46470 1.000 78.99401 229 THR E O 1
ATOM 5011 N N . ASP B 1 230 ? -18.09385 -1.43521 -37.73103 1.000 68.64133 230 ASP E N 1
ATOM 5012 C CA . ASP B 1 230 ? -19.00801 -2.52525 -37.40853 1.000 76.25442 230 ASP E CA 1
ATOM 5013 C C . ASP B 1 230 ? -20.10033 -2.71294 -38.45444 1.000 72.27257 230 ASP E C 1
ATOM 5014 O O . ASP B 1 230 ? -20.85876 -3.68338 -38.36087 1.000 75.30454 230 ASP E O 1
ATOM 5019 N N . GLY B 1 231 ? -20.19644 -1.82132 -39.43868 1.000 73.56300 231 GLY E N 1
ATOM 5020 C CA . GLY B 1 231 ? -21.14764 -1.97237 -40.52252 1.000 71.25717 231 GLY E CA 1
ATOM 5021 C C . GLY B 1 231 ? -20.52499 -1.69938 -41.87644 1.000 71.06803 231 GLY E C 1
ATOM 5022 O O . GLY B 1 231 ? -19.82785 -0.69562 -42.05004 1.000 79.51385 231 GLY E O 1
ATOM 5023 N N . ALA B 1 232 ? -20.76963 -2.58266 -42.84817 1.000 66.37246 232 ALA E N 1
ATOM 5024 C CA . ALA B 1 232 ? -20.14447 -2.44000 -44.15921 1.000 66.99885 232 ALA E CA 1
ATOM 5025 C C . ALA B 1 232 ? -20.63624 -1.21437 -44.91679 1.000 66.57949 232 ALA E C 1
ATOM 5026 O O . ALA B 1 232 ? -19.92766 -0.72645 -45.80411 1.000 63.90946 232 ALA E O 1
ATOM 5028 N N . HIS B 1 233 ? -21.82614 -0.70905 -44.59485 1.000 68.59837 233 HIS E N 1
ATOM 5029 C CA . HIS B 1 233 ? -22.39853 0.44122 -45.28218 1.000 66.16514 233 HIS E CA 1
ATOM 5030 C C . HIS B 1 233 ? -22.41422 1.69307 -44.41571 1.000 55.53520 233 HIS E C 1
ATOM 5031 O O . HIS B 1 233 ? -23.09583 2.66300 -44.76132 1.000 51.70603 233 HIS E O 1
ATOM 5038 N N . ASN B 1 234 ? -21.69020 1.69420 -43.30419 1.000 57.77805 234 ASN E N 1
ATOM 5039 C CA . ASN B 1 234 ? -21.67296 2.83964 -42.40467 1.000 63.27210 234 ASN E CA 1
ATOM 5040 C C . ASN B 1 234 ? -21.11118 4.06606 -43.11541 1.000 62.80536 234 ASN E C 1
ATOM 5041 O O . ASN B 1 234 ? -19.97145 4.02254 -43.60423 1.000 58.07756 234 ASN E O 1
ATOM 5046 N N . PRO B 1 235 ? -21.86023 5.16224 -43.19658 1.000 64.37284 235 PRO E N 1
ATOM 5047 C CA . PRO B 1 235 ? -21.39491 6.33307 -43.94747 1.000 60.23652 235 PRO E CA 1
ATOM 5048 C C . PRO B 1 235 ? -20.15675 6.95743 -43.32100 1.000 64.82628 235 PRO E C 1
ATOM 5049 O O . PRO B 1 235 ? -19.76685 6.66995 -42.18801 1.000 66.34769 235 PRO E O 1
ATOM 5053 N N . VAL B 1 236 ? -19.53406 7.83981 -44.10147 1.000 68.24225 236 VAL E N 1
ATOM 5054 C CA . VAL B 1 236 ? -18.37552 8.58249 -43.62975 1.000 62.08351 236 VAL E CA 1
ATOM 5055 C C . VAL B 1 236 ? -18.80687 9.57275 -42.55687 1.000 64.12247 236 VAL E C 1
ATOM 5056 O O . VAL B 1 236 ? -19.86452 10.21066 -42.65925 1.000 63.07240 236 VAL E O 1
ATOM 5060 N N . THR B 1 237 ? -17.99187 9.69731 -41.51572 1.000 58.57376 237 THR E N 1
ATOM 5061 C CA . THR B 1 237 ? -18.20578 10.64267 -40.42980 1.000 62.34193 237 THR E CA 1
ATOM 5062 C C . THR B 1 237 ? -17.00737 11.58832 -40.34565 1.000 66.82649 237 THR E C 1
ATOM 5063 O O . THR B 1 237 ? -16.11689 11.57798 -41.20026 1.000 66.49018 237 THR E O 1
ATOM 5067 N N . ASN B 1 238 ? -16.98708 12.40709 -39.29373 1.000 62.31570 238 ASN E N 1
ATOM 5068 C CA . ASN B 1 238 ? -15.88732 13.32771 -39.03491 1.000 66.73544 238 ASN E CA 1
ATOM 5069 C C . ASN B 1 238 ? -14.99332 12.84874 -37.89622 1.000 63.78289 238 ASN E C 1
ATOM 5070 O O . ASN B 1 238 ? -14.31614 13.66207 -37.25974 1.000 73.39175 238 ASN E O 1
ATOM 5075 N N . ARG B 1 239 ? -14.97795 11.54479 -37.63038 1.000 65.08827 239 ARG E N 1
ATOM 5076 C CA . ARG B 1 239 ? -14.20438 11.00918 -36.51942 1.000 68.88511 239 ARG E CA 1
ATOM 5077 C C . ARG B 1 239 ? -12.71257 11.04685 -36.83324 1.000 73.21197 239 ARG E C 1
ATOM 5078 O O . ARG B 1 239 ? -12.29162 10.78358 -37.96362 1.000 70.89741 239 ARG E O 1
ATOM 5086 N N . ILE B 1 240 ? -11.91267 11.38548 -35.82404 1.000 67.46917 240 ILE E N 1
ATOM 5087 C CA . ILE B 1 240 ? -10.46307 11.44420 -35.98065 1.000 71.13305 240 ILE E CA 1
ATOM 5088 C C . ILE B 1 240 ? -9.89013 10.03957 -35.84694 1.000 74.03331 240 ILE E C 1
ATOM 5089 O O . ILE B 1 240 ? -10.21603 9.30914 -34.90338 1.000 75.27633 240 ILE E O 1
ATOM 5094 N N . VAL B 1 241 ? -9.03205 9.65695 -36.79290 1.000 69.73904 241 VAL E N 1
ATOM 5095 C CA . VAL B 1 241 ? -8.37269 8.35923 -36.72396 1.000 72.85091 241 VAL E CA 1
ATOM 5096 C C . VAL B 1 241 ? -7.28607 8.39865 -35.65834 1.000 81.19111 241 VAL E C 1
ATOM 5097 O O . VAL B 1 241 ? -6.41794 9.28184 -35.66230 1.000 80.34687 241 VAL E O 1
ATOM 5101 N N . GLN B 1 242 ? -7.33328 7.44169 -34.73701 1.000 82.24284 242 GLN E N 1
ATOM 5102 C CA . GLN B 1 242 ? -6.34883 7.30742 -33.67589 1.000 78.92213 242 GLN E CA 1
ATOM 5103 C C . GLN B 1 242 ? -5.47521 6.08548 -33.93036 1.000 82.71773 242 GLN E C 1
ATOM 5104 O O . GLN B 1 242 ? -5.90431 5.11436 -34.55948 1.000 85.78003 242 GLN E O 1
ATOM 5110 N N . SER B 1 243 ? -4.24045 6.14570 -33.43809 1.000 88.14310 243 SER E N 1
ATOM 5111 C CA . SER B 1 243 ? -3.29924 5.05166 -33.63500 1.000 84.38888 243 SER E CA 1
ATOM 5112 C C . SER B 1 243 ? -3.78803 3.80165 -32.91236 1.000 86.19538 243 SER E C 1
ATOM 5113 O O . SER B 1 243 ? -4.15514 3.85355 -31.73456 1.000 87.68572 243 SER E O 1
ATOM 5116 N N . GLY B 1 244 ? -3.79519 2.67621 -33.62289 1.000 86.15617 244 GLY E N 1
ATOM 5117 C CA . GLY B 1 244 ? -4.33789 1.43866 -33.10948 1.000 87.59524 244 GLY E CA 1
ATOM 5118 C C . GLY B 1 244 ? -5.77656 1.16978 -33.50023 1.000 87.10501 244 GLY E C 1
ATOM 5119 O O . GLY B 1 244 ? -6.28002 0.07248 -33.22669 1.000 85.92403 244 GLY E O 1
ATOM 5120 N N . ASP B 1 245 ? -6.44892 2.13055 -34.12989 1.000 81.70414 245 ASP E N 1
ATOM 5121 C CA . ASP B 1 245 ? -7.83465 1.93382 -34.53241 1.000 79.22553 245 ASP E CA 1
ATOM 5122 C C . ASP B 1 245 ? -7.92519 0.99485 -35.72705 1.000 78.07932 245 ASP E C 1
ATOM 5123 O O . ASP B 1 245 ? -7.12621 1.07376 -36.66486 1.000 77.55756 245 ASP E O 1
ATOM 5128 N N . ILE B 1 246 ? -8.91254 0.09917 -35.68614 1.000 77.79803 246 ILE E N 1
ATOM 5129 C CA . ILE B 1 246 ? -9.22157 -0.72537 -36.84555 1.000 80.13812 246 ILE E CA 1
ATOM 5130 C C . ILE B 1 246 ? -9.82737 0.15237 -37.93338 1.000 73.92879 246 ILE E C 1
ATOM 5131 O O . ILE B 1 246 ? -10.60875 1.07197 -37.65300 1.000 74.62736 246 ILE E O 1
ATOM 5136 N N . LEU B 1 247 ? -9.44770 -0.10974 -39.18258 1.000 80.37925 247 LEU E N 1
ATOM 5137 C CA . LEU B 1 247 ? -9.88076 0.68217 -40.32365 1.000 75.70942 247 LEU E CA 1
ATOM 5138 C C . LEU B 1 247 ? -10.55406 -0.21135 -41.35607 1.000 73.77510 247 LEU E C 1
ATOM 5139 O O . LEU B 1 247 ? -10.39536 -1.43461 -41.34838 1.000 77.84249 247 LEU E O 1
ATOM 5144 N N . SER B 1 248 ? -11.30582 0.41862 -42.25794 1.000 76.04193 248 SER E N 1
ATOM 5145 C CA . SER B 1 248 ? -12.02922 -0.29751 -43.30628 1.000 67.66931 248 SER E CA 1
ATOM 5146 C C . SER B 1 248 ? -11.98401 0.53083 -44.58297 1.000 68.19972 248 SER E C 1
ATOM 5147 O O . SER B 1 248 ? -12.61459 1.58983 -44.66174 1.000 68.99497 248 SER E O 1
ATOM 5150 N N . LEU B 1 249 ? -11.24144 0.04845 -45.57629 1.000 66.72997 249 LEU E N 1
ATOM 5151 C CA . LEU B 1 249 ? -11.16002 0.68968 -46.88209 1.000 66.34332 249 LEU E CA 1
ATOM 5152 C C . LEU B 1 249 ? -12.30191 0.18708 -47.75602 1.000 62.76828 249 LEU E C 1
ATOM 5153 O O . LEU B 1 249 ? -12.56506 -1.01707 -47.80026 1.000 70.03825 249 LEU E O 1
ATOM 5158 N N . ASN B 1 250 ? -12.98611 1.10684 -48.43859 1.000 62.45823 250 ASN E N 1
ATOM 5159 C CA . ASN B 1 250 ? -14.09972 0.73755 -49.31454 1.000 58.56839 250 ASN E CA 1
ATOM 5160 C C . ASN B 1 250 ? -14.16435 1.73494 -50.46477 1.000 58.37595 250 ASN E C 1
ATOM 5161 O O . ASN B 1 250 ? -14.54462 2.89189 -50.25961 1.000 55.77827 250 ASN E O 1
ATOM 5166 N N . THR B 1 251 ? -13.81957 1.28770 -51.67112 1.000 56.36410 251 THR E N 1
ATOM 5167 C CA . THR B 1 251 ? -13.83953 2.12762 -52.86385 1.000 54.92898 251 THR E CA 1
ATOM 5168 C C . THR B 1 251 ? -14.89727 1.61018 -53.82936 1.000 53.04407 251 THR E C 1
ATOM 5169 O O . THR B 1 251 ? -14.93830 0.41102 -54.12203 1.000 53.02882 251 THR E O 1
ATOM 5173 N N . PHE B 1 252 ? -15.74738 2.51156 -54.32568 1.000 49.84415 252 PHE E N 1
ATOM 5174 C CA . PHE B 1 252 ? -16.85644 2.13371 -55.20255 1.000 50.03466 252 PHE E CA 1
ATOM 5175 C C . PHE B 1 252 ? -16.95978 3.09139 -56.38124 1.000 49.69634 252 PHE E C 1
ATOM 5176 O O . PHE B 1 252 ? -17.73072 4.06008 -56.34867 1.000 48.31775 252 PHE E O 1
ATOM 5184 N N . PRO B 1 253 ? -16.20392 2.84612 -57.44948 1.000 50.00226 253 PRO E N 1
ATOM 5185 C CA . PRO B 1 253 ? -16.38223 3.63426 -58.67378 1.000 49.58456 253 PRO E CA 1
ATOM 5186 C C . PRO B 1 253 ? -17.57514 3.13959 -59.47888 1.000 45.57529 253 PRO E C 1
ATOM 5187 O O . PRO B 1 253 ? -17.81079 1.93468 -59.60515 1.000 47.73598 253 PRO E O 1
ATOM 5191 N N . MET B 1 254 ? -18.33247 4.08885 -60.02593 1.000 43.53031 254 MET E N 1
ATOM 5192 C CA . MET B 1 254 ? -19.52951 3.79958 -60.80919 1.000 52.74161 254 MET E CA 1
ATOM 5193 C C . MET B 1 254 ? -19.30808 4.28476 -62.23454 1.000 45.10961 254 MET E C 1
ATOM 5194 O O . MET B 1 254 ? -19.15120 5.48851 -62.46489 1.000 47.54105 254 MET E O 1
ATOM 5199 N N . ILE B 1 255 ? -19.30126 3.35423 -63.18578 1.000 38.59062 255 ILE E N 1
ATOM 5200 C CA . ILE B 1 255 ? -18.98086 3.64848 -64.57990 1.000 46.91066 255 ILE E CA 1
ATOM 5201 C C . ILE B 1 255 ? -20.13976 3.16357 -65.43899 1.000 42.84099 255 ILE E C 1
ATOM 5202 O O . ILE B 1 255 ? -20.38264 1.95276 -65.53836 1.000 47.05452 255 ILE E O 1
ATOM 5207 N N . PHE B 1 256 ? -20.84793 4.10503 -66.06379 1.000 43.79976 256 PHE E N 1
ATOM 5208 C CA . PHE B 1 256 ? -22.00784 3.80798 -66.90578 1.000 38.41252 256 PHE E CA 1
ATOM 5209 C C . PHE B 1 256 ? -22.98167 2.87284 -66.19290 1.000 42.42348 256 PHE E C 1
ATOM 5210 O O . PHE B 1 256 ? -23.45832 1.87990 -66.74784 1.000 41.65408 256 PHE E O 1
ATOM 5218 N N . GLY B 1 257 ? -23.26507 3.19807 -64.93140 1.000 45.07519 257 GLY E N 1
ATOM 5219 C CA . GLY B 1 257 ? -24.17687 2.42210 -64.12180 1.000 37.21462 257 GLY E CA 1
ATOM 5220 C C . GLY B 1 257 ? -23.63761 1.10602 -63.61172 1.000 39.11420 257 GLY E C 1
ATOM 5221 O O . GLY B 1 257 ? -24.32304 0.44292 -62.82210 1.000 41.83951 257 GLY E O 1
ATOM 5222 N N . TYR B 1 258 ? -22.43873 0.70103 -64.02302 1.000 41.67370 258 TYR E N 1
ATOM 5223 C CA . TYR B 1 258 ? -21.86224 -0.56051 -63.57761 1.000 47.55226 258 TYR E CA 1
ATOM 5224 C C . TYR B 1 258 ? -21.02935 -0.35563 -62.31953 1.000 46.86268 258 TYR E C 1
ATOM 5225 O O . TYR B 1 258 ? -20.34099 0.65782 -62.16803 1.000 44.26508 258 TYR E O 1
ATOM 5234 N N . TYR B 1 259 ? -21.08944 -1.33863 -61.42609 1.000 53.39561 259 TYR E N 1
ATOM 5235 C CA . TYR B 1 259 ? -20.56884 -1.22843 -60.07064 1.000 48.41133 259 TYR E CA 1
ATOM 5236 C C . TYR B 1 259 ? -19.42613 -2.21147 -59.86992 1.000 46.43841 259 TYR E C 1
ATOM 5237 O O . TYR B 1 259 ? -19.52901 -3.37771 -60.26299 1.000 55.94965 259 TYR E O 1
ATOM 5246 N N . THR B 1 260 ? -18.33874 -1.73213 -59.26964 1.000 53.60812 260 THR E N 1
ATOM 5247 C CA . THR B 1 260 ? -17.24200 -2.57029 -58.80751 1.000 57.37977 260 THR E CA 1
ATOM 5248 C C . THR B 1 260 ? -16.83330 -2.10082 -57.41803 1.000 52.32101 260 THR E C 1
ATOM 5249 O O . THR B 1 260 ? -17.15959 -0.98798 -56.99876 1.000 55.22005 260 THR E O 1
ATOM 5253 N N . ALA B 1 261 ? -16.11693 -2.95915 -56.69692 1.000 54.29511 261 ALA E N 1
ATOM 5254 C CA . ALA B 1 261 ? -15.82772 -2.67340 -55.30036 1.000 57.50493 261 ALA E CA 1
ATOM 5255 C C . ALA B 1 261 ? -14.48829 -3.26720 -54.89284 1.000 60.20588 261 ALA E C 1
ATOM 5256 O O . ALA B 1 261 ? -14.12636 -4.36858 -55.31609 1.000 62.49784 261 ALA E O 1
ATOM 5258 N N . LEU B 1 262 ? -13.76253 -2.51951 -54.06584 1.000 57.69100 262 LEU E N 1
ATOM 5259 C CA . LEU B 1 262 ? -12.57410 -3.00242 -53.37506 1.000 59.25747 262 LEU E CA 1
ATOM 5260 C C . LEU B 1 262 ? -12.73136 -2.65332 -51.90469 1.000 64.58041 262 LEU E C 1
ATOM 5261 O O . LEU B 1 262 ? -12.87156 -1.47566 -51.55856 1.000 70.38801 262 LEU E O 1
ATOM 5266 N N . GLU B 1 263 ? -12.72961 -3.66875 -51.04427 1.000 70.02205 263 GLU E N 1
ATOM 5267 C CA . GLU B 1 263 ? -12.89699 -3.46785 -49.61003 1.000 64.06773 263 GLU E CA 1
ATOM 5268 C C . GLU B 1 263 ? -11.78441 -4.20130 -48.87796 1.000 69.84986 263 GLU E C 1
ATOM 5269 O O . GLU B 1 263 ? -11.60393 -5.40874 -49.06560 1.000 75.51008 263 GLU E O 1
ATOM 5275 N N . ARG B 1 264 ? -11.04006 -3.46816 -48.05190 1.000 66.79087 264 ARG E N 1
ATOM 5276 C CA . ARG B 1 264 ? -9.89369 -4.00139 -47.32810 1.000 73.46608 264 ARG E CA 1
ATOM 5277 C C . ARG B 1 264 ? -9.93593 -3.50930 -45.89145 1.000 65.25242 264 ARG E C 1
ATOM 5278 O O . ARG B 1 264 ? -10.11913 -2.31264 -45.65130 1.000 74.83117 264 ARG E O 1
ATOM 5286 N N . THR B 1 265 ? -9.76605 -4.42369 -44.94211 1.000 67.72288 265 THR E N 1
ATOM 5287 C CA . THR B 1 265 ? -9.60523 -4.02897 -43.55068 1.000 74.98629 265 THR E CA 1
ATOM 5288 C C . THR B 1 265 ? -8.15599 -3.62295 -43.30030 1.000 74.51354 265 THR E C 1
ATOM 5289 O O . THR B 1 265 ? -7.22234 -4.24146 -43.82035 1.000 72.56820 265 THR E O 1
ATOM 5293 N N . LEU B 1 266 ? -7.97368 -2.55617 -42.52383 1.000 71.37572 266 LEU E N 1
ATOM 5294 C CA . LEU B 1 266 ? -6.65909 -1.97529 -42.29249 1.000 73.47053 266 LEU E CA 1
ATOM 5295 C C . LEU B 1 266 ? -6.52257 -1.61536 -40.81925 1.000 80.32339 266 LEU E C 1
ATOM 5296 O O . LEU B 1 266 ? -7.48020 -1.69550 -40.04532 1.000 81.62651 266 LEU E O 1
ATOM 5301 N N . PHE B 1 267 ? -5.31324 -1.21047 -40.43349 1.000 76.89150 267 PHE E N 1
ATOM 5302 C CA . PHE B 1 267 ? -5.05197 -0.73384 -39.08311 1.000 78.83792 267 PHE E CA 1
ATOM 5303 C C . PHE B 1 267 ? -4.10840 0.45788 -39.14117 1.000 80.85197 267 PHE E C 1
ATOM 5304 O O . PHE B 1 267 ? -3.20661 0.50859 -39.98276 1.000 79.09920 267 PHE E O 1
ATOM 5312 N N . CYS B 1 268 ? -4.32767 1.41578 -38.24392 1.000 79.84120 268 CYS E N 1
ATOM 5313 C CA . CYS B 1 268 ? -3.52927 2.63471 -38.20648 1.000 85.72010 268 CYS E CA 1
ATOM 5314 C C . CYS B 1 268 ? -2.19938 2.36346 -37.51290 1.000 82.99083 268 CYS E C 1
ATOM 5315 O O . CYS B 1 268 ? -2.17357 1.85384 -36.38682 1.000 89.71916 268 CYS E O 1
ATOM 5318 N N . ASP B 1 269 ? -1.09941 2.69285 -38.19470 1.000 92.09929 269 ASP E N 1
ATOM 5319 C CA . ASP B 1 269 ? 0.25273 2.62982 -37.64192 1.000 102.23476 269 ASP E CA 1
ATOM 5320 C C . ASP B 1 269 ? 0.67422 1.21169 -37.26775 1.000 102.98840 269 ASP E C 1
ATOM 5321 O O . ASP B 1 269 ? 1.69237 0.71538 -37.76163 1.000 102.67416 269 ASP E O 1
ATOM 5323 N N . HIS B 1 270 ? -0.08446 0.55341 -36.39401 1.000 96.71015 270 HIS E N 1
ATOM 5324 C CA . HIS B 1 270 ? 0.27369 -0.78443 -35.95005 1.000 93.49004 270 HIS E CA 1
ATOM 5325 C C . HIS B 1 270 ? -0.98979 -1.58149 -35.66329 1.000 98.44214 270 HIS E C 1
ATOM 5326 O O . HIS B 1 270 ? -2.08232 -1.02656 -35.52106 1.000 100.11405 270 HIS E O 1
ATOM 5333 N N . VAL B 1 271 ? -0.81920 -2.89817 -35.56993 1.000 99.64550 271 VAL E N 1
ATOM 5334 C CA . VAL B 1 271 ? -1.89249 -3.82739 -35.24221 1.000 98.45477 271 VAL E CA 1
ATOM 5335 C C . VAL B 1 271 ? -1.45515 -4.65802 -34.04231 1.000 104.54926 271 VAL E C 1
ATOM 5336 O O . VAL B 1 271 ? -0.30134 -5.09559 -33.96777 1.000 107.84349 271 VAL E O 1
ATOM 5340 N N . ASP B 1 272 ? -2.37030 -4.85580 -33.09347 1.000 99.00353 272 ASP E N 1
ATOM 5341 C CA . ASP B 1 272 ? -2.06514 -5.61617 -31.89057 1.000 102.96301 272 ASP E CA 1
ATOM 5342 C C . ASP B 1 272 ? -2.18999 -7.11385 -32.16551 1.000 110.37161 272 ASP E C 1
ATOM 5343 O O . ASP B 1 272 ? -2.45891 -7.54625 -33.28823 1.000 116.16600 272 ASP E O 1
ATOM 5348 N N . ASP B 1 273 ? -2.00027 -7.92202 -31.11899 1.000 108.00804 273 ASP E N 1
ATOM 5349 C CA . ASP B 1 273 ? -2.07729 -9.37129 -31.27851 1.000 109.74965 273 ASP E CA 1
ATOM 5350 C C . ASP B 1 273 ? -3.51728 -9.87307 -31.25334 1.000 107.92323 273 ASP E C 1
ATOM 5351 O O . ASP B 1 273 ? -3.86899 -10.78740 -32.00758 1.000 107.17492 273 ASP E O 1
ATOM 5356 N N . ALA B 1 274 ? -4.36062 -9.29606 -30.39391 1.000 107.32296 274 ALA E N 1
ATOM 5357 C CA . ALA B 1 274 ? -5.73298 -9.77909 -30.26621 1.000 106.00544 274 ALA E CA 1
ATOM 5358 C C . ALA B 1 274 ? -6.53199 -9.52086 -31.53845 1.000 108.34972 274 ALA E C 1
ATOM 5359 O O . ALA B 1 274 ? -7.21926 -10.41566 -32.04473 1.000 100.92972 274 ALA E O 1
ATOM 5361 N N . SER B 1 275 ? -6.45793 -8.29907 -32.07081 1.000 105.10888 275 SER E N 1
ATOM 5362 C CA . SER B 1 275 ? -7.17995 -7.99872 -33.30161 1.000 95.25089 275 SER E CA 1
ATOM 5363 C C . SER B 1 275 ? -6.55245 -8.69478 -34.50230 1.000 94.72921 275 SER E C 1
ATOM 5364 O O . SER B 1 275 ? -7.24124 -8.95142 -35.49598 1.000 92.07306 275 SER E O 1
ATOM 5367 N N . LEU B 1 276 ? -5.25578 -9.00964 -34.43260 1.000 102.33557 276 LEU E N 1
ATOM 5368 C CA . LEU B 1 276 ? -4.61762 -9.73396 -35.52697 1.000 104.55677 276 LEU E CA 1
ATOM 5369 C C . LEU B 1 276 ? -5.11092 -11.17156 -35.60568 1.000 98.58353 276 LEU E C 1
ATOM 5370 O O . LEU B 1 276 ? -5.15496 -11.75138 -36.69639 1.000 97.37573 276 LEU E O 1
ATOM 5375 N N . ASP B 1 277 ? -5.48214 -11.76024 -34.46646 1.000 101.02284 277 ASP E N 1
ATOM 5376 C CA . ASP B 1 277 ? -6.01184 -13.11894 -34.47491 1.000 102.25254 277 ASP E CA 1
ATOM 5377 C C . ASP B 1 277 ? -7.32676 -13.18941 -35.24166 1.000 98.76276 277 ASP E C 1
ATOM 5378 O O . ASP B 1 277 ? -7.58288 -14.16041 -35.96228 1.000 98.52393 277 ASP E O 1
ATOM 5383 N N . ILE B 1 278 ? -8.16963 -12.16393 -35.10629 1.000 96.13827 278 ILE E N 1
ATOM 5384 C CA . ILE B 1 278 ? -9.41371 -12.12228 -35.86705 1.000 96.85802 278 ILE E CA 1
ATOM 5385 C C . ILE B 1 278 ? -9.13611 -11.77568 -37.32538 1.000 95.19129 278 ILE E C 1
ATOM 5386 O O . ILE B 1 278 ? -9.79584 -12.29015 -38.23564 1.000 96.39536 278 ILE E O 1
ATOM 5391 N N . TRP B 1 279 ? -8.15523 -10.90312 -37.57122 1.000 97.20694 279 TRP E N 1
ATOM 5392 C CA . TRP B 1 279 ? -7.82146 -10.51554 -38.93903 1.000 95.29224 279 TRP E CA 1
ATOM 5393 C C . TRP B 1 279 ? -7.20609 -11.68268 -39.70462 1.000 95.53822 279 TRP E C 1
ATOM 5394 O O . TRP B 1 279 ? -7.58860 -11.95665 -40.84823 1.000 89.18214 279 TRP E O 1
ATOM 5405 N N . GLU B 1 280 ? -6.25359 -12.38811 -39.08524 1.000 100.67777 280 GLU E N 1
ATOM 5406 C CA . GLU B 1 280 ? -5.60704 -13.51296 -39.75665 1.000 95.60024 280 GLU E CA 1
ATOM 5407 C C . GLU B 1 280 ? -6.59269 -14.63229 -40.06289 1.000 93.48053 280 GLU E C 1
ATOM 5408 O O . GLU B 1 280 ? -6.45605 -15.31553 -41.08400 1.000 94.01525 280 GLU E O 1
ATOM 5414 N N . LYS B 1 281 ? -7.58676 -14.83838 -39.19691 1.000 93.71150 281 LYS E N 1
ATOM 5415 C CA . LYS B 1 281 ? -8.57212 -15.88506 -39.44816 1.000 93.40869 281 LYS E CA 1
ATOM 5416 C C . LYS B 1 281 ? -9.54742 -15.47380 -40.54432 1.000 94.49264 281 LYS E C 1
ATOM 5417 O O . LYS B 1 281 ? -9.92776 -16.29758 -41.38463 1.000 90.86099 281 LYS E O 1
ATOM 5423 N N . ASN B 1 282 ? -9.95766 -14.20251 -40.55670 1.000 97.11537 282 ASN E N 1
ATOM 5424 C CA . ASN B 1 282 ? -10.87673 -13.73056 -41.58811 1.000 93.16415 282 ASN E CA 1
ATOM 5425 C C . ASN B 1 282 ? -10.22373 -13.75936 -42.96501 1.000 88.72956 282 ASN E C 1
ATOM 5426 O O . ASN B 1 282 ? -10.88932 -14.04505 -43.96663 1.000 81.64088 282 ASN E O 1
ATOM 5431 N N . VAL B 1 283 ? -8.92244 -13.46643 -43.03448 1.000 92.18477 283 VAL E N 1
ATOM 5432 C CA . VAL B 1 283 ? -8.20084 -13.56873 -44.30056 1.000 86.87792 283 VAL E CA 1
ATOM 5433 C C . VAL B 1 283 ? -8.15948 -15.01665 -44.77138 1.000 92.95795 283 VAL E C 1
ATOM 5434 O O . VAL B 1 283 ? -8.29826 -15.30161 -45.96764 1.000 93.09773 283 VAL E O 1
ATOM 5438 N N . ALA B 1 284 ? -7.97711 -15.95421 -43.83733 1.000 91.17647 284 ALA E N 1
ATOM 5439 C CA . ALA B 1 284 ? -7.95600 -17.36808 -44.19712 1.000 93.11092 284 ALA E CA 1
ATOM 5440 C C . ALA B 1 284 ? -9.30822 -17.82194 -44.73312 1.000 93.55255 284 ALA E C 1
ATOM 5441 O O . ALA B 1 284 ? -9.37258 -18.65934 -45.64088 1.000 91.93386 284 ALA E O 1
ATOM 5443 N N . VAL B 1 285 ? -10.39925 -17.28244 -44.18403 1.000 97.07177 285 VAL E N 1
ATOM 5444 C CA . VAL B 1 285 ? -11.72518 -17.59314 -44.71022 1.000 90.71741 285 VAL E CA 1
ATOM 5445 C C . VAL B 1 285 ? -11.90438 -16.97904 -46.09269 1.000 87.08504 285 VAL E C 1
ATOM 5446 O O . VAL B 1 285 ? -12.53553 -17.57302 -46.97567 1.000 93.47983 285 VAL E O 1
ATOM 5450 N N . HIS B 1 286 ? -11.34794 -15.78468 -46.30467 1.000 84.65908 286 HIS E N 1
ATOM 5451 C CA . HIS B 1 286 ? -11.41752 -15.15081 -47.61747 1.000 85.41022 286 HIS E CA 1
ATOM 5452 C C . HIS B 1 286 ? -10.64891 -15.95812 -48.65601 1.000 82.89813 286 HIS E C 1
ATOM 5453 O O . HIS B 1 286 ? -11.15032 -16.20733 -49.75857 1.000 79.88340 286 HIS E O 1
ATOM 5460 N N . ARG B 1 287 ? -9.42686 -16.37947 -48.31805 1.000 84.93246 287 ARG E N 1
ATOM 5461 C CA . ARG B 1 287 ? -8.63177 -17.16599 -49.25599 1.000 89.66730 287 ARG E CA 1
ATOM 5462 C C . ARG B 1 287 ? -9.32124 -18.48009 -49.59883 1.000 87.74190 287 ARG E C 1
ATOM 5463 O O . ARG B 1 287 ? -9.27939 -18.92728 -50.75042 1.000 86.87623 287 ARG E O 1
ATOM 5471 N N . ARG B 1 288 ? -9.96408 -19.11254 -48.61310 1.000 88.58761 288 ARG E N 1
ATOM 5472 C CA . ARG B 1 288 ? -10.69168 -20.34843 -48.88428 1.000 88.25006 288 ARG E CA 1
ATOM 5473 C C . ARG B 1 288 ? -11.93927 -20.07979 -49.71481 1.000 83.56482 288 ARG E C 1
ATOM 5474 O O . ARG B 1 288 ? -12.30813 -20.89171 -50.57144 1.000 87.86508 288 ARG E O 1
ATOM 5482 N N . GLY B 1 289 ? -12.60399 -18.94826 -49.47230 1.000 88.75079 289 GLY E N 1
ATOM 5483 C CA . GLY B 1 289 ? -13.77072 -18.60390 -50.26810 1.000 88.23383 289 GLY E CA 1
ATOM 5484 C C . GLY B 1 289 ? -13.44374 -18.43635 -51.73941 1.000 82.77411 289 GLY E C 1
ATOM 5485 O O . GLY B 1 289 ? -14.21453 -18.85326 -52.60626 1.000 82.13353 289 GLY E O 1
ATOM 5486 N N . LEU B 1 290 ? -12.29313 -17.82634 -52.04027 1.000 86.54735 290 LEU E N 1
ATOM 5487 C CA . LEU B 1 290 ? -11.85565 -17.70187 -53.42780 1.000 79.86907 290 LEU E CA 1
ATOM 5488 C C . LEU B 1 290 ? -11.72687 -19.06843 -54.08779 1.000 83.27384 290 LEU E C 1
ATOM 5489 O O . LEU B 1 290 ? -12.04094 -19.22633 -55.27355 1.000 77.70292 290 LEU E O 1
ATOM 5494 N N . GLU B 1 291 ? -11.26162 -20.06890 -53.33310 1.000 82.23518 291 GLU E N 1
ATOM 5495 C CA . GLU B 1 291 ? -11.19125 -21.42817 -53.85762 1.000 83.38266 291 GLU E CA 1
ATOM 5496 C C . GLU B 1 291 ? -12.57740 -22.00103 -54.11622 1.000 83.32981 291 GLU E C 1
ATOM 5497 O O . GLU B 1 291 ? -12.74396 -22.83784 -55.01049 1.000 84.72454 291 GLU E O 1
ATOM 5503 N N . LEU B 1 292 ? -13.57747 -21.57121 -53.34575 1.000 82.58912 292 LEU E N 1
ATOM 5504 C CA . LEU B 1 292 ? -14.89952 -22.18084 -53.39984 1.000 86.34542 292 LEU E CA 1
ATOM 5505 C C . LEU B 1 292 ? -15.77777 -21.63035 -54.51574 1.000 79.10387 292 LEU E C 1
ATOM 5506 O O . LEU B 1 292 ? -16.85871 -22.17768 -54.75039 1.000 87.34773 292 LEU E O 1
ATOM 5511 N N . ILE B 1 293 ? -15.35625 -20.57807 -55.20847 1.000 78.43419 293 ILE E N 1
ATOM 5512 C CA . ILE B 1 293 ? -16.11084 -20.05262 -56.34059 1.000 77.11374 293 ILE E CA 1
ATOM 5513 C C . ILE B 1 293 ? -15.66404 -20.80974 -57.58602 1.000 81.65402 293 ILE E C 1
ATOM 5514 O O . ILE B 1 293 ? -14.56396 -20.59283 -58.10185 1.000 75.32360 293 ILE E O 1
ATOM 5519 N N . LYS B 1 294 ? -16.51495 -21.71768 -58.05193 1.000 82.04104 294 LYS E N 1
ATOM 5520 C CA . LYS B 1 294 ? -16.27629 -22.54388 -59.22315 1.000 81.53962 294 LYS E CA 1
ATOM 5521 C C . LYS B 1 294 ? -17.58507 -22.70540 -59.97988 1.000 81.78062 294 LYS E C 1
ATOM 5522 O O . LYS B 1 294 ? -18.66409 -22.61841 -59.38127 1.000 83.68203 294 LYS E O 1
ATOM 5528 N N . PRO B 1 295 ? -17.52542 -22.93497 -61.29249 1.000 83.02327 295 PRO E N 1
ATOM 5529 C CA . PRO B 1 295 ? -18.75962 -23.16640 -62.06057 1.000 78.34054 295 PRO E CA 1
ATOM 5530 C C . PRO B 1 295 ? -19.39518 -24.49521 -61.67732 1.000 78.31801 295 PRO E C 1
ATOM 5531 O O . PRO B 1 295 ? -18.75542 -25.54684 -61.74440 1.000 84.70076 295 PRO E O 1
ATOM 5535 N N . GLY B 1 296 ? -20.66279 -24.44238 -61.27313 1.000 80.70804 296 GLY E N 1
ATOM 5536 C CA . GLY B 1 296 ? -21.41993 -25.61729 -60.89924 1.000 79.04932 296 GLY E CA 1
ATOM 5537 C C . GLY B 1 296 ? -21.67666 -25.75003 -59.41415 1.000 78.98613 296 GLY E C 1
ATOM 5538 O O . GLY B 1 296 ? -22.54258 -26.54087 -59.01785 1.000 81.55561 296 GLY E O 1
ATOM 5539 N N . ALA B 1 297 ? -20.95349 -25.00612 -58.58292 1.000 81.42854 297 ALA E N 1
ATOM 5540 C CA . ALA B 1 297 ? -21.15623 -25.06608 -57.14361 1.000 82.20249 297 ALA E CA 1
ATOM 5541 C C . ALA B 1 297 ? -22.36889 -24.23720 -56.74216 1.000 77.86138 297 ALA E C 1
ATOM 5542 O O . ALA B 1 297 ? -22.61309 -23.15944 -57.29161 1.000 77.59446 297 ALA E O 1
ATOM 5544 N N . ARG B 1 298 ? -23.13107 -24.74990 -55.78055 1.000 86.19450 298 ARG E N 1
ATOM 5545 C CA . ARG B 1 298 ? -24.30243 -24.04484 -55.28436 1.000 79.66031 298 ARG E CA 1
ATOM 5546 C C . ARG B 1 298 ? -23.89642 -22.96358 -54.29100 1.000 80.11550 298 ARG E C 1
ATOM 5547 O O . ARG B 1 298 ? -22.90207 -23.09244 -53.57084 1.000 78.51856 298 ARG E O 1
ATOM 5555 N N . CYS B 1 299 ? -24.68527 -21.88507 -54.25963 1.000 80.41803 299 CYS E N 1
ATOM 5556 C CA . CYS B 1 299 ? -24.40025 -20.78719 -53.34185 1.000 74.19197 299 CYS E CA 1
ATOM 5557 C C . CYS B 1 299 ? -24.49598 -21.23362 -51.88949 1.000 79.36982 299 CYS E C 1
ATOM 5558 O O . CYS B 1 299 ? -23.73847 -20.74915 -51.04022 1.000 80.47563 299 CYS E O 1
ATOM 5561 N N . LYS B 1 300 ? -25.41057 -22.15816 -51.58606 1.000 77.48222 300 LYS E N 1
ATOM 5562 C CA . LYS B 1 300 ? -25.53785 -22.64968 -50.21812 1.000 77.74035 300 LYS E CA 1
ATOM 5563 C C . LYS B 1 300 ? -24.33487 -23.49577 -49.81690 1.000 82.42772 300 LYS E C 1
ATOM 5564 O O . LYS B 1 300 ? -23.91111 -23.46617 -48.65624 1.000 84.85270 300 LYS E O 1
ATOM 5570 N N . ASP B 1 301 ? -23.76902 -24.25456 -50.76066 1.000 82.67211 301 ASP E N 1
ATOM 5571 C CA . ASP B 1 301 ? -22.61947 -25.09463 -50.43998 1.000 80.95403 301 ASP E CA 1
ATOM 5572 C C . ASP B 1 301 ? -21.38609 -24.26126 -50.12252 1.000 83.48680 301 ASP E C 1
ATOM 5573 O O . ASP B 1 301 ? -20.49286 -24.72685 -49.40594 1.000 88.78208 301 ASP E O 1
ATOM 5578 N N . ILE B 1 302 ? -21.31692 -23.03619 -50.64301 1.000 87.29052 302 ILE E N 1
ATOM 5579 C CA . ILE B 1 302 ? -20.17024 -22.17760 -50.36797 1.000 82.06324 302 ILE E CA 1
ATOM 5580 C C . ILE B 1 302 ? -20.29233 -21.55477 -48.98578 1.000 78.62650 302 ILE E C 1
ATOM 5581 O O . ILE B 1 302 ? -19.30122 -21.42456 -48.25976 1.000 84.00810 302 ILE E O 1
ATOM 5586 N N . ALA B 1 303 ? -21.50802 -21.16667 -48.59896 1.000 81.98468 303 ALA E N 1
ATOM 5587 C CA . ALA B 1 303 ? -21.70761 -20.55414 -47.29166 1.000 83.13839 303 ALA E CA 1
ATOM 5588 C C . ALA B 1 303 ? -21.60689 -21.58462 -46.17419 1.000 88.95302 303 ALA E C 1
ATOM 5589 O O . ALA B 1 303 ? -21.05609 -21.29532 -45.10546 1.000 83.65565 303 ALA E O 1
ATOM 5591 N N . LEU B 1 304 ? -22.13117 -22.79261 -46.40233 1.000 88.19566 304 LEU E N 1
ATOM 5592 C CA . LEU B 1 304 ? -22.09477 -23.82362 -45.36953 1.000 83.43060 304 LEU E CA 1
ATOM 5593 C C . LEU B 1 304 ? -20.66526 -24.24816 -45.05666 1.000 85.38132 304 LEU E C 1
ATOM 5594 O O . LEU B 1 304 ? -20.32150 -24.47316 -43.89038 1.000 93.79497 304 LEU E O 1
ATOM 5599 N N . GLU B 1 305 ? -19.81716 -24.36376 -46.08162 1.000 81.96884 305 GLU E N 1
ATOM 5600 C CA . GLU B 1 305 ? -18.43582 -24.76965 -45.84413 1.000 83.57105 305 GLU E CA 1
ATOM 5601 C C . GLU B 1 305 ? -17.65743 -23.67958 -45.12026 1.000 89.63664 305 GLU E C 1
ATOM 5602 O O . GLU B 1 305 ? -16.91027 -23.96466 -44.17684 1.000 95.24029 305 GLU E O 1
ATOM 5608 N N . LEU B 1 306 ? -17.81775 -22.42512 -45.54777 1.000 89.94678 306 LEU E N 1
ATOM 5609 C CA . LEU B 1 306 ? -17.12151 -21.32810 -44.88632 1.000 87.89306 306 LEU E CA 1
ATOM 5610 C C . LEU B 1 306 ? -17.63816 -21.10577 -43.47050 1.000 90.49852 306 LEU E C 1
ATOM 5611 O O . LEU B 1 306 ? -16.86295 -20.72857 -42.58450 1.000 92.10803 306 LEU E O 1
ATOM 5616 N N . ASN B 1 307 ? -18.93416 -21.33259 -43.23687 1.000 86.30361 307 ASN E N 1
ATOM 5617 C CA . ASN B 1 307 ? -19.46764 -21.23067 -41.88150 1.000 92.24397 307 ASN E CA 1
ATOM 5618 C C . ASN B 1 307 ? -18.80576 -22.24020 -40.95324 1.000 101.61170 307 ASN E C 1
ATOM 5619 O O . ASN B 1 307 ? -18.52466 -21.93389 -39.78819 1.000 101.21108 307 ASN E O 1
ATOM 5624 N N . GLU B 1 308 ? -18.55098 -23.45187 -41.45237 1.000 100.78132 308 GLU E N 1
ATOM 5625 C CA . GLU B 1 308 ? -17.85660 -24.45174 -40.64902 1.000 104.24113 308 GLU E CA 1
ATOM 5626 C C . GLU B 1 308 ? -16.45659 -23.98021 -40.27641 1.000 111.42981 308 GLU E C 1
ATOM 5627 O O . GLU B 1 308 ? -15.98155 -24.23517 -39.16317 1.000 110.79854 308 GLU E O 1
ATOM 5633 N N . MET B 1 309 ? -15.78511 -23.27894 -41.19274 1.000 111.77708 309 MET E N 1
ATOM 5634 C CA . MET B 1 309 ? -14.47302 -22.72250 -40.88376 1.000 108.45591 309 MET E CA 1
ATOM 5635 C C . MET B 1 309 ? -14.55266 -21.70209 -39.75624 1.000 107.89257 309 MET E C 1
ATOM 5636 O O . MET B 1 309 ? -13.62690 -21.60118 -38.94274 1.000 111.15533 309 MET E O 1
ATOM 5641 N N . TYR B 1 310 ? -15.64778 -20.94087 -39.68957 1.000 101.68270 310 TYR E N 1
ATOM 5642 C CA . TYR B 1 310 ? -15.84624 -20.02467 -38.57233 1.000 98.18182 310 TYR E CA 1
ATOM 5643 C C . TYR B 1 310 ? -16.11708 -20.77355 -37.27250 1.000 100.82026 310 TYR E C 1
ATOM 5644 O O . TYR B 1 310 ? -15.79926 -20.26611 -36.19111 1.000 102.04345 310 TYR E O 1
ATOM 5653 N N . ARG B 1 311 ? -16.70303 -21.97248 -37.35253 1.000 104.49121 311 ARG E N 1
ATOM 5654 C CA . ARG B 1 311 ? -16.95850 -22.74886 -36.14269 1.000 103.46077 311 ARG E CA 1
ATOM 5655 C C . ARG B 1 311 ? -15.66740 -23.24625 -35.50641 1.000 113.29251 311 ARG E C 1
ATOM 5656 O O . ARG B 1 311 ? -15.61244 -23.42572 -34.28439 1.000 109.68778 311 ARG E O 1
ATOM 5664 N N . GLU B 1 312 ? -14.62651 -23.47794 -36.31225 1.000 143.62524 312 GLU E N 1
ATOM 5665 C CA . GLU B 1 312 ? -13.35589 -23.94918 -35.76961 1.000 145.99440 312 GLU E CA 1
ATOM 5666 C C . GLU B 1 312 ? -12.76184 -22.95021 -34.78873 1.000 147.45740 312 GLU E C 1
ATOM 5667 O O . GLU B 1 312 ? -12.10728 -23.34599 -33.81734 1.000 150.25564 312 GLU E O 1
ATOM 5673 N N . TRP B 1 313 ? -12.97704 -21.65748 -35.02440 1.000 116.88493 313 TRP E N 1
ATOM 5674 C CA . TRP B 1 313 ? -12.42961 -20.60491 -34.18254 1.000 99.79274 313 TRP E CA 1
ATOM 5675 C C . TRP B 1 313 ? -13.50719 -19.83764 -33.42859 1.000 95.22590 313 TRP E C 1
ATOM 5676 O O . TRP B 1 313 ? -13.22205 -18.76452 -32.88617 1.000 108.99820 313 TRP E O 1
ATOM 5687 N N . ASP B 1 314 ? -14.73409 -20.36217 -33.38220 1.000 96.36477 314 ASP E N 1
ATOM 5688 C CA . ASP B 1 314 ? -15.84277 -19.73406 -32.66172 1.000 99.58890 314 ASP E CA 1
ATOM 5689 C C . ASP B 1 314 ? -16.08121 -18.30813 -33.16164 1.000 102.78710 314 ASP E C 1
ATOM 5690 O O . ASP B 1 314 ? -16.19750 -17.35888 -32.38349 1.000 99.50356 314 ASP E O 1
ATOM 5695 N N . LEU B 1 315 ? -16.14729 -18.16344 -34.48612 1.000 98.99751 315 LEU E N 1
ATOM 5696 C CA . LEU B 1 315 ? -16.34649 -16.86811 -35.11976 1.000 89.81417 315 LEU E CA 1
ATOM 5697 C C . LEU B 1 315 ? -17.63724 -16.78031 -35.92192 1.000 94.55108 315 LEU E C 1
ATOM 5698 O O . LEU B 1 315 ? -17.94174 -15.70827 -36.45883 1.000 96.00364 315 LEU E O 1
ATOM 5703 N N . LEU B 1 316 ? -18.40246 -17.87018 -36.02246 1.000 92.47016 316 LEU E N 1
ATOM 5704 C CA . LEU B 1 316 ? -19.67633 -17.81993 -36.73202 1.000 88.54449 316 LEU E CA 1
ATOM 5705 C C . LEU B 1 316 ? -20.69007 -16.95262 -35.99605 1.000 92.49081 316 LEU E C 1
ATOM 5706 O O . LEU B 1 316 ? -21.53402 -16.30925 -36.63105 1.000 92.27248 316 LEU E O 1
ATOM 5711 N N . LYS B 1 317 ? -20.61282 -16.91137 -34.66470 1.000 93.91837 317 LYS E N 1
ATOM 5712 C CA . LYS B 1 317 ? -21.55103 -16.12353 -33.87433 1.000 96.57235 317 LYS E CA 1
ATOM 5713 C C . LYS B 1 317 ? -21.47574 -14.63380 -34.18747 1.000 97.29219 317 LYS E C 1
ATOM 5714 O O . LYS B 1 317 ? -22.43099 -13.90340 -33.90076 1.000 95.70527 317 LYS E O 1
ATOM 5720 N N . TYR B 1 318 ? -20.37263 -14.16676 -34.77466 1.000 90.78005 318 TYR E N 1
ATOM 5721 C CA . TYR B 1 318 ? -20.18420 -12.75263 -35.07162 1.000 89.36858 318 TYR E CA 1
ATOM 5722 C C . TYR B 1 318 ? -20.26628 -12.44907 -36.56544 1.000 89.20293 318 TYR E C 1
ATOM 5723 O O . TYR B 1 318 ? -19.69923 -11.45032 -37.02081 1.000 82.57403 318 TYR E O 1
ATOM 5732 N N . ARG B 1 319 ? -20.95540 -13.28477 -37.33831 1.000 84.36168 319 ARG E N 1
ATOM 5733 C CA . ARG B 1 319 ? -21.09916 -13.01991 -38.76241 1.000 82.33042 319 ARG E CA 1
ATOM 5734 C C . ARG B 1 319 ? -22.01648 -11.82458 -38.99871 1.000 86.65660 319 ARG E C 1
ATOM 5735 O O . ARG B 1 319 ? -22.92600 -11.54329 -38.21317 1.000 87.83950 319 ARG E O 1
ATOM 5743 N N . SER B 1 320 ? -21.76958 -11.11931 -40.10418 1.000 80.42394 320 SER E N 1
ATOM 5744 C CA . SER B 1 320 ? -22.50861 -9.90577 -40.43859 1.000 71.33665 320 SER E CA 1
ATOM 5745 C C . SER B 1 320 ? -23.53266 -10.13669 -41.54551 1.000 69.09072 320 SER E C 1
ATOM 5746 O O . SER B 1 320 ? -24.72408 -9.87944 -41.35312 1.000 78.04155 320 SER E O 1
ATOM 5749 N N . PHE B 1 321 ? -23.09232 -10.61093 -42.70726 1.000 66.19445 321 PHE E N 1
ATOM 5750 C CA . PHE B 1 321 ? -23.98871 -10.77034 -43.84505 1.000 70.84235 321 PHE E CA 1
ATOM 5751 C C . PHE B 1 321 ? -23.46397 -11.89558 -44.73140 1.000 75.36256 321 PHE E C 1
ATOM 5752 O O . PHE B 1 321 ? -22.54817 -12.63222 -44.35232 1.000 69.05961 321 PHE E O 1
ATOM 5760 N N . GLY B 1 322 ? -24.05829 -12.03127 -45.91459 1.000 71.71621 322 GLY E N 1
ATOM 5761 C CA . GLY B 1 322 ? -23.69656 -13.10144 -46.82543 1.000 64.47236 322 GLY E CA 1
ATOM 5762 C C . GLY B 1 322 ? -22.26540 -12.98680 -47.31536 1.000 64.77450 322 GLY E C 1
ATOM 5763 O O . GLY B 1 322 ? -21.58712 -11.97290 -47.15764 1.000 78.77530 322 GLY E O 1
ATOM 5764 N N . TYR B 1 323 ? -21.79973 -14.07196 -47.93624 1.000 65.55120 323 TYR E N 1
ATOM 5765 C CA . TYR B 1 323 ? -20.41332 -14.13941 -48.38112 1.000 69.45109 323 TYR E CA 1
ATOM 5766 C C . TYR B 1 323 ? -20.16910 -13.40932 -49.69473 1.000 71.92620 323 TYR E C 1
ATOM 5767 O O . TYR B 1 323 ? -19.01457 -13.09307 -50.00237 1.000 63.95311 323 TYR E O 1
ATOM 5776 N N . GLY B 1 324 ? -21.21078 -13.13576 -50.46996 1.000 65.15848 324 GLY E N 1
ATOM 5777 C CA . GLY B 1 324 ? -21.02263 -12.44004 -51.72935 1.000 68.01401 324 GLY E CA 1
ATOM 5778 C C . GLY B 1 324 ? -22.34439 -12.23166 -52.43302 1.000 66.70983 324 GLY E C 1
ATOM 5779 O O . GLY B 1 324 ? -23.40567 -12.65088 -51.95805 1.000 66.03823 324 GLY E O 1
ATOM 5780 N N . HIS B 1 325 ? -22.25803 -11.57500 -53.58869 1.000 63.09343 325 HIS E N 1
ATOM 5781 C CA . HIS B 1 325 ? -23.42662 -11.23699 -54.38662 1.000 61.50387 325 HIS E CA 1
ATOM 5782 C C . HIS B 1 325 ? -22.99575 -11.08158 -55.83880 1.000 62.74076 325 HIS E C 1
ATOM 5783 O O . HIS B 1 325 ? -21.80444 -11.07998 -56.15750 1.000 65.54788 325 HIS E O 1
ATOM 5790 N N . SER B 1 326 ? -23.98338 -10.94202 -56.71984 1.000 59.54376 326 SER E N 1
ATOM 5791 C CA . SER B 1 326 ? -23.72274 -10.78164 -58.14157 1.000 53.86327 326 SER E CA 1
ATOM 5792 C C . SER B 1 326 ? -23.41430 -9.32437 -58.47430 1.000 56.11337 326 SER E C 1
ATOM 5793 O O . SER B 1 326 ? -23.69775 -8.40483 -57.70134 1.000 55.04337 326 SER E O 1
ATOM 5796 N N . PHE B 1 327 ? -22.82483 -9.12073 -59.65103 1.000 55.46817 327 PHE E N 1
ATOM 5797 C CA . PHE B 1 327 ? -22.48443 -7.77541 -60.09508 1.000 56.15907 327 PHE E CA 1
ATOM 5798 C C . PHE B 1 327 ? -23.25866 -7.39682 -61.35032 1.000 53.46912 327 PHE E C 1
ATOM 5799 O O . PHE B 1 327 ? -24.33313 -7.94573 -61.61538 1.000 51.88180 327 PHE E O 1
ATOM 5807 N N . GLY B 1 328 ? -22.72248 -6.45645 -62.12244 1.000 52.39508 328 GLY E N 1
ATOM 5808 C CA . GLY B 1 328 ? -23.41835 -5.94571 -63.28553 1.000 50.32223 328 GLY E CA 1
ATOM 5809 C C . GLY B 1 328 ? -23.97192 -4.55520 -63.06023 1.000 47.82264 328 GLY E C 1
ATOM 5810 O O . GLY B 1 328 ? -23.25026 -3.65690 -62.61697 1.000 49.05383 328 GLY E O 1
ATOM 5811 N N . VAL B 1 329 ? -25.25647 -4.36698 -63.35062 1.000 46.35039 329 VAL E N 1
ATOM 5812 C CA . VAL B 1 329 ? -25.90581 -3.06759 -63.21722 1.000 47.72724 329 VAL E CA 1
ATOM 5813 C C . VAL B 1 329 ? -26.50734 -3.00102 -61.81625 1.000 44.91662 329 VAL E C 1
ATOM 5814 O O . VAL B 1 329 ? -27.60434 -3.50687 -61.57122 1.000 45.52767 329 VAL E O 1
ATOM 5818 N N . LEU B 1 330 ? -25.78486 -2.37123 -60.89273 1.000 41.00051 330 LEU E N 1
ATOM 5819 C CA . LEU B 1 330 ? -26.25762 -2.21375 -59.52331 1.000 46.22724 330 LEU E CA 1
ATOM 5820 C C . LEU B 1 330 ? -25.52570 -1.03987 -58.88888 1.000 47.01715 330 LEU E C 1
ATOM 5821 O O . LEU B 1 330 ? -24.58045 -0.49021 -59.45762 1.000 46.34721 330 LEU E O 1
ATOM 5826 N N . CYS B 1 331 ? -25.97761 -0.66453 -57.70041 1.000 45.37019 331 CYS E N 1
ATOM 5827 C CA . CYS B 1 331 ? -25.40166 0.43872 -56.93384 1.000 44.74632 331 CYS E CA 1
ATOM 5828 C C . CYS B 1 331 ? -25.97710 0.35226 -55.52463 1.000 46.60964 331 CYS E C 1
ATOM 5829 O O . CYS B 1 331 ? -26.70067 -0.59427 -55.19299 1.000 48.97374 331 CYS E O 1
ATOM 5832 N N . HIS B 1 332 ? -25.66531 1.34002 -54.68946 1.000 49.18009 332 HIS E N 1
ATOM 5833 C CA . HIS B 1 332 ? -26.22704 1.36777 -53.34564 1.000 51.28390 332 HIS E CA 1
ATOM 5834 C C . HIS B 1 332 ? -27.67981 1.82265 -53.32536 1.000 60.19151 332 HIS E C 1
ATOM 5835 O O . HIS B 1 332 ? -28.26014 1.93703 -52.24106 1.000 63.83959 332 HIS E O 1
ATOM 5842 N N . TYR B 1 333 ? -28.27178 2.11820 -54.48334 1.000 47.11073 333 TYR E N 1
ATOM 5843 C CA . TYR B 1 333 ? -29.68211 2.47855 -54.52316 1.000 47.46039 333 TYR E CA 1
ATOM 5844 C C . TYR B 1 333 ? -30.41790 1.83009 -55.69028 1.000 43.55984 333 TYR E C 1
ATOM 5845 O O . TYR B 1 333 ? -31.54975 2.23499 -55.98490 1.000 49.74465 333 TYR E O 1
ATOM 5854 N N . TYR B 1 334 ? -29.82374 0.83869 -56.35487 1.000 42.26845 334 TYR E N 1
ATOM 5855 C CA . TYR B 1 334 ? -30.52380 0.08526 -57.38739 1.000 45.74456 334 TYR E CA 1
ATOM 5856 C C . TYR B 1 334 ? -29.75954 -1.19386 -57.69395 1.000 50.57003 334 TYR E C 1
ATOM 5857 O O . TYR B 1 334 ? -28.56469 -1.31388 -57.40696 1.000 45.79896 334 TYR E O 1
ATOM 5866 N N . GLY B 1 335 ? -30.47200 -2.14632 -58.29216 1.000 47.73956 335 GLY E N 1
ATOM 5867 C CA . GLY B 1 335 ? -29.84992 -3.34535 -58.81619 1.000 50.30026 335 GLY E CA 1
ATOM 5868 C C . GLY B 1 335 ? -29.76758 -4.50350 -57.84536 1.000 46.05148 335 GLY E C 1
ATOM 5869 O O . GLY B 1 335 ? -30.61452 -4.64336 -56.95835 1.000 50.84209 335 GLY E O 1
ATOM 5870 N N . ARG B 1 336 ? -28.73241 -5.33099 -58.02187 1.000 58.15544 336 ARG E N 1
ATOM 5871 C CA . ARG B 1 336 ? -28.48599 -6.56627 -57.28083 1.000 53.74269 336 ARG E CA 1
ATOM 5872 C C . ARG B 1 336 ? -29.44233 -7.66542 -57.72796 1.000 53.89933 336 ARG E C 1
ATOM 5873 O O . ARG B 1 336 ? -30.65549 -7.57803 -57.51170 1.000 52.64412 336 ARG E O 1
ATOM 5875 N N . GLU B 1 337 ? -28.89690 -8.70476 -58.35480 1.000 53.79391 337 GLU E N 1
ATOM 5876 C CA . GLU B 1 337 ? -29.67558 -9.85647 -58.79376 1.000 51.48248 337 GLU E CA 1
ATOM 5877 C C . GLU B 1 337 ? -29.79224 -10.83350 -57.62887 1.000 56.21248 337 GLU E C 1
ATOM 5878 O O . GLU B 1 337 ? -28.83468 -11.54269 -57.30302 1.000 59.31380 337 GLU E O 1
ATOM 5884 N N . ALA B 1 338 ? -30.96990 -10.86995 -57.00241 1.000 55.78897 338 ALA E N 1
ATOM 5885 C CA . ALA B 1 338 ? -31.18014 -11.67221 -55.80374 1.000 54.25996 338 ALA E CA 1
ATOM 5886 C C . ALA B 1 338 ? -31.06595 -13.16945 -56.05314 1.000 57.34760 338 ALA E C 1
ATOM 5887 O O . ALA B 1 338 ? -31.02028 -13.93410 -55.08440 1.000 68.83872 338 ALA E O 1
ATOM 5889 N N . GLY B 1 339 ? -31.02020 -13.60785 -57.31216 1.000 53.94081 339 GLY E N 1
ATOM 5890 C CA . GLY B 1 339 ? -30.87832 -15.02709 -57.58462 1.000 56.61360 339 GLY E CA 1
ATOM 5891 C C . GLY B 1 339 ? -29.51262 -15.57554 -57.22224 1.000 67.10885 339 GLY E C 1
ATOM 5892 O O . GLY B 1 339 ? -29.38489 -16.75761 -56.88836 1.000 70.93733 339 GLY E O 1
ATOM 5893 N N . VAL B 1 340 ? -28.47942 -14.73534 -57.27655 1.000 67.26684 340 VAL E N 1
ATOM 5894 C CA . VAL B 1 340 ? -27.11428 -15.16283 -56.98640 1.000 70.63649 340 VAL E CA 1
ATOM 5895 C C . VAL B 1 340 ? -26.62662 -14.48906 -55.70904 1.000 63.26858 340 VAL E C 1
ATOM 5896 O O . VAL B 1 340 ? -26.01187 -13.41742 -55.75326 1.000 67.13471 340 VAL E O 1
ATOM 5900 N N . GLU B 1 341 ? -26.90334 -15.11152 -54.56370 1.000 67.36208 341 GLU E N 1
ATOM 5901 C CA . GLU B 1 341 ? -26.47733 -14.61563 -53.26058 1.000 67.88989 341 GLU E CA 1
ATOM 5902 C C . GLU B 1 341 ? -25.89635 -15.77392 -52.46401 1.000 68.21237 341 GLU E C 1
ATOM 5903 O O . GLU B 1 341 ? -26.53665 -16.82201 -52.33313 1.000 63.10463 341 GLU E O 1
ATOM 5909 N N . LEU B 1 342 ? -24.68794 -15.58483 -51.93043 1.000 66.92153 342 LEU E N 1
ATOM 5910 C CA . LEU B 1 342 ? -24.00792 -16.62918 -51.16151 1.000 71.19877 342 LEU E CA 1
ATOM 5911 C C . LEU B 1 342 ? -24.61645 -16.70330 -49.75981 1.000 74.26915 342 LEU E C 1
ATOM 5912 O O . LEU B 1 342 ? -24.02143 -16.30977 -48.75376 1.000 68.57029 342 LEU E O 1
ATOM 5917 N N . ARG B 1 343 ? -25.83777 -17.23111 -49.71133 1.000 75.17525 343 ARG E N 1
ATOM 5918 C CA . ARG B 1 343 ? -26.59394 -17.35347 -48.47596 1.000 76.25900 343 ARG E CA 1
ATOM 5919 C C . ARG B 1 343 ? -27.03387 -18.80093 -48.29586 1.000 84.94333 343 ARG E C 1
ATOM 5920 O O . ARG B 1 343 ? -27.03945 -19.59356 -49.24212 1.000 82.44050 343 ARG E O 1
ATOM 5928 N N . GLU B 1 344 ? -27.40734 -19.13415 -47.05594 1.000 82.20887 344 GLU E N 1
ATOM 5929 C CA . GLU B 1 344 ? -27.59250 -20.53275 -46.67433 1.000 81.09513 344 GLU E CA 1
ATOM 5930 C C . GLU B 1 344 ? -28.74013 -21.20047 -47.42357 1.000 81.99943 344 GLU E C 1
ATOM 5931 O O . GLU B 1 344 ? -28.67364 -22.40290 -47.70042 1.000 87.96033 344 GLU E O 1
ATOM 5937 N N . ASP B 1 345 ? -29.79899 -20.45990 -47.74928 1.000 84.54876 345 ASP E N 1
ATOM 5938 C CA . ASP B 1 345 ? -30.97686 -21.04207 -48.37916 1.000 83.32445 345 ASP E CA 1
ATOM 5939 C C . ASP B 1 345 ? -31.05836 -20.74077 -49.87287 1.000 83.11657 345 ASP E C 1
ATOM 5940 O O . ASP B 1 345 ? -32.14831 -20.80281 -50.45214 1.000 84.59098 345 ASP E O 1
ATOM 5945 N N . ILE B 1 346 ? -29.93367 -20.42313 -50.50671 1.000 80.56782 346 ILE E N 1
ATOM 5946 C CA . ILE B 1 346 ? -29.87482 -20.16179 -51.94064 1.000 81.03004 346 ILE E CA 1
ATOM 5947 C C . ILE B 1 346 ? -29.21291 -21.36377 -52.59961 1.000 86.05079 346 ILE E C 1
ATOM 5948 O O . ILE B 1 346 ? -28.01670 -21.61021 -52.40321 1.000 83.62495 346 ILE E O 1
ATOM 5953 N N . ASP B 1 347 ? -29.98515 -22.11196 -53.38606 1.000 91.82805 347 ASP E N 1
ATOM 5954 C CA . ASP B 1 347 ? -29.49305 -23.30197 -54.06648 1.000 94.83149 347 ASP E CA 1
ATOM 5955 C C . ASP B 1 347 ? -29.06901 -23.02807 -55.50464 1.000 90.46071 347 ASP E C 1
ATOM 5956 O O . ASP B 1 347 ? -28.81435 -23.97518 -56.25533 1.000 93.11294 347 ASP E O 1
ATOM 5961 N N . THR B 1 348 ? -28.98928 -21.76160 -55.90414 1.000 84.05019 348 THR E N 1
ATOM 5962 C CA . THR B 1 348 ? -28.58533 -21.42530 -57.26267 1.000 77.52436 348 THR E CA 1
ATOM 5963 C C . THR B 1 348 ? -27.12380 -21.79500 -57.48572 1.000 81.03646 348 THR E C 1
ATOM 5964 O O . THR B 1 348 ? -26.25641 -21.46174 -56.67179 1.000 72.43006 348 THR E O 1
ATOM 5968 N N . GLU B 1 349 ? -26.85185 -22.48737 -58.58800 1.000 72.33626 349 GLU E N 1
ATOM 5969 C CA . GLU B 1 349 ? -25.49082 -22.86031 -58.93885 1.000 76.14934 349 GLU E CA 1
ATOM 5970 C C . GLU B 1 349 ? -24.83653 -21.76855 -59.77637 1.000 81.94844 349 GLU E C 1
ATOM 5971 O O . GLU B 1 349 ? -25.49963 -21.05398 -60.53411 1.000 71.33841 349 GLU E O 1
ATOM 5977 N N . LEU B 1 350 ? -23.52107 -21.64351 -59.62529 1.000 79.26282 350 LEU E N 1
ATOM 5978 C CA . LEU B 1 350 ? -22.75723 -20.67557 -60.39578 1.000 72.34345 350 LEU E CA 1
ATOM 5979 C C . LEU B 1 350 ? -22.55719 -21.16807 -61.82339 1.000 75.00580 350 LEU E C 1
ATOM 5980 O O . LEU B 1 350 ? -22.46159 -22.37103 -62.08357 1.000 78.67591 350 LEU E O 1
ATOM 5985 N N . LYS B 1 351 ? -22.49504 -20.22090 -62.75168 1.000 76.03191 351 LYS E N 1
ATOM 5986 C CA . LYS B 1 351 ? -22.33277 -20.51937 -64.16361 1.000 78.21196 351 LYS E CA 1
ATOM 5987 C C . LYS B 1 351 ? -21.24160 -19.64437 -64.75802 1.000 71.76883 351 LYS E C 1
ATOM 5988 O O . LYS B 1 351 ? -21.02792 -18.51609 -64.30241 1.000 70.09963 351 LYS E O 1
ATOM 5994 N N . PRO B 1 352 ? -20.52818 -20.14357 -65.76762 1.000 78.11362 352 PRO E N 1
ATOM 5995 C CA . PRO B 1 352 ? -19.52683 -19.30887 -66.44068 1.000 71.87031 352 PRO E CA 1
ATOM 5996 C C . PRO B 1 352 ? -20.16499 -18.05192 -67.01063 1.000 70.71839 352 PRO E C 1
ATOM 5997 O O . PRO B 1 352 ? -21.23606 -18.09598 -67.61948 1.000 73.74482 352 PRO E O 1
ATOM 6001 N N . GLY B 1 353 ? -19.49901 -16.92132 -66.79529 1.000 69.76329 353 GLY E N 1
ATOM 6002 C CA . GLY B 1 353 ? -20.02359 -15.63138 -67.18315 1.000 74.76013 353 GLY E CA 1
ATOM 6003 C C . GLY B 1 353 ? -20.60038 -14.81824 -66.04477 1.000 60.53029 353 GLY E C 1
ATOM 6004 O O . GLY B 1 353 ? -20.88349 -13.63008 -66.23667 1.000 63.54288 353 GLY E O 1
ATOM 6005 N N . MET B 1 354 ? -20.78717 -15.42081 -64.87408 1.000 67.15073 354 MET E N 1
ATOM 6006 C CA . MET B 1 354 ? -21.25945 -14.68967 -63.70855 1.000 66.08327 354 MET E CA 1
ATOM 6007 C C . MET B 1 354 ? -20.11208 -13.93108 -63.05467 1.000 69.32660 354 MET E C 1
ATOM 6008 O O . MET B 1 354 ? -18.97167 -14.40245 -63.02329 1.000 61.78578 354 MET E O 1
ATOM 6013 N N . VAL B 1 355 ? -20.42063 -12.75028 -62.53136 1.000 67.82114 355 VAL E N 1
ATOM 6014 C CA . VAL B 1 355 ? -19.45999 -11.92915 -61.80550 1.000 61.44797 355 VAL E CA 1
ATOM 6015 C C . VAL B 1 355 ? -19.94388 -11.84658 -60.36489 1.000 62.84976 355 VAL E C 1
ATOM 6016 O O . VAL B 1 355 ? -20.99032 -11.24849 -60.08374 1.000 59.81619 355 VAL E O 1
ATOM 6020 N N . VAL B 1 356 ? -19.19023 -12.45670 -59.44992 1.000 62.20343 356 VAL E N 1
ATOM 6021 C CA . VAL B 1 356 ? -19.57930 -12.56287 -58.05124 1.000 70.25929 356 VAL E CA 1
ATOM 6022 C C . VAL B 1 356 ? -18.44186 -12.04901 -57.17722 1.000 68.64643 356 VAL E C 1
ATOM 6023 O O . VAL B 1 356 ? -17.34088 -11.76108 -57.64821 1.000 65.57712 356 VAL E O 1
ATOM 6027 N N . SER B 1 357 ? -18.72631 -11.94265 -55.88214 1.000 64.19409 357 SER E N 1
ATOM 6028 C CA . SER B 1 357 ? -17.76977 -11.43356 -54.91378 1.000 72.48426 357 SER E CA 1
ATOM 6029 C C . SER B 1 357 ? -17.58392 -12.43424 -53.78351 1.000 71.90423 357 SER E C 1
ATOM 6030 O O . SER B 1 357 ? -18.46725 -13.24602 -53.49326 1.000 67.05995 357 SER E O 1
ATOM 6033 N N . MET B 1 358 ? -16.41477 -12.36733 -53.15458 1.000 69.78724 358 MET E N 1
ATOM 6034 C CA . MET B 1 358 ? -16.12381 -13.08573 -51.91911 1.000 66.50576 358 MET E CA 1
ATOM 6035 C C . MET B 1 358 ? -15.71687 -12.04207 -50.88975 1.000 64.18358 358 MET E C 1
ATOM 6036 O O . MET B 1 358 ? -14.67812 -11.38950 -51.04003 1.000 69.88131 358 MET E O 1
ATOM 6041 N N . GLU B 1 359 ? -16.54231 -11.86578 -49.86044 1.000 65.84906 359 GLU E N 1
ATOM 6042 C CA . GLU B 1 359 ? -16.36008 -10.79090 -48.88439 1.000 65.51581 359 GLU E CA 1
ATOM 6043 C C . GLU B 1 359 ? -16.77947 -11.26273 -47.49904 1.000 65.86580 359 GLU E C 1
ATOM 6044 O O . GLU B 1 359 ? -17.82123 -10.85761 -46.97114 1.000 73.15651 359 GLU E O 1
ATOM 6050 N N . PRO B 1 360 ? -15.97075 -12.11310 -46.86636 1.000 68.11329 360 PRO E N 1
ATOM 6051 C CA . PRO B 1 360 ? -16.29821 -12.56094 -45.50574 1.000 75.07092 360 PRO E CA 1
ATOM 6052 C C . PRO B 1 360 ? -16.14743 -11.41722 -44.51406 1.000 74.37651 360 PRO E C 1
ATOM 6053 O O . PRO B 1 360 ? -15.11720 -10.74096 -44.47756 1.000 69.81380 360 PRO E O 1
ATOM 6057 N N . MET B 1 361 ? -17.18621 -11.20018 -43.71101 1.000 72.78833 361 MET E N 1
ATOM 6058 C CA . MET B 1 361 ? -17.16462 -10.16615 -42.68686 1.000 71.04691 361 MET E CA 1
ATOM 6059 C C . MET B 1 361 ? -17.51182 -10.77173 -41.33737 1.000 78.28834 361 MET E C 1
ATOM 6060 O O . MET B 1 361 ? -18.47407 -11.53719 -41.22117 1.000 74.50768 361 MET E O 1
ATOM 6065 N N . VAL B 1 362 ? -16.72451 -10.42443 -40.32530 1.000 75.69338 362 VAL E N 1
ATOM 6066 C CA . VAL B 1 362 ? -17.00439 -10.77110 -38.94009 1.000 79.88761 362 VAL E CA 1
ATOM 6067 C C . VAL B 1 362 ? -16.95528 -9.48411 -38.12642 1.000 78.61904 362 VAL E C 1
ATOM 6068 O O . VAL B 1 362 ? -16.10121 -8.62254 -38.36478 1.000 79.00649 362 VAL E O 1
ATOM 6072 N N . MET B 1 363 ? -17.89076 -9.33503 -37.18971 1.000 82.37854 363 MET E N 1
ATOM 6073 C CA . MET B 1 363 ? -18.04904 -8.09789 -36.43277 1.000 77.96863 363 MET E CA 1
ATOM 6074 C C . MET B 1 363 ? -17.98567 -8.40225 -34.94374 1.000 84.25317 363 MET E C 1
ATOM 6075 O O . MET B 1 363 ? -18.85309 -9.10366 -34.41331 1.000 82.31862 363 MET E O 1
ATOM 6080 N N . LEU B 1 364 ? -16.96848 -7.85918 -34.27221 1.000 83.27670 364 LEU E N 1
ATOM 6081 C CA . LEU B 1 364 ? -16.83118 -7.98949 -32.82844 1.000 85.44430 364 LEU E CA 1
ATOM 6082 C C . LEU B 1 364 ? -17.34350 -6.72307 -32.16260 1.000 86.48498 364 LEU E C 1
ATOM 6083 O O . LEU B 1 364 ? -16.86540 -5.62631 -32.49483 1.000 84.30779 364 LEU E O 1
ATOM 6088 N N . PRO B 1 365 ? -18.29302 -6.81019 -31.23710 1.000 86.63169 365 PRO E N 1
ATOM 6089 C CA . PRO B 1 365 ? -18.88711 -5.60142 -30.65835 1.000 84.01900 365 PRO E CA 1
ATOM 6090 C C . PRO B 1 365 ? -17.96569 -4.94071 -29.63975 1.000 97.25385 365 PRO E C 1
ATOM 6091 O O . PRO B 1 365 ? -16.94645 -5.49133 -29.22079 1.000 92.77030 365 PRO E O 1
ATOM 6095 N N . GLU B 1 366 ? -18.35739 -3.72964 -29.24564 1.000 93.77719 366 GLU E N 1
ATOM 6096 C CA . GLU B 1 366 ? -17.61345 -2.97504 -28.24713 1.000 92.72111 366 GLU E CA 1
ATOM 6097 C C . GLU B 1 366 ? -17.59950 -3.72168 -26.91711 1.000 98.47581 366 GLU E C 1
ATOM 6098 O O . GLU B 1 366 ? -18.53346 -4.45375 -26.57886 1.000 101.08918 366 GLU E O 1
ATOM 6104 N N . GLY B 1 367 ? -16.52232 -3.53202 -26.15841 1.000 100.24548 367 GLY E N 1
ATOM 6105 C CA . GLY B 1 367 ? -16.36619 -4.23560 -24.90202 1.000 98.67676 367 GLY E CA 1
ATOM 6106 C C . GLY B 1 367 ? -15.81825 -5.63506 -25.03481 1.000 100.91225 367 GLY E C 1
ATOM 6107 O O . GLY B 1 367 ? -15.99786 -6.45032 -24.12452 1.000 101.64707 367 GLY E O 1
ATOM 6108 N N . MET B 1 368 ? -15.15019 -5.93880 -26.14701 1.000 98.00538 368 MET E N 1
ATOM 6109 C CA . MET B 1 368 ? -14.59926 -7.25036 -26.43084 1.000 95.92503 368 MET E CA 1
ATOM 6110 C C . MET B 1 368 ? -13.27096 -7.04924 -27.14722 1.000 99.44489 368 MET E C 1
ATOM 6111 O O . MET B 1 368 ? -13.16575 -6.16566 -28.01178 1.000 98.71298 368 MET E O 1
ATOM 6116 N N . PRO B 1 369 ? -12.24120 -7.82421 -26.79977 1.000 104.65743 369 PRO E N 1
ATOM 6117 C CA . PRO B 1 369 ? -10.93569 -7.64535 -27.44990 1.000 100.91297 369 PRO E CA 1
ATOM 6118 C C . PRO B 1 369 ? -11.03685 -7.80657 -28.95989 1.000 97.53636 369 PRO E C 1
ATOM 6119 O O . PRO B 1 369 ? -11.69867 -8.71543 -29.46629 1.000 91.34600 369 PRO E O 1
ATOM 6123 N N . GLY B 1 370 ? -10.37569 -6.90258 -29.67771 1.000 89.03629 370 GLY E N 1
ATOM 6124 C CA . GLY B 1 370 ? -10.48708 -6.87806 -31.12244 1.000 97.71148 370 GLY E CA 1
ATOM 6125 C C . GLY B 1 370 ? -11.80318 -6.32887 -31.62264 1.000 85.97313 370 GLY E C 1
ATOM 6126 O O . GLY B 1 370 ? -12.27259 -6.73803 -32.68901 1.000 93.73424 370 GLY E O 1
ATOM 6127 N N . ALA B 1 371 ? -12.41340 -5.40974 -30.87594 1.000 85.81669 371 ALA E N 1
ATOM 6128 C CA . ALA B 1 371 ? -13.70538 -4.85845 -31.26084 1.000 90.19192 371 ALA E CA 1
ATOM 6129 C C . ALA B 1 371 ? -13.59410 -4.08605 -32.56840 1.000 88.96643 371 ALA E C 1
ATOM 6130 O O . ALA B 1 371 ? -12.74588 -3.20082 -32.71363 1.000 90.30028 371 ALA E O 1
ATOM 6132 N N . GLY B 1 372 ? -14.45262 -4.42333 -33.51297 1.000 84.91469 372 GLY E N 1
ATOM 6133 C CA . GLY B 1 372 ? -14.45961 -3.76907 -34.80584 1.000 81.23587 372 GLY E CA 1
ATOM 6134 C C . GLY B 1 372 ? -15.01749 -4.69698 -35.86508 1.000 81.65922 372 GLY E C 1
ATOM 6135 O O . GLY B 1 372 ? -15.44255 -5.81600 -35.58868 1.000 81.39817 372 GLY E O 1
ATOM 6136 N N . GLY B 1 373 ? -15.00686 -4.19712 -37.09784 1.000 77.50364 373 GLY E N 1
ATOM 6137 C CA . GLY B 1 373 ? -15.46646 -4.97029 -38.23321 1.000 71.97760 373 GLY E CA 1
ATOM 6138 C C . GLY B 1 373 ? -14.34511 -5.35524 -39.17492 1.000 75.23338 373 GLY E C 1
ATOM 6139 O O . GLY B 1 373 ? -13.60927 -4.49336 -39.66634 1.000 80.49077 373 GLY E O 1
ATOM 6140 N N . TYR B 1 374 ? -14.20732 -6.65111 -39.43273 1.000 73.18123 374 TYR E N 1
ATOM 6141 C CA . TYR B 1 374 ? -13.16404 -7.18687 -40.29537 1.000 80.45069 374 TYR E CA 1
ATOM 6142 C C . TYR B 1 374 ? -13.80601 -7.70213 -41.57443 1.000 79.05727 374 TYR E C 1
ATOM 6143 O O . TYR B 1 374 ? -14.77521 -8.46604 -41.51862 1.000 82.39193 374 TYR E O 1
ATOM 6152 N N . ARG B 1 375 ? -13.27026 -7.28851 -42.72092 1.000 70.42612 375 ARG E N 1
ATOM 6153 C CA . ARG B 1 375 ? -13.88106 -7.65233 -43.99710 1.000 76.15602 375 ARG E CA 1
ATOM 6154 C C . ARG B 1 375 ? -12.88664 -7.42885 -45.12353 1.000 76.04479 375 ARG E C 1
ATOM 6155 O O . ARG B 1 375 ? -12.36693 -6.31890 -45.28067 1.000 77.33600 375 ARG E O 1
ATOM 6163 N N . GLU B 1 376 ? -12.62127 -8.47607 -45.89632 1.000 72.31593 376 GLU E N 1
ATOM 6164 C CA . GLU B 1 376 ? -11.97477 -8.35711 -47.19365 1.000 76.92097 376 GLU E CA 1
ATOM 6165 C C . GLU B 1 376 ? -13.03622 -8.47753 -48.28371 1.000 75.14403 376 GLU E C 1
ATOM 6166 O O . GLU B 1 376 ? -14.19360 -8.80187 -48.01448 1.000 73.30698 376 GLU E O 1
ATOM 6172 N N . HIS B 1 377 ? -12.63643 -8.20946 -49.52659 1.000 74.74149 377 HIS E N 1
ATOM 6173 C CA . HIS B 1 377 ? -13.58912 -8.23468 -50.63745 1.000 65.83968 377 HIS E CA 1
ATOM 6174 C C . HIS B 1 377 ? -12.83716 -8.30091 -51.95576 1.000 66.92576 377 HIS E C 1
ATOM 6175 O O . HIS B 1 377 ? -12.03118 -7.41345 -52.25463 1.000 71.40413 377 HIS E O 1
ATOM 6182 N N . ASP B 1 378 ? -13.11568 -9.33505 -52.74668 1.000 69.60037 378 ASP E N 1
ATOM 6183 C CA . ASP B 1 378 ? -12.57431 -9.47758 -54.08872 1.000 65.97278 378 ASP E CA 1
ATOM 6184 C C . ASP B 1 378 ? -13.71481 -9.69562 -55.07091 1.000 68.78110 378 ASP E C 1
ATOM 6185 O O . ASP B 1 378 ? -14.84484 -10.00528 -54.68627 1.000 66.50151 378 ASP E O 1
ATOM 6190 N N . ILE B 1 379 ? -13.40287 -9.53338 -56.35285 1.000 69.92156 379 ILE E N 1
ATOM 6191 C CA . ILE B 1 379 ? -14.34870 -9.77433 -57.43431 1.000 69.67807 379 ILE E CA 1
ATOM 6192 C C . ILE B 1 379 ? -13.79080 -10.89001 -58.30521 1.000 68.68822 379 ILE E C 1
ATOM 6193 O O . ILE B 1 379 ? -12.59910 -10.88795 -58.63749 1.000 65.04443 379 ILE E O 1
ATOM 6198 N N . LEU B 1 380 ? -14.64723 -11.84379 -58.66343 1.000 62.02152 380 LEU E N 1
ATOM 6199 C CA . LEU B 1 380 ? -14.24830 -12.99846 -59.45312 1.000 65.54238 380 LEU E CA 1
ATOM 6200 C C . LEU B 1 380 ? -15.15504 -13.12859 -60.66688 1.000 70.34111 380 LEU E C 1
ATOM 6201 O O . LEU B 1 380 ? -16.36991 -12.93059 -60.57003 1.000 69.40961 380 LEU E O 1
ATOM 6206 N N . ILE B 1 381 ? -14.55863 -13.45613 -61.80824 1.000 73.39678 381 ILE E N 1
ATOM 6207 C CA . ILE B 1 381 ? -15.29796 -13.74333 -63.03146 1.000 66.97996 381 ILE E CA 1
ATOM 6208 C C . ILE B 1 381 ? -15.29486 -15.25462 -63.21762 1.000 74.96531 381 ILE E C 1
ATOM 6209 O O . ILE B 1 381 ? -14.24263 -15.86254 -63.44571 1.000 70.40537 381 ILE E O 1
ATOM 6214 N N . VAL B 1 382 ? -16.47551 -15.86400 -63.11240 1.000 73.88530 382 VAL E N 1
ATOM 6215 C CA . VAL B 1 382 ? -16.58738 -17.31447 -63.19349 1.000 71.23445 382 VAL E CA 1
ATOM 6216 C C . VAL B 1 382 ? -16.31243 -17.76915 -64.61982 1.000 73.61691 382 VAL E C 1
ATOM 6217 O O . VAL B 1 382 ? -16.94273 -17.29501 -65.57408 1.000 74.74609 382 VAL E O 1
ATOM 6221 N N . GLY B 1 383 ? -15.36390 -18.69561 -64.77103 1.000 75.24993 383 GLY E N 1
ATOM 6222 C CA . GLY B 1 383 ? -14.99098 -19.23095 -66.05273 1.000 79.64205 383 GLY E CA 1
ATOM 6223 C C . GLY B 1 383 ? -15.49250 -20.64389 -66.26728 1.000 88.87915 383 GLY E C 1
ATOM 6224 O O . GLY B 1 383 ? -16.38945 -21.13373 -65.56717 1.000 85.48823 383 GLY E O 1
ATOM 6225 N N . GLU B 1 384 ? -14.89814 -21.31583 -67.25589 1.000 89.37204 384 GLU E N 1
ATOM 6226 C CA . GLU B 1 384 ? -15.30806 -22.67403 -67.59419 1.000 89.82400 384 GLU E CA 1
ATOM 6227 C C . GLU B 1 384 ? -14.80082 -23.69564 -66.58378 1.000 93.59514 384 GLU E C 1
ATOM 6228 O O . GLU B 1 384 ? -15.48261 -24.69292 -66.32221 1.000 89.69246 384 GLU E O 1
ATOM 6234 N N . ASP B 1 385 ? -13.61453 -23.47095 -66.01339 1.000 92.89446 385 ASP E N 1
ATOM 6235 C CA . ASP B 1 385 ? -13.01844 -24.39825 -65.06265 1.000 95.25454 385 ASP E CA 1
ATOM 6236 C C . ASP B 1 385 ? -12.89446 -23.83994 -63.65367 1.000 89.10043 385 ASP E C 1
ATOM 6237 O O . ASP B 1 385 ? -12.73995 -24.62171 -62.71072 1.000 90.03324 385 ASP E O 1
ATOM 6242 N N . GLY B 1 386 ? -12.95186 -22.52311 -63.48696 1.000 91.61949 386 GLY E N 1
ATOM 6243 C CA . GLY B 1 386 ? -12.84090 -21.92279 -62.17372 1.000 86.27261 386 GLY E CA 1
ATOM 6244 C C . GLY B 1 386 ? -13.31187 -20.48522 -62.15803 1.000 76.19480 386 GLY E C 1
ATOM 6245 O O . GLY B 1 386 ? -14.39955 -20.17571 -62.65228 1.000 78.94453 386 GLY E O 1
ATOM 6246 N N . ALA B 1 387 ? -12.49854 -19.59575 -61.59662 1.000 81.20512 387 ALA E N 1
ATOM 6247 C CA . ALA B 1 387 ? -12.82718 -18.18003 -61.55061 1.000 75.72022 387 ALA E CA 1
ATOM 6248 C C . ALA B 1 387 ? -11.53855 -17.37390 -61.56382 1.000 76.20961 387 ALA E C 1
ATOM 6249 O O . ALA B 1 387 ? -10.54024 -17.77820 -60.96239 1.000 72.77622 387 ALA E O 1
ATOM 6251 N N . GLU B 1 388 ? -11.56869 -16.23863 -62.25519 1.000 74.57260 388 GLU E N 1
ATOM 6252 C CA . GLU B 1 388 ? -10.43180 -15.33343 -62.33215 1.000 69.09311 388 GLU E CA 1
ATOM 6253 C C . GLU B 1 388 ? -10.65006 -14.16594 -61.38154 1.000 71.96139 388 GLU E C 1
ATOM 6254 O O . GLU B 1 388 ? -11.70273 -13.52042 -61.41536 1.000 74.28285 388 GLU E O 1
ATOM 6260 N N . ASN B 1 389 ? -9.65728 -13.89803 -60.53936 1.000 77.71674 389 ASN E N 1
ATOM 6261 C CA . ASN B 1 389 ? -9.71674 -12.78056 -59.60742 1.000 74.98045 389 ASN E CA 1
ATOM 6262 C C . ASN B 1 389 ? -9.20009 -11.51908 -60.29124 1.000 68.24845 389 ASN E C 1
ATOM 6263 O O . ASN B 1 389 ? -8.08364 -11.50816 -60.81924 1.000 69.06834 389 ASN E O 1
ATOM 6268 N N . ILE B 1 390 ? -10.01637 -10.46288 -60.28674 1.000 71.21668 390 ILE E N 1
ATOM 6269 C CA . ILE B 1 390 ? -9.66571 -9.19308 -60.91488 1.000 64.81972 390 ILE E CA 1
ATOM 6270 C C . ILE B 1 390 ? -9.36032 -8.10670 -59.89816 1.000 70.84347 390 ILE E C 1
ATOM 6271 O O . ILE B 1 390 ? -9.14628 -6.95276 -60.29103 1.000 60.83769 390 ILE E O 1
ATOM 6276 N N . THR B 1 391 ? -9.33657 -8.42980 -58.60543 1.000 74.87374 391 THR E N 1
ATOM 6277 C CA . THR B 1 391 ? -8.97113 -7.47891 -57.56000 1.000 70.16752 391 THR E CA 1
ATOM 6278 C C . THR B 1 391 ? -7.49003 -7.67582 -57.24886 1.000 79.83984 391 THR E C 1
ATOM 6279 O O . THR B 1 391 ? -7.09375 -8.71999 -56.71992 1.000 75.27390 391 THR E O 1
ATOM 6283 N N . GLY B 1 392 ? -6.67328 -6.67955 -57.58265 1.000 73.23161 392 GLY E N 1
ATOM 6284 C CA . GLY B 1 392 ? -5.23890 -6.78302 -57.43513 1.000 75.59885 392 GLY E CA 1
ATOM 6285 C C . GLY B 1 392 ? -4.64524 -6.15578 -56.19615 1.000 73.86051 392 GLY E C 1
ATOM 6286 O O . GLY B 1 392 ? -3.43117 -6.25644 -55.99397 1.000 72.42473 392 GLY E O 1
ATOM 6287 N N . PHE B 1 393 ? -5.45359 -5.51371 -55.36034 1.000 73.29487 393 PHE E N 1
ATOM 6288 C CA . PHE B 1 393 ? -4.92027 -4.86155 -54.17557 1.000 75.26992 393 PHE E CA 1
ATOM 6289 C C . PHE B 1 393 ? -4.48119 -5.91001 -53.15488 1.000 79.36559 393 PHE E C 1
ATOM 6290 O O . PHE B 1 393 ? -5.10861 -6.96822 -53.04381 1.000 80.09142 393 PHE E O 1
ATOM 6298 N N . PRO B 1 394 ? -3.39916 -5.65803 -52.41593 1.000 81.97675 394 PRO E N 1
ATOM 6299 C CA . PRO B 1 394 ? -2.97277 -6.61047 -51.38443 1.000 80.45337 394 PRO E CA 1
ATOM 6300 C C . PRO B 1 394 ? -4.06544 -6.84585 -50.35270 1.000 83.50514 394 PRO E C 1
ATOM 6301 O O . PRO B 1 394 ? -4.84633 -5.95053 -50.02313 1.000 86.34875 394 PRO E O 1
ATOM 6305 N N . VAL B 1 395 ? -4.10603 -8.07349 -49.83749 1.000 87.93522 395 VAL E N 1
ATOM 6306 C CA . VAL B 1 395 ? -5.19892 -8.52229 -48.98239 1.000 90.70789 395 VAL E CA 1
ATOM 6307 C C . VAL B 1 395 ? -4.84714 -8.34113 -47.51020 1.000 93.99976 395 VAL E C 1
ATOM 6308 O O . VAL B 1 395 ? -5.44676 -7.51112 -46.81714 1.000 94.23258 395 VAL E O 1
ATOM 6312 N N . GLY B 1 396 ? -3.87202 -9.10883 -47.02516 1.000 78.88288 396 GLY E N 1
ATOM 6313 C CA . GLY B 1 396 ? -3.64188 -9.24027 -45.60521 1.000 94.81462 396 GLY E CA 1
ATOM 6314 C C . GLY B 1 396 ? -2.55084 -8.35041 -45.04221 1.000 107.63167 396 GLY E C 1
ATOM 6315 O O . GLY B 1 396 ? -2.14450 -7.35440 -45.64922 1.000 106.58043 396 GLY E O 1
ATOM 6316 N N . PRO B 1 397 ? -2.05024 -8.70805 -43.85365 1.000 103.79711 397 PRO E N 1
ATOM 6317 C CA . PRO B 1 397 ? -1.08320 -7.84619 -43.15332 1.000 103.78564 397 PRO E CA 1
ATOM 6318 C C . PRO B 1 397 ? 0.28338 -7.75624 -43.81331 1.000 106.58047 397 PRO E C 1
ATOM 6319 O O . PRO B 1 397 ? 1.17023 -7.10181 -43.25348 1.000 102.85717 397 PRO E O 1
ATOM 6323 N N . GLU B 1 398 ? 0.49580 -8.38879 -44.97007 1.000 123.07962 398 GLU E N 1
ATOM 6324 C CA . GLU B 1 398 ? 1.78490 -8.26450 -45.64200 1.000 123.69142 398 GLU E CA 1
ATOM 6325 C C . GLU B 1 398 ? 2.04781 -6.82942 -46.07833 1.000 126.06942 398 GLU E C 1
ATOM 6326 O O . GLU B 1 398 ? 3.19922 -6.37928 -46.07049 1.000 124.05723 398 GLU E O 1
ATOM 6332 N N . HIS B 1 399 ? 0.99726 -6.09502 -46.45795 1.000 117.37316 399 HIS E N 1
ATOM 6333 C CA . HIS B 1 399 ? 1.15548 -4.70454 -46.86451 1.000 117.68434 399 HIS E CA 1
ATOM 6334 C C . HIS B 1 399 ? 0.03638 -3.80619 -46.34907 1.000 112.27473 399 HIS E C 1
ATOM 6335 O O . HIS B 1 399 ? -0.04730 -2.64711 -46.77515 1.000 115.33574 399 HIS E O 1
ATOM 6342 N N . ASN B 1 400 ? -0.82233 -4.29189 -45.45128 1.000 97.10691 400 ASN E N 1
ATOM 6343 C CA . ASN B 1 400 ? -1.95713 -3.52065 -44.96093 1.000 104.79458 400 ASN E CA 1
ATOM 6344 C C . ASN B 1 400 ? -1.72560 -2.95368 -43.56568 1.000 92.51867 400 ASN E C 1
ATOM 6345 O O . ASN B 1 400 ? -2.69113 -2.65993 -42.85228 1.000 84.89154 400 ASN E O 1
ATOM 6350 N N . ILE B 1 401 ? -0.47037 -2.79376 -43.16556 1.000 99.83706 401 ILE E N 1
ATOM 6351 C CA . ILE B 1 401 ? -0.11303 -2.09119 -41.94061 1.000 95.21942 401 ILE E CA 1
ATOM 6352 C C . ILE B 1 401 ? 0.40969 -0.72724 -42.37495 1.000 91.50917 401 ILE E C 1
ATOM 6353 O O . ILE B 1 401 ? 1.54794 -0.59607 -42.82958 1.000 96.45955 401 ILE E O 1
ATOM 6358 N N . ILE B 1 402 ? -0.43394 0.29368 -42.24603 1.000 87.08891 402 ILE E N 1
ATOM 6359 C CA . ILE B 1 402 ? -0.17532 1.60913 -42.82573 1.000 91.97175 402 ILE E CA 1
ATOM 6360 C C . ILE B 1 402 ? 0.70308 2.38644 -41.85018 1.000 90.59603 402 ILE E C 1
ATOM 6361 O O . ILE B 1 402 ? 0.23120 2.87297 -40.82177 1.000 89.34039 402 ILE E O 1
ATOM 6366 N N . ARG B 1 403 ? 1.98468 2.51140 -42.17751 1.000 96.26872 403 ARG E N 1
ATOM 6367 C CA . ARG B 1 403 ? 2.95478 3.23223 -41.35712 1.000 97.14543 403 ARG E CA 1
ATOM 6368 C C . ARG B 1 403 ? 3.28926 4.53806 -42.07470 1.000 102.04573 403 ARG E C 1
ATOM 6369 O O . ARG B 1 403 ? 4.23571 4.60720 -42.86044 1.000 103.39261 403 ARG E O 1
ATOM 6377 N N . ASN B 1 404 ? 2.49949 5.57225 -41.80665 1.000 93.11213 404 ASN E N 1
ATOM 6378 C CA . ASN B 1 404 ? 2.74696 6.88510 -42.38940 1.000 94.97434 404 ASN E CA 1
ATOM 6379 C C . ASN B 1 404 ? 3.20407 7.87122 -41.32174 1.000 81.50587 404 ASN E C 1
ATOM 6380 O O . ASN B 1 404 ? 3.63324 8.98036 -41.63467 1.000 101.51765 404 ASN E O 1
ATOM 6385 N N . ASP C 1 4 ? -119.82025 21.79324 -34.22094 1.000 144.68554 4 ASP F N 1
ATOM 6386 C CA . ASP C 1 4 ? -120.03374 21.14043 -35.50650 1.000 142.71633 4 ASP F CA 1
ATOM 6387 C C . ASP C 1 4 ? -119.15568 19.89571 -35.61785 1.000 143.05446 4 ASP F C 1
ATOM 6388 O O . ASP C 1 4 ? -119.45030 18.86554 -35.01221 1.000 141.82802 4 ASP F O 1
ATOM 6393 N N . MET C 1 5 ? -118.07544 19.99422 -36.38893 1.000 136.82605 5 MET F N 1
ATOM 6394 C CA . MET C 1 5 ? -117.12631 18.90274 -36.54934 1.000 136.94503 5 MET F CA 1
ATOM 6395 C C . MET C 1 5 ? -115.71864 19.40403 -36.25426 1.000 130.57805 5 MET F C 1
ATOM 6396 O O . MET C 1 5 ? -115.48865 20.59844 -36.04700 1.000 134.89080 5 MET F O 1
ATOM 6401 N N . LEU C 1 6 ? -114.77259 18.46797 -36.23764 1.000 129.62774 6 LEU F N 1
ATOM 6402 C CA . LEU C 1 6 ? -113.41072 18.76491 -35.82034 1.000 130.96365 6 LEU F CA 1
ATOM 6403 C C . LEU C 1 6 ? -112.71940 19.70147 -36.80917 1.000 128.01623 6 LEU F C 1
ATOM 6404 O O . LEU C 1 6 ? -113.10615 19.82470 -37.97485 1.000 125.27630 6 LEU F O 1
ATOM 6409 N N . HIS C 1 7 ? -111.67420 20.36691 -36.31842 1.000 127.99226 7 HIS F N 1
ATOM 6410 C CA . HIS C 1 7 ? -110.96317 21.37960 -37.08787 1.000 125.88155 7 HIS F CA 1
ATOM 6411 C C . HIS C 1 7 ? -109.46038 21.14411 -37.00181 1.000 127.35324 7 HIS F C 1
ATOM 6412 O O . HIS C 1 7 ? -108.83688 20.69385 -37.96993 1.000 120.63499 7 HIS F O 1
ATOM 6419 N N . VAL C 1 8 ? -108.87268 21.45311 -35.84721 1.000 120.29119 8 VAL F N 1
ATOM 6420 C CA . VAL C 1 8 ? -107.48928 21.11229 -35.53665 1.000 105.86196 8 VAL F CA 1
ATOM 6421 C C . VAL C 1 8 ? -107.49720 20.27352 -34.26611 1.000 105.17188 8 VAL F C 1
ATOM 6422 O O . VAL C 1 8 ? -108.19300 20.60913 -33.29968 1.000 99.32107 8 VAL F O 1
ATOM 6426 N N . MET C 1 9 ? -106.72415 19.18808 -34.26849 1.000 98.72576 9 MET F N 1
ATOM 6427 C CA . MET C 1 9 ? -106.88043 18.13580 -33.27503 1.000 96.79379 9 MET F CA 1
ATOM 6428 C C . MET C 1 9 ? -105.58589 17.35265 -33.11949 1.000 96.54855 9 MET F C 1
ATOM 6429 O O . MET C 1 9 ? -104.92933 17.03004 -34.10986 1.000 93.89727 9 MET F O 1
ATOM 6434 N N . LYS C 1 10 ? -105.23360 17.04454 -31.87324 1.000 98.58829 10 LYS F N 1
ATOM 6435 C CA . LYS C 1 10 ? -104.17524 16.09012 -31.57013 1.000 96.30413 10 LYS F CA 1
ATOM 6436 C C . LYS C 1 10 ? -104.80011 14.70869 -31.42295 1.000 99.39744 10 LYS F C 1
ATOM 6437 O O . LYS C 1 10 ? -105.67085 14.49431 -30.56723 1.000 99.75445 10 LYS F O 1
ATOM 6443 N N . TRP C 1 11 ? -104.35564 13.78480 -32.26510 1.000 96.43056 11 TRP F N 1
ATOM 6444 C CA . TRP C 1 11 ? -104.88209 12.42416 -32.34694 1.000 91.26026 11 TRP F CA 1
ATOM 6445 C C . TRP C 1 11 ? -103.72915 11.45106 -32.12679 1.000 87.28786 11 TRP F C 1
ATOM 6446 O O . TRP C 1 11 ? -103.37565 10.67252 -33.02339 1.000 73.76926 11 TRP F O 1
ATOM 6448 N N . HIS C 1 12 ? -103.12402 11.52734 -30.94031 1.000 88.58059 12 HIS F N 1
ATOM 6449 C CA . HIS C 1 12 ? -101.96104 10.71665 -30.59061 1.000 81.83482 12 HIS F CA 1
ATOM 6450 C C . HIS C 1 12 ? -102.46347 9.31971 -30.24087 1.000 83.25065 12 HIS F C 1
ATOM 6451 O O . HIS C 1 12 ? -102.67169 8.96360 -29.07839 1.000 88.84564 12 HIS F O 1
ATOM 6458 N N . ASN C 1 13 ? -102.68703 8.52372 -31.28035 1.000 77.43283 13 ASN F N 1
ATOM 6459 C CA . ASN C 1 13 ? -103.23670 7.18177 -31.14403 1.000 82.45257 13 ASN F CA 1
ATOM 6460 C C . ASN C 1 13 ? -102.11021 6.16978 -31.32005 1.000 78.46033 13 ASN F C 1
ATOM 6461 O O . ASN C 1 13 ? -101.41735 6.17690 -32.34406 1.000 74.09491 13 ASN F O 1
ATOM 6466 N N . GLY C 1 14 ? -101.92357 5.31666 -30.32127 1.000 83.15715 14 GLY F N 1
ATOM 6467 C CA . GLY C 1 14 ? -100.86562 4.32875 -30.33583 1.000 80.11951 14 GLY F CA 1
ATOM 6468 C C . GLY C 1 14 ? -99.69534 4.71514 -29.45431 1.000 79.74363 14 GLY F C 1
ATOM 6469 O O . GLY C 1 14 ? -99.78293 5.57694 -28.57632 1.000 85.08661 14 GLY F O 1
ATOM 6470 N N . GLU C 1 15 ? -98.57254 4.05209 -29.70575 1.000 87.67605 15 GLU F N 1
ATOM 6471 C CA . GLU C 1 15 ? -97.33090 4.27185 -28.98251 1.000 81.54311 15 GLU F CA 1
ATOM 6472 C C . GLU C 1 15 ? -96.26759 4.76961 -29.94949 1.000 75.22496 15 GLU F C 1
ATOM 6473 O O . GLU C 1 15 ? -96.40161 4.64898 -31.16909 1.000 67.68524 15 GLU F O 1
ATOM 6479 N N . LYS C 1 16 ? -95.19504 5.32037 -29.38689 1.000 72.96018 16 LYS F N 1
ATOM 6480 C CA . LYS C 1 16 ? -94.06155 5.76298 -30.18957 1.000 75.07650 16 LYS F CA 1
ATOM 6481 C C . LYS C 1 16 ? -93.38521 4.56417 -30.84317 1.000 68.64389 16 LYS F C 1
ATOM 6482 O O . LYS C 1 16 ? -92.98306 3.61673 -30.15887 1.000 63.82850 16 LYS F O 1
ATOM 6488 N N . ASP C 1 17 ? -93.26037 4.60708 -32.16634 1.000 68.45659 17 ASP F N 1
ATOM 6489 C CA . ASP C 1 17 ? -92.63634 3.52566 -32.90904 1.000 74.67572 17 ASP F CA 1
ATOM 6490 C C . ASP C 1 17 ? -91.12011 3.55201 -32.73335 1.000 70.66719 17 ASP F C 1
ATOM 6491 O O . ASP C 1 17 ? -90.53644 4.51469 -32.22872 1.000 63.87367 17 ASP F O 1
ATOM 6496 N N . TYR C 1 18 ? -90.48377 2.46844 -33.16802 1.000 75.14890 18 TYR F N 1
ATOM 6497 C CA . TYR C 1 18 ? -89.03348 2.36823 -33.12527 1.000 68.65134 18 TYR F CA 1
ATOM 6498 C C . TYR C 1 18 ? -88.40022 3.23158 -34.21167 1.000 72.26651 18 TYR F C 1
ATOM 6499 O O . TYR C 1 18 ? -88.94088 3.38899 -35.30991 1.000 70.41400 18 TYR F O 1
ATOM 6508 N N . SER C 1 19 ? -87.23896 3.79809 -33.88857 1.000 71.81329 19 SER F N 1
ATOM 6509 C CA . SER C 1 19 ? -86.46346 4.60233 -34.81606 1.000 67.75406 19 SER F CA 1
ATOM 6510 C C . SER C 1 19 ? -85.00380 4.17330 -34.76688 1.000 74.09472 19 SER F C 1
ATOM 6511 O O . SER C 1 19 ? -84.47280 3.89311 -33.68426 1.000 70.47196 19 SER F O 1
ATOM 6514 N N . PRO C 1 20 ? -84.33132 4.10161 -35.91916 1.000 74.46026 20 PRO F N 1
ATOM 6515 C CA . PRO C 1 20 ? -82.90933 3.72330 -35.91273 1.000 72.34437 20 PRO F CA 1
ATOM 6516 C C . PRO C 1 20 ? -82.01378 4.75734 -35.25726 1.000 71.30543 20 PRO F C 1
ATOM 6517 O O . PRO C 1 20 ? -80.88442 4.42381 -34.87837 1.000 73.23863 20 PRO F O 1
ATOM 6521 N N . PHE C 1 21 ? -82.47504 5.99438 -35.11331 1.000 73.50578 21 PHE F N 1
ATOM 6522 C CA . PHE C 1 21 ? -81.68281 7.06354 -34.52789 1.000 71.65249 21 PHE F CA 1
ATOM 6523 C C . PHE C 1 21 ? -82.07073 7.26039 -33.06922 1.000 74.71613 21 PHE F C 1
ATOM 6524 O O . PHE C 1 21 ? -83.24559 7.15053 -32.70546 1.000 70.50372 21 PHE F O 1
ATOM 6532 N N . SER C 1 22 ? -81.07378 7.54867 -32.23811 1.000 76.69681 22 SER F N 1
ATOM 6533 C CA . SER C 1 22 ? -81.30715 7.74964 -30.81913 1.000 74.63211 22 SER F CA 1
ATOM 6534 C C . SER C 1 22 ? -81.98522 9.09562 -30.57365 1.000 73.00123 22 SER F C 1
ATOM 6535 O O . SER C 1 22 ? -82.14118 9.92389 -31.47574 1.000 73.50615 22 SER F O 1
ATOM 6538 N N . ASP C 1 23 ? -82.38967 9.30911 -29.31966 1.000 80.38138 23 ASP F N 1
ATOM 6539 C CA . ASP C 1 23 ? -82.97304 10.59213 -28.94374 1.000 81.95747 23 ASP F CA 1
ATOM 6540 C C . ASP C 1 23 ? -81.95587 11.71744 -29.07907 1.000 83.97043 23 ASP F C 1
ATOM 6541 O O . ASP C 1 23 ? -82.30771 12.84013 -29.46123 1.000 77.90236 23 ASP F O 1
ATOM 6546 N N . ALA C 1 24 ? -80.68628 11.43328 -28.77446 1.000 78.34961 24 ALA F N 1
ATOM 6547 C CA . ALA C 1 24 ? -79.64741 12.44874 -28.90891 1.000 75.34844 24 ALA F CA 1
ATOM 6548 C C . ALA C 1 24 ? -79.40270 12.80071 -30.37039 1.000 80.73156 24 ALA F C 1
ATOM 6549 O O . ALA C 1 24 ? -79.17546 13.97043 -30.70251 1.000 83.00312 24 ALA F O 1
ATOM 6551 N N . GLU C 1 25 ? -79.43765 11.80309 -31.25747 1.000 80.27414 25 GLU F N 1
ATOM 6552 C CA . GLU C 1 25 ? -79.26233 12.07960 -32.67946 1.000 77.83820 25 GLU F CA 1
ATOM 6553 C C . GLU C 1 25 ? -80.41845 12.90797 -33.22723 1.000 73.00540 25 GLU F C 1
ATOM 6554 O O . GLU C 1 25 ? -80.21734 13.76754 -34.09217 1.000 75.42922 25 GLU F O 1
ATOM 6560 N N . MET C 1 26 ? -81.63406 12.67702 -32.72910 1.000 69.40892 26 MET F N 1
ATOM 6561 C CA . MET C 1 26 ? -82.76425 13.49545 -33.14933 1.000 70.03612 26 MET F CA 1
ATOM 6562 C C . MET C 1 26 ? -82.72519 14.88109 -32.52084 1.000 75.42072 26 MET F C 1
ATOM 6563 O O . MET C 1 26 ? -83.19878 15.84516 -33.13109 1.000 74.69188 26 MET F O 1
ATOM 6568 N N . THR C 1 27 ? -82.15831 15.00184 -31.31797 1.000 80.86546 27 THR F N 1
ATOM 6569 C CA . THR C 1 27 ? -82.10827 16.29246 -30.64028 1.000 79.33456 27 THR F CA 1
ATOM 6570 C C . THR C 1 27 ? -81.07038 17.21806 -31.26838 1.000 82.24983 27 THR F C 1
ATOM 6571 O O . THR C 1 27 ? -81.29892 18.42901 -31.36717 1.000 85.07882 27 THR F O 1
ATOM 6575 N N . ARG C 1 28 ? -79.93029 16.67396 -31.70817 1.000 75.62498 28 ARG F N 1
ATOM 6576 C CA . ARG C 1 28 ? -78.91336 17.52368 -32.32404 1.000 80.72296 28 ARG F CA 1
ATOM 6577 C C . ARG C 1 28 ? -79.38780 18.10093 -33.65302 1.000 81.38463 28 ARG F C 1
ATOM 6578 O O . ARG C 1 28 ? -78.98490 19.20977 -34.02299 1.000 83.31230 28 ARG F O 1
ATOM 6586 N N . ARG C 1 29 ? -80.24116 17.37619 -34.38045 1.000 84.69484 29 ARG F N 1
ATOM 6587 C CA . ARG C 1 29 ? -80.78199 17.91557 -35.62410 1.000 82.16314 29 ARG F CA 1
ATOM 6588 C C . ARG C 1 29 ? -81.73607 19.07037 -35.35235 1.000 78.16496 29 ARG F C 1
ATOM 6589 O O . ARG C 1 29 ? -81.69119 20.09646 -36.04102 1.000 85.50258 29 ARG F O 1
ATOM 6597 N N . GLN C 1 30 ? -82.60810 18.92095 -34.35371 1.000 71.26044 30 GLN F N 1
ATOM 6598 C CA . GLN C 1 30 ? -83.51619 20.00538 -34.00248 1.000 76.24900 30 GLN F CA 1
ATOM 6599 C C . GLN C 1 30 ? -82.77962 21.15702 -33.32940 1.000 84.04631 30 GLN F C 1
ATOM 6600 O O . GLN C 1 30 ? -83.20135 22.31308 -33.44804 1.000 82.53441 30 GLN F O 1
ATOM 6606 N N . ASN C 1 31 ? -81.68030 20.86811 -32.62727 1.000 82.16799 31 ASN F N 1
ATOM 6607 C CA . ASN C 1 31 ? -80.88441 21.94005 -32.03844 1.000 80.32614 31 ASN F CA 1
ATOM 6608 C C . ASN C 1 31 ? -80.06851 22.67662 -33.09274 1.000 79.25221 31 ASN F C 1
ATOM 6609 O O . ASN C 1 31 ? -79.79406 23.87185 -32.93633 1.000 82.15289 31 ASN F O 1
ATOM 6614 N N . ASP C 1 32 ? -79.66970 21.98732 -34.16554 1.000 83.26957 32 ASP F N 1
ATOM 6615 C CA . ASP C 1 32 ? -78.98818 22.66763 -35.26154 1.000 85.33485 32 ASP F CA 1
ATOM 6616 C C . ASP C 1 32 ? -79.88634 23.71314 -35.90991 1.000 84.07965 32 ASP F C 1
ATOM 6617 O O . ASP C 1 32 ? -79.39812 24.75197 -36.36919 1.000 86.31200 32 ASP F O 1
ATOM 6622 N N . VAL C 1 33 ? -81.19622 23.46276 -35.95344 1.000 85.36654 33 VAL F N 1
ATOM 6623 C CA . VAL C 1 33 ? -82.12794 24.47696 -36.43707 1.000 81.37342 33 VAL F CA 1
ATOM 6624 C C . VAL C 1 33 ? -82.19363 25.64127 -35.45750 1.000 87.65781 33 VAL F C 1
ATOM 6625 O O . VAL C 1 33 ? -82.11757 26.81108 -35.85102 1.000 89.85015 33 VAL F O 1
ATOM 6629 N N . ARG C 1 34 ? -82.33233 25.33648 -34.16373 1.000 85.74241 34 ARG F N 1
ATOM 6630 C CA . ARG C 1 34 ? -82.37962 26.38939 -33.15503 1.000 80.86516 34 ARG F CA 1
ATOM 6631 C C . ARG C 1 34 ? -81.08332 27.18586 -33.11708 1.000 87.87269 34 ARG F C 1
ATOM 6632 O O . ARG C 1 34 ? -81.09973 28.38411 -32.81235 1.000 89.35171 34 ARG F O 1
ATOM 6640 N N . GLY C 1 35 ? -79.95505 26.54342 -33.42379 1.000 86.34191 35 GLY F N 1
ATOM 6641 C CA . GLY C 1 35 ? -78.69423 27.26451 -33.45576 1.000 90.07635 35 GLY F CA 1
ATOM 6642 C C . GLY C 1 35 ? -78.60917 28.23261 -34.61905 1.000 90.46386 35 GLY F C 1
ATOM 6643 O O . GLY C 1 35 ? -78.11938 29.35536 -34.46972 1.000 91.54494 35 GLY F O 1
ATOM 6644 N N . TRP C 1 36 ? -79.08778 27.81534 -35.79271 1.000 93.78875 36 TRP F N 1
ATOM 6645 C CA . TRP C 1 36 ? -79.08330 28.70759 -36.94630 1.000 89.45478 36 TRP F CA 1
ATOM 6646 C C . TRP C 1 36 ? -80.11604 29.81631 -36.78903 1.000 91.60329 36 TRP F C 1
ATOM 6647 O O . TRP C 1 36 ? -79.86957 30.96165 -37.18532 1.000 92.45536 36 TRP F O 1
ATOM 6658 N N . MET C 1 37 ? -81.27649 29.49740 -36.20902 1.000 89.16969 37 MET F N 1
ATOM 6659 C CA . MET C 1 37 ? -82.31182 30.50996 -36.02596 1.000 92.74552 37 MET F CA 1
ATOM 6660 C C . MET C 1 37 ? -81.86290 31.59229 -35.05264 1.000 94.73377 37 MET F C 1
ATOM 6661 O O . MET C 1 37 ? -82.20403 32.76828 -35.22440 1.000 100.17779 37 MET F O 1
ATOM 6666 N N . ALA C 1 38 ? -81.09613 31.21782 -34.02621 1.000 94.20170 38 ALA F N 1
ATOM 6667 C CA . ALA C 1 38 ? -80.59001 32.21474 -33.08970 1.000 98.31494 38 ALA F CA 1
ATOM 6668 C C . ALA C 1 38 ? -79.54871 33.11714 -33.73915 1.000 98.41841 38 ALA F C 1
ATOM 6669 O O . ALA C 1 38 ? -79.46811 34.30547 -33.40771 1.000 101.68417 38 ALA F O 1
ATOM 6671 N N . LYS C 1 39 ? -78.74974 32.57786 -34.66392 1.000 96.76672 39 LYS F N 1
ATOM 6672 C CA . LYS C 1 39 ? -77.73643 33.38951 -35.32974 1.000 96.69329 39 LYS F CA 1
ATOM 6673 C C . LYS C 1 39 ? -78.36132 34.42909 -36.25033 1.000 100.74155 39 LYS F C 1
ATOM 6674 O O . LYS C 1 39 ? -77.77321 35.49430 -36.46850 1.000 107.23778 39 LYS F O 1
ATOM 6680 N N . ASN C 1 40 ? -79.54324 34.14417 -36.79495 1.000 101.72366 40 ASN F N 1
ATOM 6681 C CA . ASN C 1 40 ? -80.21216 35.03911 -37.72973 1.000 104.60452 40 ASN F CA 1
ATOM 6682 C C . ASN C 1 40 ? -81.48247 35.64968 -37.15269 1.000 104.18660 40 ASN F C 1
ATOM 6683 O O . ASN C 1 40 ? -82.24710 36.27643 -37.89433 1.000 101.84052 40 ASN F O 1
ATOM 6688 N N . ASN C 1 41 ? -81.72311 35.48118 -35.85140 1.000 105.10882 41 ASN F N 1
ATOM 6689 C CA . ASN C 1 41 ? -82.89754 36.02882 -35.17256 1.000 103.81886 41 ASN F CA 1
ATOM 6690 C C . ASN C 1 41 ? -84.18850 35.57032 -35.85690 1.000 105.68590 41 ASN F C 1
ATOM 6691 O O . ASN C 1 41 ? -84.99539 36.36956 -36.33706 1.000 107.47120 41 ASN F O 1
ATOM 6696 N N . VAL C 1 42 ? -84.36517 34.25224 -35.89777 1.000 100.43348 42 VAL F N 1
ATOM 6697 C CA . VAL C 1 42 ? -85.54582 33.62208 -36.47614 1.000 95.28429 42 VAL F CA 1
ATOM 6698 C C . VAL C 1 42 ? -86.36403 33.01810 -35.34427 1.000 96.51813 42 VAL F C 1
ATOM 6699 O O . VAL C 1 42 ? -85.84310 32.23160 -34.54407 1.000 101.78364 42 VAL F O 1
ATOM 6703 N N . ASP C 1 43 ? -87.64598 33.38299 -35.28062 1.000 97.23258 43 ASP F N 1
ATOM 6704 C CA . ASP C 1 43 ? -88.49179 32.93694 -34.17768 1.000 97.57118 43 ASP F CA 1
ATOM 6705 C C . ASP C 1 43 ? -88.81005 31.44975 -34.28586 1.000 100.06790 43 ASP F C 1
ATOM 6706 O O . ASP C 1 43 ? -88.70655 30.71018 -33.30037 1.000 102.59941 43 ASP F O 1
ATOM 6711 N N . ALA C 1 44 ? -89.20322 30.99250 -35.47259 1.000 99.09181 44 ALA F N 1
ATOM 6712 C CA . ALA C 1 44 ? -89.58608 29.60134 -35.66201 1.000 94.97115 44 ALA F CA 1
ATOM 6713 C C . ALA C 1 44 ? -89.24663 29.17658 -37.08315 1.000 95.49601 44 ALA F C 1
ATOM 6714 O O . ALA C 1 44 ? -88.99567 30.00586 -37.96029 1.000 98.97950 44 ALA F O 1
ATOM 6716 N N . ALA C 1 45 ? -89.24534 27.86401 -37.30201 1.000 98.19232 45 ALA F N 1
ATOM 6717 C CA . ALA C 1 45 ? -88.97503 27.28115 -38.60651 1.000 94.93999 45 ALA F CA 1
ATOM 6718 C C . ALA C 1 45 ? -90.16612 26.44658 -39.05572 1.000 92.66636 45 ALA F C 1
ATOM 6719 O O . ALA C 1 45 ? -90.85688 25.83023 -38.23858 1.000 90.80132 45 ALA F O 1
ATOM 6721 N N . LEU C 1 46 ? -90.40121 26.43384 -40.36673 1.000 87.55131 46 LEU F N 1
ATOM 6722 C CA . LEU C 1 46 ? -91.49180 25.67189 -40.96804 1.000 79.15455 46 LEU F CA 1
ATOM 6723 C C . LEU C 1 46 ? -90.94547 24.91402 -42.16980 1.000 76.89157 46 LEU F C 1
ATOM 6724 O O . LEU C 1 46 ? -90.58149 25.52469 -43.17999 1.000 77.02452 46 LEU F O 1
ATOM 6729 N N . PHE C 1 47 ? -90.88653 23.59103 -42.06067 1.000 73.51832 47 PHE F N 1
ATOM 6730 C CA . PHE C 1 47 ? -90.43664 22.73363 -43.14694 1.000 73.23513 47 PHE F CA 1
ATOM 6731 C C . PHE C 1 47 ? -91.64186 22.07153 -43.80228 1.000 73.21286 47 PHE F C 1
ATOM 6732 O O . PHE C 1 47 ? -92.59311 21.68059 -43.12076 1.000 69.89128 47 PHE F O 1
ATOM 6740 N N . THR C 1 48 ? -91.60142 21.95419 -45.13151 1.000 72.22657 48 THR F N 1
ATOM 6741 C CA . THR C 1 48 ? -92.74017 21.45147 -45.88959 1.000 71.88020 48 THR F CA 1
ATOM 6742 C C . THR C 1 48 ? -92.41992 20.29394 -46.82544 1.000 63.91645 48 THR F C 1
ATOM 6743 O O . THR C 1 48 ? -93.35512 19.64008 -47.30021 1.000 70.06440 48 THR F O 1
ATOM 6747 N N . SER C 1 49 ? -91.15191 20.01929 -47.10764 1.000 68.99231 49 SER F N 1
ATOM 6748 C CA . SER C 1 49 ? -90.78308 18.97491 -48.04961 1.000 68.28598 49 SER F CA 1
ATOM 6749 C C . SER C 1 49 ? -90.63723 17.62980 -47.34108 1.000 67.62302 49 SER F C 1
ATOM 6750 O O . SER C 1 49 ? -90.61877 17.54242 -46.11149 1.000 63.85692 49 SER F O 1
ATOM 6753 N N . TYR C 1 50 ? -90.53421 16.56595 -48.14371 1.000 63.25989 50 TYR F N 1
ATOM 6754 C CA . TYR C 1 50 ? -90.30943 15.23511 -47.58601 1.000 63.37468 50 TYR F CA 1
ATOM 6755 C C . TYR C 1 50 ? -89.02169 15.19284 -46.77329 1.000 66.98352 50 TYR F C 1
ATOM 6756 O O . TYR C 1 50 ? -89.01345 14.75503 -45.61683 1.000 63.24382 50 TYR F O 1
ATOM 6765 N N . HIS C 1 51 ? -87.91779 15.64507 -47.37387 1.000 68.42026 51 HIS F N 1
ATOM 6766 C CA . HIS C 1 51 ? -86.59607 15.40817 -46.80209 1.000 66.13901 51 HIS F CA 1
ATOM 6767 C C . HIS C 1 51 ? -86.40982 16.15339 -45.48621 1.000 65.34600 51 HIS F C 1
ATOM 6768 O O . HIS C 1 51 ? -85.95650 15.57122 -44.49447 1.000 67.92825 51 HIS F O 1
ATOM 6775 N N . CYS C 1 52 ? -86.75089 17.44326 -45.45494 1.000 62.88129 52 CYS F N 1
ATOM 6776 C CA . CYS C 1 52 ? -86.56683 18.21155 -44.22793 1.000 65.56909 52 CYS F CA 1
ATOM 6777 C C . CYS C 1 52 ? -87.47870 17.70839 -43.11446 1.000 66.07610 52 CYS F C 1
ATOM 6778 O O . CYS C 1 52 ? -87.05538 17.61839 -41.95616 1.000 70.74923 52 CYS F O 1
ATOM 6781 N N . ILE C 1 53 ? -88.72625 17.36144 -43.44326 1.000 63.31174 53 ILE F N 1
ATOM 6782 C CA . ILE C 1 53 ? -89.63518 16.83289 -42.42921 1.000 58.30819 53 ILE F CA 1
ATOM 6783 C C . ILE C 1 53 ? -89.15862 15.47012 -41.93963 1.000 61.15976 53 ILE F C 1
ATOM 6784 O O . ILE C 1 53 ? -89.22709 15.16739 -40.74240 1.000 64.58621 53 ILE F O 1
ATOM 6789 N N . ASN C 1 54 ? -88.65615 14.63041 -42.84793 1.000 61.91792 54 ASN F N 1
ATOM 6790 C CA . ASN C 1 54 ? -88.16341 13.32191 -42.43050 1.000 62.57930 54 ASN F CA 1
ATOM 6791 C C . ASN C 1 54 ? -86.83263 13.42506 -41.69546 1.000 58.52713 54 ASN F C 1
ATOM 6792 O O . ASN C 1 54 ? -86.54758 12.60091 -40.82036 1.000 56.43836 54 ASN F O 1
ATOM 6797 N N . TYR C 1 55 ? -86.00790 14.41999 -42.02768 1.000 55.82608 55 TYR F N 1
ATOM 6798 C CA . TYR C 1 55 ? -84.70381 14.53352 -41.38195 1.000 62.83779 55 TYR F CA 1
ATOM 6799 C C . TYR C 1 55 ? -84.84587 14.94506 -39.92210 1.000 61.78739 55 TYR F C 1
ATOM 6800 O O . TYR C 1 55 ? -84.24374 14.33246 -39.03336 1.000 66.35813 55 TYR F O 1
ATOM 6809 N N . TYR C 1 56 ? -85.64855 15.97128 -39.65170 1.000 62.26029 56 TYR F N 1
ATOM 6810 C CA . TYR C 1 56 ? -85.74360 16.52091 -38.30688 1.000 70.89550 56 TYR F CA 1
ATOM 6811 C C . TYR C 1 56 ? -86.75555 15.80236 -37.42197 1.000 72.52423 56 TYR F C 1
ATOM 6812 O O . TYR C 1 56 ? -86.71992 15.98610 -36.19992 1.000 67.09915 56 TYR F O 1
ATOM 6821 N N . SER C 1 57 ? -87.64966 14.99124 -37.99335 1.000 62.26650 57 SER F N 1
ATOM 6822 C CA . SER C 1 57 ? -88.63202 14.26370 -37.20280 1.000 64.52331 57 SER F CA 1
ATOM 6823 C C . SER C 1 57 ? -88.57434 12.75274 -37.36966 1.000 65.43060 57 SER F C 1
ATOM 6824 O O . SER C 1 57 ? -89.10252 12.03989 -36.50926 1.000 71.70808 57 SER F O 1
ATOM 6827 N N . GLY C 1 58 ? -87.95821 12.24428 -38.43500 1.000 59.28680 58 GLY F N 1
ATOM 6828 C CA . GLY C 1 58 ? -87.88754 10.81637 -38.66330 1.000 64.12949 58 GLY F CA 1
ATOM 6829 C C . GLY C 1 58 ? -89.09431 10.21007 -39.34391 1.000 62.34377 58 GLY F C 1
ATOM 6830 O O . GLY C 1 58 ? -89.10568 8.99386 -39.57619 1.000 53.19316 58 GLY F O 1
ATOM 6831 N N . TRP C 1 59 ? -90.10338 11.01149 -39.67462 1.000 64.89848 59 TRP F N 1
ATOM 6832 C CA . TRP C 1 59 ? -91.33989 10.53820 -40.28193 1.000 58.60781 59 TRP F CA 1
ATOM 6833 C C . TRP C 1 59 ? -91.42745 11.03424 -41.71896 1.000 63.25009 59 TRP F C 1
ATOM 6834 O O . TRP C 1 59 ? -91.19791 12.21863 -41.98584 1.000 62.47341 59 TRP F O 1
ATOM 6845 N N . LEU C 1 60 ? -91.75928 10.12892 -42.63749 1.000 63.60102 60 LEU F N 1
ATOM 6846 C CA . LEU C 1 60 ? -91.91168 10.45249 -44.05164 1.000 62.65884 60 LEU F CA 1
ATOM 6847 C C . LEU C 1 60 ? -93.39629 10.49435 -44.39313 1.000 60.28063 60 LEU F C 1
ATOM 6848 O O . LEU C 1 60 ? -94.11786 9.51961 -44.15545 1.000 62.19427 60 LEU F O 1
ATOM 6853 N N . TYR C 1 61 ? -93.84922 11.61099 -44.95350 1.000 63.37788 61 TYR F N 1
ATOM 6854 C CA . TYR C 1 61 ? -95.26938 11.77311 -45.22084 1.000 57.86203 61 TYR F CA 1
ATOM 6855 C C . TYR C 1 61 ? -95.61167 11.37263 -46.65262 1.000 49.96169 61 TYR F C 1
ATOM 6856 O O . TYR C 1 61 ? -94.75286 11.30813 -47.53510 1.000 61.25286 61 TYR F O 1
ATOM 6865 N N . CYS C 1 62 ? -96.89421 11.09685 -46.86743 1.000 57.08098 62 CYS F N 1
ATOM 6866 C CA . CYS C 1 62 ? -97.43450 10.74893 -48.17552 1.000 53.06184 62 CYS F CA 1
ATOM 6867 C C . CYS C 1 62 ? -98.23436 11.93716 -48.69595 1.000 65.73797 62 CYS F C 1
ATOM 6868 O O . CYS C 1 62 ? -99.17106 12.39568 -48.03119 1.000 62.78498 62 CYS F O 1
ATOM 6871 N N . TYR C 1 63 ? -97.86009 12.43655 -49.87644 1.000 66.02012 63 TYR F N 1
ATOM 6872 C CA . TYR C 1 63 ? -98.47248 13.62729 -50.46809 1.000 66.88734 63 TYR F CA 1
ATOM 6873 C C . TYR C 1 63 ? -99.46623 13.19770 -51.54103 1.000 75.36788 63 TYR F C 1
ATOM 6874 O O . TYR C 1 63 ? -99.08534 12.88341 -52.67038 1.000 79.93756 63 TYR F O 1
ATOM 6883 N N . PHE C 1 64 ? -100.74494 13.19204 -51.18965 1.000 66.20680 64 PHE F N 1
ATOM 6884 C CA . PHE C 1 64 ? -101.81767 12.95053 -52.14434 1.000 65.80934 64 PHE F CA 1
ATOM 6885 C C . PHE C 1 64 ? -102.56351 14.24659 -52.44543 1.000 69.31284 64 PHE F C 1
ATOM 6886 O O . PHE C 1 64 ? -103.78948 14.26923 -52.56779 1.000 73.31074 64 PHE F O 1
ATOM 6894 N N . GLY C 1 65 ? -101.81518 15.34085 -52.56932 1.000 62.29314 65 GLY F N 1
ATOM 6895 C CA . GLY C 1 65 ? -102.38589 16.64867 -52.80499 1.000 67.31484 65 GLY F CA 1
ATOM 6896 C C . GLY C 1 65 ? -102.63559 17.47014 -51.56237 1.000 73.42904 65 GLY F C 1
ATOM 6897 O O . GLY C 1 65 ? -103.32949 18.49141 -51.64684 1.000 74.45810 65 GLY F O 1
ATOM 6898 N N . ARG C 1 66 ? -102.10590 17.05618 -50.41482 1.000 61.56613 66 ARG F N 1
ATOM 6899 C CA . ARG C 1 66 ? -102.30212 17.74653 -49.15080 1.000 69.01161 66 ARG F CA 1
ATOM 6900 C C . ARG C 1 66 ? -100.99218 18.36069 -48.67402 1.000 72.20772 66 ARG F C 1
ATOM 6901 O O . ARG C 1 66 ? -99.89929 17.92147 -49.04094 1.000 74.04593 66 ARG F O 1
ATOM 6909 N N . LYS C 1 67 ? -101.11915 19.39125 -47.84483 1.000 73.75409 67 LYS F N 1
ATOM 6910 C CA . LYS C 1 67 ? -99.96779 20.09313 -47.29882 1.000 68.27487 67 LYS F CA 1
ATOM 6911 C C . LYS C 1 67 ? -99.54400 19.46602 -45.97725 1.000 69.28628 67 LYS F C 1
ATOM 6912 O O . LYS C 1 67 ? -100.38270 19.05781 -45.16918 1.000 69.47040 67 LYS F O 1
ATOM 6918 N N . TYR C 1 68 ? -98.23342 19.38445 -45.76844 1.000 69.71517 68 TYR F N 1
ATOM 6919 C CA . TYR C 1 68 ? -97.66434 18.87007 -44.53329 1.000 74.66911 68 TYR F CA 1
ATOM 6920 C C . TYR C 1 68 ? -96.58990 19.83008 -44.04684 1.000 74.34194 68 TYR F C 1
ATOM 6921 O O . TYR C 1 68 ? -95.98670 20.56066 -44.83776 1.000 77.00318 68 TYR F O 1
ATOM 6930 N N . GLY C 1 69 ? -96.36080 19.83177 -42.73670 1.000 68.14112 69 GLY F N 1
ATOM 6931 C CA . GLY C 1 69 ? -95.41202 20.76996 -42.17222 1.000 70.42587 69 GLY F CA 1
ATOM 6932 C C . GLY C 1 69 ? -94.84846 20.28309 -40.85575 1.000 73.73788 69 GLY F C 1
ATOM 6933 O O . GLY C 1 69 ? -95.23433 19.23595 -40.33137 1.000 72.59383 69 GLY F O 1
ATOM 6934 N N . MET C 1 70 ? -93.90883 21.06837 -40.33194 1.000 74.62489 70 MET F N 1
ATOM 6935 C CA . MET C 1 70 ? -93.32238 20.82119 -39.02098 1.000 70.86049 70 MET F CA 1
ATOM 6936 C C . MET C 1 70 ? -92.76243 22.13304 -38.49528 1.000 74.99590 70 MET F C 1
ATOM 6937 O O . MET C 1 70 ? -92.02180 22.81947 -39.20590 1.000 75.15982 70 MET F O 1
ATOM 6942 N N . VAL C 1 71 ? -93.11594 22.47530 -37.25935 1.000 77.39000 71 VAL F N 1
ATOM 6943 C CA . VAL C 1 71 ? -92.71395 23.72857 -36.63131 1.000 82.63062 71 VAL F CA 1
ATOM 6944 C C . VAL C 1 71 ? -91.66800 23.42222 -35.56996 1.000 80.30717 71 VAL F C 1
ATOM 6945 O O . VAL C 1 71 ? -91.85238 22.51298 -34.75220 1.000 77.95768 71 VAL F O 1
ATOM 6949 N N . ILE C 1 72 ? -90.57321 24.17813 -35.58310 1.000 81.81532 72 ILE F N 1
ATOM 6950 C CA . ILE C 1 72 ? -89.49503 24.03292 -34.61175 1.000 84.27161 72 ILE F CA 1
ATOM 6951 C C . ILE C 1 72 ? -89.25335 25.40279 -33.99221 1.000 89.89195 72 ILE F C 1
ATOM 6952 O O . ILE C 1 72 ? -88.69079 26.29190 -34.64366 1.000 91.75343 72 ILE F O 1
ATOM 6957 N N . ASP C 1 73 ? -89.67974 25.57931 -32.74514 1.000 91.85540 73 ASP F N 1
ATOM 6958 C CA . ASP C 1 73 ? -89.48709 26.84044 -32.04523 1.000 85.94774 73 ASP F CA 1
ATOM 6959 C C . ASP C 1 73 ? -88.22830 26.74046 -31.18107 1.000 100.24327 73 ASP F C 1
ATOM 6960 O O . ASP C 1 73 ? -87.35777 25.90091 -31.42634 1.000 97.85200 73 ASP F O 1
ATOM 6962 N N . HIS C 1 74 ? -88.10521 27.60401 -30.17159 1.000 105.16182 74 HIS F N 1
ATOM 6963 C CA . HIS C 1 74 ? -86.94225 27.55423 -29.29258 1.000 110.95471 74 HIS F CA 1
ATOM 6964 C C . HIS C 1 74 ? -87.00914 26.40935 -28.29163 1.000 106.93617 74 HIS F C 1
ATOM 6965 O O . HIS C 1 74 ? -85.97638 26.04347 -27.71822 1.000 104.17921 74 HIS F O 1
ATOM 6972 N N . ASN C 1 75 ? -88.19517 25.84243 -28.06728 1.000 103.41810 75 ASN F N 1
ATOM 6973 C CA . ASN C 1 75 ? -88.35561 24.76367 -27.10376 1.000 94.51338 75 ASN F CA 1
ATOM 6974 C C . ASN C 1 75 ? -89.27151 23.64273 -27.57467 1.000 97.60849 75 ASN F C 1
ATOM 6975 O O . ASN C 1 75 ? -89.54573 22.73164 -26.78598 1.000 96.93831 75 ASN F O 1
ATOM 6980 N N . ASN C 1 76 ? -89.75306 23.67195 -28.81646 1.000 92.33420 76 ASN F N 1
ATOM 6981 C CA . ASN C 1 76 ? -90.71404 22.68425 -29.28258 1.000 88.24852 76 ASN F CA 1
ATOM 6982 C C . ASN C 1 76 ? -90.34433 22.20859 -30.68007 1.000 80.04971 76 ASN F C 1
ATOM 6983 O O . ASN C 1 76 ? -89.54515 22.82976 -31.38455 1.000 80.35821 76 ASN F O 1
ATOM 6988 N N . ALA C 1 77 ? -90.95163 21.08591 -31.07251 1.000 74.99042 77 ALA F N 1
ATOM 6989 C CA . ALA C 1 77 ? -90.76079 20.53007 -32.41127 1.000 75.77820 77 ALA F CA 1
ATOM 6990 C C . ALA C 1 77 ? -91.99195 19.67665 -32.71581 1.000 75.13600 77 ALA F C 1
ATOM 6991 O O . ALA C 1 77 ? -92.07494 18.52888 -32.27043 1.000 81.09835 77 ALA F O 1
ATOM 6993 N N . THR C 1 78 ? -92.92903 20.24320 -33.47099 1.000 72.05320 78 THR F N 1
ATOM 6994 C CA . THR C 1 78 ? -94.22578 19.62682 -33.71412 1.000 74.70145 78 THR F CA 1
ATOM 6995 C C . THR C 1 78 ? -94.45409 19.47673 -35.21135 1.000 74.13985 78 THR F C 1
ATOM 6996 O O . THR C 1 78 ? -94.28284 20.43825 -35.96743 1.000 75.68902 78 THR F O 1
ATOM 7000 N N . THR C 1 79 ? -94.84116 18.27644 -35.63416 1.000 73.56948 79 THR F N 1
ATOM 7001 C CA . THR C 1 79 ? -95.19172 18.02645 -37.02442 1.000 76.00763 79 THR F CA 1
ATOM 7002 C C . THR C 1 79 ? -96.68025 18.27627 -37.25442 1.000 71.53485 79 THR F C 1
ATOM 7003 O O . THR C 1 79 ? -97.49120 18.25743 -36.32545 1.000 72.72390 79 THR F O 1
ATOM 7007 N N . ILE C 1 80 ? -97.03022 18.51223 -38.51780 1.000 69.24012 80 ILE F N 1
ATOM 7008 C CA . ILE C 1 80 ? -98.40153 18.80123 -38.92638 1.000 68.73735 80 ILE F CA 1
ATOM 7009 C C . ILE C 1 80 ? -98.78747 17.82053 -40.02533 1.000 71.94373 80 ILE F C 1
ATOM 7010 O O . ILE C 1 80 ? -98.11318 17.74637 -41.05985 1.000 70.94150 80 ILE F O 1
ATOM 7015 N N . SER C 1 81 ? -99.87276 17.07930 -39.80826 1.000 73.50863 81 SER F N 1
ATOM 7016 C CA . SER C 1 81 ? -100.34644 16.08957 -40.76458 1.000 75.47658 81 SER F CA 1
ATOM 7017 C C . SER C 1 81 ? -101.86277 16.18331 -40.87596 1.000 73.59245 81 SER F C 1
ATOM 7018 O O . SER C 1 81 ? -102.52086 16.90218 -40.12038 1.000 73.11592 81 SER F O 1
ATOM 7021 N N . ALA C 1 82 ? -102.41640 15.43854 -41.82740 1.000 72.68039 82 ALA F N 1
ATOM 7022 C CA . ALA C 1 82 ? -103.83996 15.49228 -42.12466 1.000 76.04119 82 ALA F CA 1
ATOM 7023 C C . ALA C 1 82 ? -104.60048 14.40064 -41.37652 1.000 74.46085 82 ALA F C 1
ATOM 7024 O O . ALA C 1 82 ? -104.02286 13.42731 -40.88640 1.000 76.75621 82 ALA F O 1
ATOM 7026 N N . GLY C 1 83 ? -105.92253 14.57844 -41.29753 1.000 70.22194 83 GLY F N 1
ATOM 7027 C CA . GLY C 1 83 ? -106.77445 13.59943 -40.64304 1.000 72.81993 83 GLY F CA 1
ATOM 7028 C C . GLY C 1 83 ? -106.78016 12.24204 -41.31284 1.000 76.22529 83 GLY F C 1
ATOM 7029 O O . GLY C 1 83 ? -107.10231 11.23998 -40.66422 1.000 73.00340 83 GLY F O 1
ATOM 7030 N N . ILE C 1 84 ? -106.42827 12.18484 -42.59908 1.000 72.88893 84 ILE F N 1
ATOM 7031 C CA . ILE C 1 84 ? -106.39739 10.91219 -43.31008 1.000 68.56103 84 ILE F CA 1
ATOM 7032 C C . ILE C 1 84 ? -105.30464 10.00625 -42.75437 1.000 72.55016 84 ILE F C 1
ATOM 7033 O O . ILE C 1 84 ? -105.41892 8.77615 -42.81380 1.000 73.78003 84 ILE F O 1
ATOM 7038 N N . ASP C 1 85 ? -104.24693 10.58762 -42.18345 1.000 75.47083 85 ASP F N 1
ATOM 7039 C CA . ASP C 1 85 ? -103.11538 9.80749 -41.69811 1.000 69.20872 85 ASP F CA 1
ATOM 7040 C C . ASP C 1 85 ? -103.33076 9.23768 -40.30115 1.000 71.62835 85 ASP F C 1
ATOM 7041 O O . ASP C 1 85 ? -102.57683 8.34787 -39.89083 1.000 67.81753 85 ASP F O 1
ATOM 7046 N N . GLY C 1 86 ? -104.32491 9.72840 -39.56293 1.000 67.44880 86 GLY F N 1
ATOM 7047 C CA . GLY C 1 86 ? -104.57918 9.19810 -38.23145 1.000 68.90223 86 GLY F CA 1
ATOM 7048 C C . GLY C 1 86 ? -103.42839 9.47413 -37.27934 1.000 80.00854 86 GLY F C 1
ATOM 7049 O O . GLY C 1 86 ? -102.85023 10.56723 -37.25653 1.000 70.44474 86 GLY F O 1
ATOM 7050 N N . GLY C 1 87 ? -103.08666 8.46456 -36.48138 1.000 75.69597 87 GLY F N 1
ATOM 7051 C CA . GLY C 1 87 ? -102.01899 8.55705 -35.50963 1.000 75.92804 87 GLY F CA 1
ATOM 7052 C C . GLY C 1 87 ? -100.65533 8.10395 -35.97922 1.000 72.54417 87 GLY F C 1
ATOM 7053 O O . GLY C 1 87 ? -99.69947 8.15049 -35.19822 1.000 74.19514 87 GLY F O 1
ATOM 7054 N N . GLN C 1 88 ? -100.53122 7.66408 -37.23150 1.000 72.77058 88 GLN F N 1
ATOM 7055 C CA . GLN C 1 88 ? -99.23058 7.23198 -37.73863 1.000 73.12733 88 GLN F CA 1
ATOM 7056 C C . GLN C 1 88 ? -98.16846 8.32731 -37.71250 1.000 73.34846 88 GLN F C 1
ATOM 7057 O O . GLN C 1 88 ? -97.02305 8.01994 -37.33698 1.000 65.54294 88 GLN F O 1
ATOM 7063 N N . PRO C 1 89 ? -98.44600 9.58116 -38.09778 1.000 70.31684 89 PRO F N 1
ATOM 7064 C CA . PRO C 1 89 ? -97.38277 10.60203 -38.02088 1.000 70.64402 89 PRO F CA 1
ATOM 7065 C C . PRO C 1 89 ? -96.84259 10.80694 -36.61616 1.000 73.47436 89 PRO F C 1
ATOM 7066 O O . PRO C 1 89 ? -95.62108 10.86362 -36.42629 1.000 77.63018 89 PRO F O 1
ATOM 7070 N N . TRP C 1 90 ? -97.72285 10.91955 -35.61966 1.000 75.39279 90 TRP F N 1
ATOM 7071 C CA . TRP C 1 90 ? -97.25976 11.09863 -34.24823 1.000 78.93852 90 TRP F CA 1
ATOM 7072 C C . TRP C 1 90 ? -96.50242 9.87671 -33.74455 1.000 74.90585 90 TRP F C 1
ATOM 7073 O O . TRP C 1 90 ? -95.59858 10.01067 -32.91151 1.000 76.49968 90 TRP F O 1
ATOM 7084 N N . ARG C 1 91 ? -96.84906 8.68414 -34.23555 1.000 76.49630 91 ARG F N 1
ATOM 7085 C CA . ARG C 1 91 ? -96.15042 7.47962 -33.80054 1.000 75.58066 91 ARG F CA 1
ATOM 7086 C C . ARG C 1 91 ? -94.70325 7.46030 -34.27426 1.000 81.88422 91 ARG F C 1
ATOM 7087 O O . ARG C 1 91 ? -93.84074 6.89154 -33.59506 1.000 77.26784 91 ARG F O 1
ATOM 7095 N N . ARG C 1 92 ? -94.41492 8.07056 -35.42544 1.000 96.77215 92 ARG F N 1
ATOM 7096 C CA . ARG C 1 92 ? -93.06486 8.06630 -35.97277 1.000 94.92555 92 ARG F CA 1
ATOM 7097 C C . ARG C 1 92 ? -92.32583 9.38523 -35.78136 1.000 96.72332 92 ARG F C 1
ATOM 7098 O O . ARG C 1 92 ? -91.08995 9.39135 -35.79556 1.000 94.79071 92 ARG F O 1
ATOM 7106 N N . SER C 1 93 ? -93.03904 10.49119 -35.59248 1.000 73.21524 93 SER F N 1
ATOM 7107 C CA . SER C 1 93 ? -92.38235 11.77767 -35.40762 1.000 77.79565 93 SER F CA 1
ATOM 7108 C C . SER C 1 93 ? -91.71283 11.85506 -34.03909 1.000 80.68535 93 SER F C 1
ATOM 7109 O O . SER C 1 93 ? -92.22325 11.32704 -33.04661 1.000 75.42767 93 SER F O 1
ATOM 7112 N N . PHE C 1 94 ? -90.55805 12.51931 -33.99273 1.000 73.19108 94 PHE F N 1
ATOM 7113 C CA . PHE C 1 94 ? -89.82362 12.73635 -32.74667 1.000 68.84132 94 PHE F CA 1
ATOM 7114 C C . PHE C 1 94 ? -90.25333 14.08051 -32.17407 1.000 72.26507 94 PHE F C 1
ATOM 7115 O O . PHE C 1 94 ? -89.80633 15.13642 -32.62921 1.000 68.49361 94 PHE F O 1
ATOM 7123 N N . GLY C 1 95 ? -91.12071 14.04079 -31.16718 1.000 76.85034 95 GLY F N 1
ATOM 7124 C CA . GLY C 1 95 ? -91.65575 15.25135 -30.57922 1.000 73.55124 95 GLY F CA 1
ATOM 7125 C C . GLY C 1 95 ? -93.16953 15.26305 -30.55902 1.000 74.38974 95 GLY F C 1
ATOM 7126 O O . GLY C 1 95 ? -93.80301 14.20977 -30.44117 1.000 71.88587 95 GLY F O 1
ATOM 7127 N N . ASP C 1 96 ? -93.75993 16.44729 -30.67774 1.000 80.02847 96 ASP F N 1
ATOM 7128 C CA . ASP C 1 96 ? -95.20526 16.59900 -30.66701 1.000 78.59666 96 ASP F CA 1
ATOM 7129 C C . ASP C 1 96 ? -95.75754 16.52045 -32.09050 1.000 78.28799 96 ASP F C 1
ATOM 7130 O O . ASP C 1 96 ? -95.02222 16.58838 -33.07760 1.000 73.16465 96 ASP F O 1
ATOM 7135 N N . ASN C 1 97 ? -97.07690 16.36935 -32.18888 1.000 84.57188 97 ASN F N 1
ATOM 7136 C CA . ASN C 1 97 ? -97.73782 16.27363 -33.48252 1.000 76.83280 97 ASN F CA 1
ATOM 7137 C C . ASN C 1 97 ? -99.20197 16.65303 -33.32484 1.000 85.78675 97 ASN F C 1
ATOM 7138 O O . ASN C 1 97 ? -99.84315 16.27850 -32.34009 1.000 88.51322 97 ASN F O 1
ATOM 7143 N N . ILE C 1 98 ? -99.72022 17.39729 -34.30003 1.000 82.78463 98 ILE F N 1
ATOM 7144 C CA . ILE C 1 98 ? -101.13662 17.74015 -34.34055 1.000 84.24464 98 ILE F CA 1
ATOM 7145 C C . ILE C 1 98 ? -101.70804 17.26101 -35.66810 1.000 83.93170 98 ILE F C 1
ATOM 7146 O O . ILE C 1 98 ? -101.00917 16.61707 -36.45858 1.000 83.48198 98 ILE F O 1
ATOM 7151 N N . THR C 1 99 ? -102.97677 17.57032 -35.92581 1.000 90.79552 99 THR F N 1
ATOM 7152 C CA . THR C 1 99 ? -103.65382 17.06716 -37.11204 1.000 86.24408 99 THR F CA 1
ATOM 7153 C C . THR C 1 99 ? -104.71169 18.06543 -37.56058 1.000 87.73733 99 THR F C 1
ATOM 7154 O O . THR C 1 99 ? -105.44800 18.61220 -36.73470 1.000 85.06578 99 THR F O 1
ATOM 7158 N N . TYR C 1 100 ? -104.77211 18.30396 -38.86829 1.000 84.68406 100 TYR F N 1
ATOM 7159 C CA . TYR C 1 100 ? -105.83461 19.08163 -39.48859 1.000 86.77985 100 TYR F CA 1
ATOM 7160 C C . TYR C 1 100 ? -106.69469 18.17061 -40.35718 1.000 85.99358 100 TYR F C 1
ATOM 7161 O O . TYR C 1 100 ? -106.32462 17.03550 -40.66840 1.000 82.47739 100 TYR F O 1
ATOM 7170 N N . THR C 1 101 ? -107.85413 18.68319 -40.75360 1.000 87.42268 101 THR F N 1
ATOM 7171 C CA . THR C 1 101 ? -108.84213 17.91502 -41.50052 1.000 87.84027 101 THR F CA 1
ATOM 7172 C C . THR C 1 101 ? -109.07264 18.54264 -42.87354 1.000 88.01592 101 THR F C 1
ATOM 7173 O O . THR C 1 101 ? -108.53283 19.60143 -43.20214 1.000 86.34833 101 THR F O 1
ATOM 7177 N N . ASP C 1 102 ? -109.89100 17.86924 -43.68017 1.000 82.96699 102 ASP F N 1
ATOM 7178 C CA . ASP C 1 102 ? -110.24621 18.33739 -45.01249 1.000 87.78505 102 ASP F CA 1
ATOM 7179 C C . ASP C 1 102 ? -111.58558 19.05965 -45.04836 1.000 84.63611 102 ASP F C 1
ATOM 7180 O O . ASP C 1 102 ? -112.07201 19.37989 -46.13721 1.000 95.35227 102 ASP F O 1
ATOM 7185 N N . TRP C 1 103 ? -112.19578 19.32233 -43.89007 1.000 86.22706 103 TRP F N 1
ATOM 7186 C CA . TRP C 1 103 ? -113.55111 19.86343 -43.89287 1.000 95.75130 103 TRP F CA 1
ATOM 7187 C C . TRP C 1 103 ? -113.57527 21.32996 -44.30240 1.000 95.98141 103 TRP F C 1
ATOM 7188 O O . TRP C 1 103 ? -114.57235 21.79643 -44.86516 1.000 94.83917 103 TRP F O 1
ATOM 7199 N N . ARG C 1 104 ? -112.50081 22.06785 -44.03573 1.000 97.20895 104 ARG F N 1
ATOM 7200 C CA . ARG C 1 104 ? -112.38441 23.45188 -44.46592 1.000 101.63629 104 ARG F CA 1
ATOM 7201 C C . ARG C 1 104 ? -111.01747 23.66272 -45.10350 1.000 97.94311 104 ARG F C 1
ATOM 7202 O O . ARG C 1 104 ? -110.07184 22.90803 -44.86258 1.000 94.78876 104 ARG F O 1
ATOM 7210 N N . ARG C 1 105 ? -110.92644 24.71238 -45.92367 1.000 100.81566 105 ARG F N 1
ATOM 7211 C CA . ARG C 1 105 ? -109.75082 24.90550 -46.76765 1.000 93.98053 105 ARG F CA 1
ATOM 7212 C C . ARG C 1 105 ? -108.52717 25.33404 -45.96509 1.000 94.35789 105 ARG F C 1
ATOM 7213 O O . ARG C 1 105 ? -107.39734 24.99067 -46.33224 1.000 83.61462 105 ARG F O 1
ATOM 7221 N N . ASP C 1 106 ? -108.72413 26.07425 -44.87371 1.000 100.92028 106 ASP F N 1
ATOM 7222 C CA . ASP C 1 106 ? -107.62769 26.66219 -44.11400 1.000 98.51300 106 ASP F CA 1
ATOM 7223 C C . ASP C 1 106 ? -107.31705 25.89151 -42.83437 1.000 94.52363 106 ASP F C 1
ATOM 7224 O O . ASP C 1 106 ? -106.82078 26.47685 -41.86676 1.000 93.60438 106 ASP F O 1
ATOM 7229 N N . ASN C 1 107 ? -107.59338 24.58564 -42.80921 1.000 96.02640 107 ASN F N 1
ATOM 7230 C CA . ASN C 1 107 ? -107.29962 23.79771 -41.61539 1.000 97.09284 107 ASN F CA 1
ATOM 7231 C C . ASN C 1 107 ? -105.79897 23.67436 -41.38464 1.000 92.56906 107 ASN F C 1
ATOM 7232 O O . ASN C 1 107 ? -105.33518 23.74026 -40.24021 1.000 98.71279 107 ASN F O 1
ATOM 7237 N N . PHE C 1 108 ? -105.02451 23.49072 -42.45651 1.000 90.44910 108 PHE F N 1
ATOM 7238 C CA . PHE C 1 108 ? -103.57911 23.35332 -42.30641 1.000 90.01919 108 PHE F CA 1
ATOM 7239 C C . PHE C 1 108 ? -102.94714 24.64770 -41.81099 1.000 92.17459 108 PHE F C 1
ATOM 7240 O O . PHE C 1 108 ? -101.99972 24.61889 -41.01637 1.000 88.17134 108 PHE F O 1
ATOM 7248 N N . TYR C 1 109 ? -103.45866 25.79152 -42.26692 1.000 86.02252 109 TYR F N 1
ATOM 7249 C CA . TYR C 1 109 ? -102.86726 27.07210 -41.90172 1.000 93.65169 109 TYR F CA 1
ATOM 7250 C C . TYR C 1 109 ? -103.20144 27.47880 -40.47211 1.000 94.78377 109 TYR F C 1
ATOM 7251 O O . TYR C 1 109 ? -102.44062 28.23436 -39.85793 1.000 97.68115 109 TYR F O 1
ATOM 7260 N N . ARG C 1 110 ? -104.31913 26.99812 -39.92419 1.000 92.06522 110 ARG F N 1
ATOM 7261 C CA . ARG C 1 110 ? -104.59056 27.23030 -38.51053 1.000 99.65793 110 ARG F CA 1
ATOM 7262 C C . ARG C 1 110 ? -103.81607 26.26442 -37.62875 1.000 94.22788 110 ARG F C 1
ATOM 7263 O O . ARG C 1 110 ? -103.54769 26.57353 -36.46245 1.000 95.82343 110 ARG F O 1
ATOM 7271 N N . ALA C 1 111 ? -103.46092 25.09406 -38.16273 1.000 97.54037 111 ALA F N 1
ATOM 7272 C CA . ALA C 1 111 ? -102.51951 24.22599 -37.46876 1.000 95.85362 111 ALA F CA 1
ATOM 7273 C C . ALA C 1 111 ? -101.16398 24.90182 -37.31879 1.000 96.89655 111 ALA F C 1
ATOM 7274 O O . ALA C 1 111 ? -100.46185 24.67655 -36.32657 1.000 91.26666 111 ALA F O 1
ATOM 7276 N N . VAL C 1 112 ? -100.78449 25.73658 -38.28891 1.000 95.38326 112 VAL F N 1
ATOM 7277 C CA . VAL C 1 112 ? -99.55558 26.51295 -38.16744 1.000 97.15552 112 VAL F CA 1
ATOM 7278 C C . VAL C 1 112 ? -99.74608 27.65625 -37.17888 1.000 103.32359 112 VAL F C 1
ATOM 7279 O O . VAL C 1 112 ? -98.84490 27.97226 -36.39248 1.000 102.10237 112 VAL F O 1
ATOM 7283 N N . ARG C 1 113 ? -100.92141 28.29193 -37.19991 1.000 108.02430 113 ARG F N 1
ATOM 7284 C CA . ARG C 1 113 ? -101.19668 29.37937 -36.26548 1.000 108.13535 113 ARG F CA 1
ATOM 7285 C C . ARG C 1 113 ? -101.18044 28.88719 -34.82297 1.000 109.46345 113 ARG F C 1
ATOM 7286 O O . ARG C 1 113 ? -100.71466 29.59517 -33.92201 1.000 109.36491 113 ARG F O 1
ATOM 7294 N N . GLN C 1 114 ? -101.67229 27.66912 -34.58571 1.000 102.97941 114 GLN F N 1
ATOM 7295 C CA . GLN C 1 114 ? -101.67225 27.11323 -33.23798 1.000 99.17692 114 GLN F CA 1
ATOM 7296 C C . GLN C 1 114 ? -100.26780 26.76774 -32.75504 1.000 104.94199 114 GLN F C 1
ATOM 7297 O O . GLN C 1 114 ? -100.04944 26.67120 -31.54267 1.000 109.54618 114 GLN F O 1
ATOM 7303 N N . LEU C 1 115 ? -99.31148 26.59385 -33.66800 1.000 103.99066 115 LEU F N 1
ATOM 7304 C CA . LEU C 1 115 ? -97.94075 26.25260 -33.31111 1.000 101.34650 115 LEU F CA 1
ATOM 7305 C C . LEU C 1 115 ? -96.97452 27.42228 -33.43730 1.000 98.27249 115 LEU F C 1
ATOM 7306 O O . LEU C 1 115 ? -95.79635 27.27139 -33.09705 1.000 99.63262 115 LEU F O 1
ATOM 7311 N N . THR C 1 116 ? -97.42929 28.57462 -33.92018 1.000 103.12319 116 THR F N 1
ATOM 7312 C CA . THR C 1 116 ? -96.58207 29.74602 -34.10881 1.000 105.58607 116 THR F CA 1
ATOM 7313 C C . THR C 1 116 ? -97.14279 30.95139 -33.36300 1.000 107.12101 116 THR F C 1
ATOM 7314 O O . THR C 1 116 ? -97.12836 32.07815 -33.86317 1.000 111.53380 116 THR F O 1
ATOM 7318 N N . THR C 1 117 ? -97.64391 30.72534 -32.15148 1.000 105.27113 117 THR F N 1
ATOM 7319 C CA . THR C 1 117 ? -98.22293 31.80410 -31.36042 1.000 112.00075 117 THR F CA 1
ATOM 7320 C C . THR C 1 117 ? -97.12475 32.74828 -30.88479 1.000 119.08780 117 THR F C 1
ATOM 7321 O O . THR C 1 117 ? -96.22032 32.34130 -30.14741 1.000 118.20296 117 THR F O 1
ATOM 7325 N N . GLY C 1 118 ? -97.20333 34.00824 -31.30893 1.000 120.31473 118 GLY F N 1
ATOM 7326 C CA . GLY C 1 118 ? -96.23129 35.01070 -30.93147 1.000 119.53158 118 GLY F CA 1
ATOM 7327 C C . GLY C 1 118 ? -95.08214 35.19500 -31.89760 1.000 118.19080 118 GLY F C 1
ATOM 7328 O O . GLY C 1 118 ? -94.24218 36.07561 -31.67206 1.000 121.51729 118 GLY F O 1
ATOM 7329 N N . ALA C 1 119 ? -95.01596 34.40298 -32.96306 1.000 129.36252 119 ALA F N 1
ATOM 7330 C CA . ALA C 1 119 ? -93.92119 34.50338 -33.91460 1.000 125.32964 119 ALA F CA 1
ATOM 7331 C C . ALA C 1 119 ? -94.10806 35.70337 -34.83565 1.000 130.36445 119 ALA F C 1
ATOM 7332 O O . ALA C 1 119 ? -95.23129 36.09285 -35.16965 1.000 134.58608 119 ALA F O 1
ATOM 7334 N N . LYS C 1 120 ? -92.98277 36.29307 -35.24396 1.000 116.91326 120 LYS F N 1
ATOM 7335 C CA . LYS C 1 120 ? -92.98615 37.40354 -36.18389 1.000 119.83756 120 LYS F CA 1
ATOM 7336 C C . LYS C 1 120 ? -91.95586 37.25439 -37.29488 1.000 117.61897 120 LYS F C 1
ATOM 7337 O O . LYS C 1 120 ? -91.87586 38.13206 -38.16165 1.000 113.59493 120 LYS F O 1
ATOM 7343 N N . ARG C 1 121 ? -91.17249 36.17234 -37.30016 1.000 117.81659 121 ARG F N 1
ATOM 7344 C CA . ARG C 1 121 ? -90.16994 35.95782 -38.34326 1.000 113.31603 121 ARG F CA 1
ATOM 7345 C C . ARG C 1 121 ? -89.92247 34.45079 -38.42705 1.000 104.53103 121 ARG F C 1
ATOM 7346 O O . ARG C 1 121 ? -89.16593 33.90257 -37.62127 1.000 98.51089 121 ARG F O 1
ATOM 7354 N N . ILE C 1 122 ? -90.56287 33.80103 -39.39825 1.000 106.94532 122 ILE F N 1
ATOM 7355 C CA . ILE C 1 122 ? -90.53912 32.34912 -39.54026 1.000 99.76053 122 ILE F CA 1
ATOM 7356 C C . ILE C 1 122 ? -89.81427 31.98435 -40.82834 1.000 98.53943 122 ILE F C 1
ATOM 7357 O O . ILE C 1 122 ? -90.05269 32.58933 -41.87995 1.000 100.93817 122 ILE F O 1
ATOM 7362 N N . GLY C 1 123 ? -88.93310 30.98949 -40.74534 1.000 94.11747 123 GLY F N 1
ATOM 7363 C CA . GLY C 1 123 ? -88.19314 30.52789 -41.90863 1.000 99.74473 123 GLY F CA 1
ATOM 7364 C C . GLY C 1 123 ? -88.90180 29.38035 -42.61242 1.000 89.27252 123 GLY F C 1
ATOM 7365 O O . GLY C 1 123 ? -89.49059 28.50930 -41.97515 1.000 85.00222 123 GLY F O 1
ATOM 7366 N N . ILE C 1 124 ? -88.83441 29.39377 -43.94463 1.000 90.06385 124 ILE F N 1
ATOM 7367 C CA . ILE C 1 124 ? -89.47918 28.38955 -44.78020 1.000 90.88749 124 ILE F CA 1
ATOM 7368 C C . ILE C 1 124 ? -88.48566 27.90620 -45.83120 1.000 89.94366 124 ILE F C 1
ATOM 7369 O O . ILE C 1 124 ? -87.39851 28.46067 -45.99759 1.000 90.41762 124 ILE F O 1
ATOM 7374 N N . GLU C 1 125 ? -88.87977 26.85407 -46.54660 1.000 76.07027 125 GLU F N 1
ATOM 7375 C CA . GLU C 1 125 ? -88.04752 26.26284 -47.58886 1.000 77.22430 125 GLU F CA 1
ATOM 7376 C C . GLU C 1 125 ? -88.36881 26.93651 -48.91649 1.000 84.55716 125 GLU F C 1
ATOM 7377 O O . GLU C 1 125 ? -89.45867 26.74960 -49.46679 1.000 87.96038 125 GLU F O 1
ATOM 7383 N N . PHE C 1 126 ? -87.42016 27.71644 -49.43720 1.000 90.22940 126 PHE F N 1
ATOM 7384 C CA . PHE C 1 126 ? -87.60662 28.29580 -50.76138 1.000 91.70384 126 PHE F CA 1
ATOM 7385 C C . PHE C 1 126 ? -87.48252 27.25122 -51.86260 1.000 85.70799 126 PHE F C 1
ATOM 7386 O O . PHE C 1 126 ? -87.96919 27.47996 -52.97485 1.000 89.01600 126 PHE F O 1
ATOM 7394 N N . ASP C 1 127 ? -86.85038 26.11061 -51.57680 1.000 78.14625 127 ASP F N 1
ATOM 7395 C CA . ASP C 1 127 ? -86.68106 25.06955 -52.58309 1.000 80.58721 127 ASP F CA 1
ATOM 7396 C C . ASP C 1 127 ? -87.95845 24.28305 -52.83490 1.000 71.65239 127 ASP F C 1
ATOM 7397 O O . ASP C 1 127 ? -88.04643 23.58204 -53.84762 1.000 71.70766 127 ASP F O 1
ATOM 7402 N N . HIS C 1 128 ? -88.93907 24.37524 -51.94332 1.000 79.15461 128 HIS F N 1
ATOM 7403 C CA . HIS C 1 128 ? -90.13527 23.54514 -52.00876 1.000 78.23862 128 HIS F CA 1
ATOM 7404 C C . HIS C 1 128 ? -91.42508 24.34554 -52.05105 1.000 74.13536 128 HIS F C 1
ATOM 7405 O O . HIS C 1 128 ? -92.34736 23.98052 -52.78515 1.000 82.17491 128 HIS F O 1
ATOM 7412 N N . VAL C 1 129 ? -91.51445 25.42650 -51.27953 1.000 80.84227 129 VAL F N 1
ATOM 7413 C CA . VAL C 1 129 ? -92.71668 26.25190 -51.25325 1.000 80.76010 129 VAL F CA 1
ATOM 7414 C C . VAL C 1 129 ? -92.90415 26.90130 -52.61832 1.000 84.40443 129 VAL F C 1
ATOM 7415 O O . VAL C 1 129 ? -92.06638 27.69305 -53.06611 1.000 84.88142 129 VAL F O 1
ATOM 7419 N N . ASN C 1 130 ? -94.00665 26.56799 -53.28643 1.000 77.63057 130 ASN F N 1
ATOM 7420 C CA . ASN C 1 130 ? -94.27193 27.09866 -54.61362 1.000 90.65342 130 ASN F CA 1
ATOM 7421 C C . ASN C 1 130 ? -94.83581 28.51684 -54.51357 1.000 92.35935 130 ASN F C 1
ATOM 7422 O O . ASN C 1 130 ? -94.95505 29.09531 -53.42912 1.000 93.60411 130 ASN F O 1
ATOM 7427 N N . LEU C 1 131 ? -95.18413 29.08797 -55.66975 1.000 88.11604 131 LEU F N 1
ATOM 7428 C CA . LEU C 1 131 ? -95.62844 30.47889 -55.71158 1.000 92.45412 131 LEU F CA 1
ATOM 7429 C C . LEU C 1 131 ? -96.94875 30.66339 -54.97269 1.000 90.84266 131 LEU F C 1
ATOM 7430 O O . LEU C 1 131 ? -97.09802 31.59214 -54.17036 1.000 96.62845 131 LEU F O 1
ATOM 7435 N N . ASP C 1 132 ? -97.92243 29.78905 -55.23276 1.000 98.30921 132 ASP F N 1
ATOM 7436 C CA . ASP C 1 132 ? -99.21450 29.89814 -54.56657 1.000 99.18811 132 ASP F CA 1
ATOM 7437 C C . ASP C 1 132 ? -99.13551 29.55684 -53.08505 1.000 99.74375 132 ASP F C 1
ATOM 7438 O O . ASP C 1 132 ? -100.00746 29.97956 -52.31839 1.000 102.71297 132 ASP F O 1
ATOM 7443 N N . PHE C 1 133 ? -98.11191 28.80970 -52.66516 1.000 96.66647 133 PHE F N 1
ATOM 7444 C CA . PHE C 1 133 ? -98.02687 28.39254 -51.26953 1.000 98.65337 133 PHE F CA 1
ATOM 7445 C C . PHE C 1 133 ? -97.66262 29.56190 -50.36100 1.000 102.79543 133 PHE F C 1
ATOM 7446 O O . PHE C 1 133 ? -98.26382 29.73353 -49.29388 1.000 101.66234 133 PHE F O 1
ATOM 7454 N N . ARG C 1 134 ? -96.68454 30.37896 -50.76266 1.000 95.61069 134 ARG F N 1
ATOM 7455 C CA . ARG C 1 134 ? -96.29241 31.50497 -49.92139 1.000 103.24358 134 ARG F CA 1
ATOM 7456 C C . ARG C 1 134 ? -97.40714 32.53591 -49.80402 1.000 109.83908 134 ARG F C 1
ATOM 7457 O O . ARG C 1 134 ? -97.55154 33.17098 -48.75254 1.000 110.25920 134 ARG F O 1
ATOM 7465 N N . ARG C 1 135 ? -98.20502 32.71106 -50.86078 1.000 104.30908 135 ARG F N 1
ATOM 7466 C CA . ARG C 1 135 ? -99.29921 33.67489 -50.80687 1.000 108.71575 135 ARG F CA 1
ATOM 7467 C C . ARG C 1 135 ? -100.31946 33.29209 -49.74268 1.000 111.21872 135 ARG F C 1
ATOM 7468 O O . ARG C 1 135 ? -100.81615 34.15430 -49.00894 1.000 117.84683 135 ARG F O 1
ATOM 7470 N N . GLN C 1 136 ? -100.64030 32.00152 -49.63804 1.000 103.79835 136 GLN F N 1
ATOM 7471 C CA . GLN C 1 136 ? -101.59966 31.56505 -48.63061 1.000 107.78304 136 GLN F CA 1
ATOM 7472 C C . GLN C 1 136 ? -101.00299 31.61088 -47.22929 1.000 114.13855 136 GLN F C 1
ATOM 7473 O O . GLN C 1 136 ? -101.72798 31.85247 -46.25693 1.000 115.49499 136 GLN F O 1
ATOM 7479 N N . LEU C 1 137 ? -99.69129 31.38956 -47.10700 1.000 110.06857 137 LEU F N 1
ATOM 7480 C CA . LEU C 1 137 ? -99.04979 31.39831 -45.79529 1.000 110.70394 137 LEU F CA 1
ATOM 7481 C C . LEU C 1 137 ? -99.11041 32.78104 -45.15799 1.000 119.01125 137 LEU F C 1
ATOM 7482 O O . LEU C 1 137 ? -99.56709 32.93081 -44.01846 1.000 117.52293 137 LEU F O 1
ATOM 7487 N N . GLU C 1 138 ? -98.64955 33.80654 -45.87883 1.000 121.56151 138 GLU F N 1
ATOM 7488 C CA . GLU C 1 138 ? -98.62277 35.15355 -45.32153 1.000 120.36109 138 GLU F CA 1
ATOM 7489 C C . GLU C 1 138 ? -100.01839 35.73636 -45.14393 1.000 116.11798 138 GLU F C 1
ATOM 7490 O O . GLU C 1 138 ? -100.19578 36.64284 -44.32363 1.000 121.36672 138 GLU F O 1
ATOM 7496 N N . GLU C 1 139 ? -101.01000 35.24150 -45.88891 1.000 119.12555 139 GLU F N 1
ATOM 7497 C CA . GLU C 1 139 ? -102.38847 35.64231 -45.62847 1.000 118.78203 139 GLU F CA 1
ATOM 7498 C C . GLU C 1 139 ? -102.90054 35.04744 -44.32397 1.000 120.63582 139 GLU F C 1
ATOM 7499 O O . GLU C 1 139 ? -103.70156 35.68047 -43.62635 1.000 108.01086 139 GLU F O 1
ATOM 7505 N N . ALA C 1 140 ? -102.45393 33.83899 -43.98074 1.000 122.25714 140 ALA F N 1
ATOM 7506 C CA . ALA C 1 140 ? -102.77795 33.23718 -42.69546 1.000 122.86968 140 ALA F CA 1
ATOM 7507 C C . ALA C 1 140 ? -101.82314 33.66093 -41.58896 1.000 120.99499 140 ALA F C 1
ATOM 7508 O O . ALA C 1 140 ? -102.14293 33.47800 -40.40863 1.000 117.61509 140 ALA F O 1
ATOM 7510 N N . LEU C 1 141 ? -100.66269 34.21992 -41.94179 1.000 119.19280 141 LEU F N 1
ATOM 7511 C CA . LEU C 1 141 ? -99.68087 34.72333 -40.98392 1.000 123.68989 141 LEU F CA 1
ATOM 7512 C C . LEU C 1 141 ? -99.46258 36.20440 -41.27119 1.000 127.48189 141 LEU F C 1
ATOM 7513 O O . LEU C 1 141 ? -98.47460 36.58365 -41.91901 1.000 124.58507 141 LEU F O 1
ATOM 7518 N N . PRO C 1 142 ? -100.36483 37.07059 -40.81013 1.000 131.78109 142 PRO F N 1
ATOM 7519 C CA . PRO C 1 142 ? -100.21470 38.50595 -41.08481 1.000 136.40925 142 PRO F CA 1
ATOM 7520 C C . PRO C 1 142 ? -99.03593 39.09096 -40.31968 1.000 133.40176 142 PRO F C 1
ATOM 7521 O O . PRO C 1 142 ? -98.90494 38.89966 -39.10865 1.000 134.19276 142 PRO F O 1
ATOM 7525 N N . GLY C 1 143 ? -98.17666 39.80444 -41.03949 1.000 130.02089 143 GLY F N 1
ATOM 7526 C CA . GLY C 1 143 ? -97.02177 40.43673 -40.42557 1.000 127.22628 143 GLY F CA 1
ATOM 7527 C C . GLY C 1 143 ? -95.93573 39.47355 -39.99850 1.000 126.59958 143 GLY F C 1
ATOM 7528 O O . GLY C 1 143 ? -95.37152 39.62746 -38.90756 1.000 131.13462 143 GLY F O 1
ATOM 7529 N N . VAL C 1 144 ? -95.62841 38.48010 -40.82980 1.000 118.83867 144 VAL F N 1
ATOM 7530 C CA . VAL C 1 144 ? -94.59442 37.49261 -40.53981 1.000 117.17498 144 VAL F CA 1
ATOM 7531 C C . VAL C 1 144 ? -93.65668 37.42385 -41.73711 1.000 116.78429 144 VAL F C 1
ATOM 7532 O O . VAL C 1 144 ? -94.08173 37.06751 -42.84290 1.000 119.28333 144 VAL F O 1
ATOM 7536 N N . GLU C 1 145 ? -92.38855 37.76171 -41.51830 1.000 116.21740 145 GLU F N 1
ATOM 7537 C CA . GLU C 1 145 ? -91.39077 37.71363 -42.57750 1.000 115.11196 145 GLU F CA 1
ATOM 7538 C C . GLU C 1 145 ? -90.92435 36.28073 -42.80271 1.000 111.18840 145 GLU F C 1
ATOM 7539 O O . GLU C 1 145 ? -90.78162 35.50317 -41.85493 1.000 111.14155 145 GLU F O 1
ATOM 7545 N N . PHE C 1 146 ? -90.68971 35.93343 -44.06596 1.000 108.82731 146 PHE F N 1
ATOM 7546 C CA . PHE C 1 146 ? -90.23651 34.60268 -44.44954 1.000 104.02854 146 PHE F CA 1
ATOM 7547 C C . PHE C 1 146 ? -88.81321 34.67393 -44.98497 1.000 106.77133 146 PHE F C 1
ATOM 7548 O O . PHE C 1 146 ? -88.51130 35.50028 -45.85293 1.000 105.35045 146 PHE F O 1
ATOM 7556 N N . VAL C 1 147 ? -87.94752 33.80271 -44.46883 1.000 98.32641 147 VAL F N 1
ATOM 7557 C CA . VAL C 1 147 ? -86.55515 33.71941 -44.88712 1.000 97.98818 147 VAL F CA 1
ATOM 7558 C C . VAL C 1 147 ? -86.26851 32.28421 -45.30758 1.000 98.32953 147 VAL F C 1
ATOM 7559 O O . VAL C 1 147 ? -86.90686 31.33915 -44.83301 1.000 97.51245 147 VAL F O 1
ATOM 7563 N N . ASP C 1 148 ? -85.31118 32.12441 -46.21862 1.000 95.19689 148 ASP F N 1
ATOM 7564 C CA . ASP C 1 148 ? -84.98580 30.80160 -46.73383 1.000 92.21669 148 ASP F CA 1
ATOM 7565 C C . ASP C 1 148 ? -84.25724 29.97508 -45.68257 1.000 90.77211 148 ASP F C 1
ATOM 7566 O O . ASP C 1 148 ? -83.31233 30.44944 -45.04469 1.000 97.73029 148 ASP F O 1
ATOM 7571 N N . ILE C 1 149 ? -84.69776 28.73050 -45.51010 1.000 90.74032 149 ILE F N 1
ATOM 7572 C CA . ILE C 1 149 ? -84.05311 27.77918 -44.61594 1.000 87.95855 149 ILE F CA 1
ATOM 7573 C C . ILE C 1 149 ? -83.67716 26.48624 -45.32361 1.000 84.46003 149 ILE F C 1
ATOM 7574 O O . ILE C 1 149 ? -83.05691 25.61250 -44.70800 1.000 80.88252 149 ILE F O 1
ATOM 7579 N N . SER C 1 150 ? -84.01588 26.34532 -46.60834 1.000 84.75330 150 SER F N 1
ATOM 7580 C CA . SER C 1 150 ? -83.71500 25.10955 -47.32416 1.000 81.41356 150 SER F CA 1
ATOM 7581 C C . SER C 1 150 ? -82.21695 24.94826 -47.55358 1.000 83.21018 150 SER F C 1
ATOM 7582 O O . SER C 1 150 ? -81.68541 23.83722 -47.44875 1.000 86.02879 150 SER F O 1
ATOM 7585 N N . GLN C 1 151 ? -81.51949 26.03861 -47.86350 1.000 80.94873 151 GLN F N 1
ATOM 7586 C CA . GLN C 1 151 ? -80.08380 25.96749 -48.11366 1.000 82.77757 151 GLN F CA 1
ATOM 7587 C C . GLN C 1 151 ? -79.29142 25.76515 -46.82149 1.000 82.17953 151 GLN F C 1
ATOM 7588 O O . GLN C 1 151 ? -78.34886 24.96281 -46.81214 1.000 79.32278 151 GLN F O 1
ATOM 7594 N N . PRO C 1 152 ? -79.61003 26.46060 -45.71840 1.000 79.63407 152 PRO F N 1
ATOM 7595 C CA . PRO C 1 152 ? -78.93086 26.12243 -44.45450 1.000 87.15780 152 PRO F CA 1
ATOM 7596 C C . PRO C 1 152 ? -79.19143 24.69722 -44.00041 1.000 81.47671 152 PRO F C 1
ATOM 7597 O O . PRO C 1 152 ? -78.27394 24.03095 -43.50433 1.000 78.33247 152 PRO F O 1
ATOM 7601 N N . SER C 1 153 ? -80.42467 24.20896 -44.15451 1.000 82.50073 153 SER F N 1
ATOM 7602 C CA . SER C 1 153 ? -80.71115 22.81505 -43.83358 1.000 79.76418 153 SER F CA 1
ATOM 7603 C C . SER C 1 153 ? -79.96410 21.86610 -44.76064 1.000 79.49997 153 SER F C 1
ATOM 7604 O O . SER C 1 153 ? -79.54329 20.78485 -44.33279 1.000 80.47435 153 SER F O 1
ATOM 7607 N N . MET C 1 154 ? -79.78208 22.25716 -46.02389 1.000 71.27926 154 MET F N 1
ATOM 7608 C CA . MET C 1 154 ? -79.08517 21.40110 -46.97695 1.000 69.33095 154 MET F CA 1
ATOM 7609 C C . MET C 1 154 ? -77.60516 21.27676 -46.63261 1.000 82.58120 154 MET F C 1
ATOM 7610 O O . MET C 1 154 ? -77.02587 20.19066 -46.75152 1.000 81.78234 154 MET F O 1
ATOM 7615 N N . TRP C 1 155 ? -76.97531 22.37330 -46.20017 1.000 79.66881 155 TRP F N 1
ATOM 7616 C CA . TRP C 1 155 ? -75.55628 22.31479 -45.86045 1.000 81.35952 155 TRP F CA 1
ATOM 7617 C C . TRP C 1 155 ? -75.32258 21.51029 -44.58761 1.000 80.91133 155 TRP F C 1
ATOM 7618 O O . TRP C 1 155 ? -74.31101 20.80886 -44.46807 1.000 78.79153 155 TRP F O 1
ATOM 7629 N N . MET C 1 156 ? -76.24076 21.60075 -43.62275 1.000 81.11246 156 MET F N 1
ATOM 7630 C CA . MET C 1 156 ? -76.11974 20.78955 -42.41784 1.000 76.11166 156 MET F CA 1
ATOM 7631 C C . MET C 1 156 ? -76.43272 19.32381 -42.68293 1.000 72.26248 156 MET F C 1
ATOM 7632 O O . MET C 1 156 ? -75.96231 18.45732 -41.93878 1.000 75.47029 156 MET F O 1
ATOM 7637 N N . ARG C 1 157 ? -77.20767 19.02755 -43.72600 1.000 77.60132 157 ARG F N 1
ATOM 7638 C CA . ARG C 1 157 ? -77.51457 17.64920 -44.08326 1.000 76.95662 157 ARG F CA 1
ATOM 7639 C C . ARG C 1 157 ? -76.41847 16.99261 -44.91291 1.000 77.01495 157 ARG F C 1
ATOM 7640 O O . ARG C 1 157 ? -76.44146 15.76788 -45.07897 1.000 72.01978 157 ARG F O 1
ATOM 7648 N N . THR C 1 158 ? -75.46190 17.76986 -45.42957 1.000 77.94062 158 THR F N 1
ATOM 7649 C CA . THR C 1 158 ? -74.35812 17.18468 -46.18335 1.000 73.50957 158 THR F CA 1
ATOM 7650 C C . THR C 1 158 ? -73.39899 16.42656 -45.27748 1.000 73.67861 158 THR F C 1
ATOM 7651 O O . THR C 1 158 ? -72.72752 15.49357 -45.73197 1.000 76.65797 158 THR F O 1
ATOM 7655 N N . ILE C 1 159 ? -73.31768 16.81020 -44.00761 1.000 78.54003 159 ILE F N 1
ATOM 7656 C CA . ILE C 1 159 ? -72.46765 16.13103 -43.03691 1.000 77.99948 159 ILE F CA 1
ATOM 7657 C C . ILE C 1 159 ? -73.31636 15.09839 -42.30744 1.000 71.82796 159 ILE F C 1
ATOM 7658 O O . ILE C 1 159 ? -74.28402 15.44976 -41.62395 1.000 78.99041 159 ILE F O 1
ATOM 7663 N N . LYS C 1 160 ? -72.95782 13.82612 -42.45364 1.000 73.94952 160 LYS F N 1
ATOM 7664 C CA . LYS C 1 160 ? -73.71781 12.72315 -41.88026 1.000 64.96608 160 LYS F CA 1
ATOM 7665 C C . LYS C 1 160 ? -73.10150 12.30114 -40.55443 1.000 72.48462 160 LYS F C 1
ATOM 7666 O O . LYS C 1 160 ? -71.87829 12.16605 -40.44568 1.000 79.66844 160 LYS F O 1
ATOM 7672 N N . SER C 1 161 ? -73.95149 12.09121 -39.55446 1.000 68.61060 161 SER F N 1
ATOM 7673 C CA . SER C 1 161 ? -73.50766 11.60913 -38.25865 1.000 69.70665 161 SER F CA 1
ATOM 7674 C C . SER C 1 161 ? -73.17568 10.12075 -38.33258 1.000 77.01321 161 SER F C 1
ATOM 7675 O O . SER C 1 161 ? -73.51492 9.42640 -39.29465 1.000 69.87231 161 SER F O 1
ATOM 7678 N N . LEU C 1 162 ? -72.50151 9.62891 -37.28845 1.000 79.31391 162 LEU F N 1
ATOM 7679 C CA . LEU C 1 162 ? -72.13617 8.21649 -37.25014 1.000 74.68753 162 LEU F CA 1
ATOM 7680 C C . LEU C 1 162 ? -73.36535 7.31592 -37.24480 1.000 69.73942 162 LEU F C 1
ATOM 7681 O O . LEU C 1 162 ? -73.33450 6.22515 -37.82616 1.000 69.19297 162 LEU F O 1
ATOM 7686 N N . GLU C 1 163 ? -74.45424 7.75027 -36.60347 1.000 71.17793 163 GLU F N 1
ATOM 7687 C CA . GLU C 1 163 ? -75.68377 6.96295 -36.63110 1.000 70.72285 163 GLU F CA 1
ATOM 7688 C C . GLU C 1 163 ? -76.28658 6.93505 -38.03021 1.000 70.27989 163 GLU F C 1
ATOM 7689 O O . GLU C 1 163 ? -76.83610 5.91216 -38.45599 1.000 65.06570 163 GLU F O 1
ATOM 7695 N N . GLU C 1 164 ? -76.19685 8.05142 -38.75749 1.000 72.98814 164 GLU F N 1
ATOM 7696 C CA . GLU C 1 164 ? -76.63848 8.06650 -40.14770 1.000 65.64884 164 GLU F CA 1
ATOM 7697 C C . GLU C 1 164 ? -75.77142 7.15899 -41.01021 1.000 69.50286 164 GLU F C 1
ATOM 7698 O O . GLU C 1 164 ? -76.28970 6.40797 -41.84422 1.000 62.23257 164 GLU F O 1
ATOM 7704 N N . GLN C 1 165 ? -74.44876 7.21534 -40.82463 1.000 70.42722 165 GLN F N 1
ATOM 7705 C CA . GLN C 1 165 ? -73.55867 6.33304 -41.57289 1.000 66.04888 165 GLN F CA 1
ATOM 7706 C C . GLN C 1 165 ? -73.85005 4.87062 -41.26526 1.000 68.79573 165 GLN F C 1
ATOM 7707 O O . GLN C 1 165 ? -73.79866 4.01806 -42.15981 1.000 68.14283 165 GLN F O 1
ATOM 7713 N N . LYS C 1 166 ? -74.16252 4.56359 -40.00315 1.000 71.58601 166 LYS F N 1
ATOM 7714 C CA . LYS C 1 166 ? -74.50003 3.19343 -39.63139 1.000 68.67279 166 LYS F CA 1
ATOM 7715 C C . LYS C 1 166 ? -75.74632 2.71355 -40.36523 1.000 64.45465 166 LYS F C 1
ATOM 7716 O O . LYS C 1 166 ? -75.84388 1.53838 -40.73625 1.000 67.25569 166 LYS F O 1
ATOM 7722 N N . LEU C 1 167 ? -76.70898 3.60913 -40.58877 1.000 59.37860 167 LEU F N 1
ATOM 7723 C CA . LEU C 1 167 ? -77.90658 3.23163 -41.33037 1.000 66.30291 167 LEU F CA 1
ATOM 7724 C C . LEU C 1 167 ? -77.61557 3.10033 -42.82071 1.000 65.07744 167 LEU F C 1
ATOM 7725 O O . LEU C 1 167 ? -78.13441 2.19230 -43.47975 1.000 65.20827 167 LEU F O 1
ATOM 7730 N N . ILE C 1 168 ? -76.78503 3.99311 -43.36411 1.000 62.63176 168 ILE F N 1
ATOM 7731 C CA . ILE C 1 168 ? -76.44394 3.92949 -44.78206 1.000 60.74041 168 ILE F CA 1
ATOM 7732 C C . ILE C 1 168 ? -75.63144 2.67471 -45.08290 1.000 68.72832 168 ILE F C 1
ATOM 7733 O O . ILE C 1 168 ? -75.78115 2.06356 -46.14880 1.000 63.84930 168 ILE F O 1
ATOM 7738 N N . ARG C 1 169 ? -74.76519 2.26455 -44.15059 1.000 69.83007 169 ARG F N 1
ATOM 7739 C CA . ARG C 1 169 ? -74.05512 0.99975 -44.31577 1.000 71.98043 169 ARG F CA 1
ATOM 7740 C C . ARG C 1 169 ? -75.03026 -0.16812 -44.38436 1.000 63.58704 169 ARG F C 1
ATOM 7741 O O . ARG C 1 169 ? -74.86833 -1.07577 -45.20832 1.000 66.77012 169 ARG F O 1
ATOM 7749 N N . GLU C 1 170 ? -76.05258 -0.15978 -43.52692 1.000 62.10256 170 GLU F N 1
ATOM 7750 C CA . GLU C 1 170 ? -77.03893 -1.23431 -43.54298 1.000 68.43621 170 GLU F CA 1
ATOM 7751 C C . GLU C 1 170 ? -77.82890 -1.23704 -44.84602 1.000 70.46386 170 GLU F C 1
ATOM 7752 O O . GLU C 1 170 ? -78.11639 -2.30387 -45.40125 1.000 71.48336 170 GLU F O 1
ATOM 7758 N N . GLY C 1 171 ? -78.18517 -0.05360 -45.35153 1.000 62.07184 171 GLY F N 1
ATOM 7759 C CA . GLY C 1 171 ? -78.81848 0.01969 -46.65595 1.000 59.83860 171 GLY F CA 1
ATOM 7760 C C . GLY C 1 171 ? -77.91072 -0.44738 -47.77519 1.000 69.91031 171 GLY F C 1
ATOM 7761 O O . GLY C 1 171 ? -78.38196 -1.00618 -48.76968 1.000 68.22661 171 GLY F O 1
ATOM 7762 N N . ALA C 1 172 ? -76.59937 -0.22985 -47.62995 1.000 71.85931 172 ALA F N 1
ATOM 7763 C CA . ALA C 1 172 ? -75.64556 -0.72409 -48.61732 1.000 66.07839 172 ALA F CA 1
ATOM 7764 C C . ALA C 1 172 ? -75.57294 -2.24594 -48.61428 1.000 65.85448 172 ALA F C 1
ATOM 7765 O O . ALA C 1 172 ? -75.39809 -2.85883 -49.67368 1.000 63.50524 172 ALA F O 1
ATOM 7767 N N . ARG C 1 173 ? -75.69991 -2.87111 -47.44069 1.000 65.07333 173 ARG F N 1
ATOM 7768 C CA . ARG C 1 173 ? -75.73817 -4.32887 -47.38391 1.000 70.95544 173 ARG F CA 1
ATOM 7769 C C . ARG C 1 173 ? -76.99217 -4.87149 -48.05768 1.000 70.18697 173 ARG F C 1
ATOM 7770 O O . ARG C 1 173 ? -76.94304 -5.90930 -48.72844 1.000 71.86239 173 ARG F O 1
ATOM 7778 N N . VAL C 1 174 ? -78.12607 -4.18586 -47.88966 1.000 64.90556 174 VAL F N 1
ATOM 7779 C CA . VAL C 1 174 ? -79.34121 -4.60403 -48.57925 1.000 68.54946 174 VAL F CA 1
ATOM 7780 C C . VAL C 1 174 ? -79.18570 -4.42603 -50.08353 1.000 65.21625 174 VAL F C 1
ATOM 7781 O O . VAL C 1 174 ? -79.75200 -5.19653 -50.86835 1.000 68.71010 174 VAL F O 1
ATOM 7785 N N . CYS C 1 175 ? -78.41538 -3.42334 -50.51293 1.000 65.85156 175 CYS F N 1
ATOM 7786 C CA . CYS C 1 175 ? -78.12515 -3.26814 -51.93539 1.000 69.01757 175 CYS F CA 1
ATOM 7787 C C . CYS C 1 175 ? -77.44115 -4.51067 -52.49207 1.000 73.29381 175 CYS F C 1
ATOM 7788 O O . CYS C 1 175 ? -77.80418 -5.00537 -53.56519 1.000 78.84262 175 CYS F O 1
ATOM 7791 N N . ASP C 1 176 ? -76.44875 -5.03505 -51.76771 1.000 63.97450 176 ASP F N 1
ATOM 7792 C CA . ASP C 1 176 ? -75.76054 -6.23755 -52.22280 1.000 71.25515 176 ASP F CA 1
ATOM 7793 C C . ASP C 1 176 ? -76.66416 -7.46219 -52.15276 1.000 69.51975 176 ASP F C 1
ATOM 7794 O O . ASP C 1 176 ? -76.56835 -8.34789 -53.00960 1.000 77.28318 176 ASP F O 1
ATOM 7799 N N . VAL C 1 177 ? -77.54159 -7.53216 -51.14833 1.000 66.23667 177 VAL F N 1
ATOM 7800 C CA . VAL C 1 177 ? -78.47024 -8.65670 -51.04624 1.000 74.05525 177 VAL F CA 1
ATOM 7801 C C . VAL C 1 177 ? -79.40847 -8.67681 -52.24660 1.000 68.90848 177 VAL F C 1
ATOM 7802 O O . VAL C 1 177 ? -79.63475 -9.72375 -52.86560 1.000 68.41690 177 VAL F O 1
ATOM 7806 N N . GLY C 1 178 ? -79.96365 -7.51558 -52.59798 1.000 67.42507 178 GLY F N 1
ATOM 7807 C CA . GLY C 1 178 ? -80.78332 -7.43355 -53.79336 1.000 72.88247 178 GLY F CA 1
ATOM 7808 C C . GLY C 1 178 ? -79.99293 -7.64300 -55.06866 1.000 73.03502 178 GLY F C 1
ATOM 7809 O O . GLY C 1 178 ? -80.50102 -8.23263 -56.02735 1.000 70.94236 178 GLY F O 1
ATOM 7810 N N . GLY C 1 179 ? -78.74443 -7.17094 -55.10010 1.000 76.17962 179 GLY F N 1
ATOM 7811 C CA . GLY C 1 179 ? -77.92173 -7.36070 -56.28344 1.000 67.03376 179 GLY F CA 1
ATOM 7812 C C . GLY C 1 179 ? -77.65654 -8.82322 -56.58087 1.000 69.01370 179 GLY F C 1
ATOM 7813 O O . GLY C 1 179 ? -77.60738 -9.23049 -57.74392 1.000 73.28056 179 GLY F O 1
ATOM 7814 N N . ALA C 1 180 ? -77.48559 -9.63425 -55.53356 1.000 69.78584 180 ALA F N 1
ATOM 7815 C CA . ALA C 1 180 ? -77.28637 -11.06552 -55.73369 1.000 70.99583 180 ALA F CA 1
ATOM 7816 C C . ALA C 1 180 ? -78.55643 -11.73064 -56.25022 1.000 78.06766 180 ALA F C 1
ATOM 7817 O O . ALA C 1 180 ? -78.49403 -12.61982 -57.10749 1.000 79.19042 180 ALA F O 1
ATOM 7819 N N . ALA C 1 181 ? -79.71861 -11.31319 -55.74136 1.000 71.63657 181 ALA F N 1
ATOM 7820 C CA . ALA C 1 181 ? -80.97758 -11.86090 -56.23262 1.000 76.72569 181 ALA F CA 1
ATOM 7821 C C . ALA C 1 181 ? -81.26102 -11.42026 -57.66262 1.000 76.97535 181 ALA F C 1
ATOM 7822 O O . ALA C 1 181 ? -81.92489 -12.14483 -58.41322 1.000 74.77738 181 ALA F O 1
ATOM 7824 N N . CYS C 1 182 ? -80.77287 -10.24187 -58.05499 1.000 72.19472 182 CYS F N 1
ATOM 7825 C CA . CYS C 1 182 ? -80.94424 -9.78854 -59.43120 1.000 74.88626 182 CYS F CA 1
ATOM 7826 C C . CYS C 1 182 ? -80.11733 -10.63347 -60.39269 1.000 77.45769 182 CYS F C 1
ATOM 7827 O O . CYS C 1 182 ? -80.61422 -11.06812 -61.43803 1.000 78.81986 182 CYS F O 1
ATOM 7830 N N . ALA C 1 183 ? -78.84979 -10.88080 -60.05113 1.000 77.54556 183 ALA F N 1
ATOM 7831 C CA . ALA C 1 183 ? -77.98081 -11.65310 -60.93271 1.000 79.41440 183 ALA F CA 1
ATOM 7832 C C . ALA C 1 183 ? -78.44405 -13.09818 -61.06213 1.000 83.01523 183 ALA F C 1
ATOM 7833 O O . ALA C 1 183 ? -78.26510 -13.71176 -62.12066 1.000 84.84518 183 ALA F O 1
ATOM 7835 N N . ALA C 1 184 ? -79.03873 -13.65734 -60.00593 1.000 82.03893 184 ALA F N 1
ATOM 7836 C CA . ALA C 1 184 ? -79.52147 -15.03095 -60.06820 1.000 81.58480 184 ALA F CA 1
ATOM 7837 C C . ALA C 1 184 ? -80.79496 -15.16097 -60.89371 1.000 81.50591 184 ALA F C 1
ATOM 7838 O O . ALA C 1 184 ? -81.08729 -16.25438 -61.38967 1.000 84.63723 184 ALA F O 1
ATOM 7840 N N . ALA C 1 185 ? -81.55049 -14.07731 -61.05727 1.000 80.48407 185 ALA F N 1
ATOM 7841 C CA . ALA C 1 185 ? -82.79785 -14.09748 -61.80973 1.000 83.04389 185 ALA F CA 1
ATOM 7842 C C . ALA C 1 185 ? -82.61078 -13.77574 -63.28702 1.000 85.66070 185 ALA F C 1
ATOM 7843 O O . ALA C 1 185 ? -83.58586 -13.83061 -64.04480 1.000 75.54404 185 ALA F O 1
ATOM 7845 N N . ILE C 1 186 ? -81.39366 -13.44623 -63.71189 1.000 79.79648 186 ILE F N 1
ATOM 7846 C CA . ILE C 1 186 ? -81.12875 -13.11641 -65.10822 1.000 82.11121 186 ILE F CA 1
ATOM 7847 C C . ILE C 1 186 ? -80.93721 -14.40225 -65.90038 1.000 84.73913 186 ILE F C 1
ATOM 7848 O O . ILE C 1 186 ? -80.20158 -15.30361 -65.48037 1.000 91.19892 186 ILE F O 1
ATOM 7853 N N . LYS C 1 187 ? -81.59924 -14.48693 -67.05147 1.000 88.12863 187 LYS F N 1
ATOM 7854 C CA . LYS C 1 187 ? -81.49667 -15.64277 -67.92925 1.000 89.16644 187 LYS F CA 1
ATOM 7855 C C . LYS C 1 187 ? -82.06616 -15.25449 -69.28490 1.000 90.41929 187 LYS F C 1
ATOM 7856 O O . LYS C 1 187 ? -83.00402 -14.45717 -69.37016 1.000 96.12718 187 LYS F O 1
ATOM 7862 N N . ALA C 1 188 ? -81.48112 -15.81643 -70.34199 1.000 92.54617 188 ALA F N 1
ATOM 7863 C CA . ALA C 1 188 ? -81.92740 -15.53096 -71.69999 1.000 93.00443 188 ALA F CA 1
ATOM 7864 C C . ALA C 1 188 ? -83.38431 -15.93457 -71.88982 1.000 93.52659 188 ALA F C 1
ATOM 7865 O O . ALA C 1 188 ? -83.71876 -17.12286 -71.83934 1.000 102.20638 188 ALA F O 1
ATOM 7867 N N . GLY C 1 189 ? -84.25555 -14.95313 -72.10434 1.000 88.51892 189 GLY F N 1
ATOM 7868 C CA . GLY C 1 189 ? -85.67147 -15.19842 -72.27472 1.000 88.17172 189 GLY F CA 1
ATOM 7869 C C . GLY C 1 189 ? -86.55433 -14.74314 -71.13173 1.000 87.69375 189 GLY F C 1
ATOM 7870 O O . GLY C 1 189 ? -87.76287 -15.00214 -71.16768 1.000 95.21561 189 GLY F O 1
ATOM 7871 N N . VAL C 1 190 ? -86.00066 -14.08006 -70.12849 1.000 91.49300 190 VAL F N 1
ATOM 7872 C CA . VAL C 1 190 ? -86.75702 -13.61066 -68.96916 1.000 89.84972 190 VAL F CA 1
ATOM 7873 C C . VAL C 1 190 ? -87.04093 -12.12719 -69.15254 1.000 86.10216 190 VAL F C 1
ATOM 7874 O O . VAL C 1 190 ? -86.10438 -11.35748 -69.41489 1.000 84.16630 190 VAL F O 1
ATOM 7878 N N . PRO C 1 191 ? -88.29116 -11.68404 -69.03203 1.000 76.72926 191 PRO F N 1
ATOM 7879 C CA . PRO C 1 191 ? -88.58908 -10.25760 -69.18427 1.000 79.82263 191 PRO F CA 1
ATOM 7880 C C . PRO C 1 191 ? -88.00598 -9.44090 -68.04101 1.000 75.95039 191 PRO F C 1
ATOM 7881 O O . PRO C 1 191 ? -87.64138 -9.96301 -66.98498 1.000 73.62729 191 PRO F O 1
ATOM 7885 N N . GLU C 1 192 ? -87.92447 -8.12730 -68.27209 1.000 70.88392 192 GLU F N 1
ATOM 7886 C CA . GLU C 1 192 ? -87.27815 -7.24512 -67.30437 1.000 72.18660 192 GLU F CA 1
ATOM 7887 C C . GLU C 1 192 ? -88.06608 -7.16527 -66.00280 1.000 70.82483 192 GLU F C 1
ATOM 7888 O O . GLU C 1 192 ? -87.47461 -7.06709 -64.92080 1.000 66.96351 192 GLU F O 1
ATOM 7894 N N . HIS C 1 193 ? -89.39904 -7.20058 -66.08169 1.000 66.21215 193 HIS F N 1
ATOM 7895 C CA . HIS C 1 193 ? -90.19561 -7.02226 -64.87256 1.000 66.91374 193 HIS F CA 1
ATOM 7896 C C . HIS C 1 193 ? -90.05799 -8.20646 -63.92472 1.000 66.31084 193 HIS F C 1
ATOM 7897 O O . HIS C 1 193 ? -90.13586 -8.02950 -62.70405 1.000 63.97629 193 HIS F O 1
ATOM 7904 N N . GLU C 1 194 ? -89.83558 -9.41051 -64.45511 1.000 67.54636 194 GLU F N 1
ATOM 7905 C CA . GLU C 1 194 ? -89.66944 -10.56790 -63.58224 1.000 71.36241 194 GLU F CA 1
ATOM 7906 C C . GLU C 1 194 ? -88.36480 -10.48756 -62.79999 1.000 63.70690 194 GLU F C 1
ATOM 7907 O O . GLU C 1 194 ? -88.31839 -10.86133 -61.62232 1.000 64.09551 194 GLU F O 1
ATOM 7913 N N . VAL C 1 195 ? -87.29723 -9.99676 -63.43200 1.000 64.15793 195 VAL F N 1
ATOM 7914 C CA . VAL C 1 195 ? -86.03132 -9.83306 -62.72381 1.000 65.64111 195 VAL F CA 1
ATOM 7915 C C . VAL C 1 195 ? -86.14742 -8.73394 -61.67447 1.000 64.93995 195 VAL F C 1
ATOM 7916 O O . VAL C 1 195 ? -85.58667 -8.84142 -60.57680 1.000 62.01208 195 VAL F O 1
ATOM 7920 N N . ALA C 1 196 ? -86.88428 -7.66490 -61.98817 1.000 62.46273 196 ALA F N 1
ATOM 7921 C CA . ALA C 1 196 ? -87.07580 -6.59033 -61.02068 1.000 59.66392 196 ALA F CA 1
ATOM 7922 C C . ALA C 1 196 ? -87.93481 -7.03822 -59.84569 1.000 64.59259 196 ALA F C 1
ATOM 7923 O O . ALA C 1 196 ? -87.71271 -6.59232 -58.71380 1.000 63.08099 196 ALA F O 1
ATOM 7925 N N . ILE C 1 197 ? -88.91183 -7.91517 -60.09358 1.000 63.31530 197 ILE F N 1
ATOM 7926 C CA . ILE C 1 197 ? -89.77068 -8.41271 -59.02086 1.000 61.25815 197 ILE F CA 1
ATOM 7927 C C . ILE C 1 197 ? -88.95367 -9.20587 -58.00802 1.000 66.45133 197 ILE F C 1
ATOM 7928 O O . ILE C 1 197 ? -89.05832 -8.99193 -56.79387 1.000 64.36703 197 ILE F O 1
ATOM 7933 N N . ALA C 1 198 ? -88.12842 -10.13800 -58.49314 1.000 64.80006 198 ALA F N 1
ATOM 7934 C CA . ALA C 1 198 ? -87.30503 -10.93617 -57.59077 1.000 69.22910 198 ALA F CA 1
ATOM 7935 C C . ALA C 1 198 ? -86.31070 -10.07171 -56.82760 1.000 67.22478 198 ALA F C 1
ATOM 7936 O O . ALA C 1 198 ? -85.99828 -10.36163 -55.66657 1.000 61.28890 198 ALA F O 1
ATOM 7938 N N . THR C 1 199 ? -85.81481 -9.00346 -57.45516 1.000 66.69702 199 THR F N 1
ATOM 7939 C CA . THR C 1 199 ? -84.84777 -8.13256 -56.79518 1.000 67.84538 199 THR F CA 1
ATOM 7940 C C . THR C 1 199 ? -85.50981 -7.30525 -55.70042 1.000 64.88525 199 THR F C 1
ATOM 7941 O O . THR C 1 199 ? -84.99060 -7.20613 -54.58223 1.000 64.51331 199 THR F O 1
ATOM 7945 N N . THR C 1 200 ? -86.65757 -6.69650 -56.00867 1.000 67.03171 200 THR F N 1
ATOM 7946 C CA . THR C 1 200 ? -87.34484 -5.86626 -55.02515 1.000 60.25373 200 THR F CA 1
ATOM 7947 C C . THR C 1 200 ? -87.84188 -6.70046 -53.85097 1.000 63.32977 200 THR F C 1
ATOM 7948 O O . THR C 1 200 ? -87.68639 -6.30121 -52.69078 1.000 60.76912 200 THR F O 1
ATOM 7952 N N . ASN C 1 201 ? -88.42919 -7.86804 -54.13284 1.000 66.13936 201 ASN F N 1
ATOM 7953 C CA . ASN C 1 201 ? -88.91087 -8.73795 -53.06368 1.000 62.87413 201 ASN F CA 1
ATOM 7954 C C . ASN C 1 201 ? -87.78222 -9.14296 -52.12465 1.000 66.62940 201 ASN F C 1
ATOM 7955 O O . ASN C 1 201 ? -87.98647 -9.25443 -50.91051 1.000 67.71122 201 ASN F O 1
ATOM 7960 N N . ALA C 1 202 ? -86.58378 -9.36873 -52.66801 1.000 66.54710 202 ALA F N 1
ATOM 7961 C CA . ALA C 1 202 ? -85.45856 -9.78022 -51.83549 1.000 63.07594 202 ALA F CA 1
ATOM 7962 C C . ALA C 1 202 ? -85.04917 -8.67017 -50.87588 1.000 66.72558 202 ALA F C 1
ATOM 7963 O O . ALA C 1 202 ? -84.82240 -8.91732 -49.68574 1.000 68.27903 202 ALA F O 1
ATOM 7965 N N . MET C 1 203 ? -84.94512 -7.43702 -51.37725 1.000 68.54100 203 MET F N 1
ATOM 7966 C CA . MET C 1 203 ? -84.60938 -6.31652 -50.50500 1.000 66.02993 203 MET F CA 1
ATOM 7967 C C . MET C 1 203 ? -85.72333 -6.04837 -49.50140 1.000 63.98681 203 MET F C 1
ATOM 7968 O O . MET C 1 203 ? -85.45417 -5.80123 -48.32049 1.000 61.66084 203 MET F O 1
ATOM 7973 N N . ILE C 1 204 ? -86.97948 -6.10359 -49.95184 1.000 70.12220 204 ILE F N 1
ATOM 7974 C CA . ILE C 1 204 ? -88.11297 -5.87601 -49.05720 1.000 63.85479 204 ILE F CA 1
ATOM 7975 C C . ILE C 1 204 ? -88.11288 -6.89898 -47.92679 1.000 67.83200 204 ILE F C 1
ATOM 7976 O O . ILE C 1 204 ? -88.29292 -6.55585 -46.75210 1.000 65.32685 204 ILE F O 1
ATOM 7981 N N . ARG C 1 205 ? -87.89686 -8.17189 -48.26319 1.000 69.15423 205 ARG F N 1
ATOM 7982 C CA . ARG C 1 205 ? -87.86650 -9.20654 -47.23539 1.000 67.32792 205 ARG F CA 1
ATOM 7983 C C . ARG C 1 205 ? -86.63682 -9.08289 -46.34429 1.000 68.74185 205 ARG F C 1
ATOM 7984 O O . ARG C 1 205 ? -86.67998 -9.48207 -45.17473 1.000 75.10238 205 ARG F O 1
ATOM 7992 N N . GLU C 1 206 ? -85.54071 -8.53019 -46.86873 1.000 69.76049 206 GLU F N 1
ATOM 7993 C CA . GLU C 1 206 ? -84.34508 -8.33837 -46.05459 1.000 66.65658 206 GLU F CA 1
ATOM 7994 C C . GLU C 1 206 ? -84.48641 -7.13377 -45.13104 1.000 70.16133 206 GLU F C 1
ATOM 7995 O O . GLU C 1 206 ? -83.99180 -7.15627 -43.99860 1.000 68.31430 206 GLU F O 1
ATOM 7997 N N . ILE C 1 207 ? -85.15532 -6.07638 -45.59751 1.000 67.59986 207 ILE F N 1
ATOM 7998 C CA . ILE C 1 207 ? -85.39058 -4.90821 -44.75389 1.000 66.71807 207 ILE F CA 1
ATOM 7999 C C . ILE C 1 207 ? -86.33352 -5.25770 -43.60821 1.000 71.15675 207 ILE F C 1
ATOM 8000 O O . ILE C 1 207 ? -86.17702 -4.76501 -42.48377 1.000 70.67705 207 ILE F O 1
ATOM 8005 N N . ALA C 1 208 ? -87.31613 -6.12344 -43.86856 1.000 65.69584 208 ALA F N 1
ATOM 8006 C CA . ALA C 1 208 ? -88.30972 -6.45297 -42.85086 1.000 72.56368 208 ALA F CA 1
ATOM 8007 C C . ALA C 1 208 ? -87.68236 -7.20202 -41.68027 1.000 69.19888 208 ALA F C 1
ATOM 8008 O O . ALA C 1 208 ? -87.95115 -6.88803 -40.51491 1.000 70.90291 208 ALA F O 1
ATOM 8010 N N . LYS C 1 209 ? -86.84250 -8.19424 -41.96723 1.000 73.01010 209 LYS F N 1
ATOM 8011 C CA . LYS C 1 209 ? -86.24224 -9.01456 -40.92241 1.000 70.70298 209 LYS F CA 1
ATOM 8012 C C . LYS C 1 209 ? -84.99696 -8.38436 -40.30658 1.000 73.49372 209 LYS F C 1
ATOM 8013 O O . LYS C 1 209 ? -84.32902 -9.03817 -39.49805 1.000 78.34941 209 LYS F O 1
ATOM 8019 N N . SER C 1 210 ? -84.67014 -7.14066 -40.65902 1.000 70.05725 210 SER F N 1
ATOM 8020 C CA . SER C 1 210 ? -83.48529 -6.47584 -40.13275 1.000 68.95448 210 SER F CA 1
ATOM 8021 C C . SER C 1 210 ? -83.80064 -5.43322 -39.06765 1.000 70.19848 210 SER F C 1
ATOM 8022 O O . SER C 1 210 ? -82.87191 -4.91844 -38.43535 1.000 66.09159 210 SER F O 1
ATOM 8025 N N . PHE C 1 211 ? -85.07261 -5.11452 -38.85175 1.000 68.76745 211 PHE F N 1
ATOM 8026 C CA . PHE C 1 211 ? -85.49448 -4.14215 -37.85767 1.000 67.56646 211 PHE F CA 1
ATOM 8027 C C . PHE C 1 211 ? -86.66925 -4.69198 -37.06455 1.000 68.06040 211 PHE F C 1
ATOM 8028 O O . PHE C 1 211 ? -87.49702 -5.43063 -37.60770 1.000 64.00039 211 PHE F O 1
ATOM 8036 N N . PRO C 1 212 ? -86.76458 -4.35706 -35.77377 1.000 67.51900 212 PRO F N 1
ATOM 8037 C CA . PRO C 1 212 ? -87.96486 -4.74600 -35.01754 1.000 62.71627 212 PRO F CA 1
ATOM 8038 C C . PRO C 1 212 ? -89.21929 -4.05858 -35.52149 1.000 71.54401 212 PRO F C 1
ATOM 8039 O O . PRO C 1 212 ? -90.32017 -4.60191 -35.36624 1.000 70.30771 212 PRO F O 1
ATOM 8043 N N . PHE C 1 213 ? -89.08214 -2.88142 -36.12578 1.000 67.09692 213 PHE F N 1
ATOM 8044 C CA . PHE C 1 213 ? -90.19433 -2.18961 -36.75916 1.000 64.30430 213 PHE F CA 1
ATOM 8045 C C . PHE C 1 213 ? -89.63826 -1.35471 -37.89995 1.000 69.38101 213 PHE F C 1
ATOM 8046 O O . PHE C 1 213 ? -88.66051 -0.62506 -37.71263 1.000 70.58090 213 PHE F O 1
ATOM 8054 N N . VAL C 1 214 ? -90.25780 -1.46305 -39.07443 1.000 68.32279 214 VAL F N 1
ATOM 8055 C CA . VAL C 1 214 ? -89.79014 -0.74287 -40.25110 1.000 70.95403 214 VAL F CA 1
ATOM 8056 C C . VAL C 1 214 ? -90.96183 -0.57977 -41.20634 1.000 73.46364 214 VAL F C 1
ATOM 8057 O O . VAL C 1 214 ? -91.86240 -1.42219 -41.26016 1.000 66.50489 214 VAL F O 1
ATOM 8061 N N . GLU C 1 215 ? -90.95639 0.52158 -41.94937 1.000 80.63115 215 GLU F N 1
ATOM 8062 C CA . GLU C 1 215 ? -91.95284 0.78488 -42.97666 1.000 75.57664 215 GLU F CA 1
ATOM 8063 C C . GLU C 1 215 ? -91.37325 0.39314 -44.32860 1.000 75.16189 215 GLU F C 1
ATOM 8064 O O . GLU C 1 215 ? -90.38544 0.98305 -44.78074 1.000 80.99749 215 GLU F O 1
ATOM 8070 N N . LEU C 1 216 ? -91.98115 -0.60268 -44.96413 1.000 60.10748 216 LEU F N 1
ATOM 8071 C CA . LEU C 1 216 ? -91.53738 -1.07806 -46.27129 1.000 58.57753 216 LEU F CA 1
ATOM 8072 C C . LEU C 1 216 ? -92.24398 -0.24383 -47.33020 1.000 60.07019 216 LEU F C 1
ATOM 8073 O O . LEU C 1 216 ? -93.42567 -0.45143 -47.61828 1.000 60.31741 216 LEU F O 1
ATOM 8078 N N . MET C 1 217 ? -91.51882 0.71269 -47.90469 1.000 51.25908 217 MET F N 1
ATOM 8079 C CA . MET C 1 217 ? -92.09908 1.63986 -48.86086 1.000 56.71166 217 MET F CA 1
ATOM 8080 C C . MET C 1 217 ? -91.02633 2.09382 -49.83934 1.000 59.59969 217 MET F C 1
ATOM 8081 O O . MET C 1 217 ? -89.84311 2.17715 -49.49424 1.000 57.08260 217 MET F O 1
ATOM 8086 N N . ASP C 1 218 ? -91.45737 2.35081 -51.07654 1.000 54.71698 218 ASP F N 1
ATOM 8087 C CA . ASP C 1 218 ? -90.66374 3.03144 -52.09641 1.000 54.54758 218 ASP F CA 1
ATOM 8088 C C . ASP C 1 218 ? -89.47820 2.22284 -52.61554 1.000 52.60078 218 ASP F C 1
ATOM 8089 O O . ASP C 1 218 ? -88.90411 2.58079 -53.64702 1.000 65.72482 218 ASP F O 1
ATOM 8094 N N . THR C 1 219 ? -89.09917 1.14462 -51.93080 1.000 51.01467 219 THR F N 1
ATOM 8095 C CA . THR C 1 219 ? -87.99192 0.31454 -52.39749 1.000 57.17014 219 THR F CA 1
ATOM 8096 C C . THR C 1 219 ? -88.29807 -0.24927 -53.78097 1.000 61.08153 219 THR F C 1
ATOM 8097 O O . THR C 1 219 ? -89.32455 -0.90731 -53.97893 1.000 61.45871 219 THR F O 1
ATOM 8101 N N . TRP C 1 220 ? -87.40846 0.01068 -54.74055 1.000 58.96881 220 TRP F N 1
ATOM 8102 C CA . TRP C 1 220 ? -87.64354 -0.37421 -56.12482 1.000 52.23821 220 TRP F CA 1
ATOM 8103 C C . TRP C 1 220 ? -86.34598 -0.85942 -56.75817 1.000 61.88678 220 TRP F C 1
ATOM 8104 O O . TRP C 1 220 ? -85.26074 -0.75683 -56.17823 1.000 59.36373 220 TRP F O 1
ATOM 8115 N N . THR C 1 221 ? -86.47901 -1.39658 -57.97054 1.000 65.76590 221 THR F N 1
ATOM 8116 C CA . THR C 1 221 ? -85.37065 -1.94492 -58.73767 1.000 54.01446 221 THR F CA 1
ATOM 8117 C C . THR C 1 221 ? -85.50000 -1.49435 -60.18474 1.000 57.23471 221 THR F C 1
ATOM 8118 O O . THR C 1 221 ? -86.60103 -1.48917 -60.74237 1.000 56.05962 221 THR F O 1
ATOM 8122 N N . TRP C 1 222 ? -84.37679 -1.10912 -60.78481 1.000 55.32491 222 TRP F N 1
ATOM 8123 C CA . TRP C 1 222 ? -84.31010 -0.75871 -62.20135 1.000 56.97894 222 TRP F CA 1
ATOM 8124 C C . TRP C 1 222 ? -83.43360 -1.79389 -62.89611 1.000 60.22751 222 TRP F C 1
ATOM 8125 O O . TRP C 1 222 ? -82.20597 -1.76210 -62.77617 1.000 60.69344 222 TRP F O 1
ATOM 8136 N N . PHE C 1 223 ? -84.06149 -2.71728 -63.61268 1.000 60.46609 223 PHE F N 1
ATOM 8137 C CA . PHE C 1 223 ? -83.34008 -3.70528 -64.40761 1.000 57.00101 223 PHE F CA 1
ATOM 8138 C C . PHE C 1 223 ? -83.55717 -3.36212 -65.87625 1.000 65.27909 223 PHE F C 1
ATOM 8139 O O . PHE C 1 223 ? -84.63626 -3.59797 -66.42754 1.000 65.94228 223 PHE F O 1
ATOM 8147 N N . GLN C 1 224 ? -82.52534 -2.80555 -66.50152 1.000 59.92838 224 GLN F N 1
ATOM 8148 C CA . GLN C 1 224 ? -82.57965 -2.34737 -67.88013 1.000 66.79953 224 GLN F CA 1
ATOM 8149 C C . GLN C 1 224 ? -81.77884 -3.28907 -68.76830 1.000 69.97561 224 GLN F C 1
ATOM 8150 O O . GLN C 1 224 ? -80.68322 -3.72367 -68.39954 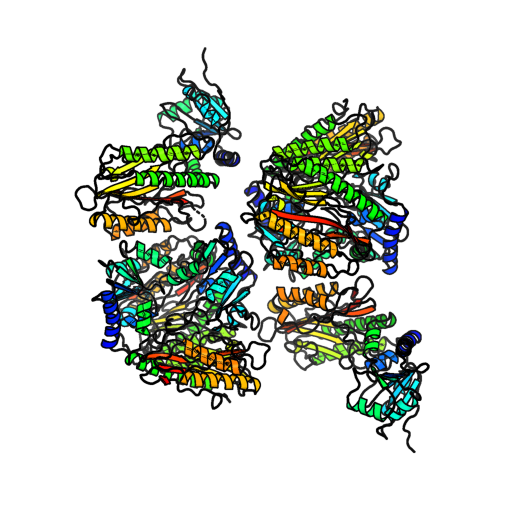1.000 77.83519 224 GLN F O 1
ATOM 8156 N N . SER C 1 225 ? -82.33170 -3.60345 -69.93752 1.000 68.59721 225 SER F N 1
ATOM 8157 C CA . SER C 1 225 ? -81.68053 -4.47758 -70.90045 1.000 72.74111 225 SER F CA 1
ATOM 8158 C C . SER C 1 225 ? -81.77010 -3.86329 -72.28854 1.000 74.84441 225 SER F C 1
ATOM 8159 O O . SER C 1 225 ? -82.75515 -3.20212 -72.62989 1.000 73.60072 225 SER F O 1
ATOM 8162 N N . GLY C 1 226 ? -80.72906 -4.09065 -73.08346 1.000 74.01273 226 GLY F N 1
ATOM 8163 C CA . GLY C 1 226 ? -80.72878 -3.59489 -74.45055 1.000 73.67300 226 GLY F CA 1
ATOM 8164 C C . GLY C 1 226 ? -80.74117 -2.08001 -74.48797 1.000 72.11815 226 GLY F C 1
ATOM 8165 O O . GLY C 1 226 ? -79.95130 -1.41047 -73.81314 1.000 65.81591 226 GLY F O 1
ATOM 8166 N N . ILE C 1 227 ? -81.66040 -1.52720 -75.28369 1.000 74.85323 227 ILE F N 1
ATOM 8167 C CA . ILE C 1 227 ? -81.74303 -0.08193 -75.45026 1.000 64.83993 227 ILE F CA 1
ATOM 8168 C C . ILE C 1 227 ? -82.22542 0.61018 -74.18141 1.000 64.61029 227 ILE F C 1
ATOM 8169 O O . ILE C 1 227 ? -81.96542 1.80466 -73.99399 1.000 66.59871 227 ILE F O 1
ATOM 8174 N N . ASN C 1 228 ? -82.91058 -0.10997 -73.29094 1.000 65.72866 228 ASN F N 1
ATOM 8175 C CA . ASN C 1 228 ? -83.39345 0.49498 -72.05576 1.000 66.97830 228 ASN F CA 1
ATOM 8176 C C . ASN C 1 228 ? -82.26648 0.91328 -71.11970 1.000 64.75369 228 ASN F C 1
ATOM 8177 O O . ASN C 1 228 ? -82.52585 1.64942 -70.16144 1.000 59.18296 228 ASN F O 1
ATOM 8182 N N . THR C 1 229 ? -81.03152 0.47339 -71.37126 1.000 62.90059 229 THR F N 1
ATOM 8183 C CA . THR C 1 229 ? -79.89794 0.87318 -70.54731 1.000 64.84895 229 THR F CA 1
ATOM 8184 C C . THR C 1 229 ? -79.41168 2.28375 -70.84928 1.000 67.35095 229 THR F C 1
ATOM 8185 O O . THR C 1 229 ? -78.57533 2.80255 -70.10222 1.000 71.87915 229 THR F O 1
ATOM 8189 N N . ASP C 1 230 ? -79.91292 2.91621 -71.91347 1.000 67.39981 230 ASP F N 1
ATOM 8190 C CA . ASP C 1 230 ? -79.42563 4.23244 -72.30997 1.000 70.18155 230 ASP F CA 1
ATOM 8191 C C . ASP C 1 230 ? -79.80759 5.32925 -71.32522 1.000 66.32170 230 ASP F C 1
ATOM 8192 O O . ASP C 1 230 ? -79.31593 6.45464 -71.45999 1.000 68.22398 230 ASP F O 1
ATOM 8197 N N . GLY C 1 231 ? -80.66747 5.03557 -70.35418 1.000 64.26534 231 GLY F N 1
ATOM 8198 C CA . GLY C 1 231 ? -81.01789 5.99351 -69.32614 1.000 61.71283 231 GLY F CA 1
ATOM 8199 C C . GLY C 1 231 ? -80.92844 5.38686 -67.94257 1.000 58.41751 231 GLY F C 1
ATOM 8200 O O . GLY C 1 231 ? -81.51193 4.32906 -67.68870 1.000 62.52911 231 GLY F O 1
ATOM 8201 N N . ALA C 1 232 ? -80.19836 6.04666 -67.03867 1.000 61.00535 232 ALA F N 1
ATOM 8202 C CA . ALA C 1 232 ? -79.98569 5.48937 -65.70617 1.000 58.30722 232 ALA F CA 1
ATOM 8203 C C . ALA C 1 232 ? -81.29050 5.34590 -64.93465 1.000 60.77176 232 ALA F C 1
ATOM 8204 O O . ALA C 1 232 ? -81.42173 4.43970 -64.10400 1.000 65.03822 232 ALA F O 1
ATOM 8206 N N . HIS C 1 233 ? -82.26269 6.21907 -65.19204 1.000 61.04502 233 HIS F N 1
ATOM 8207 C CA . HIS C 1 233 ? -83.54985 6.17704 -64.51320 1.000 59.11263 233 HIS F CA 1
ATOM 8208 C C . HIS C 1 233 ? -84.65438 5.59020 -65.38063 1.000 60.50334 233 HIS F C 1
ATOM 8209 O O . HIS C 1 233 ? -85.83265 5.73885 -65.04315 1.000 62.13274 233 HIS F O 1
ATOM 8216 N N . ASN C 1 234 ? -84.30608 4.93908 -66.48541 1.000 63.72031 234 ASN F N 1
ATOM 8217 C CA . ASN C 1 234 ? -85.30312 4.32684 -67.35449 1.000 56.70199 234 ASN F CA 1
ATOM 8218 C C . ASN C 1 234 ? -86.05805 3.24097 -66.59835 1.000 60.48240 234 ASN F C 1
ATOM 8219 O O . ASN C 1 234 ? -85.44315 2.25022 -66.17443 1.000 59.49176 234 ASN F O 1
ATOM 8224 N N . PRO C 1 235 ? -87.36647 3.37984 -66.40486 1.000 63.77999 235 PRO F N 1
ATOM 8225 C CA . PRO C 1 235 ? -88.10666 2.40067 -65.60322 1.000 66.37206 235 PRO F CA 1
ATOM 8226 C C . PRO C 1 235 ? -88.15579 1.03990 -66.28192 1.000 60.97089 235 PRO F C 1
ATOM 8227 O O . PRO C 1 235 ? -87.85578 0.87942 -67.46685 1.000 54.76230 235 PRO F O 1
ATOM 8231 N N . VAL C 1 236 ? -88.55076 0.04333 -65.48871 1.000 55.54216 236 VAL F N 1
ATOM 8232 C CA . VAL C 1 236 ? -88.59834 -1.33161 -65.96421 1.000 55.38840 236 VAL F CA 1
ATOM 8233 C C . VAL C 1 236 ? -89.71348 -1.48679 -66.98843 1.000 64.64480 236 VAL F C 1
ATOM 8234 O O . VAL C 1 236 ? -90.82925 -0.98076 -66.80519 1.000 64.34146 236 VAL F O 1
ATOM 8238 N N . THR C 1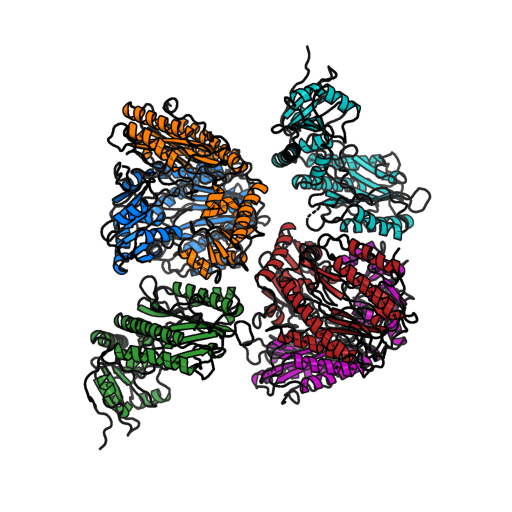 237 ? -89.41244 -2.18517 -68.07740 1.000 65.38396 237 THR F N 1
ATOM 8239 C CA . THR C 1 237 ? -90.37067 -2.50146 -69.12469 1.000 66.07815 237 THR F CA 1
ATOM 8240 C C . THR C 1 237 ? -90.59653 -4.01009 -69.16917 1.000 66.43803 237 THR F C 1
ATOM 8241 O O . THR C 1 237 ? -90.05094 -4.77052 -68.36536 1.000 67.90870 237 THR F O 1
ATOM 8245 N N . ASN C 1 238 ? -91.42484 -4.44404 -70.11932 1.000 68.63183 238 ASN F N 1
ATOM 8246 C CA . ASN C 1 238 ? -91.66446 -5.86227 -70.35664 1.000 71.33981 238 ASN F CA 1
ATOM 8247 C C . ASN C 1 238 ? -90.78679 -6.41185 -71.47574 1.000 66.24902 238 ASN F C 1
ATOM 8248 O O . ASN C 1 238 ? -91.15739 -7.38766 -72.13650 1.000 70.66087 238 ASN F O 1
ATOM 8253 N N . ARG C 1 239 ? -89.62694 -5.80065 -71.69885 1.000 70.14237 239 ARG F N 1
ATOM 8254 C CA . ARG C 1 239 ? -88.72118 -6.26465 -72.73932 1.000 72.44101 239 ARG F CA 1
ATOM 8255 C C . ARG C 1 239 ? -88.07179 -7.58063 -72.33002 1.000 77.52472 239 ARG F C 1
ATOM 8256 O O . ARG C 1 239 ? -87.63954 -7.75070 -71.18650 1.000 76.51185 239 ARG F O 1
ATOM 8264 N N . ILE C 1 240 ? -88.00853 -8.51562 -73.27266 1.000 77.61330 240 ILE F N 1
ATOM 8265 C CA . ILE C 1 240 ? -87.43020 -9.82847 -73.01121 1.000 77.12650 240 ILE F CA 1
ATOM 8266 C C . ILE C 1 240 ? -85.91673 -9.74257 -73.14752 1.000 85.83769 240 ILE F C 1
ATOM 8267 O O . ILE C 1 240 ? -85.39814 -9.25394 -74.15860 1.000 86.50933 240 ILE F O 1
ATOM 8272 N N . VAL C 1 241 ? -85.20320 -10.21729 -72.12623 1.000 91.97321 241 VAL F N 1
ATOM 8273 C CA . VAL C 1 241 ? -83.74599 -10.22271 -72.16666 1.000 93.09243 241 VAL F CA 1
ATOM 8274 C C . VAL C 1 241 ? -83.26989 -11.32523 -73.10057 1.000 94.28152 241 VAL F C 1
ATOM 8275 O O . VAL C 1 241 ? -83.63765 -12.49717 -72.94547 1.000 101.46728 241 VAL F O 1
ATOM 8279 N N . GLN C 1 242 ? -82.44757 -10.95481 -74.07504 1.000 100.21150 242 GLN F N 1
ATOM 8280 C CA . GLN C 1 242 ? -81.88849 -11.89401 -75.03271 1.000 101.18055 242 GLN F CA 1
ATOM 8281 C C . GLN C 1 242 ? -80.38974 -12.04199 -74.80498 1.000 96.66761 242 GLN F C 1
ATOM 8282 O O . GLN C 1 242 ? -79.74547 -11.19638 -74.17846 1.000 96.61880 242 GLN F O 1
ATOM 8288 N N . SER C 1 243 ? -79.84097 -13.13754 -75.32173 1.000 99.09796 243 SER F N 1
ATOM 8289 C CA . SER C 1 243 ? -78.42869 -13.43234 -75.12387 1.000 99.60619 243 SER F CA 1
ATOM 8290 C C . SER C 1 243 ? -77.56205 -12.37917 -75.80440 1.000 95.73681 243 SER F C 1
ATOM 8291 O O . SER C 1 243 ? -77.79846 -12.01382 -76.96042 1.000 88.90011 243 SER F O 1
ATOM 8294 N N . GLY C 1 244 ? -76.55902 -11.88763 -75.07905 1.000 101.79021 244 GLY F N 1
ATOM 8295 C CA . GLY C 1 244 ? -75.64000 -10.89958 -75.60052 1.000 94.56268 244 GLY F CA 1
ATOM 8296 C C . GLY C 1 244 ? -76.02502 -9.45726 -75.35288 1.000 91.06948 244 GLY F C 1
ATOM 8297 O O . GLY C 1 244 ? -75.26593 -8.55857 -75.73809 1.000 85.69931 244 GLY F O 1
ATOM 8298 N N . ASP C 1 245 ? -77.16960 -9.20275 -74.72455 1.000 87.72360 245 ASP F N 1
ATOM 8299 C CA . ASP C 1 245 ? -77.61367 -7.83798 -74.48699 1.000 82.68048 245 ASP F CA 1
ATOM 8300 C C . ASP C 1 245 ? -76.83204 -7.20056 -73.34445 1.000 86.98631 245 ASP F C 1
ATOM 8301 O O . ASP C 1 245 ? -76.31634 -7.88364 -72.45474 1.000 84.66311 245 ASP F O 1
ATOM 8306 N N . ILE C 1 246 ? -76.75008 -5.87398 -73.37879 1.000 86.30866 246 ILE F N 1
ATOM 8307 C CA . ILE C 1 246 ? -76.15167 -5.11368 -72.28760 1.000 79.78834 246 ILE F CA 1
ATOM 8308 C C . ILE C 1 246 ? -77.19754 -4.92004 -71.19706 1.000 77.14543 246 ILE F C 1
ATOM 8309 O O . ILE C 1 246 ? -78.35565 -4.58945 -71.48008 1.000 75.05734 246 ILE F O 1
ATOM 8314 N N . LEU C 1 247 ? -76.79997 -5.14489 -69.94882 1.000 74.05464 247 LEU F N 1
ATOM 8315 C CA . LEU C 1 247 ? -77.70668 -5.07325 -68.81353 1.000 76.95103 247 LEU F CA 1
ATOM 8316 C C . LEU C 1 247 ? -77.29267 -3.93964 -67.88487 1.000 77.88807 247 LEU F C 1
ATOM 8317 O O . LEU C 1 247 ? -76.23369 -3.32570 -68.04325 1.000 80.64176 247 LEU F O 1
ATOM 8322 N N . SER C 1 248 ? -78.15023 -3.66941 -66.89893 1.000 71.86329 248 SER F N 1
ATOM 8323 C CA . SER C 1 248 ? -77.88623 -2.61677 -65.91937 1.000 62.06753 248 SER F CA 1
ATOM 8324 C C . SER C 1 248 ? -78.62600 -2.97835 -64.63358 1.000 71.19045 248 SER F C 1
ATOM 8325 O O . SER C 1 248 ? -79.83137 -2.73613 -64.51749 1.000 65.51387 248 SER F O 1
ATOM 8328 N N . LEU C 1 249 ? -77.89894 -3.55846 -63.68186 1.000 72.02508 249 LEU F N 1
ATOM 8329 C CA . LEU C 1 249 ? -78.44540 -3.85089 -62.36364 1.000 63.48433 249 LEU F CA 1
ATOM 8330 C C . LEU C 1 249 ? -78.53772 -2.56203 -61.55695 1.000 66.80122 249 LEU F C 1
ATOM 8331 O O . LEU C 1 249 ? -77.58035 -1.78522 -61.51359 1.000 64.39412 249 LEU F O 1
ATOM 8336 N N . ASN C 1 250 ? -79.68968 -2.33012 -60.92522 1.000 61.98422 250 ASN F N 1
ATOM 8337 C CA . ASN C 1 250 ? -79.88383 -1.14582 -60.09060 1.000 59.69994 250 ASN F CA 1
ATOM 8338 C C . ASN C 1 250 ? -80.81065 -1.50114 -58.93712 1.000 64.94243 250 ASN F C 1
ATOM 8339 O O . ASN C 1 250 ? -81.98538 -1.80948 -59.15994 1.000 66.79188 250 ASN F O 1
ATOM 8344 N N . THR C 1 251 ? -80.29218 -1.44522 -57.71111 1.000 69.30098 251 THR F N 1
ATOM 8345 C CA . THR C 1 251 ? -81.05626 -1.76074 -56.50921 1.000 66.04159 251 THR F CA 1
ATOM 8346 C C . THR C 1 251 ? -81.11873 -0.53197 -55.61272 1.000 67.48772 251 THR F C 1
ATOM 8347 O O . THR C 1 251 ? -80.08937 0.09997 -55.35026 1.000 65.72922 251 THR F O 1
ATOM 8351 N N . PHE C 1 252 ? -82.31931 -0.20238 -55.13331 1.000 62.25194 252 PHE F N 1
ATOM 8352 C CA . PHE C 1 252 ? -82.52675 0.98992 -54.31160 1.000 58.45732 252 PHE F CA 1
ATOM 8353 C C . PHE C 1 252 ? -83.43862 0.67159 -53.13454 1.000 60.06006 252 PHE F C 1
ATOM 8354 O O . PHE C 1 252 ? -84.65961 0.86338 -53.20407 1.000 62.91885 252 PHE F O 1
ATOM 8362 N N . PRO C 1 253 ? -82.87709 0.18535 -52.02653 1.000 65.24529 253 PRO F N 1
ATOM 8363 C CA . PRO C 1 253 ? -83.68013 -0.00607 -50.81012 1.000 61.98064 253 PRO F CA 1
ATOM 8364 C C . PRO C 1 253 ? -83.83496 1.30458 -50.04877 1.000 63.12010 253 PRO F C 1
ATOM 8365 O O . PRO C 1 253 ? -82.86856 2.04757 -49.86048 1.000 63.76492 253 PRO F O 1
ATOM 8369 N N . MET C 1 254 ? -85.06109 1.58373 -49.60978 1.000 59.58907 254 MET F N 1
ATOM 8370 C CA . MET C 1 254 ? -85.38689 2.79826 -48.86842 1.000 59.61765 254 MET F CA 1
ATOM 8371 C C . MET C 1 254 ? -85.71367 2.41300 -47.42988 1.000 61.15718 254 MET F C 1
ATOM 8372 O O . MET C 1 254 ? -86.71596 1.73664 -47.17304 1.000 59.72663 254 MET F O 1
ATOM 8377 N N . ILE C 1 255 ? -84.87528 2.85229 -46.49634 1.000 58.83630 255 ILE F N 1
ATOM 8378 C CA . ILE C 1 255 ? -84.99593 2.50032 -45.08619 1.000 56.23224 255 ILE F CA 1
ATOM 8379 C C . ILE C 1 255 ? -85.13988 3.79406 -44.29661 1.000 57.96209 255 ILE F C 1
ATOM 8380 O O . ILE C 1 255 ? -84.17648 4.56114 -44.17080 1.000 59.05188 255 ILE F O 1
ATOM 8385 N N . PHE C 1 256 ? -86.34160 4.03841 -43.76902 1.000 60.87284 256 PHE F N 1
ATOM 8386 C CA . PHE C 1 256 ? -86.62401 5.21982 -42.95193 1.000 53.24918 256 PHE F CA 1
ATOM 8387 C C . PHE C 1 256 ? -86.26505 6.50660 -43.69040 1.000 62.66121 256 PHE F C 1
ATOM 8388 O O . PHE C 1 256 ? -85.68525 7.43512 -43.12274 1.000 59.85460 256 PHE F O 1
ATOM 8396 N N . GLY C 1 257 ? -86.61132 6.55801 -44.97548 1.000 53.98829 257 GLY F N 1
ATOM 8397 C CA . GLY C 1 257 ? -86.36800 7.72871 -45.78854 1.000 55.93706 257 GLY F CA 1
ATOM 8398 C C . GLY C 1 257 ? -84.94349 7.91127 -46.26491 1.000 58.41564 257 GLY F C 1
ATOM 8399 O O . GLY C 1 257 ? -84.64945 8.93537 -46.89461 1.000 60.40294 257 GLY F O 1
ATOM 8400 N N . TYR C 1 258 ? -84.05020 6.96531 -45.99132 1.000 53.03714 258 TYR F N 1
ATOM 8401 C CA . TYR C 1 258 ? -82.66264 7.06205 -46.41972 1.000 58.34433 258 TYR F CA 1
ATOM 8402 C C . TYR C 1 258 ? -82.42688 6.19661 -47.64979 1.000 59.35527 258 TYR F C 1
ATOM 8403 O O . TYR C 1 258 ? -82.96840 5.09289 -47.76358 1.000 57.14855 258 TYR F O 1
ATOM 8412 N N . TYR C 1 259 ? -81.60647 6.70714 -48.56236 1.000 58.49240 259 TYR F N 1
ATOM 8413 C CA . TYR C 1 259 ? -81.41840 6.13377 -49.88736 1.000 56.87629 259 TYR F CA 1
ATOM 8414 C C . TYR C 1 259 ? -80.00762 5.57674 -50.02463 1.000 56.96346 259 TYR F C 1
ATOM 8415 O O . TYR C 1 259 ? -79.02822 6.27709 -49.74651 1.000 56.66100 259 TYR F O 1
ATOM 8424 N N . THR C 1 260 ? -79.91278 4.31545 -50.44159 1.000 52.19840 260 THR F N 1
ATOM 8425 C CA . THR C 1 260 ? -78.66208 3.71065 -50.87399 1.000 59.77580 260 THR F CA 1
ATOM 8426 C C . THR C 1 260 ? -78.86977 3.12716 -52.26494 1.000 62.19568 260 THR F C 1
ATOM 8427 O O . THR C 1 260 ? -80.00199 2.88877 -52.69430 1.000 53.98288 260 THR F O 1
ATOM 8431 N N . ALA C 1 261 ? -77.76737 2.90204 -52.97713 1.000 59.94099 261 ALA F N 1
ATOM 8432 C CA . ALA C 1 261 ? -77.86770 2.46875 -54.36330 1.000 59.25566 261 ALA F CA 1
ATOM 8433 C C . ALA C 1 261 ? -76.70371 1.56130 -54.73163 1.000 67.50822 261 ALA F C 1
ATOM 8434 O O . ALA C 1 261 ? -75.56946 1.77503 -54.29430 1.000 58.88599 261 ALA F O 1
ATOM 8436 N N . LEU C 1 262 ? -77.00411 0.55133 -55.54545 1.000 63.80493 262 LEU F N 1
ATOM 8437 C CA . LEU C 1 262 ? -76.00605 -0.31088 -56.16430 1.000 63.29975 262 LEU F CA 1
ATOM 8438 C C . LEU C 1 262 ? -76.35228 -0.43345 -57.63879 1.000 67.89588 262 LEU F C 1
ATOM 8439 O O . LEU C 1 262 ? -77.43588 -0.91650 -57.98392 1.000 64.40464 262 LEU F O 1
ATOM 8444 N N . GLU C 1 263 ? -75.44449 0.01411 -58.50306 1.000 64.80195 263 GLU F N 1
ATOM 8445 C CA . GLU C 1 263 ? -75.65947 -0.00743 -59.94288 1.000 59.04949 263 GLU F CA 1
ATOM 8446 C C . GLU C 1 263 ? -74.45542 -0.64829 -60.61640 1.000 72.57545 263 GLU F C 1
ATOM 8447 O O . GLU C 1 263 ? -73.31691 -0.21840 -60.40078 1.000 70.00943 263 GLU F O 1
ATOM 8453 N N . ARG C 1 264 ? -74.71114 -1.67112 -61.43222 1.000 69.29917 264 ARG F N 1
ATOM 8454 C CA . ARG C 1 264 ? -73.66085 -2.44520 -62.07757 1.000 67.20393 264 ARG F CA 1
ATOM 8455 C C . ARG C 1 264 ? -74.00877 -2.68342 -63.53809 1.000 73.54111 264 ARG F C 1
ATOM 8456 O O . ARG C 1 264 ? -75.15326 -3.00734 -63.86861 1.000 67.07516 264 ARG F O 1
ATOM 8464 N N . THR C 1 265 ? -73.01150 -2.52856 -64.40499 1.000 69.51569 265 THR F N 1
ATOM 8465 C CA . THR C 1 265 ? -73.15483 -2.88934 -65.80826 1.000 75.48743 265 THR F CA 1
ATOM 8466 C C . THR C 1 265 ? -72.93469 -4.38838 -65.96792 1.000 84.15856 265 THR F C 1
ATOM 8467 O O . THR C 1 265 ? -71.90610 -4.92077 -65.53902 1.000 73.33251 265 THR F O 1
ATOM 8471 N N . LEU C 1 266 ? -73.90527 -5.07147 -66.57073 1.000 80.78375 266 LEU F N 1
ATOM 8472 C CA . LEU C 1 266 ? -73.84309 -6.51433 -66.74912 1.000 80.92441 266 LEU F CA 1
ATOM 8473 C C . LEU C 1 266 ? -74.06584 -6.85614 -68.21606 1.000 79.95413 266 LEU F C 1
ATOM 8474 O O . LEU C 1 266 ? -74.48016 -6.01674 -69.01987 1.000 79.95462 266 LEU F O 1
ATOM 8479 N N . PHE C 1 267 ? -73.78685 -8.11291 -68.55586 1.000 83.35874 267 PHE F N 1
ATOM 8480 C CA . PHE C 1 267 ? -74.04748 -8.64974 -69.88293 1.000 85.84604 267 PHE F CA 1
ATOM 8481 C C . PHE C 1 267 ? -74.57358 -10.06890 -69.74056 1.000 92.12315 267 PHE F C 1
ATOM 8482 O O . PHE C 1 267 ? -74.19907 -10.79610 -68.81681 1.000 90.35747 267 PHE F O 1
ATOM 8490 N N . CYS C 1 268 ? -75.44863 -10.45484 -70.66339 1.000 90.07771 268 CYS F N 1
ATOM 8491 C CA . CYS C 1 268 ? -76.13517 -11.73670 -70.58882 1.000 94.83931 268 CYS F CA 1
ATOM 8492 C C . CYS C 1 268 ? -75.36919 -12.77237 -71.40168 1.000 94.88624 268 CYS F C 1
ATOM 8493 O O . CYS C 1 268 ? -75.07770 -12.54508 -72.58104 1.000 98.89726 268 CYS F O 1
ATOM 8496 N N . ASP C 1 269 ? -75.03280 -13.89757 -70.76308 1.000 98.46413 269 ASP F N 1
ATOM 8497 C CA . ASP C 1 269 ? -74.40575 -15.04426 -71.41762 1.000 104.55719 269 ASP F CA 1
ATOM 8498 C C . ASP C 1 269 ? -72.99496 -14.73452 -71.90446 1.000 103.64142 269 ASP F C 1
ATOM 8499 O O . ASP C 1 269 ? -72.03851 -15.42417 -71.53358 1.000 107.75867 269 ASP F O 1
ATOM 8501 N N . HIS C 1 270 ? -72.85610 -13.70887 -72.73990 1.000 102.63297 270 HIS F N 1
ATOM 8502 C CA . HIS C 1 270 ? -71.56168 -13.34745 -73.29321 1.000 104.23349 270 HIS F CA 1
ATOM 8503 C C . HIS C 1 270 ? -71.53674 -11.85491 -73.57323 1.000 100.50948 270 HIS F C 1
ATOM 8504 O O . HIS C 1 270 ? -72.57754 -11.20177 -73.67446 1.000 99.11391 270 HIS F O 1
ATOM 8511 N N . VAL C 1 271 ? -70.32636 -11.32753 -73.71808 1.000 97.49903 271 VAL F N 1
ATOM 8512 C CA . VAL C 1 271 ? -70.10058 -9.92852 -74.05434 1.000 96.09113 271 VAL F CA 1
ATOM 8513 C C . VAL C 1 271 ? -69.20622 -9.87588 -75.28557 1.000 94.92976 271 VAL F C 1
ATOM 8514 O O . VAL C 1 271 ? -68.18787 -10.57568 -75.35366 1.000 97.48215 271 VAL F O 1
ATOM 8518 N N . ASP C 1 272 ? -69.60245 -9.06791 -76.26403 1.000 94.83060 272 ASP F N 1
ATOM 8519 C CA . ASP C 1 272 ? -68.85676 -8.95868 -77.50497 1.000 98.58412 272 ASP F CA 1
ATOM 8520 C C . ASP C 1 272 ? -67.64003 -8.05504 -77.32064 1.000 97.44494 272 ASP F C 1
ATOM 8521 O O . ASP C 1 272 ? -67.56515 -7.25020 -76.38826 1.000 97.88012 272 ASP F O 1
ATOM 8526 N N . ASP C 1 273 ? -66.67527 -8.20270 -78.23361 1.000 100.62507 273 ASP F N 1
ATOM 8527 C CA . ASP C 1 273 ? -65.42508 -7.45648 -78.12488 1.000 104.75278 273 ASP F CA 1
ATOM 8528 C C . ASP C 1 273 ? -65.64594 -5.95433 -78.24187 1.000 100.04687 273 ASP F C 1
ATOM 8529 O O . ASP C 1 273 ? -64.92608 -5.17145 -77.61185 1.000 98.76459 273 ASP F O 1
ATOM 8534 N N . ALA C 1 274 ? -66.62724 -5.53121 -79.03850 1.000 98.59680 274 ALA F N 1
ATOM 8535 C CA . ALA C 1 274 ? -66.86839 -4.10315 -79.21266 1.000 96.98685 274 ALA F CA 1
ATOM 8536 C C . ALA C 1 274 ? -67.38496 -3.47081 -77.92556 1.000 100.11462 274 ALA F C 1
ATOM 8537 O O . ALA C 1 274 ? -66.88647 -2.42578 -77.49106 1.000 99.02731 274 ALA F O 1
ATOM 8539 N N . SER C 1 275 ? -68.38450 -4.09350 -77.29746 1.000 92.04545 275 SER F N 1
ATOM 8540 C CA . SER C 1 275 ? -68.92602 -3.55848 -76.05414 1.000 94.64721 275 SER F CA 1
ATOM 8541 C C . SER C 1 275 ? -67.99877 -3.79624 -74.87011 1.000 89.97751 275 SER F C 1
ATOM 8542 O O . SER C 1 275 ? -68.07652 -3.05961 -73.88107 1.000 87.88943 275 SER F O 1
ATOM 8545 N N . LEU C 1 276 ? -67.12931 -4.80596 -74.94727 1.000 94.72590 276 LEU F N 1
ATOM 8546 C CA . LEU C 1 276 ? -66.17702 -5.04988 -73.86898 1.000 92.79307 276 LEU F CA 1
ATOM 8547 C C . LEU C 1 276 ? -65.17768 -3.90651 -73.74677 1.000 93.61184 276 LEU F C 1
ATOM 8548 O O . LEU C 1 276 ? -64.79184 -3.52863 -72.63387 1.000 88.04648 276 LEU F O 1
ATOM 8553 N N . ASP C 1 277 ? -64.75120 -3.34420 -74.88214 1.000 95.96234 277 ASP F N 1
ATOM 8554 C CA . ASP C 1 277 ? -63.79593 -2.23994 -74.86082 1.000 95.92599 277 ASP F CA 1
ATOM 8555 C C . ASP C 1 277 ? -64.35101 -1.04112 -74.10306 1.000 96.36235 277 ASP F C 1
ATOM 8556 O O . ASP C 1 277 ? -63.64236 -0.42049 -73.30153 1.000 97.88788 277 ASP F O 1
ATOM 8561 N N . ILE C 1 278 ? -65.61766 -0.69789 -74.34507 1.000 89.28615 278 ILE F N 1
ATOM 8562 C CA . ILE C 1 278 ? -66.22675 0.41194 -73.62246 1.000 88.66824 278 ILE F CA 1
ATOM 8563 C C . ILE C 1 278 ? -66.42444 0.04800 -72.15743 1.000 88.86640 278 ILE F C 1
ATOM 8564 O O . ILE C 1 278 ? -66.31913 0.90897 -71.27533 1.000 81.40133 278 ILE F O 1
ATOM 8569 N N . TRP C 1 279 ? -66.69923 -1.22678 -71.87260 1.000 90.75869 279 TRP F N 1
ATOM 8570 C CA . TRP C 1 279 ? -66.91023 -1.66264 -70.49603 1.000 82.70143 279 TRP F CA 1
ATOM 8571 C C . TRP C 1 279 ? -65.62813 -1.54526 -69.67855 1.000 87.77327 279 TRP F C 1
ATOM 8572 O O . TRP C 1 279 ? -65.64211 -1.03315 -68.55348 1.000 86.92214 279 TRP F O 1
ATOM 8583 N N . GLU C 1 280 ? -64.50574 -2.01158 -70.23087 1.000 85.20233 280 GLU F N 1
ATOM 8584 C CA . GLU C 1 280 ? -63.24536 -1.95658 -69.49614 1.000 88.04457 280 GLU F CA 1
ATOM 8585 C C . GLU C 1 280 ? -62.78945 -0.51882 -69.28041 1.000 85.64029 280 GLU F C 1
ATOM 8586 O O . GLU C 1 280 ? -62.23888 -0.18806 -68.22366 1.000 84.59542 280 GLU F O 1
ATOM 8592 N N . LYS C 1 281 ? -63.01079 0.35001 -70.26823 1.000 87.53960 281 LYS F N 1
ATOM 8593 C CA . LYS C 1 281 ? -62.64281 1.75248 -70.10965 1.000 85.10017 281 LYS F CA 1
ATOM 8594 C C . LYS C 1 281 ? -63.50199 2.43519 -69.05158 1.000 86.36377 281 LYS F C 1
ATOM 8595 O O . LYS C 1 281 ? -62.98588 3.19474 -68.22339 1.000 82.67917 281 LYS F O 1
ATOM 8601 N N . ASN C 1 282 ? -64.81272 2.17248 -69.05538 1.000 80.62758 282 ASN F N 1
ATOM 8602 C CA . ASN C 1 282 ? -65.69142 2.80176 -68.07339 1.000 76.83346 282 ASN F CA 1
ATOM 8603 C C . ASN C 1 282 ? -65.38120 2.31390 -66.66351 1.000 82.91759 282 ASN F C 1
ATOM 8604 O O . ASN C 1 282 ? -65.46883 3.08479 -65.70021 1.000 74.82043 282 ASN F O 1
ATOM 8609 N N . VAL C 1 283 ? -65.01635 1.03786 -66.52237 1.000 84.64261 283 VAL F N 1
ATOM 8610 C CA . VAL C 1 283 ? -64.60266 0.52691 -65.21978 1.000 81.07538 283 VAL F CA 1
ATOM 8611 C C . VAL C 1 283 ? -63.29323 1.17525 -64.78722 1.000 85.16443 283 VAL F C 1
ATOM 8612 O O . VAL C 1 283 ? -63.10506 1.49998 -63.60857 1.000 80.21329 283 VAL F O 1
ATOM 8616 N N . ALA C 1 284 ? -62.37461 1.38839 -65.73346 1.000 85.32744 284 ALA F N 1
ATOM 8617 C CA . ALA C 1 284 ? -61.11657 2.05281 -65.40718 1.000 85.39850 284 ALA F CA 1
ATOM 8618 C C . ALA C 1 284 ? -61.35577 3.47119 -64.90345 1.000 84.03888 284 ALA F C 1
ATOM 8619 O O . ALA C 1 284 ? -60.68774 3.92614 -63.96740 1.000 83.02597 284 ALA F O 1
ATOM 8621 N N . VAL C 1 285 ? -62.30830 4.18506 -65.51025 1.000 86.37624 285 VAL F N 1
ATOM 8622 C CA . VAL C 1 285 ? -62.65893 5.51573 -65.02307 1.000 82.91901 285 VAL F CA 1
ATOM 8623 C C . VAL C 1 285 ? -63.33104 5.42644 -63.65940 1.000 81.08718 285 VAL F C 1
ATOM 8624 O O . VAL C 1 285 ? -63.17214 6.32174 -62.81995 1.000 83.02542 285 VAL F O 1
ATOM 8628 N N . HIS C 1 286 ? -64.08410 4.35233 -63.41026 1.000 81.64954 286 HIS F N 1
ATOM 8629 C CA . HIS C 1 286 ? -64.70792 4.17397 -62.10306 1.000 80.04515 286 HIS F CA 1
ATOM 8630 C C . HIS C 1 286 ? -63.66286 3.94019 -61.02052 1.000 82.07041 286 HIS F C 1
ATOM 8631 O O . HIS C 1 286 ? -63.75119 4.51714 -59.93042 1.000 81.22464 286 HIS F O 1
ATOM 8638 N N . ARG C 1 287 ? -62.66452 3.09879 -61.30374 1.000 85.05129 287 ARG F N 1
ATOM 8639 C CA . ARG C 1 287 ? -61.63303 2.81447 -60.31274 1.000 79.19781 287 ARG F CA 1
ATOM 8640 C C . ARG C 1 287 ? -60.78776 4.04534 -60.01275 1.000 85.13731 287 ARG F C 1
ATOM 8641 O O . ARG C 1 287 ? -60.35671 4.23509 -58.86925 1.000 85.29345 287 ARG F O 1
ATOM 8649 N N . ARG C 1 288 ? -60.54245 4.89073 -61.01679 1.000 81.79148 288 ARG F N 1
ATOM 8650 C CA . ARG C 1 288 ? -59.83917 6.14263 -60.76184 1.000 84.04982 288 ARG F CA 1
ATOM 8651 C C . ARG C 1 288 ? -60.69950 7.10845 -59.95732 1.000 86.74507 288 ARG F C 1
ATOM 8652 O O . ARG C 1 288 ? -60.17681 7.84965 -59.11727 1.000 87.69685 288 ARG F O 1
ATOM 8660 N N . GLY C 1 289 ? -62.01454 7.10998 -60.19129 1.000 87.25389 289 GLY F N 1
ATOM 8661 C CA . GLY C 1 289 ? -62.89311 7.98133 -59.43107 1.000 80.20869 289 GLY F CA 1
ATOM 8662 C C . GLY C 1 289 ? -62.95037 7.63375 -57.95764 1.000 85.25208 289 GLY F C 1
ATOM 8663 O O . GLY C 1 289 ? -63.18703 8.50880 -57.11929 1.000 81.38993 289 GLY F O 1
ATOM 8664 N N . LEU C 1 290 ? -62.73859 6.35924 -57.61918 1.000 86.92490 290 LEU F N 1
ATOM 8665 C CA . LEU C 1 290 ? -62.70295 5.96407 -56.21594 1.000 80.48334 290 LEU F CA 1
ATOM 8666 C C . LEU C 1 290 ? -61.50240 6.56404 -55.49761 1.000 84.22296 290 LEU F C 1
ATOM 8667 O O . LEU C 1 290 ? -61.54042 6.74788 -54.27570 1.000 88.37444 290 LEU F O 1
ATOM 8672 N N . GLU C 1 291 ? -60.43698 6.87608 -56.23328 1.000 85.69882 291 GLU F N 1
ATOM 8673 C CA . GLU C 1 291 ? -59.22470 7.43925 -55.65636 1.000 88.93888 291 GLU F CA 1
ATOM 8674 C C . GLU C 1 291 ? -59.26109 8.95689 -55.54533 1.000 90.97950 291 GLU F C 1
ATOM 8675 O O . GLU C 1 291 ? -58.39315 9.53294 -54.88057 1.000 95.13682 291 GLU F O 1
ATOM 8681 N N . LEU C 1 292 ? -60.23332 9.61433 -56.17385 1.000 87.21015 292 LEU F N 1
ATOM 8682 C CA . LEU C 1 292 ? -60.30012 11.06843 -56.20663 1.000 92.19086 292 LEU F CA 1
ATOM 8683 C C . LEU C 1 292 ? -61.20943 11.65137 -55.13486 1.000 90.11655 292 LEU F C 1
ATOM 8684 O O . LEU C 1 292 ? -61.29984 12.87748 -55.01910 1.000 91.57285 292 LEU F O 1
ATOM 8689 N N . ILE C 1 293 ? -61.87712 10.81182 -54.34826 1.000 86.40273 293 ILE F N 1
ATOM 8690 C CA . ILE C 1 293 ? -62.79529 11.27593 -53.31480 1.000 88.82818 293 ILE F CA 1
ATOM 8691 C C . ILE C 1 293 ? -61.99059 11.41878 -52.02633 1.000 84.12384 293 ILE F C 1
ATOM 8692 O O . ILE C 1 293 ? -61.77441 10.44869 -51.29846 1.000 80.66908 293 ILE F O 1
ATOM 8697 N N . LYS C 1 294 ? -61.54171 12.63711 -51.75437 1.000 94.32444 294 LYS F N 1
ATOM 8698 C CA . LYS C 1 294 ? -60.69625 12.98375 -50.62391 1.000 96.67143 294 LYS F CA 1
ATOM 8699 C C . LYS C 1 294 ? -61.32182 14.14162 -49.86361 1.000 98.00680 294 LYS F C 1
ATOM 8700 O O . LYS C 1 294 ? -62.09230 14.92291 -50.43187 1.000 101.20693 294 LYS F O 1
ATOM 8706 N N . PRO C 1 295 ? -61.00129 14.29146 -48.57029 1.000 104.41127 295 PRO F N 1
ATOM 8707 C CA . PRO C 1 295 ? -61.61551 15.37020 -47.77950 1.000 107.67117 295 PRO F CA 1
ATOM 8708 C C . PRO C 1 295 ? -61.11631 16.76423 -48.13825 1.000 111.94996 295 PRO F C 1
ATOM 8709 O O . PRO C 1 295 ? -61.36689 17.72027 -47.39735 1.000 115.38512 295 PRO F O 1
ATOM 8713 N N . GLY C 1 296 ? -60.41332 16.89976 -49.25980 1.000 111.68363 296 GLY F N 1
ATOM 8714 C CA . GLY C 1 296 ? -59.91775 18.19554 -49.68026 1.000 111.27667 296 GLY F CA 1
ATOM 8715 C C . GLY C 1 296 ? -60.16520 18.48910 -51.14540 1.000 106.69198 296 GLY F C 1
ATOM 8716 O O . GLY C 1 296 ? -59.99866 19.62678 -51.59553 1.000 106.87541 296 GLY F O 1
ATOM 8717 N N . ALA C 1 297 ? -60.56846 17.47160 -51.89929 1.000 99.07109 297 ALA F N 1
ATOM 8718 C CA . ALA C 1 297 ? -60.76172 17.62498 -53.33192 1.000 98.95990 297 ALA F CA 1
ATOM 8719 C C . ALA C 1 297 ? -62.05315 18.37752 -53.63008 1.000 98.75257 297 ALA F C 1
ATOM 8720 O O . ALA C 1 297 ? -63.05223 18.25336 -52.91615 1.000 104.05753 297 ALA F O 1
ATOM 8722 N N . ARG C 1 298 ? -62.02015 19.16795 -54.69800 1.000 99.58433 298 ARG F N 1
ATOM 8723 C CA . ARG C 1 298 ? -63.18542 19.90998 -55.15310 1.000 102.90909 298 ARG F CA 1
ATOM 8724 C C . ARG C 1 298 ? -63.98014 19.07834 -56.15365 1.000 103.65329 298 ARG F C 1
ATOM 8725 O O . ARG C 1 298 ? -63.42782 18.23876 -56.86983 1.000 110.42763 298 ARG F O 1
ATOM 8733 N N . CYS C 1 299 ? -65.29450 19.31914 -56.18951 1.000 104.79964 299 CYS F N 1
ATOM 8734 C CA . CYS C 1 299 ? -66.18092 18.49704 -57.00960 1.000 91.43832 299 CYS F CA 1
ATOM 8735 C C . CYS C 1 299 ? -65.85931 18.62868 -58.49398 1.000 94.86925 299 CYS F C 1
ATOM 8736 O O . CYS C 1 299 ? -65.83515 17.62850 -59.22125 1.000 90.65415 299 CYS F O 1
ATOM 8739 N N . LYS C 1 300 ? -65.61199 19.85387 -58.96482 1.000 101.34967 300 LYS F N 1
ATOM 8740 C CA . LYS C 1 300 ? -65.35172 20.05291 -60.38718 1.000 99.27014 300 LYS F CA 1
ATOM 8741 C C . LYS C 1 300 ? -63.99172 19.50331 -60.79889 1.000 103.24268 300 LYS F C 1
ATOM 8742 O O . LYS C 1 300 ? -63.83285 19.04117 -61.93411 1.000 109.54645 300 LYS F O 1
ATOM 8748 N N . ASP C 1 301 ? -63.00521 19.53821 -59.89976 1.000 99.20087 301 ASP F N 1
ATOM 8749 C CA . ASP C 1 301 ? -61.68670 19.01079 -60.23480 1.000 99.77600 301 ASP F CA 1
ATOM 8750 C C . ASP C 1 301 ? -61.71338 17.49755 -60.40599 1.000 100.42644 301 ASP F C 1
ATOM 8751 O O . ASP C 1 301 ? -60.93551 16.95139 -61.19740 1.000 89.93588 301 ASP F O 1
ATOM 8756 N N . ILE C 1 302 ? -62.59325 16.80761 -59.67605 1.000 97.58487 302 ILE F N 1
ATOM 8757 C CA . ILE C 1 302 ? -62.74326 15.36724 -59.85588 1.000 89.31175 302 ILE F CA 1
ATOM 8758 C C . ILE C 1 302 ? -63.31652 15.06332 -61.23283 1.000 95.44362 302 ILE F C 1
ATOM 8759 O O . ILE C 1 302 ? -62.83604 14.16815 -61.93893 1.000 92.59827 302 ILE F O 1
ATOM 8764 N N . ALA C 1 303 ? -64.34855 15.80734 -61.63785 1.000 96.77111 303 ALA F N 1
ATOM 8765 C CA . ALA C 1 303 ? -64.96225 15.58420 -62.94170 1.000 93.11060 303 ALA F CA 1
ATOM 8766 C C . ALA C 1 303 ? -64.00070 15.91997 -64.07374 1.000 93.20942 303 ALA F C 1
ATOM 8767 O O . ALA C 1 303 ? -63.92536 15.18862 -65.06766 1.000 89.35038 303 ALA F O 1
ATOM 8769 N N . LEU C 1 304 ? -63.25417 17.01870 -63.93948 1.000 99.06577 304 LEU F N 1
ATOM 8770 C CA . LEU C 1 304 ? -62.34660 17.42944 -65.00568 1.000 91.33494 304 LEU F CA 1
ATOM 8771 C C . LEU C 1 304 ? -61.23369 16.41044 -65.21420 1.000 92.74987 304 LEU F C 1
ATOM 8772 O O . LEU C 1 304 ? -60.85105 16.13009 -66.35584 1.000 100.30819 304 LEU F O 1
ATOM 8777 N N . GLU C 1 305 ? -60.70365 15.83979 -64.12973 1.000 94.08576 305 GLU F N 1
ATOM 8778 C C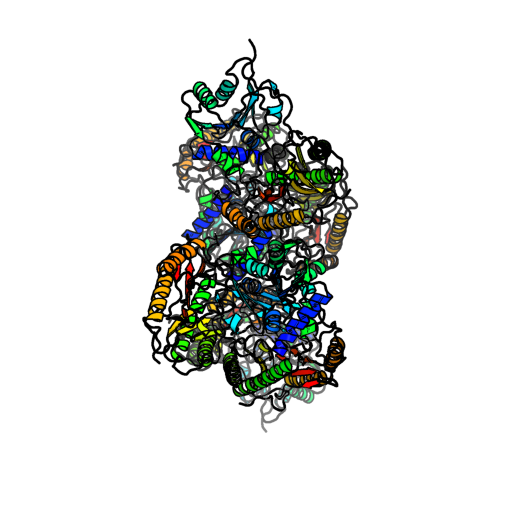A . GLU C 1 305 ? -59.64698 14.84495 -64.28307 1.000 99.62298 305 GLU F CA 1
ATOM 8779 C C . GLU C 1 305 ? -60.19295 13.55135 -64.87422 1.000 99.88138 305 GLU F C 1
ATOM 8780 O O . GLU C 1 305 ? -59.52545 12.90516 -65.69027 1.000 105.52339 305 GLU F O 1
ATOM 8786 N N . LEU C 1 306 ? -61.40522 13.15751 -64.47764 1.000 96.01248 306 LEU F N 1
ATOM 8787 C CA . LEU C 1 306 ? -62.02205 11.97855 -65.07442 1.000 95.07478 306 LEU F CA 1
ATOM 8788 C C . LEU C 1 306 ? -62.43540 12.23556 -66.51769 1.000 100.36135 306 LEU F C 1
ATOM 8789 O O . LEU C 1 306 ? -62.50227 11.29554 -67.31798 1.000 105.10984 306 LEU F O 1
ATOM 8794 N N . ASN C 1 307 ? -62.71284 13.49383 -66.86978 1.000 93.96661 307 ASN F N 1
ATOM 8795 C CA . ASN C 1 307 ? -62.98100 13.83208 -68.26245 1.000 96.03036 307 ASN F CA 1
ATOM 8796 C C . ASN C 1 307 ? -61.76921 13.59251 -69.15146 1.000 105.73813 307 ASN F C 1
ATOM 8797 O O . ASN C 1 307 ? -61.92976 13.39650 -70.36115 1.000 108.41575 307 ASN F O 1
ATOM 8802 N N . GLU C 1 308 ? -60.56298 13.60288 -68.57893 1.000 121.79916 308 GLU F N 1
ATOM 8803 C CA . GLU C 1 308 ? -59.36162 13.35572 -69.36889 1.000 125.22322 308 GLU F CA 1
ATOM 8804 C C . GLU C 1 308 ? -59.31561 11.91944 -69.87548 1.000 125.06551 308 GLU F C 1
ATOM 8805 O O . GLU C 1 308 ? -58.98876 11.67908 -71.04366 1.000 126.84058 308 GLU F O 1
ATOM 8811 N N . MET C 1 309 ? -59.64147 10.95255 -69.01330 1.000 108.18747 309 MET F N 1
ATOM 8812 C CA . MET C 1 309 ? -59.63662 9.55415 -69.43231 1.000 104.14786 309 MET F CA 1
ATOM 8813 C C . MET C 1 309 ? -60.64296 9.30910 -70.54976 1.000 104.01720 309 MET F C 1
ATOM 8814 O O . MET C 1 309 ? -60.36815 8.55267 -71.48899 1.000 99.33016 309 MET F O 1
ATOM 8819 N N . TYR C 1 310 ? -61.81594 9.94116 -70.46561 1.000 101.57495 310 TYR F N 1
ATOM 8820 C CA . TYR C 1 310 ? -62.81310 9.79025 -71.51980 1.000 95.42844 310 TYR F CA 1
ATOM 8821 C C . TYR C 1 310 ? -62.34850 10.43717 -72.81903 1.000 97.29343 310 TYR F C 1
ATOM 8822 O O . TYR C 1 310 ? -62.51975 9.86265 -73.90093 1.000 93.89339 310 TYR F O 1
ATOM 8831 N N . ARG C 1 311 ? -61.75623 11.63048 -72.73380 1.000 93.93000 311 ARG F N 1
ATOM 8832 C CA . ARG C 1 311 ? -61.31885 12.32239 -73.94110 1.000 102.06803 311 ARG F CA 1
ATOM 8833 C C . ARG C 1 311 ? -60.19809 11.56989 -74.64861 1.000 104.33890 311 ARG F C 1
ATOM 8834 O O . ARG C 1 311 ? -60.12873 11.58556 -75.88279 1.000 101.88650 311 ARG F O 1
ATOM 8842 N N . GLU C 1 312 ? -59.32279 10.90034 -73.89260 1.000 99.21831 312 GLU F N 1
ATOM 8843 C CA . GLU C 1 312 ? -58.23187 10.14316 -74.49765 1.000 103.23915 312 GLU F CA 1
ATOM 8844 C C . GLU C 1 312 ? -58.72073 8.91115 -75.24662 1.000 101.26524 312 GLU F C 1
ATOM 8845 O O . GLU C 1 312 ? -57.99637 8.39549 -76.10504 1.000 103.97370 312 GLU F O 1
ATOM 8851 N N . TRP C 1 313 ? -59.92361 8.42836 -74.94117 1.000 99.74379 313 TRP F N 1
ATOM 8852 C CA . TRP C 1 313 ? -60.46927 7.22434 -75.55254 1.000 101.95839 313 TRP F CA 1
ATOM 8853 C C . TRP C 1 313 ? -61.66486 7.51327 -76.45009 1.000 100.54065 313 TRP F C 1
ATOM 8854 O O . TRP C 1 313 ? -62.37320 6.57796 -76.84055 1.000 95.35985 313 TRP F O 1
ATOM 8865 N N . ASP C 1 314 ? -61.90319 8.78367 -76.78393 1.000 102.40077 314 ASP F N 1
ATOM 8866 C CA . ASP C 1 314 ? -63.03463 9.18922 -77.62008 1.000 104.72200 314 ASP F CA 1
ATOM 8867 C C . ASP C 1 314 ? -64.35870 8.71643 -77.02174 1.000 100.44015 314 ASP F C 1
ATOM 8868 O O . ASP C 1 314 ? -65.23858 8.21442 -77.72404 1.000 99.93141 314 ASP F O 1
ATOM 8873 N N . LEU C 1 315 ? -64.49723 8.87156 -75.70586 1.000 95.18319 315 LEU F N 1
ATOM 8874 C CA . LEU C 1 315 ? -65.72210 8.51643 -75.00561 1.000 94.73739 315 LEU F CA 1
ATOM 8875 C C . LEU C 1 315 ? -66.34875 9.69379 -74.27394 1.000 93.19054 315 LEU F C 1
ATOM 8876 O O . LEU C 1 315 ? -67.40688 9.52623 -73.65484 1.000 87.16302 315 LEU F O 1
ATOM 8881 N N . LEU C 1 316 ? -65.73144 10.87753 -74.32733 1.000 88.42519 316 LEU F N 1
ATOM 8882 C CA . LEU C 1 316 ? -66.26894 12.02946 -73.61145 1.000 88.10315 316 LEU F CA 1
ATOM 8883 C C . LEU C 1 316 ? -67.59217 12.49669 -74.20365 1.000 92.64198 316 LEU F C 1
ATOM 8884 O O . LEU C 1 316 ? -68.48056 12.93731 -73.46426 1.000 87.59373 316 LEU F O 1
ATOM 8889 N N . LYS C 1 317 ? -67.74740 12.40155 -75.52405 1.000 90.92168 317 LYS F N 1
ATOM 8890 C CA . LYS C 1 317 ? -68.97727 12.83346 -76.17568 1.000 88.83190 317 LYS F CA 1
ATOM 8891 C C . LYS C 1 317 ? -70.16327 11.92387 -75.87883 1.000 92.86617 317 LYS F C 1
ATOM 8892 O O . LYS C 1 317 ? -71.28338 12.25322 -76.28450 1.000 88.58452 317 LYS F O 1
ATOM 8898 N N . TYR C 1 318 ? -69.95760 10.80559 -75.18299 1.000 90.96544 318 TYR F N 1
ATOM 8899 C CA . TYR C 1 318 ? -71.03296 9.87868 -74.85622 1.000 82.67575 318 TYR F CA 1
ATOM 8900 C C . TYR C 1 318 ? -71.37351 9.87168 -73.37098 1.000 84.48012 318 TYR F C 1
ATOM 8901 O O . TYR C 1 318 ? -72.13264 9.00426 -72.92480 1.000 78.66662 318 TYR F O 1
ATOM 8910 N N . ARG C 1 319 ? -70.83147 10.80973 -72.59588 1.000 91.43406 319 ARG F N 1
ATOM 8911 C CA . ARG C 1 319 ? -71.16601 10.89388 -71.18033 1.000 85.78523 319 ARG F CA 1
ATOM 8912 C C . ARG C 1 319 ? -72.64734 11.20098 -70.99685 1.000 72.69932 319 ARG F C 1
ATOM 8913 O O . ARG C 1 319 ? -73.29253 11.80108 -71.85978 1.000 82.77925 319 ARG F O 1
ATOM 8921 N N . SER C 1 320 ? -73.18472 10.79190 -69.84791 1.000 76.22113 320 SER F N 1
ATOM 8922 C CA . SER C 1 320 ? -74.60375 10.94582 -69.55401 1.000 71.74743 320 SER F CA 1
ATOM 8923 C C . SER C 1 320 ? -74.86798 12.01708 -68.50370 1.000 74.27483 320 SER F C 1
ATOM 8924 O O . SER C 1 320 ? -75.56458 12.99655 -68.78309 1.000 75.53501 320 SER F O 1
ATOM 8927 N N . PHE C 1 321 ? -74.33330 11.85807 -67.29707 1.000 70.21981 321 PHE F N 1
ATOM 8928 C CA . PHE C 1 321 ? -74.64709 12.76147 -66.19874 1.000 74.84870 321 PHE F CA 1
ATOM 8929 C C . PHE C 1 321 ? -73.41212 12.90692 -65.31485 1.000 78.55053 321 PHE F C 1
ATOM 8930 O O . PHE C 1 321 ? -72.32391 12.42748 -65.65083 1.000 75.13862 321 PHE F O 1
ATOM 8938 N N . GLY C 1 322 ? -73.58831 13.57477 -64.17832 1.000 79.12573 322 GLY F N 1
ATOM 8939 C CA . GLY C 1 322 ? -72.48766 13.82264 -63.26776 1.000 77.67114 322 GLY F CA 1
ATOM 8940 C C . GLY C 1 322 ? -71.92958 12.54506 -62.67177 1.000 86.04481 322 GLY F C 1
ATOM 8941 O O . GLY C 1 322 ? -72.42305 11.43752 -62.88381 1.000 81.16398 322 GLY F O 1
ATOM 8942 N N . TYR C 1 323 ? -70.85991 12.71643 -61.89592 1.000 81.84262 323 TYR F N 1
ATOM 8943 C CA . TYR C 1 323 ? -70.15156 11.57128 -61.34408 1.000 73.20351 323 TYR F CA 1
ATOM 8944 C C . TYR C 1 323 ? -70.66821 11.13851 -59.97709 1.000 70.58501 323 TYR F C 1
ATOM 8945 O O . TYR C 1 323 ? -70.40684 10.00086 -59.57193 1.000 77.34909 323 TYR F O 1
ATOM 8954 N N . GLY C 1 324 ? -71.39391 11.99359 -59.26012 1.000 65.62779 324 GLY F N 1
ATOM 8955 C CA . GLY C 1 324 ? -71.83785 11.61131 -57.92998 1.000 70.84151 324 GLY F CA 1
ATOM 8956 C C . GLY C 1 324 ? -72.68529 12.68087 -57.28262 1.000 65.62497 324 GLY F C 1
ATOM 8957 O O . GLY C 1 324 ? -72.84065 13.78965 -57.80298 1.000 66.29059 324 GLY F O 1
ATOM 8958 N N . HIS C 1 325 ? -73.22532 12.32106 -56.11992 1.000 65.89304 325 HIS F N 1
ATOM 8959 C CA . HIS C 1 325 ? -74.16329 13.16459 -55.39245 1.000 66.70751 325 HIS F CA 1
ATOM 8960 C C . HIS C 1 325 ? -74.12637 12.77644 -53.92111 1.000 68.67128 325 HIS F C 1
ATOM 8961 O O . HIS C 1 325 ? -73.49290 11.79368 -53.53184 1.000 72.19898 325 HIS F O 1
ATOM 8968 N N . SER C 1 326 ? -74.82646 13.55996 -53.10765 1.000 70.99907 326 SER F N 1
ATOM 8969 C CA . SER C 1 326 ? -74.88792 13.30962 -51.67532 1.000 67.72590 326 SER F CA 1
ATOM 8970 C C . SER C 1 326 ? -75.97861 12.28651 -51.36313 1.000 65.14403 326 SER F C 1
ATOM 8971 O O . SER C 1 326 ? -76.94122 12.12405 -52.11872 1.000 66.68291 326 SER F O 1
ATOM 8974 N N . PHE C 1 327 ? -75.82217 11.59499 -50.23210 1.000 71.63482 327 PHE F N 1
ATOM 8975 C CA . PHE C 1 327 ? -76.58040 10.38339 -49.92615 1.000 70.07214 327 PHE F CA 1
ATOM 8976 C C . PHE C 1 327 ? -77.33110 10.47638 -48.60310 1.000 74.05541 327 PHE F C 1
ATOM 8977 O O . PHE C 1 327 ? -77.41851 9.50221 -47.85149 1.000 78.80296 327 PHE F O 1
ATOM 8985 N N . GLY C 1 328 ? -77.89867 11.63704 -48.30184 1.000 63.21874 328 GLY F N 1
ATOM 8986 C CA . GLY C 1 328 ? -78.62481 11.77874 -47.05505 1.000 67.38184 328 GLY F CA 1
ATOM 8987 C C . GLY C 1 328 ? -80.05054 11.27176 -47.11208 1.000 69.04099 328 GLY F C 1
ATOM 8988 O O . GLY C 1 328 ? -80.30385 10.10453 -47.42770 1.000 59.48979 328 GLY F O 1
ATOM 8989 N N . VAL C 1 329 ? -80.99326 12.15396 -46.79501 1.000 61.62963 329 VAL F N 1
ATOM 8990 C CA . VAL C 1 329 ? -82.41581 11.85059 -46.87517 1.000 56.80438 329 VAL F CA 1
ATOM 8991 C C . VAL C 1 329 ? -82.85964 12.23344 -48.28269 1.000 58.39071 329 VAL F C 1
ATOM 8992 O O . VAL C 1 329 ? -83.05700 13.41073 -48.58252 1.000 60.73699 329 VAL F O 1
ATOM 8996 N N . LEU C 1 330 ? -82.99119 11.23997 -49.15834 1.000 53.18692 330 LEU F N 1
ATOM 8997 C CA . LEU C 1 330 ? -83.44426 11.49110 -50.52019 1.000 57.20687 330 LEU F CA 1
ATOM 8998 C C . LEU C 1 330 ? -84.04197 10.21148 -51.08299 1.000 55.33175 330 LEU F C 1
ATOM 8999 O O . LEU C 1 330 ? -84.01273 9.15563 -50.44858 1.000 54.20201 330 LEU F O 1
ATOM 9004 N N . CYS C 1 331 ? -84.58564 10.32704 -52.28623 1.000 54.40858 331 CYS F N 1
ATOM 9005 C CA . CYS C 1 331 ? -85.19510 9.21968 -53.01707 1.000 51.87408 331 CYS F CA 1
ATOM 9006 C C . CYS C 1 331 ? -85.42806 9.70475 -54.44291 1.000 56.24484 331 CYS F C 1
ATOM 9007 O O . CYS C 1 331 ? -85.05625 10.82966 -54.79896 1.000 50.07259 331 CYS F O 1
ATOM 9010 N N . HIS C 1 332 ? -86.06251 8.86587 -55.26004 1.000 51.25997 332 HIS F N 1
ATOM 9011 C CA . HIS C 1 332 ? -86.34354 9.25102 -56.63683 1.000 58.65226 332 HIS F CA 1
ATOM 9012 C C . HIS C 1 332 ? -87.38831 10.35233 -56.74662 1.000 59.66303 332 HIS F C 1
ATOM 9013 O O . HIS C 1 332 ? -87.71449 10.74725 -57.87013 1.000 65.13825 332 HIS F O 1
ATOM 9020 N N . TYR C 1 333 ? -87.94019 10.84033 -55.63125 1.000 54.15247 333 TYR F N 1
ATOM 9021 C CA . TYR C 1 333 ? -88.92531 11.91136 -55.69966 1.000 57.27569 333 TYR F CA 1
ATOM 9022 C C . TYR C 1 333 ? -88.76193 12.94089 -54.58694 1.000 51.78088 333 TYR F C 1
ATOM 9023 O O . TYR C 1 333 ? -89.64740 13.78862 -54.41847 1.000 51.33485 333 TYR F O 1
ATOM 9032 N N . TYR C 1 334 ? -87.66542 12.90979 -53.83427 1.000 54.96000 334 TYR F N 1
ATOM 9033 C CA . TYR C 1 334 ? -87.40182 13.94963 -52.84900 1.000 61.90191 334 TYR F CA 1
ATOM 9034 C C . TYR C 1 334 ? -85.91620 13.95985 -52.51570 1.000 55.50608 334 TYR F C 1
ATOM 9035 O O . TYR C 1 334 ? -85.16617 13.05339 -52.88468 1.000 59.44571 334 TYR F O 1
ATOM 9044 N N . GLY C 1 335 ? -85.50153 15.01223 -51.81533 1.000 56.89644 335 GLY F N 1
ATOM 9045 C CA . GLY C 1 335 ? -84.15336 15.09659 -51.29255 1.000 61.34350 335 GLY F CA 1
ATOM 9046 C C . GLY C 1 335 ? -83.11995 15.60744 -52.27377 1.000 66.58310 335 GLY F C 1
ATOM 9047 O O . GLY C 1 335 ? -83.40174 16.50400 -53.07525 1.000 71.03970 335 GLY F O 1
ATOM 9048 N N . ARG C 1 336 ? -81.91623 15.03076 -52.20169 1.000 67.06068 336 ARG F N 1
ATOM 9049 C CA . ARG C 1 336 ? -80.75340 15.40918 -52.99915 1.000 58.36484 336 ARG F CA 1
ATOM 9050 C C . ARG C 1 336 ? -80.24730 16.78745 -52.59573 1.000 67.09336 336 ARG F C 1
ATOM 9051 O O . ARG C 1 336 ? -80.93052 17.79725 -52.79549 1.000 59.78786 336 ARG F O 1
ATOM 9053 N N . GLU C 1 337 ? -79.04963 16.83026 -52.01777 1.000 62.64384 337 GLU F N 1
ATOM 9054 C CA . GLU C 1 337 ? -78.41307 18.07957 -51.62021 1.000 64.82511 337 GLU F CA 1
ATOM 9055 C C . GLU C 1 337 ? -77.62264 18.60909 -52.81109 1.000 66.77927 337 GLU F C 1
ATOM 9056 O O . GLU C 1 337 ? -76.56127 18.07530 -53.14913 1.000 66.69553 337 GLU F O 1
ATOM 9062 N N . ALA C 1 338 ? -78.14915 19.65519 -53.45328 1.000 74.45730 338 ALA F N 1
ATOM 9063 C CA . ALA C 1 338 ? -77.56038 20.18738 -54.67678 1.000 70.86974 338 ALA F CA 1
ATOM 9064 C C . ALA C 1 338 ? -76.19401 20.82210 -54.45827 1.000 69.48366 338 ALA F C 1
ATOM 9065 O O . ALA C 1 338 ? -75.49743 21.09752 -55.44144 1.000 70.97604 338 ALA F O 1
ATOM 9067 N N . GLY C 1 339 ? -75.79523 21.06250 -53.20757 1.000 74.30129 339 GLY F N 1
ATOM 9068 C CA . GLY C 1 339 ? -74.49348 21.64873 -52.94415 1.000 70.21039 339 GLY F CA 1
ATOM 9069 C C . GLY C 1 339 ? -73.33162 20.70587 -53.17242 1.000 76.84540 339 GLY F C 1
ATOM 9070 O O . GLY C 1 339 ? -72.19755 21.16775 -53.33675 1.000 85.14393 339 GLY F O 1
ATOM 9071 N N . VAL C 1 340 ? -73.58347 19.40188 -53.18773 1.000 75.21899 340 VAL F N 1
ATOM 9072 C CA . VAL C 1 340 ? -72.53884 18.39484 -53.37178 1.000 75.27684 340 VAL F CA 1
ATOM 9073 C C . VAL C 1 340 ? -72.91024 17.59664 -54.61628 1.000 74.10687 340 VAL F C 1
ATOM 9074 O O . VAL C 1 340 ? -73.66891 16.62436 -54.55737 1.000 72.73190 340 VAL F O 1
ATOM 9078 N N . GLU C 1 341 ? -72.37478 18.01220 -55.76210 1.000 77.96621 341 GLU F N 1
ATOM 9079 C CA . GLU C 1 341 ? -72.59302 17.33034 -57.03060 1.000 73.46244 341 GLU F CA 1
ATOM 9080 C C . GLU C 1 341 ? -71.28575 17.32143 -57.80470 1.000 78.05318 341 GLU F C 1
ATOM 9081 O O . GLU C 1 341 ? -70.63810 18.36303 -57.94065 1.000 84.50736 341 GLU F O 1
ATOM 9087 N N . LEU C 1 342 ? -70.89802 16.14852 -58.30694 1.000 76.66292 342 LEU F N 1
ATOM 9088 C CA . LEU C 1 342 ? -69.64720 16.00181 -59.05215 1.000 77.10841 342 LEU F CA 1
ATOM 9089 C C . LEU C 1 342 ? -69.86051 16.45921 -60.49610 1.000 80.85173 342 LEU F C 1
ATOM 9090 O O . LEU C 1 342 ? -69.88558 15.67350 -61.44606 1.000 80.78704 342 LEU F O 1
ATOM 9095 N N . ARG C 1 343 ? -70.01298 17.77174 -60.64742 1.000 82.39048 343 ARG F N 1
ATOM 9096 C CA . ARG C 1 343 ? -70.23780 18.39647 -61.94015 1.000 85.31526 343 ARG F CA 1
ATOM 9097 C C . ARG C 1 343 ? -69.16002 19.44304 -62.19673 1.000 93.15753 343 ARG F C 1
ATOM 9098 O O . ARG C 1 343 ? -68.48980 19.91485 -61.27420 1.000 86.40070 343 ARG F O 1
ATOM 9106 N N . GLU C 1 344 ? -69.00299 19.80602 -63.47146 1.000 91.32319 344 GLU F N 1
ATOM 9107 C CA . GLU C 1 344 ? -67.87276 20.61820 -63.91441 1.000 98.49159 344 GLU F CA 1
ATOM 9108 C C . GLU C 1 344 ? -67.95310 22.07701 -63.47920 1.000 95.27632 344 GLU F C 1
ATOM 9109 O O . GLU C 1 344 ? -67.04865 22.84571 -63.82343 1.000 101.18591 344 GLU F O 1
ATOM 9115 N N . ASP C 1 345 ? -68.98779 22.48894 -62.74408 1.000 97.79432 345 ASP F N 1
ATOM 9116 C CA . ASP C 1 345 ? -69.07563 23.86437 -62.26952 1.000 94.79948 345 ASP F CA 1
ATOM 9117 C C . ASP C 1 345 ? -69.37231 23.95522 -60.77640 1.000 93.55989 345 ASP F C 1
ATOM 9118 O O . ASP C 1 345 ? -69.70631 25.04211 -60.28949 1.000 88.27664 345 ASP F O 1
ATOM 9123 N N . ILE C 1 346 ? -69.25723 22.85423 -60.03952 1.000 95.13273 346 ILE F N 1
ATOM 9124 C CA . ILE C 1 346 ? -69.46597 22.84162 -58.59605 1.000 96.29917 346 ILE F CA 1
ATOM 9125 C C . ILE C 1 346 ? -68.10322 22.89511 -57.91923 1.000 103.18338 346 ILE F C 1
ATOM 9126 O O . ILE C 1 346 ? -67.29791 21.96507 -58.05023 1.000 97.83808 346 ILE F O 1
ATOM 9131 N N . ASP C 1 347 ? -67.84533 23.98043 -57.19219 1.000 112.35456 347 ASP F N 1
ATOM 9132 C CA . ASP C 1 347 ? -66.55956 24.20763 -56.54687 1.000 113.03841 347 ASP F CA 1
ATOM 9133 C C . ASP C 1 347 ? -66.55956 23.84974 -55.06691 1.000 110.39896 347 ASP F C 1
ATOM 9134 O O . ASP C 1 347 ? -65.54865 24.07113 -54.39229 1.000 103.90572 347 ASP F O 1
ATOM 9139 N N . THR C 1 348 ? -67.65828 23.30494 -54.54809 1.000 105.75431 348 THR F N 1
ATOM 9140 C CA . THR C 1 348 ? -67.73456 22.97423 -53.13111 1.000 100.47648 348 THR F CA 1
ATOM 9141 C C . THR C 1 348 ? -66.80466 21.81234 -52.80524 1.000 94.68566 348 THR F C 1
ATOM 9142 O O . THR C 1 348 ? -66.85984 20.75721 -53.44455 1.000 85.52634 348 THR F O 1
ATOM 9146 N N . GLU C 1 349 ? -65.95005 22.00991 -51.80746 1.000 92.21867 349 GLU F N 1
ATOM 9147 C CA . GLU C 1 349 ? -65.02555 20.97188 -51.38274 1.000 96.02316 349 GLU F CA 1
ATOM 9148 C C . GLU C 1 349 ? -65.75132 19.89892 -50.58009 1.000 92.15933 349 GLU F C 1
ATOM 9149 O O . GLU C 1 349 ? -66.77848 20.15307 -49.94387 1.000 90.07597 349 GLU F O 1
ATOM 9155 N N . LEU C 1 350 ? -65.20665 18.68663 -50.61991 1.000 89.09628 350 LEU F N 1
ATOM 9156 C CA . LEU C 1 350 ? -65.70522 17.61034 -49.77858 1.000 85.97551 350 LEU F CA 1
ATOM 9157 C C . LEU C 1 350 ? -65.19626 17.79144 -48.35461 1.000 93.40459 350 LEU F C 1
ATOM 9158 O O . LEU C 1 350 ? -64.06802 18.24044 -48.13449 1.000 84.68615 350 LEU F O 1
ATOM 9163 N N . LYS C 1 351 ? -66.03985 17.44948 -47.38808 1.000 89.53085 351 LYS F N 1
ATOM 9164 C CA . LYS C 1 351 ? -65.74323 17.65014 -45.98090 1.000 93.54203 351 LYS F CA 1
ATOM 9165 C C . LYS C 1 351 ? -65.91125 16.34360 -45.22196 1.000 96.75478 351 LYS F C 1
ATOM 9166 O O . LYS C 1 351 ? -66.75720 15.51745 -45.57948 1.000 87.44805 351 LYS F O 1
ATOM 9172 N N . PRO C 1 352 ? -65.10764 16.12404 -44.18083 1.000 104.71993 352 PRO F N 1
ATOM 9173 C CA . PRO C 1 352 ? -65.23182 14.88773 -43.39194 1.000 103.99569 352 PRO F CA 1
ATOM 9174 C C . PRO C 1 352 ? -66.63162 14.73755 -42.81683 1.000 101.62297 352 PRO F C 1
ATOM 9175 O O . PRO C 1 352 ? -67.10844 15.58615 -42.05963 1.000 111.30113 352 PRO F O 1
ATOM 9179 N N . GLY C 1 353 ? -67.29075 13.64500 -43.18797 1.000 87.15588 353 GLY F N 1
ATOM 9180 C CA . GLY C 1 353 ? -68.66412 13.38432 -42.79604 1.000 79.76697 353 GLY F CA 1
ATOM 9181 C C . GLY C 1 353 ? -69.63325 13.25259 -43.95105 1.000 78.92025 353 GLY F C 1
ATOM 9182 O O . GLY C 1 353 ? -70.80315 12.91202 -43.72055 1.000 80.56445 353 GLY F O 1
ATOM 9183 N N . MET C 1 354 ? -69.20434 13.50491 -45.18426 1.000 80.57353 354 MET F N 1
ATOM 9184 C CA . MET C 1 354 ? -70.07529 13.40344 -46.34484 1.000 77.27255 354 MET F CA 1
ATOM 9185 C C . MET C 1 354 ? -70.11933 11.97282 -46.86529 1.000 71.37646 354 MET F C 1
ATOM 9186 O O . MET C 1 354 ? -69.15940 11.20871 -46.73208 1.000 69.61200 354 MET F O 1
ATOM 9191 N N . VAL C 1 355 ? -71.25247 11.61934 -47.46358 1.000 72.73711 355 VAL F N 1
ATOM 9192 C CA . VAL C 1 355 ? -71.45363 10.32129 -48.09553 1.000 74.74522 355 VAL F CA 1
ATOM 9193 C C . VAL C 1 355 ? -71.82154 10.58848 -49.54798 1.000 69.14650 355 VAL F C 1
ATOM 9194 O O . VAL C 1 355 ? -72.92438 11.07046 -49.83781 1.000 66.33760 355 VAL F O 1
ATOM 9198 N N . VAL C 1 356 ? -70.90024 10.28446 -50.46066 1.000 68.36285 356 VAL F N 1
ATOM 9199 C CA . VAL C 1 356 ? -71.08746 10.58399 -51.87617 1.000 68.58887 356 VAL F CA 1
ATOM 9200 C C . VAL C 1 356 ? -70.94945 9.31078 -52.69989 1.000 69.89088 356 VAL F C 1
ATOM 9201 O O . VAL C 1 356 ? -70.75168 8.22076 -52.15138 1.000 70.95835 356 VAL F O 1
ATOM 9205 N N . SER C 1 357 ? -71.05040 9.44057 -54.02185 1.000 72.27176 357 SER F N 1
ATOM 9206 C CA . SER C 1 357 ? -70.96904 8.30350 -54.92506 1.000 72.42969 357 SER F CA 1
ATOM 9207 C C . SER C 1 357 ? -70.03511 8.60383 -56.08701 1.000 71.54778 357 SER F C 1
ATOM 9208 O O . SER C 1 357 ? -69.69777 9.75622 -56.37047 1.000 67.59276 357 SER F O 1
ATOM 9211 N N . MET C 1 358 ? -69.63275 7.53107 -56.76256 1.000 68.88287 358 MET F N 1
ATOM 9212 C CA . MET C 1 358 ? -68.87062 7.59820 -58.00295 1.000 73.66058 358 MET F CA 1
ATOM 9213 C C . MET C 1 358 ? -69.60864 6.74211 -59.02089 1.000 62.70050 358 MET F C 1
ATOM 9214 O O . MET C 1 358 ? -69.63953 5.51416 -58.89487 1.000 68.74783 358 MET F O 1
ATOM 9219 N N . GLU C 1 359 ? -70.21796 7.38178 -60.01523 1.000 62.15182 359 GLU F N 1
ATOM 9220 C CA . GLU C 1 359 ? -71.04944 6.68633 -60.99855 1.000 71.25884 359 GLU F CA 1
ATOM 9221 C C . GLU C 1 359 ? -70.86263 7.30374 -62.37808 1.000 75.00652 359 GLU F C 1
ATOM 9222 O O . GLU C 1 359 ? -71.74208 8.00327 -62.89472 1.000 71.64177 359 GLU F O 1
ATOM 9228 N N . PRO C 1 360 ? -69.72067 7.04948 -63.01533 1.000 75.15070 360 PRO F N 1
ATOM 9229 C CA . PRO C 1 360 ? -69.54191 7.50274 -64.39839 1.000 73.44016 360 PRO F CA 1
ATOM 9230 C C . PRO C 1 360 ? -70.36578 6.65501 -65.35470 1.000 71.54808 360 PRO F C 1
ATOM 9231 O O . PRO C 1 360 ? -70.47002 5.43576 -65.20005 1.000 70.56913 360 PRO F O 1
ATOM 9235 N N . MET C 1 361 ? -70.95877 7.31195 -66.34918 1.000 70.35018 361 MET F N 1
ATOM 9236 C CA . MET C 1 361 ? -71.79551 6.63008 -67.32485 1.000 69.30858 361 MET F CA 1
ATOM 9237 C C . MET C 1 361 ? -71.43564 7.06895 -68.73533 1.000 69.01672 361 MET F C 1
ATOM 9238 O O . MET C 1 361 ? -71.20899 8.25480 -68.99334 1.000 68.63812 361 MET F O 1
ATOM 9243 N N . VAL C 1 362 ? -71.39027 6.09794 -69.64316 1.000 80.22523 362 VAL F N 1
ATOM 9244 C CA . VAL C 1 362 ? -71.18814 6.33333 -71.06646 1.000 76.95996 362 VAL F CA 1
ATOM 9245 C C . VAL C 1 362 ? -72.31990 5.64470 -71.81567 1.000 72.04064 362 VAL F C 1
ATOM 9246 O O . VAL C 1 362 ? -72.59729 4.46386 -71.57747 1.000 70.31398 362 VAL F O 1
ATOM 9250 N N . MET C 1 363 ? -72.98085 6.38178 -72.70591 1.000 76.29454 363 MET F N 1
ATOM 9251 C CA . MET C 1 363 ? -74.11652 5.86937 -73.46353 1.000 78.13223 363 MET F CA 1
ATOM 9252 C C . MET C 1 363 ? -73.80665 5.95323 -74.95008 1.000 74.12512 363 MET F C 1
ATOM 9253 O O . MET C 1 363 ? -73.63441 7.05145 -75.48917 1.000 85.77250 363 MET F O 1
ATOM 9258 N N . LEU C 1 364 ? -73.75181 4.79016 -75.61462 1.000 82.16756 364 LEU F N 1
ATOM 9259 C CA . LEU C 1 364 ? -73.56835 4.72825 -77.06181 1.000 84.16823 364 LEU F CA 1
ATOM 9260 C C . LEU C 1 364 ? -74.91801 4.57837 -77.74227 1.000 85.09874 364 LEU F C 1
ATOM 9261 O O . LEU C 1 364 ? -75.70825 3.71053 -77.34394 1.000 84.52128 364 LEU F O 1
ATOM 9266 N N . PRO C 1 365 ? -75.22071 5.38327 -78.75783 1.000 91.25793 365 PRO F N 1
ATOM 9267 C CA . PRO C 1 365 ? -76.52776 5.28355 -79.41522 1.000 89.53110 365 PRO F CA 1
ATOM 9268 C C . PRO C 1 365 ? -76.67953 3.97918 -80.18423 1.000 91.01108 365 PRO F C 1
ATOM 9269 O O . PRO C 1 365 ? -75.70637 3.32132 -80.55875 1.000 91.76391 365 PRO F O 1
ATOM 9273 N N . GLU C 1 366 ? -77.93780 3.61168 -80.41493 1.000 91.66316 366 GLU F N 1
ATOM 9274 C CA . GLU C 1 366 ? -78.24678 2.38325 -81.13354 1.000 91.36189 366 GLU F CA 1
ATOM 9275 C C . GLU C 1 366 ? -77.76901 2.47435 -82.57799 1.000 91.76858 366 GLU F C 1
ATOM 9276 O O . GLU C 1 366 ? -77.85016 3.53041 -83.21109 1.000 92.78107 366 GLU F O 1
ATOM 9282 N N . GLY C 1 367 ? -77.25946 1.35801 -83.09707 1.000 92.03852 367 GLY F N 1
ATOM 9283 C CA . GLY C 1 367 ? -76.78646 1.26822 -84.46188 1.000 98.13085 367 GLY F CA 1
ATOM 9284 C C . GLY C 1 367 ? -75.28622 1.11429 -84.59913 1.000 100.38810 367 GLY F C 1
ATOM 9285 O O . GLY C 1 367 ? -74.81905 0.65520 -85.65032 1.000 104.72906 367 GLY F O 1
ATOM 9286 N N . MET C 1 368 ? -74.52003 1.48322 -83.58053 1.000 98.80202 368 MET F N 1
ATOM 9287 C CA . MET C 1 368 ? -73.07232 1.35897 -83.60517 1.000 102.44491 368 MET F CA 1
ATOM 9288 C C . MET C 1 368 ? -72.61147 0.25280 -82.66401 1.000 104.13678 368 MET F C 1
ATOM 9289 O O . MET C 1 368 ? -73.31101 -0.09192 -81.70506 1.000 99.65264 368 MET F O 1
ATOM 9294 N N . PRO C 1 369 ? -71.44193 -0.33910 -82.91851 1.000 107.44258 369 PRO F N 1
ATOM 9295 C CA . PRO C 1 369 ? -70.96366 -1.42797 -82.05684 1.000 101.40249 369 PRO F CA 1
ATOM 9296 C C . PRO C 1 369 ? -70.82881 -0.98742 -80.60600 1.000 100.66174 369 PRO F C 1
ATOM 9297 O O . PRO C 1 369 ? -70.40108 0.13043 -80.31053 1.000 97.73157 369 PRO F O 1
ATOM 9301 N N . GLY C 1 370 ? -71.20597 -1.88390 -79.69822 1.000 99.75276 370 GLY F N 1
ATOM 9302 C CA . GLY C 1 370 ? -71.13847 -1.58553 -78.28052 1.000 98.04564 370 GLY F CA 1
ATOM 9303 C C . GLY C 1 370 ? -72.20150 -0.63018 -77.78874 1.000 91.33763 370 GLY F C 1
ATOM 9304 O O . GLY C 1 370 ? -71.97496 0.08566 -76.80803 1.000 87.43650 370 GLY F O 1
ATOM 9305 N N . ALA C 1 371 ? -73.35967 -0.59945 -78.44223 1.000 88.78302 371 ALA F N 1
ATOM 9306 C CA . ALA C 1 371 ? -74.42033 0.31048 -78.04399 1.000 88.93338 371 ALA F CA 1
ATOM 9307 C C . ALA C 1 371 ? -74.96117 -0.06229 -76.66619 1.000 82.76843 371 ALA F C 1
ATOM 9308 O O . ALA C 1 371 ? -74.83904 -1.20056 -76.20453 1.000 82.36613 371 ALA F O 1
ATOM 9310 N N . GLY C 1 372 ? -75.56049 0.92050 -76.00792 1.000 76.25167 372 GLY F N 1
ATOM 9311 C CA . GLY C 1 372 ? -76.12415 0.75513 -74.68459 1.000 76.90613 372 GLY F CA 1
ATOM 9312 C C . GLY C 1 372 ? -75.49550 1.70770 -73.68900 1.000 74.78907 372 GLY F C 1
ATOM 9313 O O . GLY C 1 372 ? -74.69821 2.58473 -74.03547 1.000 79.74817 372 GLY F O 1
ATOM 9314 N N . GLY C 1 373 ? -75.86728 1.52394 -72.42430 1.000 73.16662 373 GLY F N 1
ATOM 9315 C CA . GLY C 1 373 ? -75.36479 2.36285 -71.35439 1.000 67.51206 373 GLY F CA 1
ATOM 9316 C C . GLY C 1 373 ? -74.54574 1.60615 -70.32950 1.000 70.45866 373 GLY F C 1
ATOM 9317 O O . GLY C 1 373 ? -75.01341 0.62092 -69.74971 1.000 69.86483 373 GLY F O 1
ATOM 9318 N N . TYR C 1 374 ? -73.31823 2.06293 -70.10000 1.000 69.72640 374 TYR F N 1
ATOM 9319 C CA . TYR C 1 374 ? -72.39828 1.44967 -69.15176 1.000 71.44192 374 TYR F CA 1
ATOM 9320 C C . TYR C 1 374 ? -72.30594 2.33622 -67.91916 1.000 67.31663 374 TYR F C 1
ATOM 9321 O O . TYR C 1 374 ? -72.10222 3.54850 -68.03964 1.000 71.29043 374 TYR F O 1
ATOM 9330 N N . ARG C 1 375 ? -72.45316 1.73779 -66.73933 1.000 65.29748 375 ARG F N 1
ATOM 9331 C CA . ARG C 1 375 ? -72.45503 2.52542 -65.51431 1.000 63.61287 375 ARG F CA 1
ATOM 9332 C C . ARG C 1 375 ? -72.16551 1.62581 -64.32317 1.000 63.88538 375 ARG F C 1
ATOM 9333 O O . ARG C 1 375 ? -72.78951 0.57189 -64.17234 1.000 68.04040 375 ARG F O 1
ATOM 9341 N N . GLU C 1 376 ? -71.21110 2.04063 -63.49452 1.000 69.08686 376 GLU F N 1
ATOM 9342 C CA . GLU C 1 376 ? -70.94418 1.43398 -62.20066 1.000 65.95975 376 GLU F CA 1
ATOM 9343 C C . GLU C 1 376 ? -71.22578 2.47246 -61.12271 1.000 72.84282 376 GLU F C 1
ATOM 9344 O O . GLU C 1 376 ? -71.20688 3.67642 -61.38471 1.000 72.19584 376 GLU F O 1
ATOM 9350 N N . HIS C 1 377 ? -71.49136 2.00835 -59.90284 1.000 66.84542 377 HIS F N 1
ATOM 9351 C CA . HIS C 1 377 ? -71.89285 2.91852 -58.83234 1.000 68.71181 377 HIS F CA 1
ATOM 9352 C C . HIS C 1 377 ? -71.50515 2.33490 -57.48409 1.000 67.71301 377 HIS F C 1
ATOM 9353 O O . HIS C 1 377 ? -71.99046 1.26343 -57.10891 1.000 71.46873 377 HIS F O 1
ATOM 9360 N N . ASP C 1 378 ? -70.65150 3.05059 -56.75624 1.000 66.22699 378 ASP F N 1
ATOM 9361 C CA . ASP C 1 378 ? -70.27189 2.70614 -55.39519 1.000 69.89501 378 ASP F CA 1
ATOM 9362 C C . ASP C 1 378 ? -70.55450 3.88551 -54.47192 1.000 67.93766 378 ASP F C 1
ATOM 9363 O O . ASP C 1 378 ? -70.61753 5.03988 -54.90391 1.000 64.13609 378 ASP F O 1
ATOM 9368 N N . ILE C 1 379 ? -70.72739 3.58213 -53.18794 1.000 70.68593 379 ILE F N 1
ATOM 9369 C CA . ILE C 1 379 ? -70.96892 4.58679 -52.15860 1.000 70.38682 379 ILE F CA 1
ATOM 9370 C C . ILE C 1 379 ? -69.71812 4.70695 -51.30069 1.000 75.24492 379 ILE F C 1
ATOM 9371 O O . ILE C 1 379 ? -69.11804 3.69588 -50.91619 1.000 72.54277 379 ILE F O 1
ATOM 9376 N N . LEU C 1 380 ? -69.32601 5.94310 -50.99724 1.000 72.89479 380 LEU F N 1
ATOM 9377 C CA . LEU C 1 380 ? -68.09233 6.20557 -50.26835 1.000 79.15545 380 LEU F CA 1
ATOM 9378 C C . LEU C 1 380 ? -68.36472 7.14166 -49.10006 1.000 74.70040 380 LEU F C 1
ATOM 9379 O O . LEU C 1 380 ? -68.99702 8.18919 -49.27059 1.000 72.95559 380 LEU F O 1
ATOM 9384 N N . ILE C 1 381 ? -67.88694 6.75934 -47.91967 1.000 72.29773 381 ILE F N 1
ATOM 9385 C CA . ILE C 1 381 ? -67.99375 7.58105 -46.72000 1.000 83.08591 381 ILE F CA 1
ATOM 9386 C C . ILE C 1 381 ? -66.71258 8.38692 -46.56417 1.000 79.59856 381 ILE F C 1
ATOM 9387 O O . ILE C 1 381 ? -65.60672 7.86866 -46.75710 1.000 78.02768 381 ILE F O 1
ATOM 9392 N N . VAL C 1 382 ? -66.86011 9.66204 -46.22000 1.000 82.17846 382 VAL F N 1
ATOM 9393 C CA . VAL C 1 382 ? -65.71988 10.55879 -46.08540 1.000 77.87600 382 VAL F CA 1
ATOM 9394 C C . VAL C 1 382 ? -65.58141 11.06377 -44.65433 1.000 82.29781 382 VAL F C 1
ATOM 9395 O O . VAL C 1 382 ? -64.49043 11.03951 -44.08249 1.000 96.46674 382 VAL F O 1
ATOM 9399 N N . GLU C 1 384 ? -61.13684 11.07524 -42.86115 1.000 99.62902 384 GLU F N 1
ATOM 9400 C CA . GLU C 1 384 ? -60.25615 12.19079 -42.53498 1.000 104.21342 384 GLU F CA 1
ATOM 9401 C C . GLU C 1 384 ? -59.14545 12.33531 -43.56932 1.000 102.78552 384 GLU F C 1
ATOM 9402 O O . GLU C 1 384 ? -58.69887 13.44451 -43.86410 1.000 97.98627 384 GLU F O 1
ATOM 9408 N N . ASP C 1 385 ? -58.70484 11.20541 -44.11975 1.000 98.68505 385 ASP F N 1
ATOM 9409 C CA . ASP C 1 385 ? -57.61683 11.17093 -45.08847 1.000 97.08599 385 ASP F CA 1
ATOM 9410 C C . ASP C 1 385 ? -58.06856 10.72594 -46.47027 1.000 98.32813 385 ASP F C 1
ATOM 9411 O O . ASP C 1 385 ? -57.69518 11.34349 -47.47220 1.000 103.06956 385 ASP F O 1
ATOM 9416 N N . GLY C 1 386 ? -58.86105 9.66109 -46.55202 1.000 94.83076 386 GLY F N 1
ATOM 9417 C CA . GLY C 1 386 ? -59.34530 9.18001 -47.83004 1.000 92.51543 386 GLY F CA 1
ATOM 9418 C C . GLY C 1 386 ? -60.84395 8.96652 -47.84885 1.000 90.37953 386 GLY F C 1
ATOM 9419 O O . GLY C 1 386 ? -61.61351 9.88402 -47.54800 1.000 87.27082 386 GLY F O 1
ATOM 9420 N N . ALA C 1 387 ? -61.26923 7.75607 -48.20113 1.000 85.52946 387 ALA F N 1
ATOM 9421 C CA . ALA C 1 387 ? -62.68350 7.41483 -48.22418 1.000 76.31238 387 ALA F CA 1
ATOM 9422 C C . ALA C 1 387 ? -62.82154 5.90315 -48.13723 1.000 77.76533 387 ALA F C 1
ATOM 9423 O O . ALA C 1 387 ? -61.93121 5.16095 -48.56023 1.000 77.38220 387 ALA F O 1
ATOM 9425 N N . GLU C 1 388 ? -63.94597 5.45751 -47.58446 1.000 73.94396 388 GLU F N 1
ATOM 9426 C CA . GLU C 1 388 ? -64.23588 4.03883 -47.42068 1.000 72.42935 388 GLU F CA 1
ATOM 9427 C C . GLU C 1 388 ? -65.35456 3.64315 -48.37501 1.000 74.45405 388 GLU F C 1
ATOM 9428 O O . GLU C 1 388 ? -66.43924 4.23410 -48.34442 1.000 68.78017 388 GLU F O 1
ATOM 9434 N N . ASN C 1 389 ? -65.09111 2.64088 -49.20992 1.000 70.51062 389 ASN F N 1
ATOM 9435 C CA . ASN C 1 389 ? -66.07705 2.12154 -50.15122 1.000 71.12708 389 ASN F CA 1
ATOM 9436 C C . ASN C 1 389 ? -66.92494 1.07628 -49.43428 1.000 77.18867 389 ASN F C 1
ATOM 9437 O O . ASN C 1 389 ? -66.42337 0.01178 -49.05883 1.000 77.99260 389 ASN F O 1
ATOM 9442 N N . ILE C 1 390 ? -68.21257 1.37797 -49.24550 1.000 76.16915 390 ILE F N 1
ATOM 9443 C CA . ILE C 1 390 ? -69.12263 0.47614 -48.54798 1.000 74.29336 390 ILE F CA 1
ATOM 9444 C C . ILE C 1 390 ? -69.94503 -0.37848 -49.50242 1.000 73.18297 390 ILE F C 1
ATOM 9445 O O . ILE C 1 390 ? -70.79594 -1.15583 -49.04802 1.000 67.42290 390 ILE F O 1
ATOM 9450 N N . THR C 1 391 ? -69.71838 -0.26104 -50.80883 1.000 73.33095 391 THR F N 1
ATOM 9451 C CA . THR C 1 391 ? -70.38002 -1.10292 -51.79805 1.000 70.05090 391 THR F CA 1
ATOM 9452 C C . THR C 1 391 ? -69.51612 -2.33335 -52.05482 1.000 79.93226 391 THR F C 1
ATOM 9453 O O . THR C 1 391 ? -68.37001 -2.20960 -52.50146 1.000 81.12720 391 THR F O 1
ATOM 9457 N N . GLY C 1 392 ? -70.06462 -3.51540 -51.77973 1.000 80.50290 392 GLY F N 1
ATOM 9458 C CA . GLY C 1 392 ? -69.28567 -4.73761 -51.84976 1.000 73.31544 392 GLY F CA 1
ATOM 9459 C C . GLY C 1 392 ? -69.49082 -5.57427 -53.09682 1.000 75.35464 392 GLY F C 1
ATOM 9460 O O . GLY C 1 392 ? -68.74716 -6.53217 -53.32856 1.000 71.96427 392 GLY F O 1
ATOM 9461 N N . PHE C 1 393 ? -70.48834 -5.23361 -53.90362 1.000 77.15127 393 PHE F N 1
ATOM 9462 C CA . PHE C 1 393 ? -70.75617 -6.00060 -55.11588 1.000 78.59245 393 PHE F CA 1
ATOM 9463 C C . PHE C 1 393 ? -69.63650 -5.77113 -56.12617 1.000 75.88637 393 PHE F C 1
ATOM 9464 O O . PHE C 1 393 ? -69.22466 -4.62431 -56.33726 1.000 78.18758 393 PHE F O 1
ATOM 9472 N N . PRO C 1 394 ? -69.12275 -6.81854 -56.76532 1.000 77.06288 394 PRO F N 1
ATOM 9473 C CA . PRO C 1 394 ? -67.96792 -6.64820 -57.65227 1.000 76.46411 394 PRO F CA 1
ATOM 9474 C C . PRO C 1 394 ? -68.33702 -5.93725 -58.94595 1.000 76.10675 394 PRO F C 1
ATOM 9475 O O . PRO C 1 394 ? -69.49738 -5.88653 -59.36022 1.000 79.63600 394 PRO F O 1
ATOM 9479 N N . VAL C 1 395 ? -67.30911 -5.37961 -59.58559 1.000 81.28422 395 VAL F N 1
ATOM 9480 C CA . VAL C 1 395 ? -67.44974 -4.69782 -60.86765 1.000 80.40063 395 VAL F CA 1
ATOM 9481 C C . VAL C 1 395 ? -66.66960 -5.46920 -61.92301 1.000 84.77862 395 VAL F C 1
ATOM 9482 O O . VAL C 1 395 ? -66.02312 -6.47859 -61.61953 1.000 92.36527 395 VAL F O 1
ATOM 9486 N N . GLY C 1 396 ? -66.72472 -5.00030 -63.16706 1.000 80.66906 396 GLY F N 1
ATOM 9487 C CA . GLY C 1 396 ? -65.88769 -5.52779 -64.21741 1.000 96.62913 396 GLY F CA 1
ATOM 9488 C C . GLY C 1 396 ? -66.39277 -6.82841 -64.80580 1.000 95.45363 396 GLY F C 1
ATOM 9489 O O . GLY C 1 396 ? -67.27978 -7.48906 -64.25668 1.000 90.61788 396 GLY F O 1
ATOM 9490 N N . PRO C 1 397 ? -65.82081 -7.22458 -65.94739 1.000 93.64409 397 PRO F N 1
ATOM 9491 C CA . PRO C 1 397 ? -66.28001 -8.44969 -66.62095 1.000 99.20219 397 PRO F CA 1
ATOM 9492 C C . PRO C 1 397 ? -65.83706 -9.73474 -65.94121 1.000 103.55609 397 PRO F C 1
ATOM 9493 O O . PRO C 1 397 ? -66.25962 -10.81408 -66.37590 1.000 105.83799 397 PRO F O 1
ATOM 9497 N N . GLU C 1 398 ? -65.00442 -9.66431 -64.90015 1.000 102.66066 398 GLU F N 1
ATOM 9498 C CA . GLU C 1 398 ? -64.52098 -10.88898 -64.27163 1.000 105.01163 398 GLU F CA 1
ATOM 9499 C C . GLU C 1 398 ? -65.61869 -11.59570 -63.48655 1.000 107.56164 398 GLU F C 1
ATOM 9500 O O . GLU C 1 398 ? -65.56342 -12.81879 -63.31520 1.000 106.73116 398 GLU F O 1
ATOM 9506 N N . HIS C 1 399 ? -66.61960 -10.85459 -63.00642 1.000 104.30516 399 HIS F N 1
ATOM 9507 C CA . HIS C 1 399 ? -67.69646 -11.45546 -62.23252 1.000 101.98011 399 HIS F CA 1
ATOM 9508 C C . HIS C 1 399 ? -69.08407 -10.94793 -62.60162 1.000 103.35528 399 HIS F C 1
ATOM 9509 O O . HIS C 1 399 ? -70.05676 -11.36360 -61.96386 1.000 108.27231 399 HIS F O 1
ATOM 9516 N N . ASN C 1 400 ? -69.21580 -10.07323 -63.60002 1.000 99.95200 400 ASN F N 1
ATOM 9517 C CA . ASN C 1 400 ? -70.50983 -9.52098 -63.98183 1.000 90.87213 400 ASN F CA 1
ATOM 9518 C C . ASN C 1 400 ? -70.96620 -9.99395 -65.35945 1.000 94.38891 400 ASN F C 1
ATOM 9519 O O . ASN C 1 400 ? -71.86662 -9.39006 -65.95153 1.000 85.40867 400 ASN F O 1
ATOM 9524 N N . ILE C 1 401 ? -70.36215 -11.05903 -65.88235 1.000 95.78233 401 ILE F N 1
ATOM 9525 C CA . ILE C 1 401 ? -70.84384 -11.71551 -67.09329 1.000 88.14000 401 ILE F CA 1
ATOM 9526 C C . ILE C 1 401 ? -71.79382 -12.81862 -66.63798 1.000 94.16187 401 ILE F C 1
ATOM 9527 O O . ILE C 1 401 ? -71.36476 -13.90647 -66.25050 1.000 103.37722 401 ILE F O 1
ATOM 9532 N N . ILE C 1 402 ? -73.09341 -12.53203 -66.67717 1.000 96.01471 402 ILE F N 1
ATOM 9533 C CA . ILE C 1 402 ? -74.08708 -13.45789 -66.14479 1.000 94.75243 402 ILE F CA 1
ATOM 9534 C C . ILE C 1 402 ? -74.20264 -14.66022 -67.07126 1.000 98.87354 402 ILE F C 1
ATOM 9535 O O . ILE C 1 402 ? -74.62095 -14.53528 -68.22801 1.000 94.75726 402 ILE F O 1
ATOM 9540 N N . ARG C 1 403 ? -73.83800 -15.83544 -66.55913 1.000 111.67839 403 ARG F N 1
ATOM 9541 C CA . ARG C 1 403 ? -73.85068 -17.08646 -67.31764 1.000 120.36228 403 ARG F CA 1
ATOM 9542 C C . ARG C 1 403 ? -74.67058 -18.10197 -66.52558 1.000 121.80911 403 ARG F C 1
ATOM 9543 O O . ARG C 1 403 ? -74.13970 -18.80360 -65.66042 1.000 119.44970 403 ARG F O 1
ATOM 9551 N N . ASN C 1 404 ? -75.96520 -18.17333 -66.82013 1.000 113.36952 404 ASN F N 1
ATOM 9552 C CA . ASN C 1 404 ? -76.85221 -19.12408 -66.15798 1.000 110.89040 404 ASN F CA 1
ATOM 9553 C C . ASN C 1 404 ? -77.78088 -19.79882 -67.16180 1.000 103.67455 404 ASN F C 1
ATOM 9554 O O . ASN C 1 404 ? -77.97595 -21.01351 -67.12097 1.000 103.38269 404 ASN F O 1
ATOM 9559 N N . ASP D 1 4 ? -65.19414 41.06679 19.38166 1.000 74.76825 4 ASP A N 1
ATOM 9560 C CA . ASP D 1 4 ? -66.59467 40.80717 19.69222 1.000 84.35991 4 ASP A CA 1
ATOM 9561 C C . ASP D 1 4 ? -66.94690 39.33503 19.51035 1.000 94.09709 4 ASP A C 1
ATOM 9562 O O . ASP D 1 4 ? -67.66117 38.75344 20.32638 1.000 94.60265 4 ASP A O 1
ATOM 9567 N N . MET D 1 5 ? -66.44566 38.73527 18.43621 1.000 89.33072 5 MET A N 1
ATOM 9568 C CA . MET D 1 5 ? -66.73836 37.34851 18.11923 1.000 83.44313 5 MET A CA 1
ATOM 9569 C C . MET D 1 5 ? -65.57229 36.45794 18.54509 1.000 80.40878 5 MET A C 1
ATOM 9570 O O . MET D 1 5 ? -64.52446 36.92860 18.99538 1.000 82.86539 5 MET A O 1
ATOM 9575 N N . LEU D 1 6 ? -65.76132 35.14865 18.39605 1.000 74.15894 6 LEU A N 1
ATOM 9576 C CA . LEU D 1 6 ? -64.79629 34.16728 18.87605 1.000 79.89362 6 LEU A CA 1
ATOM 9577 C C . LEU D 1 6 ? -63.79273 33.78733 17.79167 1.000 71.62310 6 LEU A C 1
ATOM 9578 O O . LEU D 1 6 ? -64.15582 33.58797 16.63014 1.000 65.21597 6 LEU A O 1
ATOM 9583 N N . HIS D 1 7 ? -62.52278 33.67957 18.18982 1.000 75.91409 7 HIS A N 1
ATOM 9584 C CA . HIS D 1 7 ? -61.45638 33.14531 17.34514 1.000 66.89953 7 HIS A CA 1
ATOM 9585 C C . HIS D 1 7 ? -61.23481 31.65998 17.60943 1.000 60.24758 7 HIS A C 1
ATOM 9586 O O . HIS D 1 7 ? -61.46042 30.82751 16.72640 1.000 58.76184 7 HIS A O 1
ATOM 9593 N N . VAL D 1 8 ? -60.78170 31.31477 18.81440 1.000 63.38843 8 VAL A N 1
ATOM 9594 C CA . VAL D 1 8 ? -60.57697 29.93024 19.22855 1.000 54.90741 8 VAL A CA 1
ATOM 9595 C C . VAL D 1 8 ? -61.29900 29.72147 20.55326 1.000 62.93474 8 VAL A C 1
ATOM 9596 O O . VAL D 1 8 ? -61.11139 30.49919 21.49623 1.000 62.27428 8 VAL A O 1
ATOM 9600 N N . MET D 1 9 ? -62.12629 28.67958 20.62371 1.000 59.09523 9 MET A N 1
ATOM 9601 C CA . MET D 1 9 ? -62.87917 28.39028 21.83599 1.000 60.65676 9 MET A CA 1
ATOM 9602 C C . MET D 1 9 ? -63.02290 26.88432 21.99683 1.000 53.34769 9 MET A C 1
ATOM 9603 O O . MET D 1 9 ? -62.70088 26.10545 21.09580 1.000 49.34280 9 MET A O 1
ATOM 9608 N N . LYS D 1 10 ? -63.51332 26.48189 23.16640 1.000 56.17763 10 LYS A N 1
ATOM 9609 C CA . LYS D 1 10 ? -63.80866 25.08644 23.46225 1.000 50.97720 10 LYS A CA 1
ATOM 9610 C C . LYS D 1 10 ? -65.31809 24.89192 23.45641 1.000 49.03935 10 LYS A C 1
ATOM 9611 O O . LYS D 1 10 ? -66.03191 25.51969 24.24594 1.000 49.72797 10 LYS A O 1
ATOM 9617 N N . TRP D 1 11 ? -65.79562 24.03753 22.55744 1.000 48.47566 11 TRP A N 1
ATOM 9618 C CA . TRP D 1 11 ? -67.20150 23.65918 22.48275 1.000 47.68313 11 TRP A CA 1
ATOM 9619 C C . TRP D 1 11 ? -67.32963 22.17604 22.81689 1.000 43.93511 11 TRP A C 1
ATOM 9620 O O . TRP D 1 11 ? -67.55033 21.32886 21.94952 1.000 47.48256 11 TRP A O 1
ATOM 9631 N N . HIS D 1 12 ? -67.17454 21.86449 24.10202 1.000 52.14271 12 HIS A N 1
ATOM 9632 C CA . HIS D 1 12 ? -67.26347 20.48504 24.58226 1.000 50.64062 12 HIS A CA 1
ATOM 9633 C C . HIS D 1 12 ? -68.72505 20.15068 24.88253 1.000 51.69349 12 HIS A C 1
ATOM 9634 O O . HIS D 1 12 ? -69.15493 19.99564 26.02686 1.000 51.66864 12 HIS A O 1
ATOM 9641 N N . ASN D 1 13 ? -69.49207 20.04270 23.80275 1.000 52.41903 13 ASN A N 1
ATOM 9642 C CA . ASN D 1 13 ? -70.92373 19.78824 23.87514 1.000 51.21505 13 ASN A CA 1
ATOM 9643 C C . ASN D 1 13 ? -71.16559 18.28299 23.91126 1.000 50.96415 13 ASN A C 1
ATOM 9644 O O . ASN D 1 13 ? -70.85426 17.57770 22.94537 1.000 41.80624 13 ASN A O 1
ATOM 9649 N N . GLY D 1 14 ? -71.71196 17.79438 25.01770 1.000 48.90841 14 GLY A N 1
ATOM 9650 C CA . GLY D 1 14 ? -72.00470 16.38283 25.16572 1.000 43.72384 14 GLY A CA 1
ATOM 9651 C C . GLY D 1 14 ? -70.91423 15.62706 25.89811 1.000 48.41099 14 GLY A C 1
ATOM 9652 O O . GLY D 1 14 ? -70.02767 16.20108 26.53298 1.000 55.20138 14 GLY A O 1
ATOM 9653 N N . GLU D 1 15 ? -70.99019 14.30192 25.80135 1.000 49.95921 15 GLU A N 1
ATOM 9654 C CA . GLU D 1 15 ? -70.07103 13.41276 26.49438 1.000 47.12721 15 GLU A CA 1
ATOM 9655 C C . GLU D 1 15 ? -69.27096 12.59007 25.49269 1.000 48.98091 15 GLU A C 1
ATOM 9656 O O . GLU D 1 15 ? -69.64058 12.46391 24.32144 1.000 44.16208 15 GLU A O 1
ATOM 9662 N N . LYS D 1 16 ? -68.16526 12.02465 25.97575 1.000 41.75297 16 LYS A N 1
ATOM 9663 C CA . LYS D 1 16 ? -67.31370 11.19854 25.13057 1.000 43.54510 16 LYS A CA 1
ATOM 9664 C C . LYS D 1 16 ? -68.08791 9.99904 24.59637 1.000 48.44152 16 LYS A C 1
ATOM 9665 O O . LYS D 1 16 ? -68.83273 9.34105 25.32800 1.000 48.05866 16 LYS A O 1
ATOM 9671 N N . ASP D 1 17 ? -67.90956 9.72186 23.30780 1.000 48.77641 17 ASP A N 1
ATOM 9672 C CA . ASP D 1 17 ? -68.59970 8.62047 22.65805 1.000 41.46296 17 ASP A CA 1
ATOM 9673 C C . ASP D 1 17 ? -67.87500 7.30112 22.90322 1.000 49.20004 17 ASP A C 1
ATOM 9674 O O . ASP D 1 17 ? -66.68920 7.26072 23.24555 1.000 48.10764 17 ASP A O 1
ATOM 9679 N N . TYR D 1 18 ? -68.61347 6.21064 22.71311 1.000 48.91719 18 TYR A N 1
ATOM 9680 C CA . TYR D 1 18 ? -68.01346 4.88582 22.70059 1.000 46.52859 18 TYR A CA 1
ATOM 9681 C C . TYR D 1 18 ? -66.95345 4.79643 21.60739 1.000 42.78240 18 TYR A C 1
ATOM 9682 O O . TYR D 1 18 ? -67.03413 5.46553 20.57381 1.000 44.05447 18 TYR A O 1
ATOM 9691 N N . SER D 1 19 ? -65.94569 3.95866 21.84937 1.000 41.87579 19 SER A N 1
ATOM 9692 C CA . SER D 1 19 ? -64.90520 3.67073 20.87987 1.000 41.21522 19 SER A CA 1
ATOM 9693 C C . SER D 1 19 ? -64.60403 2.17941 20.92507 1.000 42.61415 19 SER A C 1
ATOM 9694 O O . SER D 1 19 ? -64.61627 1.57829 22.00946 1.000 44.95565 19 SER A O 1
ATOM 9697 N N . PRO D 1 20 ? -64.34665 1.55217 19.77353 1.000 44.70158 20 PRO A N 1
ATOM 9698 C CA . PRO D 1 20 ? -63.93869 0.13818 19.79059 1.000 45.03448 20 PRO A CA 1
ATOM 9699 C C . PRO D 1 20 ? -62.56593 -0.07406 20.39406 1.000 45.51524 20 PRO A C 1
ATOM 9700 O O . PRO D 1 20 ? -62.22035 -1.21446 20.72520 1.000 54.59147 20 PRO A O 1
ATOM 9704 N N . PHE D 1 21 ? -61.77162 0.98000 20.53653 1.000 46.31370 21 PHE A N 1
ATOM 9705 C CA . PHE D 1 21 ? -60.45533 0.89316 21.14611 1.000 48.53727 21 PHE A CA 1
ATOM 9706 C C . PHE D 1 21 ? -60.51566 1.40703 22.57567 1.000 40.49268 21 PHE A C 1
ATOM 9707 O O . PHE D 1 21 ? -61.19683 2.39460 22.86493 1.000 39.85735 21 PHE A O 1
ATOM 9715 N N . SER D 1 22 ? -59.80740 0.72366 23.46745 1.000 44.57217 22 SER A N 1
ATOM 9716 C CA . SER D 1 22 ? -59.73241 1.16200 24.84812 1.000 41.44151 22 SER A CA 1
ATOM 9717 C C . SER D 1 22 ? -58.83895 2.39594 24.96200 1.000 41.56109 22 SER A C 1
ATOM 9718 O O . SER D 1 22 ? -58.11538 2.76665 24.03248 1.000 38.92719 22 SER A O 1
ATOM 9721 N N . ASP D 1 23 ? -58.90378 3.04176 26.12887 1.000 41.89519 23 ASP A N 1
ATOM 9722 C CA . ASP D 1 23 ? -58.02886 4.17841 26.39156 1.000 41.40348 23 ASP A CA 1
ATOM 9723 C C . ASP D 1 23 ? -56.56154 3.77554 26.32972 1.000 45.15577 23 ASP A C 1
ATOM 9724 O O . ASP D 1 23 ? -55.72129 4.56032 25.87498 1.000 42.79709 23 ASP A O 1
ATOM 9729 N N . ALA D 1 24 ? -56.23809 2.55575 26.76895 1.000 40.30740 24 ALA A N 1
ATOM 9730 C CA . ALA D 1 24 ? -54.85552 2.08998 26.72686 1.000 46.76057 24 ALA A CA 1
ATOM 9731 C C . ALA D 1 24 ? -54.36216 1.94148 25.29324 1.000 40.26337 24 ALA A C 1
ATOM 9732 O O . ALA D 1 24 ? -53.19249 2.21662 25.00426 1.000 51.83559 24 ALA A O 1
ATOM 9734 N N . GLU D 1 25 ? -55.23598 1.50743 24.38135 1.000 43.70225 25 GLU A N 1
ATOM 9735 C CA . GLU D 1 25 ? -54.84231 1.40132 22.97926 1.000 41.68164 25 GLU A CA 1
ATOM 9736 C C . GLU D 1 25 ? -54.60448 2.77520 22.36665 1.000 40.44454 25 GLU A C 1
ATOM 9737 O O . GLU D 1 25 ? -53.64255 2.96870 21.61538 1.000 44.99631 25 GLU A O 1
ATOM 9743 N N . MET D 1 26 ? -55.46819 3.74436 22.66849 1.000 41.20074 26 MET A N 1
ATOM 9744 C CA . MET D 1 26 ? -55.24365 5.08589 22.14671 1.000 37.61069 26 MET A CA 1
ATOM 9745 C C . MET D 1 26 ? -54.06192 5.75848 22.83496 1.000 40.71177 26 MET A C 1
ATOM 9746 O O . MET D 1 26 ? -53.38473 6.59210 22.22353 1.000 44.44643 26 MET A O 1
ATOM 9751 N N . THR D 1 27 ? -53.78572 5.39785 24.09173 1.000 43.43581 27 THR A N 1
ATOM 9752 C CA . THR D 1 27 ? -52.65431 5.99091 24.80022 1.000 43.82797 27 THR A CA 1
ATOM 9753 C C . THR D 1 27 ? -51.32221 5.51040 24.23160 1.000 40.64890 27 THR A C 1
ATOM 9754 O O . THR D 1 27 ? -50.38914 6.30674 24.07559 1.000 40.39688 27 THR A O 1
ATOM 9758 N N . ARG D 1 28 ? -51.20637 4.21564 23.91473 1.000 34.66531 28 ARG A N 1
ATOM 9759 C CA . ARG D 1 28 ? -49.94237 3.72512 23.37237 1.000 44.31441 28 ARG A CA 1
ATOM 9760 C C . ARG D 1 28 ? -49.64130 4.33337 22.00735 1.000 43.14092 28 ARG A C 1
ATOM 9761 O O . ARG D 1 28 ? -48.47233 4.58125 21.69085 1.000 41.07759 28 ARG A O 1
ATOM 9769 N N . ARG D 1 29 ? -50.66899 4.59151 21.19385 1.000 36.01368 29 ARG A N 1
ATOM 9770 C CA . ARG D 1 29 ? -50.43926 5.23771 19.90476 1.000 38.73662 29 ARG A CA 1
ATOM 9771 C C . ARG D 1 29 ? -49.85065 6.62879 20.09365 1.000 38.74703 29 ARG A C 1
ATOM 9772 O O . ARG D 1 29 ? -48.84637 6.98362 19.46489 1.000 36.89102 29 ARG A O 1
ATOM 9780 N N . GLN D 1 30 ? -50.47052 7.43344 20.96098 1.000 36.98225 30 GLN A N 1
ATOM 9781 C CA . GLN D 1 30 ? -49.95476 8.76997 21.23656 1.000 39.39395 30 GLN A CA 1
ATOM 9782 C C . GLN D 1 30 ? -48.59647 8.70727 21.92870 1.000 39.77531 30 GLN A C 1
ATOM 9783 O O . GLN D 1 30 ? -47.72843 9.55179 21.67943 1.000 35.11201 30 GLN A O 1
ATOM 9789 N N . ASN D 1 31 ? -48.39302 7.71421 22.80149 1.000 35.26607 31 ASN A N 1
ATOM 9790 C CA . ASN D 1 31 ? -47.08807 7.54816 23.43403 1.000 39.74115 31 ASN A CA 1
ATOM 9791 C C . ASN D 1 31 ? -46.02360 7.13645 22.42453 1.000 41.25773 31 ASN A C 1
ATOM 9792 O O . ASN D 1 31 ? -44.85261 7.49899 22.58246 1.000 38.11906 31 ASN A O 1
ATOM 9797 N N . ASP D 1 32 ? -46.40673 6.39384 21.38107 1.000 40.47037 32 ASP A N 1
ATOM 9798 C CA . ASP D 1 32 ? -45.45198 6.05210 20.33053 1.000 38.12428 32 ASP A CA 1
ATOM 9799 C C . ASP D 1 32 ? -44.94658 7.30043 19.61775 1.000 37.74387 32 ASP A C 1
ATOM 9800 O O . ASP D 1 32 ? -43.74967 7.41401 19.32652 1.000 44.12519 32 ASP A O 1
ATOM 9805 N N . VAL D 1 33 ? -45.84110 8.25025 19.33084 1.000 35.15627 33 VAL A N 1
ATOM 9806 C CA . VAL D 1 33 ? -45.41284 9.52099 18.74937 1.000 35.05516 33 VAL A CA 1
ATOM 9807 C C . VAL D 1 33 ? -44.46915 10.24369 19.69734 1.000 42.83027 33 VAL A C 1
ATOM 9808 O O . VAL D 1 33 ? -43.40396 10.72483 19.29333 1.000 42.42161 33 VAL A O 1
ATOM 9812 N N . ARG D 1 34 ? -44.85604 10.34106 20.97345 1.000 39.20924 34 ARG A N 1
ATOM 9813 C CA . ARG D 1 34 ? -44.01604 11.02206 21.95270 1.000 40.62012 34 ARG A CA 1
ATOM 9814 C C . ARG D 1 34 ? -42.64265 10.37428 22.04022 1.000 33.48130 34 ARG A C 1
ATOM 9815 O O . ARG D 1 34 ? -41.62314 11.07213 22.10553 1.000 36.30647 34 ARG A O 1
ATOM 9823 N N . GLY D 1 35 ? -42.59753 9.03927 22.02598 1.000 36.42189 35 GLY A N 1
ATOM 9824 C CA . GLY D 1 35 ? -41.31846 8.34841 22.03994 1.000 30.65316 35 GLY A CA 1
ATOM 9825 C C . GLY D 1 35 ? -40.44266 8.71204 20.85622 1.000 38.23825 35 GLY A C 1
ATOM 9826 O O . GLY D 1 35 ? -39.24658 8.96733 21.01439 1.000 39.64182 35 GLY A O 1
ATOM 9827 N N . TRP D 1 36 ? -41.02702 8.75423 19.65382 1.000 40.35018 36 TRP A N 1
ATOM 9828 C CA . TRP D 1 36 ? -40.25129 9.14409 18.48017 1.000 35.64534 36 TRP A CA 1
ATOM 9829 C C . TRP D 1 36 ? -39.79428 10.59365 18.57965 1.000 39.12170 36 TRP A C 1
ATOM 9830 O O . TRP D 1 36 ? -38.64360 10.91017 18.25536 1.000 41.51725 36 TRP A O 1
ATOM 9841 N N . MET D 1 37 ? -40.68025 11.48501 19.03317 1.000 37.21603 37 MET A N 1
ATOM 9842 C CA . MET D 1 37 ? -40.32853 12.89745 19.14679 1.000 42.26496 37 MET A CA 1
ATOM 9843 C C . MET D 1 37 ? -39.21458 13.11234 20.16147 1.000 42.27484 37 MET A C 1
ATOM 9844 O O . MET D 1 37 ? -38.35176 13.97822 19.97113 1.000 39.88095 37 MET A O 1
ATOM 9849 N N . ALA D 1 38 ? -39.21876 12.33680 21.24990 1.000 40.58739 38 ALA A N 1
ATOM 9850 C CA . ALA D 1 38 ? -38.17935 12.48058 22.26500 1.000 40.69852 38 ALA A CA 1
ATOM 9851 C C . ALA D 1 38 ? -36.82301 12.02693 21.73829 1.000 40.12766 38 ALA A C 1
ATOM 9852 O O . ALA D 1 38 ? -35.79016 12.60925 22.08846 1.000 45.02170 38 ALA A O 1
ATOM 9854 N N . LYS D 1 39 ? -36.80372 10.98992 20.89595 1.000 44.12632 39 LYS A N 1
ATOM 9855 C CA . LYS D 1 39 ? -35.54475 10.53441 20.31386 1.000 42.04463 39 LYS A CA 1
ATOM 9856 C C . LYS D 1 39 ? -35.01513 11.51350 19.27491 1.000 41.58833 39 LYS A C 1
ATOM 9857 O O . LYS D 1 39 ? -33.80046 11.58967 19.06137 1.000 40.62630 39 LYS A O 1
ATOM 9863 N N . ASN D 1 40 ? -35.90005 12.26167 18.61586 1.000 42.45372 40 ASN A N 1
ATOM 9864 C CA . ASN D 1 40 ? -35.50981 13.14266 17.52198 1.000 41.50263 40 ASN A CA 1
ATOM 9865 C C . ASN D 1 40 ? -35.57969 14.61748 17.90491 1.000 38.56904 40 ASN A C 1
ATOM 9866 O O . ASN D 1 40 ? -35.61998 15.47948 17.02108 1.000 40.03299 40 ASN A O 1
ATOM 9871 N N . ASN D 1 41 ? -35.58690 14.92056 19.20533 1.000 40.24897 41 ASN A N 1
ATOM 9872 C CA . ASN D 1 41 ? -35.59132 16.29874 19.70388 1.000 42.91692 41 ASN A CA 1
ATOM 9873 C C . ASN D 1 41 ? -36.71110 17.11879 19.06406 1.000 47.92392 41 ASN A C 1
ATOM 9874 O O . ASN D 1 41 ? -36.52170 18.27098 18.66866 1.000 44.01824 41 ASN A O 1
ATOM 9879 N N . VAL D 1 42 ? -37.89062 16.51149 18.95229 1.000 43.29826 42 VAL A N 1
ATOM 9880 C CA . VAL D 1 42 ? -39.06122 17.15317 18.36412 1.000 47.22090 42 VAL A CA 1
ATOM 9881 C C . VAL D 1 42 ? -39.99309 17.57738 19.48865 1.000 39.40613 42 VAL A C 1
ATOM 9882 O O . VAL D 1 42 ? -40.40070 16.74969 20.31267 1.000 44.38027 42 VAL A O 1
ATOM 9886 N N . ASP D 1 43 ? -40.33986 18.86563 19.51704 1.000 39.47820 43 ASP A N 1
ATOM 9887 C CA . ASP D 1 43 ? -41.12574 19.40974 20.61896 1.000 40.43318 43 ASP A CA 1
ATOM 9888 C C . ASP D 1 43 ? -42.61394 19.10780 20.48820 1.000 43.31862 43 ASP A C 1
ATOM 9889 O O . ASP D 1 43 ? -43.29426 18.93366 21.50512 1.000 43.96587 43 ASP A O 1
ATOM 9894 N N . ALA D 1 44 ? -43.14064 19.05599 19.26726 1.000 42.67782 44 ALA A N 1
ATOM 9895 C CA . ALA D 1 44 ? -44.56592 18.82659 19.07464 1.000 40.12172 44 ALA A CA 1
ATOM 9896 C C . ALA D 1 44 ? -44.79452 18.23349 17.69438 1.000 37.76177 44 ALA A C 1
ATOM 9897 O O . ALA D 1 44 ? -43.97534 18.38923 16.78649 1.000 39.14095 44 ALA A O 1
ATOM 9899 N N . ALA D 1 45 ? -45.92290 17.54535 17.55266 1.000 39.60434 45 ALA A N 1
ATOM 9900 C CA . ALA D 1 45 ? -46.36186 16.99550 16.27836 1.000 38.89967 45 ALA A CA 1
ATOM 9901 C C . ALA D 1 45 ? -47.69111 17.62957 15.90139 1.000 40.46566 45 ALA A C 1
ATOM 9902 O O . ALA D 1 45 ? -48.61168 17.67722 16.72271 1.000 37.57853 45 ALA A O 1
ATOM 9904 N N . LEU D 1 46 ? -47.78701 18.12129 14.66827 1.000 36.83487 46 LEU A N 1
ATOM 9905 C CA . LEU D 1 46 ? -49.03106 18.66682 14.12755 1.000 37.45487 46 LEU A CA 1
ATOM 9906 C C . LEU D 1 46 ? -49.47218 17.76414 12.98082 1.000 37.18828 46 LEU A C 1
ATOM 9907 O O . LEU D 1 46 ? -48.93032 17.84501 11.87426 1.000 39.18389 46 LEU A O 1
ATOM 9912 N N . PHE D 1 47 ? -50.44508 16.89925 13.24528 1.000 35.48943 47 PHE A N 1
ATOM 9913 C CA . PHE D 1 47 ? -51.02243 16.05777 12.20913 1.000 37.14846 47 PHE A CA 1
ATOM 9914 C C . PHE D 1 47 ? -52.16895 16.79553 11.53029 1.000 41.15822 47 PHE A C 1
ATOM 9915 O O . PHE D 1 47 ? -52.91953 17.53074 12.17881 1.000 36.21889 47 PHE A O 1
ATOM 9923 N N . THR D 1 48 ? -52.29048 16.60264 10.21355 1.000 39.54468 48 THR A N 1
ATOM 9924 C CA . THR D 1 48 ? -53.29374 17.29600 9.41729 1.000 37.42153 48 THR A CA 1
ATOM 9925 C C . THR D 1 48 ? -54.10700 16.39226 8.50277 1.000 35.20386 48 THR A C 1
ATOM 9926 O O . THR D 1 48 ? -55.07522 16.87335 7.90379 1.000 40.42973 48 THR A O 1
ATOM 9930 N N . SER D 1 49 ? -53.75949 15.11800 8.37332 1.000 39.21565 49 SER A N 1
ATOM 9931 C CA . SER D 1 49 ? -54.42553 14.24274 7.42220 1.000 41.23828 49 SER A CA 1
ATOM 9932 C C . SER D 1 49 ? -55.55300 13.46810 8.09416 1.000 40.39243 49 SER A C 1
ATOM 9933 O O . SER D 1 49 ? -55.60976 13.34427 9.32139 1.000 37.67291 49 SER A O 1
ATOM 9936 N N . TYR D 1 50 ? -56.46654 12.95587 7.26225 1.000 32.05360 50 TYR A N 1
ATOM 9937 C CA . TYR D 1 50 ? -57.54767 12.10998 7.76049 1.000 33.21316 50 TYR A CA 1
ATOM 9938 C C . TYR D 1 50 ? -57.00794 10.96525 8.60277 1.000 36.38931 50 TYR A C 1
ATOM 9939 O O . TYR D 1 50 ? -57.46757 10.72422 9.72422 1.000 39.62371 50 TYR A O 1
ATOM 9948 N N . HIS D 1 51 ? -56.04233 10.22740 8.05370 1.000 36.96329 51 HIS A N 1
ATOM 9949 C CA . HIS D 1 51 ? -55.64699 8.95959 8.65129 1.000 35.51134 51 HIS A CA 1
ATOM 9950 C C . HIS D 1 51 ? -54.84636 9.16749 9.92904 1.000 37.13650 51 HIS A C 1
ATOM 9951 O O . HIS D 1 51 ? -55.09400 8.49150 10.93454 1.000 38.60664 51 HIS A O 1
ATOM 9958 N N . CYS D 1 52 ? -53.88566 10.09601 9.91638 1.000 40.09170 52 CYS A N 1
ATOM 9959 C CA . CYS D 1 52 ? -53.10935 10.35181 11.12641 1.000 40.34927 52 CYS A CA 1
ATOM 9960 C C . CYS D 1 52 ? -53.99409 10.88890 12.24387 1.000 40.00459 52 CYS A C 1
ATOM 9961 O O . CYS D 1 52 ? -53.85724 10.47913 13.40266 1.000 38.27559 52 CYS A O 1
ATOM 9964 N N . ILE D 1 53 ? -54.91998 11.79455 11.91620 1.000 39.44079 53 ILE A N 1
ATOM 9965 C CA . ILE D 1 53 ? -55.81772 12.32351 12.93913 1.000 40.67759 53 ILE A CA 1
ATOM 9966 C C . ILE D 1 53 ? -56.75056 11.23163 13.44987 1.000 35.66812 53 ILE A C 1
ATOM 9967 O O . ILE D 1 53 ? -57.01452 11.13650 14.65355 1.000 35.54184 53 ILE A O 1
ATOM 9972 N N . ASN D 1 54 ? -57.25723 10.38444 12.55146 1.000 36.08631 54 ASN A N 1
ATOM 9973 C CA . ASN D 1 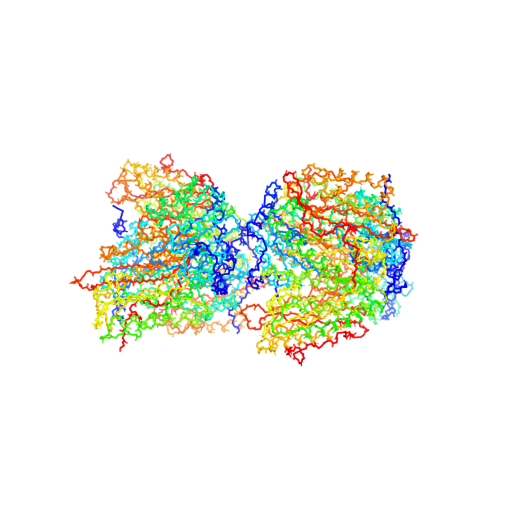54 ? -58.12919 9.30007 12.98847 1.000 34.76745 54 ASN A CA 1
ATOM 9974 C C . ASN D 1 54 ? -57.36595 8.24411 13.77612 1.000 36.52890 54 ASN A C 1
ATOM 9975 O O . ASN D 1 54 ? -57.92043 7.64319 14.70266 1.000 33.28880 54 ASN A O 1
ATOM 9980 N N . TYR D 1 55 ? -56.10207 8.00136 13.42723 1.000 38.73162 55 TYR A N 1
ATOM 9981 C CA . TYR D 1 55 ? -55.33452 6.97336 14.12194 1.000 37.80131 55 TYR A CA 1
ATOM 9982 C C . TYR D 1 55 ? -55.03073 7.37869 15.56008 1.000 35.63479 55 TYR A C 1
ATOM 9983 O O . TYR D 1 55 ? -55.16899 6.56586 16.48108 1.000 37.71588 55 TYR A O 1
ATOM 9992 N N . TYR D 1 56 ? -54.63138 8.63029 15.77845 1.000 34.30210 56 TYR A N 1
ATOM 9993 C CA . TYR D 1 56 ? -54.15376 9.04193 17.09034 1.000 40.11436 56 TYR A CA 1
ATOM 9994 C C . TYR D 1 56 ? -55.24243 9.61897 17.98424 1.000 39.00294 56 TYR A C 1
ATOM 9995 O O . TYR D 1 56 ? -55.07522 9.62157 19.20961 1.000 38.06536 56 TYR A O 1
ATOM 10004 N N . SER D 1 57 ? -56.34606 10.10601 17.41326 1.000 34.61083 57 SER A N 1
ATOM 10005 C CA . SER D 1 57 ? -57.46755 10.58490 18.20906 1.000 37.63398 57 SER A CA 1
ATOM 10006 C C . SER D 1 57 ? -58.69395 9.68678 18.14834 1.000 36.40700 57 SER A C 1
ATOM 10007 O O . SER D 1 57 ? -59.51484 9.73193 19.06971 1.000 34.60359 57 SER A O 1
ATOM 10010 N N . GLY D 1 58 ? -58.84003 8.87870 17.10054 1.000 35.55333 58 GLY A N 1
ATOM 10011 C CA . GLY D 1 58 ? -60.04340 8.10004 16.90607 1.000 34.66940 58 GLY A CA 1
ATOM 10012 C C . GLY D 1 58 ? -61.15080 8.83061 16.18388 1.000 35.62862 58 GLY A C 1
ATOM 10013 O O . GLY D 1 58 ? -62.19049 8.22330 15.90005 1.000 35.63586 58 GLY A O 1
ATOM 10014 N N . TRP D 1 59 ? -60.95500 10.10658 15.86830 1.000 38.17004 59 TRP A N 1
ATOM 10015 C CA . TRP D 1 59 ? -61.95883 10.94940 15.23623 1.000 36.52616 59 TRP A CA 1
ATOM 10016 C C . TRP D 1 59 ? -61.59311 11.17362 13.77509 1.000 41.16143 59 TRP A C 1
ATOM 10017 O O . TRP D 1 59 ? -60.44595 11.51383 13.46241 1.000 32.62304 59 TRP A O 1
ATOM 10028 N N . LEU D 1 60 ? -62.56485 10.97723 12.88714 1.000 37.53268 60 LEU A N 1
ATOM 10029 C CA . LEU D 1 60 ? -62.38870 11.17525 11.45299 1.000 37.84590 60 LEU A CA 1
ATOM 10030 C C . LEU D 1 60 ? -63.09206 12.46321 11.05018 1.000 35.57010 60 LEU A C 1
ATOM 10031 O O . LEU D 1 60 ? -64.31372 12.57508 11.19207 1.000 38.52056 60 LEU A O 1
ATOM 10036 N N . TYR D 1 61 ? -62.33105 13.42998 10.55132 1.000 38.01599 61 TYR A N 1
ATOM 10037 C CA . TYR D 1 61 ? -62.92438 14.72275 10.25805 1.000 32.08048 61 TYR A CA 1
ATOM 10038 C C . TYR D 1 61 ? -63.52483 14.75125 8.85945 1.000 35.07312 61 TYR A C 1
ATOM 10039 O O . TYR D 1 61 ? -63.20456 13.93295 7.99494 1.000 36.23486 61 TYR A O 1
ATOM 10048 N N . CYS D 1 62 ? -64.41790 15.71379 8.65806 1.000 32.07246 62 CYS A N 1
ATOM 10049 C CA . CYS D 1 62 ? -64.97330 16.02696 7.35328 1.000 32.36143 62 CYS A CA 1
ATOM 10050 C C . CYS D 1 62 ? -64.30837 17.29994 6.84939 1.000 35.47848 62 CYS A C 1
ATOM 10051 O O . CYS D 1 62 ? -64.31509 18.32585 7.53846 1.000 33.97293 62 CYS A O 1
ATOM 10054 N N . TYR D 1 63 ? -63.72901 17.22384 5.65390 1.000 39.73348 63 TYR A N 1
ATOM 10055 C CA . TYR D 1 63 ? -62.88083 18.27960 5.11142 1.000 36.05170 63 TYR A CA 1
ATOM 10056 C C . TYR D 1 63 ? -63.68717 19.48808 4.64636 1.000 41.27389 63 TYR A C 1
ATOM 10057 O O . TYR D 1 63 ? -63.73499 20.51305 5.33718 1.000 44.39109 63 TYR A O 1
ATOM 10066 N N . PHE D 1 64 ? -64.30839 19.37877 3.47174 1.000 44.63468 64 PHE A N 1
ATOM 10067 C CA . PHE D 1 64 ? -65.10221 20.46158 2.88949 1.000 38.62301 64 PHE A CA 1
ATOM 10068 C C . PHE D 1 64 ? -64.31580 21.76844 2.82766 1.000 42.33987 64 PHE A C 1
ATOM 10069 O O . PHE D 1 64 ? -64.85660 22.85343 3.04970 1.000 38.10072 64 PHE A O 1
ATOM 10077 N N . GLY D 1 65 ? -63.02082 21.66463 2.52687 1.000 44.75891 65 GLY A N 1
ATOM 10078 C CA . GLY D 1 65 ? -62.20222 22.83401 2.27695 1.000 40.18719 65 GLY A CA 1
ATOM 10079 C C . GLY D 1 65 ? -61.58673 23.48726 3.49529 1.000 41.19741 65 GLY A C 1
ATOM 10080 O O . GLY D 1 65 ? -60.90136 24.50743 3.34554 1.000 42.75425 65 GLY A O 1
ATOM 10081 N N . ARG D 1 66 ? -61.80429 22.94611 4.68925 1.000 42.29988 66 ARG A N 1
ATOM 10082 C CA . ARG D 1 66 ? -61.32006 23.55159 5.91990 1.000 42.55161 66 ARG A CA 1
ATOM 10083 C C . ARG D 1 66 ? -60.09176 22.81780 6.44499 1.000 41.23720 66 ARG A C 1
ATOM 10084 O O . ARG D 1 66 ? -59.91868 21.61362 6.23265 1.000 39.69513 66 ARG A O 1
ATOM 10092 N N . LYS D 1 67 ? -59.23632 23.56728 7.13342 1.000 36.09773 67 LYS A N 1
ATOM 10093 C CA . LYS D 1 67 ? -58.04576 23.00213 7.74860 1.000 42.53037 67 LYS A CA 1
ATOM 10094 C C . LYS D 1 67 ? -58.39631 22.31211 9.05976 1.000 42.89497 67 LYS A C 1
ATOM 10095 O O . LYS D 1 67 ? -59.21656 22.80531 9.84167 1.000 40.52703 67 LYS A O 1
ATOM 10101 N N . TYR D 1 68 ? -57.76649 21.16308 9.29499 1.000 36.18503 68 TYR A N 1
ATOM 10102 C CA . TYR D 1 68 ? -57.93193 20.42006 10.53442 1.000 38.29800 68 TYR A CA 1
ATOM 10103 C C . TYR D 1 68 ? -56.56309 19.98804 11.04118 1.000 42.95948 68 TYR A C 1
ATOM 10104 O O . TYR D 1 68 ? -55.61972 19.82450 10.26169 1.000 39.80783 68 TYR A O 1
ATOM 10113 N N . GLY D 1 69 ? -56.45707 19.81666 12.36102 1.000 35.11985 69 GLY A N 1
ATOM 10114 C CA . GLY D 1 69 ? -55.17669 19.51096 12.96623 1.000 40.07140 69 GLY A CA 1
ATOM 10115 C C . GLY D 1 69 ? -55.31531 18.70802 14.24148 1.000 38.54617 69 GLY A C 1
ATOM 10116 O O . GLY D 1 69 ? -56.40455 18.55586 14.79824 1.000 38.81127 69 GLY A O 1
ATOM 10117 N N . MET D 1 70 ? -54.18078 18.17297 14.68757 1.000 38.30665 70 MET A N 1
ATOM 10118 C CA . MET D 1 70 ? -54.07530 17.56682 16.01112 1.000 41.01568 70 MET A CA 1
ATOM 10119 C C . MET D 1 70 ? -52.65444 17.76221 16.50894 1.000 38.79363 70 MET A C 1
ATOM 10120 O O . MET D 1 70 ? -51.70237 17.33221 15.85053 1.000 34.80941 70 MET A O 1
ATOM 10125 N N . VAL D 1 71 ? -52.51333 18.40046 17.66521 1.000 39.49651 71 VAL A N 1
ATOM 10126 C CA . VAL D 1 71 ? -51.21020 18.67115 18.25634 1.000 38.86168 71 VAL A CA 1
ATOM 10127 C C . VAL D 1 71 ? -50.95713 17.65218 19.35672 1.000 37.81395 71 VAL A C 1
ATOM 10128 O O . VAL D 1 71 ? -51.73398 17.55042 20.31447 1.000 37.77279 71 VAL A O 1
ATOM 10132 N N . ILE D 1 72 ? -49.87271 16.89586 19.21876 1.000 39.54458 72 ILE A N 1
ATOM 10133 C CA . ILE D 1 72 ? -49.40411 15.98233 20.25311 1.000 41.40593 72 ILE A CA 1
ATOM 10134 C C . ILE D 1 72 ? -48.05294 16.48483 20.74076 1.000 40.84492 72 ILE A C 1
ATOM 10135 O O . ILE D 1 72 ? -47.11308 16.62542 19.94757 1.000 34.95639 72 ILE A O 1
ATOM 10140 N N . ASP D 1 73 ? -47.96359 16.76568 22.03590 1.000 39.56283 73 ASP A N 1
ATOM 10141 C CA . ASP D 1 73 ? -46.73092 17.14393 22.70770 1.000 43.17140 73 ASP A CA 1
ATOM 10142 C C . ASP D 1 73 ? -46.35900 16.05538 23.71103 1.000 45.36767 73 ASP A C 1
ATOM 10143 O O . ASP D 1 73 ? -47.02850 15.02428 23.82264 1.000 38.74391 73 ASP A O 1
ATOM 10145 N N . HIS D 1 74 ? -45.28306 16.29688 24.46207 1.000 54.26244 74 HIS A N 1
ATOM 10146 C CA . HIS D 1 74 ? -44.83875 15.31569 25.44567 1.000 54.99185 74 HIS A CA 1
ATOM 10147 C C . HIS D 1 74 ? -45.86287 15.08250 26.54973 1.000 52.43908 74 HIS A C 1
ATOM 10148 O O . HIS D 1 74 ? -45.74035 14.09567 27.28338 1.000 51.88305 74 HIS A O 1
ATOM 10155 N N . ASN D 1 75 ? -46.87006 15.94340 26.67469 1.000 44.38054 75 ASN A N 1
ATOM 10156 C CA . ASN D 1 75 ? -47.88185 15.82047 27.71602 1.000 43.47569 75 ASN A CA 1
ATOM 10157 C C . ASN D 1 75 ? -49.29672 15.66389 27.18221 1.000 43.15314 75 ASN A C 1
ATOM 10158 O O . ASN D 1 75 ? -50.07194 14.88305 27.73764 1.000 50.44319 75 ASN A O 1
ATOM 10163 N N . ASN D 1 76 ? -49.65950 16.37706 26.11967 1.000 45.11982 76 ASN A N 1
ATOM 10164 C CA . ASN D 1 76 ? -51.05279 16.53960 25.73070 1.000 35.35157 76 ASN A CA 1
ATOM 10165 C C . ASN D 1 76 ? -51.31458 15.98097 24.33614 1.000 42.82761 76 ASN A C 1
ATOM 10166 O O . ASN D 1 76 ? -50.39654 15.68656 23.56539 1.000 41.12949 76 ASN A O 1
ATOM 10171 N N . ALA D 1 77 ? -52.60367 15.84331 24.02821 1.000 33.42096 77 ALA A N 1
ATOM 10172 C CA . ALA D 1 77 ? -53.07300 15.48996 22.69198 1.000 40.93470 77 ALA A CA 1
ATOM 10173 C C . ALA D 1 77 ? -54.38130 16.22694 22.45733 1.000 37.64061 77 ALA A C 1
ATOM 10174 O O . ALA D 1 77 ? -55.36301 15.98251 23.16487 1.000 37.78291 77 ALA A O 1
ATOM 10176 N N . THR D 1 78 ? -54.39704 17.12803 21.47773 1.000 37.41712 78 THR A N 1
ATOM 10177 C CA . THR D 1 78 ? -55.54972 17.99040 21.25491 1.000 37.54629 78 THR A CA 1
ATOM 10178 C C . THR D 1 78 ? -55.83841 18.09118 19.76608 1.000 38.31472 78 THR A C 1
ATOM 10179 O O . THR D 1 78 ? -54.95901 18.46871 18.98674 1.000 39.95237 78 THR A O 1
ATOM 10183 N N . THR D 1 79 ? -57.06815 17.76484 19.37739 1.000 34.55250 79 THR A N 1
ATOM 10184 C CA . THR D 1 79 ? -57.51158 17.94859 18.00371 1.000 41.30196 79 THR A CA 1
ATOM 10185 C C . THR D 1 79 ? -58.03512 19.36504 17.80313 1.000 39.69691 79 THR A C 1
ATOM 10186 O O . THR D 1 79 ? -58.53197 20.00331 18.73554 1.000 33.94064 79 THR A O 1
ATOM 10190 N N . ILE D 1 80 ? -57.92014 19.84868 16.56825 1.000 36.67479 80 ILE A N 1
ATOM 10191 C CA . ILE D 1 80 ? -58.31733 21.20208 16.19511 1.000 34.83729 80 ILE A CA 1
ATOM 10192 C C . ILE D 1 80 ? -59.40418 21.08673 15.13458 1.000 42.15341 80 ILE A C 1
ATOM 10193 O O . ILE D 1 80 ? -59.14198 20.62437 14.01663 1.000 37.76748 80 ILE A O 1
ATOM 10198 N N . SER D 1 81 ? -60.61804 21.51702 15.47228 1.000 41.58757 81 SER A N 1
ATOM 10199 C CA . SER D 1 81 ? -61.76334 21.39022 14.58324 1.000 43.44362 81 SER A CA 1
ATOM 10200 C C . SER D 1 81 ? -62.44764 22.74117 14.42049 1.000 39.63361 81 SER A C 1
ATOM 10201 O O . SER D 1 81 ? -62.17462 23.69584 15.15138 1.000 38.26989 81 SER A O 1
ATOM 10204 N N . ALA D 1 82 ? -63.34856 22.81450 13.44537 1.000 41.60099 82 ALA A N 1
ATOM 10205 C CA . ALA D 1 82 ? -63.98576 24.06524 13.06129 1.000 40.65111 82 ALA A CA 1
ATOM 10206 C C . ALA D 1 82 ? -65.32544 24.23920 13.76810 1.000 38.96857 82 ALA A C 1
ATOM 10207 O O . ALA D 1 82 ? -65.91040 23.28723 14.28937 1.000 43.68082 82 ALA A O 1
ATOM 10209 N N . GLY D 1 83 ? -65.80535 25.48688 13.77509 1.000 43.28641 83 GLY A N 1
ATOM 10210 C CA . GLY D 1 83 ? -67.07790 25.78690 14.41086 1.000 42.77463 83 GLY A CA 1
ATOM 10211 C C . GLY D 1 83 ? -68.23947 25.00812 13.82745 1.000 45.45876 83 GLY A C 1
ATOM 10212 O O . GLY D 1 83 ? -69.17787 24.65624 14.54640 1.000 46.07634 83 GLY A O 1
ATOM 10213 N N . ILE D 1 84 ? -68.18849 24.71671 12.52477 1.000 44.30501 84 ILE A N 1
ATOM 10214 C CA . ILE D 1 84 ? -69.25460 23.97274 11.86526 1.000 43.60166 84 ILE A CA 1
ATOM 10215 C C . ILE D 1 84 ? -69.44070 22.59476 12.48463 1.000 48.11114 84 ILE A C 1
ATOM 10216 O O . ILE D 1 84 ? -70.53486 22.02500 12.41343 1.000 49.45730 84 ILE A O 1
ATOM 10221 N N . ASP D 1 85 ? -68.40198 22.05146 13.11896 1.000 45.27171 85 ASP A N 1
ATOM 10222 C CA . ASP D 1 85 ? -68.45578 20.69697 13.64726 1.000 38.76255 85 ASP A CA 1
ATOM 10223 C C . ASP D 1 85 ? -69.05650 20.61789 15.04365 1.000 41.46237 85 ASP A C 1
ATOM 10224 O O . ASP D 1 85 ? -69.34808 19.51010 15.50628 1.000 37.51770 85 ASP A O 1
ATOM 10229 N N . GLY D 1 86 ? -69.25481 21.74990 15.71524 1.000 40.54923 86 GLY A N 1
ATOM 10230 C CA . GLY D 1 86 ? -69.83752 21.71804 17.04723 1.000 36.86274 86 GLY A CA 1
ATOM 10231 C C . GLY D 1 86 ? -68.97408 20.92393 18.00793 1.000 45.04043 86 GLY A C 1
ATOM 10232 O O . GLY D 1 86 ? -67.74954 21.08263 18.05892 1.000 40.95027 86 GLY A O 1
ATOM 10233 N N . GLY D 1 87 ? -69.61457 20.04686 18.77603 1.000 42.01787 87 GLY A N 1
ATOM 10234 C CA . GLY D 1 87 ? -68.93184 19.21432 19.73935 1.000 36.19340 87 GLY A CA 1
ATOM 10235 C C . GLY D 1 87 ? -68.64240 17.79757 19.30079 1.000 39.10077 87 GLY A C 1
ATOM 10236 O O . GLY D 1 87 ? -68.04973 17.03980 20.07555 1.000 42.03693 87 GLY A O 1
ATOM 10237 N N . GLN D 1 88 ? -69.04409 17.41053 18.08815 1.000 37.08044 88 GLN A N 1
ATOM 10238 C CA . GLN D 1 88 ? -68.75964 16.05774 17.61343 1.000 35.65789 88 GLN A CA 1
ATOM 10239 C C . GLN D 1 88 ? -67.27468 15.71626 17.61847 1.000 36.86383 88 GLN A C 1
ATOM 10240 O O . GLN D 1 88 ? -66.93813 14.57554 17.97966 1.000 35.60476 88 GLN A O 1
ATOM 10246 N N . PRO D 1 89 ? -66.35291 16.60276 17.22927 1.000 36.46658 89 PRO A N 1
ATOM 10247 C CA . PRO D 1 89 ? -64.93226 16.24039 17.35949 1.000 38.12313 89 PRO A CA 1
ATOM 10248 C C . PRO D 1 89 ? -64.51312 15.96793 18.79227 1.000 31.49136 89 PRO A C 1
ATOM 10249 O O . PRO D 1 89 ? -63.74749 15.02839 19.03259 1.000 40.75221 89 PRO A O 1
ATOM 10253 N N . TRP D 1 90 ? -65.00742 16.74388 19.75999 1.000 38.68660 90 TRP A N 1
ATOM 10254 C CA . TRP D 1 90 ? -64.59461 16.51696 21.14164 1.000 41.25448 90 TRP A CA 1
ATOM 10255 C C . TRP D 1 90 ? -65.17931 15.22372 21.70056 1.000 43.01978 90 TRP A C 1
ATOM 10256 O O . TRP D 1 90 ? -64.49262 14.49066 22.42257 1.000 41.36618 90 TRP A O 1
ATOM 10267 N N . ARG D 1 91 ? -66.44833 14.93326 21.39822 1.000 40.45272 91 ARG A N 1
ATOM 10268 C CA . ARG D 1 91 ? -67.03888 13.67047 21.83083 1.000 41.47233 91 ARG A CA 1
ATOM 10269 C C . ARG D 1 91 ? -66.33367 12.47605 21.21098 1.000 44.40579 91 ARG A C 1
ATOM 10270 O O . ARG D 1 91 ? -66.36922 11.37566 21.77554 1.000 43.03357 91 ARG A O 1
ATOM 10278 N N . ARG D 1 92 ? -65.68362 12.68099 20.07022 1.000 35.44632 92 ARG A N 1
ATOM 10279 C CA . ARG D 1 92 ? -65.13877 11.61159 19.25577 1.000 31.65002 92 ARG A CA 1
ATOM 10280 C C . ARG D 1 92 ? -63.63795 11.42824 19.43526 1.000 40.62501 92 ARG A C 1
ATOM 10281 O O . ARG D 1 92 ? -63.10534 10.37843 19.05742 1.000 38.40867 92 ARG A O 1
ATOM 10289 N N . SER D 1 93 ? -62.95309 12.40853 20.01537 1.000 36.01926 93 SER A N 1
ATOM 10290 C CA . SER D 1 93 ? -61.50007 12.42350 20.07577 1.000 40.04649 93 SER A CA 1
ATOM 10291 C C . SER D 1 93 ? -61.01053 11.90244 21.42003 1.000 44.96205 93 SER A C 1
ATOM 10292 O O . SER D 1 93 ? -61.58562 12.21550 22.46685 1.000 40.89060 93 SER A O 1
ATOM 10295 N N . PHE D 1 94 ? -59.94948 11.09676 21.38425 1.000 40.57082 94 PHE A N 1
ATOM 10296 C CA . PHE D 1 94 ? -59.26911 10.68239 22.60620 1.000 39.91466 94 PHE A CA 1
ATOM 10297 C C . PHE D 1 94 ? -58.30273 11.78684 23.00979 1.000 36.12523 94 PHE A C 1
ATOM 10298 O O . PHE D 1 94 ? -57.26776 11.98482 22.36609 1.000 37.27969 94 PHE A O 1
ATOM 10306 N N . GLY D 1 95 ? -58.64234 12.50992 24.07594 1.000 40.96073 95 GLY A N 1
ATOM 10307 C CA . GLY D 1 95 ? -57.86956 13.64792 24.51843 1.000 41.92596 95 GLY A CA 1
ATOM 10308 C C . GLY D 1 95 ? -58.70174 14.91612 24.50646 1.000 37.62217 95 GLY A C 1
ATOM 10309 O O . GLY D 1 95 ? -59.93053 14.87389 24.64418 1.000 39.35280 95 GLY A O 1
ATOM 10310 N N . ASP D 1 96 ? -58.01985 16.03987 24.33155 1.000 41.61029 96 ASP A N 1
ATOM 10311 C CA . ASP D 1 96 ? -58.66199 17.34104 24.37560 1.000 41.93672 96 ASP A CA 1
ATOM 10312 C C . ASP D 1 96 ? -59.03032 17.79622 22.96514 1.000 43.64253 96 ASP A C 1
ATOM 10313 O O . ASP D 1 96 ? -58.68611 17.16048 21.96513 1.000 38.93190 96 ASP A O 1
ATOM 10318 N N . ASN D 1 97 ? -59.74620 18.91577 22.89317 1.000 39.20796 97 ASN A N 1
ATOM 10319 C CA . ASN D 1 97 ? -60.22793 19.42342 21.61801 1.000 36.72014 97 ASN A CA 1
ATOM 10320 C C . ASN D 1 97 ? -60.52485 20.90819 21.75902 1.000 40.57431 97 ASN A C 1
ATOM 10321 O O . ASN D 1 97 ? -61.05518 21.34555 22.78387 1.000 42.77927 97 ASN A O 1
ATOM 10326 N N . ILE D 1 98 ? -60.16920 21.67681 20.72949 1.000 36.64974 98 ILE A N 1
ATOM 10327 C CA . ILE D 1 98 ? -60.49914 23.09228 20.65884 1.000 39.71025 98 ILE A CA 1
ATOM 10328 C C . ILE D 1 98 ? -61.09348 23.38183 19.28781 1.000 37.49917 98 ILE A C 1
ATOM 10329 O O . ILE D 1 98 ? -60.93034 22.61597 18.33543 1.000 37.94328 98 ILE A O 1
ATOM 10334 N N . THR D 1 99 ? -61.78737 24.51142 19.20049 1.000 37.24573 99 THR A N 1
ATOM 10335 C CA . THR D 1 99 ? -62.55481 24.88495 18.02320 1.000 35.83028 99 THR A CA 1
ATOM 10336 C C . THR D 1 99 ? -62.10103 26.25087 17.52882 1.000 41.91224 99 THR A C 1
ATOM 10337 O O . THR D 1 99 ? -61.92933 27.17698 18.32762 1.000 45.54482 99 THR A O 1
ATOM 10341 N N . TYR D 1 100 ? -61.90373 26.37156 16.21655 1.000 42.24172 100 TYR A N 1
ATOM 10342 C CA . TYR D 1 100 ? -61.62180 27.64750 15.57656 1.000 44.52660 100 TYR A CA 1
ATOM 10343 C C . TYR D 1 100 ? -62.76373 27.99685 14.62988 1.000 45.86974 100 TYR A C 1
ATOM 10344 O O . TYR D 1 100 ? -63.44444 27.11297 14.10064 1.000 43.91718 100 TYR A O 1
ATOM 10353 N N . THR D 1 101 ? -62.96946 29.29321 14.41925 1.000 47.50618 101 THR A N 1
ATOM 10354 C CA . THR D 1 101 ? -64.11269 29.79637 13.67260 1.000 52.01861 101 THR A CA 1
ATOM 10355 C C . THR D 1 101 ? -63.69268 30.32327 12.30520 1.000 55.26369 101 THR A C 1
ATOM 10356 O O . THR D 1 101 ? -62.51602 30.59488 12.04761 1.000 55.94131 101 THR A O 1
ATOM 10360 N N . ASP D 1 102 ? -64.68764 30.47783 11.43032 1.000 51.27287 102 ASP A N 1
ATOM 10361 C CA . ASP D 1 102 ? -64.48007 30.95181 10.06617 1.000 47.15429 102 ASP A CA 1
ATOM 10362 C C . ASP D 1 102 ? -64.31481 32.46345 9.96060 1.000 52.67460 102 ASP A C 1
ATOM 10363 O O . ASP D 1 102 ? -64.04715 32.95542 8.85879 1.000 54.59829 102 ASP A O 1
ATOM 10368 N N . TRP D 1 103 ? -64.47683 33.21606 11.05389 1.000 54.54202 103 TRP A N 1
ATOM 10369 C CA . TRP D 1 103 ? -64.59380 34.66727 10.92626 1.000 53.06124 103 TRP A CA 1
ATOM 10370 C C . TRP D 1 103 ? -63.28564 35.33207 10.51779 1.000 60.24897 103 TRP A C 1
ATOM 10371 O O . TRP D 1 103 ? -63.31663 36.44741 9.98684 1.000 60.97104 103 TRP A O 1
ATOM 10382 N N . ARG D 1 104 ? -62.14405 34.68459 10.74806 1.000 59.47981 104 ARG A N 1
ATOM 10383 C CA . ARG D 1 104 ? -60.85967 35.21295 10.31114 1.000 59.16669 104 ARG A CA 1
ATOM 10384 C C . ARG D 1 104 ? -60.04117 34.09297 9.68428 1.000 59.29422 104 ARG A C 1
ATOM 10385 O O . ARG D 1 104 ? -60.18090 32.92147 10.04838 1.000 53.93967 104 ARG A O 1
ATOM 10393 N N . ARG D 1 105 ? -59.18177 34.47296 8.73316 1.000 55.79836 105 ARG A N 1
ATOM 10394 C CA . ARG D 1 105 ? -58.42534 33.48991 7.96030 1.000 52.89565 105 ARG A CA 1
ATOM 10395 C C . ARG D 1 105 ? -57.49063 32.67623 8.84742 1.000 55.18127 105 ARG A C 1
ATOM 10396 O O . ARG D 1 105 ? -57.46099 31.44215 8.77086 1.000 57.71144 105 ARG A O 1
ATOM 10404 N N . ASP D 1 106 ? -56.70850 33.34997 9.68975 1.000 48.30085 106 ASP A N 1
ATOM 10405 C CA . ASP D 1 106 ? -55.66589 32.69514 10.46789 1.000 59.15021 106 ASP A CA 1
ATOM 10406 C C . ASP D 1 106 ? -56.16889 32.13535 11.79556 1.000 55.34717 106 ASP A C 1
ATOM 10407 O O . ASP D 1 106 ? -55.36671 31.94730 12.71796 1.000 58.02677 106 ASP A O 1
ATOM 10412 N N . ASN D 1 107 ? -57.47056 31.85955 11.91471 1.000 51.95346 107 ASN A N 1
ATOM 10413 C CA . ASN D 1 107 ? -57.98550 31.32998 13.17294 1.000 53.86538 107 ASN A CA 1
ATOM 10414 C C . ASN D 1 107 ? -57.49836 29.91032 13.43157 1.000 50.63240 107 ASN A C 1
ATOM 10415 O O . ASN D 1 107 ? -57.32677 29.52242 14.59276 1.000 46.03443 107 ASN A O 1
ATOM 10420 N N . PHE D 1 108 ? -57.27344 29.12268 12.37550 1.000 43.34905 108 PHE A N 1
ATOM 10421 C CA . PHE D 1 108 ? -56.68911 27.79909 12.56499 1.000 43.18869 108 PHE A CA 1
ATOM 10422 C C . PHE D 1 108 ? -55.25366 27.90422 13.06304 1.000 48.27589 108 PHE A C 1
ATOM 10423 O O . PHE D 1 108 ? -54.82265 27.11128 13.90821 1.000 42.77972 108 PHE A O 1
ATOM 10431 N N . TYR D 1 109 ? -54.50269 28.88375 12.55591 1.000 48.53175 109 TYR A N 1
ATOM 10432 C CA . TYR D 1 109 ? -53.12120 29.06129 12.98660 1.000 44.89065 109 TYR A CA 1
ATOM 10433 C C . TYR D 1 109 ? -53.04166 29.63760 14.39372 1.000 48.27718 109 TYR A C 1
ATOM 10434 O O . TYR D 1 109 ? -52.05726 29.39979 15.10221 1.000 47.31956 109 TYR A O 1
ATOM 10443 N N . ARG D 1 110 ? -54.05867 30.39358 14.81614 1.000 49.30536 110 ARG A N 1
ATOM 10444 C CA . ARG D 1 110 ? -54.15032 30.77654 16.22099 1.000 47.09541 110 ARG A CA 1
ATOM 10445 C C . ARG D 1 110 ? -54.28060 29.54770 17.11140 1.000 49.51626 110 ARG A C 1
ATOM 10446 O O . ARG D 1 110 ? -53.61352 29.44799 18.14811 1.000 45.30428 110 ARG A O 1
ATOM 10454 N N . ALA D 1 111 ? -55.13567 28.59893 16.71769 1.000 46.63800 111 ALA A N 1
ATOM 10455 C CA . ALA D 1 111 ? -55.32474 27.38823 17.50988 1.000 47.71905 111 ALA A CA 1
ATOM 10456 C C . ALA D 1 111 ? -54.04433 26.56644 17.58108 1.000 45.78386 111 ALA A C 1
ATOM 10457 O O . ALA D 1 111 ? -53.69326 26.04283 18.64556 1.000 45.95363 111 ALA A O 1
ATOM 10459 N N . VAL D 1 112 ? -53.33757 26.43545 16.45489 1.000 42.17794 112 VAL A N 1
ATOM 10460 C CA . VAL D 1 112 ? -52.06156 25.72286 16.45050 1.000 46.44702 112 VAL A CA 1
ATOM 10461 C C . VAL D 1 112 ? -51.06686 26.40943 17.37938 1.000 47.55226 112 VAL A C 1
ATOM 10462 O O . VAL D 1 112 ? -50.33946 25.75203 18.13438 1.000 41.64367 112 VAL A O 1
ATOM 10466 N N . ARG D 1 113 ? -51.03243 27.74427 17.34611 1.000 43.37078 113 ARG A N 1
ATOM 10467 C CA . ARG D 1 113 ? -50.08332 28.50382 18.15228 1.000 43.60983 113 ARG A CA 1
ATOM 10468 C C . ARG D 1 113 ? -50.33472 28.32951 19.64438 1.000 45.48002 113 ARG A C 1
ATOM 10469 O O . ARG D 1 113 ? -49.38231 28.32068 20.43188 1.000 40.60014 113 ARG A O 1
ATOM 10477 N N . GLN D 1 114 ? -51.60061 28.19057 20.05110 1.000 44.38875 114 GLN A N 1
ATOM 10478 C CA . GLN D 1 114 ? -51.91122 28.01459 21.46680 1.000 44.35266 114 GLN A CA 1
ATOM 10479 C C . GLN D 1 114 ? -51.41739 26.67507 21.99260 1.000 40.46979 114 GLN A C 1
ATOM 10480 O O . GLN D 1 114 ? -51.12134 26.55150 23.18630 1.000 45.28927 114 GLN A O 1
ATOM 10486 N N . LEU D 1 115 ? -51.32785 25.66831 21.12708 1.000 36.93179 115 LEU A N 1
ATOM 10487 C CA . LEU D 1 115 ? -50.98713 24.31074 21.52715 1.000 38.20829 115 LEU A CA 1
ATOM 10488 C C . LEU D 1 115 ? -49.51107 23.98186 21.35393 1.000 39.88377 115 LEU A C 1
ATOM 10489 O O . LEU D 1 115 ? -49.10189 22.86053 21.66801 1.000 42.94875 115 LEU A O 1
ATOM 10494 N N . THR D 1 116 ? -48.70282 24.92130 20.86300 1.000 36.30818 116 THR A N 1
ATOM 10495 C CA . THR D 1 116 ? -47.30918 24.64577 20.53647 1.000 42.97690 116 THR A CA 1
ATOM 10496 C C . THR D 1 116 ? -46.38299 25.72467 21.08158 1.000 42.92832 116 THR A C 1
ATOM 10497 O O . THR D 1 116 ? -45.29782 25.94464 20.53784 1.000 47.85650 116 THR A O 1
ATOM 10501 N N . THR D 1 117 ? -46.79438 26.40777 22.14794 1.000 41.48513 117 THR A N 1
ATOM 10502 C CA . THR D 1 117 ? -45.98578 27.48905 22.69649 1.000 49.47199 117 THR A CA 1
ATOM 10503 C C . THR D 1 117 ? -44.62476 26.96674 23.14283 1.000 46.84700 117 THR A C 1
ATOM 10504 O O . THR D 1 117 ? -44.52649 25.92280 23.79272 1.000 46.52754 117 THR A O 1
ATOM 10508 N N . GLY D 1 118 ? -43.57146 27.69130 22.77507 1.000 51.44725 118 GLY A N 1
ATOM 10509 C CA . GLY D 1 118 ? -42.22164 27.30526 23.11891 1.000 46.96335 118 GLY A CA 1
ATOM 10510 C C . GLY D 1 118 ? -41.60638 26.24382 22.23562 1.000 45.02639 118 GLY A C 1
ATOM 10511 O O . GLY D 1 118 ? -40.43781 25.89417 22.44315 1.000 57.64245 118 GLY A O 1
ATOM 10512 N N . ALA D 1 119 ? -42.34310 25.71813 21.26157 1.000 46.73547 119 ALA A N 1
ATOM 10513 C CA . ALA D 1 119 ? -41.79618 24.68075 20.39980 1.000 47.89484 119 ALA A CA 1
ATOM 10514 C C . ALA D 1 119 ? -40.80068 25.27470 19.41239 1.000 48.19628 119 ALA A C 1
ATOM 10515 O O . ALA D 1 119 ? -41.03159 26.33936 18.83249 1.000 49.61841 119 ALA A O 1
ATOM 10517 N N . LYS D 1 120 ? -39.67808 24.58166 19.23388 1.000 47.32101 120 LYS A N 1
ATOM 10518 C CA . LYS D 1 120 ? -38.67812 24.96262 18.24769 1.000 45.21741 120 LYS A CA 1
ATOM 10519 C C . LYS D 1 120 ? -38.60783 24.01032 17.06678 1.000 43.64670 120 LYS A C 1
ATOM 10520 O O . LYS D 1 120 ? -38.28887 24.44459 15.95901 1.000 42.37460 120 LYS A O 1
ATOM 10526 N N . ARG D 1 121 ? -38.91509 22.73161 17.27316 1.000 40.59803 121 ARG A N 1
ATOM 10527 C CA . ARG D 1 121 ? -38.94822 21.74240 16.20376 1.000 41.88886 121 ARG A CA 1
ATOM 10528 C C . ARG D 1 121 ? -40.30669 21.05811 16.23495 1.000 48.20340 121 ARG A C 1
ATOM 10529 O O . ARG D 1 121 ? -40.70313 20.51236 17.27082 1.000 42.15218 121 ARG A O 1
ATOM 10537 N N . ILE D 1 122 ? -41.02137 21.09722 15.10977 1.000 39.32740 122 ILE A N 1
ATOM 10538 C CA . ILE D 1 122 ? -42.36804 20.54508 15.00641 1.000 37.62945 122 ILE A CA 1
ATOM 10539 C C . ILE D 1 122 ? -42.41549 19.57240 13.83625 1.000 38.58047 122 ILE A C 1
ATOM 10540 O O . ILE D 1 122 ? -41.99329 19.91040 12.72441 1.000 39.91171 122 ILE A O 1
ATOM 10545 N N . GLY D 1 123 ? -42.93950 18.37470 14.08212 1.000 39.23437 123 GLY A N 1
ATOM 10546 C CA . GLY D 1 123 ? -43.14590 17.40460 13.02439 1.000 38.98686 123 GLY A CA 1
ATOM 10547 C C . GLY D 1 123 ? -44.48870 17.60536 12.34910 1.000 40.52211 123 GLY A C 1
ATOM 10548 O O . GLY D 1 123 ? -45.52248 17.70149 13.01634 1.000 36.03184 123 GLY A O 1
ATOM 10549 N N . ILE D 1 124 ? -44.46636 17.67459 11.01696 1.000 36.25822 124 ILE A N 1
ATOM 10550 C CA . ILE D 1 124 ? -45.67016 17.77545 10.20434 1.000 34.47765 124 ILE A CA 1
ATOM 10551 C C . ILE D 1 124 ? -45.61679 16.69340 9.13265 1.000 39.25526 124 ILE A C 1
ATOM 10552 O O . ILE D 1 124 ? -44.60133 16.02379 8.94139 1.000 39.37604 124 ILE A O 1
ATOM 10557 N N . GLU D 1 125 ? -46.73107 16.53239 8.42321 1.000 37.98551 125 GLU A N 1
ATOM 10558 C CA . GLU D 1 125 ? -46.85163 15.49032 7.40485 1.000 39.30646 125 GLU A CA 1
ATOM 10559 C C . GLU D 1 125 ? -46.44131 16.06283 6.05474 1.000 40.33862 125 GLU A C 1
ATOM 10560 O O . GLU D 1 125 ? -47.24927 16.67909 5.35458 1.000 38.11500 125 GLU A O 1
ATOM 10566 N N . PHE D 1 126 ? -45.17579 15.85167 5.68423 1.000 41.17899 126 PHE A N 1
ATOM 10567 C CA . PHE D 1 126 ? -44.72607 16.17563 4.33459 1.000 39.69948 126 PHE A CA 1
ATOM 10568 C C . PHE D 1 126 ? -45.51144 15.40268 3.28374 1.000 41.11367 126 PHE A C 1
ATOM 10569 O O . PHE D 1 126 ? -45.57229 15.83072 2.12748 1.000 46.77893 126 PHE A O 1
ATOM 10577 N N . ASP D 1 127 ? -46.10810 14.27146 3.66983 1.000 47.58065 127 ASP A N 1
ATOM 10578 C CA . ASP D 1 127 ? -46.99797 13.52497 2.78606 1.000 51.27385 127 ASP A CA 1
ATOM 10579 C C . ASP D 1 127 ? -48.25022 14.31487 2.43270 1.000 44.96464 127 ASP A C 1
ATOM 10580 O O . ASP D 1 127 ? -48.84533 14.08872 1.37447 1.000 49.42035 127 ASP A O 1
ATOM 10585 N N . HIS D 1 128 ? -48.67897 15.21962 3.30745 1.000 43.97651 128 HIS A N 1
ATOM 10586 C CA . HIS D 1 128 ? -50.00943 15.81030 3.22038 1.000 45.16659 128 HIS A CA 1
ATOM 10587 C C . HIS D 1 128 ? -50.00603 17.32211 3.06666 1.000 42.16758 128 HIS A C 1
ATOM 10588 O O . HIS D 1 128 ? -50.83880 17.85922 2.33314 1.000 44.83619 128 HIS A O 1
ATOM 10595 N N . VAL D 1 129 ? -49.09542 18.02510 3.73741 1.000 43.31190 129 VAL A N 1
ATOM 10596 C CA . VAL D 1 129 ? -49.10781 19.48429 3.73355 1.000 33.07773 129 VAL A CA 1
ATOM 10597 C C . VAL D 1 129 ? -48.73935 19.98800 2.34375 1.000 45.66215 129 VAL A C 1
ATOM 10598 O O . VAL D 1 129 ? -47.67544 19.65632 1.80854 1.000 41.64128 129 VAL A O 1
ATOM 10602 N N . ASN D 1 130 ? -49.61743 20.79732 1.75341 1.000 45.56798 130 ASN A N 1
ATOM 10603 C CA . ASN D 1 130 ? -49.35030 21.35836 0.43878 1.000 48.18457 130 ASN A CA 1
ATOM 10604 C C . ASN D 1 130 ? -48.41776 22.56331 0.56041 1.000 47.56681 130 ASN A C 1
ATOM 10605 O O . ASN D 1 130 ? -48.05612 23.00033 1.65669 1.000 49.60147 130 ASN A O 1
ATOM 10610 N N . LEU D 1 131 ? -48.02316 23.10613 -0.59289 1.000 48.73652 131 LEU A N 1
ATOM 10611 C CA . LEU D 1 131 ? -47.03154 24.17814 -0.62315 1.000 53.21435 131 LEU A CA 1
ATOM 10612 C C . LEU D 1 131 ? -47.55354 25.44086 0.05232 1.000 55.61638 131 LEU A C 1
ATOM 10613 O O . LEU D 1 131 ? -46.84214 26.07186 0.84377 1.000 51.44457 131 LEU A O 1
ATOM 10618 N N . ASP D 1 132 ? -48.79055 25.83566 -0.26340 1.000 51.00204 132 ASP A N 1
ATOM 10619 C CA . ASP D 1 132 ? -49.37109 27.01801 0.36416 1.000 46.68557 132 ASP A CA 1
ATOM 10620 C C . ASP D 1 132 ? -49.53056 26.81986 1.86545 1.000 50.19129 132 ASP A C 1
ATOM 10621 O O . ASP D 1 132 ? -49.27729 27.74090 2.65218 1.000 48.47566 132 ASP A O 1
ATOM 10626 N N . PHE D 1 133 ? -49.94685 25.61975 2.27938 1.000 49.16453 133 PHE A N 1
ATOM 10627 C CA . PHE D 1 133 ? -50.11971 25.33627 3.69985 1.000 44.52962 133 PHE A CA 1
ATOM 10628 C C . PHE D 1 133 ? -48.79411 25.44100 4.44589 1.000 47.16620 133 PHE A C 1
ATOM 10629 O O . PHE D 1 133 ? -48.72902 26.03238 5.53044 1.000 47.85433 133 PHE A O 1
ATOM 10637 N N . ARG D 1 134 ? -47.72228 24.88470 3.87428 1.000 44.67284 134 ARG A N 1
ATOM 10638 C CA . ARG D 1 134 ? -46.41889 24.95066 4.52865 1.000 44.28665 134 ARG A CA 1
ATOM 10639 C C . ARG D 1 134 ? -45.91902 26.38731 4.61839 1.000 51.11702 134 ARG A C 1
ATOM 10640 O O . ARG D 1 134 ? -45.31244 26.77784 5.62320 1.000 53.09296 134 ARG A O 1
ATOM 10648 N N . ARG D 1 135 ? -46.16169 27.18702 3.57654 1.000 47.28222 135 ARG A N 1
ATOM 10649 C CA . ARG D 1 135 ? -45.78620 28.59647 3.62127 1.000 50.32990 135 ARG A CA 1
ATOM 10650 C C . ARG D 1 135 ? -46.50854 29.32137 4.75099 1.000 51.16333 135 ARG A C 1
ATOM 10651 O O . ARG D 1 135 ? -45.89675 30.09949 5.49216 1.000 43.87617 135 ARG A O 1
ATOM 10659 N N . GLN D 1 136 ? -47.81213 29.07041 4.90272 1.000 46.78658 136 GLN A N 1
ATOM 10660 C CA . GLN D 1 136 ? -48.57751 29.71985 5.96154 1.000 52.61143 136 GLN A CA 1
ATOM 10661 C C . GLN D 1 136 ? -48.14031 29.25685 7.34728 1.000 45.45577 136 GLN A C 1
ATOM 10662 O O . GLN D 1 136 ? -48.15669 30.05035 8.29511 1.000 46.73792 136 GLN A O 1
ATOM 10668 N N . LEU D 1 137 ? -47.74537 27.98849 7.48675 1.000 42.54419 137 LEU A N 1
ATOM 10669 C CA . LEU D 1 137 ? -47.35938 27.47604 8.79873 1.000 48.65950 137 LEU A CA 1
ATOM 10670 C C . LEU D 1 137 ? -46.12288 28.18693 9.33855 1.000 54.76791 137 LEU A C 1
ATOM 10671 O O . LEU D 1 137 ? -46.07091 28.53403 10.52474 1.000 52.57493 137 LEU A O 1
ATOM 10676 N N . GLU D 1 138 ? -45.11703 28.41650 8.49053 1.000 45.08817 138 GLU A N 1
ATOM 10677 C CA . GLU D 1 138 ? -43.90430 29.06409 8.98016 1.000 55.93682 138 GLU A CA 1
ATOM 10678 C C . GLU D 1 138 ? -44.11541 30.55529 9.20754 1.000 50.26457 138 GLU A C 1
ATOM 10679 O O . GLU D 1 138 ? -43.43116 31.15371 10.04635 1.000 50.11174 138 GLU A O 1
ATOM 10685 N N . GLU D 1 139 ? -45.05792 31.16880 8.48668 1.000 43.36365 139 GLU A N 1
ATOM 10686 C CA . GLU D 1 139 ? -45.42744 32.54728 8.78804 1.000 47.62079 139 GLU A CA 1
ATOM 10687 C C . GLU D 1 139 ? -46.18419 32.64624 10.10571 1.000 48.13389 139 GLU A C 1
ATOM 10688 O O . GLU D 1 139 ? -46.08873 33.66459 10.79950 1.000 54.51963 139 GLU A O 1
ATOM 10694 N N . ALA D 1 140 ? -46.93857 31.60738 10.46563 1.000 43.22949 140 ALA A N 1
ATOM 10695 C CA . ALA D 1 140 ? -47.64831 31.60964 11.73897 1.000 52.73489 140 ALA A CA 1
ATOM 10696 C C . ALA D 1 140 ? -46.75792 31.16552 12.89110 1.000 47.94858 140 ALA A C 1
ATOM 10697 O O . ALA D 1 140 ? -46.98424 31.57295 14.03526 1.000 46.82322 140 ALA A O 1
ATOM 10699 N N . LEU D 1 141 ? -45.74544 30.34186 12.61254 1.000 45.61001 141 LEU A N 1
ATOM 10700 C CA . LEU D 1 141 ? -44.84692 29.79696 13.62756 1.000 53.06264 141 LEU A CA 1
ATOM 10701 C C . LEU D 1 141 ? -43.41715 30.19400 13.27581 1.000 46.39926 141 LEU A C 1
ATOM 10702 O O . LEU D 1 141 ? -42.63500 29.36552 12.78524 1.000 51.28276 141 LEU A O 1
ATOM 10707 N N . PRO D 1 142 ? -43.03772 31.44751 13.51584 1.000 49.56659 142 PRO A N 1
ATOM 10708 C CA . PRO D 1 142 ? -41.67463 31.87553 13.18688 1.000 55.64831 142 PRO A CA 1
ATOM 10709 C C . PRO D 1 142 ? -40.64718 31.22728 14.09964 1.000 53.55832 142 PRO A C 1
ATOM 10710 O O . PRO D 1 142 ? -40.88921 30.99475 15.28592 1.000 61.01740 142 PRO A O 1
ATOM 10714 N N . GLY D 1 143 ? -39.48428 30.93281 13.52456 1.000 60.29901 143 GLY A N 1
ATOM 10715 C CA . GLY D 1 143 ? -38.40850 30.31227 14.26809 1.000 54.03456 143 GLY A CA 1
ATOM 10716 C C . GLY D 1 143 ? -38.60004 28.84547 14.57534 1.000 51.28357 143 GLY A C 1
ATOM 10717 O O . GLY D 1 143 ? -37.80705 28.28159 15.33745 1.000 62.36227 143 GLY A O 1
ATOM 10718 N N . VAL D 1 144 ? -39.62305 28.20748 14.01350 1.000 45.56162 144 VAL A N 1
ATOM 10719 C CA . VAL D 1 144 ? -39.87729 26.78788 14.22103 1.000 46.05474 144 VAL A CA 1
ATOM 10720 C C . VAL D 1 144 ? -39.34873 26.01660 13.02083 1.000 44.01642 144 VAL A C 1
ATOM 10721 O O . VAL D 1 144 ? -39.66200 26.35023 11.87087 1.000 46.71016 144 VAL A O 1
ATOM 10725 N N . GLU D 1 145 ? -38.54451 24.98973 13.28554 1.000 42.88842 145 GLU A N 1
ATOM 10726 C CA . GLU D 1 145 ? -38.05243 24.09552 12.24544 1.000 46.61781 145 GLU A CA 1
ATOM 10727 C C . GLU D 1 145 ? -39.05890 22.97118 12.03370 1.000 42.69173 145 GLU A C 1
ATOM 10728 O O . GLU D 1 145 ? -39.50509 22.34131 12.99842 1.000 46.37477 145 GLU A O 1
ATOM 10734 N N . PHE D 1 146 ? -39.41911 22.72570 10.77748 1.000 38.61801 146 PHE A N 1
ATOM 10735 C CA . PHE D 1 146 ? -40.39335 21.69763 10.43368 1.000 44.32210 146 PHE A CA 1
ATOM 10736 C C . PHE D 1 146 ? -39.68385 20.46624 9.89111 1.000 39.73921 146 PHE A C 1
ATOM 10737 O O . PHE D 1 146 ? -38.88018 20.56286 8.95809 1.000 40.41233 146 PHE A O 1
ATOM 10745 N N . VAL D 1 147 ? -39.98959 19.31305 10.47632 1.000 41.05752 147 VAL A N 1
ATOM 10746 C CA . VAL D 1 147 ? -39.41166 18.04323 10.06831 1.000 37.73310 147 VAL A CA 1
ATOM 10747 C C . VAL D 1 147 ? -40.55859 17.08425 9.77614 1.000 35.49031 147 VAL A C 1
ATOM 10748 O O . VAL D 1 147 ? -41.67315 17.24257 10.27830 1.000 39.28730 147 VAL A O 1
ATOM 10752 N N . ASP D 1 148 ? -40.28748 16.09463 8.93008 1.000 40.62271 148 ASP A N 1
ATOM 10753 C CA . ASP D 1 148 ? -41.34194 15.16847 8.54406 1.000 40.19128 148 ASP A CA 1
ATOM 10754 C C . ASP D 1 148 ? -41.66677 14.19908 9.66824 1.000 39.97166 148 ASP A C 1
ATOM 10755 O O . ASP D 1 148 ? -40.77473 13.67034 10.33758 1.000 41.09117 148 ASP A O 1
ATOM 10760 N N . ILE D 1 149 ? -42.96371 13.94955 9.85446 1.000 40.62442 149 ILE A N 1
ATOM 10761 C CA . ILE D 1 149 ? -43.43383 12.90620 10.75331 1.000 39.49694 149 ILE A CA 1
ATOM 10762 C C . ILE D 1 149 ? -44.34614 11.90724 10.05793 1.000 39.61442 149 ILE A C 1
ATOM 10763 O O . ILE D 1 149 ? -44.73618 10.91354 10.67042 1.000 41.08018 149 ILE A O 1
ATOM 10768 N N . SER D 1 150 ? -44.67907 12.11904 8.78103 1.000 37.34553 150 SER A N 1
ATOM 10769 C CA . SER D 1 150 ? -45.57786 11.19186 8.09928 1.000 37.33808 150 SER A CA 1
ATOM 10770 C C . SER D 1 150 ? -44.91348 9.83999 7.86702 1.000 36.61880 150 SER A C 1
ATOM 10771 O O . SER D 1 150 ? -45.56414 8.79569 7.99258 1.000 40.54027 150 SER A O 1
ATOM 10774 N N . GLN D 1 151 ? -43.61584 9.83501 7.53500 1.000 40.09273 151 GLN A N 1
ATOM 10775 C CA . GLN D 1 151 ? -42.92781 8.56184 7.31984 1.000 40.60748 151 GLN A CA 1
ATOM 10776 C C . GLN D 1 151 ? -42.77958 7.76062 8.60691 1.000 41.73990 151 GLN A C 1
ATOM 10777 O O . GLN D 1 151 ? -43.16553 6.57772 8.61602 1.000 40.70005 151 GLN A O 1
ATOM 10783 N N . PRO D 1 152 ? -42.24426 8.30439 9.70875 1.000 42.41932 152 PRO A N 1
ATOM 10784 C CA . PRO D 1 152 ? -42.19080 7.49967 10.94183 1.000 42.29203 152 PRO A CA 1
ATOM 10785 C C . PRO D 1 152 ? -43.55977 7.07592 11.44069 1.000 35.88452 152 PRO A C 1
ATOM 10786 O O . PRO D 1 152 ? -43.69178 5.97812 11.99717 1.000 37.82510 152 PRO A O 1
ATOM 10790 N N . SER D 1 153 ? -44.58786 7.90673 11.25181 1.000 40.54453 153 SER A N 1
ATOM 10791 C CA . SER D 1 153 ? -45.93710 7.49662 11.62947 1.000 41.88211 153 SER A CA 1
ATOM 10792 C C . SER D 1 153 ? -46.42451 6.34658 10.75942 1.000 41.30206 153 SER A C 1
ATOM 10793 O O . SER D 1 153 ? -47.05866 5.40941 11.25826 1.000 41.65832 153 SER A O 1
ATOM 10796 N N . MET D 1 154 ? -46.13516 6.40222 9.45728 1.000 39.92675 154 MET A N 1
ATOM 10797 C CA . MET D 1 154 ? -46.54396 5.33223 8.55346 1.000 41.44889 154 MET A CA 1
ATOM 10798 C C . MET D 1 154 ? -45.96379 3.99196 8.99129 1.000 41.56771 154 MET A C 1
ATOM 10799 O O . MET D 1 154 ? -46.67691 2.98379 9.04930 1.000 41.30914 154 MET A O 1
ATOM 10804 N N . TRP D 1 155 ? -44.66741 3.96451 9.31544 1.000 41.72797 155 TRP A N 1
ATOM 10805 C CA . TRP D 1 155 ? -44.02590 2.70659 9.68767 1.000 39.88294 155 TRP A CA 1
ATOM 10806 C C . TRP D 1 155 ? -44.58772 2.15896 10.99489 1.000 43.18873 155 TRP A C 1
ATOM 10807 O O . TRP D 1 155 ? -44.80263 0.94778 11.12377 1.000 40.78780 155 TRP A O 1
ATOM 10818 N N . MET D 1 156 ? -44.83155 3.03213 11.97624 1.000 44.04929 156 MET A N 1
ATOM 10819 C CA . MET D 1 156 ? -45.44512 2.58423 13.22252 1.000 44.59481 156 MET A CA 1
ATOM 10820 C C . MET D 1 156 ? -46.87007 2.08668 13.00247 1.000 46.29880 156 MET A C 1
ATOM 10821 O O . MET D 1 156 ? -47.35045 1.23543 13.75862 1.000 45.04661 156 MET A O 1
ATOM 10826 N N . ARG D 1 157 ? -47.55383 2.59199 11.97392 1.000 46.69478 157 ARG A N 1
ATOM 10827 C CA . ARG D 1 157 ? -48.92419 2.18650 11.68457 1.000 47.12597 157 ARG A CA 1
ATOM 10828 C C . ARG D 1 157 ? -49.01693 0.86086 10.93507 1.000 47.60909 157 ARG A C 1
ATOM 10829 O O . ARG D 1 157 ? -50.12248 0.32477 10.80454 1.000 46.25920 157 ARG A O 1
ATOM 10837 N N . THR D 1 158 ? -47.89617 0.31586 10.44677 1.000 44.92108 158 THR A N 1
ATOM 10838 C CA . THR D 1 158 ? -47.92788 -0.94665 9.71365 1.000 42.07752 158 THR A CA 1
ATOM 10839 C C . THR D 1 158 ? -48.08914 -2.15750 10.62370 1.000 47.41545 158 THR A C 1
ATOM 10840 O O . THR D 1 158 ? -48.44196 -3.23749 10.13675 1.000 46.75257 158 THR A O 1
ATOM 10844 N N . ILE D 1 159 ? -47.82868 -2.00995 11.91898 1.000 44.15470 159 ILE A N 1
ATOM 10845 C CA . ILE D 1 159 ? -48.01900 -3.07810 12.89196 1.000 45.71748 159 ILE A CA 1
ATOM 10846 C C . ILE D 1 159 ? -49.33141 -2.81866 13.61906 1.000 47.76861 159 ILE A C 1
ATOM 10847 O O . ILE D 1 159 ? -49.47768 -1.80139 14.30783 1.000 40.85344 159 ILE A O 1
ATOM 10852 N N . LYS D 1 160 ? -50.28427 -3.73617 13.46843 1.000 45.12500 160 LYS A N 1
ATOM 10853 C CA . LYS D 1 160 ? -51.61632 -3.57682 14.03663 1.000 45.19605 160 LYS A CA 1
ATOM 10854 C C . LYS D 1 160 ? -51.69921 -4.26537 15.39192 1.000 49.16311 160 LYS A C 1
ATOM 10855 O O . LYS D 1 160 ? -51.30645 -5.42827 15.53149 1.000 44.60459 160 LYS A O 1
ATOM 10861 N N . SER D 1 161 ? -52.22196 -3.54801 16.38247 1.000 44.74097 161 SER A N 1
ATOM 10862 C CA . SER D 1 161 ? -52.44156 -4.12946 17.69558 1.000 47.42654 161 SER A CA 1
ATOM 10863 C C . SER D 1 161 ? -53.56265 -5.16711 17.63712 1.000 51.56350 161 SER A C 1
ATOM 10864 O O . SER D 1 161 ? -54.33545 -5.24049 16.67646 1.000 49.70878 161 SER A O 1
ATOM 10867 N N . LEU D 1 162 ? -53.64990 -5.97689 18.69587 1.000 51.10950 162 LEU A N 1
ATOM 10868 C CA . LEU D 1 162 ? -54.70741 -6.97985 18.76948 1.000 50.36245 162 LEU A CA 1
ATOM 10869 C C . LEU D 1 162 ? -56.09008 -6.34031 18.76556 1.000 49.11069 162 LEU A C 1
ATOM 10870 O O . LEU D 1 162 ? -57.03728 -6.91863 18.22088 1.000 49.57002 162 LEU A O 1
ATOM 10875 N N . GLU D 1 163 ? -56.22853 -5.15258 19.36170 1.000 49.20859 163 GLU A N 1
ATOM 10876 C CA . GLU D 1 163 ? -57.50857 -4.45307 19.31063 1.000 46.76092 163 GLU A CA 1
ATOM 10877 C C . GLU D 1 163 ? -57.82172 -3.98299 17.89582 1.000 47.43154 163 GLU A C 1
ATOM 10878 O O . GLU D 1 163 ? -58.98529 -3.98994 17.47780 1.000 50.37788 163 GLU A O 1
ATOM 10884 N N . GLU D 1 164 ? -56.79868 -3.56565 17.14594 1.000 47.30424 164 GLU A N 1
ATOM 10885 C CA . GLU D 1 164 ? -57.00457 -3.22200 15.74267 1.000 45.36732 164 GLU A CA 1
ATOM 10886 C C . GLU D 1 164 ? -57.39329 -4.45199 14.93335 1.000 47.23553 164 GLU A C 1
ATOM 10887 O O . GLU D 1 164 ? -58.32871 -4.40546 14.12651 1.000 47.08257 164 GLU A O 1
ATOM 10893 N N . GLN D 1 165 ? -56.68498 -5.56625 15.13950 1.000 47.40471 165 GLN A N 1
ATOM 10894 C CA . GLN D 1 165 ? -57.01538 -6.79570 14.42532 1.000 53.43071 165 GLN A CA 1
ATOM 10895 C C . GLN D 1 165 ? -58.43315 -7.25290 14.74258 1.000 54.63186 165 GLN A C 1
ATOM 10896 O O . GLN D 1 165 ? -59.14742 -7.74316 13.85997 1.000 50.55722 165 GLN A O 1
ATOM 10902 N N . LYS D 1 166 ? -58.85926 -7.09251 15.99838 1.000 51.73083 166 LYS A N 1
ATOM 10903 C CA . LYS D 1 166 ? -60.22123 -7.45653 16.37290 1.000 48.00553 166 LYS A CA 1
ATOM 10904 C C . LYS D 1 166 ? -61.24246 -6.64750 15.58247 1.000 50.91188 166 LYS A C 1
ATOM 10905 O O . LYS D 1 166 ? -62.21868 -7.20320 15.06572 1.000 45.60173 166 LYS A O 1
ATOM 10911 N N . LEU D 1 167 ? -61.02908 -5.33251 15.46802 1.000 48.04825 167 LEU A N 1
ATOM 10912 C CA . LEU D 1 167 ? -61.92000 -4.50998 14.65582 1.000 45.79110 167 LEU A CA 1
ATOM 10913 C C . LEU D 1 167 ? -61.81892 -4.86807 13.17844 1.000 50.29537 167 LEU A C 1
ATOM 10914 O O . LEU D 1 167 ? -62.82167 -4.81082 12.45730 1.000 49.09908 167 LEU A O 1
ATOM 10919 N N . ILE D 1 168 ? -60.62520 -5.24174 12.71296 1.000 51.75624 168 ILE A N 1
ATOM 10920 C CA . ILE D 1 168 ? -60.46056 -5.62825 11.31559 1.000 50.23886 168 ILE A CA 1
ATOM 10921 C C . ILE D 1 168 ? -61.15409 -6.95848 11.04240 1.000 48.75078 168 ILE A C 1
ATOM 10922 O O . ILE D 1 168 ? -61.77517 -7.14174 9.98820 1.000 47.89226 168 ILE A O 1
ATOM 10927 N N . ARG D 1 169 ? -61.07336 -7.90245 11.98753 1.000 49.70133 169 ARG A N 1
ATOM 10928 C CA . ARG D 1 169 ? -61.80426 -9.15937 11.83905 1.000 46.80588 169 ARG A CA 1
ATOM 10929 C C . ARG D 1 169 ? -63.30788 -8.91594 11.77106 1.000 52.25154 169 ARG A C 1
ATOM 10930 O O . ARG D 1 169 ? -64.02519 -9.60714 11.03801 1.000 50.14494 169 ARG A O 1
ATOM 10938 N N . GLU D 1 170 ? -63.80429 -7.93776 12.53186 1.000 51.19654 170 GLU A N 1
ATOM 10939 C CA . GLU D 1 170 ? -65.22587 -7.61630 12.48120 1.000 49.37346 170 GLU A CA 1
ATOM 10940 C C . GLU D 1 170 ? -65.59667 -6.97109 11.15231 1.000 49.23769 170 GLU A C 1
ATOM 10941 O O . GLU D 1 170 ? -66.69455 -7.19908 10.62993 1.000 49.95555 170 GLU A O 1
ATOM 10947 N N . GLY D 1 171 ? -64.69521 -6.16506 10.58920 1.000 49.35973 171 GLY A N 1
ATOM 10948 C CA . GLY D 1 171 ? -64.94464 -5.60657 9.27142 1.000 46.08659 171 GLY A CA 1
ATOM 10949 C C . GLY D 1 171 ? -64.98299 -6.67160 8.19338 1.000 46.00483 171 GLY A C 1
ATOM 10950 O O . GLY D 1 171 ? -65.78883 -6.59721 7.26148 1.000 47.65714 171 GLY A O 1
ATOM 10951 N N . ALA D 1 172 ? -64.11503 -7.67900 8.30514 1.000 44.42186 172 ALA A N 1
ATOM 10952 C CA . ALA D 1 172 ? -64.14651 -8.78443 7.35578 1.000 48.80656 172 ALA A CA 1
ATOM 10953 C C . ALA D 1 172 ? -65.44017 -9.57926 7.46839 1.000 53.15439 172 ALA A C 1
ATOM 10954 O O . ALA D 1 172 ? -65.90962 -10.14036 6.47200 1.000 51.37799 172 ALA A O 1
ATOM 10956 N N . ARG D 1 173 ? -66.02988 -9.63662 8.66589 1.000 51.95150 173 ARG A N 1
ATOM 10957 C CA . ARG D 1 173 ? -67.30018 -10.33531 8.83043 1.000 51.37736 173 ARG A CA 1
ATOM 10958 C C . ARG D 1 173 ? -68.43493 -9.57916 8.15112 1.000 46.63730 173 ARG A C 1
ATOM 10959 O O . ARG D 1 173 ? -69.33473 -10.19268 7.56687 1.000 55.57587 173 ARG A O 1
ATOM 10967 N N . VAL D 1 174 ? -68.41113 -8.24582 8.21982 1.000 50.81983 174 VAL A N 1
ATOM 10968 C CA . VAL D 1 174 ? -69.41602 -7.44839 7.52455 1.000 51.22970 174 VAL A CA 1
ATOM 10969 C C . VAL D 1 174 ? -69.20826 -7.52755 6.01685 1.000 56.14002 174 VAL A C 1
ATOM 10970 O O . VAL D 1 174 ? -70.16670 -7.40621 5.24245 1.000 52.27144 174 VAL A O 1
ATOM 10974 N N . CYS D 1 175 ? -67.96454 -7.74073 5.57645 1.000 52.38683 175 CYS A N 1
ATOM 10975 C CA . CYS D 1 175 ? -67.69616 -7.95293 4.15685 1.000 54.19718 175 CYS A CA 1
ATOM 10976 C C . CYS D 1 175 ? -68.47521 -9.14884 3.62220 1.000 56.32340 175 CYS A C 1
ATOM 10977 O O . CYS D 1 175 ? -69.08064 -9.08127 2.54577 1.000 53.34761 175 CYS A O 1
ATOM 10980 N N . ASP D 1 176 ? -68.46713 -10.25975 4.36358 1.000 51.92382 176 ASP A N 1
ATOM 10981 C CA . ASP D 1 176 ? -69.15257 -11.45988 3.89695 1.000 59.59392 176 ASP A CA 1
ATOM 10982 C C . ASP D 1 176 ? -70.66605 -11.30958 3.97146 1.000 53.41428 176 ASP A C 1
ATOM 10983 O O . ASP D 1 176 ? -71.38414 -11.89340 3.15153 1.000 59.19583 176 ASP A O 1
ATOM 10988 N N . VAL D 1 177 ? -71.16589 -10.54098 4.94226 1.000 50.94093 177 VAL A N 1
ATOM 10989 C CA . VAL D 1 177 ? -72.59637 -10.24938 5.00360 1.000 51.73022 177 VAL A CA 1
ATOM 10990 C C . VAL D 1 177 ? -73.02872 -9.47916 3.76163 1.000 56.06003 177 VAL A C 1
ATOM 10991 O O . VAL D 1 177 ? -74.04770 -9.79365 3.13477 1.000 60.45652 177 VAL A O 1
ATOM 10995 N N . GLY D 1 178 ? -72.25200 -8.46240 3.38137 1.000 55.15295 178 GLY A N 1
ATOM 10996 C CA . GLY D 1 178 ? -72.53319 -7.75250 2.14673 1.000 55.48425 178 GLY A CA 1
ATOM 10997 C C . GLY D 1 178 ? -72.31305 -8.60348 0.91353 1.000 57.31749 178 GLY A C 1
ATOM 10998 O O . GLY D 1 178 ? -73.01880 -8.44495 -0.08712 1.000 59.71735 178 GLY A O 1
ATOM 10999 N N . GLY D 1 179 ? -71.33924 -9.51519 0.96455 1.000 60.33756 179 GLY A N 1
ATOM 11000 C CA . GLY D 1 179 ? -71.12873 -10.42020 -0.15270 1.000 53.02511 179 GLY A CA 1
ATOM 11001 C C . GLY D 1 179 ? -72.32969 -11.30771 -0.41582 1.000 58.02630 179 GLY A C 1
ATOM 11002 O O . GLY D 1 179 ? -72.69419 -11.54936 -1.56937 1.000 55.75927 179 GLY A O 1
ATOM 11003 N N . ALA D 1 180 ? -72.96817 -11.79799 0.65037 1.000 59.05213 180 ALA A N 1
ATOM 11004 C CA . ALA D 1 180 ? -74.15548 -12.62983 0.47854 1.000 58.62429 180 ALA A CA 1
ATOM 11005 C C . ALA D 1 180 ? -75.33277 -11.81182 -0.03818 1.000 57.37910 180 ALA A C 1
ATOM 11006 O O . ALA D 1 180 ? -76.10288 -12.28633 -0.88146 1.000 60.17530 180 ALA A O 1
ATOM 11008 N N . ALA D 1 181 ? -75.48895 -10.58011 0.45341 1.000 58.13411 181 ALA A N 1
ATOM 11009 C CA . ALA D 1 181 ? -76.56030 -9.72273 -0.04140 1.000 58.96556 181 ALA A CA 1
ATOM 11010 C C . ALA D 1 181 ? -76.32353 -9.30522 -1.48685 1.000 58.31961 181 ALA A C 1
ATOM 11011 O O . ALA D 1 181 ? -77.28488 -9.10472 -2.23757 1.000 63.03790 181 ALA A O 1
ATOM 11013 N N . CYS D 1 182 ? -75.06029 -9.16719 -1.89354 1.000 58.17746 182 CYS A N 1
ATOM 11014 C CA . CYS D 1 182 ? -74.76233 -8.83413 -3.28211 1.000 55.47566 182 CYS A CA 1
ATOM 11015 C C . CYS D 1 182 ? -75.09489 -9.99808 -4.20666 1.000 59.19343 182 CYS A C 1
ATOM 11016 O O . CYS D 1 182 ? -75.75338 -9.81598 -5.23706 1.000 68.81323 182 CYS A O 1
ATOM 11019 N N . ALA D 1 183 ? -74.65303 -11.20707 -3.84841 1.000 57.85528 183 ALA A N 1
ATOM 11020 C CA . ALA D 1 183 ? -74.91031 -12.37076 -4.69103 1.000 59.15630 183 ALA A CA 1
ATOM 11021 C C . ALA D 1 183 ? -76.40019 -12.67741 -4.77732 1.000 66.49184 183 ALA A C 1
ATOM 11022 O O . ALA D 1 183 ? -76.89129 -13.11557 -5.82441 1.000 69.86804 183 ALA A O 1
ATOM 11024 N N . ALA D 1 184 ? -77.13717 -12.45627 -3.68627 1.000 62.56268 184 ALA A N 1
ATOM 11025 C CA . ALA D 1 184 ? -78.57029 -12.72302 -3.69435 1.000 65.93581 184 ALA A CA 1
ATOM 11026 C C . ALA D 1 184 ? -79.33864 -11.73341 -4.55809 1.000 66.19327 184 ALA A C 1
ATOM 11027 O O . ALA D 1 184 ? -80.44810 -12.04900 -5.00097 1.000 76.90795 184 ALA A O 1
ATOM 11029 N N . ALA D 1 185 ? -78.77705 -10.55415 -4.81150 1.000 57.83264 185 ALA A N 1
ATOM 11030 C CA . ALA D 1 185 ? -79.44682 -9.52012 -5.58573 1.000 66.98053 185 ALA A CA 1
ATOM 11031 C C . ALA D 1 185 ? -79.06690 -9.54275 -7.06095 1.000 67.95927 185 ALA A C 1
ATOM 11032 O O . ALA D 1 185 ? -79.50272 -8.66515 -7.81256 1.000 75.09401 185 ALA A O 1
ATOM 11034 N N . ILE D 1 186 ? -78.27309 -10.51688 -7.48962 1.000 65.73117 186 ILE A N 1
ATOM 11035 C CA . ILE D 1 186 ? -77.80620 -10.59611 -8.86865 1.000 72.58193 186 ILE A CA 1
ATOM 11036 C C . ILE D 1 186 ? -78.80352 -11.40038 -9.68954 1.000 73.82865 186 ILE A C 1
ATOM 11037 O O . ILE D 1 186 ? -79.23640 -12.48217 -9.27484 1.000 79.42444 186 ILE A O 1
ATOM 11042 N N . LYS D 1 187 ? -79.16293 -10.87336 -10.85816 1.000 71.82762 187 LYS A N 1
ATOM 11043 C CA . LYS D 1 187 ? -80.05929 -11.55398 -11.78015 1.000 77.17104 187 LYS A CA 1
ATOM 11044 C C . LYS D 1 187 ? -79.92743 -10.88528 -13.14047 1.000 76.95078 187 LYS A C 1
ATOM 11045 O O . LYS D 1 187 ? -79.74327 -9.66873 -13.22018 1.000 75.52882 187 LYS A O 1
ATOM 11051 N N . ALA D 1 188 ? -80.00336 -11.68720 -14.20204 1.000 78.34793 188 ALA A N 1
ATOM 11052 C CA . ALA D 1 188 ? -79.94919 -11.15737 -15.55902 1.000 79.95062 188 ALA A CA 1
ATOM 11053 C C . ALA D 1 188 ? -81.08454 -10.16815 -15.79157 1.000 75.34106 188 ALA A C 1
ATOM 11054 O O . ALA D 1 188 ? -82.25279 -10.56062 -15.86693 1.000 81.74948 188 ALA A O 1
ATOM 11056 N N . GLY D 1 189 ? -80.75263 -8.88583 -15.89828 1.000 75.00049 189 GLY A N 1
ATOM 11057 C CA . GLY D 1 189 ? -81.73831 -7.83519 -16.07757 1.000 70.10832 189 GLY A CA 1
ATOM 11058 C C . GLY D 1 189 ? -81.72617 -6.76051 -15.00998 1.000 76.29190 189 GLY A C 1
ATOM 11059 O O . GLY D 1 189 ? -82.32818 -5.69714 -15.22152 1.000 77.73633 189 GLY A O 1
ATOM 11060 N N . VAL D 1 190 ? -81.06902 -6.97587 -13.87390 1.000 70.84819 190 VAL A N 1
ATOM 11061 C CA . VAL D 1 190 ? -81.04585 -5.98694 -12.79824 1.000 70.44314 190 VAL A CA 1
ATOM 11062 C C . VAL D 1 190 ? -79.95190 -4.96710 -13.10056 1.000 67.94685 190 VAL A C 1
ATOM 11063 O O . VAL D 1 190 ? -78.90007 -5.33169 -13.64702 1.000 70.02132 190 VAL A O 1
ATOM 11067 N N . PRO D 1 191 ? -80.16527 -3.68441 -12.81605 1.000 68.83998 191 PRO A N 1
ATOM 11068 C CA . PRO D 1 191 ? -79.08751 -2.70550 -12.98806 1.000 66.23412 191 PRO A CA 1
ATOM 11069 C C . PRO D 1 191 ? -78.03482 -2.84796 -11.89920 1.000 63.96738 191 PRO A C 1
ATOM 11070 O O . PRO D 1 191 ? -78.27556 -3.41052 -10.82863 1.000 63.22693 191 PRO A O 1
ATOM 11074 N N . GLU D 1 192 ? -76.84493 -2.31458 -12.18989 1.000 60.88334 192 GLU A N 1
ATOM 11075 C CA . GLU D 1 192 ? -75.73754 -2.42869 -11.24520 1.000 62.75211 192 GLU A CA 1
ATOM 11076 C C . GLU D 1 192 ? -76.02848 -1.68129 -9.94881 1.000 58.55921 192 GLU A C 1
ATOM 11077 O O . GLU D 1 192 ? -75.69972 -2.16872 -8.86080 1.000 55.04808 192 GLU A O 1
ATOM 11083 N N . HIS D 1 193 ? -76.64931 -0.50115 -10.04011 1.000 54.45981 193 HIS A N 1
ATOM 11084 C CA . HIS D 1 193 ? -76.88686 0.29339 -8.83933 1.000 51.13245 193 HIS A CA 1
ATOM 11085 C C . HIS D 1 193 ? -77.86997 -0.38281 -7.89483 1.000 57.43340 193 HIS A C 1
ATOM 11086 O O . HIS D 1 193 ? -77.80279 -0.16633 -6.67963 1.000 55.93919 193 HIS A O 1
ATOM 11093 N N . GLU D 1 194 ? -78.78438 -1.19965 -8.42187 1.000 55.66576 194 GLU A N 1
ATOM 11094 C CA . GLU D 1 194 ? -79.70502 -1.91199 -7.54300 1.000 55.33705 194 GLU A CA 1
ATOM 11095 C C . GLU D 1 194 ? -78.97424 -2.97063 -6.72684 1.000 56.99697 194 GLU A C 1
ATOM 11096 O O . GLU D 1 194 ? -79.24168 -3.13411 -5.53065 1.000 56.24208 194 GLU A O 1
ATOM 11102 N N . VAL D 1 195 ? -78.03911 -3.69014 -7.34937 1.000 58.91009 195 VAL A N 1
ATOM 11103 C CA . VAL D 1 195 ? -77.22225 -4.63720 -6.59801 1.000 60.15722 195 VAL A CA 1
ATOM 11104 C C . VAL D 1 195 ? -76.36709 -3.90453 -5.57153 1.000 50.69871 195 VAL A C 1
ATOM 11105 O O . VAL D 1 195 ? -76.22017 -4.35778 -4.43006 1.000 56.21420 195 VAL A O 1
ATOM 11109 N N . ALA D 1 196 ? -75.80157 -2.75563 -5.95291 1.000 50.22143 196 ALA A N 1
ATOM 11110 C CA . ALA D 1 196 ? -74.94596 -2.01080 -5.03338 1.000 52.65558 196 ALA A CA 1
ATOM 11111 C C . ALA D 1 196 ? -75.74662 -1.43503 -3.87083 1.000 56.42379 196 ALA A C 1
ATOM 11112 O O . ALA D 1 196 ? -75.25572 -1.38820 -2.73580 1.000 52.99267 196 ALA A O 1
ATOM 11114 N N . ILE D 1 197 ? -76.97778 -0.98831 -4.13604 1.000 51.55739 197 ILE A N 1
ATOM 11115 C CA . ILE D 1 197 ? -77.84217 -0.48481 -3.07086 1.000 51.07721 197 ILE A CA 1
ATOM 11116 C C . ILE D 1 197 ? -78.16636 -1.59726 -2.08104 1.000 56.26284 197 ILE A C 1
ATOM 11117 O O . ILE D 1 197 ? -78.09522 -1.40840 -0.86040 1.000 56.23400 197 ILE A O 1
ATOM 11122 N N . ALA D 1 198 ? -78.53071 -2.77615 -2.59330 1.000 50.78287 198 ALA A N 1
ATOM 11123 C CA . ALA D 1 198 ? -78.82067 -3.90134 -1.71048 1.000 57.09952 198 ALA A CA 1
ATOM 11124 C C . ALA D 1 198 ? -77.59129 -4.31202 -0.91013 1.000 56.13109 198 ALA A C 1
ATOM 11125 O O . ALA D 1 198 ? -77.70975 -4.69923 0.25847 1.000 55.42113 198 ALA A O 1
ATOM 11127 N N . THR D 1 199 ? -76.40554 -4.22104 -1.51489 1.000 49.61387 199 THR A N 1
ATOM 11128 C CA . THR D 1 199 ? -75.18172 -4.60280 -0.81908 1.000 48.26736 199 THR A CA 1
ATOM 11129 C C . THR D 1 199 ? -74.83830 -3.60295 0.27948 1.000 52.85683 199 THR A C 1
ATOM 11130 O O . THR D 1 199 ? -74.57992 -3.98784 1.42604 1.000 52.99916 199 THR A O 1
ATOM 11134 N N . THR D 1 200 ? -74.83529 -2.31007 -0.05435 1.000 51.98967 200 THR A N 1
ATOM 11135 C CA . THR D 1 200 ? -74.44800 -1.29084 0.91528 1.000 48.13692 200 THR A CA 1
ATOM 11136 C C . THR D 1 200 ? -75.43220 -1.22382 2.07769 1.000 53.80716 200 THR A C 1
ATOM 11137 O O . THR D 1 200 ? -75.02292 -1.07122 3.23465 1.000 52.94468 200 THR A O 1
ATOM 11141 N N . ASN D 1 201 ? -76.73166 -1.34728 1.79515 1.000 57.50447 201 ASN A N 1
ATOM 11142 C CA . ASN D 1 201 ? -77.72520 -1.26473 2.86189 1.000 59.87403 201 ASN A CA 1
ATOM 11143 C C . ASN D 1 201 ? -77.56722 -2.40773 3.85809 1.000 58.09556 201 ASN A C 1
ATOM 11144 O O . ASN D 1 201 ? -77.70605 -2.20674 5.07066 1.000 57.59928 201 ASN A O 1
ATOM 11149 N N . ALA D 1 202 ? -77.27088 -3.61393 3.36754 1.000 55.97709 202 ALA A N 1
ATOM 11150 C CA . ALA D 1 202 ? -77.06401 -4.74364 4.26792 1.000 53.17058 202 ALA A CA 1
ATOM 11151 C C . ALA D 1 202 ? -75.85284 -4.52404 5.16615 1.000 50.17432 202 ALA A C 1
ATOM 11152 O O . ALA D 1 202 ? -75.87798 -4.88372 6.34854 1.000 51.65748 202 ALA A O 1
ATOM 11154 N N . MET D 1 203 ? -74.78294 -3.93588 4.62764 1.000 46.30164 203 MET A N 1
ATOM 11155 C CA . MET D 1 203 ? -73.59808 -3.69562 5.44517 1.000 49.50193 203 MET A CA 1
ATOM 11156 C C . MET D 1 203 ? -73.84494 -2.58903 6.46265 1.000 50.44574 203 MET A C 1
ATOM 11157 O O . MET D 1 203 ? -73.41423 -2.69507 7.61720 1.000 48.05607 203 MET A O 1
ATOM 11162 N N . ILE D 1 204 ? -74.54038 -1.52345 6.05615 1.000 46.64498 204 ILE A N 1
ATOM 11163 C CA . ILE D 1 204 ? -74.84965 -0.43905 6.98442 1.000 50.13261 204 ILE A CA 1
ATOM 11164 C C . ILE D 1 204 ? -75.68712 -0.95664 8.14848 1.000 51.98210 204 ILE A C 1
ATOM 11165 O O . ILE D 1 204 ? -75.44500 -0.60870 9.31059 1.000 50.91658 204 ILE A O 1
ATOM 11170 N N . ARG D 1 205 ? -76.67424 -1.80827 7.86022 1.000 50.54067 205 ARG A N 1
ATOM 11171 C CA . ARG D 1 205 ? -77.50706 -2.35137 8.92784 1.000 53.15893 205 ARG A CA 1
ATOM 11172 C C . ARG D 1 205 ? -76.73371 -3.33222 9.80140 1.000 55.49206 205 ARG A C 1
ATOM 11173 O O . ARG D 1 205 ? -76.96209 -3.39034 11.01506 1.000 56.57852 205 ARG A O 1
ATOM 11181 N N . GLU D 1 206 ? -75.81493 -4.10216 9.21303 1.000 54.77292 206 GLU A N 1
ATOM 11182 C CA . GLU D 1 206 ? -74.98107 -4.98898 10.01777 1.000 53.52041 206 GLU A CA 1
ATOM 11183 C C . GLU D 1 206 ? -74.04837 -4.19330 10.92277 1.000 48.24449 206 GLU A C 1
ATOM 11184 O O . GLU D 1 206 ? -73.83708 -4.56261 12.08347 1.000 49.77070 206 GLU A O 1
ATOM 11186 N N . ILE D 1 207 ? -73.48338 -3.09774 10.40985 1.000 48.46915 207 ILE A N 1
ATOM 11187 C CA . ILE D 1 207 ? -72.61742 -2.25338 11.22732 1.000 53.06292 207 ILE A CA 1
ATOM 11188 C C . ILE D 1 207 ? -73.41406 -1.60136 12.35000 1.000 51.31842 207 ILE A C 1
ATOM 11189 O O . ILE D 1 207 ? -72.96304 -1.54646 13.50133 1.000 47.32325 207 ILE A O 1
ATOM 11194 N N . ALA D 1 208 ? -74.61852 -1.11611 12.03688 1.000 50.85703 208 ALA A N 1
ATOM 11195 C CA . ALA D 1 208 ? -75.39589 -0.34927 13.00324 1.000 48.24821 208 ALA A CA 1
ATOM 11196 C C . ALA D 1 208 ? -75.80488 -1.18411 14.21058 1.000 54.44768 208 ALA A C 1
ATOM 11197 O O . ALA D 1 208 ? -75.91824 -0.64796 15.31891 1.000 54.71686 208 ALA A O 1
ATOM 11199 N N . LYS D 1 209 ? -76.03481 -2.48272 14.02805 1.000 50.51091 209 LYS A N 1
ATOM 11200 C CA . LYS D 1 209 ? -76.45546 -3.34331 15.12449 1.000 53.03953 209 LYS A CA 1
ATOM 11201 C C . LYS D 1 209 ? -75.29737 -4.11000 15.75014 1.000 52.38059 209 LYS A C 1
ATOM 11202 O O . LYS D 1 209 ? -75.52821 -4.97446 16.60086 1.000 56.95079 209 LYS A O 1
ATOM 11208 N N . SER D 1 210 ? -74.06058 -3.80640 15.36159 1.000 57.67461 210 SER A N 1
ATOM 11209 C CA . SER D 1 210 ? -72.88634 -4.47552 15.90368 1.000 48.88642 210 SER A CA 1
ATOM 11210 C C . SER D 1 210 ? -72.12821 -3.62445 16.91574 1.000 53.53525 210 SER A C 1
ATOM 11211 O O . SER D 1 210 ? -71.16344 -4.11213 17.51258 1.000 55.24306 210 SER A O 1
ATOM 11214 N N . PHE D 1 211 ? -72.53825 -2.37126 17.12610 1.000 53.05300 211 PHE A N 1
ATOM 11215 C CA . PHE D 1 211 ? -71.88061 -1.46526 18.05950 1.000 47.90290 211 PHE A CA 1
ATOM 11216 C C . PHE D 1 211 ? -72.93006 -0.66006 18.81399 1.000 52.07726 211 PHE A C 1
ATOM 11217 O O . PHE D 1 211 ? -73.94992 -0.26696 18.22726 1.000 53.59088 211 PHE A O 1
ATOM 11225 N N . PRO D 1 212 ? -72.71147 -0.39554 20.10587 1.000 48.45671 212 PRO A N 1
ATOM 11226 C CA . PRO D 1 212 ? -73.65468 0.47203 20.83393 1.000 47.57648 212 PRO A CA 1
ATOM 11227 C C . PRO D 1 212 ? -73.68869 1.88668 20.28614 1.000 44.75936 212 PRO A C 1
ATOM 11228 O O . PRO D 1 212 ? -74.74865 2.52461 20.28108 1.000 49.63018 212 PRO A O 1
ATOM 11232 N N . PHE D 1 213 ? -72.54740 2.39485 19.82651 1.000 46.33941 213 PHE A N 1
ATOM 11233 C CA . PHE D 1 213 ? -72.47688 3.63382 19.06790 1.000 45.26198 213 PHE A CA 1
ATOM 11234 C C . PHE D 1 213 ? -71.53612 3.42703 17.89327 1.000 46.88731 213 PHE A C 1
ATOM 11235 O O . PHE D 1 213 ? -70.47740 2.80956 18.04154 1.000 51.34651 213 PHE A O 1
ATOM 11243 N N . VAL D 1 214 ? -71.92205 3.94956 16.73283 1.000 42.68859 214 VAL A N 1
ATOM 11244 C CA . VAL D 1 214 ? -71.09130 3.85793 15.53747 1.000 43.86558 214 VAL A CA 1
ATOM 11245 C C . VAL D 1 214 ? -71.55185 4.92468 14.55513 1.000 41.04629 214 VAL A C 1
ATOM 11246 O O . VAL D 1 214 ? -72.74661 5.21452 14.44461 1.000 40.95869 214 VAL A O 1
ATOM 11250 N N . GLU D 1 215 ? -70.58931 5.52588 13.86034 1.000 42.51095 215 GLU A N 1
ATOM 11251 C CA . GLU D 1 215 ? -70.87779 6.45245 12.77429 1.000 42.17094 215 GLU A CA 1
ATOM 11252 C C . GLU D 1 215 ? -70.95377 5.66193 11.47454 1.000 45.17813 215 GLU A C 1
ATOM 11253 O O . GLU D 1 215 ? -69.98292 5.00508 11.08317 1.000 46.80442 215 GLU A O 1
ATOM 11259 N N . LEU D 1 216 ? -72.10589 5.71390 10.81484 1.000 46.81423 216 LEU A N 1
ATOM 11260 C CA . LEU D 1 216 ? -72.31245 4.98276 9.56720 1.000 41.19079 216 LEU A CA 1
ATOM 11261 C C . LEU D 1 216 ? -71.99735 5.92491 8.41389 1.000 44.83363 216 LEU A C 1
ATOM 11262 O O . LEU D 1 216 ? -72.84135 6.71868 7.99082 1.000 48.81464 216 LEU A O 1
ATOM 11267 N N . MET D 1 217 ? -70.76792 5.83805 7.91025 1.000 44.87324 217 MET A N 1
ATOM 11268 C CA . MET D 1 217 ? -70.27355 6.76005 6.90141 1.000 40.86298 217 MET A CA 1
ATOM 11269 C C . MET D 1 217 ? -69.34885 6.01408 5.95142 1.000 40.93069 217 MET A C 1
ATOM 11270 O O . MET D 1 217 ? -68.74900 4.99890 6.31732 1.000 44.99167 217 MET A O 1
ATOM 11275 N N . ASP D 1 218 ? -69.27571 6.50966 4.71320 1.000 39.71467 218 ASP A N 1
ATOM 11276 C CA . ASP D 1 218 ? -68.24900 6.12227 3.74643 1.000 44.10546 218 ASP A CA 1
ATOM 11277 C C . ASP D 1 218 ? -68.34604 4.68547 3.24112 1.000 40.46579 218 ASP A C 1
ATOM 11278 O O . ASP D 1 218 ? -67.62221 4.31644 2.31239 1.000 58.08290 218 ASP A O 1
ATOM 11283 N N . THR D 1 219 ? -69.21323 3.86551 3.82981 1.000 48.07037 219 THR A N 1
ATOM 11284 C CA . THR D 1 219 ? -69.36124 2.48700 3.37529 1.000 43.67393 219 THR A CA 1
ATOM 11285 C C . THR D 1 219 ? -69.95508 2.45341 1.97056 1.000 45.30292 219 THR A C 1
ATOM 11286 O O . THR D 1 219 ? -71.00458 3.05286 1.71698 1.000 48.25968 219 THR A O 1
ATOM 11290 N N . TRP D 1 220 ? -69.28750 1.74943 1.05442 1.000 42.44859 220 TRP A N 1
ATOM 11291 C CA . TRP D 1 220 ? -69.72409 1.71009 -0.33356 1.000 42.10507 220 TRP A CA 1
ATOM 11292 C C . TRP D 1 220 ? -69.51852 0.31627 -0.91044 1.000 47.91440 220 TRP A C 1
ATOM 11293 O O . TRP D 1 220 ? -68.88431 -0.55293 -0.30520 1.000 50.42741 220 TRP A O 1
ATOM 11304 N N . THR D 1 221 ? -70.07631 0.11985 -2.10381 1.000 53.18204 221 THR A N 1
ATOM 11305 C CA . THR D 1 221 ? -69.99380 -1.12673 -2.84996 1.000 49.78426 221 THR A CA 1
ATOM 11306 C C . THR D 1 221 ? -69.66380 -0.79973 -4.29857 1.000 47.57839 221 THR A C 1
ATOM 11307 O O . THR D 1 221 ? -70.15270 0.19660 -4.83792 1.000 48.81380 221 THR A O 1
ATOM 11311 N N . TRP D 1 222 ? -68.81856 -1.62624 -4.91609 1.000 52.28778 222 TRP A N 1
ATOM 11312 C CA . TRP D 1 222 ? -68.50704 -1.54091 -6.34369 1.000 52.14946 222 TRP A CA 1
ATOM 11313 C C . TRP D 1 222 ? -68.94884 -2.84573 -6.99910 1.000 51.43684 222 TRP A C 1
ATOM 11314 O O . TRP D 1 222 ? -68.24332 -3.85507 -6.92071 1.000 59.36529 222 TRP A O 1
ATOM 11325 N N . PHE D 1 223 ? -70.11180 -2.83494 -7.64188 1.000 52.88988 223 PHE A N 1
ATOM 11326 C CA . PHE D 1 223 ? -70.59718 -3.98676 -8.39955 1.000 59.53441 223 PHE A CA 1
ATOM 11327 C C . PHE D 1 223 ? -70.48398 -3.65166 -9.88295 1.000 57.82234 223 PHE A C 1
ATOM 11328 O O . PHE D 1 223 ? -71.29793 -2.89763 -10.42408 1.000 59.07861 223 PHE A O 1
ATOM 11336 N N . GLN D 1 224 ? -69.47780 -4.22314 -10.53600 1.000 55.32843 224 GLN A N 1
ATOM 11337 C CA . GLN D 1 224 ? -69.16944 -3.93814 -11.92903 1.000 63.79238 224 GLN A CA 1
ATOM 11338 C C . GLN D 1 224 ? -69.52243 -5.13666 -12.79969 1.000 65.92885 224 GLN A C 1
ATOM 11339 O O . GLN D 1 224 ? -69.36948 -6.28798 -12.37877 1.000 63.89631 224 GLN A O 1
ATOM 11345 N N . SER D 1 225 ? -69.99220 -4.86109 -14.01593 1.000 64.26919 225 SER A N 1
ATOM 11346 C CA . SER D 1 225 ? -70.37195 -5.90624 -14.95406 1.000 65.79824 225 SER A CA 1
ATOM 11347 C C . SER D 1 225 ? -69.86252 -5.55271 -16.34322 1.000 71.19236 225 SER A C 1
ATOM 11348 O O . SER D 1 225 ? -69.80562 -4.37929 -16.72073 1.000 73.11557 225 SER A O 1
ATOM 11351 N N . GLY D 1 226 ? -69.49418 -6.58442 -17.09921 1.000 75.13081 226 GLY A N 1
ATOM 11352 C CA . GLY D 1 226 ? -69.04688 -6.37590 -18.46771 1.000 65.02253 226 GLY A CA 1
ATOM 11353 C C . GLY D 1 226 ? -67.78060 -5.54452 -18.52448 1.000 66.71363 226 GLY A C 1
ATOM 11354 O O . GLY D 1 226 ? -66.80320 -5.80333 -17.81315 1.000 66.19800 226 GLY A O 1
ATOM 11355 N N . ILE D 1 227 ? -67.79914 -4.51988 -19.38127 1.000 67.39319 227 ILE A N 1
ATOM 11356 C CA . ILE D 1 227 ? -66.63284 -3.66459 -19.56290 1.000 64.26264 227 ILE A CA 1
ATOM 11357 C C . ILE D 1 227 ? -66.29926 -2.87958 -18.29809 1.000 67.51282 227 ILE A C 1
ATOM 11358 O O . ILE D 1 227 ? -65.14169 -2.48910 -18.10253 1.000 65.16271 227 ILE A O 1
ATOM 11363 N N . ASN D 1 228 ? -67.27687 -2.65642 -17.41543 1.000 62.27271 228 ASN A N 1
ATOM 11364 C CA . ASN D 1 228 ? -67.01913 -1.93551 -16.17366 1.000 65.68187 228 ASN A CA 1
ATOM 11365 C C . ASN D 1 228 ? -66.10926 -2.69820 -15.21927 1.000 61.45728 228 ASN A C 1
ATOM 11366 O O . ASN D 1 228 ? -65.65609 -2.11543 -14.22811 1.000 63.58454 228 ASN A O 1
ATOM 11371 N N . THR D 1 229 ? -65.83475 -3.97531 -15.48597 1.000 63.70987 229 THR A N 1
ATOM 11372 C CA . THR D 1 229 ? -64.94034 -4.75706 -14.64302 1.000 62.42152 229 THR A CA 1
ATOM 11373 C C . THR D 1 229 ? -63.47031 -4.53610 -14.97191 1.000 61.71402 229 THR A C 1
ATOM 11374 O O . THR D 1 229 ? -62.60986 -5.02848 -14.23371 1.000 67.91339 229 THR A O 1
ATOM 11378 N N . ASP D 1 230 ? -63.15889 -3.80963 -16.04843 1.000 60.36850 230 ASP A N 1
ATOM 11379 C CA . ASP D 1 230 ? -61.76859 -3.60264 -16.44077 1.000 66.33575 230 ASP A CA 1
ATOM 11380 C C . ASP D 1 230 ? -61.01641 -2.67249 -15.49694 1.000 64.03736 230 ASP A C 1
ATOM 11381 O O . ASP D 1 230 ? -59.82493 -2.42767 -15.71796 1.000 64.88337 230 ASP A O 1
ATOM 11386 N N . GLY D 1 231 ? -61.67502 -2.15478 -14.46315 1.000 63.52300 231 GLY A N 1
ATOM 11387 C CA . GLY D 1 231 ? -61.02572 -1.33461 -13.46155 1.000 59.31115 231 GLY A CA 1
ATOM 11388 C C . GLY D 1 231 ? -61.53382 -1.64729 -12.07000 1.000 60.83448 231 GLY A C 1
ATOM 11389 O O . GLY D 1 231 ? -62.74644 -1.73622 -11.85384 1.000 56.55636 231 GLY A O 1
ATOM 11390 N N . ALA D 1 232 ? -60.61647 -1.81633 -11.11406 1.000 61.48836 232 ALA A N 1
ATOM 11391 C CA . ALA D 1 232 ? -61.01980 -2.22025 -9.77079 1.000 59.24566 232 ALA A CA 1
ATOM 11392 C C . ALA D 1 232 ? -61.81329 -1.13079 -9.06111 1.000 58.10808 232 ALA A C 1
ATOM 11393 O O . ALA D 1 232 ? -62.65824 -1.43725 -8.21156 1.000 53.50793 232 ALA A O 1
ATOM 11395 N N . HIS D 1 233 ? -61.56305 0.13535 -9.38994 1.000 55.81443 233 HIS A N 1
ATOM 11396 C CA . HIS D 1 233 ? -62.22734 1.25733 -8.74117 1.000 57.50067 233 HIS A CA 1
ATOM 11397 C C . HIS D 1 233 ? -63.31984 1.87527 -9.60381 1.000 51.08012 233 HIS A C 1
ATOM 11398 O O . HIS D 1 233 ? -63.77108 2.98492 -9.30637 1.000 52.61992 233 HIS A O 1
ATOM 11405 N N . ASN D 1 234 ? -63.75078 1.19221 -10.65711 1.000 52.95502 234 ASN A N 1
ATOM 11406 C CA . ASN D 1 234 ? -64.73102 1.75664 -11.57572 1.000 56.91857 234 ASN A CA 1
ATOM 11407 C C . ASN D 1 234 ? -66.05596 1.99615 -10.86035 1.000 59.08259 234 ASN A C 1
ATOM 11408 O O . ASN D 1 234 ? -66.61108 1.05758 -10.26734 1.000 58.21775 234 ASN A O 1
ATOM 11413 N N . PRO D 1 235 ? -66.58943 3.21468 -10.88505 1.000 55.96486 235 PRO A N 1
ATOM 11414 C CA . PRO D 1 235 ? -67.80949 3.50747 -10.12699 1.000 51.74976 235 PRO A CA 1
ATOM 11415 C C . PRO D 1 235 ? -69.00744 2.72619 -10.64451 1.000 52.81952 235 PRO A C 1
ATOM 11416 O O . PRO D 1 235 ? -69.07745 2.32501 -11.80859 1.000 58.12431 235 PRO A O 1
ATOM 11420 N N . VAL D 1 236 ? -69.96585 2.51578 -9.73908 1.000 55.59464 236 VAL A N 1
ATOM 11421 C CA . VAL D 1 236 ? -71.21459 1.85675 -10.10080 1.000 54.76441 236 VAL A CA 1
ATOM 11422 C C . VAL D 1 236 ? -71.93566 2.68033 -11.15713 1.000 53.57543 236 VAL A C 1
ATOM 11423 O O . VAL D 1 236 ? -72.04908 3.90732 -11.04181 1.000 55.95498 236 VAL A O 1
ATOM 11427 N N . THR D 1 237 ? -72.42437 2.00948 -12.19699 1.000 54.11714 237 THR A N 1
ATOM 11428 C CA . THR D 1 237 ? -73.18620 2.64839 -13.25884 1.000 58.81102 237 THR A CA 1
ATOM 11429 C C . THR D 1 237 ? -74.62050 2.12396 -13.25084 1.000 59.36092 237 THR A C 1
ATOM 11430 O O . THR D 1 237 ? -75.03897 1.39635 -12.34258 1.000 65.13174 237 THR A O 1
ATOM 11434 N N . ASN D 1 238 ? -75.38146 2.49987 -14.27681 1.000 55.48428 238 ASN A N 1
ATOM 11435 C CA . ASN D 1 238 ? -76.73668 2.00587 -14.47045 1.000 60.56014 238 ASN A CA 1
ATOM 11436 C C . ASN D 1 238 ? -76.81373 0.94356 -15.56290 1.000 64.75739 238 ASN A C 1
ATOM 11437 O O . ASN D 1 238 ? -77.89314 0.70731 -16.11647 1.000 70.39044 238 ASN A O 1
ATOM 11442 N N . ARG D 1 239 ? -75.69159 0.30271 -15.88294 1.000 68.67693 239 ARG A N 1
ATOM 11443 C CA . ARG D 1 239 ? -75.68730 -0.74500 -16.89326 1.000 62.52447 239 ARG A CA 1
ATOM 11444 C C . ARG D 1 239 ? -76.47383 -1.95562 -16.40655 1.000 64.76465 239 ARG A C 1
ATOM 11445 O O . ARG D 1 239 ? -76.39064 -2.34589 -15.23847 1.000 67.01130 239 ARG A O 1
ATOM 11453 N N . ILE D 1 240 ? -77.24180 -2.54818 -17.31186 1.000 69.79682 240 ILE A N 1
ATOM 11454 C CA . ILE D 1 240 ? -78.09140 -3.68652 -16.98913 1.000 70.39665 240 ILE A CA 1
ATOM 11455 C C . ILE D 1 240 ? -77.28053 -4.96725 -17.13254 1.000 76.98959 240 ILE A C 1
ATOM 11456 O O . ILE D 1 240 ? -76.64243 -5.19977 -18.16682 1.000 78.45064 240 ILE A O 1
ATOM 11461 N N . VAL D 1 241 ? -77.29668 -5.79487 -16.08712 1.000 76.30343 241 VAL A N 1
ATOM 11462 C CA . VAL D 1 241 ? -76.61110 -7.07984 -16.13151 1.000 70.77327 241 VAL A CA 1
ATOM 11463 C C . VAL D 1 241 ? -77.33027 -8.00230 -17.10464 1.000 77.50806 241 VAL A C 1
ATOM 11464 O O . VAL D 1 241 ? -78.56332 -8.11381 -17.08781 1.000 69.50632 241 VAL A O 1
ATOM 11468 N N . GLN D 1 242 ? -76.56138 -8.66891 -17.95834 1.000 80.18330 242 GLN A N 1
ATOM 11469 C CA . GLN D 1 242 ? -77.09534 -9.60657 -18.92967 1.000 78.51985 242 GLN A CA 1
ATOM 11470 C C . GLN D 1 242 ? -76.48757 -10.98476 -18.70449 1.000 74.21648 242 GLN A C 1
ATOM 11471 O O . GLN D 1 242 ? -75.46412 -11.13430 -18.03161 1.000 72.49002 242 GLN A O 1
ATOM 11477 N N . SER D 1 243 ? -77.14095 -11.99628 -19.27148 1.000 81.28810 243 SER A N 1
ATOM 11478 C CA . SER D 1 243 ? -76.72250 -13.37488 -19.05466 1.000 87.01179 243 SER A CA 1
ATOM 11479 C C . SER D 1 243 ? -75.32760 -13.61277 -19.61993 1.000 89.22825 243 SER A C 1
ATOM 11480 O O . SER D 1 243 ? -75.03548 -13.25122 -20.76364 1.000 92.46399 243 SER A O 1
ATOM 11483 N N . GLY D 1 244 ? -74.46477 -14.22252 -18.80865 1.000 81.08414 244 GLY A N 1
ATOM 11484 C CA . GLY D 1 244 ? -73.11314 -14.53602 -19.21651 1.000 80.66476 244 GLY A CA 1
ATOM 11485 C C . GLY D 1 244 ? -72.09259 -13.44953 -18.96191 1.000 81.53409 244 GLY A C 1
ATOM 11486 O O . GLY D 1 244 ? -70.90058 -13.67519 -19.20781 1.000 78.36217 244 GLY A O 1
ATOM 11487 N N . ASP D 1 245 ? -72.51405 -12.28476 -18.47558 1.000 80.16993 245 ASP A N 1
ATOM 11488 C CA . ASP D 1 245 ? -71.58422 -11.18840 -18.24515 1.000 70.75216 245 ASP A CA 1
ATOM 11489 C C . ASP D 1 245 ? -70.65829 -11.49751 -17.07608 1.000 71.97581 245 ASP A C 1
ATOM 11490 O O . ASP D 1 245 ? -71.06172 -12.11526 -16.08580 1.000 70.55538 245 ASP A O 1
ATOM 11495 N N . ILE D 1 246 ? -69.40931 -11.05901 -17.19520 1.000 73.75083 246 ILE A N 1
ATOM 11496 C CA . ILE D 1 246 ? -68.45831 -11.16158 -16.09474 1.000 73.70019 246 ILE A CA 1
ATOM 11497 C C . ILE D 1 246 ? -68.79672 -10.10211 -15.05354 1.000 64.28747 246 ILE A C 1
ATOM 11498 O O . ILE D 1 246 ? -69.03605 -8.93605 -15.38884 1.000 68.35508 246 ILE A O 1
ATOM 11503 N N . LEU D 1 247 ? -68.83790 -10.50717 -13.78936 1.000 66.44598 247 LEU A N 1
ATOM 11504 C CA . LEU D 1 247 ? -69.20472 -9.62321 -12.69384 1.000 65.32567 247 LEU A CA 1
ATOM 11505 C C . LEU D 1 247 ? -68.01362 -9.40441 -11.76943 1.000 66.23130 247 LEU A C 1
ATOM 11506 O O . LEU D 1 247 ? -66.96866 -10.04750 -11.89428 1.000 62.56355 247 LEU A O 1
ATOM 11511 N N . SER D 1 248 ? -68.18870 -8.47914 -10.82350 1.000 61.42746 248 SER A N 1
ATOM 11512 C CA . SER D 1 248 ? -67.12793 -8.14822 -9.87209 1.000 64.63401 248 SER A CA 1
ATOM 11513 C C . SER D 1 248 ? -67.78332 -7.65817 -8.58288 1.000 58.98520 248 SER A C 1
ATOM 11514 O O . SER D 1 248 ? -68.23614 -6.51230 -8.51069 1.000 60.64908 248 SER A O 1
ATOM 11517 N N . LEU D 1 249 ? -67.82590 -8.52901 -7.57729 1.000 55.15555 249 LEU A N 1
ATOM 11518 C CA . LEU D 1 249 ? -68.33351 -8.16483 -6.26142 1.000 57.14787 249 LEU A CA 1
ATOM 11519 C C . LEU D 1 249 ? -67.24917 -7.43487 -5.47874 1.000 60.31988 249 LEU A C 1
ATOM 11520 O O . LEU D 1 249 ? -66.09462 -7.86989 -5.45550 1.000 57.24769 249 LEU A O 1
ATOM 11525 N N . ASN D 1 250 ? -67.61778 -6.32408 -4.84136 1.000 56.69877 250 ASN A N 1
ATOM 11526 C CA . ASN D 1 250 ? -66.67643 -5.54945 -4.03543 1.000 55.47654 250 ASN A CA 1
ATOM 11527 C C . ASN D 1 250 ? -67.43647 -4.91187 -2.88260 1.000 55.56631 250 ASN A C 1
ATOM 11528 O O . ASN D 1 250 ? -68.33717 -4.10020 -3.11224 1.000 51.21958 250 ASN A O 1
ATOM 11533 N N . THR D 1 251 ? -67.07177 -5.26745 -1.65147 1.000 50.94881 251 THR A N 1
ATOM 11534 C CA . THR D 1 251 ? -67.73464 -4.76822 -0.45191 1.000 52.46728 251 THR A CA 1
ATOM 11535 C C . THR D 1 251 ? -66.71406 -4.07307 0.43821 1.000 48.81199 251 THR A C 1
ATOM 11536 O O . THR D 1 251 ? -65.67041 -4.65168 0.75802 1.000 55.32470 251 THR A O 1
ATOM 11540 N N . PHE D 1 252 ? -67.01790 -2.83861 0.84362 1.000 44.30218 252 PHE A N 1
ATOM 11541 C CA . PHE D 1 252 ? -66.09383 -2.00706 1.61644 1.000 50.05850 252 PHE A CA 1
ATOM 11542 C C . PHE D 1 252 ? -66.81402 -1.38206 2.80401 1.000 49.66457 252 PHE A C 1
ATOM 11543 O O . PHE D 1 252 ? -67.23443 -0.21817 2.75013 1.000 48.88623 252 PHE A O 1
ATOM 11551 N N . PRO D 1 253 ? -66.96507 -2.12322 3.90203 1.000 52.03784 253 PRO A N 1
ATOM 11552 C CA . PRO D 1 253 ? -67.49299 -1.51892 5.13331 1.000 55.19890 253 PRO A CA 1
ATOM 11553 C C . PRO D 1 253 ? -66.42850 -0.65890 5.80297 1.000 45.99202 253 PRO A C 1
ATOM 11554 O O . PRO D 1 253 ? -65.27541 -1.07266 5.94509 1.000 46.99635 253 PRO A O 1
ATOM 11558 N N . MET D 1 254 ? -66.81883 0.54849 6.20122 1.000 39.22838 254 MET A N 1
ATOM 11559 C CA . MET D 1 254 ? -65.93079 1.49242 6.87058 1.000 46.55173 254 MET A CA 1
ATOM 11560 C C . MET D 1 254 ? -66.40533 1.64324 8.31051 1.000 47.61924 254 MET A C 1
ATOM 11561 O O . MET D 1 254 ? -67.47263 2.21334 8.56123 1.000 45.14340 254 MET A O 1
ATOM 11566 N N . ILE D 1 255 ? -65.61426 1.13440 9.25165 1.000 41.05613 255 ILE A N 1
ATOM 11567 C CA . ILE D 1 255 ? -65.99430 1.06873 10.65885 1.000 42.76285 255 ILE A CA 1
ATOM 11568 C C . ILE D 1 255 ? -64.97151 1.86351 11.45826 1.000 40.38357 255 ILE A C 1
ATOM 11569 O O . ILE D 1 255 ? -63.82290 1.42905 11.61219 1.000 45.22911 255 ILE A O 1
ATOM 11574 N N . PHE D 1 256 ? -65.38612 3.02411 11.96830 1.000 43.21658 256 PHE A N 1
ATOM 11575 C CA . PHE D 1 256 ? -64.52212 3.89002 12.77216 1.000 36.43269 256 PHE A CA 1
ATOM 11576 C C . PHE D 1 256 ? -63.23578 4.23951 12.02663 1.000 46.73943 256 PHE A C 1
ATOM 11577 O O . PHE D 1 256 ? -62.14172 4.25725 12.59697 1.000 34.11392 256 PHE A O 1
ATOM 11585 N N . GLY D 1 257 ? -63.37226 4.51890 10.73075 1.000 46.59964 257 GLY A N 1
ATOM 11586 C CA . GLY D 1 257 ? -62.25257 4.91723 9.90712 1.000 40.27641 257 GLY A CA 1
ATOM 11587 C C . GLY D 1 257 ? -61.35620 3.79379 9.43802 1.000 41.63914 257 GLY A C 1
ATOM 11588 O O . GLY D 1 257 ? -60.37400 4.06482 8.73504 1.000 44.44512 257 GLY A O 1
ATOM 11589 N N . TYR D 1 258 ? -61.65299 2.54922 9.79922 1.000 40.70487 258 TYR A N 1
ATOM 11590 C CA . TYR D 1 258 ? -60.85187 1.40304 9.39517 1.000 42.21079 258 TYR A CA 1
ATOM 11591 C C . TYR D 1 258 ? -61.49170 0.71143 8.19945 1.000 41.13927 258 TYR A C 1
ATOM 11592 O O . TYR D 1 258 ? -62.71847 0.61270 8.10496 1.000 40.73619 258 TYR A O 1
ATOM 11601 N N . TYR D 1 259 ? -60.64671 0.22632 7.29556 1.000 47.07722 259 TYR A N 1
ATOM 11602 C CA . TYR D 1 259 ? -61.05514 -0.24931 5.98085 1.000 44.67498 259 TYR A CA 1
ATOM 11603 C C . TYR D 1 259 ? -60.85479 -1.75546 5.87989 1.000 47.80478 259 TYR A C 1
ATOM 11604 O O . TYR D 1 259 ? -59.79220 -2.27096 6.24399 1.000 44.87071 259 TYR A O 1
ATOM 11613 N N . THR D 1 260 ? -61.87963 -2.45415 5.39421 1.000 39.30321 260 THR A N 1
ATOM 11614 C CA . THR D 1 260 ? -61.77755 -3.85557 5.01432 1.000 46.58054 260 THR A CA 1
ATOM 11615 C C . THR D 1 260 ? -62.45248 -4.03664 3.66097 1.000 49.67076 260 THR A C 1
ATOM 11616 O O . THR D 1 260 ? -63.26366 -3.20970 3.23630 1.000 46.06289 260 THR A O 1
ATOM 11620 N N . ALA D 1 261 ? -62.10708 -5.12452 2.97502 1.000 53.20692 261 ALA A N 1
ATOM 11621 C CA . ALA D 1 261 ? -62.59889 -5.32747 1.62006 1.000 51.09741 261 ALA A CA 1
ATOM 11622 C C . ALA D 1 261 ? -62.76135 -6.80968 1.32276 1.000 54.63102 261 ALA A C 1
ATOM 11623 O O . ALA D 1 261 ? -61.93450 -7.62984 1.73036 1.000 54.19787 261 ALA A O 1
ATOM 11625 N N . LEU D 1 262 ? -63.83881 -7.13725 0.61049 1.000 56.48030 262 LEU A N 1
ATOM 11626 C CA . LEU D 1 262 ? -64.04152 -8.45258 0.01405 1.000 53.77235 262 LEU A CA 1
ATOM 11627 C C . LEU D 1 262 ? -64.34010 -8.24683 -1.46140 1.000 51.30004 262 LEU A C 1
ATOM 11628 O O . LEU D 1 262 ? -65.28059 -7.52520 -1.80791 1.000 57.58184 262 LEU A O 1
ATOM 11633 N N . GLU D 1 263 ? -63.53808 -8.86303 -2.32714 1.000 55.07645 263 GLU A N 1
ATOM 11634 C CA . GLU D 1 263 ? -63.68935 -8.70793 -3.76795 1.000 52.88006 263 GLU A CA 1
ATOM 11635 C C . GLU D 1 263 ? -63.63478 -10.07597 -4.43002 1.000 54.32613 263 GLU A C 1
ATOM 11636 O O . GLU D 1 263 ? -62.75032 -10.88365 -4.12719 1.000 52.15568 263 GLU A O 1
ATOM 11642 N N . ARG D 1 264 ? -64.58252 -10.33178 -5.32988 1.000 59.50224 264 ARG A N 1
ATOM 11643 C CA . ARG D 1 264 ? -64.72810 -11.63327 -5.96207 1.000 56.77200 264 ARG A CA 1
ATOM 11644 C C . ARG D 1 264 ? -65.14770 -11.46389 -7.41429 1.000 60.97822 264 ARG A C 1
ATOM 11645 O O . ARG D 1 264 ? -65.91486 -10.55659 -7.74681 1.000 60.70857 264 ARG A O 1
ATOM 11653 N N . THR D 1 265 ? -64.63725 -12.34267 -8.27323 1.000 61.88428 265 THR A N 1
ATOM 11654 C CA . THR D 1 265 ? -65.09731 -12.44884 -9.65197 1.000 61.56594 265 THR A CA 1
ATOM 11655 C C . THR D 1 265 ? -66.33382 -13.33711 -9.69649 1.000 65.05531 265 THR A C 1
ATOM 11656 O O . THR D 1 265 ? -66.33994 -14.43066 -9.12302 1.000 64.00644 265 THR A O 1
ATOM 11660 N N . LEU D 1 266 ? -67.37910 -12.86309 -10.36680 1.000 64.39174 266 LEU A N 1
ATOM 11661 C CA . LEU D 1 266 ? -68.62382 -13.60260 -10.49147 1.000 67.41637 266 LEU A CA 1
ATOM 11662 C C . LEU D 1 266 ? -69.01441 -13.68410 -11.95978 1.000 68.34802 266 LEU A C 1
ATOM 11663 O O . LEU D 1 266 ? -68.46381 -12.98626 -12.81529 1.000 67.91145 266 LEU A O 1
ATOM 11668 N N . PHE D 1 267 ? -69.97792 -14.55493 -12.24497 1.000 71.43219 267 PHE A N 1
ATOM 11669 C CA . PHE D 1 267 ? -70.56199 -14.66404 -13.57182 1.000 71.14823 267 PHE A CA 1
ATOM 11670 C C . PHE D 1 267 ? -72.05732 -14.89769 -13.43483 1.000 72.67574 267 PHE A C 1
ATOM 11671 O O . PHE D 1 267 ? -72.49762 -15.65528 -12.56557 1.000 73.43624 267 PHE A O 1
ATOM 11679 N N . CYS D 1 268 ? -72.83290 -14.23389 -14.28769 1.000 78.56075 268 CYS A N 1
ATOM 11680 C CA . CYS D 1 268 ? -74.28320 -14.36016 -14.27097 1.000 81.64776 268 CYS A CA 1
ATOM 11681 C C . CYS D 1 268 ? -74.70466 -15.56207 -15.10578 1.000 82.11407 268 CYS A C 1
ATOM 11682 O O . CYS D 1 268 ? -74.31207 -15.68357 -16.27092 1.000 83.81344 268 CYS A O 1
ATOM 11685 N N . ASP D 1 269 ? -75.48968 -16.45262 -14.49475 1.000 95.58801 269 ASP A N 1
ATOM 11686 C CA . ASP D 1 269 ? -76.04885 -17.63490 -15.14627 1.000 100.20042 269 ASP A CA 1
ATOM 11687 C C . ASP D 1 269 ? -74.97887 -18.62102 -15.60327 1.000 98.95910 269 ASP A C 1
ATOM 11688 O O . ASP D 1 269 ? -74.98466 -19.78150 -15.18003 1.000 102.69097 269 ASP A O 1
ATOM 11693 N N . HIS D 1 270 ? -74.06384 -18.18596 -16.46659 1.000 81.34421 270 HIS A N 1
ATOM 11694 C CA . HIS D 1 270 ? -73.07747 -19.09985 -17.02100 1.000 87.44734 270 HIS A CA 1
ATOM 11695 C C . HIS D 1 270 ? -71.79830 -18.34623 -17.35165 1.000 83.26382 270 HIS A C 1
ATOM 11696 O O . HIS D 1 270 ? -71.77550 -17.11482 -17.42929 1.000 84.63233 270 HIS A O 1
ATOM 11703 N N . VAL D 1 271 ? -70.73046 -19.11431 -17.55305 1.000 81.27371 271 VAL A N 1
ATOM 11704 C CA . VAL D 1 271 ? -69.42191 -18.59093 -17.92136 1.000 79.79770 271 VAL A CA 1
ATOM 11705 C C . VAL D 1 271 ? -68.91937 -19.38623 -19.11885 1.000 74.26311 271 VAL A C 1
ATOM 11706 O O . VAL D 1 271 ? -68.97465 -20.62100 -19.11666 1.000 75.75884 271 VAL A O 1
ATOM 11710 N N . ASP D 1 272 ? -68.45547 -18.68187 -20.14844 1.000 78.42051 272 ASP A N 1
ATOM 11711 C CA . ASP D 1 272 ? -67.95890 -19.34876 -21.34194 1.000 78.62536 272 ASP A CA 1
ATOM 11712 C C . ASP D 1 272 ? -66.59481 -19.98317 -21.07055 1.000 81.71614 272 ASP A C 1
ATOM 11713 O O . ASP D 1 272 ? -65.94077 -19.71780 -20.05690 1.000 78.80216 272 ASP A O 1
ATOM 11718 N N . ASP D 1 273 ? -66.16572 -20.83328 -22.00763 1.000 77.73024 273 ASP A N 1
ATOM 11719 C CA . ASP D 1 273 ? -64.91784 -21.57129 -21.83204 1.000 79.70576 273 ASP A CA 1
ATOM 11720 C C . ASP D 1 273 ? -63.70851 -20.64323 -21.84983 1.000 76.81897 273 ASP A C 1
ATOM 11721 O O . ASP D 1 273 ? -62.74854 -20.85492 -21.09997 1.000 77.15140 273 ASP A O 1
ATOM 11726 N N . ALA D 1 274 ? -63.73276 -19.61292 -22.69844 1.000 83.37137 274 ALA A N 1
ATOM 11727 C CA . ALA D 1 274 ? -62.59343 -18.70478 -22.79356 1.000 75.09825 274 ALA A CA 1
ATOM 11728 C C . ALA D 1 274 ? -62.39028 -17.93409 -21.49415 1.000 80.02828 274 ALA A C 1
ATOM 11729 O O . ALA D 1 274 ? -61.26238 -17.81344 -21.00151 1.000 81.04177 274 ALA A O 1
ATOM 11731 N N . SER D 1 275 ? -63.47217 -17.40474 -20.92170 1.000 76.10479 275 SER A N 1
ATOM 11732 C CA . SER D 1 275 ? -63.34748 -16.63325 -19.69118 1.000 76.24974 275 SER A CA 1
ATOM 11733 C C . SER D 1 275 ? -63.12580 -17.52524 -18.47568 1.000 73.57760 275 SER A C 1
ATOM 11734 O O . SER D 1 275 ? -62.47775 -17.09990 -17.51284 1.000 70.30243 275 SER A O 1
ATOM 11737 N N . LEU D 1 276 ? -63.64445 -18.75598 -18.50089 1.000 77.92163 276 LEU A N 1
ATOM 11738 C CA . LEU D 1 276 ? -63.41893 -19.67645 -17.39032 1.000 75.43870 276 LEU A CA 1
ATOM 11739 C C . LEU D 1 276 ? -61.94419 -20.03791 -17.26301 1.000 78.01259 276 LEU A C 1
ATOM 11740 O O . LEU D 1 276 ? -61.42917 -20.18001 -16.14741 1.000 67.24794 276 LEU A O 1
ATOM 11745 N N . ASP D 1 277 ? -61.25029 -20.19157 -18.39497 1.000 72.37070 277 ASP A N 1
ATOM 11746 C CA . ASP D 1 277 ? -59.82349 -20.49745 -18.35551 1.000 70.54676 277 ASP A CA 1
ATOM 11747 C C . ASP D 1 277 ? -59.03903 -19.37979 -17.68018 1.000 70.50548 277 ASP A C 1
ATOM 11748 O O . ASP D 1 277 ? -58.14587 -19.64191 -16.86562 1.000 67.85483 277 ASP A O 1
ATOM 11753 N N . ILE D 1 278 ? -59.35933 -18.12544 -18.00463 1.000 71.90761 278 ILE A N 1
ATOM 11754 C CA . ILE D 1 278 ? -58.69215 -17.00117 -17.35693 1.000 66.94738 278 ILE A CA 1
ATOM 11755 C C . ILE D 1 278 ? -59.05514 -16.94879 -15.87836 1.000 68.68573 278 ILE A C 1
ATOM 11756 O O . ILE D 1 278 ? -58.21332 -16.63318 -15.02824 1.000 71.93204 278 ILE A O 1
ATOM 11761 N N . TRP D 1 279 ? -60.30965 -17.26521 -15.54682 1.000 71.64995 279 TRP A N 1
ATOM 11762 C CA . TRP D 1 279 ? -60.73368 -17.25772 -14.15003 1.000 71.54994 279 TRP A CA 1
ATOM 11763 C C . TRP D 1 279 ? -59.98665 -18.31319 -13.34372 1.000 68.67002 279 TRP A C 1
ATOM 11764 O O . TRP D 1 279 ? -59.51573 -18.03835 -12.23400 1.000 68.89288 279 TRP A O 1
ATOM 11775 N N . GLU D 1 280 ? -59.86038 -19.52578 -13.89014 1.000 69.76197 280 GLU A N 1
ATOM 11776 C CA . GLU D 1 280 ? -59.14706 -20.58729 -13.18680 1.000 72.74681 280 GLU A CA 1
ATOM 11777 C C . GLU D 1 280 ? -57.67051 -20.25344 -13.00879 1.000 70.71427 280 GLU A C 1
ATOM 11778 O O . GLU D 1 280 ? -57.07632 -20.60775 -11.98365 1.000 67.44656 280 GLU A O 1
ATOM 11784 N N . LYS D 1 281 ? -57.06571 -19.56939 -13.98331 1.000 70.13775 281 LYS A N 1
ATOM 11785 C CA . LYS D 1 281 ? -55.66110 -19.19447 -13.85718 1.000 66.56310 281 LYS A CA 1
ATOM 11786 C C . LYS D 1 281 ? -55.47047 -18.09622 -12.81737 1.000 67.57844 281 LYS A C 1
ATOM 11787 O O . LYS D 1 281 ? -54.52808 -18.14932 -12.01830 1.000 69.32786 281 LYS A O 1
ATOM 11793 N N . ASN D 1 282 ? -56.35292 -17.09320 -12.80862 1.000 62.83475 282 ASN A N 1
ATOM 11794 C CA . ASN D 1 282 ? -56.22157 -16.01098 -11.83805 1.000 67.23748 282 ASN A CA 1
ATOM 11795 C C . ASN D 1 282 ? -56.49464 -16.49408 -10.41994 1.000 64.74766 282 ASN A C 1
ATOM 11796 O O . ASN D 1 282 ? -55.88614 -15.99174 -9.46773 1.000 64.54601 282 ASN A O 1
ATOM 11801 N N . VAL D 1 283 ? -57.40313 -17.45865 -10.25978 1.000 66.34737 283 VAL A N 1
ATOM 11802 C CA . VAL D 1 283 ? -57.62468 -18.06411 -8.95055 1.000 67.04772 283 VAL A CA 1
ATOM 11803 C C . VAL D 1 283 ? -56.39147 -18.84464 -8.51179 1.000 68.00184 283 VAL A C 1
ATOM 11804 O O . VAL D 1 283 ? -56.03793 -18.85845 -7.32632 1.000 62.72289 283 VAL A O 1
ATOM 11808 N N . ALA D 1 284 ? -55.70743 -19.49056 -9.46108 1.000 65.46155 284 ALA A N 1
ATOM 11809 C CA . ALA D 1 284 ? -54.49297 -20.22925 -9.12923 1.000 64.25110 284 ALA A CA 1
ATOM 11810 C C . ALA D 1 284 ? -53.42605 -19.30778 -8.55003 1.000 69.18095 284 ALA A C 1
ATOM 11811 O O . ALA D 1 284 ? -52.78086 -19.64471 -7.55015 1.000 67.39943 284 ALA A O 1
ATOM 11813 N N . VAL D 1 285 ? -53.22656 -18.13878 -9.16422 1.000 69.87818 285 VAL A N 1
ATOM 11814 C CA . VAL D 1 285 ? -52.27798 -17.16799 -8.62501 1.000 61.93712 285 VAL A CA 1
ATOM 11815 C C . VAL D 1 285 ? -52.72473 -16.70441 -7.24532 1.000 68.27191 285 VAL A C 1
ATOM 11816 O O . VAL D 1 285 ? -51.89986 -16.47126 -6.35215 1.000 63.17990 285 VAL A O 1
ATOM 11820 N N . HIS D 1 286 ? -54.03834 -16.57006 -7.04848 1.000 60.40355 286 HIS A N 1
ATOM 11821 C CA . HIS D 1 286 ? -54.56010 -16.21452 -5.73416 1.000 63.75774 286 HIS A CA 1
ATOM 11822 C C . HIS D 1 286 ? -54.28896 -17.31678 -4.71913 1.000 67.60602 286 HIS A C 1
ATOM 11823 O O . HIS D 1 286 ? -53.99754 -17.03425 -3.55108 1.000 67.20966 286 HIS A O 1
ATOM 11830 N N . ARG D 1 287 ? -54.38189 -18.57823 -5.14619 1.000 64.00367 287 ARG A N 1
ATOM 11831 C CA . ARG D 1 287 ? -54.06448 -19.69033 -4.25653 1.000 62.88307 287 ARG A CA 1
ATOM 11832 C C . ARG D 1 287 ? -52.59911 -19.65362 -3.83925 1.000 66.49691 287 ARG A C 1
ATOM 11833 O O . ARG D 1 287 ? -52.27242 -19.82106 -2.65878 1.000 60.96584 287 ARG A O 1
ATOM 11841 N N . ARG D 1 288 ? -51.69907 -19.42803 -4.80035 1.000 61.74951 288 ARG A N 1
ATOM 11842 C CA . ARG D 1 288 ? -50.27628 -19.37270 -4.48405 1.000 68.01209 288 ARG A CA 1
ATOM 11843 C C . ARG D 1 288 ? -49.93160 -18.13715 -3.66334 1.000 68.05879 288 ARG A C 1
ATOM 11844 O O . ARG D 1 288 ? -49.04960 -18.19604 -2.79977 1.000 66.20205 288 ARG A O 1
ATOM 11852 N N . GLY D 1 289 ? -50.61314 -17.01740 -3.91295 1.000 62.97058 289 GLY A N 1
ATOM 11853 C CA . GLY D 1 289 ? -50.33937 -15.81360 -3.14772 1.000 62.77255 289 GLY A CA 1
ATOM 11854 C C . GLY D 1 289 ? -50.65437 -15.97169 -1.67282 1.000 68.63034 289 GLY A C 1
ATOM 11855 O O . GLY D 1 289 ? -49.93274 -15.45499 -0.81750 1.000 68.60380 289 GLY A O 1
ATOM 11856 N N . LEU D 1 290 ? -51.73221 -16.69592 -1.35454 1.000 68.03692 290 LEU A N 1
ATOM 11857 C CA . LEU D 1 290 ? -52.11700 -16.88656 0.04154 1.000 64.99122 290 LEU A CA 1
ATOM 11858 C C . LEU D 1 290 ? -51.02700 -17.58983 0.83836 1.000 71.10592 290 LEU A C 1
ATOM 11859 O O . LEU D 1 290 ? -50.85342 -17.31310 2.03088 1.000 70.84957 290 LEU A O 1
ATOM 11864 N N . GLU D 1 291 ? -50.28635 -18.49732 0.20402 1.000 69.38448 291 GLU A N 1
ATOM 11865 C CA . GLU D 1 291 ? -49.21611 -19.21400 0.88312 1.000 77.06278 291 GLU A CA 1
ATOM 11866 C C . GLU D 1 291 ? -47.92296 -18.41537 0.96821 1.000 69.93563 291 GLU A C 1
ATOM 11867 O O . GLU D 1 291 ? -47.01478 -18.81898 1.70250 1.000 68.31383 291 GLU A O 1
ATOM 11873 N N . LEU D 1 292 ? -47.81433 -17.30135 0.24559 1.000 73.39050 292 LEU A N 1
ATOM 11874 C CA . LEU D 1 292 ? -46.56986 -16.54594 0.20753 1.000 71.06740 292 LEU A CA 1
ATOM 11875 C C . LEU D 1 292 ? -46.47099 -15.48355 1.29472 1.000 71.37420 292 LEU A C 1
ATOM 11876 O O . LEU D 1 292 ? -45.35289 -15.10470 1.66182 1.000 70.84108 292 LEU A O 1
ATOM 11881 N N . ILE D 1 293 ? -47.59712 -14.99503 1.82013 1.000 75.58530 293 ILE A N 1
ATOM 11882 C CA . ILE D 1 293 ? -47.56026 -14.01123 2.89926 1.000 70.00453 293 ILE A CA 1
ATOM 11883 C C . ILE D 1 293 ? -47.01592 -14.68992 4.15020 1.000 70.26520 293 ILE A C 1
ATOM 11884 O O . ILE D 1 293 ? -47.71922 -15.45365 4.82248 1.000 68.84625 293 ILE A O 1
ATOM 11889 N N . LYS D 1 294 ? -45.75065 -14.43368 4.44604 1.000 78.75750 294 LYS A N 1
ATOM 11890 C CA . LYS D 1 294 ? -45.03112 -14.98341 5.58205 1.000 77.75677 294 LYS A CA 1
ATOM 11891 C C . LYS D 1 294 ? -44.29569 -13.85246 6.27966 1.000 75.20752 294 LYS A C 1
ATOM 11892 O O . LYS D 1 294 ? -44.05152 -12.79973 5.68005 1.000 77.07483 294 LYS A O 1
ATOM 11898 N N . PRO D 1 295 ? -43.93994 -14.02969 7.55572 1.000 74.45042 295 PRO A N 1
ATOM 11899 C CA . PRO D 1 295 ? -43.16822 -12.99253 8.25406 1.000 81.03528 295 PRO A CA 1
ATOM 11900 C C . PRO D 1 295 ? -41.88876 -12.60728 7.52543 1.000 85.45629 295 PRO A C 1
ATOM 11901 O O . PRO D 1 295 ? -41.73428 -11.45664 7.11032 1.000 93.71583 295 PRO A O 1
ATOM 11905 N N . GLY D 1 296 ? -40.97595 -13.55805 7.33879 1.000 77.17323 296 GLY A N 1
ATOM 11906 C CA . GLY D 1 296 ? -39.68729 -13.23904 6.74470 1.000 93.31646 296 GLY A CA 1
ATOM 11907 C C . GLY D 1 296 ? -39.73488 -12.80588 5.29132 1.000 86.74498 296 GLY A C 1
ATOM 11908 O O . GLY D 1 296 ? -38.72327 -12.30947 4.78379 1.000 86.72002 296 GLY A O 1
ATOM 11909 N N . ALA D 1 297 ? -40.87104 -12.96985 4.61960 1.000 82.23909 297 ALA A N 1
ATOM 11910 C CA . ALA D 1 297 ? -40.95610 -12.67375 3.19648 1.000 78.73340 297 ALA A CA 1
ATOM 11911 C C . ALA D 1 297 ? -40.83650 -11.17657 2.93216 1.000 82.25813 297 ALA A C 1
ATOM 11912 O O . ALA D 1 297 ? -41.14667 -10.34282 3.78653 1.000 86.48686 297 ALA A O 1
ATOM 11914 N N . ARG D 1 298 ? -40.38335 -10.84132 1.72686 1.000 72.31175 298 ARG A N 1
ATOM 11915 C CA . ARG D 1 298 ? -40.28300 -9.46116 1.27922 1.000 74.02356 298 ARG A CA 1
ATOM 11916 C C . ARG D 1 298 ? -41.30318 -9.19370 0.18014 1.000 72.22113 298 ARG A C 1
ATOM 11917 O O . ARG D 1 298 ? -41.65100 -10.08772 -0.59595 1.000 73.46457 298 ARG A O 1
ATOM 11925 N N . CYS D 1 299 ? -41.77225 -7.94254 0.12198 1.000 73.95335 299 CYS A N 1
ATOM 11926 C CA . CYS D 1 299 ? -42.85239 -7.58275 -0.79402 1.000 63.71397 299 CYS A CA 1
ATOM 11927 C C . CYS D 1 299 ? -42.47455 -7.84871 -2.24665 1.000 68.70450 299 CYS A C 1
ATOM 11928 O O . CYS D 1 299 ? -43.27364 -8.40327 -3.01026 1.000 63.31895 299 CYS A O 1
ATOM 11931 N N . LYS D 1 300 ? -41.26323 -7.45675 -2.64975 1.000 67.33683 300 LYS A N 1
ATOM 11932 C CA . LYS D 1 300 ? -40.86422 -7.62137 -4.04430 1.000 67.78980 300 LYS A CA 1
ATOM 11933 C C . LYS D 1 300 ? -40.75429 -9.09410 -4.42299 1.000 71.26667 300 LYS A C 1
ATOM 11934 O O . LYS D 1 300 ? -41.12274 -9.48106 -5.53800 1.000 67.18897 300 LYS A O 1
ATOM 11940 N N . ASP D 1 301 ? -40.26149 -9.93227 -3.50619 1.000 72.31023 301 ASP A N 1
ATOM 11941 C CA . ASP D 1 301 ? -40.11479 -11.35287 -3.80589 1.000 69.54286 301 ASP A CA 1
ATOM 11942 C C . ASP D 1 301 ? -41.46585 -12.03846 -3.95429 1.000 67.18297 301 ASP A C 1
ATOM 11943 O O . ASP D 1 301 ? -41.56889 -13.05585 -4.64890 1.000 63.82565 301 ASP A O 1
ATOM 11948 N N . ILE D 1 302 ? -42.50588 -11.50507 -3.31005 1.000 68.23750 302 ILE A N 1
ATOM 11949 C CA . ILE D 1 302 ? -43.84724 -12.04766 -3.49570 1.000 63.87333 302 ILE A CA 1
ATOM 11950 C C . ILE D 1 302 ? -44.33695 -11.77768 -4.91235 1.000 66.52657 302 ILE A C 1
ATOM 11951 O O . ILE D 1 302 ? -44.89566 -12.66328 -5.57090 1.000 67.51228 302 ILE A O 1
ATOM 11956 N N . ALA D 1 303 ? -44.12953 -10.55451 -5.40695 1.000 63.69411 303 ALA A N 1
ATOM 11957 C CA . ALA D 1 303 ? -44.63834 -10.19438 -6.72606 1.000 67.59306 303 ALA A CA 1
ATOM 11958 C C . ALA D 1 303 ? -43.88927 -10.92489 -7.83264 1.000 70.15829 303 ALA A C 1
ATOM 11959 O O . ALA D 1 303 ? -44.50238 -11.38512 -8.80293 1.000 73.38107 303 ALA A O 1
ATOM 11961 N N . LEU D 1 304 ? -42.56497 -11.04273 -7.70598 1.000 71.81350 304 LEU A N 1
ATOM 11962 C CA . LEU D 1 304 ? -41.77606 -11.67386 -8.75913 1.000 69.57343 304 LEU A CA 1
ATOM 11963 C C . LEU D 1 304 ? -42.13103 -13.14805 -8.91258 1.000 74.36219 304 LEU A C 1
ATOM 11964 O O . LEU D 1 304 ? -42.20534 -13.65964 -10.03618 1.000 74.25183 304 LEU A O 1
ATOM 11969 N N . GLU D 1 305 ? -42.35907 -13.84643 -7.79722 1.000 73.09632 305 GLU A N 1
ATOM 11970 C CA . GLU D 1 305 ? -42.72170 -15.25784 -7.87706 1.000 74.51136 305 GLU A CA 1
ATOM 11971 C C . GLU D 1 305 ? -44.09884 -15.43906 -8.50224 1.000 71.66994 305 GLU A C 1
ATOM 11972 O O . GLU D 1 305 ? -44.31734 -16.38087 -9.27214 1.000 74.36589 305 GLU A O 1
ATOM 11978 N N . LEU D 1 306 ? -45.04040 -14.54718 -8.18592 1.000 73.87283 306 LEU A N 1
ATOM 11979 C CA . LEU D 1 306 ? -46.36480 -14.63549 -8.79047 1.000 71.13577 306 LEU A CA 1
ATOM 11980 C C . LEU D 1 306 ? -46.34170 -14.20914 -10.25236 1.000 75.20007 306 LEU A C 1
ATOM 11981 O O . LEU D 1 306 ? -47.11608 -14.73456 -11.06107 1.000 76.83154 306 LEU A O 1
ATOM 11986 N N . ASN D 1 307 ? -45.46461 -13.26760 -10.61206 1.000 72.37105 307 ASN A N 1
ATOM 11987 C CA . ASN D 1 307 ? -45.30919 -12.90101 -12.01463 1.000 72.51922 307 ASN A CA 1
ATOM 11988 C C . ASN D 1 307 ? -44.82250 -14.07082 -12.85651 1.000 76.90789 307 ASN A C 1
ATOM 11989 O O . ASN D 1 307 ? -45.07754 -14.09974 -14.06556 1.000 76.44675 307 ASN A O 1
ATOM 11994 N N . GLU D 1 308 ? -44.13129 -15.03473 -12.24217 1.000 79.42101 308 GLU A N 1
ATOM 11995 C CA . GLU D 1 308 ? -43.69424 -16.22062 -12.97121 1.000 77.65077 308 GLU A CA 1
ATOM 11996 C C . GLU D 1 308 ? -44.88388 -17.03804 -13.45924 1.000 82.67232 308 GLU A C 1
ATOM 11997 O O . GLU D 1 308 ? -44.88414 -17.52804 -14.59457 1.000 80.77676 308 GLU A O 1
ATOM 12003 N N . MET D 1 309 ? -45.91046 -17.19266 -12.61689 1.000 83.86287 309 MET A N 1
ATOM 12004 C CA . MET D 1 309 ? -47.09343 -17.94620 -13.02426 1.000 81.09125 309 MET A CA 1
ATOM 12005 C C . MET D 1 309 ? -47.81735 -17.25501 -14.17284 1.000 77.57284 309 MET A C 1
ATOM 12006 O O . MET D 1 309 ? -48.27889 -17.91407 -15.11231 1.000 84.44634 309 MET A O 1
ATOM 12011 N N . TYR D 1 310 ? -47.92107 -15.92481 -14.11669 1.000 71.09588 310 TYR A N 1
ATOM 12012 C CA . TYR D 1 310 ? -48.56491 -15.18024 -15.19429 1.000 71.75488 310 TYR A CA 1
ATOM 12013 C C . TYR D 1 310 ? -47.76898 -15.27670 -16.49099 1.000 81.42007 310 TYR A C 1
ATOM 12014 O O . TYR D 1 310 ? -48.35025 -15.42870 -17.57242 1.000 76.45068 310 TYR A O 1
ATOM 12023 N N . ARG D 1 311 ? -46.43835 -15.18949 -16.40335 1.000 73.93931 311 ARG A N 1
ATOM 12024 C CA . ARG D 1 311 ? -45.61291 -15.21570 -17.60675 1.000 81.92984 311 ARG A CA 1
ATOM 12025 C C . ARG D 1 311 ? -45.72474 -16.54730 -18.34098 1.000 80.32581 311 ARG A C 1
ATOM 12026 O O . ARG D 1 311 ? -45.67631 -16.57911 -19.57590 1.000 82.16353 311 ARG A O 1
ATOM 12034 N N . GLU D 1 312 ? -45.88570 -17.65108 -17.60583 1.000 91.39051 312 GLU A N 1
ATOM 12035 C CA . GLU D 1 312 ? -46.00269 -18.95953 -18.24483 1.000 92.62077 312 GLU A CA 1
ATOM 12036 C C . GLU D 1 312 ? -47.28862 -19.07009 -19.05431 1.000 92.59516 312 GLU A C 1
ATOM 12037 O O . GLU D 1 312 ? -47.30843 -19.70266 -20.11658 1.000 94.93521 312 GLU A O 1
ATOM 12043 N N . TRP D 1 313 ? -48.37007 -18.46614 -18.56890 1.000 89.86543 313 TRP A N 1
ATOM 12044 C CA . TRP D 1 313 ? -49.66113 -18.50406 -19.23997 1.000 80.23611 313 TRP A CA 1
ATOM 12045 C C . TRP D 1 313 ? -49.87121 -17.32387 -20.18012 1.000 79.95642 313 TRP A C 1
ATOM 12046 O O . TRP D 1 313 ? -50.97795 -17.15689 -20.70393 1.000 82.17002 313 TRP A O 1
ATOM 12057 N N . ASP D 1 314 ? -48.83557 -16.51014 -20.40313 1.000 78.08924 314 ASP A N 1
ATOM 12058 C CA . ASP D 1 314 ? -48.91663 -15.33144 -21.26849 1.000 80.12808 314 ASP A CA 1
ATOM 12059 C C . ASP D 1 314 ? -50.00173 -14.36978 -20.78737 1.000 81.91173 314 ASP A C 1
ATOM 12060 O O . ASP D 1 314 ? -50.75598 -13.80173 -21.57981 1.000 86.51466 314 ASP A O 1
ATOM 12065 N N . LEU D 1 315 ? -50.08480 -14.19140 -19.46993 1.000 81.50437 315 LEU A N 1
ATOM 12066 C CA . LEU D 1 315 ? -51.03419 -13.26905 -18.86764 1.000 73.16185 315 LEU A CA 1
ATOM 12067 C C . LEU D 1 315 ? -50.35919 -12.14697 -18.09437 1.000 71.44195 315 LEU A C 1
ATOM 12068 O O . LEU D 1 315 ? -51.05792 -11.31404 -17.50600 1.000 70.71165 315 LEU A O 1
ATOM 12073 N N . LEU D 1 316 ? -49.02505 -12.10069 -18.07660 1.000 72.37051 316 LEU A N 1
ATOM 12074 C CA . LEU D 1 316 ? -48.32537 -11.04639 -17.35118 1.000 73.28105 316 LEU A CA 1
ATOM 12075 C C . LEU D 1 316 ? -48.57085 -9.67757 -17.97208 1.000 74.20889 316 LEU A C 1
ATOM 12076 O O . LEU D 1 316 ? -48.61513 -8.67118 -17.25488 1.000 72.54671 316 LEU A O 1
ATOM 12081 N N . LYS D 1 317 ? -48.74128 -9.62134 -19.29434 1.000 79.06138 317 LYS A N 1
ATOM 12082 C CA . LYS D 1 317 ? -48.97646 -8.36276 -19.99053 1.000 76.16020 317 LYS A CA 1
ATOM 12083 C C . LYS D 1 317 ? -50.32288 -7.73671 -19.64936 1.000 76.78768 317 LYS A C 1
ATOM 12084 O O . LYS D 1 317 ? -50.55633 -6.57929 -20.01403 1.000 80.86256 317 LYS A O 1
ATOM 12090 N N . TYR D 1 318 ? -51.20652 -8.46082 -18.96344 1.000 67.79912 318 TYR A N 1
ATOM 12091 C CA . TYR D 1 318 ? -52.53235 -7.96087 -18.62825 1.000 67.62023 318 TYR A CA 1
ATOM 12092 C C . TYR D 1 318 ? -52.70126 -7.68104 -17.13946 1.000 70.75833 318 TYR A C 1
ATOM 12093 O O . TYR D 1 318 ? -53.83357 -7.49885 -16.67993 1.000 60.55904 318 TYR A O 1
ATOM 12102 N N . ARG D 1 319 ? -51.61366 -7.64715 -16.37383 1.000 69.61158 319 ARG A N 1
ATOM 12103 C CA . ARG D 1 319 ? -51.72142 -7.33356 -14.95557 1.000 69.51575 319 ARG A CA 1
ATOM 12104 C C . ARG D 1 319 ? -52.14067 -5.88245 -14.76397 1.000 66.68839 319 ARG A C 1
ATOM 12105 O O . ARG D 1 319 ? -51.70535 -4.98906 -15.49552 1.000 66.90776 319 ARG A O 1
ATOM 12113 N N . SER D 1 320 ? -52.99425 -5.65109 -13.76817 1.000 63.59734 320 SER A N 1
ATOM 12114 C CA . SER D 1 320 ? -53.55331 -4.32407 -13.53731 1.000 64.84574 320 SER A CA 1
ATOM 12115 C C . SER D 1 320 ? -52.74321 -3.53368 -12.51198 1.000 66.46879 320 SER A C 1
ATOM 12116 O O . SER D 1 320 ? -52.24714 -2.44302 -12.81224 1.000 65.07127 320 SER A O 1
ATOM 12119 N N . PHE D 1 321 ? -52.59759 -4.06980 -11.30376 1.000 68.44745 321 PHE A N 1
ATOM 12120 C CA . PHE D 1 321 ? -51.96665 -3.32974 -10.21750 1.000 61.22347 321 PHE A CA 1
ATOM 12121 C C . PHE D 1 321 ? -51.24807 -4.31711 -9.30176 1.000 64.31023 321 PHE A C 1
ATOM 12122 O O . PHE D 1 321 ? -51.15086 -5.51146 -9.60203 1.000 60.85609 321 PHE A O 1
ATOM 12130 N N . GLY D 1 322 ? -50.74530 -3.80890 -8.17459 1.000 66.12880 322 GLY A N 1
ATOM 12131 C CA . GLY D 1 322 ? -49.97139 -4.63388 -7.26548 1.000 52.76247 322 GLY A CA 1
ATOM 12132 C C . GLY D 1 322 ? -50.79484 -5.73969 -6.63183 1.000 58.80576 322 GLY A C 1
ATOM 12133 O O . GLY D 1 322 ? -52.02690 -5.74157 -6.65314 1.000 60.02843 322 GLY A O 1
ATOM 12134 N N . TYR D 1 323 ? -50.08426 -6.70201 -6.04223 1.000 53.95761 323 TYR A N 1
ATOM 12135 C CA . TYR D 1 323 ? -50.74217 -7.87567 -5.48320 1.000 60.89064 323 TYR A CA 1
ATOM 12136 C C . TYR D 1 323 ? -51.39839 -7.61466 -4.13269 1.000 56.26903 323 TYR A C 1
ATOM 12137 O O . TYR D 1 323 ? -52.26523 -8.39597 -3.72880 1.000 55.90226 323 TYR A O 1
ATOM 12146 N N . GLY D 1 324 ? -51.01979 -6.55365 -3.42931 1.000 53.78812 324 GLY A N 1
ATOM 12147 C CA . GLY D 1 324 ? -51.62828 -6.27760 -2.13802 1.000 55.78142 324 GLY A CA 1
ATOM 12148 C C . GLY D 1 324 ? -51.06686 -5.01258 -1.52581 1.000 53.47184 324 GLY A C 1
ATOM 12149 O O . GLY D 1 324 ? -50.12278 -4.40467 -2.04256 1.000 48.59511 324 GLY A O 1
ATOM 12150 N N . HIS D 1 325 ? -51.66336 -4.63223 -0.39589 1.000 52.07981 325 HIS A N 1
ATOM 12151 C CA . HIS D 1 325 ? -51.32002 -3.39676 0.29498 1.000 52.13548 325 HIS A CA 1
ATOM 12152 C C . HIS D 1 325 ? -51.57502 -3.57647 1.78749 1.000 51.81291 325 HIS A C 1
ATOM 12153 O O . HIS D 1 325 ? -52.09014 -4.60596 2.23256 1.000 50.54648 325 HIS A O 1
ATOM 12160 N N . SER D 1 326 ? -51.22104 -2.55470 2.56029 1.000 52.76529 326 SER A N 1
ATOM 12161 C CA . SER D 1 326 ? -51.42967 -2.56522 3.99970 1.000 49.17043 326 SER A CA 1
ATOM 12162 C C . SER D 1 326 ? -52.82407 -2.04683 4.34308 1.000 48.14463 326 SER A C 1
ATOM 12163 O O . SER D 1 326 ? -53.45381 -1.31924 3.57130 1.000 46.09460 326 SER A O 1
ATOM 12166 N N . PHE D 1 327 ? -53.30407 -2.43515 5.52288 1.000 43.42835 327 PHE A N 1
ATOM 12167 C CA . PHE D 1 327 ? -54.63522 -2.07025 5.97196 1.000 45.93598 327 PHE A CA 1
ATOM 12168 C C . PHE D 1 327 ? -54.55063 -1.10029 7.15189 1.000 43.10196 327 PHE A C 1
ATOM 12169 O O . PHE D 1 327 ? -53.52970 -0.42626 7.34765 1.000 47.39433 327 PHE A O 1
ATOM 12177 N N . GLY D 1 328 ? -55.62352 -1.02304 7.92485 1.000 45.45475 328 GLY A N 1
ATOM 12178 C CA . GLY D 1 328 ? -55.69379 -0.10876 9.05090 1.000 37.57265 328 GLY A CA 1
ATOM 12179 C C . GLY D 1 328 ? -56.56119 1.10117 8.72851 1.000 45.46219 328 GLY A C 1
ATOM 12180 O O . GLY D 1 328 ? -57.68298 0.95716 8.24476 1.000 44.64168 328 GLY A O 1
ATOM 12181 N N . VAL D 1 329 ? -56.03103 2.29206 8.99330 1.000 47.78649 329 VAL A N 1
ATOM 12182 C CA . VAL D 1 329 ? -56.75967 3.53487 8.77081 1.000 40.91789 329 VAL A CA 1
ATOM 12183 C C . VAL D 1 329 ? -56.51220 3.96046 7.32760 1.000 44.81900 329 VAL A C 1
ATOM 12184 O O . VAL D 1 329 ? -55.50551 4.59920 7.01473 1.000 39.51003 329 VAL A O 1
ATOM 12188 N N . LEU D 1 330 ? -57.43862 3.60348 6.44434 1.000 40.05690 330 LEU A N 1
ATOM 12189 C CA . LEU D 1 330 ? -57.39372 4.06167 5.06436 1.000 41.38025 330 LEU A CA 1
ATOM 12190 C C . LEU D 1 330 ? -58.80408 4.00984 4.49873 1.000 44.42425 330 LEU A C 1
ATOM 12191 O O . LEU D 1 330 ? -59.72967 3.48408 5.12102 1.000 43.20702 330 LEU A O 1
ATOM 12196 N N . CYS D 1 331 ? -58.95295 4.58176 3.31211 1.000 39.50015 331 CYS A N 1
ATOM 12197 C CA . CYS D 1 331 ? -60.19297 4.54677 2.55061 1.000 39.33891 331 CYS A CA 1
ATOM 12198 C C . CYS D 1 331 ? -59.82782 4.89519 1.11391 1.000 43.29877 331 CYS A C 1
ATOM 12199 O O . CYS D 1 331 ? -58.64619 5.03108 0.77949 1.000 41.92508 331 CYS A O 1
ATOM 12202 N N . HIS D 1 332 ? -60.83559 5.04720 0.25417 1.000 44.38340 332 HIS A N 1
ATOM 12203 C CA . HIS D 1 332 ? -60.53082 5.43167 -1.11788 1.000 45.35045 332 HIS A CA 1
ATOM 12204 C C . HIS D 1 332 ? -60.01516 6.86077 -1.20535 1.000 41.93656 332 HIS A C 1
ATOM 12205 O O . HIS D 1 332 ? -59.37370 7.21291 -2.20185 1.000 45.00639 332 HIS A O 1
ATOM 12212 N N . TYR D 1 333 ? -60.26446 7.68403 -0.18212 1.000 40.67808 333 TYR A N 1
ATOM 12213 C CA . TYR D 1 333 ? -59.87092 9.08840 -0.20684 1.000 40.03786 333 TYR A CA 1
ATOM 12214 C C . TYR D 1 333 ? -58.90023 9.46619 0.91000 1.000 37.41175 333 TYR A C 1
ATOM 12215 O O . TYR D 1 333 ? -58.64993 10.66142 1.11399 1.000 37.40572 333 TYR A O 1
ATOM 12224 N N . TYR D 1 334 ? -58.32930 8.49380 1.62304 1.000 40.73808 334 TYR A N 1
ATOM 12225 C CA . TYR D 1 334 ? -57.29746 8.80764 2.60441 1.000 39.71019 334 TYR A CA 1
ATOM 12226 C C . TYR D 1 334 ? -56.52089 7.55373 2.98490 1.000 39.34976 334 TYR A C 1
ATOM 12227 O O . TYR D 1 334 ? -56.96938 6.42429 2.76978 1.000 40.32884 334 TYR A O 1
ATOM 12236 N N . GLY D 1 335 ? -55.34059 7.78095 3.56079 1.000 39.71640 335 GLY A N 1
ATOM 12237 C CA . GLY D 1 335 ? -54.55596 6.72930 4.18218 1.000 39.57488 335 GLY A CA 1
ATOM 12238 C C . GLY D 1 335 ? -53.73031 5.86761 3.23910 1.000 44.73424 335 GLY A C 1
ATOM 12239 O O . GLY D 1 335 ? -53.28712 6.32703 2.17599 1.000 41.50728 335 GLY A O 1
ATOM 12240 N N . ARG D 1 336 ? -53.51698 4.60875 3.65353 1.000 46.04217 336 ARG A N 1
ATOM 12241 C CA . ARG D 1 336 ? -52.71874 3.59018 2.97320 1.000 49.49902 336 ARG A CA 1
ATOM 12242 C C . ARG D 1 336 ? -51.22997 3.82057 3.21594 1.000 48.15683 336 ARG A C 1
ATOM 12243 O O . ARG D 1 336 ? -50.71147 4.91520 2.97248 1.000 45.84043 336 ARG A O 1
ATOM 12251 N N . GLU D 1 337 ? -50.54394 2.79108 3.70881 1.000 47.04778 337 GLU A N 1
ATOM 12252 C CA . GLU D 1 337 ? -49.13249 2.87790 4.06768 1.000 43.41195 337 GLU A CA 1
ATOM 12253 C C . GLU D 1 337 ? -48.28856 2.41429 2.88386 1.000 45.07635 337 GLU A C 1
ATOM 12254 O O . GLU D 1 337 ? -48.22005 1.21577 2.59148 1.000 44.01891 337 GLU A O 1
ATOM 12260 N N . ALA D 1 338 ? -47.62743 3.36394 2.21575 1.000 41.76111 338 ALA A N 1
ATOM 12261 C CA . ALA D 1 338 ? -46.88474 3.05110 0.99923 1.000 49.38301 338 ALA A CA 1
ATOM 12262 C C . ALA D 1 338 ? -45.68901 2.14112 1.25249 1.000 51.11610 338 ALA A C 1
ATOM 12263 O O . ALA D 1 338 ? -45.14008 1.58206 0.29714 1.000 48.70054 338 ALA A O 1
ATOM 12265 N N . GLY D 1 339 ? -45.27434 1.97513 2.50927 1.000 46.72562 339 GLY A N 1
ATOM 12266 C CA . GLY D 1 339 ? -44.13171 1.12873 2.80237 1.000 50.38601 339 GLY A CA 1
ATOM 12267 C C . GLY D 1 339 ? -44.39773 -0.35420 2.64826 1.000 52.93034 339 GLY A C 1
ATOM 12268 O O . GLY D 1 339 ? -43.44746 -1.13296 2.53195 1.000 59.23631 339 GLY A O 1
ATOM 12269 N N . VAL D 1 340 ? -45.65897 -0.76375 2.64454 1.000 57.86098 340 VAL A N 1
ATOM 12270 C CA . VAL D 1 340 ? -46.02983 -2.17589 2.55903 1.000 53.79445 340 VAL A CA 1
ATOM 12271 C C . VAL D 1 340 ? -46.92381 -2.32290 1.33246 1.000 50.54566 340 VAL A C 1
ATOM 12272 O O . VAL D 1 340 ? -48.15379 -2.24291 1.41480 1.000 50.25711 340 VAL A O 1
ATOM 12276 N N . GLU D 1 341 ? -46.30186 -2.52904 0.17297 1.000 51.05744 341 GLU A N 1
ATOM 12277 C CA . GLU D 1 341 ? -47.00831 -2.74220 -1.08278 1.000 53.49462 341 GLU A CA 1
ATOM 12278 C C . GLU D 1 341 ? -46.35501 -3.90936 -1.80380 1.000 59.98385 341 GLU A C 1
ATOM 12279 O O . GLU D 1 341 ? -45.12518 -3.96748 -1.90415 1.000 60.80460 341 GLU A O 1
ATOM 12285 N N . LEU D 1 342 ? -47.17491 -4.83563 -2.30460 1.000 59.88149 342 LEU A N 1
ATOM 12286 C CA . LEU D 1 342 ? -46.67179 -6.02880 -2.98667 1.000 55.01234 342 LEU A CA 1
ATOM 12287 C C . LEU D 1 342 ? -46.31546 -5.67280 -4.43171 1.000 60.95596 342 LEU A C 1
ATOM 12288 O O . LEU D 1 342 ? -46.94648 -6.10530 -5.39869 1.000 56.74599 342 LEU A O 1
ATOM 12293 N N . ARG D 1 343 ? -45.26777 -4.86134 -4.56230 1.000 61.65562 343 ARG A N 1
ATOM 12294 C CA . ARG D 1 343 ? -44.78862 -4.37811 -5.84697 1.000 56.81147 343 ARG A CA 1
ATOM 12295 C C . ARG D 1 343 ? -43.33691 -4.79549 -6.04832 1.000 65.75148 343 ARG A C 1
ATOM 12296 O O . ARG D 1 343 ? -42.62068 -5.11800 -5.09660 1.000 61.55927 343 ARG A O 1
ATOM 12304 N N . GLU D 1 344 ? -42.90723 -4.77119 -7.31244 1.000 70.99415 344 GLU A N 1
ATOM 12305 C CA . GLU D 1 344 ? -41.66083 -5.42026 -7.70461 1.000 68.17931 344 GLU A CA 1
ATOM 12306 C C . GLU D 1 344 ? -40.41398 -4.69817 -7.20416 1.000 70.36696 344 GLU A C 1
ATOM 12307 O O . GLU D 1 344 ? -39.34392 -5.31414 -7.15359 1.000 66.96871 344 GLU A O 1
ATOM 12313 N N . ASP D 1 345 ? -40.51363 -3.42058 -6.83389 1.000 72.67692 345 ASP A N 1
ATOM 12314 C CA . ASP D 1 345 ? -39.34431 -2.63953 -6.44191 1.000 65.16014 345 ASP A CA 1
ATOM 12315 C C . ASP D 1 345 ? -39.41529 -2.19390 -4.98410 1.000 66.27945 345 ASP A C 1
ATOM 12316 O O . ASP D 1 345 ? -38.80498 -1.19272 -4.60260 1.000 62.45884 345 ASP A O 1
ATOM 12321 N N . ILE D 1 346 ? -40.14621 -2.93239 -4.15659 1.000 70.69928 346 ILE A N 1
ATOM 12322 C CA . ILE D 1 346 ? -40.31585 -2.60763 -2.74401 1.000 70.77531 346 ILE A CA 1
ATOM 12323 C C . ILE D 1 346 ? -39.76360 -3.78308 -1.94849 1.000 69.68872 346 ILE A C 1
ATOM 12324 O O . ILE D 1 346 ? -40.40013 -4.83977 -1.85713 1.000 69.51150 346 ILE A O 1
ATOM 12329 N N . ASP D 1 347 ? -38.57613 -3.60597 -1.36906 1.000 76.09455 347 ASP A N 1
ATOM 12330 C CA . ASP D 1 347 ? -37.88600 -4.67224 -0.65735 1.000 81.62018 347 ASP A CA 1
ATOM 12331 C C . ASP D 1 347 ? -38.19451 -4.68646 0.83579 1.000 82.57959 347 ASP A C 1
ATOM 12332 O O . ASP D 1 347 ? -37.39686 -5.21825 1.61683 1.000 86.56152 347 ASP A O 1
ATOM 12337 N N . THR D 1 348 ? -39.32705 -4.12257 1.24924 1.000 76.11130 348 THR A N 1
ATOM 12338 C CA . THR D 1 348 ? -39.67539 -4.11491 2.66295 1.000 71.00209 348 THR A CA 1
ATOM 12339 C C . THR D 1 348 ? -40.10612 -5.50464 3.11466 1.000 63.86196 348 THR A C 1
ATOM 12340 O O . THR D 1 348 ? -40.84914 -6.20334 2.42051 1.000 66.82383 348 THR A O 1
ATOM 12344 N N . GLU D 1 349 ? -39.62739 -5.90236 4.28720 1.000 64.00830 349 GLU A N 1
ATOM 12345 C CA . GLU D 1 349 ? -39.91290 -7.21467 4.84376 1.000 68.69240 349 GLU A CA 1
ATOM 12346 C C . GLU D 1 349 ? -41.22329 -7.17881 5.61719 1.000 70.75374 349 GLU A C 1
ATOM 12347 O O . GLU D 1 349 ? -41.47860 -6.24873 6.38675 1.000 64.67512 349 GLU A O 1
ATOM 12353 N N . LEU D 1 350 ? -42.05619 -8.19272 5.40390 1.000 69.66849 350 LEU A N 1
ATOM 12354 C CA . LEU D 1 350 ? -43.26333 -8.33123 6.20122 1.000 69.54278 350 LEU A CA 1
ATOM 12355 C C . LEU D 1 350 ? -42.89602 -8.59051 7.66001 1.000 78.08665 350 LEU A C 1
ATOM 12356 O O . LEU D 1 350 ? -41.77659 -8.99425 7.98620 1.000 79.36417 350 LEU A O 1
ATOM 12361 N N . LYS D 1 351 ? -43.84826 -8.33061 8.54810 1.000 66.19210 351 LYS A N 1
ATOM 12362 C CA . LYS D 1 351 ? -43.61840 -8.48422 9.97588 1.000 68.61004 351 LYS A CA 1
ATOM 12363 C C . LYS D 1 351 ? -44.88167 -9.00664 10.63961 1.000 64.38217 351 LYS A C 1
ATOM 12364 O O . LYS D 1 351 ? -45.98841 -8.79260 10.13145 1.000 63.37893 351 LYS A O 1
ATOM 12370 N N . PRO D 1 352 ? -44.74556 -9.71046 11.76208 1.000 65.07779 352 PRO A N 1
ATOM 12371 C CA . PRO D 1 352 ? -45.93063 -10.12677 12.51982 1.000 62.04087 352 PRO A CA 1
ATOM 12372 C C . PRO D 1 352 ? -46.74269 -8.92241 12.97564 1.000 61.63410 352 PRO A C 1
ATOM 12373 O O . PRO D 1 352 ? -46.19769 -7.92076 13.44403 1.000 61.22030 352 PRO A O 1
ATOM 12377 N N . GLY D 1 353 ? -48.06194 -9.02849 12.83340 1.000 57.78247 353 GLY A N 1
ATOM 12378 C CA . GLY D 1 353 ? -48.96118 -7.94014 13.14669 1.000 56.17644 353 GLY A CA 1
ATOM 12379 C C . GLY D 1 353 ? -49.35908 -7.08971 11.95998 1.000 49.58145 353 GLY A C 1
ATOM 12380 O O . GLY D 1 353 ? -50.22492 -6.21888 12.10696 1.000 48.57691 353 GLY A O 1
ATOM 12381 N N . MET D 1 354 ? -48.74790 -7.30377 10.79828 1.000 57.19806 354 MET A N 1
ATOM 12382 C CA . MET D 1 354 ? -49.16292 -6.60817 9.59117 1.000 54.54418 354 MET A CA 1
ATOM 12383 C C . MET D 1 354 ? -50.43988 -7.22719 9.03932 1.000 43.48679 354 MET A C 1
ATOM 12384 O O . MET D 1 354 ? -50.66257 -8.43752 9.13485 1.000 50.93749 354 MET A O 1
ATOM 12389 N N . VAL D 1 355 ? -51.28448 -6.38143 8.46130 1.000 45.31511 355 VAL A N 1
ATOM 12390 C CA . VAL D 1 355 ? -52.51484 -6.81477 7.81206 1.000 45.95073 355 VAL A CA 1
ATOM 12391 C C . VAL D 1 355 ? -52.38713 -6.46269 6.33766 1.000 49.96153 355 VAL A C 1
ATOM 12392 O O . VAL D 1 355 ? -52.40952 -5.28123 5.96789 1.000 47.62225 355 VAL A O 1
ATOM 12396 N N . VAL D 1 356 ? -52.24705 -7.48626 5.49916 1.000 45.94849 356 VAL A N 1
ATOM 12397 C CA . VAL D 1 356 ? -51.95086 -7.33340 4.08177 1.000 54.03716 356 VAL A CA 1
ATOM 12398 C C . VAL D 1 356 ? -53.03091 -8.04446 3.27817 1.000 54.52847 356 VAL A C 1
ATOM 12399 O O . VAL D 1 356 ? -53.64347 -9.01132 3.74343 1.000 54.37907 356 VAL A O 1
ATOM 12403 N N . SER D 1 357 ? -53.26882 -7.55424 2.06708 1.000 49.71002 357 SER A N 1
ATOM 12404 C CA . SER D 1 357 ? -54.20445 -8.17625 1.14526 1.000 55.17270 357 SER A CA 1
ATOM 12405 C C . SER D 1 357 ? -53.46600 -9.00800 0.10334 1.000 52.32537 357 SER A C 1
ATOM 12406 O O . SER D 1 357 ? -52.25266 -8.88821 -0.08382 1.000 55.81615 357 SER A O 1
ATOM 12409 N N . MET D 1 358 ? -54.22634 -9.86553 -0.57278 1.000 53.14105 358 MET A N 1
ATOM 12410 C CA . MET D 1 358 ? -53.75631 -10.61823 -1.73383 1.000 56.31567 358 MET A CA 1
ATOM 12411 C C . MET D 1 358 ? -54.84693 -10.48448 -2.79163 1.000 59.54624 358 MET A C 1
ATOM 12412 O O . MET D 1 358 ? -55.89324 -11.13286 -2.69726 1.000 57.33537 358 MET A O 1
ATOM 12417 N N . GLU D 1 359 ? -54.61231 -9.62769 -3.78426 1.000 59.84688 359 GLU A N 1
ATOM 12418 C CA . GLU D 1 359 ? -55.61903 -9.27715 -4.78579 1.000 56.07616 359 GLU A CA 1
ATOM 12419 C C . GLU D 1 359 ? -55.00909 -9.31036 -6.18361 1.000 55.87551 359 GLU A C 1
ATOM 12420 O O . GLU D 1 359 ? -54.79890 -8.26688 -6.81426 1.000 60.31210 359 GLU A O 1
ATOM 12426 N N . PRO D 1 360 ? -54.72204 -10.50228 -6.70679 1.000 55.51379 360 PRO A N 1
ATOM 12427 C CA . PRO D 1 360 ? -54.23156 -10.59261 -8.08841 1.000 58.07997 360 PRO A CA 1
ATOM 12428 C C . PRO D 1 360 ? -55.34355 -10.24929 -9.06829 1.000 58.97059 360 PRO A C 1
ATOM 12429 O O . PRO D 1 360 ? -56.46693 -10.74509 -8.95249 1.000 58.01505 360 PRO A O 1
ATOM 12433 N N . MET D 1 361 ? -55.03039 -9.38656 -10.03099 1.000 53.95008 361 MET A N 1
ATOM 12434 C CA . MET D 1 361 ? -56.01255 -8.96246 -11.01668 1.000 55.57888 361 MET A CA 1
ATOM 12435 C C . MET D 1 361 ? -55.41893 -9.02851 -12.41339 1.000 62.07271 361 MET A C 1
ATOM 12436 O O . MET D 1 361 ? -54.29701 -8.56523 -12.64108 1.000 60.63640 361 MET A O 1
ATOM 12441 N N . VAL D 1 362 ? -56.18089 -9.60270 -13.34010 1.000 55.62016 362 VAL A N 1
ATOM 12442 C CA . VAL D 1 362 ? -55.85329 -9.61111 -14.75716 1.000 64.33205 362 VAL A CA 1
ATOM 12443 C C . VAL D 1 362 ? -56.99289 -8.92576 -15.50151 1.000 66.65978 362 VAL A C 1
ATOM 12444 O O . VAL D 1 362 ? -58.15098 -8.96223 -15.07029 1.000 61.79841 362 VAL A O 1
ATOM 12448 N N . MET D 1 363 ? -56.65618 -8.26975 -16.61159 1.000 68.35192 363 MET A N 1
ATOM 12449 C CA . MET D 1 363 ? -57.62881 -7.48536 -17.36963 1.000 62.24577 363 MET A CA 1
ATOM 12450 C C . MET D 1 363 ? -57.42595 -7.75210 -18.85351 1.000 65.48156 363 MET A C 1
ATOM 12451 O O . MET D 1 363 ? -56.39181 -7.38188 -19.41729 1.000 66.73804 363 MET A O 1
ATOM 12456 N N . LEU D 1 364 ? -58.42144 -8.37583 -19.48568 1.000 71.83371 364 LEU A N 1
ATOM 12457 C CA . LEU D 1 364 ? -58.43620 -8.61105 -20.92467 1.000 73.11795 364 LEU A CA 1
ATOM 12458 C C . LEU D 1 364 ? -59.30908 -7.56831 -21.60232 1.000 74.90405 364 LEU A C 1
ATOM 12459 O O . LEU D 1 364 ? -60.45833 -7.36523 -21.18150 1.000 67.70785 364 LEU A O 1
ATOM 12464 N N . PRO D 1 365 ? -58.81249 -6.88527 -22.62997 1.000 73.60285 365 PRO A N 1
ATOM 12465 C CA . PRO D 1 365 ? -59.60210 -5.82311 -23.26016 1.000 74.01869 365 PRO A CA 1
ATOM 12466 C C . PRO D 1 365 ? -60.73692 -6.38109 -24.10635 1.000 81.95865 365 PRO A C 1
ATOM 12467 O O . PRO D 1 365 ? -60.76680 -7.55848 -24.47208 1.000 73.96414 365 PRO A O 1
ATOM 12471 N N . GLU D 1 366 ? -61.68398 -5.49883 -24.41529 1.000 78.09040 366 GLU A N 1
ATOM 12472 C CA . GLU D 1 366 ? -62.84471 -5.87785 -25.20586 1.000 85.18332 366 GLU A CA 1
ATOM 12473 C C . GLU D 1 366 ? -62.42835 -6.23700 -26.62871 1.000 86.78309 366 GLU A C 1
ATOM 12474 O O . GLU D 1 366 ? -61.40922 -5.76672 -27.14108 1.000 90.64472 366 GLU A O 1
ATOM 12480 N N . GLY D 1 367 ? -63.23314 -7.08086 -27.26886 1.000 90.14194 367 GLY A N 1
ATOM 12481 C CA . GLY D 1 367 ? -62.86869 -7.60704 -28.56856 1.000 87.64051 367 GLY A CA 1
ATOM 12482 C C . GLY D 1 367 ? -61.85397 -8.72199 -28.50081 1.000 92.09158 367 GLY A C 1
ATOM 12483 O O . GLY D 1 367 ? -61.10110 -8.93046 -29.45817 1.000 101.75286 367 GLY A O 1
ATOM 12484 N N . MET D 1 368 ? -61.81388 -9.45085 -27.38548 1.000 88.37092 368 MET A N 1
ATOM 12485 C CA . MET D 1 368 ? -60.83920 -10.49023 -27.13387 1.000 91.55224 368 MET A CA 1
ATOM 12486 C C . MET D 1 368 ? -61.52217 -11.55226 -26.28706 1.000 89.85875 368 MET A C 1
ATOM 12487 O O . MET D 1 368 ? -62.24371 -11.20226 -25.34124 1.000 83.22702 368 MET A O 1
ATOM 12492 N N . PRO D 1 369 ? -61.33825 -12.83520 -26.60190 1.000 88.58343 369 PRO A N 1
ATOM 12493 C CA . PRO D 1 369 ? -61.98908 -13.88643 -25.80982 1.000 84.68932 369 PRO A CA 1
ATOM 12494 C C . PRO D 1 369 ? -61.59699 -13.80052 -24.34235 1.000 86.28615 369 PRO A C 1
ATOM 12495 O O . PRO D 1 369 ? -60.42939 -13.60483 -23.99990 1.000 89.60921 369 PRO A O 1
ATOM 12499 N N . GLY D 1 370 ? -62.59433 -13.94157 -23.47409 1.000 83.68462 370 GLY A N 1
ATOM 12500 C CA . GLY D 1 370 ? -62.36843 -13.78536 -22.05109 1.000 80.84934 370 GLY A CA 1
ATOM 12501 C C . GLY D 1 370 ? -62.18750 -12.35025 -21.61399 1.000 78.66358 370 GLY A C 1
ATOM 12502 O O . GLY D 1 370 ? -61.45720 -12.09024 -20.65326 1.000 82.59404 370 GLY A O 1
ATOM 12503 N N . ALA D 1 371 ? -62.83137 -11.40739 -22.29799 1.000 72.78942 371 ALA A N 1
ATOM 12504 C CA . ALA D 1 371 ? -62.68183 -10.00058 -21.95616 1.000 77.59776 371 ALA A CA 1
ATOM 12505 C C . ALA D 1 371 ? -63.34802 -9.69914 -20.61956 1.000 73.43657 371 ALA A C 1
ATOM 12506 O O . ALA D 1 371 ? -64.44557 -10.18302 -20.32807 1.000 77.36276 371 ALA A O 1
ATOM 12508 N N . GLY D 1 372 ? -62.67416 -8.89376 -19.80438 1.000 72.14892 372 GLY A N 1
ATOM 12509 C CA . GLY D 1 372 ? -63.19546 -8.52828 -18.50280 1.000 65.17184 372 GLY A CA 1
ATOM 12510 C C . GLY D 1 372 ? -62.13140 -8.49864 -17.42676 1.000 63.56313 372 GLY A C 1
ATOM 12511 O O . GLY D 1 372 ? -60.98251 -8.88228 -17.66639 1.000 67.27311 372 GLY A O 1
ATOM 12512 N N . GLY D 1 373 ? -62.50236 -8.04200 -16.23326 1.000 65.89697 373 GLY A N 1
ATOM 12513 C CA . GLY D 1 373 ? -61.58171 -7.96722 -15.11538 1.000 57.23962 373 GLY A CA 1
ATOM 12514 C C . GLY D 1 373 ? -61.82782 -9.09306 -14.13146 1.000 60.38307 373 GLY A C 1
ATOM 12515 O O . GLY D 1 373 ? -62.94745 -9.28203 -13.64773 1.000 64.80489 373 GLY A O 1
ATOM 12516 N N . TYR D 1 374 ? -60.76676 -9.83901 -13.84085 1.000 56.90988 374 TYR A N 1
ATOM 12517 C CA . TYR D 1 374 ? -60.79490 -10.92698 -12.87451 1.000 64.96319 374 TYR A CA 1
ATOM 12518 C C . TYR D 1 374 ? -59.93888 -10.53229 -11.68195 1.000 57.36382 374 TYR A C 1
ATOM 12519 O O . TYR D 1 374 ? -58.82634 -10.02782 -11.85786 1.000 57.18758 374 TYR A O 1
ATOM 12528 N N . ARG D 1 375 ? -60.45615 -10.75750 -10.47601 1.000 61.80722 375 ARG A N 1
ATOM 12529 C CA . ARG D 1 375 ? -59.75063 -10.35362 -9.26672 1.000 50.96875 375 ARG A CA 1
ATOM 12530 C C . ARG D 1 375 ? -60.37030 -11.05674 -8.06990 1.000 58.23883 375 ARG A C 1
ATOM 12531 O O . ARG D 1 375 ? -61.59761 -11.10632 -7.94475 1.000 59.31806 375 ARG A O 1
ATOM 12539 N N . GLU D 1 376 ? -59.52121 -11.60678 -7.20575 1.000 59.15363 376 GLU A N 1
ATOM 12540 C CA . GLU D 1 376 ? -59.93560 -12.18365 -5.93408 1.000 60.13724 376 GLU A CA 1
ATOM 12541 C C . GLU D 1 376 ? -59.13240 -11.51340 -4.82887 1.000 56.60446 376 GLU A C 1
ATOM 12542 O O . GLU D 1 376 ? -57.90205 -11.45347 -4.90518 1.000 59.63079 376 GLU A O 1
ATOM 12548 N N . HIS D 1 377 ? -59.82228 -11.01220 -3.80815 1.000 50.22665 377 HIS A N 1
ATOM 12549 C CA . HIS D 1 377 ? -59.20346 -10.22077 -2.75085 1.000 55.48837 377 HIS A CA 1
ATOM 12550 C C . HIS D 1 377 ? -59.46960 -10.88041 -1.40532 1.000 56.98420 377 HIS A C 1
ATOM 12551 O O . HIS D 1 377 ? -60.62894 -11.06087 -1.01663 1.000 53.77208 377 HIS A O 1
ATOM 12558 N N . ASP D 1 378 ? -58.39751 -11.23496 -0.69910 1.000 55.28316 378 ASP A N 1
ATOM 12559 C CA . ASP D 1 378 ? -58.48109 -11.76455 0.65355 1.000 55.53646 378 ASP A CA 1
ATOM 12560 C C . ASP D 1 378 ? -57.60794 -10.92536 1.57658 1.000 55.68852 378 ASP A C 1
ATOM 12561 O O . ASP D 1 378 ? -56.64861 -10.28568 1.13732 1.000 53.04928 378 ASP A O 1
ATOM 12566 N N . ILE D 1 379 ? -57.95570 -10.92579 2.86135 1.000 55.20065 379 ILE A N 1
ATOM 12567 C CA . ILE D 1 379 ? -57.22042 -10.19541 3.88850 1.000 56.62794 379 ILE A CA 1
ATOM 12568 C C . ILE D 1 379 ? -56.47682 -11.20437 4.75156 1.000 53.28599 379 ILE A C 1
ATOM 12569 O O . ILE D 1 379 ? -57.06085 -12.20224 5.19228 1.000 50.94202 379 ILE A O 1
ATOM 12574 N N . LEU D 1 380 ? -55.19341 -10.94441 4.99807 1.000 56.79542 380 LEU A N 1
ATOM 12575 C CA . LEU D 1 380 ? -54.35759 -11.83809 5.78695 1.000 51.63465 380 LEU A CA 1
ATOM 12576 C C . LEU D 1 380 ? -53.72395 -11.07706 6.94187 1.000 54.24773 380 LEU A C 1
ATOM 12577 O O . LEU D 1 380 ? -53.25761 -9.94698 6.77334 1.000 49.14095 380 LEU A O 1
ATOM 12582 N N . ILE D 1 381 ? -53.70947 -11.70696 8.11386 1.000 63.77078 381 ILE A N 1
ATOM 12583 C CA . ILE D 1 381 ? -53.05540 -11.17347 9.30413 1.000 60.64370 381 ILE A CA 1
ATOM 12584 C C . ILE D 1 381 ? -51.77540 -11.96684 9.52243 1.000 53.96961 381 ILE A C 1
ATOM 12585 O O . ILE D 1 381 ? -51.82020 -13.18530 9.73491 1.000 58.86232 381 ILE A O 1
ATOM 12590 N N . VAL D 1 382 ? -50.63878 -11.28096 9.47113 1.000 60.91858 382 VAL A N 1
ATOM 12591 C CA . VAL D 1 382 ? -49.34252 -11.93863 9.59618 1.000 60.38810 382 VAL A CA 1
ATOM 12592 C C . VAL D 1 382 ? -49.10227 -12.30261 11.05568 1.000 67.50380 382 VAL A C 1
ATOM 12593 O O . VAL D 1 382 ? -49.26249 -11.46650 11.95336 1.000 62.41688 382 VAL A O 1
ATOM 12597 N N . GLY D 1 383 ? -48.71837 -13.55869 11.29630 1.000 70.71948 383 GLY A N 1
ATOM 12598 C CA . GLY D 1 383 ? -48.41833 -14.04688 12.61640 1.000 71.18238 383 GLY A CA 1
ATOM 12599 C C . GLY D 1 383 ? -46.93536 -14.25965 12.83614 1.000 78.74809 383 GLY A C 1
ATOM 12600 O O . GLY D 1 383 ? -46.08319 -13.65217 12.17436 1.000 78.66001 383 GLY A O 1
ATOM 12601 N N . GLU D 1 384 ? -46.61820 -15.14728 13.78165 1.000 85.01569 384 GLU A N 1
ATOM 12602 C CA . GLU D 1 384 ? -45.21832 -15.39237 14.11528 1.000 83.70011 384 GLU A CA 1
ATOM 12603 C C . GLU D 1 384 ? -44.53076 -16.24244 13.05260 1.000 88.26253 384 GLU A C 1
ATOM 12604 O O . GLU D 1 384 ? -43.38410 -15.96992 12.67821 1.000 84.25276 384 GLU A O 1
ATOM 12610 N N . ASP D 1 385 ? -45.21002 -17.27312 12.55608 1.000 89.87109 385 ASP A N 1
ATOM 12611 C CA . ASP D 1 385 ? -44.66046 -18.15004 11.53196 1.000 90.33712 385 ASP A CA 1
ATOM 12612 C C . ASP D 1 385 ? -45.45252 -18.14433 10.23538 1.000 89.53878 385 ASP A C 1
ATOM 12613 O O . ASP D 1 385 ? -44.86739 -18.36548 9.17338 1.000 92.16529 385 ASP A O 1
ATOM 12618 N N . GLY D 1 386 ? -46.75855 -17.89653 10.29031 1.000 84.92744 386 GLY A N 1
ATOM 12619 C CA . GLY D 1 386 ? -47.57653 -17.86040 9.09552 1.000 81.16447 386 GLY A CA 1
ATOM 12620 C C . GLY D 1 386 ? -48.63524 -16.78084 9.15878 1.000 78.83812 386 GLY A C 1
ATOM 12621 O O . GLY D 1 386 ? -48.60209 -15.92041 10.04357 1.000 79.94549 386 GLY A O 1
ATOM 12622 N N . ALA D 1 387 ? -49.58101 -16.81263 8.22719 1.000 72.98031 387 ALA A N 1
ATOM 12623 C CA . ALA D 1 387 ? -50.65031 -15.83150 8.17301 1.000 65.29555 387 ALA A CA 1
ATOM 12624 C C . ALA D 1 387 ? -51.99751 -16.51545 8.36221 1.000 65.45754 387 ALA A C 1
ATOM 12625 O O . ALA D 1 387 ? -52.15351 -17.71512 8.11585 1.000 65.25506 387 ALA A O 1
ATOM 12627 N N . GLU D 1 388 ? -52.97084 -15.73055 8.81355 1.000 64.20991 388 GLU A N 1
ATOM 12628 C CA . GLU D 1 388 ? -54.34320 -16.18166 8.99233 1.000 58.05100 388 GLU A CA 1
ATOM 12629 C C . GLU D 1 388 ? -55.24064 -15.44996 8.00631 1.000 59.66741 388 GLU A C 1
ATOM 12630 O O . GLU D 1 388 ? -55.25602 -14.21477 7.97338 1.000 56.86128 388 GLU A O 1
ATOM 12636 N N . ASN D 1 389 ? -55.97969 -16.21225 7.20695 1.000 58.92061 389 ASN A N 1
ATOM 12637 C CA . ASN D 1 389 ? -56.93428 -15.65433 6.25911 1.000 55.60530 389 ASN A CA 1
ATOM 12638 C C . ASN D 1 389 ? -58.25787 -15.41752 6.97850 1.000 58.64366 389 ASN A C 1
ATOM 12639 O O . ASN D 1 389 ? -58.85133 -16.35879 7.51841 1.000 57.74824 389 ASN A O 1
ATOM 12644 N N . ILE D 1 390 ? -58.71212 -14.16364 6.99430 1.000 55.60763 390 ILE A N 1
ATOM 12645 C CA . ILE D 1 390 ? -59.96000 -13.78465 7.64839 1.000 58.44271 390 ILE A CA 1
ATOM 12646 C C . ILE D 1 390 ? -61.06029 -13.47288 6.64094 1.000 57.03858 390 ILE A C 1
ATOM 12647 O O . ILE D 1 390 ? -62.08846 -12.89545 7.01085 1.000 59.55842 390 ILE A O 1
ATOM 12652 N N . THR D 1 391 ? -60.87398 -13.83560 5.37672 1.000 59.23961 391 THR A N 1
ATOM 12653 C CA . THR D 1 391 ? -61.89936 -13.67227 4.35529 1.000 60.30875 391 THR A CA 1
ATOM 12654 C C . THR D 1 391 ? -62.53091 -15.03288 4.07927 1.000 57.46976 391 THR A C 1
ATOM 12655 O O . THR D 1 391 ? -61.86987 -15.93454 3.55169 1.000 59.28505 391 THR A O 1
ATOM 12659 N N . GLY D 1 392 ? -63.80624 -15.17609 4.43117 1.000 60.36510 392 GLY A N 1
ATOM 12660 C CA . GLY D 1 392 ? -64.49667 -16.44551 4.35489 1.000 66.91585 392 GLY A CA 1
ATOM 12661 C C . GLY D 1 392 ? -65.39473 -16.67945 3.15771 1.000 61.14149 392 GLY A C 1
ATOM 12662 O O . GLY D 1 392 ? -65.91382 -17.78943 3.00669 1.000 68.94996 392 GLY A O 1
ATOM 12663 N N . PHE D 1 393 ? -65.59579 -15.68410 2.29969 1.000 67.71446 393 PHE A N 1
ATOM 12664 C CA . PHE D 1 393 ? -66.49664 -15.85995 1.16755 1.000 64.81472 393 PHE A CA 1
ATOM 12665 C C . PHE D 1 393 ? -65.85007 -16.76590 0.11946 1.000 63.09187 393 PHE A C 1
ATOM 12666 O O . PHE D 1 393 ? -64.63477 -16.70029 -0.08994 1.000 70.26233 393 PHE A O 1
ATOM 12674 N N . PRO D 1 394 ? -66.62916 -17.62548 -0.54470 1.000 65.70442 394 PRO A N 1
ATOM 12675 C CA . PRO D 1 394 ? -66.05605 -18.49615 -1.58024 1.000 68.66074 394 PRO A CA 1
ATOM 12676 C C . PRO D 1 394 ? -65.37687 -17.69954 -2.68501 1.000 65.09241 394 PRO A C 1
ATOM 12677 O O . PRO D 1 394 ? -65.72023 -16.54681 -2.95475 1.000 67.79946 394 PRO A O 1
ATOM 12681 N N . VAL D 1 395 ? -64.40786 -18.34054 -3.33612 1.000 67.92805 395 VAL A N 1
ATOM 12682 C CA . VAL D 1 395 ? -63.51102 -17.67951 -4.28299 1.000 71.86889 395 VAL A CA 1
ATOM 12683 C C . VAL D 1 395 ? -63.80798 -18.09670 -5.72391 1.000 71.45238 395 VAL A C 1
ATOM 12684 O O . VAL D 1 395 ? -64.20064 -17.27038 -6.54996 1.000 76.40337 395 VAL A O 1
ATOM 12688 N N . GLY D 1 396 ? -63.62816 -19.37711 -6.04166 1.000 58.16691 396 GLY A N 1
ATOM 12689 C CA . GLY D 1 396 ? -63.57796 -19.82479 -7.41500 1.000 81.71934 396 GLY A CA 1
ATOM 12690 C C . GLY D 1 396 ? -64.92046 -20.10625 -8.06186 1.000 82.23247 396 GLY A C 1
ATOM 12691 O O . GLY D 1 396 ? -65.98497 -19.77077 -7.53184 1.000 77.35851 396 GLY A O 1
ATOM 12692 N N . PRO D 1 397 ? -64.88442 -20.73437 -9.24287 1.000 73.15950 397 PRO A N 1
ATOM 12693 C CA . PRO D 1 397 ? -66.12401 -21.01461 -9.98407 1.000 81.13857 397 PRO A CA 1
ATOM 12694 C C . PRO D 1 397 ? -66.97975 -22.11297 -9.37735 1.000 84.42419 397 PRO A C 1
ATOM 12695 O O . PRO D 1 397 ? -68.07106 -22.37589 -9.89665 1.000 80.40343 397 PRO A O 1
ATOM 12699 N N . GLU D 1 398 ? -66.52572 -22.76768 -8.30659 1.000 85.97578 398 GLU A N 1
ATOM 12700 C CA . GLU D 1 398 ? -67.30961 -23.83640 -7.70014 1.000 91.14166 398 GLU A CA 1
ATOM 12701 C C . GLU D 1 398 ? -68.58093 -23.32309 -7.03649 1.000 90.82644 398 GLU A C 1
ATOM 12702 O O . GLU D 1 398 ? -69.52006 -24.10366 -6.84499 1.000 95.38963 398 GLU A O 1
ATOM 12708 N N . HIS D 1 399 ? -68.63558 -22.03523 -6.68496 1.000 88.32053 399 HIS A N 1
ATOM 12709 C CA . HIS D 1 399 ? -69.82669 -21.46789 -6.06136 1.000 86.63880 399 HIS A CA 1
ATOM 12710 C C . HIS D 1 399 ? -70.17002 -20.05825 -6.51744 1.000 80.08810 399 HIS A C 1
ATOM 12711 O O . HIS D 1 399 ? -71.21977 -19.55139 -6.11082 1.000 79.02789 399 HIS A O 1
ATOM 12718 N N . ASN D 1 400 ? -69.34658 -19.40552 -7.33812 1.000 78.95752 400 ASN A N 1
ATOM 12719 C CA . ASN D 1 400 ? -69.56621 -18.01324 -7.70855 1.000 80.65547 400 ASN A CA 1
ATOM 12720 C C . ASN D 1 400 ? -70.20712 -17.85470 -9.08436 1.000 73.80505 400 ASN A C 1
ATOM 12721 O O . ASN D 1 400 ? -70.13088 -16.77167 -9.67465 1.000 76.40163 400 ASN A O 1
ATOM 12726 N N . ILE D 1 401 ? -70.83322 -18.90450 -9.60878 1.000 78.59120 401 ILE A N 1
ATOM 12727 C CA . ILE D 1 401 ? -71.63100 -18.80068 -10.82566 1.000 72.94771 401 ILE A CA 1
ATOM 12728 C C . ILE D 1 401 ? -73.06719 -18.54371 -10.38014 1.000 73.10182 401 ILE A C 1
ATOM 12729 O O . ILE D 1 401 ? -73.79848 -19.46891 -10.02386 1.000 82.69931 401 ILE A O 1
ATOM 12734 N N . ILE D 1 402 ? -73.46754 -17.27390 -10.38932 1.000 74.45863 402 ILE A N 1
ATOM 12735 C CA . ILE D 1 402 ? -74.76371 -16.88444 -9.84553 1.000 77.11301 402 ILE A CA 1
ATOM 12736 C C . ILE D 1 402 ? -75.86225 -17.32200 -10.80477 1.000 77.55313 402 ILE A C 1
ATOM 12737 O O . ILE D 1 402 ? -75.92132 -16.86855 -11.95354 1.000 83.71929 402 ILE A O 1
ATOM 12742 N N . ARG D 1 403 ? -76.73938 -18.20559 -10.33398 1.000 80.56573 403 ARG A N 1
ATOM 12743 C CA . ARG D 1 403 ? -77.89543 -18.67884 -11.09484 1.000 83.81762 403 ARG A CA 1
ATOM 12744 C C . ARG D 1 403 ? -79.15093 -18.29132 -10.32165 1.000 83.80922 403 ARG A C 1
ATOM 12745 O O . ARG D 1 403 ? -79.69114 -19.08504 -9.54929 1.000 93.18629 403 ARG A O 1
ATOM 12753 N N . ASN D 1 404 ? -79.61113 -17.06211 -10.52980 1.000 82.63439 404 ASN A N 1
ATOM 12754 C CA . ASN D 1 404 ? -80.84454 -16.59326 -9.90665 1.000 81.71340 404 ASN A CA 1
ATOM 12755 C C . ASN D 1 404 ? -81.86698 -16.19682 -10.96597 1.000 83.09910 404 ASN A C 1
ATOM 12756 O O . ASN D 1 404 ? -82.74521 -16.98345 -11.31837 1.000 91.90945 404 ASN A O 1
ATOM 12761 N N . MET E 1 5 ? -41.95740 -5.81260 -18.80049 1.000 79.94544 5 MET B N 1
ATOM 12762 C CA . MET E 1 5 ? -43.26698 -5.45078 -18.26899 1.000 80.04714 5 MET B CA 1
ATOM 12763 C C . MET E 1 5 ? -43.64194 -4.01776 -18.63975 1.000 73.06198 5 MET B C 1
ATOM 12764 O O . MET E 1 5 ? -42.77605 -3.18760 -18.91482 1.000 76.70164 5 MET B O 1
ATOM 12769 N N . LEU E 1 6 ? -44.94342 -3.74106 -18.63217 1.000 73.76467 6 LEU B N 1
ATOM 12770 C CA . LEU E 1 6 ? -45.45594 -2.45369 -19.08493 1.000 79.25373 6 LEU B CA 1
ATOM 12771 C C . LEU E 1 6 ? -45.02038 -1.33045 -18.14901 1.000 90.88398 6 LEU B C 1
ATOM 12772 O O . LEU E 1 6 ? -45.19954 -1.41586 -16.92986 1.000 84.43245 6 LEU B O 1
ATOM 12777 N N . HIS E 1 7 ? -44.45305 -0.26974 -18.72651 1.000 99.62995 7 HIS B N 1
ATOM 12778 C CA . HIS E 1 7 ? -44.06761 0.92340 -17.97791 1.000 99.35939 7 HIS B CA 1
ATOM 12779 C C . HIS E 1 7 ? -45.11887 2.02231 -18.10459 1.000 94.75330 7 HIS B C 1
ATOM 12780 O O . HIS E 1 7 ? -45.74970 2.40323 -17.11352 1.000 84.65564 7 HIS B O 1
ATOM 12787 N N . VAL E 1 8 ? -45.31698 2.54187 -19.31633 1.000 97.30370 8 VAL B N 1
ATOM 12788 C CA . VAL E 1 8 ? -46.36616 3.51624 -19.60773 1.000 88.91477 8 VAL B CA 1
ATOM 12789 C C . VAL E 1 8 ? -47.03417 3.08252 -20.90771 1.000 87.90796 8 VAL B C 1
ATOM 12790 O O . VAL E 1 8 ? -46.41318 3.13719 -21.97528 1.000 90.80079 8 VAL B O 1
ATOM 12794 N N . MET E 1 9 ? -48.29018 2.65827 -20.82285 1.000 84.71980 9 MET B N 1
ATOM 12795 C CA . MET E 1 9 ? -49.02692 2.08639 -21.94216 1.000 83.75360 9 MET B CA 1
ATOM 12796 C C . MET E 1 9 ? -50.30695 2.88147 -22.18240 1.000 81.00454 9 MET B C 1
ATOM 12797 O O . MET E 1 9 ? -50.63032 3.82336 -21.45402 1.000 80.90609 9 MET B O 1
ATOM 12802 N N . LYS E 1 10 ? -51.04103 2.48526 -23.22049 1.000 78.38082 10 LYS B N 1
ATOM 12803 C CA . LYS E 1 10 ? -52.36092 3.02989 -23.51285 1.000 81.51557 10 LYS B CA 1
ATOM 12804 C C . LYS E 1 10 ? -53.37744 1.89886 -23.46290 1.000 78.77399 10 LYS B C 1
ATOM 12805 O O . LYS E 1 10 ? -53.27722 0.93488 -24.22981 1.000 75.66104 10 LYS B O 1
ATOM 12811 N N . TRP E 1 11 ? -54.34810 2.01599 -22.55751 1.000 74.58865 11 TRP B N 1
ATOM 12812 C CA . TRP E 1 11 ? -55.39496 1.01138 -22.41990 1.000 73.02534 11 TRP B CA 1
ATOM 12813 C C . TRP E 1 11 ? -56.76145 1.59923 -22.74903 1.000 69.97572 11 TRP B C 1
ATOM 12814 O O . TRP E 1 11 ? -57.62821 1.69703 -21.87495 1.000 72.89683 11 TRP B O 1
ATOM 12825 N N . HIS E 1 12 ? -56.96680 1.98862 -24.00760 1.000 72.73973 12 HIS B N 1
ATOM 12826 C CA . HIS E 1 12 ? -58.23098 2.58501 -24.44192 1.000 75.86215 12 HIS B CA 1
ATOM 12827 C C . HIS E 1 12 ? -59.24287 1.47079 -24.71550 1.000 71.17186 12 HIS B C 1
ATOM 12828 O O . HIS E 1 12 ? -59.60747 1.17072 -25.85382 1.000 68.64869 12 HIS B O 1
ATOM 12835 N N . ASN E 1 13 ? -59.70538 0.85316 -23.62826 1.000 63.76440 13 ASN B N 1
ATOM 12836 C CA . ASN E 1 13 ? -60.58014 -0.31766 -23.70988 1.000 72.46991 13 ASN B CA 1
ATOM 12837 C C . ASN E 1 13 ? -62.03345 0.13936 -23.68048 1.000 75.26528 13 ASN B C 1
ATOM 12838 O O . ASN E 1 13 ? -62.66812 0.19697 -22.62702 1.000 80.40567 13 ASN B O 1
ATOM 12843 N N . GLY E 1 14 ? -62.57480 0.45483 -24.85740 1.000 67.73516 14 GLY B N 1
ATOM 12844 C CA . GLY E 1 14 ? -63.95931 0.84329 -24.99442 1.000 76.15939 14 GLY B CA 1
ATOM 12845 C C . GLY E 1 14 ? -64.08594 2.08070 -25.85178 1.000 74.64588 14 GLY B C 1
ATOM 12846 O O . GLY E 1 14 ? -63.15695 2.45765 -26.57412 1.000 82.41950 14 GLY B O 1
ATOM 12847 N N . GLU E 1 15 ? -65.25624 2.71186 -25.77794 1.000 76.85828 15 GLU B N 1
ATOM 12848 C CA . GLU E 1 15 ? -65.53014 3.94943 -26.49246 1.000 76.70385 15 GLU B CA 1
ATOM 12849 C C . GLU E 1 15 ? -65.99886 5.01041 -25.50541 1.000 79.37907 15 GLU B C 1
ATOM 12850 O O . GLU E 1 15 ? -66.47128 4.70082 -24.40865 1.000 71.42270 15 GLU B O 1
ATOM 12856 N N . LYS E 1 16 ? -65.86524 6.27142 -25.91916 1.000 74.43203 16 LYS B N 1
ATOM 12857 C CA . LYS E 1 16 ? -66.15060 7.40683 -25.04748 1.000 70.47429 16 LYS B CA 1
ATOM 12858 C C . LYS E 1 16 ? -67.54887 7.31643 -24.44932 1.000 71.13369 16 LYS B C 1
ATOM 12859 O O . LYS E 1 16 ? -68.52664 7.05377 -25.15479 1.000 80.11187 16 LYS B O 1
ATOM 12865 N N . ASP E 1 17 ? -67.63377 7.53532 -23.13972 1.000 70.41409 17 ASP B N 1
ATOM 12866 C CA . ASP E 1 17 ? -68.90634 7.50743 -22.43838 1.000 67.58419 17 ASP B CA 1
ATOM 12867 C C . ASP E 1 17 ? -69.67771 8.80464 -22.66598 1.000 72.37231 17 ASP B C 1
ATOM 12868 O O . ASP E 1 17 ? -69.12993 9.82038 -23.10314 1.000 72.68181 17 ASP B O 1
ATOM 12873 N N . TYR E 1 18 ? -70.97145 8.75423 -22.36077 1.000 79.94113 18 TYR B N 1
ATOM 12874 C CA . TYR E 1 18 ? -71.81452 9.93846 -22.42758 1.000 75.35875 18 TYR B CA 1
ATOM 12875 C C . TYR E 1 18 ? -71.39459 10.95528 -21.37083 1.000 70.90930 18 TYR B C 1
ATOM 12876 O O . TYR E 1 18 ? -70.96683 10.60149 -20.26905 1.000 70.36439 18 TYR B O 1
ATOM 12885 N N . SER E 1 19 ? -71.52581 12.23462 -21.71831 1.000 75.90502 19 SER B N 1
ATOM 12886 C CA . SER E 1 19 ? -71.22679 13.32283 -20.80330 1.000 74.00046 19 SER B CA 1
ATOM 12887 C C . SER E 1 19 ? -72.34834 14.35168 -20.83173 1.000 68.89516 19 SER B C 1
ATOM 12888 O O . SER E 1 19 ? -72.92459 14.61478 -21.89282 1.000 72.43928 19 SER B O 1
ATOM 12891 N N . PRO E 1 20 ? -72.68510 14.94595 -19.68282 1.000 72.04677 20 PRO B N 1
ATOM 12892 C CA . PRO E 1 20 ? -73.71036 16.00124 -19.67178 1.000 72.11615 20 PRO B CA 1
ATOM 12893 C C . PRO E 1 20 ? -73.25559 17.29795 -20.31441 1.000 64.26224 20 PRO B C 1
ATOM 12894 O O . PRO E 1 20 ? -74.09262 18.18266 -20.53495 1.000 69.30166 20 PRO B O 1
ATOM 12898 N N . PHE E 1 21 ? -71.96897 17.44573 -20.60981 1.000 65.16857 21 PHE B N 1
ATOM 12899 C CA . PHE E 1 21 ? -71.43250 18.65403 -21.21457 1.000 70.26465 21 PHE B CA 1
ATOM 12900 C C . PHE E 1 21 ? -71.10754 18.39637 -22.67823 1.000 66.65142 21 PHE B C 1
ATOM 12901 O O . PHE E 1 21 ? -70.63875 17.31230 -23.03905 1.000 65.26206 21 PHE B O 1
ATOM 12909 N N . SER E 1 22 ? -71.36606 19.39402 -23.51796 1.000 71.43162 22 SER B N 1
ATOM 12910 C CA . SER E 1 22 ? -71.05440 19.27057 -24.93050 1.000 70.83989 22 SER B CA 1
ATOM 12911 C C . SER E 1 22 ? -69.54843 19.39044 -25.15070 1.000 72.13062 22 SER B C 1
ATOM 12912 O O . SER E 1 22 ? -68.78490 19.76508 -24.25545 1.000 66.32026 22 SER B O 1
ATOM 12915 N N . ASP E 1 23 ? -69.12413 19.05714 -26.37198 1.000 72.53670 23 ASP B N 1
ATOM 12916 C CA . ASP E 1 23 ? -67.71471 19.18015 -26.72594 1.000 75.03574 23 ASP B CA 1
ATOM 12917 C C . ASP E 1 23 ? -67.25034 20.62914 -26.67307 1.000 72.61574 23 ASP B C 1
ATOM 12918 O O . ASP E 1 23 ? -66.09334 20.89739 -26.33168 1.000 69.17906 23 ASP B O 1
ATOM 12923 N N . ALA E 1 24 ? -68.13407 21.57457 -27.00085 1.000 71.78949 24 ALA B N 1
ATOM 12924 C CA . ALA E 1 24 ? -67.76601 22.98392 -26.92816 1.000 79.54640 24 ALA B CA 1
ATOM 12925 C C . ALA E 1 24 ? -67.58787 23.44624 -25.48711 1.000 72.80422 24 ALA B C 1
ATOM 12926 O O . ALA E 1 24 ? -66.74552 24.30946 -25.21615 1.000 78.34948 24 ALA B O 1
ATOM 12928 N N . GLU E 1 25 ? -68.36440 22.88891 -24.55341 1.000 71.87725 25 GLU B N 1
ATOM 12929 C CA . GLU E 1 25 ? -68.22633 23.27341 -23.15154 1.000 71.04876 25 GLU B CA 1
ATOM 12930 C C . GLU E 1 25 ? -66.91487 22.76739 -22.56468 1.000 71.48092 25 GLU B C 1
ATOM 12931 O O . GLU E 1 25 ? -66.25927 23.47527 -21.79197 1.000 70.18415 25 GLU B O 1
ATOM 12937 N N . MET E 1 26 ? -66.51685 21.54307 -22.91102 1.000 72.59378 26 MET B N 1
ATOM 12938 C CA . MET E 1 26 ? -65.23381 21.03574 -22.44526 1.000 62.74101 26 MET B CA 1
ATOM 12939 C C . MET E 1 26 ? -64.06768 21.67205 -23.18813 1.000 68.52576 26 MET B C 1
ATOM 12940 O O . MET E 1 26 ? -62.95026 21.69397 -22.66052 1.000 65.64891 26 MET B O 1
ATOM 12945 N N . THR E 1 27 ? -64.30662 22.19806 -24.39244 1.000 69.14564 27 THR B N 1
ATOM 12946 C CA . THR E 1 27 ? -63.25248 22.86738 -25.14609 1.000 64.29275 27 THR B CA 1
ATOM 12947 C C . THR E 1 27 ? -62.95533 24.25360 -24.58527 1.000 65.38314 27 THR B C 1
ATOM 12948 O O . THR E 1 27 ? -61.78749 24.64911 -24.49906 1.000 71.38109 27 THR B O 1
ATOM 12952 N N . ARG E 1 28 ? -63.98981 25.00563 -24.19387 1.000 63.68930 28 ARG B N 1
ATOM 12953 C CA . ARG E 1 28 ? -63.74483 26.32596 -23.62006 1.000 70.57319 28 ARG B CA 1
ATOM 12954 C C . ARG E 1 28 ? -63.00522 26.23063 -22.29127 1.000 66.20995 28 ARG B C 1
ATOM 12955 O O . ARG E 1 28 ? -62.24178 27.13875 -21.94527 1.000 73.02210 28 ARG B O 1
ATOM 12963 N N . ARG E 1 29 ? -63.20729 25.14402 -21.54135 1.000 67.61270 29 ARG B N 1
ATOM 12964 C CA . ARG E 1 29 ? -62.48763 24.96851 -20.28317 1.000 65.77401 29 ARG B CA 1
ATOM 12965 C C . ARG E 1 29 ? -61.00384 24.72809 -20.53091 1.000 63.16490 29 ARG B C 1
ATOM 12966 O O . ARG E 1 29 ? -60.14688 25.34503 -19.88758 1.000 69.82323 29 ARG B O 1
ATOM 12974 N N . GLN E 1 30 ? -60.68131 23.82336 -21.45715 1.000 64.31049 30 GLN B N 1
ATOM 12975 C CA . GLN E 1 30 ? -59.28260 23.55144 -21.76502 1.000 63.76784 30 GLN B CA 1
ATOM 12976 C C . GLN E 1 30 ? -58.62805 24.72389 -22.48515 1.000 66.01545 30 GLN B C 1
ATOM 12977 O O . GLN E 1 30 ? -57.43965 24.99036 -22.27451 1.000 61.67303 30 GLN B O 1
ATOM 12983 N N . ASN E 1 31 ? -59.38129 25.43911 -23.32667 1.000 68.22935 31 ASN B N 1
ATOM 12984 C CA . ASN E 1 31 ? -58.82635 26.61403 -23.99278 1.000 66.32671 31 ASN B CA 1
ATOM 12985 C C . ASN E 1 31 ? -58.59654 27.76044 -23.01606 1.000 62.99527 31 ASN B C 1
ATOM 12986 O O . ASN E 1 31 ? -57.69424 28.57833 -23.22907 1.000 62.52812 31 ASN B O 1
ATOM 12991 N N . ASP E 1 32 ? -59.40260 27.84583 -21.95300 1.000 61.37396 32 ASP B N 1
ATOM 12992 C CA . ASP E 1 32 ? -59.15341 28.84533 -20.91801 1.000 70.00284 32 ASP B CA 1
ATOM 12993 C C . ASP E 1 32 ? -57.80820 28.61060 -20.24339 1.000 67.03009 32 ASP B C 1
ATOM 12994 O O . ASP E 1 32 ? -57.10353 29.56607 -19.89703 1.000 69.56584 32 ASP B O 1
ATOM 12999 N N . VAL E 1 33 ? -57.43803 27.34387 -20.04456 1.000 67.34190 33 VAL B N 1
ATOM 13000 C CA . VAL E 1 33 ? -56.11312 27.02692 -19.52066 1.000 60.91784 33 VAL B CA 1
ATOM 13001 C C . VAL E 1 33 ? -55.04065 27.43898 -20.51867 1.000 66.00767 33 VAL B C 1
ATOM 13002 O O . VAL E 1 33 ? -54.02898 28.04891 -20.15259 1.000 66.94637 33 VAL B O 1
ATOM 13006 N N . ARG E 1 34 ? -55.25148 27.11673 -21.79807 1.000 66.81330 34 ARG B N 1
ATOM 13007 C CA . ARG E 1 34 ? -54.28898 27.49220 -22.82736 1.000 61.02087 34 ARG B CA 1
ATOM 13008 C C . ARG E 1 34 ? -54.14879 29.00354 -22.93761 1.000 62.63722 34 ARG B C 1
ATOM 13009 O O . ARG E 1 34 ? -53.04967 29.50730 -23.19687 1.000 69.95808 34 ARG B O 1
ATOM 13017 N N . GLY E 1 35 ? -55.24286 29.74030 -22.73769 1.000 65.52297 35 GLY B N 1
ATOM 13018 C CA . GLY E 1 35 ? -55.16453 31.19049 -22.78490 1.000 64.56535 35 GLY B CA 1
ATOM 13019 C C . GLY E 1 35 ? -54.41525 31.77638 -21.60338 1.000 68.24406 35 GLY B C 1
ATOM 13020 O O . GLY E 1 35 ? -53.68366 32.75973 -21.74854 1.000 74.43180 35 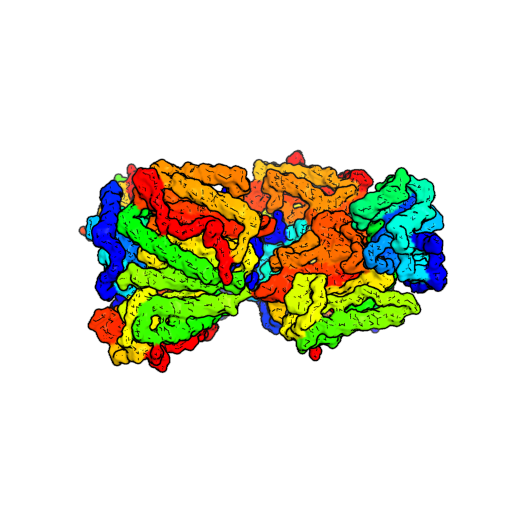GLY B O 1
ATOM 13021 N N . TRP E 1 36 ? -54.58662 31.18662 -20.41690 1.000 62.15446 36 TRP B N 1
ATOM 13022 C CA . TRP E 1 36 ? -53.85692 31.67230 -19.24979 1.000 66.17717 36 TRP B CA 1
ATOM 13023 C C . TRP E 1 36 ? -52.36552 31.39242 -19.37943 1.000 65.33595 36 TRP B C 1
ATOM 13024 O O . TRP E 1 36 ? -51.53701 32.24472 -19.03862 1.000 70.91318 36 TRP B O 1
ATOM 13035 N N . MET E 1 37 ? -52.00519 30.20455 -19.87345 1.000 65.33614 37 MET B N 1
ATOM 13036 C CA . MET E 1 37 ? -50.59547 29.86201 -20.03118 1.000 62.25215 37 MET B CA 1
ATOM 13037 C C . MET E 1 37 ? -49.90347 30.76845 -21.04057 1.000 74.21279 37 MET B C 1
ATOM 13038 O O . MET E 1 37 ? -48.71631 31.07472 -20.88213 1.000 77.84159 37 MET B O 1
ATOM 13043 N N . ALA E 1 38 ? -50.62437 31.20894 -22.07557 1.000 76.94947 38 ALA B N 1
ATOM 13044 C CA . ALA E 1 38 ? -50.01675 32.05214 -23.10061 1.000 67.86120 38 ALA B CA 1
ATOM 13045 C C . ALA E 1 38 ? -49.62643 33.41377 -22.54136 1.000 73.82714 38 ALA B C 1
ATOM 13046 O O . ALA E 1 38 ? -48.58798 33.97192 -22.91611 1.000 79.93178 38 ALA B O 1
ATOM 13048 N N . LYS E 1 39 ? -50.44664 33.96250 -21.64438 1.000 77.37576 39 LYS B N 1
ATOM 13049 C CA . LYS E 1 39 ? -50.16629 35.25853 -21.03964 1.000 83.05508 39 LYS B CA 1
ATOM 13050 C C . LYS E 1 39 ? -49.05515 35.20139 -20.00070 1.000 74.48573 39 LYS B C 1
ATOM 13051 O O . LYS E 1 39 ? -48.47985 36.24473 -19.67246 1.000 83.50983 39 LYS B O 1
ATOM 13057 N N . ASN E 1 40 ? -48.74152 34.01782 -19.47561 1.000 71.82512 40 ASN B N 1
ATOM 13058 C CA . ASN E 1 40 ? -47.75652 33.88421 -18.40851 1.000 79.50037 40 ASN B CA 1
ATOM 13059 C C . ASN E 1 40 ? -46.53233 33.07548 -18.81969 1.000 74.60152 40 ASN B C 1
ATOM 13060 O O . ASN E 1 40 ? -45.77059 32.64465 -17.94480 1.000 75.35843 40 ASN B O 1
ATOM 13065 N N . ASN E 1 41 ? -46.32409 32.85866 -20.12041 1.000 70.09320 41 ASN B N 1
ATOM 13066 C CA . ASN E 1 41 ? -45.15915 32.13084 -20.63031 1.000 69.34791 41 ASN B CA 1
ATOM 13067 C C . ASN E 1 41 ? -45.06877 30.73053 -20.02460 1.000 76.52098 41 ASN B C 1
ATOM 13068 O O . ASN E 1 41 ? -43.98253 30.23019 -19.72664 1.000 78.82288 41 ASN B O 1
ATOM 13073 N N . VAL E 1 42 ? -46.21995 30.09142 -19.83788 1.000 70.11324 42 VAL B N 1
ATOM 13074 C CA . VAL E 1 42 ? -46.29311 28.74143 -19.29284 1.000 74.75200 42 VAL B CA 1
ATOM 13075 C C . VAL E 1 42 ? -46.46908 27.76518 -20.44594 1.000 72.15064 42 VAL B C 1
ATOM 13076 O O . VAL E 1 42 ? -47.36855 27.93094 -21.27881 1.000 75.42335 42 VAL B O 1
ATOM 13080 N N . ASP E 1 43 ? -45.61382 26.74495 -20.49429 1.000 70.31054 43 ASP B N 1
ATOM 13081 C CA . ASP E 1 43 ? -45.60904 25.80574 -21.60845 1.000 67.51480 43 ASP B CA 1
ATOM 13082 C C . ASP E 1 43 ? -46.60359 24.66608 -21.43744 1.000 70.22815 43 ASP B C 1
ATOM 13083 O O . ASP E 1 43 ? -47.06283 24.10413 -22.43848 1.000 78.04672 43 ASP B O 1
ATOM 13088 N N . ALA E 1 44 ? -46.94667 24.30806 -20.20245 1.000 69.81111 44 ALA B N 1
ATOM 13089 C CA . ALA E 1 44 ? -47.88047 23.21559 -19.96690 1.000 69.11117 44 ALA B CA 1
ATOM 13090 C C . ALA E 1 44 ? -48.46287 23.34577 -18.56823 1.000 65.01952 44 ALA B C 1
ATOM 13091 O O . ALA E 1 44 ? -47.89038 23.99980 -17.69300 1.000 62.81651 44 ALA B O 1
ATOM 13093 N N . ALA E 1 45 ? -49.61337 22.70748 -18.37287 1.000 62.59830 45 ALA B N 1
ATOM 13094 C CA . ALA E 1 45 ? -50.30073 22.68181 -17.09064 1.000 57.13882 45 ALA B CA 1
ATOM 13095 C C . ALA E 1 45 ? -50.44707 21.23857 -16.63607 1.000 62.29220 45 ALA B C 1
ATOM 13096 O O . ALA E 1 45 ? -50.86564 20.37849 -17.41759 1.000 53.99548 45 ALA B O 1
ATOM 13098 N N . LEU E 1 46 ? -50.10445 20.97624 -15.37730 1.000 55.77631 46 LEU B N 1
ATOM 13099 C CA . LEU E 1 46 ? -50.20066 19.64006 -14.79169 1.000 55.29393 46 LEU B CA 1
ATOM 13100 C C . LEU E 1 46 ? -51.12309 19.71335 -13.57857 1.000 55.92164 46 LEU B C 1
ATOM 13101 O O . LEU E 1 46 ? -50.70227 20.12469 -12.49255 1.000 50.81198 46 LEU B O 1
ATOM 13106 N N . PHE E 1 47 ? -52.37852 19.31931 -13.76543 1.000 54.40170 47 PHE B N 1
ATOM 13107 C CA . PHE E 1 47 ? -53.33982 19.26142 -12.67548 1.000 50.65067 47 PHE B CA 1
ATOM 13108 C C . PHE E 1 47 ? -53.28865 17.88977 -12.01112 1.000 53.54439 47 PHE B C 1
ATOM 13109 O O . PHE E 1 47 ? -53.03745 16.87327 -12.66346 1.000 49.95879 47 PHE B O 1
ATOM 13117 N N . THR E 1 48 ? -53.51625 17.87089 -10.69600 1.000 48.33035 48 THR B N 1
ATOM 13118 C CA . THR E 1 48 ? -53.44003 16.63788 -9.91853 1.000 48.63157 48 THR B CA 1
ATOM 13119 C C . THR E 1 48 ? -54.61974 16.40640 -8.98802 1.000 46.33112 48 THR B C 1
ATOM 13120 O O . THR E 1 48 ? -54.77668 15.28102 -8.49890 1.000 50.05726 48 THR B O 1
ATOM 13124 N N . SER E 1 49 ? -55.44415 17.41162 -8.72038 1.000 47.33175 49 SER B N 1
ATOM 13125 C CA . SER E 1 49 ? -56.51876 17.25272 -7.75547 1.000 49.84470 49 SER B CA 1
ATOM 13126 C C . SER E 1 49 ? -57.75237 16.64218 -8.41075 1.000 44.96435 49 SER B C 1
ATOM 13127 O O . SER E 1 49 ? -57.90751 16.65030 -9.63682 1.000 46.99353 49 SER B O 1
ATOM 13130 N N . TYR E 1 50 ? -58.63144 16.09349 -7.56640 1.000 39.33872 50 TYR B N 1
ATOM 13131 C CA . TYR E 1 50 ? -59.93022 15.62834 -8.04031 1.000 42.85573 50 TYR B CA 1
ATOM 13132 C C . TYR E 1 50 ? -60.62475 16.70250 -8.86392 1.000 46.77190 50 TYR B C 1
ATOM 13133 O O . TYR E 1 50 ? -61.02937 16.46839 -10.00795 1.000 46.60163 50 TYR B O 1
ATOM 13142 N N . HIS E 1 51 ? -60.77756 17.89418 -8.27993 1.000 47.12489 51 HIS B N 1
ATOM 13143 C CA . HIS E 1 51 ? -61.67065 18.89414 -8.85129 1.000 49.15381 51 HIS B CA 1
ATOM 13144 C C . HIS E 1 51 ? -61.14397 19.42957 -10.17577 1.000 50.79033 51 HIS B C 1
ATOM 13145 O O . HIS E 1 51 ? -61.90595 19.55624 -11.14010 1.000 48.26610 51 HIS B O 1
ATOM 13152 N N . CYS E 1 52 ? -59.84764 19.73720 -10.25480 1.000 49.46072 52 CYS B N 1
ATOM 13153 C CA . CYS E 1 52 ? -59.31542 20.27013 -11.50601 1.000 52.57093 52 CYS B CA 1
ATOM 13154 C C . CYS E 1 52 ? -59.30918 19.21297 -12.60343 1.000 49.75658 52 CYS B C 1
ATOM 13155 O O . CYS E 1 52 ? -59.60884 19.51732 -13.76284 1.000 54.11871 52 CYS B O 1
ATOM 13158 N N . ILE E 1 53 ? -58.98291 17.96516 -12.26256 1.000 51.35343 53 ILE B N 1
ATOM 13159 C CA . ILE E 1 53 ? -59.00360 16.90978 -13.27078 1.000 52.89383 53 ILE B CA 1
ATOM 13160 C C . ILE E 1 53 ? -60.43309 16.62270 -13.71514 1.000 58.37622 53 ILE B C 1
ATOM 13161 O O . ILE E 1 53 ? -60.69457 16.41091 -14.90505 1.000 58.83859 53 ILE B O 1
ATOM 13166 N N . ASN E 1 54 ? -61.38485 16.62413 -12.77717 1.000 55.98818 54 ASN B N 1
ATOM 13167 C CA . ASN E 1 54 ? -62.77539 16.41134 -13.16613 1.000 54.76240 54 ASN B CA 1
ATOM 13168 C C . ASN E 1 54 ? -63.33848 17.61384 -13.91299 1.000 55.58988 54 ASN B C 1
ATOM 13169 O O . ASN E 1 54 ? -64.20731 17.45146 -14.77620 1.000 52.60427 54 ASN B O 1
ATOM 13174 N N . TYR E 1 55 ? -62.85766 18.82083 -13.60656 1.000 54.04667 55 TYR B N 1
ATOM 13175 C CA . TYR E 1 55 ? -63.38938 20.00974 -14.26418 1.000 52.72505 55 TYR B CA 1
ATOM 13176 C C . TYR E 1 55 ? -62.95704 20.07394 -15.72414 1.000 56.98584 55 TYR B C 1
ATOM 13177 O O . TYR E 1 55 ? -63.78322 20.30258 -16.61471 1.000 56.63166 55 TYR B O 1
ATOM 13186 N N . TYR E 1 56 ? -61.66708 19.86646 -15.99357 1.000 56.97075 56 TYR B N 1
ATOM 13187 C CA . TYR E 1 56 ? -61.14996 20.04189 -17.34498 1.000 60.73498 56 TYR B CA 1
ATOM 13188 C C . TYR E 1 56 ? -61.23598 18.78492 -18.20164 1.000 60.55508 56 TYR B C 1
ATOM 13189 O O . TYR E 1 56 ? -61.22003 18.89441 -19.43210 1.000 53.88224 56 TYR B O 1
ATOM 13198 N N . SER E 1 57 ? -61.32864 17.59876 -17.59655 1.000 56.47480 57 SER B N 1
ATOM 13199 C CA . SER E 1 57 ? -61.46647 16.37056 -18.36617 1.000 58.85989 57 SER B CA 1
ATOM 13200 C C . SER E 1 57 ? -62.84505 15.73479 -18.27371 1.000 62.97390 57 SER B C 1
ATOM 13201 O O . SER E 1 57 ? -63.20613 14.95789 -19.16378 1.000 59.39899 57 SER B O 1
ATOM 13204 N N . GLY E 1 58 ? -63.61656 16.03878 -17.23177 1.000 59.92241 58 GLY B N 1
ATOM 13205 C CA . GLY E 1 58 ? -64.90139 15.40943 -17.01949 1.000 57.65443 58 GLY B CA 1
ATOM 13206 C C . GLY E 1 58 ? -64.85020 14.09338 -16.27524 1.000 57.38116 58 GLY B C 1
ATOM 13207 O O . GLY E 1 58 ? -65.89849 13.45985 -16.10113 1.000 56.73751 58 GLY B O 1
ATOM 13208 N N . TRP E 1 59 ? -63.67391 13.67109 -15.81599 1.000 53.42639 59 TRP B N 1
ATOM 13209 C CA . TRP E 1 59 ? -63.47506 12.36262 -15.20809 1.000 54.70960 59 TRP B CA 1
ATOM 13210 C C . TRP E 1 59 ? -62.96562 12.53348 -13.78414 1.000 54.55600 59 TRP B C 1
ATOM 13211 O O . TRP E 1 59 ? -62.01110 13.28067 -13.54752 1.000 54.60669 59 TRP B O 1
ATOM 13222 N N . LEU E 1 60 ? -63.59950 11.83910 -12.84332 1.000 50.45925 60 LEU B N 1
ATOM 13223 C CA . LEU E 1 60 ? -63.26384 11.91942 -11.42616 1.000 52.78353 60 LEU B CA 1
ATOM 13224 C C . LEU E 1 60 ? -62.50974 10.65694 -11.02767 1.000 47.45046 60 LEU B C 1
ATOM 13225 O O . LEU E 1 60 ? -63.06276 9.55384 -11.09083 1.000 45.42350 60 LEU B O 1
ATOM 13230 N N . TYR E 1 61 ? -61.25403 10.81485 -10.62073 1.000 50.48316 61 TYR B N 1
ATOM 13231 C CA . TYR E 1 61 ? -60.44752 9.64211 -10.32991 1.000 45.79349 61 TYR B CA 1
ATOM 13232 C C . TYR E 1 61 ? -60.68019 9.15069 -8.90568 1.000 44.30780 61 TYR B C 1
ATOM 13233 O O . TYR E 1 61 ? -61.17149 9.87548 -8.03721 1.000 46.21277 61 TYR B O 1
ATOM 13242 N N . CYS E 1 62 ? -60.32660 7.88911 -8.68101 1.000 45.42253 62 CYS B N 1
ATOM 13243 C CA . CYS E 1 62 ? -60.35103 7.28461 -7.35715 1.000 45.41027 62 CYS B CA 1
ATOM 13244 C C . CYS E 1 62 ? -58.91478 7.21081 -6.85621 1.000 44.44388 62 CYS B C 1
ATOM 13245 O O . CYS E 1 62 ? -58.06602 6.57127 -7.48907 1.000 44.70725 62 CYS B O 1
ATOM 13248 N N . TYR E 1 63 ? -58.64759 7.87415 -5.73062 1.000 43.74677 63 TYR B N 1
ATOM 13249 C CA . TYR E 1 63 ? -57.29154 8.08758 -5.23335 1.000 41.58331 63 TYR B CA 1
ATOM 13250 C C . TYR E 1 63 ? -56.62115 6.79451 -4.78193 1.000 45.55214 63 TYR B C 1
ATOM 13251 O O . TYR E 1 63 ? -55.78527 6.23978 -5.50391 1.000 43.13934 63 TYR B O 1
ATOM 13260 N N . PHE E 1 64 ? -56.96701 6.32386 -3.58173 1.000 46.84672 64 PHE B N 1
ATOM 13261 C CA . PHE E 1 64 ? -56.40959 5.09233 -3.01851 1.000 44.53456 64 PHE B CA 1
ATOM 13262 C C . PHE E 1 64 ? -54.88156 5.10453 -3.02895 1.000 48.64940 64 PHE B C 1
ATOM 13263 O O . PHE E 1 64 ? -54.23306 4.10232 -3.33617 1.000 44.89174 64 PHE B O 1
ATOM 13271 N N . GLY E 1 65 ? -54.30020 6.25687 -2.70077 1.000 46.86384 65 GLY B N 1
ATOM 13272 C CA . GLY E 1 65 ? -52.86881 6.36298 -2.50439 1.000 48.25381 65 GLY B CA 1
ATOM 13273 C C . GLY E 1 65 ? -52.03685 6.52250 -3.75772 1.000 51.04814 65 GLY B C 1
ATOM 13274 O O . GLY E 1 65 ? -50.80510 6.59055 -3.65324 1.000 45.91704 65 GLY B O 1
ATOM 13275 N N . ARG E 1 66 ? -52.65639 6.58348 -4.93171 1.000 43.87762 66 ARG B N 1
ATOM 13276 C CA . ARG E 1 66 ? -51.93641 6.65973 -6.19238 1.000 49.12774 66 ARG B CA 1
ATOM 13277 C C . ARG E 1 66 ? -51.97759 8.07441 -6.75514 1.000 50.81159 66 ARG B C 1
ATOM 13278 O O . ARG E 1 66 ? -52.91872 8.83570 -6.51480 1.000 43.73604 66 ARG B O 1
ATOM 13286 N N . LYS E 1 67 ? -50.93528 8.41696 -7.50709 1.000 49.41301 67 LYS B N 1
ATOM 13287 C CA . LYS E 1 67 ? -50.86059 9.71154 -8.16444 1.000 51.69183 67 LYS B CA 1
ATOM 13288 C C . LYS E 1 67 ? -51.72383 9.72450 -9.41826 1.000 52.98725 67 LYS B C 1
ATOM 13289 O O . LYS E 1 67 ? -51.83153 8.72223 -10.13065 1.000 51.03048 67 LYS B O 1
ATOM 13295 N N . TYR E 1 68 ? -52.34226 10.87079 -9.68202 1.000 50.21716 68 TYR B N 1
ATOM 13296 C CA . TYR E 1 68 ? -53.09764 11.08205 -10.90514 1.000 48.73788 68 TYR B CA 1
ATOM 13297 C C . TYR E 1 68 ? -52.79294 12.47704 -11.42409 1.000 47.83823 68 TYR B C 1
ATOM 13298 O O . TYR E 1 68 ? -52.47623 13.38654 -10.65345 1.000 49.97601 68 TYR B O 1
ATOM 13307 N N . GLY E 1 69 ? -52.87621 12.63731 -12.74230 1.000 47.40769 69 GLY B N 1
ATOM 13308 C CA . GLY E 1 69 ? -52.52837 13.90642 -13.34436 1.000 52.26810 69 GLY B CA 1
ATOM 13309 C C . GLY E 1 69 ? -53.26066 14.13230 -14.64696 1.000 53.22210 69 GLY B C 1
ATOM 13310 O O . GLY E 1 69 ? -53.93013 13.24325 -15.17828 1.000 55.06170 69 GLY B O 1
ATOM 13311 N N . MET E 1 70 ? -53.12830 15.35793 -15.14985 1.000 53.25708 70 MET B N 1
ATOM 13312 C CA . MET E 1 70 ? -53.62848 15.72269 -16.46824 1.000 58.98851 70 MET B CA 1
ATOM 13313 C C . MET E 1 70 ? -52.74827 16.83033 -17.02368 1.000 61.31285 70 MET 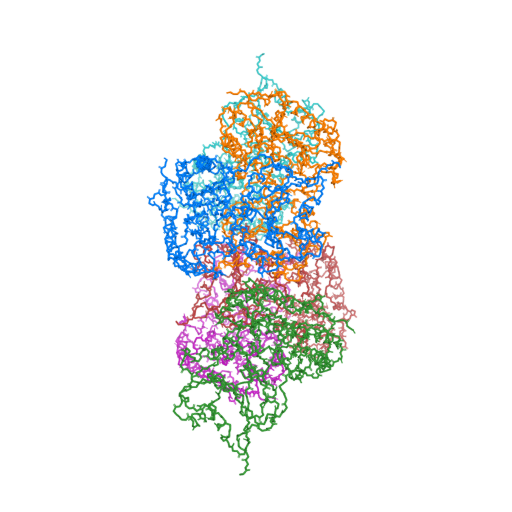B C 1
ATOM 13314 O O . MET E 1 70 ? -52.52520 17.84042 -16.34888 1.000 54.89401 70 MET B O 1
ATOM 13319 N N . VAL E 1 71 ? -52.25039 16.63547 -18.24293 1.000 58.33667 71 VAL B N 1
ATOM 13320 C CA . VAL E 1 71 ? -51.35571 17.58323 -18.89873 1.000 60.97848 71 VAL B CA 1
ATOM 13321 C C . VAL E 1 71 ? -52.11904 18.26689 -20.02284 1.000 66.94530 71 VAL B C 1
ATOM 13322 O O . VAL E 1 71 ? -52.63374 17.60096 -20.93037 1.000 68.54286 71 VAL B O 1
ATOM 13326 N N . ILE E 1 72 ? -52.18173 19.59383 -19.97018 1.000 66.52896 72 ILE B N 1
ATOM 13327 C CA . ILE E 1 72 ? -52.82283 20.39882 -21.00129 1.000 70.12052 72 ILE B CA 1
ATOM 13328 C C . ILE E 1 72 ? -51.75551 21.29893 -21.60504 1.000 78.72102 72 ILE B C 1
ATOM 13329 O O . ILE E 1 72 ? -51.28072 22.23614 -20.94992 1.000 83.93647 72 ILE B O 1
ATOM 13334 N N . ASP E 1 73 ? -51.36984 21.01028 -22.84443 1.000 72.69562 73 ASP B N 1
ATOM 13335 C CA . ASP E 1 73 ? -50.44735 21.84000 -23.59852 1.000 91.20253 73 ASP B CA 1
ATOM 13336 C C . ASP E 1 73 ? -51.23476 22.72387 -24.56293 1.000 95.40631 73 ASP B C 1
ATOM 13337 O O . ASP E 1 73 ? -52.46661 22.69201 -24.61640 1.000 78.31902 73 ASP B O 1
ATOM 13339 N N . HIS E 1 74 ? -50.50996 23.51880 -25.34738 1.000 111.40308 74 HIS B N 1
ATOM 13340 C CA . HIS E 1 74 ? -51.16279 24.40735 -26.30167 1.000 115.75201 74 HIS B CA 1
ATOM 13341 C C . HIS E 1 74 ? -51.81528 23.66333 -27.45931 1.000 115.99238 74 HIS B C 1
ATOM 13342 O O . HIS E 1 74 ? -52.40128 24.31321 -28.33159 1.000 118.89519 74 HIS B O 1
ATOM 13349 N N . ASN E 1 75 ? -51.74086 22.33134 -27.48533 1.000 96.17102 75 ASN B N 1
ATOM 13350 C CA . ASN E 1 75 ? -52.32234 21.55088 -28.56904 1.000 87.75802 75 ASN B CA 1
ATOM 13351 C C . ASN E 1 75 ? -52.99756 20.25970 -28.12900 1.000 85.74570 75 ASN B C 1
ATOM 13352 O O . ASN E 1 75 ? -53.73612 19.68424 -28.93303 1.000 86.06690 75 ASN B O 1
ATOM 13357 N N . ASN E 1 76 ? -52.78439 19.77805 -26.90471 1.000 83.13811 76 ASN B N 1
ATOM 13358 C CA . ASN E 1 76 ? -53.31334 18.48525 -26.49331 1.000 78.44491 76 ASN B CA 1
ATOM 13359 C C . ASN E 1 76 ? -53.85332 18.56704 -25.07157 1.000 79.49929 76 ASN B C 1
ATOM 13360 O O . ASN E 1 76 ? -53.62307 19.53667 -24.34363 1.000 75.04123 76 ASN B O 1
ATOM 13365 N N . ALA E 1 77 ? -54.58133 17.52088 -24.68442 1.000 77.40965 77 ALA B N 1
ATOM 13366 C CA . ALA E 1 77 ? -55.10910 17.38192 -23.33073 1.000 74.84211 77 ALA B CA 1
ATOM 13367 C C . ALA E 1 77 ? -55.17471 15.89830 -23.00570 1.000 71.22495 77 ALA B C 1
ATOM 13368 O O . ALA E 1 77 ? -55.91346 15.15664 -23.66065 1.000 68.24326 77 ALA B O 1
ATOM 13370 N N . THR E 1 78 ? -54.40974 15.46641 -22.00342 1.000 67.02893 78 THR B N 1
ATOM 13371 C CA . THR E 1 78 ? -54.26064 14.04990 -21.69254 1.000 67.42455 78 THR B CA 1
ATOM 13372 C C . THR E 1 78 ? -54.38800 13.82440 -20.19324 1.000 65.04089 78 THR B C 1
ATOM 13373 O O . THR E 1 78 ? -53.78212 14.55022 -19.39903 1.000 61.75541 78 THR B O 1
ATOM 13377 N N . THR E 1 79 ? -55.16840 12.81674 -19.81298 1.000 59.06648 79 THR B N 1
ATOM 13378 C CA . THR E 1 79 ? -55.25246 12.38239 -18.42787 1.000 56.04580 79 THR B CA 1
ATOM 13379 C C . THR E 1 79 ? -54.25030 11.26461 -18.16741 1.000 61.89739 79 THR B C 1
ATOM 13380 O O . THR E 1 79 ? -53.93456 10.46507 -19.05341 1.000 60.89836 79 THR B O 1
ATOM 13384 N N . ILE E 1 80 ? -53.74749 11.22135 -16.93667 1.000 59.91576 80 ILE B N 1
ATOM 13385 C CA . ILE E 1 80 ? -52.75567 10.23968 -16.51315 1.000 57.70558 80 ILE B CA 1
ATOM 13386 C C . ILE E 1 80 ? -53.39766 9.38505 -15.42999 1.000 57.68115 80 ILE B C 1
ATOM 13387 O O . ILE E 1 80 ? -53.68253 9.87718 -14.33037 1.000 55.92989 80 ILE B O 1
ATOM 13392 N N . SER E 1 81 ? -53.62834 8.10949 -15.73509 1.000 55.18070 81 SER B N 1
ATOM 13393 C CA . SER E 1 81 ? -54.27916 7.18961 -14.81443 1.000 59.06038 81 SER B CA 1
ATOM 13394 C C . SER E 1 81 ? -53.41300 5.95137 -14.62486 1.000 60.56764 81 SER B C 1
ATOM 13395 O O . SER E 1 81 ? -52.44456 5.72172 -15.35352 1.000 58.54381 81 SER B O 1
ATOM 13398 N N . ALA E 1 82 ? -53.78213 5.14710 -13.63268 1.000 57.86236 82 ALA B N 1
ATOM 13399 C CA . ALA E 1 82 ? -53.03443 3.96119 -13.24203 1.000 60.31677 82 ALA B CA 1
ATOM 13400 C C . ALA E 1 82 ? -53.59377 2.71270 -13.91576 1.000 58.66250 82 ALA B C 1
ATOM 13401 O O . ALA E 1 82 ? -54.73098 2.69030 -14.39324 1.000 63.56837 82 ALA B O 1
ATOM 13403 N N . GLY E 1 83 ? -52.77110 1.65979 -13.93808 1.000 59.17516 83 GLY B N 1
ATOM 13404 C CA . GLY E 1 83 ? -53.17882 0.39629 -14.53076 1.000 64.77095 83 GLY B CA 1
ATOM 13405 C C . GLY E 1 83 ? -54.38521 -0.23817 -13.87056 1.000 61.29306 83 GLY B C 1
ATOM 13406 O O . GLY E 1 83 ? -55.09794 -1.01446 -14.51632 1.000 64.07960 83 GLY B O 1
ATOM 13407 N N . ILE E 1 84 ? -54.63261 0.07650 -12.59650 1.000 59.42403 84 ILE B N 1
ATOM 13408 C CA . ILE E 1 84 ? -55.78419 -0.46728 -11.88877 1.000 60.24601 84 ILE B CA 1
ATOM 13409 C C . ILE E 1 84 ? -57.09777 0.00838 -12.50061 1.000 63.47213 84 ILE B C 1
ATOM 13410 O O . ILE E 1 84 ? -58.12184 -0.67316 -12.37133 1.000 60.40560 84 ILE B O 1
ATOM 13415 N N . ASP E 1 85 ? -57.08772 1.14683 -13.19604 1.000 61.23199 85 ASP B N 1
ATOM 13416 C CA . ASP E 1 85 ? -58.30770 1.75733 -13.70955 1.000 55.88634 85 ASP B CA 1
ATOM 13417 C C . ASP E 1 85 ? -58.68556 1.26921 -15.10291 1.000 65.88917 85 ASP B C 1
ATOM 13418 O O . ASP E 1 85 ? -59.87726 1.23080 -15.43461 1.000 60.33301 85 ASP B O 1
ATOM 13423 N N . GLY E 1 86 ? -57.70844 0.90709 -15.92653 1.000 61.75440 86 GLY B N 1
ATOM 13424 C CA . GLY E 1 86 ? -58.02696 0.34941 -17.23299 1.000 65.55464 86 GLY B CA 1
ATOM 13425 C C . GLY E 1 86 ? -58.51652 1.41630 -18.19227 1.000 65.67500 86 GLY B C 1
ATOM 13426 O O . GLY E 1 86 ? -57.93880 2.50424 -18.30016 1.000 66.99934 86 GLY B O 1
ATOM 13427 N N . GLY E 1 87 ? -59.59908 1.10535 -18.90381 1.000 67.99896 87 GLY B N 1
ATOM 13428 C CA . GLY E 1 87 ? -60.15302 2.01418 -19.88562 1.000 68.84995 87 GLY B CA 1
ATOM 13429 C C . GLY E 1 87 ? -61.16997 3.00137 -19.36827 1.000 68.97768 87 GLY B C 1
ATOM 13430 O O . GLY E 1 87 ? -61.56919 3.90279 -20.11172 1.000 67.08537 87 GLY B O 1
ATOM 13431 N N . GLN E 1 88 ? -61.60074 2.85436 -18.11403 1.000 65.68720 88 GLN B N 1
ATOM 13432 C CA . GLN E 1 88 ? -62.58807 3.77532 -17.55547 1.000 67.62223 88 GLN B CA 1
ATOM 13433 C C . GLN E 1 88 ? -62.14668 5.23471 -17.59767 1.000 62.26457 88 GLN B C 1
ATOM 13434 O O . GLN E 1 88 ? -62.98781 6.09018 -17.92505 1.000 60.96884 88 GLN B O 1
ATOM 13440 N N . PRO E 1 89 ? -60.89620 5.59636 -17.28414 1.000 59.30785 89 PRO B N 1
ATOM 13441 C CA . PRO E 1 89 ? -60.50787 7.00953 -17.44467 1.000 63.22781 89 PRO B CA 1
ATOM 13442 C C . PRO E 1 89 ? -60.59315 7.49205 -18.88195 1.000 61.43396 89 PRO B C 1
ATOM 13443 O O . PRO E 1 89 ? -61.15348 8.56521 -19.13848 1.000 60.07264 89 PRO B O 1
ATOM 13447 N N . TRP E 1 90 ? -60.06009 6.72243 -19.83461 1.000 65.96254 90 TRP B N 1
ATOM 13448 C CA . TRP E 1 90 ? -60.11451 7.14450 -21.23086 1.000 65.27242 90 TRP B CA 1
ATOM 13449 C C . TRP E 1 90 ? -61.54728 7.22930 -21.73833 1.000 67.15066 90 TRP B C 1
ATOM 13450 O O . TRP E 1 90 ? -61.86411 8.09973 -22.55697 1.000 68.66935 90 TRP B O 1
ATOM 13461 N N . ARG E 1 91 ? -62.42441 6.33922 -21.26873 1.000 71.92104 91 ARG B N 1
ATOM 13462 C CA . ARG E 1 91 ? -63.82764 6.39925 -21.66662 1.000 69.63807 91 ARG B CA 1
ATOM 13463 C C . ARG E 1 91 ? -64.51785 7.63931 -21.11333 1.000 68.67932 91 ARG B C 1
ATOM 13464 O O . ARG E 1 91 ? -65.47917 8.13348 -21.71466 1.000 71.89836 91 ARG B O 1
ATOM 13472 N N . ARG E 1 92 ? -64.04004 8.15539 -19.98117 1.000 66.05522 92 ARG B N 1
ATOM 13473 C CA . ARG E 1 92 ? -64.66507 9.27424 -19.28971 1.000 62.63278 92 ARG B CA 1
ATOM 13474 C C . ARG E 1 92 ? -63.93330 10.59514 -19.48704 1.000 63.95644 92 ARG B C 1
ATOM 13475 O O . ARG E 1 92 ? -64.49781 11.64791 -19.17108 1.000 62.71356 92 ARG B O 1
ATOM 13483 N N . SER E 1 93 ? -62.70195 10.56958 -19.99102 1.000 69.59786 93 SER B N 1
ATOM 13484 C CA . SER E 1 93 ? -61.91494 11.78158 -20.16725 1.000 65.80771 93 SER B CA 1
ATOM 13485 C C . SER E 1 93 ? -62.22216 12.42916 -21.50944 1.000 66.35525 93 SER B C 1
ATOM 13486 O O . SER E 1 93 ? -62.39346 11.74292 -22.52119 1.000 71.44303 93 SER B O 1
ATOM 13489 N N . PHE E 1 94 ? -62.29365 13.75801 -21.50987 1.000 70.66001 94 PHE B N 1
ATOM 13490 C CA . PHE E 1 94 ? -62.42415 14.52826 -22.74399 1.000 67.51577 94 PHE B CA 1
ATOM 13491 C C . PHE E 1 94 ? -61.01710 14.78438 -23.26808 1.000 70.16985 94 PHE B C 1
ATOM 13492 O O . PHE E 1 94 ? -60.30419 15.65929 -22.76977 1.000 66.44747 94 PHE B O 1
ATOM 13500 N N . GLY E 1 95 ? -60.61144 14.00922 -24.27021 1.000 70.14370 95 GLY B N 1
ATOM 13501 C CA . GLY E 1 95 ? -59.27080 14.10893 -24.80920 1.000 71.04896 95 GLY B CA 1
ATOM 13502 C C . GLY E 1 95 ? -58.54842 12.77833 -24.82538 1.000 71.01708 95 GLY B C 1
ATOM 13503 O O . GLY E 1 95 ? -59.16394 11.73286 -25.05586 1.000 72.01316 95 GLY B O 1
ATOM 13504 N N . ASP E 1 96 ? -57.24327 12.80552 -24.57871 1.000 70.31128 96 ASP B N 1
ATOM 13505 C CA . ASP E 1 96 ? -56.41311 11.61080 -24.56810 1.000 70.73537 96 ASP B CA 1
ATOM 13506 C C . ASP E 1 96 ? -56.23718 11.09694 -23.13971 1.000 67.20623 96 ASP B C 1
ATOM 13507 O O . ASP E 1 96 ? -56.63875 11.73822 -22.16543 1.000 64.40878 96 ASP B O 1
ATOM 13512 N N . ASN E 1 97 ? -55.62081 9.91894 -23.02620 1.000 69.69617 97 ASN B N 1
ATOM 13513 C CA . ASN E 1 97 ? -55.40737 9.28171 -21.73056 1.000 65.33057 97 ASN B CA 1
ATOM 13514 C C . ASN E 1 97 ? -54.30421 8.24185 -21.85891 1.000 66.66272 97 ASN B C 1
ATOM 13515 O O . ASN E 1 97 ? -54.35096 7.39491 -22.75611 1.000 69.70294 97 ASN B O 1
ATOM 13520 N N . ILE E 1 98 ? -53.31844 8.30961 -20.96542 1.000 65.12565 98 ILE B N 1
ATOM 13521 C CA . ILE E 1 98 ? -52.24653 7.32708 -20.89628 1.000 66.84791 98 ILE B CA 1
ATOM 13522 C C . ILE E 1 98 ? -52.29893 6.64934 -19.53005 1.000 65.44080 98 ILE B C 1
ATOM 13523 O O . ILE E 1 98 ? -52.98838 7.09640 -18.61474 1.000 61.05568 98 ILE B O 1
ATOM 13528 N N . THR E 1 99 ? -51.54428 5.56019 -19.40083 1.000 70.61830 99 THR B N 1
ATOM 13529 C CA . THR E 1 99 ? -51.62275 4.70749 -18.22461 1.000 67.60742 99 THR B CA 1
ATOM 13530 C C . THR E 1 99 ? -50.22704 4.30600 -17.76932 1.000 75.04487 99 THR B C 1
ATOM 13531 O O . THR E 1 99 ? -49.37548 3.95825 -18.59162 1.000 74.65202 99 THR B O 1
ATOM 13535 N N . TYR E 1 100 ? -49.99866 4.36261 -16.45609 1.000 67.66012 100 TYR B N 1
ATOM 13536 C CA . TYR E 1 100 ? -48.76220 3.89970 -15.84289 1.000 71.50439 100 TYR B CA 1
ATOM 13537 C C . TYR E 1 100 ? -49.07161 2.78700 -14.84948 1.000 70.17979 100 TYR B C 1
ATOM 13538 O O . TYR E 1 100 ? -50.17508 2.71342 -14.29967 1.000 62.17546 100 TYR B O 1
ATOM 13547 N N . THR E 1 101 ? -48.08521 1.92551 -14.61474 1.000 67.18433 101 THR B N 1
ATOM 13548 C CA . THR E 1 101 ? -48.25860 0.76343 -13.75939 1.000 66.70845 101 THR B CA 1
ATOM 13549 C C . THR E 1 101 ? -47.63871 1.00474 -12.38493 1.000 70.40691 101 THR B C 1
ATOM 13550 O O . THR E 1 101 ? -47.02030 2.03771 -12.11682 1.000 69.50503 101 THR B O 1
ATOM 13554 N N . ASP E 1 102 ? -47.81271 0.02405 -11.50092 1.000 70.19659 102 ASP B N 1
ATOM 13555 C CA . ASP E 1 102 ? -47.29221 0.07977 -10.14296 1.000 66.21244 102 ASP B CA 1
ATOM 13556 C C . ASP E 1 102 ? -45.96430 -0.65251 -9.98654 1.000 69.62183 102 ASP B C 1
ATOM 13557 O O . ASP E 1 102 ? -45.48274 -0.79713 -8.85835 1.000 67.34940 102 ASP B O 1
ATOM 13562 N N . TRP E 1 103 ? -45.35960 -1.12023 -11.08321 1.000 71.81001 103 TRP B N 1
ATOM 13563 C CA . TRP E 1 103 ? -44.15491 -1.93408 -10.95074 1.000 76.36064 103 TRP B CA 1
ATOM 13564 C C . TRP E 1 103 ? -42.93089 -1.10080 -10.59148 1.000 77.06776 103 TRP B C 1
ATOM 13565 O O . TRP E 1 103 ? -41.96134 -1.64733 -10.05621 1.000 80.18865 103 TRP B O 1
ATOM 13576 N N . ARG E 1 104 ? -42.95319 0.20109 -10.87015 1.000 80.86858 104 ARG B N 1
ATOM 13577 C CA . ARG E 1 104 ? -41.89071 1.10883 -10.46425 1.000 78.17459 104 ARG B CA 1
ATOM 13578 C C . ARG E 1 104 ? -42.51077 2.40838 -9.97408 1.000 70.32396 104 ARG B C 1
ATOM 13579 O O . ARG E 1 104 ? -43.53156 2.86047 -10.49878 1.000 70.49686 104 ARG B O 1
ATOM 13587 N N . ARG E 1 105 ? -41.87836 3.00722 -8.96034 1.000 69.04984 105 ARG B N 1
ATOM 13588 C CA . ARG E 1 105 ? -42.43533 4.20857 -8.34356 1.000 72.41310 105 ARG B CA 1
ATOM 13589 C C . ARG E 1 105 ? -42.44671 5.38302 -9.31311 1.000 72.54369 105 ARG B C 1
ATOM 13590 O O . ARG E 1 105 ? -43.36753 6.20809 -9.28521 1.000 75.56484 105 ARG B O 1
ATOM 13598 N N . ASP E 1 106 ? -41.43429 5.48050 -10.17180 1.000 69.32323 106 ASP B N 1
ATOM 13599 C CA . ASP E 1 106 ? -41.31286 6.60405 -11.09138 1.000 75.72615 106 ASP B CA 1
ATOM 13600 C C . ASP E 1 106 ? -42.15745 6.44318 -12.35085 1.000 71.18778 106 ASP B C 1
ATOM 13601 O O . ASP E 1 106 ? -41.97644 7.22111 -13.29372 1.000 73.10125 106 ASP B O 1
ATOM 13606 N N . ASN E 1 107 ? -43.06856 5.46550 -12.39108 1.000 69.78294 107 ASN B N 1
ATOM 13607 C CA . ASN E 1 107 ? -43.88434 5.26649 -13.58677 1.000 76.89348 107 ASN B CA 1
ATOM 13608 C C . ASN E 1 107 ? -44.76895 6.47595 -13.86197 1.000 70.25523 107 ASN B C 1
ATOM 13609 O O . ASN E 1 107 ? -44.97440 6.85271 -15.02211 1.000 71.05541 107 ASN B O 1
ATOM 13614 N N . PHE E 1 108 ? -45.30193 7.09765 -12.80720 1.000 68.93349 108 PHE B N 1
ATOM 13615 C CA . PHE E 1 108 ? -46.14099 8.27688 -12.99157 1.000 63.89298 108 PHE B CA 1
ATOM 13616 C C . PHE E 1 108 ? -45.33772 9.44782 -13.54208 1.000 59.03844 108 PHE B C 1
ATOM 13617 O O . PHE E 1 108 ? -45.80879 10.17015 -14.42818 1.000 61.12167 108 PHE B O 1
ATOM 13625 N N . TYR E 1 109 ? -44.12418 9.65218 -13.02988 1.000 59.53243 109 TYR B N 1
ATOM 13626 C CA . TYR E 1 109 ? -43.30483 10.76694 -13.48471 1.000 63.09225 109 TYR B CA 1
ATOM 13627 C C . TYR E 1 109 ? -42.77639 10.55808 -14.89764 1.000 67.02334 109 TYR B C 1
ATOM 13628 O O . TYR E 1 109 ? -42.48833 11.54118 -15.58827 1.000 64.05759 109 TYR B O 1
ATOM 13637 N N . ARG E 1 110 ? -42.64763 9.30740 -15.34583 1.000 66.24174 110 ARG B N 1
ATOM 13638 C CA . ARG E 1 110 ? -42.34557 9.06717 -16.75240 1.000 70.64771 110 ARG B CA 1
ATOM 13639 C C . ARG E 1 110 ? -43.52769 9.44286 -17.63608 1.000 71.38300 110 ARG B C 1
ATOM 13640 O O . ARG E 1 110 ? -43.34301 9.97826 -18.73545 1.000 68.26318 110 ARG B O 1
ATOM 13648 N N . ALA E 1 111 ? -44.74956 9.16404 -17.17417 1.000 66.33869 111 ALA B N 1
ATOM 13649 C CA . ALA E 1 111 ? -45.93391 9.57795 -17.91852 1.000 71.25691 111 ALA B CA 1
ATOM 13650 C C . ALA E 1 111 ? -46.01701 11.09581 -18.01261 1.000 70.75307 111 ALA B C 1
ATOM 13651 O O . ALA E 1 111 ? -46.35628 11.64342 -19.06873 1.000 68.11386 111 ALA B O 1
ATOM 13653 N N . VAL E 1 112 ? -45.71073 11.79050 -16.91358 1.000 67.49080 112 VAL B N 1
ATOM 13654 C CA . VAL E 1 112 ? -45.64527 13.24946 -16.93612 1.000 65.78715 112 VAL B CA 1
ATOM 13655 C C . VAL E 1 112 ? -44.57576 13.71774 -17.91336 1.000 66.88908 112 VAL B C 1
ATOM 13656 O O . VAL E 1 112 ? -44.75003 14.71829 -18.62062 1.000 66.81542 112 VAL B O 1
ATOM 13660 N N . ARG E 1 113 ? -43.45638 12.99422 -17.97379 1.000 65.19287 113 ARG B N 1
ATOM 13661 C CA . ARG E 1 113 ? -42.33222 13.41669 -18.80061 1.000 64.90982 113 ARG B CA 1
ATOM 13662 C C . ARG E 1 113 ? -42.65857 13.30145 -20.28501 1.000 73.19141 113 ARG B C 1
ATOM 13663 O O . ARG E 1 113 ? -42.21950 14.13315 -21.08742 1.000 71.02822 113 ARG B O 1
ATOM 13671 N N . GLN E 1 114 ? -43.43405 12.28262 -20.66816 1.000 73.04048 114 GLN B N 1
ATOM 13672 C CA . GLN E 1 114 ? -43.80003 12.11471 -22.07118 1.000 73.25930 114 GLN B CA 1
ATOM 13673 C C . GLN E 1 114 ? -44.68034 13.25291 -22.56811 1.000 76.46082 114 GLN B C 1
ATOM 13674 O O . GLN E 1 114 ? -44.61902 13.61030 -23.75053 1.000 74.88145 114 GLN B O 1
ATOM 13680 N N . LEU E 1 115 ? -45.49778 13.83015 -21.69065 1.000 70.62231 115 LEU B N 1
ATOM 13681 C CA . LEU E 1 115 ? -46.46089 14.85218 -22.07617 1.000 72.29978 115 LEU B CA 1
ATOM 13682 C C . LEU E 1 115 ? -45.93104 16.27098 -21.91433 1.000 69.83885 115 LEU B C 1
ATOM 13683 O O . LEU E 1 115 ? -46.63682 17.22181 -22.26588 1.000 73.69492 115 LEU B O 1
ATOM 13688 N N . THR E 1 116 ? -44.71613 16.44283 -21.39261 1.000 67.92509 116 THR B N 1
ATOM 13689 C CA . THR E 1 116 ? -44.17269 17.77029 -21.13073 1.000 68.59938 116 THR B CA 1
ATOM 13690 C C . THR E 1 116 ? -42.79293 17.94001 -21.75244 1.000 67.42479 116 THR B C 1
ATOM 13691 O O . THR E 1 116 ? -41.98061 18.72756 -21.26092 1.000 73.39569 116 THR B O 1
ATOM 13695 N N . THR E 1 117 ? -42.50898 17.21089 -22.82963 1.000 75.93119 117 THR B N 1
ATOM 13696 C CA . THR E 1 117 ? -41.21500 17.34179 -23.48580 1.000 81.13421 117 THR B CA 1
ATOM 13697 C C . THR E 1 117 ? -41.05874 18.74507 -24.05727 1.000 77.65580 117 THR B C 1
ATOM 13698 O O . THR E 1 117 ? -41.98479 19.28931 -24.66583 1.000 86.72171 117 THR B O 1
ATOM 13702 N N . GLY E 1 118 ? -39.88716 19.33680 -23.84148 1.000 76.76430 118 GLY B N 1
ATOM 13703 C CA . GLY E 1 118 ? -39.61618 20.67442 -24.32211 1.000 78.95821 118 GLY B CA 1
ATOM 13704 C C . GLY E 1 118 ? -40.19773 21.79282 -23.48904 1.000 73.53803 118 GLY B C 1
ATOM 13705 O O . GLY E 1 118 ? -40.11239 22.95533 -23.90002 1.000 82.10994 118 GLY B O 1
ATOM 13706 N N . ALA E 1 119 ? -40.78759 21.48729 -22.33706 1.000 71.77971 119 ALA B N 1
ATOM 13707 C CA . ALA E 1 119 ? -41.35740 22.50915 -21.47119 1.000 75.02847 119 ALA B CA 1
ATOM 13708 C C . ALA E 1 119 ? -40.30462 23.03006 -20.50258 1.000 76.83535 119 ALA B C 1
ATOM 13709 O O . ALA E 1 119 ? -39.47040 22.26953 -20.00249 1.000 73.35282 119 ALA B O 1
ATOM 13711 N N . LYS E 1 120 ? -40.34556 24.33553 -20.24685 1.000 73.49164 120 LYS B N 1
ATOM 13712 C CA . LYS E 1 120 ? -39.45155 24.96921 -19.28821 1.000 74.29549 120 LYS B CA 1
ATOM 13713 C C . LYS E 1 120 ? -40.17352 25.63045 -18.12628 1.000 72.95368 120 LYS B C 1
ATOM 13714 O O . LYS E 1 120 ? -39.58578 25.76350 -17.05027 1.000 75.91395 120 LYS B O 1
ATOM 13720 N N . ARG E 1 121 ? -41.42446 26.04469 -18.31010 1.000 73.97804 121 ARG B N 1
ATOM 13721 C CA . ARG E 1 121 ? -42.25420 26.56058 -17.22890 1.000 68.62432 121 ARG B CA 1
ATOM 13722 C C . ARG E 1 121 ? -43.55744 25.77688 -17.22452 1.000 66.68973 121 ARG B C 1
ATOM 13723 O O . ARG E 1 121 ? -44.29139 25.78683 -18.21844 1.000 61.72953 121 ARG B O 1
ATOM 13731 N N . ILE E 1 122 ? -43.83629 25.09172 -16.11763 1.000 61.65683 122 ILE B N 1
ATOM 13732 C CA . ILE E 1 122 ? -45.01010 24.23691 -15.98295 1.000 57.40515 122 ILE B CA 1
ATOM 13733 C C . ILE E 1 122 ? -45.81382 24.70526 -14.77934 1.000 64.09232 122 ILE B C 1
ATOM 13734 O O . ILE E 1 122 ? -45.25536 24.92540 -13.69841 1.000 57.69427 122 ILE B O 1
ATOM 13739 N N . GLY E 1 123 ? -47.12561 24.84871 -14.96370 1.000 59.33593 123 GLY B N 1
ATOM 13740 C CA . GLY E 1 123 ? -48.00024 25.25410 -13.88186 1.000 58.87554 123 GLY B CA 1
ATOM 13741 C C . GLY E 1 123 ? -48.59259 24.06060 -13.15892 1.000 56.72166 123 GLY B C 1
ATOM 13742 O O . GLY E 1 123 ? -49.06018 23.10932 -13.79050 1.000 57.21512 123 GLY B O 1
ATOM 13743 N N . ILE E 1 124 ? -48.57279 24.11785 -11.82554 1.000 52.33135 124 ILE B N 1
ATOM 13744 C CA . ILE E 1 124 ? -49.09033 23.05553 -10.97372 1.000 55.57135 124 ILE B CA 1
ATOM 13745 C C . ILE E 1 124 ? -49.96434 23.67719 -9.89045 1.000 50.96164 124 ILE B C 1
ATOM 13746 O O . ILE E 1 124 ? -49.96468 24.88994 -9.67724 1.000 48.83055 124 ILE B O 1
ATOM 13751 N N . GLU E 1 125 ? -50.71340 22.82020 -9.19886 1.000 44.44747 125 GLU B N 1
ATOM 13752 C CA . GLU E 1 125 ? -51.63931 23.26005 -8.15542 1.000 54.16194 125 GLU B CA 1
ATOM 13753 C C . GLU E 1 125 ? -50.88901 23.32513 -6.83102 1.000 48.88312 125 GLU B C 1
ATOM 13754 O O . GLU E 1 125 ? -50.65712 22.30100 -6.18417 1.000 47.02906 125 GLU B O 1
ATOM 13760 N N . PHE E 1 126 ? -50.51577 24.53754 -6.41671 1.000 46.44977 126 PHE B N 1
ATOM 13761 C CA . PHE E 1 126 ? -49.89908 24.71281 -5.10658 1.000 48.93521 126 PHE B CA 1
ATOM 13762 C C . PHE E 1 126 ? -50.86559 24.39080 -3.97384 1.000 56.13970 126 PHE B C 1
ATOM 13763 O O . PHE E 1 126 ? -50.42112 24.12776 -2.85075 1.000 55.28824 126 PHE B O 1
ATOM 13771 N N . ASP E 1 127 ? -52.17375 24.40642 -4.24910 1.000 52.75786 127 ASP B N 1
ATOM 13772 C CA . ASP E 1 127 ? -53.18094 24.04304 -3.25901 1.000 53.54708 127 ASP B CA 1
ATOM 13773 C C . ASP E 1 127 ? -53.21442 22.54957 -2.97286 1.000 47.50832 127 ASP B C 1
ATOM 13774 O O . ASP E 1 127 ? -53.82416 22.13793 -1.98168 1.000 51.65281 127 ASP B O 1
ATOM 13779 N N . HIS E 1 128 ? -52.60399 21.73747 -3.81588 1.000 49.88434 128 HIS B N 1
ATOM 13780 C CA . HIS E 1 128 ? -52.78880 20.29253 -3.74500 1.000 50.38320 128 HIS B CA 1
ATOM 13781 C C . HIS E 1 128 ? -51.48389 19.52128 -3.63350 1.000 44.35192 128 HIS B C 1
ATOM 13782 O O . HIS E 1 128 ? -51.42812 18.52515 -2.90917 1.000 48.51203 128 HIS B O 1
ATOM 13789 N N . VAL E 1 129 ? -50.43618 19.95463 -4.33022 1.000 47.98453 129 VAL B N 1
ATOM 13790 C CA . VAL E 1 129 ? -49.17701 19.21833 -4.35727 1.000 47.80659 129 VAL B CA 1
ATOM 13791 C C . VAL E 1 129 ? -48.50786 19.31698 -2.99114 1.000 45.61015 129 VAL B C 1
ATOM 13792 O O . VAL E 1 129 ? -48.19369 20.41418 -2.51600 1.000 44.66954 129 VAL B O 1
ATOM 13796 N N . ASN E 1 130 ? -48.28681 18.16829 -2.35196 1.000 42.68885 130 ASN B N 1
ATOM 13797 C CA . ASN E 1 130 ? -47.62460 18.14640 -1.05632 1.000 51.19736 130 ASN B CA 1
ATOM 13798 C C . ASN E 1 130 ? -46.11653 18.33879 -1.22891 1.000 47.97625 130 ASN B C 1
ATOM 13799 O O . ASN E 1 130 ? -45.59530 18.43810 -2.34372 1.000 49.60744 130 ASN B O 1
ATOM 13804 N N . LEU E 1 131 ? -45.40370 18.38825 -0.10070 1.000 47.43594 131 LEU B N 1
ATOM 13805 C CA . LEU E 1 131 ? -43.98566 18.73810 -0.12829 1.000 48.23496 131 LEU B CA 1
ATOM 13806 C C . LEU E 1 131 ? -43.15175 17.65987 -0.81074 1.000 45.70026 131 LEU B C 1
ATOM 13807 O O . LEU E 1 131 ? -42.25390 17.97275 -1.60185 1.000 44.87011 131 LEU B O 1
ATOM 13812 N N . ASP E 1 132 ? -43.42787 16.38647 -0.51439 1.000 51.50059 132 ASP B N 1
ATOM 13813 C CA . ASP E 1 132 ? -42.69598 15.29914 -1.15928 1.000 49.56985 132 ASP B CA 1
ATOM 13814 C C . ASP E 1 132 ? -42.98776 15.24542 -2.65247 1.000 46.11516 132 ASP B C 1
ATOM 13815 O O . ASP E 1 132 ? -42.07857 15.02420 -3.46057 1.000 48.10443 132 ASP B O 1
ATOM 13820 N N . PHE E 1 133 ? -44.25559 15.43235 -3.02894 1.000 47.32649 133 PHE B N 1
ATOM 13821 C CA . PHE E 1 133 ? -44.63865 15.45082 -4.43710 1.000 49.42931 133 PHE B CA 1
ATOM 13822 C C . PHE E 1 133 ? -43.89794 16.54909 -5.19007 1.000 48.28779 133 PHE B C 1
ATOM 13823 O O . PHE E 1 133 ? -43.44461 16.34203 -6.32200 1.000 48.62999 133 PHE B O 1
ATOM 13831 N N . ARG E 1 134 ? -43.75189 17.72159 -4.56942 1.000 46.10825 134 ARG B N 1
ATOM 13832 C CA . ARG E 1 134 ? -43.05838 18.82388 -5.22606 1.000 51.29511 134 ARG B CA 1
ATOM 13833 C C . ARG E 1 134 ? -41.58825 18.49432 -5.44985 1.000 56.96552 134 ARG B C 1
ATOM 13834 O O . ARG E 1 134 ? -41.03918 18.77879 -6.52083 1.000 54.37121 134 ARG B O 1
ATOM 13842 N N . ARG E 1 135 ? -40.93631 17.89120 -4.45168 1.000 57.95252 135 ARG B N 1
ATOM 13843 C CA . ARG E 1 135 ? -39.53710 17.50716 -4.60647 1.000 57.80956 135 ARG B CA 1
ATOM 13844 C C . ARG E 1 135 ? -39.37425 16.44737 -5.68879 1.000 56.72219 135 ARG B C 1
ATOM 13845 O O . ARG E 1 135 ? -38.42624 16.50037 -6.48027 1.000 56.12305 135 ARG B O 1
ATOM 13853 N N . GLN E 1 136 ? -40.29385 15.48087 -5.74396 1.000 58.16234 136 GLN B N 1
ATOM 13854 C CA . GLN E 1 136 ? -40.20311 14.43064 -6.75208 1.000 55.47051 136 GLN B CA 1
ATOM 13855 C C . GLN E 1 136 ? -40.45587 14.96797 -8.15541 1.000 58.62085 136 GLN B C 1
ATOM 13856 O O . GLN E 1 136 ? -39.85379 14.48073 -9.11895 1.000 58.79763 136 GLN B O 1
ATOM 13862 N N . LEU E 1 137 ? -41.33500 15.96425 -8.29422 1.000 58.35816 137 LEU B N 1
ATOM 13863 C CA . LEU E 1 137 ? -41.59403 16.53441 -9.61300 1.000 62.59313 137 LEU B CA 1
ATOM 13864 C C . LEU E 1 137 ? -40.36676 17.25289 -10.15648 1.000 59.18811 137 LEU B C 1
ATOM 13865 O O . LEU E 1 137 ? -40.02279 17.09694 -11.33434 1.000 60.46924 137 LEU B O 1
ATOM 13870 N N . GLU E 1 138 ? -39.69069 18.04371 -9.31890 1.000 52.49640 138 GLU B N 1
ATOM 13871 C CA . GLU E 1 138 ? -38.52505 18.77089 -9.80804 1.000 66.45609 138 GLU B CA 1
ATOM 13872 C C . GLU E 1 138 ? -37.33204 17.84311 -10.00390 1.000 58.37047 138 GLU B C 1
ATOM 13873 O O . GLU E 1 138 ? -36.46881 18.11821 -10.84456 1.000 60.69987 138 GLU B O 1
ATOM 13879 N N . GLU E 1 139 ? -37.27480 16.73537 -9.25854 1.000 58.53459 139 GLU B N 1
ATOM 13880 C CA . GLU E 1 139 ? -36.27117 15.71250 -9.53677 1.000 62.31730 139 GLU B CA 1
ATOM 13881 C C . GLU E 1 139 ? -36.57139 14.97504 -10.83401 1.000 64.43235 139 GLU B C 1
ATOM 13882 O O . GLU E 1 139 ? -35.64531 14.53520 -11.52477 1.000 61.17622 139 GLU B O 1
ATOM 13888 N N . ALA E 1 140 ? -37.85332 14.82179 -11.17499 1.000 65.50595 140 ALA B N 1
ATOM 13889 C CA . ALA E 1 140 ? -38.22184 14.15344 -12.41628 1.000 67.03281 140 ALA B CA 1
ATOM 13890 C C . ALA E 1 140 ? -38.16178 15.09407 -13.61181 1.000 62.76928 140 ALA B C 1
ATOM 13891 O O . ALA E 1 140 ? -37.95997 14.63803 -14.74279 1.000 56.50780 140 ALA B O 1
ATOM 13893 N N . LEU E 1 141 ? -38.32719 16.39692 -13.38490 1.000 61.44367 141 LEU B N 1
ATOM 13894 C CA . LEU E 1 141 ? -38.34928 17.40038 -14.44921 1.000 60.98474 141 LEU B CA 1
ATOM 13895 C C . LEU E 1 141 ? -37.31356 18.47427 -14.14302 1.000 63.28390 141 LEU B C 1
ATOM 13896 O O . LEU E 1 141 ? -37.66107 19.59123 -13.73545 1.000 67.53389 141 LEU B O 1
ATOM 13901 N N . PRO E 1 142 ? -36.03074 18.17545 -14.33518 1.000 65.92654 142 PRO B N 1
ATOM 13902 C CA . PRO E 1 142 ? -34.99429 19.16526 -14.02716 1.000 65.31990 142 PRO B CA 1
ATOM 13903 C C . PRO E 1 142 ? -35.00245 20.31432 -15.02252 1.000 71.66891 142 PRO B C 1
ATOM 13904 O O . PRO E 1 142 ? -35.35044 20.15390 -16.19555 1.000 64.92835 142 PRO B O 1
ATOM 13908 N N . GLY E 1 143 ? -34.60669 21.48899 -14.53543 1.000 71.01028 143 GLY B N 1
ATOM 13909 C CA . GLY E 1 143 ? -34.57183 22.67276 -15.36949 1.000 71.24493 143 GLY B CA 1
ATOM 13910 C C . GLY E 1 143 ? -35.92189 23.26296 -15.69680 1.000 76.04671 143 GLY B C 1
ATOM 13911 O O . GLY E 1 143 ? -35.99914 24.18035 -16.51946 1.000 79.40942 143 GLY B O 1
ATOM 13912 N N . VAL E 1 144 ? -36.98860 22.76662 -15.07880 1.000 74.57836 144 VAL B N 1
ATOM 13913 C CA . VAL E 1 144 ? -38.34556 23.24033 -15.31909 1.000 69.88996 144 VAL B CA 1
ATOM 13914 C C . VAL E 1 144 ? -38.77394 24.06941 -14.11753 1.000 66.54916 144 VAL B C 1
ATOM 13915 O O . VAL E 1 144 ? -38.71636 23.59702 -12.97526 1.000 74.84025 144 VAL B O 1
ATOM 13919 N N . GLU E 1 145 ? -39.19425 25.30457 -14.37258 1.000 63.82417 145 GLU B N 1
ATOM 13920 C CA . GLU E 1 145 ? -39.71414 26.17555 -13.32960 1.000 64.08886 145 GLU B CA 1
ATOM 13921 C C . GLU E 1 145 ? -41.19863 25.90080 -13.12634 1.000 66.10381 145 GLU B C 1
ATOM 13922 O O . GLU E 1 145 ? -41.94457 25.71209 -14.09139 1.000 66.82598 145 GLU B O 1
ATOM 13928 N N . PHE E 1 146 ? -41.62322 25.87396 -11.86642 1.000 64.76042 146 PHE B N 1
ATOM 13929 C CA . PHE E 1 146 ? -43.00003 25.55789 -11.50944 1.000 62.97844 146 PHE B CA 1
ATOM 13930 C C . PHE E 1 146 ? -43.71521 26.80791 -11.01539 1.000 60.74902 146 PHE B C 1
ATOM 13931 O O . PHE E 1 146 ? -43.20783 27.51678 -10.13934 1.000 52.62143 146 PHE B O 1
ATOM 13939 N N . VAL E 1 147 ? -44.89288 27.06865 -11.58188 1.000 57.37905 147 VAL B N 1
ATOM 13940 C CA . VAL E 1 147 ? -45.72527 28.20549 -11.21790 1.000 55.80494 147 VAL B CA 1
ATOM 13941 C C . VAL E 1 147 ? -47.09721 27.67484 -10.81464 1.000 55.71003 147 VAL B C 1
ATOM 13942 O O . VAL E 1 147 ? -47.46508 26.53895 -11.12320 1.000 55.17314 147 VAL B O 1
ATOM 13946 N N . ASP E 1 148 ? -47.85585 28.50780 -10.10640 1.000 54.54437 148 ASP B N 1
ATOM 13947 C CA . ASP E 1 148 ? -49.15455 28.09919 -9.58867 1.000 52.41343 148 ASP B CA 1
ATOM 13948 C C . ASP E 1 148 ? -50.26102 28.30244 -10.61754 1.000 54.10899 148 ASP B C 1
ATOM 13949 O O . ASP E 1 148 ? -50.33230 29.34262 -11.27914 1.000 53.79344 148 ASP B O 1
ATOM 13954 N N . ILE E 1 149 ? -51.12452 27.29547 -10.73951 1.000 55.15954 149 ILE B N 1
ATOM 13955 C CA . ILE E 1 149 ? -52.34949 27.40949 -11.52037 1.000 56.60126 149 ILE B CA 1
ATOM 13956 C C . ILE E 1 149 ? -53.60503 27.18390 -10.68320 1.000 53.33543 149 ILE B C 1
ATOM 13957 O O . ILE E 1 149 ? -54.70522 27.54804 -11.13106 1.000 56.31661 149 ILE B O 1
ATOM 13962 N N . SER E 1 150 ? -53.49310 26.63836 -9.46729 1.000 54.44501 150 SER B N 1
ATOM 13963 C CA . SER E 1 150 ? -54.68496 26.36710 -8.66652 1.000 47.45923 150 SER B CA 1
ATOM 13964 C C . SER E 1 150 ? -55.48645 27.63801 -8.40635 1.000 47.92514 150 SER B C 1
ATOM 13965 O O . SER E 1 150 ? -56.72181 27.61968 -8.45633 1.000 50.95695 150 SER B O 1
ATOM 13968 N N . GLN E 1 151 ? -54.80441 28.75875 -8.14421 1.000 46.90600 151 GLN B N 1
ATOM 13969 C CA . GLN E 1 151 ? -55.53475 29.99784 -7.87667 1.000 48.76226 151 GLN B CA 1
ATOM 13970 C C . GLN E 1 151 ? -56.20905 30.55538 -9.12454 1.000 53.87475 151 GLN B C 1
ATOM 13971 O O . GLN E 1 151 ? -57.41447 30.85646 -9.06104 1.000 57.18264 151 GLN B O 1
ATOM 13977 N N . PRO E 1 152 ? -55.53053 30.72893 -10.26706 1.000 53.65816 152 PRO B N 1
ATOM 13978 C CA . PRO E 1 152 ? -56.26532 31.18851 -11.45961 1.000 56.67881 152 PRO B CA 1
ATOM 13979 C C . PRO E 1 152 ? -57.32347 30.20371 -11.92544 1.000 51.22501 152 PRO B C 1
ATOM 13980 O O . PRO E 1 152 ? -58.37154 30.62900 -12.42580 1.000 60.47609 152 PRO B O 1
ATOM 13984 N N . SER E 1 153 ? -57.09002 28.89818 -11.76262 1.000 54.13130 153 SER B N 1
ATOM 13985 C CA . SER E 1 153 ? -58.12537 27.91770 -12.07407 1.000 50.44550 153 SER B CA 1
ATOM 13986 C C . SER E 1 153 ? -59.31830 28.04475 -11.13518 1.000 59.24715 153 SER B C 1
ATOM 13987 O O . SER E 1 153 ? -60.46175 27.82699 -11.55390 1.000 61.77530 153 SER B O 1
ATOM 13990 N N . MET E 1 154 ? -59.07266 28.39463 -9.86970 1.000 55.96236 154 MET B N 1
ATOM 13991 C CA . MET E 1 154 ? -60.16386 28.57687 -8.91875 1.000 49.25352 154 MET B CA 1
ATOM 13992 C C . MET E 1 154 ? -61.02724 29.77568 -9.29042 1.000 53.43010 154 MET B C 1
ATOM 13993 O O . MET E 1 154 ? -62.25951 29.69579 -9.24033 1.000 54.78634 154 MET B O 1
ATOM 13998 N N . TRP E 1 155 ? -60.40252 30.89594 -9.66540 1.000 53.92261 155 TRP B N 1
ATOM 13999 C CA . TRP E 1 155 ? -61.17637 32.08619 -10.00697 1.000 57.47019 155 TRP B CA 1
ATOM 14000 C C . TRP E 1 155 ? -62.01334 31.86616 -11.26189 1.000 60.23420 155 TRP B C 1
ATOM 14001 O O . TRP E 1 155 ? -63.18616 32.25576 -11.30656 1.000 61.17196 155 TRP B O 1
ATOM 14012 N N . MET E 1 156 ? -61.43285 31.24129 -12.29015 1.000 59.15022 156 MET B N 1
ATOM 14013 C CA . MET E 1 156 ? -62.18308 30.96572 -13.51177 1.000 61.11912 156 MET B CA 1
ATOM 14014 C C . MET E 1 156 ? -63.31544 29.97393 -13.28580 1.000 58.09858 156 MET B C 1
ATOM 14015 O O . MET E 1 156 ? -64.30435 29.99911 -14.02730 1.000 54.45048 156 MET B O 1
ATOM 14020 N N . ARG E 1 157 ? -63.19521 29.11280 -12.27665 1.000 58.10933 157 ARG B N 1
ATOM 14021 C CA . ARG E 1 157 ? -64.18876 28.08302 -12.00625 1.000 56.10236 157 ARG B CA 1
ATOM 14022 C C . ARG E 1 157 ? -65.40323 28.61131 -11.25279 1.000 61.15861 157 ARG B C 1
ATOM 14023 O O . ARG E 1 157 ? -66.43530 27.92987 -11.22015 1.000 57.25130 157 ARG B O 1
ATOM 14031 N N . THR E 1 158 ? -65.31162 29.80640 -10.65978 1.000 57.85771 158 THR B N 1
ATOM 14032 C CA . THR E 1 158 ? -66.44389 30.35345 -9.91813 1.000 60.35246 158 THR B CA 1
ATOM 14033 C C . THR E 1 158 ? -67.56354 30.80754 -10.84665 1.000 62.29172 158 THR B C 1
ATOM 14034 O O . THR E 1 158 ? -68.73068 30.83653 -10.43840 1.000 58.22077 158 THR B O 1
ATOM 14038 N N . ILE E 1 159 ? -67.23581 31.16822 -12.08355 1.000 61.56303 159 ILE B N 1
ATOM 14039 C CA . ILE E 1 159 ? -68.23216 31.58397 -13.06444 1.000 57.69536 159 ILE B CA 1
ATOM 14040 C C . ILE E 1 159 ? -68.70516 30.33501 -13.79921 1.000 58.95851 159 ILE B C 1
ATOM 14041 O O . ILE E 1 159 ? -67.94806 29.72606 -14.55878 1.000 64.60639 159 ILE B O 1
ATOM 14046 N N . LYS E 1 160 ? -69.95743 29.94889 -13.57127 1.000 60.46424 160 LYS B N 1
ATOM 14047 C CA . LYS E 1 160 ? -70.50984 28.73684 -14.16063 1.000 63.46904 160 LYS B CA 1
ATOM 14048 C C . LYS E 1 160 ? -71.13259 29.04829 -15.51389 1.000 67.10038 160 LYS B C 1
ATOM 14049 O O . LYS E 1 160 ? -71.87416 30.02600 -15.65469 1.000 72.19019 160 LYS B O 1
ATOM 14055 N N . SER E 1 161 ? -70.83445 28.21205 -16.50372 1.000 64.73955 161 SER B N 1
ATOM 14056 C CA . SER E 1 161 ? -71.45097 28.36838 -17.80941 1.000 71.20722 161 SER B CA 1
ATOM 14057 C C . SER E 1 161 ? -72.92491 27.97219 -17.74426 1.000 69.60422 161 SER B C 1
ATOM 14058 O O . SER E 1 161 ? -73.41466 27.44273 -16.74150 1.000 67.40754 161 SER B O 1
ATOM 14061 N N . LEU E 1 162 ? -73.64022 28.24659 -18.83714 1.000 68.75748 162 LEU B N 1
ATOM 14062 C CA . LEU E 1 162 ? -75.05267 27.88660 -18.89990 1.000 66.90816 162 LEU B CA 1
ATOM 14063 C C . LEU E 1 162 ? -75.24186 26.38116 -18.76716 1.000 67.77086 162 LEU B C 1
ATOM 14064 O O . LEU E 1 162 ? -76.21587 25.92066 -18.16047 1.000 70.92833 162 LEU B O 1
ATOM 14069 N N . GLU E 1 163 ? -74.31333 25.59733 -19.31895 1.000 68.44796 163 GLU B N 1
ATOM 14070 C CA . GLU E 1 163 ? -74.43300 24.14598 -19.23687 1.000 65.55608 163 GLU B CA 1
ATOM 14071 C C . GLU E 1 163 ? -74.18962 23.65105 -17.81822 1.000 66.01255 163 GLU B C 1
ATOM 14072 O O . GLU E 1 163 ? -74.84019 22.70089 -17.36731 1.000 62.98808 163 GLU B O 1
ATOM 14078 N N . GLU E 1 164 ? -73.25287 24.27716 -17.10158 1.000 67.89899 164 GLU B N 1
ATOM 14079 C CA . GLU E 1 164 ? -73.03502 23.91562 -15.70522 1.000 66.73529 164 GLU B CA 1
ATOM 14080 C C . GLU E 1 164 ? -74.25633 24.24552 -14.85716 1.000 65.74567 164 GLU B C 1
ATOM 14081 O O . GLU E 1 164 ? -74.63401 23.46589 -13.97493 1.000 65.76949 164 GLU B O 1
ATOM 14087 N N . GLN E 1 165 ? -74.89300 25.39050 -15.11601 1.000 65.44308 165 GLN B N 1
ATOM 14088 C CA . GLN E 1 165 ? -76.09719 25.74760 -14.37243 1.000 70.30047 165 GLN B CA 1
ATOM 14089 C C . GLN E 1 165 ? -77.21624 24.74512 -14.62522 1.000 66.27079 165 GLN B C 1
ATOM 14090 O O . GLN E 1 165 ? -77.95788 24.38566 -13.70379 1.000 63.97912 165 GLN B O 1
ATOM 14096 N N . LYS E 1 166 ? -77.34664 24.27714 -15.86886 1.000 66.88743 166 LYS B N 1
ATOM 14097 C CA . LYS E 1 166 ? -78.34266 23.25768 -16.18224 1.000 59.50086 166 LYS B CA 1
ATOM 14098 C C . LYS E 1 166 ? -78.10819 21.98754 -15.37180 1.000 65.48556 166 LYS B C 1
ATOM 14099 O O . LYS E 1 166 ? -79.05708 21.39416 -14.84522 1.000 60.99723 166 LYS B O 1
ATOM 14105 N N . LEU E 1 167 ? -76.84922 21.55882 -15.24931 1.000 58.92318 167 LEU B N 1
ATOM 14106 C CA . LEU E 1 167 ? -76.56210 20.36930 -14.45471 1.000 67.68951 167 LEU B CA 1
ATOM 14107 C C . LEU E 1 167 ? -76.75976 20.62880 -12.96643 1.000 63.49336 167 LEU B C 1
ATOM 14108 O O . LEU E 1 167 ? -77.17696 19.72585 -12.23230 1.000 61.43685 167 LEU B O 1
ATOM 14113 N N . ILE E 1 168 ? -76.47189 21.84729 -12.50405 1.000 63.68141 168 ILE B N 1
ATOM 14114 C CA . ILE E 1 168 ? -76.71368 22.18046 -11.10386 1.000 63.53960 168 ILE B CA 1
ATOM 14115 C C . ILE E 1 168 ? -78.21058 22.21551 -10.81567 1.000 58.43731 168 ILE B C 1
ATOM 14116 O O . ILE E 1 168 ? -78.65986 21.77669 -9.74965 1.000 58.13174 168 ILE B O 1
ATOM 14121 N N . ARG E 1 169 ? -79.00812 22.72283 -11.76218 1.000 62.96826 169 ARG B N 1
ATOM 14122 C CA . ARG E 1 169 ? -80.45868 22.71440 -11.58662 1.000 57.79024 169 ARG B CA 1
ATOM 14123 C C . ARG E 1 169 ? -80.98703 21.29173 -11.44514 1.000 56.74062 169 ARG B C 1
ATOM 14124 O O . ARG E 1 169 ? -81.87362 21.02943 -10.62364 1.000 56.99817 169 ARG B O 1
ATOM 14132 N N . GLU E 1 170 ? -80.44546 20.35662 -12.23068 1.000 57.10655 170 GLU B N 1
ATOM 14133 C CA . GLU E 1 170 ? -80.88810 18.96831 -12.14433 1.000 55.32598 170 GLU B CA 1
ATOM 14134 C C . GLU E 1 170 ? -80.54166 18.35741 -10.79151 1.000 60.86102 170 GLU B C 1
ATOM 14135 O O . GLU E 1 170 ? -81.33931 17.60183 -10.22343 1.000 60.07927 170 GLU B O 1
ATOM 14141 N N . GLY E 1 171 ? -79.35624 18.66798 -10.26138 1.000 52.20964 171 GLY B N 1
ATOM 14142 C CA . GLY E 1 171 ? -79.01034 18.20270 -8.93048 1.000 55.26806 171 GLY B CA 1
ATOM 14143 C C . GLY E 1 171 ? -79.90298 18.78479 -7.85327 1.000 52.40088 171 GLY B C 1
ATOM 14144 O O . GLY E 1 171 ? -80.19708 18.11801 -6.85792 1.000 54.49360 171 GLY B O 1
ATOM 14145 N N . ALA E 1 172 ? -80.34706 20.03044 -8.03506 1.000 50.02151 172 ALA B N 1
ATOM 14146 C CA . ALA E 1 172 ? -81.26952 20.63804 -7.08146 1.000 56.51516 172 ALA B CA 1
ATOM 14147 C C . ALA E 1 172 ? -82.59642 19.89087 -7.04256 1.000 55.77160 172 ALA B C 1
ATOM 14148 O O . ALA E 1 172 ? -83.20206 19.74883 -5.97406 1.000 57.99300 172 ALA B O 1
ATOM 14150 N N . ARG E 1 173 ? -83.06534 19.40769 -8.19777 1.000 54.69301 173 ARG B N 1
ATOM 14151 C CA . ARG E 1 173 ? -84.30487 18.63573 -8.22772 1.000 60.35935 173 ARG B CA 1
ATOM 14152 C C . ARG E 1 173 ? -84.13745 17.29812 -7.51814 1.000 57.05665 173 ARG B C 1
ATOM 14153 O O . ARG E 1 173 ? -85.04857 16.84255 -6.81634 1.000 57.39000 173 ARG B O 1
ATOM 14161 N N . VAL E 1 174 ? -82.98263 16.65154 -7.69394 1.000 54.25554 174 VAL B N 1
ATOM 14162 C CA . VAL E 1 174 ? -82.71921 15.40977 -6.97650 1.000 55.48395 174 VAL B CA 1
ATOM 14163 C C . VAL E 1 174 ? -82.61043 15.67444 -5.48069 1.000 55.78430 174 VAL B C 1
ATOM 14164 O O . VAL E 1 174 ? -82.98378 14.82261 -4.66360 1.000 55.75466 174 VAL B O 1
ATOM 14168 N N . CYS E 1 175 ? -82.11045 16.85286 -5.09609 1.000 53.75453 175 CYS B N 1
ATOM 14169 C CA . CYS E 1 175 ? -82.12631 17.24640 -3.69003 1.000 55.94700 175 CYS B CA 1
ATOM 14170 C C . CYS E 1 175 ? -83.54541 17.23190 -3.13572 1.000 55.80473 175 CYS B C 1
ATOM 14171 O O . CYS E 1 175 ? -83.79762 16.68950 -2.05317 1.000 53.85670 175 CYS B O 1
ATOM 14174 N N . ASP E 1 176 ? -84.48895 17.82618 -3.87049 1.000 51.28300 176 ASP B N 1
ATOM 14175 C CA . ASP E 1 176 ? -85.87383 17.85247 -3.41184 1.000 57.87900 176 ASP B CA 1
ATOM 14176 C C . ASP E 1 176 ? -86.47828 16.45429 -3.40404 1.000 54.37505 176 ASP B C 1
ATOM 14177 O O . ASP E 1 176 ? -87.27065 16.12098 -2.51541 1.000 56.20093 176 ASP B O 1
ATOM 14182 N N . VAL E 1 177 ? -86.11421 15.62274 -4.38369 1.000 53.94123 177 VAL B N 1
ATOM 14183 C CA . VAL E 1 177 ? -86.56763 14.23409 -4.39058 1.000 56.09842 177 VAL B CA 1
ATOM 14184 C C . VAL E 1 177 ? -86.05861 13.50281 -3.15428 1.000 54.36596 177 VAL B C 1
ATOM 14185 O O . VAL E 1 177 ? -86.79840 12.74826 -2.51045 1.000 55.43085 177 VAL B O 1
ATOM 14189 N N . GLY E 1 178 ? -84.79129 13.71652 -2.79927 1.000 54.02161 178 GLY B N 1
ATOM 14190 C CA . GLY E 1 178 ? -84.26938 13.11551 -1.58443 1.000 48.89533 178 GLY B CA 1
ATOM 14191 C C . GLY E 1 178 ? -84.93300 13.66405 -0.33665 1.000 48.51868 178 GLY B C 1
ATOM 14192 O O . GLY E 1 178 ? -85.21084 12.91930 0.60734 1.000 46.51269 178 GLY B O 1
ATOM 14193 N N . GLY E 1 179 ? -85.20258 14.97129 -0.31734 1.000 51.51101 179 GLY B N 1
ATOM 14194 C CA . GLY E 1 179 ? -85.86242 15.56409 0.83482 1.000 50.65297 179 GLY B CA 1
ATOM 14195 C C . GLY E 1 179 ? -87.23520 14.97306 1.09090 1.000 53.44670 179 GLY B C 1
ATOM 14196 O O . GLY E 1 179 ? -87.62704 14.76486 2.24215 1.000 54.30335 179 GLY B O 1
ATOM 14197 N N . ALA E 1 180 ? -87.98263 14.68939 0.02056 1.000 52.38468 180 ALA B N 1
ATOM 14198 C CA . ALA E 1 180 ? -89.29701 14.07517 0.17586 1.000 49.88190 180 ALA B CA 1
ATOM 14199 C C . ALA E 1 180 ? -89.18607 12.66827 0.75002 1.000 51.38393 180 ALA B C 1
ATOM 14200 O O . ALA E 1 180 ? -89.99253 12.27335 1.59993 1.000 52.95443 180 ALA B O 1
ATOM 14202 N N . ALA E 1 181 ? -88.19570 11.89596 0.29834 1.000 46.69315 181 ALA B N 1
ATOM 14203 C CA . ALA E 1 181 ? -88.00775 10.55588 0.84108 1.000 54.00492 181 ALA B CA 1
ATOM 14204 C C . ALA E 1 181 ? -87.50538 10.60034 2.27758 1.000 53.21539 181 ALA B C 1
ATOM 14205 O O . ALA E 1 181 ? -87.80486 9.69787 3.06818 1.000 51.32462 181 ALA B O 1
ATOM 14207 N N . CYS E 1 182 ? -86.74361 11.63484 2.63178 1.000 51.77366 182 CYS B N 1
ATOM 14208 C CA . CYS E 1 182 ? -86.24959 11.75418 3.99794 1.000 52.81325 182 CYS B CA 1
ATOM 14209 C C . CYS E 1 182 ? -87.39117 12.02284 4.96884 1.000 55.19154 182 CYS B C 1
ATOM 14210 O O . CYS E 1 182 ? -87.47955 11.39101 6.02699 1.000 57.09766 182 CYS B O 1
ATOM 14213 N N . ALA E 1 183 ? -88.28569 12.95048 4.61808 1.000 53.63271 183 ALA B N 1
ATOM 14214 C CA . ALA E 1 183 ? -89.38999 13.28581 5.51085 1.000 55.50363 183 ALA B CA 1
ATOM 14215 C C . ALA E 1 183 ? -90.38237 12.13606 5.64725 1.000 54.02188 183 ALA B C 1
ATOM 14216 O O . ALA E 1 183 ? -90.94450 11.93132 6.72933 1.000 58.95198 183 ALA B O 1
ATOM 14218 N N . ALA E 1 184 ? -90.60038 11.37113 4.57462 1.000 53.73226 184 ALA B N 1
ATOM 14219 C CA . ALA E 1 184 ? -91.54307 10.25719 4.61848 1.000 52.27071 184 ALA B CA 1
ATOM 14220 C C . ALA E 1 184 ? -91.06600 9.11372 5.50373 1.000 57.58253 184 ALA B C 1
ATOM 14221 O O . ALA E 1 184 ? -91.89592 8.35086 6.00954 1.000 57.27271 184 ALA B O 1
ATOM 14223 N N . ALA E 1 185 ? -89.76087 8.97579 5.70604 1.000 53.83410 185 ALA B N 1
ATOM 14224 C CA . ALA E 1 185 ? -89.22153 7.89623 6.52048 1.000 54.67610 185 ALA B CA 1
ATOM 14225 C C . ALA E 1 185 ? -89.02068 8.29545 7.97496 1.000 56.72458 185 ALA B C 1
ATOM 14226 O O . ALA E 1 185 ? -88.57885 7.46450 8.77617 1.000 58.54693 185 ALA B O 1
ATOM 14228 N N . ILE E 1 186 ? -89.33811 9.53311 8.33483 1.000 56.08411 186 ILE B N 1
ATOM 14229 C CA . ILE E 1 186 ? -89.11626 10.03440 9.68525 1.000 58.36687 186 ILE B CA 1
ATOM 14230 C C . ILE E 1 186 ? -90.30222 9.65701 10.55992 1.000 64.84574 186 ILE B C 1
ATOM 14231 O O . ILE E 1 186 ? -91.45704 9.93775 10.21613 1.000 60.66922 186 ILE B O 1
ATOM 14236 N N . LYS E 1 187 ? -90.01506 9.02103 11.69301 1.000 63.25155 187 LYS B N 1
ATOM 14237 C CA . LYS E 1 187 ? -91.03216 8.67229 12.67296 1.000 63.56427 187 LYS B CA 1
ATOM 14238 C C . LYS E 1 187 ? -90.32717 8.35049 13.98097 1.000 63.10288 187 LYS B C 1
ATOM 14239 O O . LYS E 1 187 ? -89.22971 7.78540 13.97190 1.000 56.71936 187 LYS B O 1
ATOM 14245 N N . ALA E 1 188 ? -90.95320 8.72879 15.09470 1.000 60.07241 188 ALA B N 1
ATOM 14246 C CA . ALA E 1 188 ? -90.38584 8.45287 16.40837 1.000 57.16248 188 ALA B CA 1
ATOM 14247 C C . ALA E 1 188 ? -90.14954 6.95850 16.57727 1.000 60.87736 188 ALA B C 1
ATOM 14248 O O . ALA E 1 188 ? -91.09164 6.16184 16.53228 1.000 57.35435 188 ALA B O 1
ATOM 14250 N N . GLY E 1 189 ? -88.88743 6.58107 16.76140 1.000 55.94680 189 GLY B N 1
ATOM 14251 C CA . GLY E 1 189 ? -88.49356 5.19129 16.86178 1.000 59.15138 189 GLY B CA 1
ATOM 14252 C C . GLY E 1 189 ? -87.62507 4.70441 15.72241 1.000 59.64762 189 GLY B C 1
ATOM 14253 O O . GLY E 1 189 ? -87.03053 3.61957 15.83744 1.000 59.69597 189 GLY B O 1
ATOM 14254 N N . VAL E 1 190 ? -87.52935 5.45874 14.63463 1.000 58.60733 190 VAL B N 1
ATOM 14255 C CA . VAL E 1 190 ? -86.72605 5.03323 13.48866 1.000 54.60650 190 VAL B CA 1
ATOM 14256 C C . VAL E 1 190 ? -85.27332 5.45580 13.72165 1.000 53.78213 190 VAL B C 1
ATOM 14257 O O . VAL E 1 190 ? -85.03065 6.60488 14.11931 1.000 50.48918 190 VAL B O 1
ATOM 14261 N N . PRO E 1 191 ? -84.30414 4.57000 13.51267 1.000 54.58302 191 PRO B N 1
ATOM 14262 C CA . PRO E 1 191 ? -82.90162 4.97053 13.66220 1.000 52.31099 191 PRO B CA 1
ATOM 14263 C C . PRO E 1 191 ? -82.49058 5.93605 12.56212 1.000 52.97367 191 PRO B C 1
ATOM 14264 O O . PRO E 1 191 ? -83.07823 5.97549 11.47796 1.000 53.59962 191 PRO B O 1
ATOM 14268 N N . GLU E 1 192 ? -81.46116 6.73279 12.86530 1.000 47.82037 192 GLU B N 1
ATOM 14269 C CA . GLU E 1 192 ? -80.98286 7.71949 11.90083 1.000 50.92516 192 GLU B CA 1
ATOM 14270 C C . GLU E 1 192 ? -80.54237 7.05889 10.59950 1.000 51.77590 192 GLU B C 1
ATOM 14271 O O . GLU E 1 192 ? -80.81922 7.57488 9.51008 1.000 46.19857 192 GLU B O 1
ATOM 14277 N N . HIS E 1 193 ? -79.85655 5.91464 10.69067 1.000 48.70045 193 HIS B N 1
ATOM 14278 C CA . HIS E 1 193 ? -79.32475 5.27288 9.49344 1.000 49.56065 193 HIS B CA 1
ATOM 14279 C C . HIS E 1 193 ? -80.41537 4.66750 8.62257 1.000 54.29574 193 HIS B C 1
ATOM 14280 O O . HIS E 1 193 ? -80.18819 4.46084 7.42585 1.000 50.85601 193 HIS B O 1
ATOM 14287 N N . GLU E 1 194 ? -81.59005 4.38121 9.18601 1.000 51.17159 194 GLU B N 1
ATOM 14288 C CA . GLU E 1 194 ? -82.70268 3.94655 8.35028 1.000 52.94641 194 GLU B CA 1
ATOM 14289 C C . GLU E 1 194 ? -83.25392 5.10840 7.53292 1.000 54.99582 194 GLU B C 1
ATOM 14290 O O . GLU E 1 194 ? -83.58312 4.94326 6.35221 1.000 52.86992 194 GLU B O 1
ATOM 14296 N N . VAL E 1 195 ? -83.34359 6.29560 8.13721 1.000 52.25609 195 VAL B N 1
ATOM 14297 C CA . VAL E 1 195 ? -83.77965 7.47349 7.39308 1.000 53.93588 195 VAL B CA 1
ATOM 14298 C C . VAL E 1 195 ? -82.75630 7.83653 6.32310 1.000 51.89962 195 VAL B C 1
ATOM 14299 O O . VAL E 1 195 ? -83.11541 8.26277 5.21890 1.000 53.58708 195 VAL B O 1
ATOM 14303 N N . ALA E 1 196 ? -81.46717 7.66639 6.62693 1.000 51.27259 196 ALA B N 1
ATOM 14304 C CA . ALA E 1 196 ? -80.43079 7.96677 5.64520 1.000 45.94456 196 ALA B CA 1
ATOM 14305 C C . ALA E 1 196 ? -80.44953 6.97715 4.48753 1.000 46.61577 196 ALA B C 1
ATOM 14306 O O . ALA E 1 196 ? -80.19168 7.36429 3.34183 1.000 49.51664 196 ALA B O 1
ATOM 14308 N N . ILE E 1 197 ? -80.75285 5.70431 4.76145 1.000 49.61814 197 ILE B N 1
ATOM 14309 C CA . ILE E 1 197 ? -80.79776 4.70037 3.69828 1.000 47.03734 197 ILE B CA 1
ATOM 14310 C C . ILE E 1 197 ? -81.89044 5.04026 2.69271 1.000 55.58499 197 ILE B C 1
ATOM 14311 O O . ILE E 1 197 ? -81.65487 5.07341 1.47854 1.000 55.19566 197 ILE B O 1
ATOM 14316 N N . ALA E 1 198 ? -83.10239 5.30663 3.18601 1.000 48.67652 198 ALA B N 1
ATOM 14317 C CA . ALA E 1 198 ? -84.21250 5.61387 2.29144 1.000 50.61222 198 ALA B CA 1
ATOM 14318 C C . ALA E 1 198 ? -83.93878 6.87669 1.48615 1.000 46.78846 198 ALA B C 1
ATOM 14319 O O . ALA E 1 198 ? -84.30648 6.96361 0.30884 1.000 49.02060 198 ALA B O 1
ATOM 14321 N N . THR E 1 199 ? -83.28277 7.86240 2.09950 1.000 46.27979 199 THR B N 1
ATOM 14322 C CA . THR E 1 199 ? -83.01471 9.11542 1.40263 1.000 49.31487 199 THR B CA 1
ATOM 14323 C C . THR E 1 199 ? -81.98247 8.92112 0.29833 1.000 52.30521 199 THR B C 1
ATOM 14324 O O . THR E 1 199 ? -82.17676 9.37578 -0.83552 1.000 48.11512 199 THR B O 1
ATOM 14328 N N . THR E 1 200 ? -80.87454 8.24649 0.61205 1.000 49.64211 200 THR B N 1
ATOM 14329 C CA . THR E 1 200 ? -79.83369 8.03651 -0.38754 1.000 47.25611 200 THR B CA 1
ATOM 14330 C C . THR E 1 200 ? -80.31354 7.10624 -1.49570 1.000 51.97021 200 THR B C 1
ATOM 14331 O O . THR E 1 200 ? -80.03662 7.34755 -2.67675 1.000 52.73494 200 THR B O 1
ATOM 14335 N N . ASN E 1 201 ? -81.05220 6.05050 -1.13696 1.000 52.71950 201 ASN B N 1
ATOM 14336 C CA . ASN E 1 201 ? -81.57129 5.12790 -2.14416 1.000 52.19355 201 ASN B CA 1
ATOM 14337 C C . ASN E 1 201 ? -82.47947 5.84279 -3.13636 1.000 51.77131 201 ASN B C 1
ATOM 14338 O O . ASN E 1 201 ? -82.48807 5.51545 -4.32935 1.000 56.03060 201 ASN B O 1
ATOM 14343 N N . ALA E 1 202 ? -83.25323 6.82239 -2.66336 1.000 51.16004 202 ALA B N 1
ATOM 14344 C CA . ALA E 1 202 ? -84.14970 7.54453 -3.56004 1.000 55.32981 202 ALA B CA 1
ATOM 14345 C C . ALA E 1 202 ? -83.37279 8.44314 -4.51414 1.000 52.63488 202 ALA B C 1
ATOM 14346 O O . ALA E 1 202 ? -83.69406 8.51514 -5.70539 1.000 49.35294 202 ALA B O 1
ATOM 14348 N N . MET E 1 203 ? -82.34511 9.13294 -4.01209 1.000 53.13593 203 MET B N 1
ATOM 14349 C CA . MET E 1 203 ? -81.53923 9.98762 -4.87884 1.000 53.41130 203 MET B CA 1
ATOM 14350 C C . MET E 1 203 ? -80.75997 9.16673 -5.89920 1.000 52.46676 203 MET B C 1
ATOM 14351 O O . MET E 1 203 ? -80.66091 9.55481 -7.06855 1.000 56.04128 203 MET B O 1
ATOM 14356 N N . ILE E 1 204 ? -80.20046 8.03061 -5.47537 1.000 55.33793 204 ILE B N 1
ATOM 14357 C CA . ILE E 1 204 ? -79.45573 7.17403 -6.39470 1.000 52.65379 204 ILE B CA 1
ATOM 14358 C C . ILE E 1 204 ? -80.36880 6.65737 -7.50008 1.000 56.19425 204 ILE B C 1
ATOM 14359 O O . ILE E 1 204 ? -80.00767 6.67301 -8.68317 1.000 60.99979 204 ILE B O 1
ATOM 14364 N N . ARG E 1 205 ? -81.57069 6.20389 -7.13671 1.000 56.69062 205 ARG B N 1
ATOM 14365 C CA . ARG E 1 205 ? -82.50982 5.71908 -8.14235 1.000 54.92793 205 ARG B CA 1
ATOM 14366 C C . ARG E 1 205 ? -82.98677 6.83889 -9.05891 1.000 59.93097 205 ARG B C 1
ATOM 14367 O O . ARG E 1 205 ? -83.25893 6.59459 -10.24011 1.000 63.21328 205 ARG B O 1
ATOM 14375 N N . GLU E 1 206 ? -83.09155 8.06654 -8.54417 1.000 57.84752 206 GLU B N 1
ATOM 14376 C CA . GLU E 1 206 ? -83.49595 9.18155 -9.39490 1.000 60.70137 206 GLU B CA 1
ATOM 14377 C C . GLU E 1 206 ? -82.37966 9.57435 -10.35557 1.000 63.89307 206 GLU B C 1
ATOM 14378 O O . GLU E 1 206 ? -82.64263 9.90993 -11.51616 1.000 60.25049 206 GLU B O 1
ATOM 14380 N N . ILE E 1 207 ? -81.12762 9.53454 -9.89288 1.000 59.78134 207 ILE B N 1
ATOM 14381 C CA . ILE E 1 207 ? -80.00525 9.87904 -10.76034 1.000 60.76137 207 ILE B CA 1
ATOM 14382 C C . ILE E 1 207 ? -79.84882 8.84640 -11.87194 1.000 64.06199 207 ILE B C 1
ATOM 14383 O O . ILE E 1 207 ? -79.59299 9.19650 -13.03083 1.000 61.01970 207 ILE B O 1
ATOM 14388 N N . ALA E 1 208 ? -80.01922 7.56202 -11.54355 1.000 61.51163 208 ALA B N 1
ATOM 14389 C CA . ALA E 1 208 ? -79.78192 6.50353 -12.52179 1.000 60.24309 208 ALA B CA 1
ATOM 14390 C C . ALA E 1 208 ? -80.74716 6.59521 -13.69711 1.000 66.03253 208 ALA B C 1
ATOM 14391 O O . ALA E 1 208 ? -80.36111 6.35271 -14.84677 1.000 62.58652 208 ALA B O 1
ATOM 14393 N N . LYS E 1 209 ? -82.00510 6.93771 -13.43335 1.000 68.67221 209 LYS B N 1
ATOM 14394 C CA . LYS E 1 209 ? -83.01462 7.01681 -14.47905 1.000 67.33153 209 LYS B CA 1
ATOM 14395 C C . LYS E 1 209 ? -83.10826 8.40236 -15.10708 1.000 68.17460 209 LYS B C 1
ATOM 14396 O O . LYS E 1 209 ? -84.02317 8.64922 -15.89914 1.000 65.88090 209 LYS B O 1
ATOM 14402 N N . SER E 1 210 ? -82.18102 9.30282 -14.78309 1.000 66.29628 210 SER B N 1
ATOM 14403 C CA . SER E 1 210 ? -82.17964 10.65719 -15.31804 1.000 67.92167 210 SER B CA 1
ATOM 14404 C C . SER E 1 210 ? -81.10460 10.88290 -16.37181 1.000 65.24038 210 SER B C 1
ATOM 14405 O O . SER E 1 210 ? -80.99866 11.99587 -16.89851 1.000 67.40586 210 SER B O 1
ATOM 14408 N N . PHE E 1 211 ? -80.30467 9.86972 -16.68852 1.000 66.38056 211 PHE B N 1
ATOM 14409 C CA . PHE E 1 211 ? -79.22346 9.98619 -17.65486 1.000 72.27532 211 PHE B CA 1
ATOM 14410 C C . PHE E 1 211 ? -79.10261 8.68985 -18.43918 1.000 72.21703 211 PHE B C 1
ATOM 14411 O O . PHE E 1 211 ? -79.33472 7.60551 -17.89079 1.000 72.48866 211 PHE B O 1
ATOM 14419 N N . PRO E 1 212 ? -78.74362 8.76937 -19.72327 1.000 75.33213 212 PRO B N 1
ATOM 14420 C CA . PRO E 1 212 ? -78.46767 7.53540 -20.47675 1.000 74.04260 212 PRO B CA 1
ATOM 14421 C C . PRO E 1 212 ? -77.26249 6.78194 -19.94485 1.000 79.40263 212 PRO B C 1
ATOM 14422 O O . PRO E 1 212 ? -77.22553 5.54678 -20.01850 1.000 83.64226 212 PRO B O 1
ATOM 14426 N N . PHE E 1 213 ? -76.27052 7.49783 -19.41942 1.000 74.62544 213 PHE B N 1
ATOM 14427 C CA . PHE E 1 213 ? -75.15299 6.91707 -18.69185 1.000 62.68022 213 PHE B CA 1
ATOM 14428 C C . PHE E 1 213 ? -74.77623 7.86859 -17.56771 1.000 65.98329 213 PHE B C 1
ATOM 14429 O O . PHE E 1 213 ? -74.77835 9.08878 -17.75480 1.000 64.29744 213 PHE B O 1
ATOM 14437 N N . VAL E 1 214 ? -74.45706 7.30775 -16.40400 1.000 68.12430 214 VAL B N 1
ATOM 14438 C CA . VAL E 1 214 ? -74.06426 8.10329 -15.24506 1.000 61.94412 214 VAL B CA 1
ATOM 14439 C C . VAL E 1 214 ? -73.42145 7.17505 -14.22411 1.000 60.54638 214 VAL B C 1
ATOM 14440 O O . VAL E 1 214 ? -73.88311 6.05128 -14.00809 1.000 63.04828 214 VAL B O 1
ATOM 14444 N N . GLU E 1 215 ? -72.33622 7.64456 -13.61316 1.000 54.55460 215 GLU B N 1
ATOM 14445 C CA . GLU E 1 215 ? -71.72116 6.92459 -12.50792 1.000 52.16957 215 GLU B CA 1
ATOM 14446 C C . GLU E 1 215 ? -72.41808 7.30576 -11.21000 1.000 57.59958 215 GLU B C 1
ATOM 14447 O O . GLU E 1 215 ? -72.54901 8.49211 -10.88939 1.000 57.16750 215 GLU B O 1
ATOM 14453 N N . LEU E 1 216 ? -72.86909 6.29976 -10.46765 1.000 51.70162 216 LEU B N 1
ATOM 14454 C CA . LEU E 1 216 ? -73.59452 6.51002 -9.21739 1.000 54.51959 216 LEU B CA 1
ATOM 14455 C C . LEU E 1 216 ? -72.59867 6.34187 -8.07680 1.000 55.08911 216 LEU B C 1
ATOM 14456 O O . LEU E 1 216 ? -72.33039 5.23264 -7.61354 1.000 57.41699 216 LEU B O 1
ATOM 14461 N N . MET E 1 217 ? -72.04983 7.46404 -7.62169 1.000 44.68276 217 MET B N 1
ATOM 14462 C CA . MET E 1 217 ? -70.97810 7.44227 -6.64234 1.000 48.80457 217 MET B CA 1
ATOM 14463 C C . MET E 1 217 ? -71.11151 8.64759 -5.72729 1.000 48.67922 217 MET B C 1
ATOM 14464 O O . MET E 1 217 ? -71.71178 9.66201 -6.09543 1.000 50.71509 217 MET B O 1
ATOM 14469 N N . ASP E 1 218 ? -70.57226 8.50489 -4.51517 1.000 46.09378 218 ASP B N 1
ATOM 14470 C CA . ASP E 1 218 ? -70.37853 9.60844 -3.57897 1.000 38.20887 218 ASP B CA 1
ATOM 14471 C C . ASP E 1 218 ? -71.66733 10.21336 -3.02757 1.000 42.53740 218 ASP B C 1
ATOM 14472 O O . ASP E 1 218 ? -71.61206 10.97239 -2.05689 1.000 47.11334 218 ASP B O 1
ATOM 14477 N N . THR E 1 219 ? -72.82231 9.91986 -3.62519 1.000 51.52142 219 THR B N 1
ATOM 14478 C CA . THR E 1 219 ? -74.07243 10.46703 -3.10519 1.000 43.09801 219 THR B CA 1
ATOM 14479 C C . THR E 1 219 ? -74.30464 9.98046 -1.67878 1.000 41.05517 219 THR B C 1
ATOM 14480 O O . THR E 1 219 ? -74.19651 8.78423 -1.39194 1.000 48.88431 219 THR B O 1
ATOM 14484 N N . TRP E 1 220 ? -74.60687 10.91386 -0.77733 1.000 42.09259 220 TRP B N 1
ATOM 14485 C CA . TRP E 1 220 ? -74.78223 10.56953 0.62569 1.000 45.89272 220 TRP B CA 1
ATOM 14486 C C . TRP E 1 220 ? -75.83386 11.47553 1.24926 1.000 47.63796 220 TRP B C 1
ATOM 14487 O O . TRP E 1 220 ? -76.21644 12.50612 0.68903 1.000 48.63477 220 TRP B O 1
ATOM 14498 N N . THR E 1 221 ? -76.29770 11.06834 2.42839 1.000 48.56273 221 THR B N 1
ATOM 14499 C CA . THR E 1 221 ? -77.29671 11.79576 3.19547 1.000 45.67584 221 THR B CA 1
ATOM 14500 C C . THR E 1 221 ? -76.81894 11.93153 4.63419 1.000 45.33864 221 THR B C 1
ATOM 14501 O O . THR E 1 221 ? -76.28626 10.97806 5.21016 1.000 41.29233 221 THR B O 1
ATOM 14505 N N . TRP E 1 222 ? -76.99895 13.12074 5.20757 1.000 45.10488 222 TRP B N 1
ATOM 14506 C CA . TRP E 1 222 ? -76.79010 13.35226 6.63430 1.000 44.04638 222 TRP B CA 1
ATOM 14507 C C . TRP E 1 222 ? -78.14984 13.59654 7.27472 1.000 44.60866 222 TRP B C 1
ATOM 14508 O O . TRP E 1 222 ? -78.80649 14.60294 6.98711 1.000 44.30791 222 TRP B O 1
ATOM 14519 N N . PHE E 1 223 ? -78.57298 12.67358 8.13368 1.000 44.56217 223 PHE B N 1
ATOM 14520 C CA . PHE E 1 223 ? -79.78923 12.82738 8.92402 1.000 48.96359 223 PHE B CA 1
ATOM 14521 C C . PHE E 1 223 ? -79.39770 12.82348 10.39529 1.000 47.45092 223 PHE B C 1
ATOM 14522 O O . PHE E 1 223 ? -79.02329 11.77980 10.94095 1.000 47.80557 223 PHE B O 1
ATOM 14530 N N . GLN E 1 224 ? -79.49116 13.98430 11.03400 1.000 46.68505 224 GLN B N 1
ATOM 14531 C CA . GLN E 1 224 ? -79.04959 14.17193 12.40742 1.000 43.99213 224 GLN B CA 1
ATOM 14532 C C . GLN E 1 224 ? -80.24451 14.43510 13.31385 1.000 49.39064 224 GLN B C 1
ATOM 14533 O O . GLN E 1 224 ? -81.18409 15.13884 12.93075 1.000 44.64125 224 GLN B O 1
ATOM 14539 N N . SER E 1 225 ? -80.20067 13.86849 14.51848 1.000 53.11321 225 SER B N 1
ATOM 14540 C CA . SER E 1 225 ? -81.26391 14.03126 15.49881 1.000 46.19706 225 SER B CA 1
ATOM 14541 C C . SER E 1 225 ? -80.65490 14.31538 16.86251 1.000 46.97361 225 SER B C 1
ATOM 14542 O O . SER E 1 225 ? -79.62106 13.74340 17.21916 1.000 49.10996 225 SER B O 1
ATOM 14545 N N . GLY E 1 226 ? -81.30163 15.19629 17.61857 1.000 46.87785 226 GLY B N 1
ATOM 14546 C CA . GLY E 1 226 ? -80.82962 15.49181 18.96298 1.000 41.40827 226 GLY B CA 1
ATOM 14547 C C . GLY E 1 226 ? -79.51085 16.23899 18.93101 1.000 47.46706 226 GLY B C 1
ATOM 14548 O O . GLY E 1 226 ? -79.35501 17.24472 18.22805 1.000 47.95040 226 GLY B O 1
ATOM 14549 N N . ILE E 1 227 ? -78.53902 15.74172 19.70076 1.000 44.19272 227 ILE B N 1
ATOM 14550 C CA . ILE E 1 227 ? -77.24065 16.39782 19.77059 1.000 43.51672 227 ILE B CA 1
ATOM 14551 C C . ILE E 1 227 ? -76.45176 16.22294 18.47784 1.000 43.11303 227 ILE B C 1
ATOM 14552 O O . ILE E 1 227 ? -75.52925 17.00172 18.20810 1.000 45.38505 227 ILE B O 1
ATOM 14557 N N . ASN E 1 228 ? -76.80276 15.23507 17.65132 1.000 41.62440 228 ASN B N 1
ATOM 14558 C CA . ASN E 1 228 ? -76.10997 15.05194 16.38082 1.000 43.84371 228 ASN B CA 1
ATOM 14559 C C . ASN E 1 228 ? -76.31527 16.21958 15.42352 1.000 43.59847 228 ASN B C 1
ATOM 14560 O O . ASN E 1 228 ? -75.59221 16.31335 14.42612 1.000 46.73348 228 ASN B O 1
ATOM 14565 N N . THR E 1 229 ? -77.26704 17.11080 15.70263 1.000 44.43730 229 THR B N 1
ATOM 14566 C CA . THR E 1 229 ? -77.49843 18.28438 14.86982 1.000 43.16353 229 THR B CA 1
ATOM 14567 C C . THR E 1 229 ? -76.53018 19.42435 15.15803 1.000 47.41007 229 THR B C 1
ATOM 14568 O O . THR E 1 229 ? -76.52738 20.41100 14.41251 1.000 42.95074 229 THR B O 1
ATOM 14572 N N . ASP E 1 230 ? -75.71881 19.32108 16.21544 1.000 43.95301 230 ASP B N 1
ATOM 14573 C CA . ASP E 1 230 ? -74.82640 20.40910 16.60247 1.000 44.25222 230 ASP B CA 1
ATOM 14574 C C . ASP E 1 230 ? -73.64739 20.57709 15.65224 1.000 42.81731 230 ASP B C 1
ATOM 14575 O O . ASP E 1 230 ? -72.84383 21.49495 15.85183 1.000 44.37099 230 ASP B O 1
ATOM 14580 N N . GLY E 1 231 ? -73.52981 19.72590 14.63563 1.000 45.08313 231 GLY B N 1
ATOM 14581 C CA . GLY E 1 231 ? -72.50188 19.85242 13.62106 1.000 41.79244 231 GLY B CA 1
ATOM 14582 C C . GLY E 1 231 ? -73.04041 19.54067 12.23911 1.000 41.40075 231 GLY B C 1
ATOM 14583 O O . GLY E 1 231 ? -73.60717 18.46501 12.01745 1.000 37.36764 231 GLY B O 1
ATOM 14584 N N . ALA E 1 232 ? -72.86514 20.47348 11.29806 1.000 41.71078 232 ALA B N 1
ATOM 14585 C CA . ALA E 1 232 ? -73.49193 20.33280 9.98622 1.000 40.19285 232 ALA B CA 1
ATOM 14586 C C . ALA E 1 232 ? -72.98411 19.10910 9.23610 1.000 43.55302 232 ALA B C 1
ATOM 14587 O O . ALA E 1 232 ? -73.72912 18.51337 8.44950 1.000 45.10344 232 ALA B O 1
ATOM 14589 N N . HIS E 1 233 ? -71.73179 18.71534 9.46656 1.000 39.25841 233 HIS B N 1
ATOM 14590 C CA . HIS E 1 233 ? -71.12857 17.56952 8.80028 1.000 40.76948 233 HIS B CA 1
ATOM 14591 C C . HIS E 1 233 ? -71.11652 16.32371 9.67680 1.000 39.31864 233 HIS B C 1
ATOM 14592 O O . HIS E 1 233 ? -70.40365 15.36365 9.36557 1.000 42.11748 233 HIS B O 1
ATOM 14599 N N . ASN E 1 234 ? -71.88438 16.31822 10.75910 1.000 36.90979 234 ASN B N 1
ATOM 14600 C CA . ASN E 1 234 ? -71.85748 15.19116 11.68079 1.000 42.10252 234 ASN B CA 1
ATOM 14601 C C . ASN E 1 234 ? -72.36772 13.93082 10.98889 1.000 43.08336 234 ASN B C 1
ATOM 14602 O O . ASN E 1 234 ? -73.43495 13.96221 10.35826 1.000 43.27158 234 ASN B O 1
ATOM 14607 N N . PRO E 1 235 ? -71.64327 12.81725 11.07620 1.000 46.24686 235 PRO B N 1
ATOM 14608 C CA . PRO E 1 235 ? -72.04560 11.60349 10.35808 1.000 35.20332 235 PRO B CA 1
ATOM 14609 C C . PRO E 1 235 ? -73.33722 11.02076 10.90912 1.000 39.02129 235 PRO B C 1
ATOM 14610 O O . PRO E 1 235 ? -73.80004 11.34867 12.00258 1.000 40.59126 235 PRO B O 1
ATOM 14614 N N . VAL E 1 236 ? -73.91533 10.12072 10.11483 1.000 41.96422 236 VAL B N 1
ATOM 14615 C CA . VAL E 1 236 ? -75.07890 9.36355 10.54991 1.000 39.44810 236 VAL B CA 1
ATOM 14616 C C . VAL E 1 236 ? -74.66220 8.37267 11.62800 1.000 44.24736 236 VAL B C 1
ATOM 14617 O O . VAL E 1 236 ? -73.58545 7.76374 11.55758 1.000 51.15606 236 VAL B O 1
ATOM 14621 N N . THR E 1 237 ? -75.50771 8.21535 12.63946 1.000 42.84227 237 THR B N 1
ATOM 14622 C CA . THR E 1 237 ? -75.29620 7.26613 13.72417 1.000 48.01046 237 THR B CA 1
ATOM 14623 C C . THR E 1 237 ? -76.49628 6.32758 13.81757 1.000 48.81784 237 THR B C 1
ATOM 14624 O O . THR E 1 237 ? -77.46973 6.44835 13.07044 1.000 45.24735 237 THR B O 1
ATOM 14628 N N . ASN E 1 238 ? -76.42126 5.38371 14.75581 1.000 49.79189 238 ASN B N 1
ATOM 14629 C CA . ASN E 1 238 ? -77.52966 4.48462 15.04624 1.000 51.35999 238 ASN B CA 1
ATOM 14630 C C . ASN E 1 238 ? -78.48965 5.05626 16.08781 1.000 49.78997 238 ASN B C 1
ATOM 14631 O O . ASN E 1 238 ? -79.28153 4.30435 16.66829 1.000 52.39205 238 ASN B O 1
ATOM 14636 N N . ARG E 1 239 ? -78.43888 6.36458 16.33010 1.000 50.86317 239 ARG B N 1
ATOM 14637 C CA . ARG E 1 239 ? -79.29847 6.98135 17.33092 1.000 48.36286 239 ARG B CA 1
ATOM 14638 C C . ARG E 1 239 ? -80.75783 6.93260 16.89386 1.000 51.81954 239 ARG B C 1
ATOM 14639 O O . ARG E 1 239 ? -81.08515 7.17853 15.72955 1.000 53.24865 239 ARG B O 1
ATOM 14647 N N . ILE E 1 240 ? -81.63708 6.61966 17.83930 1.000 50.32908 240 ILE B N 1
ATOM 14648 C CA . ILE E 1 240 ? -83.06145 6.47627 17.56363 1.000 51.60688 240 ILE B CA 1
ATOM 14649 C C . ILE E 1 240 ? -83.73684 7.83249 17.70702 1.000 55.84307 240 ILE B C 1
ATOM 14650 O O . ILE E 1 240 ? -83.54980 8.52926 18.71202 1.000 52.79525 240 ILE B O 1
ATOM 14655 N N . VAL E 1 241 ? -84.51868 8.21193 16.69652 1.000 57.23442 241 VAL B N 1
ATOM 14656 C CA . VAL E 1 241 ? -85.28241 9.45049 16.76520 1.000 59.53814 241 VAL B CA 1
ATOM 14657 C C . VAL E 1 241 ? -86.35211 9.31904 17.83958 1.000 56.21265 241 VAL B C 1
ATOM 14658 O O . VAL E 1 241 ? -87.06529 8.30981 17.90932 1.000 61.10426 241 VAL B O 1
ATOM 14662 N N . GLN E 1 242 ? -86.46089 10.33318 18.69028 1.000 58.89140 242 GLN B N 1
ATOM 14663 C CA . GLN E 1 242 ? -87.48528 10.38615 19.72050 1.000 61.70310 242 GLN B CA 1
ATOM 14664 C C . GLN E 1 242 ? -88.44084 11.53870 19.44018 1.000 55.54525 242 GLN B C 1
ATOM 14665 O O . GLN E 1 242 ? -88.13604 12.45515 18.67220 1.000 55.66920 242 GLN B O 1
ATOM 14671 N N . SER E 1 243 ? -89.61250 11.47652 20.06781 1.000 56.72749 243 SER B N 1
ATOM 14672 C CA . SER E 1 243 ? -90.63376 12.48816 19.83429 1.000 61.36137 243 SER B CA 1
ATOM 14673 C C . SER E 1 243 ? -90.14869 13.85213 20.30682 1.000 61.19003 243 SER B C 1
ATOM 14674 O O . SER E 1 243 ? -89.61433 13.98816 21.41146 1.000 54.81509 243 SER B O 1
ATOM 14677 N N . GLY E 1 244 ? -90.32989 14.86234 19.45854 1.000 60.45302 244 GLY B N 1
ATOM 14678 C CA . GLY E 1 244 ? -89.92250 16.21235 19.77789 1.000 58.11706 244 GLY B CA 1
ATOM 14679 C C . GLY E 1 244 ? -88.46650 16.52793 19.52208 1.000 58.17068 244 GLY B C 1
ATOM 14680 O O . GLY E 1 244 ? -88.04954 17.66888 19.76100 1.000 59.37722 244 GLY B O 1
ATOM 14681 N N . ASP E 1 245 ? -87.68066 15.56439 19.04679 1.000 56.49490 245 ASP B N 1
ATOM 14682 C CA . ASP E 1 245 ? -86.27095 15.81040 18.77657 1.000 52.51095 245 ASP B CA 1
ATOM 14683 C C . ASP E 1 245 ? -86.10004 16.77368 17.61006 1.000 54.83943 245 ASP B C 1
ATOM 14684 O O . ASP E 1 245 ? -86.81253 16.69357 16.60476 1.000 56.56233 245 ASP B O 1
ATOM 14689 N N . ILE E 1 246 ? -85.14529 17.69358 17.75144 1.000 49.51533 246 ILE B N 1
ATOM 14690 C CA . ILE E 1 246 ? -84.74567 18.52749 16.62792 1.000 48.98141 246 ILE B CA 1
ATOM 14691 C C . ILE E 1 246 ? -84.01344 17.66461 15.60972 1.000 48.10170 246 ILE B C 1
ATOM 14692 O O . ILE E 1 246 ? -83.21007 16.79223 15.96849 1.000 49.41529 246 ILE B O 1
ATOM 14697 N N . LEU E 1 247 ? -84.30828 17.88255 14.33244 1.000 47.53322 247 LEU B N 1
ATOM 14698 C CA . LEU E 1 247 ? -83.76683 17.07058 13.25447 1.000 50.90541 247 LEU B CA 1
ATOM 14699 C C . LEU E 1 247 ? -83.05121 17.95623 12.24311 1.000 52.70693 247 LEU B C 1
ATOM 14700 O O . LEU E 1 247 ? -83.18984 19.18297 12.24283 1.000 49.29698 247 LEU B O 1
ATOM 14705 N N . SER E 1 248 ? -82.28146 17.31052 11.36755 1.000 48.40965 248 SER B N 1
ATOM 14706 C CA . SER E 1 248 ? -81.54522 18.00177 10.31287 1.000 48.48692 248 SER B CA 1
ATOM 14707 C C . SER E 1 248 ? -81.56917 17.13721 9.05939 1.000 50.61744 248 SER B C 1
ATOM 14708 O O . SER E 1 248 ? -80.94805 16.06999 9.02611 1.000 50.05719 248 SER B O 1
ATOM 14711 N N . LEU E 1 249 ? -82.28425 17.59845 8.03561 1.000 49.36177 249 LEU B N 1
ATOM 14712 C CA . LEU E 1 249 ? -82.32997 16.93418 6.73891 1.000 47.87443 249 LEU B CA 1
ATOM 14713 C C . LEU E 1 249 ? -81.20683 17.47711 5.86597 1.000 45.37662 249 LEU B C 1
ATOM 14714 O O . LEU E 1 249 ? -81.04844 18.69440 5.74703 1.000 43.54843 249 LEU B O 1
ATOM 14719 N N . ASN E 1 250 ? -80.42940 16.57932 5.25807 1.000 44.37588 250 ASN B N 1
ATOM 14720 C CA . ASN E 1 250 ? -79.28884 16.99296 4.43962 1.000 44.33134 250 ASN B CA 1
ATOM 14721 C C . ASN E 1 250 ? -79.12690 15.99989 3.29672 1.000 47.69446 250 ASN B C 1
ATOM 14722 O O . ASN E 1 250 ? -78.76222 14.84394 3.53234 1.000 49.40348 250 ASN B O 1
ATOM 14727 N N . THR E 1 251 ? -79.37545 16.44782 2.06681 1.000 43.40224 251 THR B N 1
ATOM 14728 C CA . THR E 1 251 ? -79.25159 15.60530 0.88448 1.000 47.91409 251 THR B CA 1
ATOM 14729 C C . THR E 1 251 ? -78.13893 16.13489 -0.00953 1.000 46.09017 251 THR B C 1
ATOM 14730 O O . THR E 1 251 ? -78.04675 17.34238 -0.25007 1.000 45.70861 251 THR B O 1
ATOM 14734 N N . PHE E 1 252 ? -77.29246 15.22885 -0.49930 1.000 49.17359 252 PHE B N 1
ATOM 14735 C CA . PHE E 1 252 ? -76.12946 15.59359 -1.31174 1.000 46.46571 252 PHE B CA 1
ATOM 14736 C C . PHE E 1 252 ? -75.97209 14.62202 -2.47027 1.000 48.83399 252 PHE B C 1
ATOM 14737 O O . PHE E 1 252 ? -75.16016 13.68993 -2.41664 1.000 43.35339 252 PHE B O 1
ATOM 14745 N N . PRO E 1 253 ? -76.73183 14.81176 -3.54741 1.000 53.53349 253 PRO B N 1
ATOM 14746 C CA . PRO E 1 253 ? -76.48050 14.02553 -4.75924 1.000 42.99725 253 PRO B CA 1
ATOM 14747 C C . PRO E 1 253 ? -75.21484 14.50405 -5.45259 1.000 45.67650 253 PRO B C 1
ATOM 14748 O O . PRO E 1 253 ? -74.90562 15.69788 -5.46560 1.000 48.26199 253 PRO B O 1
ATOM 14752 N N . MET E 1 254 ? -74.46994 13.55434 -6.01465 1.000 43.56784 254 MET B N 1
ATOM 14753 C CA . MET E 1 254 ? -73.22951 13.83718 -6.73040 1.000 49.01227 254 MET B CA 1
ATOM 14754 C C . MET E 1 254 ? -73.37679 13.30809 -8.15022 1.000 46.15724 254 MET B C 1
ATOM 14755 O O . MET E 1 254 ? -73.43830 12.09187 -8.36061 1.000 50.81891 254 MET B O 1
ATOM 14760 N N . ILE E 1 255 ? -73.43100 14.21782 -9.11891 1.000 44.96637 255 ILE B N 1
ATOM 14761 C CA . ILE E 1 255 ? -73.70471 13.88411 -10.51313 1.000 52.94134 255 ILE B CA 1
ATOM 14762 C C . ILE E 1 255 ? -72.52673 14.36324 -11.34868 1.000 55.30209 255 ILE B C 1
ATOM 14763 O O . ILE E 1 255 ? -72.33852 15.57413 -11.52851 1.000 59.38086 255 ILE B O 1
ATOM 14768 N N . PHE E 1 256 ? -71.74148 13.41577 -11.86660 1.000 50.80469 256 PHE B N 1
ATOM 14769 C CA . PHE E 1 256 ? -70.56461 13.71693 -12.68462 1.000 52.73956 256 PHE B CA 1
ATOM 14770 C C . PHE E 1 256 ? -69.62992 14.69980 -11.98287 1.000 52.41685 256 PHE B C 1
ATOM 14771 O O . PHE E 1 256 ? -69.06736 15.60703 -12.60011 1.000 48.67247 256 PHE B O 1
ATOM 14779 N N . GLY E 1 257 ? -69.46873 14.52072 -10.67270 1.000 48.43346 257 GLY B N 1
ATOM 14780 C CA . GLY E 1 257 ? -68.54037 15.31929 -9.90415 1.000 47.13975 257 GLY B CA 1
ATOM 14781 C C . GLY E 1 257 ? -69.04633 16.67790 -9.47514 1.000 54.24738 257 GLY B C 1
ATOM 14782 O O . GLY E 1 257 ? -68.27930 17.44103 -8.87319 1.000 52.14389 257 GLY B O 1
ATOM 14783 N N . TYR E 1 258 ? -70.30145 17.01069 -9.75835 1.000 50.37704 258 TYR B N 1
ATOM 14784 C CA . TYR E 1 258 ? -70.87268 18.28681 -9.35444 1.000 51.24168 258 TYR B CA 1
ATOM 14785 C C . TYR E 1 258 ? -71.75015 18.10584 -8.12454 1.000 47.08830 258 TYR B C 1
ATOM 14786 O O . TYR E 1 258 ? -72.46558 17.10785 -7.99564 1.000 42.71968 258 TYR B O 1
ATOM 14795 N N . TYR E 1 259 ? -71.69197 19.08700 -7.23036 1.000 48.19247 259 TYR B N 1
ATOM 14796 C CA . TYR E 1 259 ? -72.27520 19.00306 -5.89981 1.000 41.47899 259 TYR B CA 1
ATOM 14797 C C . TYR E 1 259 ? -73.48160 19.92443 -5.80126 1.000 45.56374 259 TYR B C 1
ATOM 14798 O O . TYR E 1 259 ? -73.41965 21.08375 -6.22298 1.000 47.94412 259 TYR B O 1
ATOM 14807 N N . THR E 1 260 ? -74.57878 19.39630 -5.26570 1.000 41.81393 260 THR B N 1
ATOM 14808 C CA . THR E 1 260 ? -75.72195 20.19094 -4.84773 1.000 42.36750 260 THR B CA 1
ATOM 14809 C C . THR E 1 260 ? -76.11986 19.74909 -3.44603 1.000 48.47052 260 THR B C 1
ATOM 14810 O O . THR E 1 260 ? -75.71760 18.68239 -2.97339 1.000 45.66004 260 THR B O 1
ATOM 14814 N N . ALA E 1 261 ? -76.91076 20.58088 -2.77326 1.000 52.53109 261 ALA B N 1
ATOM 14815 C CA . ALA E 1 261 ? -77.27024 20.29277 -1.39358 1.000 50.18889 261 ALA B CA 1
ATOM 14816 C C . ALA E 1 261 ? -78.62162 20.90165 -1.05649 1.000 45.46841 261 ALA B C 1
ATOM 14817 O O . ALA E 1 261 ? -78.94778 22.00315 -1.50467 1.000 46.87731 261 ALA B O 1
ATOM 14819 N N . LEU E 1 262 ? -79.39866 20.16555 -0.26637 1.000 46.08538 262 LEU B N 1
ATOM 14820 C CA . LEU E 1 262 ? -80.59500 20.66959 0.39272 1.000 47.58327 262 LEU B CA 1
ATOM 14821 C C . LEU E 1 262 ? -80.46571 20.36854 1.87745 1.000 49.37668 262 LEU B C 1
ATOM 14822 O O . LEU E 1 262 ? -80.19748 19.22338 2.25612 1.000 45.75673 262 LEU B O 1
ATOM 14827 N N . GLU E 1 263 ? -80.62661 21.39278 2.71469 1.000 46.79922 263 GLU B N 1
ATOM 14828 C CA . GLU E 1 263 ? -80.52225 21.23269 4.16010 1.000 43.79781 263 GLU B CA 1
ATOM 14829 C C . GLU E 1 263 ? -81.65973 21.98357 4.83416 1.000 47.27776 263 GLU B C 1
ATOM 14830 O O . GLU E 1 263 ? -81.92790 23.14255 4.50091 1.000 51.28482 263 GLU B O 1
ATOM 14836 N N . ARG E 1 264 ? -82.32570 21.31866 5.77903 1.000 49.64493 264 ARG B N 1
ATOM 14837 C CA . ARG E 1 264 ? -83.52294 21.84621 6.41762 1.000 48.80820 264 ARG B CA 1
ATOM 14838 C C . ARG E 1 264 ? -83.58381 21.40051 7.87087 1.000 46.30100 264 ARG B C 1
ATOM 14839 O O . ARG E 1 264 ? -83.23822 20.26060 8.19534 1.000 46.66695 264 ARG B O 1
ATOM 14847 N N . THR E 1 265 ? -84.02961 22.30745 8.73727 1.000 46.20975 265 THR B N 1
ATOM 14848 C CA . THR E 1 265 ? -84.35369 21.96691 10.11629 1.000 45.30696 265 THR B CA 1
ATOM 14849 C C . THR E 1 265 ? -85.72986 21.31047 10.17271 1.000 54.67349 265 THR B C 1
ATOM 14850 O O . THR E 1 265 ? -86.69346 21.82035 9.59125 1.000 52.69891 265 THR B O 1
ATOM 14854 N N . LEU E 1 266 ? -85.81998 20.17746 10.86702 1.000 50.88895 266 LEU B N 1
ATOM 14855 C CA . LEU E 1 266 ? -87.07424 19.46305 11.05342 1.000 49.74640 266 LEU B CA 1
ATOM 14856 C C . LEU E 1 266 ? -87.25593 19.14232 12.53138 1.000 52.01410 266 LEU B C 1
ATOM 14857 O O . LEU E 1 266 ? -86.32980 19.26498 13.33605 1.000 54.27675 266 LEU B O 1
ATOM 14862 N N . PHE E 1 267 ? -88.47071 18.72663 12.88423 1.000 52.48466 267 PHE B N 1
ATOM 14863 C CA . PHE E 1 267 ? -88.78295 18.25721 14.22673 1.000 58.05529 267 PHE B CA 1
ATOM 14864 C C . PHE E 1 267 ? -89.65527 17.01509 14.12453 1.000 63.65222 267 PHE B C 1
ATOM 14865 O O . PHE E 1 267 ? -90.50104 16.91407 13.23003 1.000 62.47363 267 PHE B O 1
ATOM 14873 N N . CYS E 1 268 ? -89.44589 16.07608 15.05160 1.000 60.90176 268 CYS B N 1
ATOM 14874 C CA . CYS E 1 268 ? -90.01390 14.73824 14.90631 1.000 65.92696 268 CYS B CA 1
ATOM 14875 C C . CYS E 1 268 ? -91.53797 14.77038 14.89518 1.000 77.83011 268 CYS B C 1
ATOM 14876 O O . CYS E 1 268 ? -92.17164 14.37117 13.91258 1.000 86.57868 268 CYS B O 1
ATOM 14879 N N . ASP E 1 269 ? -92.14469 15.21534 15.99010 1.000 67.53688 269 ASP B N 1
ATOM 14880 C CA . ASP E 1 269 ? -93.59845 15.28947 16.10390 1.000 70.21592 269 ASP B CA 1
ATOM 14881 C C . ASP E 1 269 ? -94.09425 16.68084 16.44953 1.000 71.97216 269 ASP B C 1
ATOM 14882 O O . ASP E 1 269 ? -95.11984 17.11853 15.92219 1.000 74.90425 269 ASP B O 1
ATOM 14887 N N . HIS E 1 270 ? -93.38834 17.38147 17.33050 1.000 64.79810 270 HIS B N 1
ATOM 14888 C CA . HIS E 1 270 ? -93.75136 18.71540 17.76950 1.000 65.96047 270 HIS B CA 1
ATOM 14889 C C . HIS E 1 270 ? -92.46919 19.50607 17.97528 1.000 60.50200 270 HIS B C 1
ATOM 14890 O O . HIS E 1 270 ? -91.36075 18.98184 17.82841 1.000 60.65323 270 HIS B O 1
ATOM 14897 N N . VAL E 1 271 ? -92.62170 20.77834 18.32257 1.000 60.18390 271 VAL B N 1
ATOM 14898 C CA . VAL E 1 271 ? -91.48860 21.65242 18.59389 1.000 55.24854 271 VAL B CA 1
ATOM 14899 C C . VAL E 1 271 ? -91.82583 22.49449 19.81646 1.000 56.23373 271 VAL B C 1
ATOM 14900 O O . VAL E 1 271 ? -92.89672 23.10746 19.87897 1.000 64.26869 271 VAL B O 1
ATOM 14904 N N . ASP E 1 272 ? -90.93193 22.49535 20.80289 1.000 57.53836 272 ASP B N 1
ATOM 14905 C CA . ASP E 1 272 ? -91.16919 23.26427 22.01424 1.000 56.64503 272 ASP B CA 1
ATOM 14906 C C . ASP E 1 272 ? -91.01988 24.75673 21.73442 1.000 62.26165 272 ASP B C 1
ATOM 14907 O O . ASP E 1 272 ? -90.42522 25.17517 20.73679 1.000 59.57699 272 ASP B O 1
ATOM 14912 N N . ASP E 1 273 ? -91.57365 25.56521 22.64128 1.000 58.13312 273 ASP B N 1
ATOM 14913 C CA . ASP E 1 273 ? -91.59312 27.00911 22.43021 1.000 57.05521 273 ASP B CA 1
ATOM 14914 C C . ASP E 1 273 ? -90.18388 27.58749 22.39028 1.000 57.84107 273 ASP B C 1
ATOM 14915 O O . ASP E 1 273 ? -89.89033 28.46660 21.57115 1.000 61.34534 273 ASP B O 1
ATOM 14920 N N . ALA E 1 274 ? -89.29503 27.10297 23.26112 1.000 57.81200 274 ALA B N 1
ATOM 14921 C CA . ALA E 1 274 ? -87.93221 27.62543 23.28841 1.000 53.30904 274 ALA B CA 1
ATOM 14922 C C . ALA E 1 274 ? -87.20654 27.35387 21.97711 1.000 55.11689 274 ALA B C 1
ATOM 14923 O O . ALA E 1 274 ? -86.52677 28.23719 21.44192 1.000 61.22855 274 ALA B O 1
ATOM 14925 N N . SER E 1 275 ? -87.34138 26.14099 21.43795 1.000 53.46021 275 SER B N 1
ATOM 14926 C CA . SER E 1 275 ? -86.65146 25.81815 20.19457 1.000 56.14030 275 SER B CA 1
ATOM 14927 C C . SER E 1 275 ? -87.38096 26.36915 18.97435 1.000 55.03317 275 SER B C 1
ATOM 14928 O O . SER E 1 275 ? -86.73710 26.67809 17.96420 1.000 56.25620 275 SER B O 1
ATOM 14931 N N . LEU E 1 276 ? -88.70965 26.50187 19.04470 1.000 56.15124 276 LEU B N 1
ATOM 14932 C CA . LEU E 1 276 ? -89.44860 27.13080 17.95281 1.000 52.33363 276 LEU B CA 1
ATOM 14933 C C . LEU E 1 276 ? -89.05322 28.59247 17.79666 1.000 55.56781 276 LEU B C 1
ATOM 14934 O O . LEU E 1 276 ? -88.93816 29.09658 16.67343 1.000 56.47161 276 LEU B O 1
ATOM 14939 N N . ASP E 1 277 ? -88.83827 29.28756 18.91636 1.000 54.81133 277 ASP B N 1
ATOM 14940 C CA . ASP E 1 277 ? -88.41581 30.68281 18.85769 1.000 54.84313 277 ASP B CA 1
ATOM 14941 C C . ASP E 1 277 ? -87.06980 30.82413 18.15958 1.000 55.50199 277 ASP B C 1
ATOM 14942 O O . ASP E 1 277 ? -86.87511 31.73760 17.34810 1.000 51.38847 277 ASP B O 1
ATOM 14947 N N . ILE E 1 278 ? -86.12514 29.93278 18.46731 1.000 54.07561 278 ILE B N 1
ATOM 14948 C CA . ILE E 1 278 ? -84.83891 29.95370 17.77938 1.000 52.40050 278 ILE B CA 1
ATOM 14949 C C . ILE E 1 278 ? -85.02037 29.60811 16.30726 1.000 54.86208 278 ILE B C 1
ATOM 14950 O O . ILE E 1 278 ? -84.44515 30.25947 15.42659 1.000 54.84164 278 ILE B O 1
ATOM 14955 N N . TRP E 1 279 ? -85.82881 28.58384 16.01867 1.000 52.87894 279 TRP B N 1
ATOM 14956 C CA . TRP E 1 279 ? -86.06715 28.17851 14.63633 1.000 52.96876 279 TRP B CA 1
ATOM 14957 C C . TRP E 1 279 ? -86.62038 29.33181 13.80843 1.000 57.47950 279 TRP B C 1
ATOM 14958 O O . TRP E 1 279 ? -86.18341 29.55682 12.67334 1.000 54.04625 279 TRP B O 1
ATOM 14969 N N . GLU E 1 280 ? -87.57563 30.08073 14.36330 1.000 48.75281 280 GLU B N 1
ATOM 14970 C CA . GLU E 1 280 ? -88.15374 31.19931 13.62624 1.000 54.13531 280 GLU B CA 1
ATOM 14971 C C . GLU E 1 280 ? -87.12154 32.29091 13.37219 1.000 52.66287 280 GLU B C 1
ATOM 14972 O O . GLU E 1 280 ? -87.08774 32.87785 12.28458 1.000 57.07083 280 GLU B O 1
ATOM 14978 N N . LYS E 1 281 ? -86.26751 32.57397 14.35858 1.000 57.22920 281 LYS B N 1
ATOM 14979 C CA . LYS E 1 281 ? -85.26181 33.61732 14.18123 1.000 55.17128 281 LYS B CA 1
ATOM 14980 C C . LYS E 1 281 ? -84.21982 33.21316 13.14485 1.000 54.94529 281 LYS B C 1
ATOM 14981 O O . LYS E 1 281 ? -83.72697 34.06028 12.39022 1.000 54.25266 281 LYS B O 1
ATOM 14987 N N . ASN E 1 282 ? -83.87112 31.92485 13.09181 1.000 56.27330 282 ASN B N 1
ATOM 14988 C CA . ASN E 1 282 ? -82.90649 31.46366 12.09786 1.000 53.83036 282 ASN B CA 1
ATOM 14989 C C . ASN E 1 282 ? -83.49510 31.51914 10.69412 1.000 54.72152 282 ASN B C 1
ATOM 14990 O O . ASN E 1 282 ? -82.78878 31.84015 9.73043 1.000 50.89154 282 ASN B O 1
ATOM 14995 N N . VAL E 1 283 ? -84.78561 31.20539 10.55875 1.000 59.17019 283 VAL B N 1
ATOM 14996 C CA . VAL E 1 283 ? -85.45306 31.34860 9.26854 1.000 53.45908 283 VAL B CA 1
ATOM 14997 C C . VAL E 1 283 ? -85.49577 32.81399 8.85623 1.000 56.43158 283 VAL B C 1
ATOM 14998 O O . VAL E 1 283 ? -85.36854 33.14529 7.67058 1.000 57.16502 283 VAL B O 1
ATOM 15002 N N . ALA E 1 284 ? -85.65621 33.71429 9.83100 1.000 52.92038 284 ALA B N 1
ATOM 15003 C CA . ALA E 1 284 ? -85.65476 35.14341 9.53718 1.000 49.90076 284 ALA B CA 1
ATOM 15004 C C . ALA E 1 284 ? -84.32228 35.58569 8.94612 1.000 56.59111 284 ALA B C 1
ATOM 15005 O O . ALA E 1 284 ? -84.29032 36.33836 7.96579 1.000 52.62935 284 ALA B O 1
ATOM 15007 N N . VAL E 1 285 ? -83.21018 35.13355 9.53064 1.000 58.89683 285 VAL B N 1
ATOM 15008 C CA . VAL E 1 285 ? -81.90053 35.44917 8.96721 1.000 59.05243 285 VAL B CA 1
ATOM 15009 C C . VAL E 1 285 ? -81.74814 34.80978 7.59299 1.000 58.31955 285 VAL B C 1
ATOM 15010 O O . VAL E 1 285 ? -81.14784 35.39450 6.68233 1.000 56.11700 285 VAL B O 1
ATOM 15014 N N . HIS E 1 286 ? -82.29987 33.60631 7.41763 1.000 57.18475 286 HIS B N 1
ATOM 15015 C CA . HIS E 1 286 ? -82.21103 32.92809 6.12850 1.000 56.99003 286 HIS B CA 1
ATOM 15016 C C . HIS E 1 286 ? -82.96160 33.69365 5.04656 1.000 55.13590 286 HIS B C 1
ATOM 15017 O O . HIS E 1 286 ? -82.47415 33.82463 3.91845 1.000 56.42567 286 HIS B O 1
ATOM 15024 N N . ARG E 1 287 ? -84.14974 34.20796 5.37200 1.000 59.25059 287 ARG B N 1
ATOM 15025 C CA . ARG E 1 287 ? -84.92512 34.96163 4.39153 1.000 60.83373 287 ARG B CA 1
ATOM 15026 C C . ARG E 1 287 ? -84.23091 36.26544 4.01870 1.000 62.30168 287 ARG B C 1
ATOM 15027 O O . ARG E 1 287 ? -84.25374 36.67501 2.85216 1.000 65.84013 287 ARG B O 1
ATOM 15035 N N . ARG E 1 288 ? -83.61147 36.93320 4.99429 1.000 62.89473 288 ARG B N 1
ATOM 15036 C CA . ARG E 1 288 ? -82.85689 38.14449 4.69076 1.000 67.62486 288 ARG B CA 1
ATOM 15037 C C . ARG E 1 288 ? -81.65296 37.83308 3.81027 1.000 64.37564 288 ARG B C 1
ATOM 15038 O O . ARG E 1 288 ? -81.34533 38.58673 2.87892 1.000 63.08939 288 ARG B O 1
ATOM 15046 N N . GLY E 1 289 ? -80.96664 36.72010 4.08432 1.000 64.82137 289 GLY B N 1
ATOM 15047 C CA . GLY E 1 289 ? -79.80487 36.35693 3.29181 1.000 58.15438 289 GLY B CA 1
ATOM 15048 C C . GLY E 1 289 ? -80.12845 36.07440 1.83884 1.000 60.70333 289 GLY B C 1
ATOM 15049 O O . GLY E 1 289 ? -79.32121 36.37159 0.95297 1.000 69.47233 289 GLY B O 1
ATOM 15050 N N . LEU E 1 290 ? -81.30458 35.49903 1.56995 1.000 59.86301 290 LEU B N 1
ATOM 15051 C CA . LEU E 1 290 ? -81.70583 35.24897 0.18866 1.000 61.71433 290 LEU B CA 1
ATOM 15052 C C . LEU E 1 290 ? -81.80844 36.54228 -0.60592 1.000 65.46797 290 LEU B C 1
ATOM 15053 O O . LEU E 1 290 ? -81.65362 36.53299 -1.83275 1.000 70.71918 290 LEU B O 1
ATOM 15058 N N . GLU E 1 291 ? -82.07108 37.65871 0.07152 1.000 66.91686 291 GLU B N 1
ATOM 15059 C CA . GLU E 1 291 ? -82.22188 38.94665 -0.58850 1.000 70.28065 291 GLU B CA 1
ATOM 15060 C C . GLU E 1 291 ? -80.90577 39.69423 -0.74550 1.000 73.99401 291 GLU B C 1
ATOM 15061 O O . GLU E 1 291 ? -80.82234 40.60479 -1.57625 1.000 80.66230 291 GLU B O 1
ATOM 15067 N N . LEU E 1 292 ? -79.87781 39.33431 0.02322 1.000 70.66930 292 LEU B N 1
ATOM 15068 C CA . LEU E 1 292 ? -78.62708 40.08189 0.00084 1.000 74.70207 292 LEU B CA 1
ATOM 15069 C C . LEU E 1 292 ? -77.68733 39.63750 -1.11398 1.000 74.89878 292 LEU B C 1
ATOM 15070 O O . LEU E 1 292 ? -76.78308 40.39534 -1.48016 1.000 78.31610 292 LEU B O 1
ATOM 15075 N N . ILE E 1 293 ? -77.88153 38.44061 -1.66423 1.000 67.68928 293 ILE B N 1
ATOM 15076 C CA . ILE E 1 293 ? -77.03183 37.93346 -2.73542 1.000 69.15428 293 ILE B CA 1
ATOM 15077 C C . ILE E 1 293 ? -77.33284 38.68570 -4.02652 1.000 74.10072 293 ILE B C 1
ATOM 15078 O O . ILE E 1 293 ? -78.32851 38.40596 -4.70479 1.000 76.87918 293 ILE B O 1
ATOM 15083 N N . LYS E 1 294 ? -76.47710 39.64254 -4.36800 1.000 77.67941 294 LYS B N 1
ATOM 15084 C CA . LYS E 1 294 ? -76.62511 40.51629 -5.52103 1.000 79.52743 294 LYS B CA 1
ATOM 15085 C C . LYS E 1 294 ? -75.36013 40.47875 -6.36323 1.000 79.89414 294 LYS B C 1
ATOM 15086 O O . LYS E 1 294 ? -74.27457 40.18108 -5.85407 1.000 77.08218 294 LYS B O 1
ATOM 15092 N N . PRO E 1 295 ? -75.46113 40.79465 -7.65942 1.000 88.32968 295 PRO B N 1
ATOM 15093 C CA . PRO E 1 295 ? -74.26811 40.78499 -8.52208 1.000 91.27769 295 PRO B CA 1
ATOM 15094 C C . PRO E 1 295 ? -73.24990 41.87398 -8.21018 1.000 96.16942 295 PRO B C 1
ATOM 15095 O O . PRO E 1 295 ? -72.26570 42.00058 -8.94876 1.000 101.68490 295 PRO B O 1
ATOM 15099 N N . GLY E 1 296 ? -73.44244 42.66533 -7.15902 1.000 91.38299 296 GLY B N 1
ATOM 15100 C CA . GLY E 1 296 ? -72.47131 43.68021 -6.80174 1.000 93.26711 296 GLY B CA 1
ATOM 15101 C C . GLY E 1 296 ? -72.04341 43.60804 -5.35073 1.000 88.94719 296 GLY B C 1
ATOM 15102 O O . GLY E 1 296 ? -71.08254 44.26817 -4.94353 1.000 80.70856 296 GLY B O 1
ATOM 15103 N N . ALA E 1 297 ? -72.74591 42.79959 -4.56280 1.000 79.66058 297 ALA B N 1
ATOM 15104 C CA . ALA E 1 297 ? -72.48815 42.74149 -3.13205 1.000 80.09399 297 ALA B CA 1
ATOM 15105 C C . ALA E 1 297 ? -71.20162 41.97940 -2.84028 1.000 83.92091 297 ALA B C 1
ATOM 15106 O O . ALA E 1 297 ? -70.87147 40.99894 -3.51385 1.000 80.21742 297 ALA B O 1
ATOM 15108 N N . ARG E 1 298 ? -70.47381 42.43901 -1.82718 1.000 77.87749 298 ARG B N 1
ATOM 15109 C CA . ARG E 1 298 ? -69.24237 41.79218 -1.40509 1.000 74.99309 298 ARG B CA 1
ATOM 15110 C C . ARG E 1 298 ? -69.54591 40.72266 -0.36380 1.000 71.99489 298 ARG B C 1
ATOM 15111 O O . ARG E 1 298 ? -70.55374 40.78770 0.34499 1.000 69.29793 298 ARG B O 1
ATOM 15119 N N . CYS E 1 299 ? -68.65724 39.72944 -0.28075 1.000 72.12115 299 CYS B N 1
ATOM 15120 C CA . CYS E 1 299 ? -68.88955 38.59399 0.60778 1.000 67.18408 299 CYS B CA 1
ATOM 15121 C C . CYS E 1 299 ? -68.91991 39.02836 2.06823 1.000 68.84107 299 CYS B C 1
ATOM 15122 O O . CYS E 1 299 ? -69.81109 38.62983 2.82815 1.000 63.51374 299 CYS B O 1
ATOM 15125 N N . LYS E 1 300 ? -67.94886 39.84800 2.48011 1.000 67.82370 300 LYS B N 1
ATOM 15126 C CA . LYS E 1 300 ? -67.88341 40.27169 3.87473 1.000 64.25773 300 LYS B CA 1
ATOM 15127 C C . LYS E 1 300 ? -69.06138 41.15975 4.25139 1.000 68.81286 300 LYS B C 1
ATOM 15128 O O . LYS E 1 300 ? -69.53375 41.10528 5.39189 1.000 67.90135 300 LYS B O 1
ATOM 15134 N N . ASP E 1 301 ? -69.55352 41.97283 3.31371 1.000 70.32310 301 ASP B N 1
ATOM 15135 C CA . ASP E 1 301 ? -70.68450 42.84203 3.61676 1.000 70.25363 301 ASP B CA 1
ATOM 15136 C C . ASP E 1 301 ? -71.95693 42.04245 3.86651 1.000 66.93001 301 ASP B C 1
ATOM 15137 O O . ASP E 1 301 ? -72.77768 42.43666 4.70240 1.000 69.20231 301 ASP B O 1
ATOM 15142 N N . ILE E 1 302 ? -72.13412 40.91927 3.16609 1.000 67.00166 302 ILE B N 1
ATOM 15143 C CA . ILE E 1 302 ? -73.31082 40.08391 3.38929 1.000 64.00782 302 ILE B CA 1
ATOM 15144 C C . ILE E 1 302 ? -73.28472 39.48782 4.78999 1.000 65.48188 302 ILE B C 1
ATOM 15145 O O . ILE E 1 302 ? -74.31161 39.43730 5.47705 1.000 71.30845 302 ILE B O 1
ATOM 15150 N N . ALA E 1 303 ? -72.11440 39.02775 5.23692 1.000 61.05325 303 ALA B N 1
ATOM 15151 C CA . ALA E 1 303 ? -72.01807 38.42635 6.56214 1.000 63.48541 303 ALA B CA 1
ATOM 15152 C C . ALA E 1 303 ? -72.21782 39.46368 7.65925 1.000 61.50860 303 ALA B C 1
ATOM 15153 O O . ALA E 1 303 ? -72.83906 39.17319 8.68815 1.000 64.58265 303 ALA B O 1
ATOM 15155 N N . LEU E 1 304 ? -71.70645 40.68042 7.45547 1.000 62.94384 304 LEU B N 1
ATOM 15156 C CA . LEU E 1 304 ? -71.78968 41.70124 8.49559 1.000 61.37491 304 LEU B CA 1
ATOM 15157 C C . LEU E 1 304 ? -73.22984 42.13103 8.74400 1.000 64.05179 304 LEU B C 1
ATOM 15158 O O . LEU E 1 304 ? -73.62188 42.36374 9.89348 1.000 69.87783 304 LEU B O 1
ATOM 15163 N N . GLU E 1 305 ? -74.03465 42.24322 7.68449 1.000 65.85726 305 GLU B N 1
ATOM 15164 C CA . GLU E 1 305 ? -75.42662 42.64028 7.87177 1.000 69.46525 305 GLU B CA 1
ATOM 15165 C C . GLU E 1 305 ? -76.22067 41.54438 8.57101 1.000 60.69166 305 GLU B C 1
ATOM 15166 O O . GLU E 1 305 ? -77.03490 41.82913 9.45584 1.000 64.08482 305 GLU B O 1
ATOM 15172 N N . LEU E 1 306 ? -75.99251 40.28469 8.19433 1.000 59.45677 306 LEU B N 1
ATOM 15173 C CA . LEU E 1 306 ? -76.71414 39.18567 8.82535 1.000 58.36102 306 LEU B CA 1
ATOM 15174 C C . LEU E 1 306 ? -76.30494 39.00657 10.28178 1.000 60.38065 306 LEU B C 1
ATOM 15175 O O . LEU E 1 306 ? -77.09782 38.50842 11.08878 1.000 62.35553 306 LEU B O 1
ATOM 15180 N N . ASN E 1 307 ? -75.08210 39.40757 10.63908 1.000 63.66797 307 ASN B N 1
ATOM 15181 C CA . ASN E 1 307 ? -74.65874 39.32662 12.03393 1.000 65.17057 307 ASN B CA 1
ATOM 15182 C C . ASN E 1 307 ? -75.42189 40.30828 12.91310 1.000 65.43269 307 ASN B C 1
ATOM 15183 O O . ASN E 1 307 ? -75.59220 40.06018 14.11234 1.000 65.70733 307 ASN B O 1
ATOM 15188 N N . GLU E 1 308 ? -75.88378 41.42299 12.34009 1.000 66.55539 308 GLU B N 1
ATOM 15189 C CA . GLU E 1 308 ? -76.66123 42.38649 13.11113 1.000 70.52204 308 GLU B CA 1
ATOM 15190 C C . GLU E 1 308 ? -78.00740 41.81207 13.53362 1.000 74.06734 308 GLU B C 1
ATOM 15191 O O . GLU E 1 308 ? -78.49720 42.12120 14.62704 1.000 76.98343 308 GLU B O 1
ATOM 15197 N N . MET E 1 309 ? -78.62193 40.98279 12.68685 1.000 65.10792 309 MET B N 1
ATOM 15198 C CA . MET E 1 309 ? -79.85718 40.31646 13.08705 1.000 63.38463 309 MET B CA 1
ATOM 15199 C C . MET E 1 309 ? -79.60832 39.35185 14.23787 1.000 64.81028 309 MET B C 1
ATOM 15200 O O . MET E 1 309 ? -80.41318 39.26807 15.17453 1.000 63.74260 309 MET B O 1
ATOM 15205 N N . TYR E 1 310 ? -78.49478 38.61847 14.18402 1.000 62.41524 310 TYR B N 1
ATOM 15206 C CA . TYR E 1 310 ? -78.15603 37.70107 15.26553 1.000 57.79857 310 TYR B CA 1
ATOM 15207 C C . TYR E 1 310 ? -77.85018 38.45135 16.55526 1.000 56.71343 310 TYR B C 1
ATOM 15208 O O . TYR E 1 310 ? -78.28797 38.04020 17.63604 1.000 59.15288 310 TYR B O 1
ATOM 15217 N N . ARG E 1 311 ? -77.10075 39.55305 16.46535 1.000 57.02012 311 ARG B N 1
ATOM 15218 C CA . ARG E 1 311 ? -76.71561 40.27354 17.67415 1.000 63.13963 311 ARG B CA 1
ATOM 15219 C C . ARG E 1 311 ? -77.91525 40.93363 18.33736 1.000 60.68253 311 ARG B C 1
ATOM 15220 O O . ARG E 1 311 ? -77.97489 41.01165 19.56948 1.000 62.66262 311 ARG B O 1
ATOM 15228 N N . GLU E 1 312 ? -78.87487 41.41060 17.54152 1.000 64.83582 312 GLU B N 1
ATOM 15229 C CA . GLU E 1 312 ? -80.09409 41.98004 18.10438 1.000 67.91615 312 GLU B CA 1
ATOM 15230 C C . GLU E 1 312 ? -80.85383 40.95646 18.93929 1.000 65.97516 312 GLU B C 1
ATOM 15231 O O . GLU E 1 312 ? -81.46321 41.31061 19.95484 1.000 71.34241 312 GLU B O 1
ATOM 15237 N N . TRP E 1 313 ? -80.81691 39.68736 18.53856 1.000 59.58634 313 TRP B N 1
ATOM 15238 C CA . TRP E 1 313 ? -81.47290 38.60713 19.26008 1.000 61.42567 313 TRP B CA 1
ATOM 15239 C C . TRP E 1 313 ? -80.52762 37.87063 20.20272 1.000 64.08751 313 TRP B C 1
ATOM 15240 O O . TRP E 1 313 ? -80.90359 36.82676 20.74692 1.000 60.56454 313 TRP B O 1
ATOM 15251 N N . ASP E 1 314 ? -79.31337 38.38981 20.40348 1.000 59.23928 314 ASP B N 1
ATOM 15252 C CA . ASP E 1 314 ? -78.30853 37.76266 21.26611 1.000 62.48633 314 ASP B CA 1
ATOM 15253 C C . ASP E 1 314 ? -78.03524 36.32098 20.84079 1.000 59.93763 314 ASP B C 1
ATOM 15254 O O . ASP E 1 314 ? -77.94605 35.41303 21.66992 1.000 58.49865 314 ASP B O 1
ATOM 15259 N N . LEU E 1 315 ? -77.90535 36.10931 19.53141 1.000 59.54369 315 LEU B N 1
ATOM 15260 C CA . LEU E 1 315 ? -77.61747 34.79517 18.97778 1.000 56.00199 315 LEU B CA 1
ATOM 15261 C C . LEU E 1 315 ? -76.32044 34.75469 18.18551 1.000 54.99477 315 LEU B C 1
ATOM 15262 O O . LEU E 1 315 ? -75.95938 33.68826 17.67316 1.000 52.54381 315 LEU B O 1
ATOM 15267 N N . LEU E 1 316 ? -75.61081 35.87996 18.06912 1.000 55.56242 316 LEU B N 1
ATOM 15268 C CA . LEU E 1 316 ? -74.37010 35.89956 17.30199 1.000 56.83844 316 LEU B CA 1
ATOM 15269 C C . LEU E 1 316 ? -73.31347 34.99258 17.91943 1.000 52.07023 316 LEU B C 1
ATOM 15270 O O . LEU E 1 316 ? -72.47619 34.43605 17.19979 1.000 57.02119 316 LEU B O 1
ATOM 15275 N N . LYS E 1 317 ? -73.34356 34.81987 19.24340 1.000 50.08013 317 LYS B N 1
ATOM 15276 C CA . LYS E 1 317 ? -72.37162 33.96347 19.91287 1.000 54.74302 317 LYS B CA 1
ATOM 15277 C C . LYS E 1 317 ? -72.56765 32.48817 19.58756 1.000 55.75747 317 LYS B C 1
ATOM 15278 O O . LYS E 1 317 ? -71.64476 31.69412 19.79921 1.000 60.28006 317 LYS B O 1
ATOM 15284 N N . TYR E 1 318 ? -73.73713 32.10249 19.08028 1.000 55.21256 318 TYR B N 1
ATOM 15285 C CA . TYR E 1 318 ? -74.03133 30.71113 18.76924 1.000 48.65058 318 TYR B CA 1
ATOM 15286 C C . TYR E 1 318 ? -73.85150 30.38275 17.29107 1.000 52.59165 318 TYR B C 1
ATOM 15287 O O . TYR E 1 318 ? -74.20377 29.27645 16.86903 1.000 55.04596 318 TYR B O 1
ATOM 15296 N N . ARG E 1 319 ? -73.31888 31.31177 16.49711 1.000 50.53185 319 ARG B N 1
ATOM 15297 C CA . ARG E 1 319 ? -73.08302 31.03780 15.08450 1.000 53.12888 319 ARG B CA 1
ATOM 15298 C C . ARG E 1 319 ? -72.07229 29.91045 14.91627 1.000 55.47390 319 ARG B C 1
ATOM 15299 O O . ARG E 1 319 ? -71.11466 29.79105 15.68503 1.000 54.64071 319 ARG B O 1
ATOM 15307 N N . SER E 1 320 ? -72.28299 29.08634 13.89080 1.000 50.92735 320 SER B N 1
ATOM 15308 C CA . SER E 1 320 ? -71.46356 27.90109 13.66920 1.000 52.29309 320 SER B CA 1
ATOM 15309 C C . SER E 1 320 ? -70.38936 28.10536 12.60641 1.000 52.85332 320 SER B C 1
ATOM 15310 O O . SER E 1 320 ? -69.21834 27.79936 12.84920 1.000 57.92788 320 SER B O 1
ATOM 15313 N N . PHE E 1 321 ? -70.75589 28.61276 11.43379 1.000 54.41343 321 PHE B N 1
ATOM 15314 C CA . PHE E 1 321 ? -69.80544 28.75017 10.33504 1.000 49.96729 321 PHE B CA 1
ATOM 15315 C C . PHE E 1 321 ? -70.31201 29.82747 9.37829 1.000 50.34764 321 PHE B C 1
ATOM 15316 O O . PHE E 1 321 ? -71.31508 30.49796 9.64513 1.000 50.00655 321 PHE B O 1
ATOM 15324 N N . GLY E 1 322 ? -69.61269 29.99056 8.25823 1.000 49.91290 322 GLY B N 1
ATOM 15325 C CA . GLY E 1 322 ? -69.95630 31.01526 7.28845 1.000 48.77354 322 GLY B CA 1
ATOM 15326 C C . GLY E 1 322 ? -71.33149 30.80522 6.67925 1.000 49.47586 322 GLY B C 1
ATOM 15327 O O . GLY E 1 322 ? -71.95501 29.75041 6.78774 1.000 52.98847 322 GLY B O 1
ATOM 15328 N N . TYR E 1 323 ? -71.80937 31.85348 6.00664 1.000 46.92384 323 TYR B N 1
ATOM 15329 C CA . TYR E 1 323 ? -73.17560 31.84999 5.49796 1.000 52.11978 323 TYR B CA 1
ATOM 15330 C C . TYR E 1 323 ? -73.32738 31.11850 4.17026 1.000 54.13272 323 TYR B C 1
ATOM 15331 O O . TYR E 1 323 ? -74.45502 30.76876 3.80402 1.000 55.69965 323 TYR B O 1
ATOM 15340 N N . GLY E 1 324 ? -72.24360 30.87952 3.44216 1.000 47.26269 324 GLY B N 1
ATOM 15341 C CA . GLY E 1 324 ? -72.36747 30.20535 2.16160 1.000 50.91188 324 GLY B CA 1
ATOM 15342 C C . GLY E 1 324 ? -71.02797 30.08328 1.47193 1.000 51.97754 324 GLY B C 1
ATOM 15343 O O . GLY E 1 324 ? -70.02419 30.66749 1.89324 1.000 48.93510 324 GLY B O 1
ATOM 15344 N N . HIS E 1 325 ? -71.03653 29.31415 0.38570 1.000 52.31463 325 HIS B N 1
ATOM 15345 C CA . HIS E 1 325 ? -69.83212 29.01759 -0.37372 1.000 48.88504 325 HIS B CA 1
ATOM 15346 C C . HIS E 1 325 ? -70.20653 28.84646 -1.83969 1.000 50.24061 325 HIS B C 1
ATOM 15347 O O . HIS E 1 325 ? -71.38470 28.83208 -2.20521 1.000 53.65071 325 HIS B O 1
ATOM 15354 N N . SER E 1 326 ? -69.18753 28.70747 -2.67939 1.000 48.36768 326 SER B N 1
ATOM 15355 C CA . SER E 1 326 ? -69.39297 28.52253 -4.10700 1.000 49.53760 326 SER B CA 1
ATOM 15356 C C . SER E 1 326 ? -69.60208 27.04673 -4.43314 1.000 52.91919 326 SER B C 1
ATOM 15357 O O . SER E 1 326 ? -69.22579 26.15435 -3.67024 1.000 43.38825 326 SER B O 1
ATOM 15360 N N . PHE E 1 327 ? -70.21606 26.79864 -5.58887 1.000 55.05985 327 PHE B N 1
ATOM 15361 C CA . PHE E 1 327 ? -70.54508 25.45113 -6.01726 1.000 51.64116 327 PHE B CA 1
ATOM 15362 C C . PHE E 1 327 ? -69.68781 25.04932 -7.22012 1.000 49.69067 327 PHE B C 1
ATOM 15363 O O . PHE E 1 327 ? -68.61641 25.62639 -7.45727 1.000 51.57793 327 PHE B O 1
ATOM 15371 N N . GLY E 1 328 ? -70.15463 24.05432 -7.97072 1.000 50.20922 328 GLY B N 1
ATOM 15372 C CA . GLY E 1 328 ? -69.39523 23.52647 -9.08636 1.000 46.76796 328 GLY B CA 1
ATOM 15373 C C . GLY E 1 328 ? -68.79831 22.16628 -8.78984 1.000 48.14806 328 GLY B C 1
ATOM 15374 O O . GLY E 1 328 ? -69.47525 21.29130 -8.24126 1.000 42.55908 328 GLY B O 1
ATOM 15375 N N . VAL E 1 329 ? -67.52691 21.97649 -9.13782 1.000 49.42601 329 VAL B N 1
ATOM 15376 C CA . VAL E 1 329 ? -66.85065 20.69345 -8.93640 1.000 51.40037 329 VAL B CA 1
ATOM 15377 C C . VAL E 1 329 ? -66.26795 20.71822 -7.52644 1.000 47.91255 329 VAL B C 1
ATOM 15378 O O . VAL E 1 329 ? -65.16020 21.20294 -7.28961 1.000 51.38028 329 VAL B O 1
ATOM 15382 N N . LEU E 1 330 ? -67.03207 20.18285 -6.57819 1.000 47.00199 330 LEU B N 1
ATOM 15383 C CA . LEU E 1 330 ? -66.58548 20.05116 -5.20023 1.000 49.10058 330 LEU B CA 1
ATOM 15384 C C . LEU E 1 330 ? -67.34559 18.90085 -4.55714 1.000 46.13047 330 LEU B C 1
ATOM 15385 O O . LEU E 1 330 ? -68.30105 18.36565 -5.12316 1.000 48.41876 330 LEU B O 1
ATOM 15390 N N . CYS E 1 331 ? -66.89822 18.51821 -3.36761 1.000 42.46429 331 CYS B N 1
ATOM 15391 C CA . CYS E 1 331 ? -67.53275 17.47071 -2.57536 1.000 42.94254 331 CYS B CA 1
ATOM 15392 C C . CYS E 1 331 ? -67.00429 17.60460 -1.15211 1.000 42.05080 331 CYS B C 1
ATOM 15393 O O . CYS E 1 331 ? -66.30219 18.56796 -0.82586 1.000 41.17540 331 CYS B O 1
ATOM 15396 N N . HIS E 1 332 ? -67.33168 16.63605 -0.29538 1.000 37.60035 332 HIS B N 1
ATOM 15397 C CA . HIS E 1 332 ? -66.77671 16.67927 1.05110 1.000 45.03454 332 HIS B CA 1
ATOM 15398 C C . HIS E 1 332 ? -65.29506 16.32594 1.06947 1.000 43.24401 332 HIS B C 1
ATOM 15399 O O . HIS E 1 332 ? -64.60557 16.66873 2.03681 1.000 42.61253 332 HIS B O 1
ATOM 15406 N N . TYR E 1 333 ? -64.78107 15.67917 0.01701 1.000 40.72811 333 TYR B N 1
ATOM 15407 C CA . TYR E 1 333 ? -63.38640 15.26029 -0.00905 1.000 36.21350 333 TYR B CA 1
ATOM 15408 C C . TYR E 1 333 ? -62.56780 15.84941 -1.15257 1.000 42.64570 333 TYR B C 1
ATOM 15409 O O . TYR E 1 333 ? -61.38801 15.50038 -1.28133 1.000 42.63465 333 TYR B O 1
ATOM 15418 N N . TYR E 1 334 ? -63.13473 16.72587 -1.98494 1.000 46.41476 334 TYR B N 1
ATOM 15419 C CA . TYR E 1 334 ? -62.31426 17.55026 -2.86503 1.000 51.33180 334 TYR B CA 1
ATOM 15420 C C . TYR E 1 334 ? -62.79580 18.99149 -2.81979 1.000 52.96844 334 TYR B C 1
ATOM 15421 O O . TYR E 1 334 ? -64.00008 19.26278 -2.84412 1.000 47.13177 334 TYR B O 1
ATOM 15430 N N . GLY E 1 335 ? -61.83014 19.90581 -2.77299 1.000 88.64709 335 GLY B N 1
ATOM 15431 C CA . GLY E 1 335 ? -62.05849 21.23931 -2.26041 1.000 86.04256 335 GLY B CA 1
ATOM 15432 C C . GLY E 1 335 ? -62.97854 22.09189 -3.10801 1.000 84.50861 335 GLY B C 1
ATOM 15433 O O . GLY E 1 335 ? -63.33251 21.77862 -4.24560 1.000 84.82787 335 GLY B O 1
ATOM 15434 N N . ARG E 1 336 ? -63.36332 23.21312 -2.50756 1.000 69.01337 336 ARG B N 1
ATOM 15435 C CA . ARG E 1 336 ? -64.22925 24.21017 -3.10749 1.000 56.20336 336 ARG B CA 1
ATOM 15436 C C . ARG E 1 336 ? -63.39871 25.41016 -3.55614 1.000 54.81740 336 ARG B C 1
ATOM 15437 O O . ARG E 1 336 ? -62.17194 25.43569 -3.43338 1.000 58.23727 336 ARG B O 1
ATOM 15445 N N . GLU E 1 337 ? -64.08366 26.42589 -4.07335 1.000 55.60587 337 GLU B N 1
ATOM 15446 C CA . GLU E 1 337 ? -63.43689 27.66125 -4.51067 1.000 52.12252 337 GLU B CA 1
ATOM 15447 C C . GLU E 1 337 ? -63.40441 28.62090 -3.32697 1.000 52.70772 337 GLU B C 1
ATOM 15448 O O . GLU E 1 337 ? -64.37919 29.32506 -3.05347 1.000 54.74731 337 GLU B O 1
ATOM 15454 N N . ALA E 1 338 ? -62.27106 28.64968 -2.62111 1.000 58.53036 338 ALA B N 1
ATOM 15455 C CA . ALA E 1 338 ? -62.15399 29.41441 -1.38462 1.000 52.09874 338 ALA B CA 1
ATOM 15456 C C . ALA E 1 338 ? -62.28546 30.91671 -1.59201 1.000 53.38220 338 ALA B C 1
ATOM 15457 O O . ALA E 1 338 ? -62.45729 31.64324 -0.60770 1.000 58.11393 338 ALA B O 1
ATOM 15459 N N . GLY E 1 339 ? -62.20865 31.39962 -2.83367 1.000 51.46298 339 GLY B N 1
ATOM 15460 C CA . GLY E 1 339 ? -62.36002 32.82107 -3.08712 1.000 54.60948 339 GLY B CA 1
ATOM 15461 C C . GLY E 1 339 ? -63.76408 33.34453 -2.86638 1.000 54.86502 339 GLY B C 1
ATOM 15462 O O . GLY E 1 339 ? -63.93620 34.54668 -2.64021 1.000 54.26371 339 GLY B O 1
ATOM 15463 N N . VAL E 1 340 ? -64.77023 32.47315 -2.92449 1.000 54.94169 340 VAL B N 1
ATOM 15464 C CA . VAL E 1 340 ? -66.15751 32.88308 -2.72913 1.000 55.59163 340 VAL B CA 1
ATOM 15465 C C . VAL E 1 340 ? -66.69938 32.24886 -1.45334 1.000 54.98801 340 VAL B C 1
ATOM 15466 O O . VAL E 1 340 ? -67.24999 31.14187 -1.47844 1.000 54.47906 340 VAL B O 1
ATOM 15470 N N . GLU E 1 341 ? -66.53169 32.94310 -0.32810 1.000 53.14242 341 GLU B N 1
ATOM 15471 C CA . GLU E 1 341 ? -67.03302 32.49805 0.96591 1.000 49.80711 341 GLU B CA 1
ATOM 15472 C C . GLU E 1 341 ? -67.63664 33.69659 1.67908 1.000 53.75816 341 GLU B C 1
ATOM 15473 O O . GLU E 1 341 ? -67.02962 34.77103 1.70593 1.000 50.05726 341 GLU B O 1
ATOM 15479 N N . LEU E 1 342 ? -68.82451 33.51337 2.25784 1.000 54.48209 342 LEU B N 1
ATOM 15480 C CA . LEU E 1 342 ? -69.51401 34.59272 2.96752 1.000 57.52116 342 LEU B CA 1
ATOM 15481 C C . LEU E 1 342 ? -68.94591 34.70366 4.38461 1.000 55.38321 342 LEU B C 1
ATOM 15482 O O . LEU E 1 342 ? -69.56956 34.33553 5.38246 1.000 56.78725 342 LEU B O 1
ATOM 15487 N N . ARG E 1 343 ? -67.72596 35.23452 4.45673 1.000 58.35730 343 ARG B N 1
ATOM 15488 C CA . ARG E 1 343 ? -66.99369 35.36078 5.70808 1.000 54.11723 343 ARG B CA 1
ATOM 15489 C C . ARG E 1 343 ? -66.57361 36.81103 5.91212 1.000 58.85119 343 ARG B C 1
ATOM 15490 O O . ARG E 1 343 ? -66.42801 37.58056 4.95858 1.000 64.94745 343 ARG B O 1
ATOM 15498 N N . GLU E 1 344 ? -66.36152 37.16981 7.18068 1.000 58.34369 344 GLU B N 1
ATOM 15499 C CA . GLU E 1 344 ? -66.23163 38.56753 7.57881 1.000 56.31169 344 GLU B CA 1
ATOM 15500 C C . GLU E 1 344 ? -64.93293 39.22342 7.12532 1.000 63.78703 344 GLU B C 1
ATOM 15501 O O . GLU E 1 344 ? -64.78033 40.43444 7.31781 1.000 66.14722 344 GLU B O 1
ATOM 15507 N N . ASP E 1 345 ? -63.99513 38.47760 6.53797 1.000 63.40145 345 ASP B N 1
ATOM 15508 C CA . ASP E 1 345 ? -62.74955 39.07890 6.07403 1.000 60.17454 345 ASP B CA 1
ATOM 15509 C C . ASP E 1 345 ? -62.47186 38.76559 4.60804 1.000 61.30054 345 ASP B C 1
ATOM 15510 O O . ASP E 1 345 ? -61.31953 38.84721 4.16966 1.000 65.24766 345 ASP B O 1
ATOM 15515 N N . ILE E 1 346 ? -63.50149 38.42331 3.84035 1.000 65.79959 346 ILE B N 1
ATOM 15516 C CA . ILE E 1 346 ? -63.37100 38.12277 2.41983 1.000 64.22389 346 ILE B CA 1
ATOM 15517 C C . ILE E 1 346 ? -64.15298 39.18258 1.65748 1.000 68.90458 346 ILE B C 1
ATOM 15518 O O . ILE E 1 346 ? -65.39007 39.18941 1.68083 1.000 67.89836 346 ILE B O 1
ATOM 15523 N N . ASP E 1 347 ? -63.43510 40.08057 0.98388 1.000 77.70460 347 ASP B N 1
ATOM 15524 C CA . ASP E 1 347 ? -64.03625 41.21678 0.29984 1.000 84.48702 347 ASP B CA 1
ATOM 15525 C C . ASP E 1 347 ? -64.27707 40.95453 -1.18313 1.000 82.32970 347 ASP B C 1
ATOM 15526 O O . ASP E 1 347 ? -64.47637 41.90504 -1.94728 1.000 83.48070 347 ASP B O 1
ATOM 15531 N N . THR E 1 348 ? -64.26633 39.69253 -1.60574 1.000 74.98788 348 THR B N 1
ATOM 15532 C CA . THR E 1 348 ? -64.46704 39.38100 -3.01466 1.000 72.33710 348 THR B CA 1
ATOM 15533 C C . THR E 1 348 ? -65.89018 39.72787 -3.43400 1.000 74.32174 348 THR B C 1
ATOM 15534 O O . THR E 1 348 ? -66.85721 39.36627 -2.75653 1.000 71.07216 348 THR B O 1
ATOM 15538 N N . GLU E 1 349 ? -66.01281 40.43649 -4.55233 1.000 76.35620 349 GLU B N 1
ATOM 15539 C CA . GLU E 1 349 ? -67.31188 40.86188 -5.04952 1.000 78.20309 349 GLU B CA 1
ATOM 15540 C C . GLU E 1 349 ? -67.97984 39.74006 -5.83487 1.000 79.01698 349 GLU B C 1
ATOM 15541 O O . GLU E 1 349 ? -67.33156 39.03522 -6.61400 1.000 75.53804 349 GLU B O 1
ATOM 15547 N N . LEU E 1 350 ? -69.28284 39.57475 -5.62142 1.000 76.87887 350 LEU B N 1
ATOM 15548 C CA . LEU E 1 350 ? -70.04802 38.60413 -6.38942 1.000 71.55163 350 LEU B CA 1
ATOM 15549 C C . LEU E 1 350 ? -70.20806 39.07364 -7.83111 1.000 84.59070 350 LEU B C 1
ATOM 15550 O O . LEU E 1 350 ? -70.24970 40.27276 -8.11835 1.000 83.36223 350 LEU B O 1
ATOM 15555 N N . LYS E 1 351 ? -70.29391 38.11171 -8.74358 1.000 84.37247 351 LYS B N 1
ATOM 15556 C CA . LYS E 1 351 ? -70.38970 38.39120 -10.16725 1.000 79.20134 351 LYS B CA 1
ATOM 15557 C C . LYS E 1 351 ? -71.44412 37.48898 -10.78822 1.000 74.42621 351 LYS B C 1
ATOM 15558 O O . LYS E 1 351 ? -71.72519 36.40501 -10.26225 1.000 71.80432 351 LYS B O 1
ATOM 15564 N N . PRO E 1 352 ? -72.05554 37.91564 -11.89363 1.000 81.85660 352 PRO B N 1
ATOM 15565 C CA . PRO E 1 352 ? -73.02962 37.05404 -12.57419 1.000 80.32821 352 PRO B CA 1
ATOM 15566 C C . PRO E 1 352 ? -72.39331 35.74896 -13.02915 1.000 72.78929 352 PRO B C 1
ATOM 15567 O O . PRO E 1 352 ? -71.24694 35.71764 -13.48077 1.000 71.68656 352 PRO B O 1
ATOM 15571 N N . GLY E 1 353 ? -73.15484 34.66406 -12.90576 1.000 69.05423 353 GLY B N 1
ATOM 15572 C CA . GLY E 1 353 ? -72.68145 33.34174 -13.24785 1.000 63.88132 353 GLY B CA 1
ATOM 15573 C C . GLY E 1 353 ? -72.24151 32.50351 -12.06728 1.000 65.42628 353 GLY B C 1
ATOM 15574 O O . GLY E 1 353 ? -72.04945 31.29115 -12.22732 1.000 66.58644 353 GLY B O 1
ATOM 15575 N N . MET E 1 354 ? -72.07316 33.10730 -10.89482 1.000 61.10315 354 MET B N 1
ATOM 15576 C CA . MET E 1 354 ? -71.69619 32.35821 -9.70750 1.000 60.77666 354 MET B CA 1
ATOM 15577 C C . MET E 1 354 ? -72.88683 31.57430 -9.17011 1.000 62.73245 354 MET B C 1
ATOM 15578 O O . MET E 1 354 ? -74.04730 31.94746 -9.36663 1.000 67.61538 354 MET B O 1
ATOM 15583 N N . VAL E 1 355 ? -72.58606 30.47256 -8.49143 1.000 54.54558 355 VAL B N 1
ATOM 15584 C CA . VAL E 1 355 ? -73.58902 29.62958 -7.85130 1.000 52.20897 355 VAL B CA 1
ATOM 15585 C C . VAL E 1 355 ? -73.20157 29.54788 -6.38048 1.000 56.05536 355 VAL B C 1
ATOM 15586 O O . VAL E 1 355 ? -72.27780 28.81242 -6.00985 1.000 58.68474 355 VAL B O 1
ATOM 15590 N N . VAL E 1 356 ? -73.89828 30.31017 -5.53821 1.000 56.72229 356 VAL B N 1
ATOM 15591 C CA . VAL E 1 356 ? -73.56143 30.44491 -4.12801 1.000 54.71415 356 VAL B CA 1
ATOM 15592 C C . VAL E 1 356 ? -74.73409 29.94770 -3.28885 1.000 54.51021 356 VAL B C 1
ATOM 15593 O O . VAL E 1 356 ? -75.88242 29.90737 -3.73810 1.000 58.66520 356 VAL B O 1
ATOM 15597 N N . SER E 1 357 ? -74.42948 29.56441 -2.05230 1.000 53.69321 357 SER B N 1
ATOM 15598 C CA . SER E 1 357 ? -75.42949 29.09773 -1.10566 1.000 56.40344 357 SER B CA 1
ATOM 15599 C C . SER E 1 357 ? -75.66182 30.12951 -0.00926 1.000 52.78643 357 SER B C 1
ATOM 15600 O O . SER E 1 357 ? -74.83351 31.00926 0.24086 1.000 47.86867 357 SER B O 1
ATOM 15603 N N . MET E 1 358 ? -76.81723 30.00453 0.64076 1.000 55.75525 358 MET B N 1
ATOM 15604 C CA . MET E 1 358 ? -77.16108 30.77267 1.83333 1.000 51.05671 358 MET B CA 1
ATOM 15605 C C . MET E 1 358 ? -77.58653 29.76866 2.89442 1.000 52.41641 358 MET B C 1
ATOM 15606 O O . MET E 1 358 ? -78.64301 29.14080 2.76904 1.000 52.46995 358 MET B O 1
ATOM 15611 N N . GLU E 1 359 ? -76.76304 29.60096 3.92703 1.000 54.50118 359 GLU B N 1
ATOM 15612 C CA . GLU E 1 359 ? -76.96069 28.54649 4.92244 1.000 49.26095 359 GLU B CA 1
ATOM 15613 C C . GLU E 1 359 ? -76.56872 29.04137 6.30884 1.000 50.26694 359 GLU B C 1
ATOM 15614 O O . GLU E 1 359 ? -75.59518 28.56846 6.90624 1.000 47.38957 359 GLU B O 1
ATOM 15620 N N . PRO E 1 360 ? -77.33229 29.98047 6.86910 1.000 51.55928 360 PRO B N 1
ATOM 15621 C CA . PRO E 1 360 ? -77.04635 30.43366 8.23693 1.000 45.42916 360 PRO B CA 1
ATOM 15622 C C . PRO E 1 360 ? -77.34903 29.33113 9.24112 1.000 49.71027 360 PRO B C 1
ATOM 15623 O O . PRO E 1 360 ? -78.38910 28.67223 9.16690 1.000 48.68740 360 PRO B O 1
ATOM 15627 N N . MET E 1 361 ? -76.42595 29.12905 10.17859 1.000 47.95115 361 MET B N 1
ATOM 15628 C CA . MET E 1 361 ? -76.56157 28.09875 11.19666 1.000 48.94955 361 MET B CA 1
ATOM 15629 C C . MET E 1 361 ? -76.26589 28.67617 12.57230 1.000 51.07865 361 MET B C 1
ATOM 15630 O O . MET E 1 361 ? -75.30996 29.43737 12.74995 1.000 43.21680 361 MET B O 1
ATOM 15635 N N . VAL E 1 362 ? -77.09889 28.30579 13.53882 1.000 51.34408 362 VAL B N 1
ATOM 15636 C CA . VAL E 1 362 ? -76.89202 28.61614 14.94587 1.000 52.49854 362 VAL B CA 1
ATOM 15637 C C . VAL E 1 362 ? -76.94870 27.30356 15.71536 1.000 46.89345 362 VAL B C 1
ATOM 15638 O O . VAL E 1 362 ? -77.75596 26.42379 15.39488 1.000 50.90783 362 VAL B O 1
ATOM 15642 N N . MET E 1 363 ? -76.06816 27.15290 16.70248 1.000 48.73655 363 MET B N 1
ATOM 15643 C CA . MET E 1 363 ? -75.98702 25.93724 17.50141 1.000 47.62606 363 MET B CA 1
ATOM 15644 C C . MET E 1 363 ? -76.16287 26.28373 18.97226 1.000 50.86289 363 MET B C 1
ATOM 15645 O O . MET E 1 363 ? -75.44663 27.13905 19.50295 1.000 49.38024 363 MET B O 1
ATOM 15650 N N . LEU E 1 364 ? -77.11741 25.61962 19.62582 1.000 52.93933 364 LEU B N 1
ATOM 15651 C CA . LEU E 1 364 ? -77.33680 25.79800 21.05405 1.000 54.92572 364 LEU B CA 1
ATOM 15652 C C . LEU E 1 364 ? -76.80120 24.58674 21.79600 1.000 48.64604 364 LEU B C 1
ATOM 15653 O O . LEU E 1 364 ? -77.22777 23.45858 21.50303 1.000 52.25802 364 LEU B O 1
ATOM 15658 N N . PRO E 1 365 ? -75.88820 24.75606 22.74794 1.000 54.35205 365 PRO B N 1
ATOM 15659 C CA . PRO E 1 365 ? -75.31171 23.59380 23.43130 1.000 58.95021 365 PRO B CA 1
ATOM 15660 C C . PRO E 1 365 ? -76.35138 22.86130 24.26575 1.000 56.48976 365 PRO B C 1
ATOM 15661 O O . PRO E 1 365 ? -77.40804 23.39448 24.61083 1.000 56.84437 365 PRO B O 1
ATOM 15665 N N . GLU E 1 366 ? -76.03369 21.60828 24.57995 1.000 51.51212 366 GLU B N 1
ATOM 15666 C CA . GLU E 1 366 ? -76.93802 20.77250 25.35241 1.000 58.79674 366 GLU B CA 1
ATOM 15667 C C . GLU E 1 366 ? -77.10646 21.33110 26.76429 1.000 62.74464 366 GLU B C 1
ATOM 15668 O O . GLU E 1 366 ? -76.31178 22.14711 27.23902 1.000 58.51675 366 GLU B O 1
ATOM 15674 N N . GLY E 1 367 ? -78.16497 20.88164 27.43632 1.000 63.97743 367 GLY B N 1
ATOM 15675 C CA . GLY E 1 367 ? -78.47971 21.40229 28.75200 1.000 64.60327 367 GLY B CA 1
ATOM 15676 C C . GLY E 1 367 ? -79.05536 22.79750 28.74237 1.000 69.24711 367 GLY B C 1
ATOM 15677 O O . GLY E 1 367 ? -79.05601 23.46989 29.77669 1.000 71.18055 367 GLY B O 1
ATOM 15678 N N . MET E 1 368 ? -79.55340 23.25058 27.59401 1.000 71.16096 368 MET B N 1
ATOM 15679 C CA . MET E 1 368 ? -80.05998 24.59373 27.40218 1.000 62.60651 368 MET B CA 1
ATOM 15680 C C . MET E 1 368 ? -81.36070 24.49726 26.61770 1.000 63.53298 368 MET B C 1
ATOM 15681 O O . MET E 1 368 ? -81.46310 23.67651 25.69335 1.000 72.41749 368 MET B O 1
ATOM 15686 N N . PRO E 1 369 ? -82.37254 25.28848 26.97231 1.000 58.84019 369 PRO B N 1
ATOM 15687 C CA . PRO E 1 369 ? -83.62678 25.26046 26.20746 1.000 58.76262 369 PRO B CA 1
ATOM 15688 C C . PRO E 1 369 ? -83.38318 25.60548 24.74542 1.000 60.19496 369 PRO B C 1
ATOM 15689 O O . PRO E 1 369 ? -82.74260 26.60830 24.42252 1.000 60.06851 369 PRO B O 1
ATOM 15693 N N . GLY E 1 370 ? -83.89189 24.75214 23.85959 1.000 60.04667 370 GLY B N 1
ATOM 15694 C CA . GLY E 1 370 ? -83.65238 24.91349 22.44053 1.000 56.45864 370 GLY B CA 1
ATOM 15695 C C . GLY E 1 370 ? -82.34807 24.32963 21.95253 1.000 57.02004 370 GLY B C 1
ATOM 15696 O O . GLY E 1 370 ? -81.84491 24.75657 20.90813 1.000 52.62843 370 GLY B O 1
ATOM 15697 N N . ALA E 1 371 ? -81.78675 23.36062 22.67506 1.000 57.53489 371 ALA B N 1
ATOM 15698 C CA . ALA E 1 371 ? -80.49417 22.79696 22.31009 1.000 56.15171 371 ALA B CA 1
ATOM 15699 C C . ALA E 1 371 ? -80.56244 22.10787 20.95340 1.000 51.43821 371 ALA B C 1
ATOM 15700 O O . ALA E 1 371 ? -81.56801 21.48528 20.60177 1.000 50.89916 371 ALA B O 1
ATOM 15702 N N . GLY E 1 372 ? -79.47978 22.22334 20.19241 1.000 48.47063 372 GLY B N 1
ATOM 15703 C CA . GLY E 1 372 ? -79.36796 21.62542 18.88094 1.000 48.67519 372 GLY B CA 1
ATOM 15704 C C . GLY E 1 372 ? -78.86140 22.61745 17.85859 1.000 44.90313 372 GLY B C 1
ATOM 15705 O O . GLY E 1 372 ? -78.58133 23.77729 18.15238 1.000 47.37362 372 GLY B O 1
ATOM 15706 N N . GLY E 1 373 ? -78.74350 22.13302 16.62492 1.000 49.53057 373 GLY B N 1
ATOM 15707 C CA . GLY E 1 373 ? -78.30792 22.94421 15.50316 1.000 47.68884 373 GLY B CA 1
ATOM 15708 C C . GLY E 1 373 ? -79.46426 23.21083 14.55337 1.000 49.64811 373 GLY B C 1
ATOM 15709 O O . GLY E 1 373 ? -80.17843 22.28858 14.15487 1.000 57.74907 373 GLY B O 1
ATOM 15710 N N . TYR E 1 374 ? -79.63251 24.48331 14.20496 1.000 54.72079 374 TYR B N 1
ATOM 15711 C CA . TYR E 1 374 ? -80.65590 24.93691 13.27276 1.000 45.16859 374 TYR B CA 1
ATOM 15712 C C . TYR E 1 374 ? -79.96788 25.44348 12.01584 1.000 46.73276 374 TYR B C 1
ATOM 15713 O O . TYR E 1 374 ? -78.99581 26.20023 12.10478 1.000 53.22385 374 TYR B O 1
ATOM 15722 N N . ARG E 1 375 ? -80.46776 25.03675 10.85120 1.000 43.15899 375 ARG B N 1
ATOM 15723 C CA . ARG E 1 375 ? -79.80220 25.39902 9.60647 1.000 50.69971 375 ARG B CA 1
ATOM 15724 C C . ARG E 1 375 ? -80.74746 25.19496 8.43315 1.000 51.14331 375 ARG B C 1
ATOM 15725 O O . ARG E 1 375 ? -81.33332 24.11901 8.28543 1.000 47.41892 375 ARG B O 1
ATOM 15733 N N . GLU E 1 376 ? -80.88688 26.22653 7.60535 1.000 49.70893 376 GLU B N 1
ATOM 15734 C CA . GLU E 1 376 ? -81.59204 26.14308 6.33502 1.000 52.46481 376 GLU B CA 1
ATOM 15735 C C . GLU E 1 376 ? -80.60375 26.45346 5.21891 1.000 54.98343 376 GLU B C 1
ATOM 15736 O O . GLU E 1 376 ? -79.73037 27.30973 5.38074 1.000 53.88962 376 GLU B O 1
ATOM 15742 N N . HIS E 1 377 ? -80.73371 25.75897 4.08859 1.000 48.65134 377 HIS B N 1
ATOM 15743 C CA . HIS E 1 377 ? -79.75394 25.86118 3.01016 1.000 48.98397 377 HIS B CA 1
ATOM 15744 C C . HIS E 1 377 ? -80.46600 25.91889 1.66831 1.000 48.05967 377 HIS B C 1
ATOM 15745 O O . HIS E 1 377 ? -81.19570 24.98937 1.31061 1.000 52.68727 377 HIS B O 1
ATOM 15752 N N . ASP E 1 378 ? -80.23770 26.99954 0.92563 1.000 46.71647 378 ASP B N 1
ATOM 15753 C CA . ASP E 1 378 ? -80.70608 27.14261 -0.44321 1.000 46.25583 378 ASP B CA 1
ATOM 15754 C C . ASP E 1 378 ? -79.52525 27.41082 -1.36832 1.000 52.64990 378 ASP B C 1
ATOM 15755 O O . ASP E 1 378 ? -78.43085 27.77232 -0.92809 1.000 50.86345 378 ASP B O 1
ATOM 15760 N N . ILE E 1 379 ? -79.76361 27.22955 -2.66483 1.000 56.86240 379 ILE B N 1
ATOM 15761 C CA . ILE E 1 379 ? -78.76902 27.46606 -3.70469 1.000 54.08017 379 ILE B CA 1
ATOM 15762 C C . ILE E 1 379 ? -79.27029 28.59810 -4.59062 1.000 60.06558 379 ILE B C 1
ATOM 15763 O O . ILE E 1 379 ? -80.42317 28.57569 -5.03924 1.000 57.47151 379 ILE B O 1
ATOM 15768 N N . LEU E 1 380 ? -78.40806 29.58230 -4.84290 1.000 58.20146 380 LEU B N 1
ATOM 15769 C CA . LEU E 1 380 ? -78.76052 30.74851 -5.64290 1.000 62.88952 380 LEU B CA 1
ATOM 15770 C C . LEU E 1 380 ? -77.82426 30.85802 -6.83714 1.000 60.70003 380 LEU B C 1
ATOM 15771 O O . LEU E 1 380 ? -76.60698 30.70192 -6.69324 1.000 59.82119 380 LEU B O 1
ATOM 15776 N N . ILE E 1 381 ? -78.39283 31.12576 -8.00867 1.000 60.98353 381 ILE B N 1
ATOM 15777 C CA . ILE E 1 381 ? -77.62595 31.35408 -9.22771 1.000 64.08698 381 ILE B CA 1
ATOM 15778 C C . ILE E 1 381 ? -77.58702 32.85646 -9.46871 1.000 67.83155 381 ILE B C 1
ATOM 15779 O O . ILE E 1 381 ? -78.61694 33.47634 -9.75589 1.000 74.54880 381 ILE B O 1
ATOM 15784 N N . VAL E 1 382 ? -76.40091 33.44771 -9.34628 1.000 67.00196 382 VAL B N 1
ATOM 15785 C CA . VAL E 1 382 ? -76.26241 34.88768 -9.52544 1.000 72.39603 382 VAL B CA 1
ATOM 15786 C C . VAL E 1 382 ? -76.36827 35.21560 -11.00895 1.000 76.63428 382 VAL B C 1
ATOM 15787 O O . VAL E 1 382 ? -75.59009 34.71427 -11.82883 1.000 77.90764 382 VAL B O 1
ATOM 15791 N N . GLY E 1 383 ? -77.33956 36.05850 -11.36009 1.000 84.21874 383 GLY B N 1
ATOM 15792 C CA . GLY E 1 383 ? -77.51518 36.51680 -12.71917 1.000 81.86765 383 GLY B CA 1
ATOM 15793 C C . GLY E 1 383 ? -76.91236 37.89263 -12.94198 1.000 90.18638 383 GLY B C 1
ATOM 15794 O O . GLY E 1 383 ? -76.18967 38.43622 -12.10484 1.000 91.94673 383 GLY B O 1
ATOM 15795 N N . GLU E 1 384 ? -77.22408 38.46257 -14.10914 1.000 97.18375 384 GLU B N 1
ATOM 15796 C CA . GLU E 1 384 ? -76.72875 39.79469 -14.43919 1.000 101.21917 384 GLU B CA 1
ATOM 15797 C C . GLU E 1 384 ? -77.44462 40.88982 -13.65894 1.000 95.71367 384 GLU B C 1
ATOM 15798 O O . GLU E 1 384 ? -76.90104 41.99111 -13.52032 1.000 89.97521 384 GLU B O 1
ATOM 15804 N N . ASP E 1 385 ? -78.64290 40.61542 -13.14836 1.000 94.72385 385 ASP B N 1
ATOM 15805 C CA . ASP E 1 385 ? -79.43814 41.61122 -12.44483 1.000 99.93745 385 ASP B CA 1
ATOM 15806 C C . ASP E 1 385 ? -79.82706 41.20600 -11.03051 1.000 93.47978 385 ASP B C 1
ATOM 15807 O O . ASP E 1 385 ? -79.90909 42.07602 -10.16013 1.000 100.32327 385 ASP B O 1
ATOM 15812 N N . GLY E 1 386 ? -80.06365 39.92760 -10.77509 1.000 89.70485 386 GLY B N 1
ATOM 15813 C CA . GLY E 1 386 ? -80.45798 39.45841 -9.45719 1.000 78.88019 386 GLY B CA 1
ATOM 15814 C C . GLY E 1 386 ? -79.91905 38.07092 -9.18179 1.000 89.30262 386 GLY B C 1
ATOM 15815 O O . GLY E 1 386 ? -78.85303 37.69331 -9.67783 1.000 83.31470 386 GLY B O 1
ATOM 15816 N N . ALA E 1 387 ? -80.65900 37.30824 -8.37709 1.000 77.57626 387 ALA B N 1
ATOM 15817 C CA . ALA E 1 387 ? -80.28954 35.94097 -8.04222 1.000 74.53703 387 ALA B CA 1
ATOM 15818 C C . ALA E 1 387 ? -81.53263 35.06547 -8.04532 1.000 68.39232 387 ALA B C 1
ATOM 15819 O O . ALA E 1 387 ? -82.60507 35.49498 -7.61256 1.000 72.70579 387 ALA B O 1
ATOM 15821 N N . GLU E 1 388 ? -81.37864 33.83608 -8.52764 1.000 74.83042 388 GLU B N 1
ATOM 15822 C CA . GLU E 1 388 ? -82.47108 32.87831 -8.62887 1.000 71.37218 388 GLU B CA 1
ATOM 15823 C C . GLU E 1 388 ? -82.25496 31.74319 -7.63798 1.000 65.32135 388 GLU B C 1
ATOM 15824 O O . GLU E 1 388 ? -81.20013 31.10069 -7.64317 1.000 68.16878 388 GLU B O 1
ATOM 15830 N N . ASN E 1 389 ? -83.25591 31.49779 -6.79820 1.000 62.89470 389 ASN B N 1
ATOM 15831 C CA . ASN E 1 389 ? -83.22932 30.39683 -5.84390 1.000 59.95605 389 ASN B CA 1
ATOM 15832 C C . ASN E 1 389 ? -83.77052 29.14363 -6.52453 1.000 65.58214 389 ASN B C 1
ATOM 15833 O O . ASN E 1 389 ? -84.93241 29.11535 -6.94670 1.000 62.84455 389 ASN B O 1
ATOM 15838 N N . ILE E 1 390 ? -82.93432 28.10891 -6.62725 1.000 59.69459 390 ILE B N 1
ATOM 15839 C CA . ILE E 1 390 ? -83.31499 26.87570 -7.30844 1.000 60.82885 390 ILE B CA 1
ATOM 15840 C C . ILE E 1 390 ? -83.68410 25.76675 -6.32675 1.000 61.73511 390 ILE B C 1
ATOM 15841 O O . ILE E 1 390 ? -83.92764 24.63051 -6.74520 1.000 67.36674 390 ILE B O 1
ATOM 15846 N N . THR E 1 391 ? -83.73444 26.06847 -5.03224 1.000 60.64055 391 THR B N 1
ATOM 15847 C CA . THR E 1 391 ? -84.16333 25.10640 -4.02595 1.000 58.96482 391 THR B CA 1
ATOM 15848 C C . THR E 1 391 ? -85.65847 25.27192 -3.78056 1.000 55.61393 391 THR B C 1
ATOM 15849 O O . THR E 1 391 ? -86.12377 26.37570 -3.47970 1.000 57.36435 391 THR B O 1
ATOM 15853 N N . GLY E 1 392 ? -86.40665 24.17699 -3.90977 1.000 60.90756 392 GLY B N 1
ATOM 15854 C CA . GLY E 1 392 ? -87.85647 24.25284 -3.87157 1.000 58.44575 392 GLY B CA 1
ATOM 15855 C C . GLY E 1 392 ? -88.51863 23.61574 -2.66558 1.000 57.68691 392 GLY B C 1
ATOM 15856 O O . GLY E 1 392 ? -89.73756 23.71729 -2.50084 1.000 71.91959 392 GLY B O 1
ATOM 15857 N N . PHE E 1 393 ? -87.73592 22.95971 -1.81688 1.000 60.26766 393 PHE B N 1
ATOM 15858 C CA . PHE E 1 393 ? -88.29799 22.31126 -0.64134 1.000 56.20366 393 PHE B CA 1
ATOM 15859 C C . PHE E 1 393 ? -88.71696 23.36255 0.38629 1.000 59.66203 393 PHE B C 1
ATOM 15860 O O . PHE E 1 393 ? -88.05828 24.39894 0.51642 1.000 62.36201 393 PHE B O 1
ATOM 15868 N N . PRO E 1 394 ? -89.81195 23.13463 1.11530 1.000 65.06873 394 PRO B N 1
ATOM 15869 C CA . PRO E 1 394 ? -90.24546 24.10924 2.12629 1.000 67.11900 394 PRO B CA 1
ATOM 15870 C C . PRO E 1 394 ? -89.18022 24.34406 3.18886 1.000 62.24840 394 PRO B C 1
ATOM 15871 O O . PRO E 1 394 ? -88.36748 23.46823 3.49085 1.000 57.47290 394 PRO B O 1
ATOM 15875 N N . VAL E 1 395 ? -89.20958 25.54343 3.77279 1.000 75.49306 395 VAL B N 1
ATOM 15876 C CA . VAL E 1 395 ? -88.13041 26.01896 4.63366 1.000 73.01082 395 VAL B CA 1
ATOM 15877 C C . VAL E 1 395 ? -88.42847 25.76505 6.10870 1.000 75.31723 395 VAL B C 1
ATOM 15878 O O . VAL E 1 395 ? -87.85714 24.85234 6.71578 1.000 82.48799 395 VAL B O 1
ATOM 15882 N N . GLY E 1 396 ? -89.31529 26.56717 6.69809 1.000 54.34494 396 GLY B N 1
ATOM 15883 C CA . GLY E 1 396 ? -89.43897 26.63199 8.13731 1.000 61.23001 396 GLY B CA 1
ATOM 15884 C C . GLY E 1 396 ? -90.54439 25.79017 8.74881 1.000 69.50900 396 GLY B C 1
ATOM 15885 O O . GLY E 1 396 ? -90.91666 24.72859 8.23650 1.000 73.25725 396 GLY B O 1
ATOM 15886 N N . PRO E 1 397 ? -91.09154 26.26285 9.87339 1.000 60.64835 397 PRO B N 1
ATOM 15887 C CA . PRO E 1 397 ? -92.04730 25.45844 10.64747 1.000 69.12777 397 PRO B CA 1
ATOM 15888 C C . PRO E 1 397 ? -93.43587 25.34977 10.03849 1.000 71.36017 397 PRO B C 1
ATOM 15889 O O . PRO E 1 397 ? -94.27626 24.63295 10.59423 1.000 63.65973 397 PRO B O 1
ATOM 15893 N N . GLU E 1 398 ? -93.71267 26.04166 8.93255 1.000 71.91984 398 GLU B N 1
ATOM 15894 C CA . GLU E 1 398 ? -95.01919 25.92107 8.29880 1.000 72.73955 398 GLU B CA 1
ATOM 15895 C C . GLU E 1 398 ? -95.24499 24.53914 7.70165 1.000 74.75687 398 GLU B C 1
ATOM 15896 O O . GLU E 1 398 ? -96.39863 24.12359 7.55367 1.000 69.66288 398 GLU B O 1
ATOM 15902 N N . HIS E 1 399 ? -94.17620 23.81721 7.36219 1.000 73.53940 399 HIS B N 1
ATOM 15903 C CA . HIS E 1 399 ? -94.31651 22.50730 6.73195 1.000 72.79059 399 HIS B CA 1
ATOM 15904 C C . HIS E 1 399 ? -93.39957 21.43393 7.29444 1.000 68.06452 399 HIS B C 1
ATOM 15905 O O . HIS E 1 399 ? -93.65234 20.25117 7.03989 1.000 62.62264 399 HIS B O 1
ATOM 15912 N N . ASN E 1 400 ? -92.35372 21.77830 8.04510 1.000 65.26139 400 ASN B N 1
ATOM 15913 C CA . ASN E 1 400 ? -91.31730 20.82413 8.41188 1.000 60.70400 400 ASN B CA 1
ATOM 15914 C C . ASN E 1 400 ? -91.46884 20.29092 9.83401 1.000 62.82218 400 ASN B C 1
ATOM 15915 O O . ASN E 1 400 ? -90.48241 19.84325 10.42976 1.000 59.85272 400 ASN B O 1
ATOM 15920 N N . ILE E 1 401 ? -92.67715 20.31895 10.38438 1.000 61.53827 401 ILE B N 1
ATOM 15921 C CA . ILE E 1 401 ? -92.98783 19.61386 11.62600 1.000 61.22981 401 ILE B CA 1
ATOM 15922 C C . ILE E 1 401 ? -93.58943 18.28004 11.19606 1.000 64.59776 401 ILE B C 1
ATOM 15923 O O . ILE E 1 401 ? -94.79687 18.15492 10.98124 1.000 74.61757 401 ILE B O 1
ATOM 15928 N N . ILE E 1 402 ? -92.72608 17.27007 11.06243 1.000 65.55611 402 ILE B N 1
ATOM 15929 C CA . ILE E 1 402 ? -93.15159 15.97825 10.54126 1.000 64.06064 402 ILE B CA 1
ATOM 15930 C C . ILE E 1 402 ? -94.19397 15.35113 11.46415 1.000 66.29347 402 ILE B C 1
ATOM 15931 O O . ILE E 1 402 ? -94.15473 15.51433 12.68877 1.000 79.70823 402 ILE B O 1
ATOM 15936 N N . ARG E 1 403 ? -95.15677 14.63862 10.86233 1.000 76.59447 403 ARG B N 1
ATOM 15937 C CA . ARG E 1 403 ? -96.21045 13.95800 11.62092 1.000 81.12889 403 ARG B CA 1
ATOM 15938 C C . ARG E 1 403 ? -96.61977 12.70674 10.83726 1.000 80.37779 403 ARG B C 1
ATOM 15939 O O . ARG E 1 403 ? -97.62314 12.67892 10.11982 1.000 82.66401 403 ARG B O 1
ATOM 15947 N N . ASN E 1 404 ? -95.82578 11.65208 10.98715 1.000 78.33601 404 ASN B N 1
ATOM 15948 C CA . ASN E 1 404 ? -96.12150 10.37594 10.34813 1.000 75.36695 404 ASN B CA 1
ATOM 15949 C C . ASN E 1 404 ? -96.70695 9.39377 11.35728 1.000 71.09774 404 ASN B C 1
ATOM 15950 O O . ASN E 1 404 ? -96.64595 8.17997 11.16347 1.000 82.10112 404 ASN B O 1
ATOM 15955 N N . ASP F 1 4 ? 26.61729 -4.03042 19.67560 1.000 82.96710 4 ASP C N 1
ATOM 15956 C CA . ASP F 1 4 ? 26.58164 -2.94567 20.64922 1.000 84.81599 4 ASP C CA 1
ATOM 15957 C C . ASP F 1 4 ? 25.60526 -1.85276 20.22652 1.000 86.84667 4 ASP C C 1
ATOM 15958 O O . ASP F 1 4 ? 25.58126 -0.77017 20.81157 1.000 91.51132 4 ASP C O 1
ATOM 15963 N N . MET F 1 5 ? 24.80620 -2.13883 19.20318 1.000 85.20437 5 MET C N 1
ATOM 15964 C CA . MET F 1 5 ? 23.81716 -1.20367 18.68912 1.000 75.47164 5 MET C CA 1
ATOM 15965 C C . MET F 1 5 ? 22.41807 -1.69474 19.03458 1.000 77.47344 5 MET C C 1
ATOM 15966 O O . MET F 1 5 ? 22.16009 -2.90263 19.05198 1.000 80.29552 5 MET C O 1
ATOM 15971 N N . LEU F 1 6 ? 21.51993 -0.75304 19.31071 1.000 66.04014 6 LEU C N 1
ATOM 15972 C CA . LEU F 1 6 ? 20.16557 -1.10462 19.71304 1.000 71.64704 6 LEU C CA 1
ATOM 15973 C C . LEU F 1 6 ? 19.38944 -1.69127 18.53997 1.000 70.67632 6 LEU C C 1
ATOM 15974 O O . LEU F 1 6 ? 19.48481 -1.21154 17.40745 1.000 67.06267 6 LEU C O 1
ATOM 15979 N N . HIS F 1 7 ? 18.61946 -2.74209 18.81597 1.000 65.07919 7 HIS C N 1
ATOM 15980 C CA . HIS F 1 7 ? 17.78624 -3.38712 17.80921 1.000 67.32636 7 HIS C CA 1
ATOM 15981 C C . HIS F 1 7 ? 16.30129 -3.20045 18.07492 1.000 59.67324 7 HIS C C 1
ATOM 15982 O O . HIS F 1 7 ? 15.55312 -2.82692 17.16796 1.000 54.67871 7 HIS C O 1
ATOM 15989 N N . VAL F 1 8 ? 15.85511 -3.46063 19.30230 1.000 64.29047 8 VAL C N 1
ATOM 15990 C CA . VAL F 1 8 ? 14.49138 -3.17533 19.73558 1.000 56.92889 8 VAL C CA 1
ATOM 15991 C C . VAL F 1 8 ? 14.57922 -2.53685 21.11359 1.000 59.10397 8 VAL C C 1
ATOM 15992 O O . VAL F 1 8 ? 15.14243 -3.13260 22.03874 1.000 65.17833 8 VAL C O 1
ATOM 15996 N N . MET F 1 9 ? 14.03886 -1.32727 21.25225 1.000 57.06292 9 MET C N 1
ATOM 15997 C CA . MET F 1 9 ? 14.11836 -0.59624 22.50924 1.000 56.67006 9 MET C CA 1
ATOM 15998 C C . MET F 1 9 ? 12.94483 0.37243 22.59603 1.000 65.40402 9 MET C C 1
ATOM 15999 O O . MET F 1 9 ? 12.09995 0.44282 21.69761 1.000 50.91695 9 MET C O 1
ATOM 16004 N N . LYS F 1 10 ? 12.89789 1.12170 23.69589 1.000 57.09952 10 LYS C N 1
ATOM 16005 C CA . LYS F 1 10 ? 11.82709 2.07298 23.96620 1.000 62.99556 10 LYS C CA 1
ATOM 16006 C C . LYS F 1 10 ? 12.38897 3.48769 23.93235 1.000 56.11053 10 LYS C C 1
ATOM 16007 O O . LYS F 1 10 ? 13.31939 3.80887 24.67932 1.000 60.92687 10 LYS C O 1
ATOM 16013 N N . TRP F 1 11 ? 11.82198 4.32382 23.07040 1.000 63.32141 11 TRP C N 1
ATOM 16014 C CA . TRP F 1 11 ? 12.18042 5.73523 22.95883 1.000 58.29165 11 TRP C CA 1
ATOM 16015 C C . TRP F 1 11 ? 10.93135 6.57096 23.22565 1.000 64.61561 11 TRP C C 1
ATOM 16016 O O . TRP F 1 11 ? 10.36019 7.17025 22.30942 1.000 66.19566 11 TRP C O 1
ATOM 16027 N N . HIS F 1 12 ? 10.50516 6.60307 24.48818 1.000 65.33666 12 HIS C N 1
ATOM 16028 C CA . HIS F 1 12 ? 9.31874 7.36016 24.89053 1.000 68.97212 12 HIS C CA 1
ATOM 16029 C C . HIS F 1 12 ? 9.71530 8.80999 25.16905 1.000 68.61119 12 HIS C C 1
ATOM 16030 O O . HIS F 1 12 ? 9.67718 9.30633 26.29641 1.000 71.83547 12 HIS C O 1
ATOM 16037 N N . ASN F 1 13 ? 10.09908 9.49157 24.09301 1.000 65.01997 13 ASN C N 1
ATOM 16038 C CA . ASN F 1 13 ? 10.61335 10.85520 24.16506 1.000 69.71204 13 ASN C CA 1
ATOM 16039 C C . ASN F 1 13 ? 9.44436 11.83149 24.08251 1.000 69.36038 13 ASN C C 1
ATOM 16040 O O . ASN F 1 13 ? 8.79070 11.94090 23.04025 1.000 68.36501 13 ASN C O 1
ATOM 16045 N N . GLY F 1 14 ? 9.17978 12.53407 25.17502 1.000 71.23655 14 GLY C N 1
ATOM 16046 C CA . GLY F 1 14 ? 8.13319 13.53210 25.22421 1.000 72.37408 14 GLY C CA 1
ATOM 16047 C C . GLY F 1 14 ? 6.94195 13.09610 26.05509 1.000 74.78797 14 GLY C C 1
ATOM 16048 O O . GLY F 1 14 ? 7.01459 12.18356 26.88220 1.000 81.22000 14 GLY C O 1
ATOM 16049 N N . GLU F 1 15 ? 5.82127 13.77759 25.82754 1.000 73.37877 15 GLU C N 1
ATOM 16050 C CA . GLU F 1 15 ? 4.57008 13.50126 26.51531 1.000 71.23897 15 GLU C CA 1
ATOM 16051 C C . GLU F 1 15 ? 3.46932 13.21170 25.50288 1.000 62.90919 15 GLU C C 1
ATOM 16052 O O . GLU F 1 15 ? 3.57201 13.56316 24.32463 1.000 62.72632 15 GLU C O 1
ATOM 16058 N N . LYS F 1 16 ? 2.40371 12.57305 25.98555 1.000 59.80199 16 LYS C N 1
ATOM 16059 C CA . LYS F 1 16 ? 1.28839 12.19886 25.12354 1.000 61.90855 16 LYS C CA 1
ATOM 16060 C C . LYS F 1 16 ? 0.61866 13.43259 24.52902 1.000 62.07000 16 LYS C C 1
ATOM 16061 O O . LYS F 1 16 ? 0.20950 14.34460 25.25436 1.000 63.89454 16 LYS C O 1
ATOM 16067 N N . ASP F 1 17 ? 0.49852 13.45065 23.20326 1.000 54.95679 17 ASP C N 1
ATOM 16068 C CA . ASP F 1 17 ? -0.12487 14.57152 22.51695 1.000 62.98137 17 ASP C CA 1
ATOM 16069 C C . ASP F 1 17 ? -1.63572 14.58134 22.74149 1.000 67.79154 17 ASP C C 1
ATOM 16070 O O . ASP F 1 17 ? -2.24996 13.57312 23.10484 1.000 53.94037 17 ASP C O 1
ATOM 16075 N N . TYR F 1 18 ? -2.23250 15.74936 22.51250 1.000 62.59790 18 TYR C N 1
ATOM 16076 C CA . TYR F 1 18 ? -3.68248 15.87069 22.53109 1.000 62.61807 18 TYR C CA 1
ATOM 16077 C C . TYR F 1 18 ? -4.30371 14.97119 21.46808 1.000 59.26889 18 TYR C C 1
ATOM 16078 O O . TYR F 1 18 ? -3.73429 14.75230 20.39560 1.000 59.88569 18 TYR C O 1
ATOM 16087 N N . SER F 1 19 ? -5.48986 14.44995 21.77580 1.000 57.88933 19 SER C N 1
ATOM 16088 C CA . SER F 1 19 ? -6.24387 13.62338 20.85043 1.000 59.26144 19 SER C CA 1
ATOM 16089 C C . SER F 1 19 ? -7.70128 14.06294 20.83387 1.000 61.46797 19 SER C C 1
ATOM 16090 O O . SER F 1 19 ? -8.27306 14.36245 21.88917 1.000 60.74586 19 SER C O 1
ATOM 16093 N N . PRO F 1 20 ? -8.32885 14.11436 19.65497 1.000 59.30350 20 PRO C N 1
ATOM 16094 C CA . PRO F 1 20 ? -9.74986 14.49086 19.59969 1.000 58.64598 20 PRO C CA 1
ATOM 16095 C C . PRO F 1 20 ? -10.66445 13.46325 20.23386 1.000 55.18583 20 PRO C C 1
ATOM 16096 O O . PRO F 1 20 ? -11.82469 13.78265 20.52117 1.000 56.66938 20 PRO C O 1
ATOM 16100 N N . PHE F 1 21 ? -10.18561 12.24395 20.44998 1.000 55.44296 21 PHE C N 1
ATOM 16101 C CA . PHE F 1 21 ? -10.98383 11.17449 21.02489 1.000 55.55962 21 PHE C CA 1
ATOM 16102 C C . PHE F 1 21 ? -10.57708 10.94994 22.47358 1.000 54.79568 21 PHE C C 1
ATOM 16103 O O . PHE F 1 21 ? -9.39370 11.02394 22.81692 1.000 58.25283 21 PHE C O 1
ATOM 16111 N N . SER F 1 22 ? -11.56568 10.67730 23.31900 1.000 56.80756 22 SER C N 1
ATOM 16112 C CA . SER F 1 22 ? -11.30769 10.47740 24.73366 1.000 60.94095 22 SER C CA 1
ATOM 16113 C C . SER F 1 22 ? -10.61376 9.13715 24.96609 1.000 61.37110 22 SER C C 1
ATOM 16114 O O . SER F 1 22 ? -10.45753 8.31439 24.05802 1.000 57.11939 22 SER C O 1
ATOM 16117 N N . ASP F 1 23 ? -10.19098 8.92571 26.21473 1.000 63.62054 23 ASP C N 1
ATOM 16118 C CA . ASP F 1 23 ? -9.58187 7.65195 26.58128 1.000 61.65224 23 ASP C CA 1
ATOM 16119 C C . ASP F 1 23 ? -10.57440 6.50824 26.42803 1.000 56.83107 23 ASP C C 1
ATOM 16120 O O . ASP F 1 23 ? -10.20528 5.40896 25.99782 1.000 54.06984 23 ASP C O 1
ATOM 16125 N N . ALA F 1 24 ? -11.84336 6.75588 26.76257 1.000 53.20715 24 ALA C N 1
ATOM 16126 C CA . ALA F 1 24 ? -12.86540 5.72138 26.64740 1.000 52.70656 24 ALA C CA 1
ATOM 16127 C C . ALA F 1 24 ? -13.10896 5.33597 25.19370 1.000 57.33437 24 ALA C C 1
ATOM 16128 O O . ALA F 1 24 ? -13.28668 4.15211 24.88311 1.000 59.16966 24 ALA C O 1
ATOM 16130 N N . GLU F 1 25 ? -13.12653 6.31969 24.28915 1.000 55.88125 25 GLU C N 1
ATOM 16131 C CA . GLU F 1 25 ? -13.34548 6.01830 22.87697 1.000 53.12599 25 GLU C CA 1
ATOM 16132 C C . GLU F 1 25 ? -12.22686 5.14913 22.31721 1.000 56.08644 25 GLU C C 1
ATOM 16133 O O . GLU F 1 25 ? -12.48711 4.17954 21.59480 1.000 57.33243 25 GLU C O 1
ATOM 16139 N N . MET F 1 26 ? -10.97345 5.47736 22.63981 1.000 52.90446 26 MET C N 1
ATOM 16140 C CA . MET F 1 26 ? -9.86303 4.64736 22.18464 1.000 50.68053 26 MET C CA 1
ATOM 16141 C C . MET F 1 26 ? -9.86498 3.29467 22.88758 1.000 50.13348 26 MET C C 1
ATOM 16142 O O . MET F 1 26 ? -9.54642 2.27039 22.27402 1.000 48.22517 26 MET C O 1
ATOM 16147 N N . THR F 1 27 ? -10.22631 3.26925 24.17360 1.000 53.83405 27 THR C N 1
ATOM 16148 C CA . THR F 1 27 ? -10.35529 1.99788 24.87919 1.000 52.10847 27 THR C CA 1
ATOM 16149 C C . THR F 1 27 ? -11.48201 1.15745 24.29062 1.000 52.29190 27 THR C C 1
ATOM 16150 O O . THR F 1 27 ? -11.37114 -0.07160 24.20820 1.000 50.31969 27 THR C O 1
ATOM 16154 N N . ARG F 1 28 ? -12.57314 1.80515 23.87415 1.000 47.85676 28 ARG C N 1
ATOM 16155 C CA . ARG F 1 28 ? -13.68079 1.08087 23.25925 1.000 52.37764 28 ARG C CA 1
ATOM 16156 C C . ARG F 1 28 ? -13.23634 0.36310 21.98864 1.000 49.98126 28 ARG C C 1
ATOM 16157 O O . ARG F 1 28 ? -13.56658 -0.81102 21.78318 1.000 50.51056 28 ARG C O 1
ATOM 16165 N N . ARG F 1 29 ? -12.46833 1.04470 21.13398 1.000 49.11817 29 ARG C N 1
ATOM 16166 C CA . ARG F 1 29 ? -12.00219 0.42275 19.89731 1.000 48.49113 29 ARG C CA 1
ATOM 16167 C C . ARG F 1 29 ? -11.06033 -0.74216 20.17703 1.000 49.15745 29 ARG C C 1
ATOM 16168 O O . ARG F 1 29 ? -11.14577 -1.78871 19.52323 1.000 46.63131 29 ARG C O 1
ATOM 16176 N N . GLN F 1 30 ? -10.14603 -0.57587 21.13442 1.000 46.78180 30 GLN C N 1
ATOM 16177 C CA . GLN F 1 30 ? -9.20183 -1.64399 21.44186 1.000 48.24794 30 GLN C CA 1
ATOM 16178 C C . GLN F 1 30 ? -9.88371 -2.81040 22.14428 1.000 45.37353 30 GLN C C 1
ATOM 16179 O O . GLN F 1 30 ? -9.47106 -3.96247 21.96761 1.000 42.55367 30 GLN C O 1
ATOM 16185 N N . ASN F 1 31 ? -10.92447 -2.53690 22.93676 1.000 47.09800 31 ASN C N 1
ATOM 16186 C CA . ASN F 1 31 ? -11.68184 -3.61801 23.55899 1.000 45.45519 31 ASN C CA 1
ATOM 16187 C C . ASN F 1 31 ? -12.52739 -4.36890 22.53881 1.000 46.78460 31 ASN C C 1
ATOM 16188 O O . ASN F 1 31 ? -12.77273 -5.56912 22.70504 1.000 52.02400 31 ASN C O 1
ATOM 16193 N N . ASP F 1 32 ? -12.98600 -3.68392 21.48718 1.000 49.14228 32 ASP C N 1
ATOM 16194 C CA . ASP F 1 32 ? -13.73636 -4.36083 20.43305 1.000 51.35165 32 ASP C CA 1
ATOM 16195 C C . ASP F 1 32 ? -12.88953 -5.42953 19.75393 1.000 45.80031 32 ASP C C 1
ATOM 16196 O O . ASP F 1 32 ? -13.38899 -6.51320 19.42808 1.000 42.90044 32 ASP C O 1
ATOM 16201 N N . VAL F 1 33 ? -11.60461 -5.14229 19.53096 1.000 47.50865 33 VAL C N 1
ATOM 16202 C CA . VAL F 1 33 ? -10.69996 -6.15074 18.98411 1.000 39.37167 33 VAL C CA 1
ATOM 16203 C C . VAL F 1 33 ? -10.55876 -7.31288 19.95638 1.000 46.82759 33 VAL C C 1
ATOM 16204 O O . VAL F 1 33 ? -10.67878 -8.48401 19.57462 1.000 44.43113 33 VAL C O 1
ATOM 16208 N N . ARG F 1 34 ? -10.30842 -7.00128 21.23302 1.000 47.80566 34 ARG C N 1
ATOM 16209 C CA . ARG F 1 34 ? -10.16112 -8.04340 22.24468 1.000 45.77805 34 ARG C CA 1
ATOM 16210 C C . ARG F 1 34 ? -11.40998 -8.91062 22.33180 1.000 43.95675 34 ARG C C 1
ATOM 16211 O O . ARG F 1 34 ? -11.31534 -10.12969 22.51947 1.000 49.57190 34 ARG C O 1
ATOM 16219 N N . GLY F 1 35 ? -12.58973 -8.30114 22.19329 1.000 47.49131 35 GLY C N 1
ATOM 16220 C CA . GLY F 1 35 ? -13.81616 -9.08176 22.19488 1.000 43.36666 35 GLY C CA 1
ATOM 16221 C C . GLY F 1 35 ? -13.89330 -10.04259 21.02359 1.000 48.34334 35 GLY C C 1
ATOM 16222 O O . GLY F 1 35 ? -14.25985 -11.20845 21.18772 1.000 49.29460 35 GLY C O 1
ATOM 16223 N N . TRP F 1 36 ? -13.54174 -9.56954 19.82532 1.000 42.37130 36 TRP C N 1
ATOM 16224 C CA . TRP F 1 36 ? -13.53613 -10.45118 18.66296 1.000 44.40667 36 TRP C CA 1
ATOM 16225 C C . TRP F 1 36 ? -12.48078 -11.54290 18.80184 1.000 50.13494 36 TRP C C 1
ATOM 16226 O O . TRP F 1 36 ? -12.70213 -12.68366 18.37900 1.000 53.04255 36 TRP C O 1
ATOM 16237 N N . MET F 1 37 ? -11.32710 -11.21396 19.39142 1.000 46.29480 37 MET C N 1
ATOM 16238 C CA . MET F 1 37 ? -10.26407 -12.20419 19.53891 1.000 45.90668 37 MET C CA 1
ATOM 16239 C C . MET F 1 37 ? -10.67584 -13.33220 20.47730 1.000 48.15363 37 MET C C 1
ATOM 16240 O O . MET F 1 37 ? -10.37076 -14.50242 20.21896 1.000 45.13020 37 MET C O 1
ATOM 16245 N N . ALA F 1 38 ? -11.36370 -13.00262 21.57322 1.000 45.91684 38 ALA C N 1
ATOM 16246 C CA . ALA F 1 38 ? -11.77278 -14.03325 22.52213 1.000 51.12500 38 ALA C CA 1
ATOM 16247 C C . ALA F 1 38 ? -12.85046 -14.93456 21.93099 1.000 51.17067 38 ALA C C 1
ATOM 16248 O O . ALA F 1 38 ? -12.87744 -16.14058 22.20445 1.000 48.99089 38 ALA C O 1
ATOM 16250 N N . LYS F 1 39 ? -13.74843 -14.36822 21.12032 1.000 48.13645 39 LYS C N 1
ATOM 16251 C CA . LYS F 1 39 ? -14.77632 -15.17732 20.47334 1.000 52.23889 39 LYS C CA 1
ATOM 16252 C C . LYS F 1 39 ? -14.18124 -16.12306 19.43765 1.000 55.69352 39 LYS C C 1
ATOM 16253 O O . LYS F 1 39 ? -14.75917 -17.18038 19.16320 1.000 54.47284 39 LYS C O 1
ATOM 16259 N N . ASN F 1 40 ? -13.03762 -15.76500 18.85392 1.000 51.33836 40 ASN C N 1
ATOM 16260 C CA . ASN F 1 40 ? -12.41052 -16.55765 17.80433 1.000 53.54154 40 ASN C CA 1
ATOM 16261 C C . ASN F 1 40 ? -11.12405 -17.22869 18.26345 1.000 55.54799 40 ASN C C 1
ATOM 16262 O O . ASN F 1 40 ? -10.36244 -17.72207 17.42465 1.000 53.18717 40 ASN C O 1
ATOM 16267 N N . ASN F 1 41 ? -10.86687 -17.25577 19.57266 1.000 54.65730 41 ASN C N 1
ATOM 16268 C CA . ASN F 1 41 ? -9.69082 -17.91377 20.14120 1.000 51.30257 41 ASN C CA 1
ATOM 16269 C C . ASN F 1 41 ? -8.40072 -17.37509 19.52564 1.000 52.76987 41 ASN C C 1
ATOM 16270 O O . ASN F 1 41 ? -7.47740 -18.12811 19.20785 1.000 50.42571 41 ASN C O 1
ATOM 16275 N N . VAL F 1 42 ? -8.34056 -16.05756 19.35215 1.000 47.53963 42 VAL C N 1
ATOM 16276 C CA . VAL F 1 42 ? -7.16117 -15.37983 18.82964 1.000 48.23022 42 VAL C CA 1
ATOM 16277 C C . VAL F 1 42 ? -6.39185 -14.78531 19.99907 1.000 48.95474 42 VAL C C 1
ATOM 16278 O O . VAL F 1 42 ? -6.95856 -14.05340 20.81980 1.000 49.38710 42 VAL C O 1
ATOM 16282 N N . ASP F 1 43 ? -5.09913 -15.09580 20.07205 1.000 46.15376 43 ASP C N 1
ATOM 16283 C CA . ASP F 1 43 ? -4.26141 -14.69104 21.19418 1.000 44.44219 43 ASP C CA 1
ATOM 16284 C C . ASP F 1 43 ? -3.71575 -13.27811 21.05711 1.000 44.54559 43 ASP C C 1
ATOM 16285 O O . ASP F 1 43 ? -3.43857 -12.63101 22.07327 1.000 43.42775 43 ASP C O 1
ATOM 16290 N N . ALA F 1 44 ? -3.54955 -12.78713 19.83308 1.000 34.78806 44 ALA C N 1
ATOM 16291 C CA . ALA F 1 44 ? -3.05352 -11.43645 19.61868 1.000 37.25521 44 ALA C CA 1
ATOM 16292 C C . ALA F 1 44 ? -3.42406 -10.98803 18.21322 1.000 43.59968 44 ALA C C 1
ATOM 16293 O O . ALA F 1 44 ? -3.64332 -11.80505 17.31487 1.000 40.59953 44 ALA C O 1
ATOM 16295 N N . ALA F 1 45 ? -3.48461 -9.67189 18.03599 1.000 46.32537 45 ALA C N 1
ATOM 16296 C CA . ALA F 1 45 ? -3.74953 -9.05647 16.74431 1.000 37.45237 45 ALA C CA 1
ATOM 16297 C C . ALA F 1 45 ? -2.53547 -8.24263 16.32505 1.000 43.29115 45 ALA C C 1
ATOM 16298 O O . ALA F 1 45 ? -1.97434 -7.49598 17.13457 1.000 38.10907 45 ALA C O 1
ATOM 16300 N N . LEU F 1 46 ? -2.13612 -8.38671 15.06478 1.000 36.08114 46 LEU C N 1
ATOM 16301 C CA . LEU F 1 46 ? -1.02329 -7.63452 14.49102 1.000 38.46568 46 LEU C CA 1
ATOM 16302 C C . LEU F 1 46 ? -1.55318 -6.82576 13.31065 1.000 36.91795 46 LEU C C 1
ATOM 16303 O O . LEU F 1 46 ? -1.70362 -7.35549 12.20640 1.000 42.05808 46 LEU C O 1
ATOM 16308 N N . PHE F 1 47 ? -1.83696 -5.54612 13.54004 1.000 39.51827 47 PHE C N 1
ATOM 16309 C CA . PHE F 1 47 ? -2.25378 -4.64823 12.47280 1.000 36.31026 47 PHE C CA 1
ATOM 16310 C C . PHE F 1 47 ? -1.03027 -4.02167 11.81889 1.000 38.67202 47 PHE C C 1
ATOM 16311 O O . PHE F 1 47 ? -0.02879 -3.74660 12.48563 1.000 36.63676 47 PHE C O 1
ATOM 16319 N N . THR F 1 48 ? -1.11700 -3.80050 10.50326 1.000 39.45260 48 THR C N 1
ATOM 16320 C CA . THR F 1 48 ? 0.01275 -3.30733 9.72721 1.000 35.47874 48 THR C CA 1
ATOM 16321 C C . THR F 1 48 ? -0.31923 -2.15727 8.78741 1.000 36.54317 48 THR C C 1
ATOM 16322 O O . THR F 1 48 ? 0.61111 -1.54641 8.24890 1.000 35.05588 48 THR C O 1
ATOM 16326 N N . SER F 1 49 ? -1.59247 -1.84519 8.56499 1.000 39.83287 49 SER C N 1
ATOM 16327 C CA . SER F 1 49 ? -1.97112 -0.82038 7.60353 1.000 35.76903 49 SER C CA 1
ATOM 16328 C C . SER F 1 49 ? -2.05434 0.54577 8.27453 1.000 37.49551 49 SER C C 1
ATOM 16329 O O . SER F 1 49 ? -2.12252 0.65609 9.50137 1.000 34.53537 49 SER C O 1
ATOM 16332 N N . TYR F 1 50 ? -2.02654 1.59761 7.44611 1.000 36.69535 50 TYR C N 1
ATOM 16333 C CA . TYR F 1 50 ? -2.24544 2.94718 7.96119 1.000 35.14029 50 TYR C CA 1
ATOM 16334 C C . TYR F 1 50 ? -3.55103 3.02365 8.73567 1.000 33.37993 50 TYR C C 1
ATOM 16335 O O . TYR F 1 50 ? -3.58813 3.49804 9.87682 1.000 40.19701 50 TYR C O 1
ATOM 16344 N N . HIS F 1 51 ? -4.64414 2.57494 8.11237 1.000 41.97177 51 HIS C N 1
ATOM 16345 C CA . HIS F 1 51 ? -5.96957 2.84832 8.65633 1.000 38.41427 51 HIS C CA 1
ATOM 16346 C C . HIS F 1 51 ? -6.21668 2.08119 9.94788 1.000 35.77229 51 HIS C C 1
ATOM 16347 O O . HIS F 1 51 ? -6.71413 2.65370 10.92447 1.000 41.34333 51 HIS C O 1
ATOM 16354 N N . CYS F 1 52 ? -5.86287 0.79479 9.98594 1.000 34.10581 52 CYS C N 1
ATOM 16355 C CA . CYS F 1 52 ? -6.08819 0.02148 11.20416 1.000 36.77239 52 CYS C CA 1
ATOM 16356 C C . CYS F 1 52 ? -5.21857 0.52390 12.35038 1.000 42.93332 52 CYS C C 1
ATOM 16357 O O . CYS F 1 52 ? -5.67650 0.59251 13.49692 1.000 45.44728 52 CYS C O 1
ATOM 16360 N N . ILE F 1 53 ? -3.96601 0.88784 12.06633 1.000 41.33602 53 ILE C N 1
ATOM 16361 C CA . ILE F 1 53 ? -3.10039 1.39272 13.12764 1.000 44.71781 53 ILE C CA 1
ATOM 16362 C C . ILE F 1 53 ? -3.58477 2.75507 13.61076 1.000 41.77363 53 ILE C C 1
ATOM 16363 O O . ILE F 1 53 ? -3.59312 3.03211 14.81569 1.000 41.16074 53 ILE C O 1
ATOM 16368 N N . ASN F 1 54 ? -4.00535 3.62497 12.68850 1.000 37.30004 54 ASN C N 1
ATOM 16369 C CA . ASN F 1 54 ? -4.49690 4.93282 13.10808 1.000 39.79282 54 ASN C CA 1
ATOM 16370 C C . ASN F 1 54 ? -5.83747 4.82862 13.82520 1.000 37.45098 54 ASN C C 1
ATOM 16371 O O . ASN F 1 54 ? -6.12096 5.63297 14.71705 1.000 38.50596 54 ASN C O 1
ATOM 16376 N N . TYR F 1 55 ? -6.67073 3.85129 13.46138 1.000 40.04151 55 TYR C N 1
ATOM 16377 C CA . TYR F 1 55 ? -7.97880 3.73456 14.09998 1.000 40.51091 55 TYR C CA 1
ATOM 16378 C C . TYR F 1 55 ? -7.85501 3.25155 15.53970 1.000 46.95786 55 TYR C C 1
ATOM 16379 O O . TYR F 1 55 ? -8.51162 3.79216 16.43666 1.000 47.19763 55 TYR C O 1
ATOM 16388 N N . TYR F 1 56 ? -7.01799 2.24345 15.78565 1.000 40.20922 56 TYR C N 1
ATOM 16389 C CA . TYR F 1 56 ? -6.92878 1.64910 17.11234 1.000 47.77351 56 TYR C CA 1
ATOM 16390 C C . TYR F 1 56 ? -5.90795 2.32890 18.01556 1.000 48.31136 56 TYR C C 1
ATOM 16391 O O . TYR F 1 56 ? -5.93896 2.10681 19.23185 1.000 40.44185 56 TYR C O 1
ATOM 16400 N N . SER F 1 57 ? -5.00852 3.14618 17.46467 1.000 41.06797 57 SER C N 1
ATOM 16401 C CA . SER F 1 57 ? -4.03082 3.85534 18.27659 1.000 46.38240 57 SER C CA 1
ATOM 16402 C C . SER F 1 57 ? -4.10165 5.36847 18.15475 1.000 42.92140 57 SER C C 1
ATOM 16403 O O . SER F 1 57 ? -3.56519 6.06062 19.02658 1.000 44.33007 57 SER C O 1
ATOM 16406 N N . GLY F 1 58 ? -4.74179 5.89996 17.11507 1.000 42.03455 58 GLY C N 1
ATOM 16407 C CA . GLY F 1 58 ? -4.78350 7.32763 16.88997 1.000 42.92340 58 GLY C CA 1
ATOM 16408 C C . GLY F 1 58 ? -3.58386 7.88988 16.16408 1.000 37.92886 58 GLY C C 1
ATOM 16409 O O . GLY F 1 58 ? -3.52825 9.10669 15.94792 1.000 44.45417 58 GLY C O 1
ATOM 16410 N N . TRP F 1 59 ? -2.62913 7.04822 15.77420 1.000 41.68755 59 TRP C N 1
ATOM 16411 C CA . TRP F 1 59 ? -1.36120 7.48439 15.20189 1.000 44.20006 59 TRP C CA 1
ATOM 16412 C C . TRP F 1 59 ? -1.26762 7.01019 13.76033 1.000 46.40840 59 TRP C C 1
ATOM 16413 O O . TRP F 1 59 ? -1.37988 5.80977 13.48900 1.000 39.92569 59 TRP C O 1
ATOM 16424 N N . LEU F 1 60 ? -1.05116 7.95023 12.84553 1.000 41.58989 60 LEU C N 1
ATOM 16425 C CA . LEU F 1 60 ? -0.89907 7.65549 11.42854 1.000 43.48665 60 LEU C CA 1
ATOM 16426 C C . LEU F 1 60 ? 0.58460 7.65863 11.08513 1.000 43.26498 60 LEU C C 1
ATOM 16427 O O . LEU F 1 60 ? 1.25002 8.69490 11.19713 1.000 43.24360 60 LEU C O 1
ATOM 16432 N N . TYR F 1 61 ? 1.09943 6.50920 10.66693 1.000 43.54349 61 TYR C N 1
ATOM 16433 C CA . TYR F 1 61 ? 2.52459 6.39758 10.40962 1.000 38.90215 61 TYR C CA 1
ATOM 16434 C C . TYR F 1 61 ? 2.86520 6.84932 8.99392 1.000 43.57187 61 TYR C C 1
ATOM 16435 O O . TYR F 1 61 ? 2.01505 6.89734 8.10161 1.000 38.27266 61 TYR C O 1
ATOM 16444 N N . CYS F 1 62 ? 4.13542 7.19030 8.80403 1.000 44.90669 62 CYS C N 1
ATOM 16445 C CA . CYS F 1 62 ? 4.67793 7.50759 7.49293 1.000 38.52151 62 CYS C CA 1
ATOM 16446 C C . CYS F 1 62 ? 5.47576 6.31256 6.99082 1.000 47.03469 62 CYS C C 1
ATOM 16447 O O . CYS F 1 62 ? 6.38231 5.83096 7.68028 1.000 37.62656 62 CYS C O 1
ATOM 16450 N N . TYR F 1 63 ? 5.13339 5.83782 5.79462 1.000 48.28213 63 TYR C N 1
ATOM 16451 C CA . TYR F 1 63 ? 5.74241 4.64994 5.20668 1.000 37.29768 63 TYR C CA 1
ATOM 16452 C C . TYR F 1 63 ? 6.77053 5.08189 4.17191 1.000 54.26467 63 TYR C C 1
ATOM 16453 O O . TYR F 1 63 ? 6.41723 5.62102 3.11927 1.000 63.72794 63 TYR C O 1
ATOM 16462 N N . PHE F 1 64 ? 8.04019 4.84133 4.46331 1.000 41.52656 64 PHE C N 1
ATOM 16463 C CA . PHE F 1 64 ? 9.05844 5.04172 3.44435 1.000 46.07145 64 PHE C CA 1
ATOM 16464 C C . PHE F 1 64 ? 9.71179 3.70271 3.14134 1.000 40.79173 64 PHE C C 1
ATOM 16465 O O . PHE F 1 64 ? 10.93593 3.56779 3.21608 1.000 48.67581 64 PHE C O 1
ATOM 16473 N N . GLY F 1 65 ? 8.89292 2.70642 2.80765 1.000 42.20444 65 GLY C N 1
ATOM 16474 C CA . GLY F 1 65 ? 9.37560 1.36170 2.57935 1.000 42.26103 65 GLY C CA 1
ATOM 16475 C C . GLY F 1 65 ? 9.61276 0.54609 3.82910 1.000 37.17339 65 GLY C C 1
ATOM 16476 O O . GLY F 1 65 ? 10.14418 -0.56545 3.73017 1.000 40.57142 65 GLY C O 1
ATOM 16477 N N . ARG F 1 66 ? 9.23992 1.05678 4.99806 1.000 35.65132 66 ARG C N 1
ATOM 16478 C CA . ARG F 1 66 ? 9.48510 0.38461 6.26500 1.000 43.03491 66 ARG C CA 1
ATOM 16479 C C . ARG F 1 66 ? 8.21237 -0.27134 6.78609 1.000 38.50860 66 ARG C C 1
ATOM 16480 O O . ARG F 1 66 ? 7.09558 0.15886 6.48443 1.000 42.19621 66 ARG C O 1
ATOM 16488 N N . LYS F 1 67 ? 8.39715 -1.31856 7.58297 1.000 36.10433 67 LYS C N 1
ATOM 16489 C CA . LYS F 1 67 ? 7.28817 -2.04185 8.18145 1.000 37.00824 67 LYS C CA 1
ATOM 16490 C C . LYS F 1 67 ? 6.87095 -1.37522 9.48479 1.000 45.73667 67 LYS C C 1
ATOM 16491 O O . LYS F 1 67 ? 7.71292 -0.91218 10.26042 1.000 45.52370 67 LYS C O 1
ATOM 16497 N N . TYR F 1 68 ? 5.56238 -1.31960 9.71171 1.000 38.59540 68 TYR C N 1
ATOM 16498 C CA . TYR F 1 68 ? 4.99398 -0.77334 10.93229 1.000 39.68171 68 TYR C CA 1
ATOM 16499 C C . TYR F 1 68 ? 3.92162 -1.72122 11.44484 1.000 39.45043 68 TYR C C 1
ATOM 16500 O O . TYR F 1 68 ? 3.31727 -2.47204 10.67408 1.000 36.57803 68 TYR C O 1
ATOM 16509 N N . GLY F 1 69 ? 3.69081 -1.68438 12.75546 1.000 39.20831 69 GLY C N 1
ATOM 16510 C CA . GLY F 1 69 ? 2.74975 -2.61772 13.34417 1.000 36.81590 69 GLY C CA 1
ATOM 16511 C C . GLY F 1 69 ? 2.15332 -2.10029 14.63246 1.000 41.54070 69 GLY C C 1
ATOM 16512 O O . GLY F 1 69 ? 2.63142 -1.13577 15.23416 1.000 41.11852 69 GLY C O 1
ATOM 16513 N N . MET F 1 70 ? 1.07083 -2.75851 15.03687 1.000 42.70325 70 MET C N 1
ATOM 16514 C CA . MET F 1 70 ? 0.48911 -2.57945 16.35779 1.000 43.29733 70 MET C CA 1
ATOM 16515 C C . MET F 1 70 ? 0.03596 -3.94114 16.85162 1.000 42.75303 70 MET C C 1
ATOM 16516 O O . MET F 1 70 ? -0.67068 -4.65744 16.13730 1.000 42.60185 70 MET C O 1
ATOM 16521 N N . VAL F 1 71 ? 0.45680 -4.30356 18.05784 1.000 44.81302 71 VAL C N 1
ATOM 16522 C CA . VAL F 1 71 ? 0.09123 -5.57437 18.66852 1.000 42.54874 71 VAL C CA 1
ATOM 16523 C C . VAL F 1 71 ? -0.91705 -5.29161 19.76966 1.000 43.24890 71 VAL C C 1
ATOM 16524 O O . VAL F 1 71 ? -0.62933 -4.54117 20.71045 1.000 43.70428 71 VAL C O 1
ATOM 16528 N N . ILE F 1 72 ? -2.10051 -5.88257 19.64624 1.000 43.64590 72 ILE C N 1
ATOM 16529 C CA . ILE F 1 72 ? -3.13399 -5.80588 20.66862 1.000 42.16783 72 ILE C CA 1
ATOM 16530 C C . ILE F 1 72 ? -3.32169 -7.20278 21.24133 1.000 50.31938 72 ILE C C 1
ATOM 16531 O O . ILE F 1 72 ? -3.53971 -8.16603 20.49339 1.000 40.47355 72 ILE C O 1
ATOM 16536 N N . ASP F 1 73 ? -3.21671 -7.31005 22.56726 1.000 44.44395 73 ASP C N 1
ATOM 16537 C CA . ASP F 1 73 ? -3.38742 -8.57128 23.27519 1.000 45.99772 73 ASP C CA 1
ATOM 16538 C C . ASP F 1 73 ? -4.46540 -8.42162 24.33947 1.000 53.45887 73 ASP C C 1
ATOM 16539 O O . ASP F 1 73 ? -5.24828 -7.46622 24.30816 1.000 46.41425 73 ASP C O 1
ATOM 16541 N N . HIS F 1 74 ? -4.50473 -9.35613 25.29086 1.000 52.64985 74 HIS C N 1
ATOM 16542 C CA . HIS F 1 74 ? -5.53109 -9.31558 26.32737 1.000 60.06587 74 HIS C CA 1
ATOM 16543 C C . HIS F 1 74 ? -5.42386 -8.04901 27.16916 1.000 63.04432 74 HIS C C 1
ATOM 16544 O O . HIS F 1 74 ? -6.43912 -7.41724 27.48369 1.000 63.22932 74 HIS C O 1
ATOM 16551 N N . ASN F 1 75 ? -4.20337 -7.65093 27.52909 1.000 61.74661 75 ASN C N 1
ATOM 16552 C CA . ASN F 1 75 ? -3.99480 -6.54193 28.44853 1.000 66.39561 75 ASN C CA 1
ATOM 16553 C C . ASN F 1 75 ? -3.13497 -5.41936 27.88551 1.000 62.44618 75 ASN C C 1
ATOM 16554 O O . ASN F 1 75 ? -2.96574 -4.39839 28.56193 1.000 65.28242 75 ASN C O 1
ATOM 16559 N N . ASN F 1 76 ? -2.58491 -5.56641 26.68290 1.000 57.00642 76 ASN C N 1
ATOM 16560 C CA . ASN F 1 76 ? -1.62558 -4.60452 26.16325 1.000 53.53690 76 ASN C CA 1
ATOM 16561 C C . ASN F 1 76 ? -2.01004 -4.16632 24.75746 1.000 55.58019 76 ASN C C 1
ATOM 16562 O O . ASN F 1 76 ? -2.61889 -4.91994 23.99283 1.000 54.68341 76 ASN C O 1
ATOM 16567 N N . ALA F 1 77 ? -1.64653 -2.92728 24.43265 1.000 48.23113 77 ALA C N 1
ATOM 16568 C CA . ALA F 1 77 ? -1.74940 -2.39159 23.07780 1.000 45.96100 77 ALA C CA 1
ATOM 16569 C C . ALA F 1 77 ? -0.46335 -1.62509 22.80804 1.000 41.91167 77 ALA C C 1
ATOM 16570 O O . ALA F 1 77 ? -0.18595 -0.62330 23.47495 1.000 43.52993 77 ALA C O 1
ATOM 16572 N N . THR F 1 78 ? 0.32382 -2.09077 21.84277 1.000 45.74147 78 THR C N 1
ATOM 16573 C CA . THR F 1 78 ? 1.65093 -1.54097 21.59834 1.000 43.89187 78 THR C CA 1
ATOM 16574 C C . THR F 1 78 ? 1.83511 -1.30573 20.10879 1.000 42.29338 78 THR C C 1
ATOM 16575 O O . THR F 1 78 ? 1.72259 -2.24145 19.31051 1.000 49.78547 78 THR C O 1
ATOM 16579 N N . THR F 1 79 ? 2.11790 -0.06326 19.73782 1.000 37.49700 79 THR C N 1
ATOM 16580 C CA . THR F 1 79 ? 2.50213 0.23456 18.37032 1.000 38.46297 79 THR C CA 1
ATOM 16581 C C . THR F 1 79 ? 3.99123 -0.02720 18.18013 1.000 40.97804 79 THR C C 1
ATOM 16582 O O . THR F 1 79 ? 4.78981 0.08441 19.11565 1.000 41.54269 79 THR C O 1
ATOM 16586 N N . ILE F 1 80 ? 4.35508 -0.39723 16.95599 1.000 38.52632 80 ILE C N 1
ATOM 16587 C CA . ILE F 1 80 ? 5.73009 -0.71599 16.58903 1.000 38.56193 80 ILE C CA 1
ATOM 16588 C C . ILE F 1 80 ? 6.17155 0.28595 15.53391 1.000 42.18802 80 ILE C C 1
ATOM 16589 O O . ILE F 1 80 ? 5.62837 0.30225 14.42128 1.000 43.71227 80 ILE C O 1
ATOM 16594 N N . SER F 1 81 ? 7.15161 1.11476 15.87726 1.000 40.65670 81 SER C N 1
ATOM 16595 C CA . SER F 1 81 ? 7.65298 2.14983 14.98717 1.000 40.16061 81 SER C CA 1
ATOM 16596 C C . SER F 1 81 ? 9.15185 1.97712 14.77443 1.000 41.72311 81 SER C C 1
ATOM 16597 O O . SER F 1 81 ? 9.81639 1.19442 15.45689 1.000 44.11194 81 SER C O 1
ATOM 16600 N N . ALA F 1 82 ? 9.68040 2.72167 13.80838 1.000 45.38968 82 ALA C N 1
ATOM 16601 C CA . ALA F 1 82 ? 11.07988 2.63665 13.41845 1.000 42.39223 82 ALA C CA 1
ATOM 16602 C C . ALA F 1 82 ? 11.90174 3.71629 14.11230 1.000 43.08755 82 ALA C C 1
ATOM 16603 O O . ALA F 1 82 ? 11.36860 4.69970 14.63129 1.000 48.31173 82 ALA C O 1
ATOM 16605 N N . GLY F 1 83 ? 13.22315 3.51942 14.10764 1.000 38.46862 83 GLY C N 1
ATOM 16606 C CA . GLY F 1 83 ? 14.11026 4.48072 14.73949 1.000 42.65985 83 GLY C CA 1
ATOM 16607 C C . GLY F 1 83 ? 14.04394 5.86468 14.12410 1.000 50.47447 83 GLY C C 1
ATOM 16608 O O . GLY F 1 83 ? 14.30347 6.86097 14.80406 1.000 49.56558 83 GLY C O 1
ATOM 16609 N N . ILE F 1 84 ? 13.68956 5.95078 12.83861 1.000 45.23984 84 ILE C N 1
ATOM 16610 C CA . ILE F 1 84 ? 13.61082 7.24641 12.16844 1.000 42.17698 84 ILE C CA 1
ATOM 16611 C C . ILE F 1 84 ? 12.51637 8.11005 12.77900 1.000 47.05933 84 ILE C C 1
ATOM 16612 O O . ILE F 1 84 ? 12.58292 9.34415 12.72638 1.000 47.56438 84 ILE C O 1
ATOM 16617 N N . ASP F 1 85 ? 11.51232 7.48473 13.39228 1.000 45.46893 85 ASP C N 1
ATOM 16618 C CA . ASP F 1 85 ? 10.35837 8.20804 13.90480 1.000 43.83409 85 ASP C CA 1
ATOM 16619 C C . ASP F 1 85 ? 10.58780 8.79127 15.29421 1.000 47.98481 85 ASP C C 1
ATOM 16620 O O . ASP F 1 85 ? 9.83017 9.67310 15.71191 1.000 49.27532 85 ASP C O 1
ATOM 16625 N N . GLY F 1 86 ? 11.60791 8.33090 16.01141 1.000 53.32844 86 GLY C N 1
ATOM 16626 C CA . GLY F 1 86 ? 11.90664 8.91142 17.31334 1.000 43.42909 86 GLY C CA 1
ATOM 16627 C C . GLY F 1 86 ? 10.83107 8.57258 18.32571 1.000 52.01506 86 GLY C C 1
ATOM 16628 O O . GLY F 1 86 ? 10.41870 7.41565 18.46674 1.000 46.33790 86 GLY C O 1
ATOM 16629 N N . GLY F 1 87 ? 10.37065 9.59038 19.04743 1.000 50.17123 87 GLY C N 1
ATOM 16630 C CA . GLY F 1 87 ? 9.32106 9.43785 20.02888 1.000 52.13120 87 GLY C CA 1
ATOM 16631 C C . GLY F 1 87 ? 7.95663 9.91697 19.59127 1.000 54.02709 87 GLY C C 1
ATOM 16632 O O . GLY F 1 87 ? 7.00268 9.81535 20.36914 1.000 59.13553 87 GLY C O 1
ATOM 16633 N N . GLN F 1 88 ? 7.83485 10.44492 18.37351 1.000 46.36688 88 GLN C N 1
ATOM 16634 C CA . GLN F 1 88 ? 6.53801 10.91556 17.89464 1.000 49.91403 88 GLN C CA 1
ATOM 16635 C C . GLN F 1 88 ? 5.46854 9.82902 17.87670 1.000 52.30165 88 GLN C C 1
ATOM 16636 O O . GLN F 1 88 ? 4.32134 10.13315 18.24689 1.000 52.85810 88 GLN C O 1
ATOM 16642 N N . PRO F 1 89 ? 5.74245 8.58490 17.46255 1.000 49.35219 89 PRO C N 1
ATOM 16643 C CA . PRO F 1 89 ? 4.69530 7.55447 17.56776 1.000 49.84635 89 PRO C CA 1
ATOM 16644 C C . PRO F 1 89 ? 4.20961 7.33081 18.98852 1.000 51.21862 89 PRO C C 1
ATOM 16645 O O . PRO F 1 89 ? 2.99703 7.22626 19.21125 1.000 53.70621 89 PRO C O 1
ATOM 16649 N N . TRP F 1 90 ? 5.12040 7.26481 19.96281 1.000 53.66629 90 TRP C N 1
ATOM 16650 C CA . TRP F 1 90 ? 4.69540 7.05353 21.34250 1.000 55.16214 90 TRP C CA 1
ATOM 16651 C C . TRP F 1 90 ? 3.89308 8.23834 21.86719 1.000 55.62830 90 TRP C C 1
ATOM 16652 O O . TRP F 1 90 ? 2.91866 8.05393 22.60556 1.000 52.63577 90 TRP C O 1
ATOM 16663 N N . ARG F 1 91 ? 4.29084 9.46238 21.50974 1.000 55.46938 91 ARG C N 1
ATOM 16664 C CA . ARG F 1 91 ? 3.50969 10.63187 21.89677 1.000 59.97811 91 ARG C CA 1
ATOM 16665 C C . ARG F 1 91 ? 2.14740 10.65442 21.22256 1.000 59.30887 91 ARG C C 1
ATOM 16666 O O . ARG F 1 91 ? 1.22039 11.29111 21.73485 1.000 63.89778 91 ARG C O 1
ATOM 16674 N N . ARG F 1 92 ? 2.00891 9.96376 20.09470 1.000 56.41041 92 ARG C N 1
ATOM 16675 C CA . ARG F 1 92 ? 0.80020 10.00029 19.28933 1.000 54.50035 92 ARG C CA 1
ATOM 16676 C C . ARG F 1 92 ? -0.10783 8.79716 19.51246 1.000 56.27042 92 ARG C C 1
ATOM 16677 O O . ARG F 1 92 ? -1.30639 8.88188 19.22285 1.000 56.27226 92 ARG C O 1
ATOM 16685 N N . SER F 1 93 ? 0.42445 7.69488 20.03311 1.000 58.07303 93 SER C N 1
ATOM 16686 C CA . SER F 1 93 ? -0.32320 6.45141 20.15012 1.000 57.46166 93 SER C CA 1
ATOM 16687 C C . SER F 1 93 ? -1.00888 6.34335 21.50615 1.000 59.99874 93 SER C C 1
ATOM 16688 O O . SER F 1 93 ? -0.46027 6.75601 22.53268 1.000 62.10993 93 SER C O 1
ATOM 16691 N N . PHE F 1 94 ? -2.21639 5.78220 21.50108 1.000 56.05293 94 PHE C N 1
ATOM 16692 C CA . PHE F 1 94 ? -2.94222 5.48323 22.73300 1.000 50.15530 94 PHE C CA 1
ATOM 16693 C C . PHE F 1 94 ? -2.49484 4.10860 23.21028 1.000 53.86869 94 PHE C C 1
ATOM 16694 O O . PHE F 1 94 ? -2.93617 3.08139 22.68822 1.000 51.02350 94 PHE C O 1
ATOM 16702 N N . GLY F 1 95 ? -1.61352 4.08819 24.20500 1.000 55.98427 95 GLY C N 1
ATOM 16703 C CA . GLY F 1 95 ? -1.07297 2.84177 24.70542 1.000 49.74762 95 GLY C CA 1
ATOM 16704 C C . GLY F 1 95 ? 0.44011 2.84077 24.75887 1.000 55.07260 95 GLY C C 1
ATOM 16705 O O . GLY F 1 95 ? 1.06325 3.88963 24.95145 1.000 53.39677 95 GLY C O 1
ATOM 16706 N N . ASP F 1 96 ? 1.04061 1.66851 24.58618 1.000 45.25222 96 ASP C N 1
ATOM 16707 C CA . ASP F 1 96 ? 2.48371 1.52100 24.66048 1.000 45.10646 96 ASP C CA 1
ATOM 16708 C C . ASP F 1 96 ? 3.09883 1.62370 23.26651 1.000 52.15933 96 ASP C C 1
ATOM 16709 O O . ASP F 1 96 ? 2.40460 1.63265 22.24538 1.000 47.73721 96 ASP C O 1
ATOM 16714 N N . ASN F 1 97 ? 4.42638 1.70517 23.23328 1.000 43.99279 97 ASN C N 1
ATOM 16715 C CA . ASN F 1 97 ? 5.14329 1.84613 21.97632 1.000 47.23935 97 ASN C CA 1
ATOM 16716 C C . ASN F 1 97 ? 6.57014 1.35891 22.16218 1.000 49.49049 97 ASN C C 1
ATOM 16717 O O . ASN F 1 97 ? 7.19815 1.63870 23.18647 1.000 50.89942 97 ASN C O 1
ATOM 16722 N N . ILE F 1 98 ? 7.06467 0.61922 21.16829 1.000 46.33398 98 ILE C N 1
ATOM 16723 C CA . ILE F 1 98 ? 8.45209 0.18591 21.11008 1.000 47.54332 98 ILE C CA 1
ATOM 16724 C C . ILE F 1 98 ? 9.00235 0.54331 19.73640 1.000 46.40681 98 ILE C C 1
ATOM 16725 O O . ILE F 1 98 ? 8.25680 0.77372 18.78157 1.000 42.00090 98 ILE C O 1
ATOM 16730 N N . THR F 1 99 ? 10.32958 0.58027 19.64847 1.000 49.84053 99 THR C N 1
ATOM 16731 C CA . THR F 1 99 ? 11.04014 1.01177 18.45356 1.000 46.14927 99 THR C CA 1
ATOM 16732 C C . THR F 1 99 ? 11.98287 -0.08883 17.98376 1.000 48.90931 99 THR C C 1
ATOM 16733 O O . THR F 1 99 ? 12.61643 -0.76327 18.80173 1.000 48.66455 99 THR C O 1
ATOM 16737 N N . TYR F 1 100 ? 12.06321 -0.27605 16.66436 1.000 45.88221 100 TYR C N 1
ATOM 16738 C CA . TYR F 1 100 ? 13.05142 -1.14918 16.04597 1.000 44.95248 100 TYR C CA 1
ATOM 16739 C C . TYR F 1 100 ? 13.94250 -0.32544 15.12555 1.000 43.08573 100 TYR C C 1
ATOM 16740 O O . TYR F 1 100 ? 13.53271 0.72122 14.61647 1.000 48.11907 100 TYR C O 1
ATOM 16749 N N . THR F 1 101 ? 15.16691 -0.80031 14.91724 1.000 49.34884 101 THR C N 1
ATOM 16750 C CA . THR F 1 101 ? 16.15874 -0.09062 14.12128 1.000 51.80366 101 THR C CA 1
ATOM 16751 C C . THR F 1 101 ? 16.36006 -0.77645 12.77496 1.000 49.34921 101 THR C C 1
ATOM 16752 O O . THR F 1 101 ? 15.84614 -1.86730 12.51624 1.000 49.69812 101 THR C O 1
ATOM 16756 N N . ASP F 1 102 ? 17.12893 -0.11456 11.91361 1.000 49.45743 102 ASP C N 1
ATOM 16757 C CA . ASP F 1 102 ? 17.37957 -0.58961 10.55993 1.000 52.64904 102 ASP C CA 1
ATOM 16758 C C . ASP F 1 102 ? 18.60502 -1.48781 10.44823 1.000 56.10197 102 ASP C C 1
ATOM 16759 O O . ASP F 1 102 ? 18.87756 -1.99381 9.35442 1.000 56.22374 102 ASP C O 1
ATOM 16764 N N . TRP F 1 103 ? 19.34859 -1.70335 11.53819 1.000 53.51576 103 TRP C N 1
ATOM 16765 C CA . TRP F 1 103 ? 20.64132 -2.37269 11.41833 1.000 59.30472 103 TRP C CA 1
ATOM 16766 C C . TRP F 1 103 ? 20.50964 -3.84945 11.06093 1.000 56.02454 103 TRP C C 1
ATOM 16767 O O . TRP F 1 103 ? 21.45197 -4.42188 10.50507 1.000 59.39754 103 TRP C O 1
ATOM 16778 N N . ARG F 1 104 ? 19.37295 -4.47576 11.35908 1.000 62.09455 104 ARG C N 1
ATOM 16779 C CA . ARG F 1 104 ? 19.11833 -5.85823 10.98118 1.000 63.52267 104 ARG C CA 1
ATOM 16780 C C . ARG F 1 104 ? 17.76219 -5.96092 10.29789 1.000 56.79741 104 ARG C C 1
ATOM 16781 O O . ARG F 1 104 ? 16.82823 -5.22176 10.62170 1.000 54.93217 104 ARG C O 1
ATOM 16789 N N . ARG F 1 105 ? 17.66397 -6.89867 9.35032 1.000 55.47679 105 ARG C N 1
ATOM 16790 C CA . ARG F 1 105 ? 16.42827 -7.06463 8.58913 1.000 62.00073 105 ARG C CA 1
ATOM 16791 C C . ARG F 1 105 ? 15.27736 -7.51244 9.47998 1.000 55.83922 105 ARG C C 1
ATOM 16792 O O . ARG F 1 105 ? 14.14106 -7.05513 9.31116 1.000 60.51414 105 ARG C O 1
ATOM 16800 N N . ASP F 1 106 ? 15.54677 -8.41129 10.42343 1.000 53.28304 106 ASP C N 1
ATOM 16801 C CA . ASP F 1 106 ? 14.50728 -9.00952 11.24868 1.000 56.05167 106 ASP C CA 1
ATOM 16802 C C . ASP F 1 106 ? 14.20907 -8.21067 12.51169 1.000 54.45347 106 ASP C C 1
ATOM 16803 O O . ASP F 1 106 ? 13.51951 -8.72327 13.39951 1.000 54.50233 106 ASP C O 1
ATOM 16808 N N . ASN F 1 107 ? 14.70289 -6.97270 12.61373 1.000 52.02974 107 ASN C N 1
ATOM 16809 C CA . ASN F 1 107 ? 14.47850 -6.19374 13.82881 1.000 49.85022 107 ASN C CA 1
ATOM 16810 C C . ASN F 1 107 ? 12.99617 -5.92244 14.05229 1.000 45.21756 107 ASN C C 1
ATOM 16811 O O . ASN F 1 107 ? 12.51643 -5.97345 15.19098 1.000 48.27135 107 ASN C O 1
ATOM 16816 N N . PHE F 1 108 ? 12.25064 -5.63484 12.98130 1.000 48.60448 108 PHE C N 1
ATOM 16817 C CA . PHE F 1 108 ? 10.80823 -5.46196 13.12692 1.000 42.51508 108 PHE C CA 1
ATOM 16818 C C . PHE F 1 108 ? 10.15610 -6.73843 13.63917 1.000 38.77266 108 PHE C C 1
ATOM 16819 O O . PHE F 1 108 ? 9.24177 -6.68904 14.46950 1.000 40.58681 108 PHE C O 1
ATOM 16827 N N . TYR F 1 109 ? 10.61730 -7.89275 13.15728 1.000 40.09396 109 TYR C N 1
ATOM 16828 C CA . TYR F 1 109 ? 10.04046 -9.15929 13.59075 1.000 46.56161 109 TYR C CA 1
ATOM 16829 C C . TYR F 1 109 ? 10.44608 -9.49968 15.01947 1.000 50.00863 109 TYR C C 1
ATOM 16830 O O . TYR F 1 109 ? 9.67422 -10.13830 15.74488 1.000 44.88585 109 TYR C O 1
ATOM 16839 N N . ARG F 1 110 ? 11.64403 -9.08484 15.44064 1.000 45.77493 110 ARG C N 1
ATOM 16840 C CA . ARG F 1 110 ? 12.00472 -9.19324 16.84986 1.000 48.85202 110 ARG C CA 1
ATOM 16841 C C . ARG F 1 110 ? 11.04020 -8.40170 17.72147 1.000 49.05581 110 ARG C C 1
ATOM 16842 O O . ARG F 1 110 ? 10.64240 -8.86290 18.79748 1.000 44.29599 110 ARG C O 1
ATOM 16850 N N . ALA F 1 111 ? 10.65784 -7.20284 17.27373 1.000 47.29820 111 ALA C N 1
ATOM 16851 C CA . ALA F 1 111 ? 9.68689 -6.40719 18.01634 1.000 46.39172 111 ALA C CA 1
ATOM 16852 C C . ALA F 1 111 ? 8.34933 -7.12962 18.10783 1.000 39.95640 111 ALA C C 1
ATOM 16853 O O . ALA F 1 111 ? 7.75332 -7.22253 19.18628 1.000 37.06049 111 ALA C O 1
ATOM 16855 N N . VAL F 1 112 ? 7.86706 -7.65904 16.98076 1.000 41.24601 112 VAL C N 1
ATOM 16856 C CA . VAL F 1 112 ? 6.62125 -8.42180 16.98916 1.000 46.28434 112 VAL C CA 1
ATOM 16857 C C . VAL F 1 112 ? 6.74724 -9.63222 17.90539 1.000 44.16865 112 VAL C C 1
ATOM 16858 O O . VAL F 1 112 ? 5.82981 -9.95058 18.67261 1.000 44.92075 112 VAL C O 1
ATOM 16862 N N . ARG F 1 113 ? 7.89117 -10.31654 17.84830 1.000 46.28759 113 ARG C N 1
ATOM 16863 C CA . ARG F 1 113 ? 8.10502 -11.49255 18.68400 1.000 50.77145 113 ARG C CA 1
ATOM 16864 C C . ARG F 1 113 ? 8.09580 -11.14073 20.16742 1.000 48.00105 113 ARG C C 1
ATOM 16865 O O . ARG F 1 113 ? 7.64736 -11.94620 20.99021 1.000 49.65592 113 ARG C O 1
ATOM 16873 N N . GLN F 1 114 ? 8.57226 -9.94443 20.52784 1.000 42.03877 114 GLN C N 1
ATOM 16874 C CA . GLN F 1 114 ? 8.56624 -9.53659 21.92981 1.000 48.72007 114 GLN C CA 1
ATOM 16875 C C . GLN F 1 114 ? 7.15257 -9.35413 22.46696 1.000 51.14061 114 GLN C C 1
ATOM 16876 O O . GLN F 1 114 ? 6.91640 -9.55761 23.66402 1.000 51.46637 114 GLN C O 1
ATOM 16882 N N . LEU F 1 115 ? 6.20868 -8.96619 21.60977 1.000 45.88537 115 LEU C N 1
ATOM 16883 C CA . LEU F 1 115 ? 4.86374 -8.60237 22.03182 1.000 40.83919 115 LEU C CA 1
ATOM 16884 C C . LEU F 1 115 ? 3.85385 -9.71848 21.81803 1.000 41.75467 115 LEU C C 1
ATOM 16885 O O . LEU F 1 115 ? 2.65333 -9.49315 21.99709 1.000 47.84545 115 LEU C O 1
ATOM 16890 N N . THR F 1 116 ? 4.30475 -10.91203 21.42873 1.000 45.49784 116 THR C N 1
ATOM 16891 C CA . THR F 1 116 ? 3.38560 -11.99346 21.09910 1.000 45.06906 116 THR C CA 1
ATOM 16892 C C . THR F 1 116 ? 3.86800 -13.32744 21.65060 1.000 44.02600 116 THR C C 1
ATOM 16893 O O . THR F 1 116 ? 3.49197 -14.38439 21.13321 1.000 41.87414 116 THR C O 1
ATOM 16897 N N . THR F 1 117 ? 4.69692 -13.30147 22.69284 1.000 48.09998 117 THR C N 1
ATOM 16898 C CA . THR F 1 117 ? 5.22093 -14.53646 23.26073 1.000 52.56829 117 THR C CA 1
ATOM 16899 C C . THR F 1 117 ? 4.07541 -15.41636 23.74463 1.000 52.08438 117 THR C C 1
ATOM 16900 O O . THR F 1 117 ? 3.15183 -14.94476 24.41407 1.000 50.19041 117 THR C O 1
ATOM 16904 N N . GLY F 1 118 ? 4.12467 -16.69439 23.37410 1.000 55.33836 118 GLY C N 1
ATOM 16905 C CA . GLY F 1 118 ? 3.11165 -17.64935 23.76036 1.000 47.68570 118 GLY C CA 1
ATOM 16906 C C . GLY F 1 118 ? 1.91108 -17.73280 22.84101 1.000 47.11571 118 GLY C C 1
ATOM 16907 O O . GLY F 1 118 ? 1.08406 -18.63940 23.00961 1.000 48.94594 118 GLY C O 1
ATOM 16908 N N . ALA F 1 119 ? 1.78206 -16.82819 21.87533 1.000 49.54072 119 ALA C N 1
ATOM 16909 C CA . ALA F 1 119 ? 0.63392 -16.85128 20.98009 1.000 52.96309 119 ALA C CA 1
ATOM 16910 C C . ALA F 1 119 ? 0.78471 -17.97150 19.95921 1.000 51.26862 119 ALA C C 1
ATOM 16911 O O . ALA F 1 119 ? 1.86602 -18.17277 19.39673 1.000 51.59849 119 ALA C O 1
ATOM 16913 N N . LYS F 1 120 ? -0.30236 -18.71216 19.73564 1.000 48.24784 120 LYS C N 1
ATOM 16914 C CA . LYS F 1 120 ? -0.35128 -19.72525 18.69270 1.000 51.20311 120 LYS C CA 1
ATOM 16915 C C . LYS F 1 120 ? -1.27807 -19.35605 17.54732 1.000 53.80850 120 LYS C C 1
ATOM 16916 O O . LYS F 1 120 ? -1.17868 -19.95835 16.47347 1.000 53.99493 120 LYS C O 1
ATOM 16922 N N . ARG F 1 121 ? -2.16269 -18.38317 17.74848 1.000 49.48004 121 ARG C N 1
ATOM 16923 C CA . ARG F 1 121 ? -3.02899 -17.86182 16.70335 1.000 44.51690 121 ARG C CA 1
ATOM 16924 C C . ARG F 1 121 ? -2.96822 -16.34303 16.74888 1.000 44.17391 121 ARG C C 1
ATOM 16925 O O . ARG F 1 121 ? -3.18013 -15.74468 17.80827 1.000 46.43564 121 ARG C O 1
ATOM 16933 N N . ILE F 1 122 ? -2.66709 -15.72345 15.60911 1.000 41.75820 122 ILE C N 1
ATOM 16934 C CA . ILE F 1 122 ? -2.48361 -14.28005 15.51971 1.000 46.88104 122 ILE C CA 1
ATOM 16935 C C . ILE F 1 122 ? -3.30345 -13.74562 14.35046 1.000 41.80750 122 ILE C C 1
ATOM 16936 O O . ILE F 1 122 ? -3.24148 -14.30494 13.24367 1.000 41.26230 122 ILE C O 1
ATOM 16941 N N . GLY F 1 123 ? -4.05223 -12.68634 14.58937 1.000 42.38973 123 GLY C N 1
ATOM 16942 C CA . GLY F 1 123 ? -4.83953 -12.05167 13.54531 1.000 42.29368 123 GLY C CA 1
ATOM 16943 C C . GLY F 1 123 ? -4.02126 -11.01927 12.79619 1.000 42.53980 123 GLY C C 1
ATOM 16944 O O . GLY F 1 123 ? -3.39272 -10.14886 13.40450 1.000 37.68637 123 GLY C O 1
ATOM 16945 N N . ILE F 1 124 ? -4.02863 -11.12322 11.46761 1.000 41.89513 124 ILE C N 1
ATOM 16946 C CA . ILE F 1 124 ? -3.33624 -10.18394 10.59856 1.000 37.84672 124 ILE C CA 1
ATOM 16947 C C . ILE F 1 124 ? -4.30879 -9.72477 9.51947 1.000 37.61170 124 ILE C C 1
ATOM 16948 O O . ILE F 1 124 ? -5.37435 -10.30884 9.32196 1.000 41.81226 124 ILE C O 1
ATOM 16953 N N . GLU F 1 125 ? -3.93111 -8.65581 8.82254 1.000 34.69243 125 GLU C N 1
ATOM 16954 C CA . GLU F 1 125 ? -4.76848 -8.08039 7.77207 1.000 37.74191 125 GLU C CA 1
ATOM 16955 C C . GLU F 1 125 ? -4.41659 -8.74397 6.44751 1.000 36.39168 125 GLU C C 1
ATOM 16956 O O . GLU F 1 125 ? -3.41340 -8.40160 5.81786 1.000 39.06697 125 GLU C O 1
ATOM 16962 N N . PHE F 1 126 ? -5.24994 -9.69424 6.01498 1.000 35.64323 126 PHE C N 1
ATOM 16963 C CA . PHE F 1 126 ? -5.07804 -10.27944 4.68879 1.000 38.19000 126 PHE C CA 1
ATOM 16964 C C . PHE F 1 126 ? -5.27735 -9.24854 3.58527 1.000 39.83111 126 PHE C C 1
ATOM 16965 O O . PHE F 1 126 ? -4.79981 -9.45554 2.46552 1.000 40.54023 126 PHE C O 1
ATOM 16973 N N . ASP F 1 127 ? -5.97645 -8.14911 3.88487 1.000 48.68494 127 ASP C N 1
ATOM 16974 C CA . ASP F 1 127 ? -6.15756 -7.04558 2.94900 1.000 43.82449 127 ASP C CA 1
ATOM 16975 C C . ASP F 1 127 ? -4.86539 -6.30177 2.65573 1.000 37.58221 127 ASP C C 1
ATOM 16976 O O . ASP F 1 127 ? -4.77075 -5.63666 1.61940 1.000 35.18516 127 ASP C O 1
ATOM 16981 N N . HIS F 1 128 ? -3.88778 -6.37420 3.54635 1.000 33.48919 128 HIS C N 1
ATOM 16982 C CA . HIS F 1 128 ? -2.73165 -5.49023 3.49390 1.000 36.23038 128 HIS C CA 1
ATOM 16983 C C . HIS F 1 128 ? -1.41317 -6.22821 3.33860 1.000 37.69287 128 HIS C C 1
ATOM 16984 O O . HIS F 1 128 ? -0.55473 -5.78967 2.56909 1.000 36.52021 128 HIS C O 1
ATOM 16991 N N . VAL F 1 129 ? -1.23939 -7.34808 4.03710 1.000 36.54090 129 VAL C N 1
ATOM 16992 C CA . VAL F 1 129 ? 0.03359 -8.06052 4.05570 1.000 34.37497 129 VAL C CA 1
ATOM 16993 C C . VAL F 1 129 ? 0.29717 -8.66121 2.68017 1.000 36.51978 129 VAL C C 1
ATOM 16994 O O . VAL F 1 129 ? -0.51459 -9.43534 2.16108 1.000 39.02057 129 VAL C O 1
ATOM 16998 N N . ASN F 1 130 ? 1.44068 -8.31625 2.08639 1.000 37.79495 130 ASN C N 1
ATOM 16999 C CA . ASN F 1 130 ? 1.80029 -8.88191 0.79582 1.000 37.51400 130 ASN C CA 1
ATOM 17000 C C . ASN F 1 130 ? 2.38278 -10.28436 0.97730 1.000 44.62550 130 ASN C C 1
ATOM 17001 O O . ASN F 1 130 ? 2.58032 -10.77040 2.09692 1.000 39.75880 130 ASN C O 1
ATOM 17006 N N . LEU F 1 131 ? 2.65794 -10.94099 -0.15487 1.000 36.48294 131 LEU C N 1
ATOM 17007 C CA . LEU F 1 131 ? 3.08696 -12.33723 -0.14185 1.000 42.07647 131 LEU C CA 1
ATOM 17008 C C . LEU F 1 131 ? 4.45296 -12.50022 0.51490 1.000 44.73583 131 LEU C C 1
ATOM 17009 O O . LEU F 1 131 ? 4.68014 -13.46473 1.25525 1.000 43.16888 131 LEU C O 1
ATOM 17014 N N . ASP F 1 132 ? 5.38067 -11.58012 0.24241 1.000 40.61654 132 ASP C N 1
ATOM 17015 C CA . ASP F 1 132 ? 6.69169 -11.64497 0.88098 1.000 41.71138 132 ASP C CA 1
ATOM 17016 C C . ASP F 1 132 ? 6.59100 -11.35003 2.37266 1.000 43.69358 132 ASP C C 1
ATOM 17017 O O . ASP F 1 132 ? 7.25414 -12.00312 3.18683 1.000 44.82111 132 ASP C O 1
ATOM 17022 N N . PHE F 1 133 ? 5.76386 -10.36986 2.74678 1.000 39.76675 133 PHE C N 1
ATOM 17023 C CA . PHE F 1 133 ? 5.56847 -10.05236 4.15789 1.000 42.38810 133 PHE C CA 1
ATOM 17024 C C . PHE F 1 133 ? 4.99795 -11.24715 4.91407 1.000 43.67399 133 PHE C C 1
ATOM 17025 O O . PHE F 1 133 ? 5.44263 -11.55901 6.02526 1.000 46.10591 133 PHE C O 1
ATOM 17033 N N . ARG F 1 134 ? 4.01624 -11.93210 4.32297 1.000 40.60265 134 ARG C N 1
ATOM 17034 C CA . ARG F 1 134 ? 3.43800 -13.10666 4.96709 1.000 40.24218 134 ARG C CA 1
ATOM 17035 C C . ARG F 1 134 ? 4.47937 -14.20345 5.14444 1.000 48.25963 134 ARG C C 1
ATOM 17036 O O . ARG F 1 134 ? 4.51924 -14.86990 6.18587 1.000 49.57983 134 ARG C O 1
ATOM 17044 N N . ARG F 1 135 ? 5.32843 -14.40717 4.13369 1.000 45.32644 135 ARG C N 1
ATOM 17045 C CA . ARG F 1 135 ? 6.37203 -15.42221 4.23088 1.000 50.36600 135 ARG C CA 1
ATOM 17046 C C . ARG F 1 135 ? 7.33305 -15.11473 5.37257 1.000 48.34430 135 ARG C C 1
ATOM 17047 O O . ARG F 1 135 ? 7.72767 -16.01414 6.12481 1.000 47.83897 135 ARG C O 1
ATOM 17055 N N . GLN F 1 136 ? 7.71253 -13.84550 5.52412 1.000 41.33921 136 GLN C N 1
ATOM 17056 C CA . GLN F 1 136 ? 8.62299 -13.47292 6.59953 1.000 48.44401 136 GLN C CA 1
ATOM 17057 C C . GLN F 1 136 ? 7.97408 -13.62765 7.97051 1.000 47.15913 136 GLN C C 1
ATOM 17058 O O . GLN F 1 136 ? 8.66096 -13.95745 8.94393 1.000 48.30676 136 GLN C O 1
ATOM 17064 N N . LEU F 1 137 ? 6.66136 -13.40337 8.06878 1.000 47.31197 137 LEU C N 1
ATOM 17065 C CA . LEU F 1 137 ? 5.98582 -13.52388 9.35713 1.000 46.35066 137 LEU C CA 1
ATOM 17066 C C . LEU F 1 137 ? 6.01869 -14.96009 9.86747 1.000 44.85415 137 LEU C C 1
ATOM 17067 O O . LEU F 1 137 ? 6.31843 -15.20309 11.04247 1.000 46.83311 137 LEU C O 1
ATOM 17072 N N . GLU F 1 138 ? 5.71968 -15.93087 8.99997 1.000 38.87560 138 GLU C N 1
ATOM 17073 C CA . GLU F 1 138 ? 5.70385 -17.31671 9.45767 1.000 50.68462 138 GLU C CA 1
ATOM 17074 C C . GLU F 1 138 ? 7.11236 -17.85196 9.68678 1.000 48.76572 138 GLU C C 1
ATOM 17075 O O . GLU F 1 138 ? 7.30779 -18.72875 10.53656 1.000 48.87164 138 GLU C O 1
ATOM 17081 N N . GLU F 1 139 ? 8.10344 -17.33675 8.95491 1.000 51.34010 139 GLU C N 1
ATOM 17082 C CA . GLU F 1 139 ? 9.48869 -17.68758 9.24953 1.000 46.90389 139 GLU C CA 1
ATOM 17083 C C . GLU F 1 139 ? 9.94423 -17.08158 10.56884 1.000 51.00557 139 GLU C C 1
ATOM 17084 O O . GLU F 1 139 ? 10.78038 -17.66912 11.26446 1.000 48.08169 139 GLU C O 1
ATOM 17090 N N . ALA F 1 140 ? 9.40533 -15.91407 10.92753 1.000 48.65301 140 ALA C N 1
ATOM 17091 C CA . ALA F 1 140 ? 9.75832 -15.27271 12.18698 1.000 47.36793 140 ALA C CA 1
ATOM 17092 C C . ALA F 1 140 ? 8.95636 -15.82577 13.35690 1.000 50.73637 140 ALA C C 1
ATOM 17093 O O . ALA F 1 140 ? 9.44149 -15.81833 14.49435 1.000 43.50875 140 ALA C O 1
ATOM 17095 N N . LEU F 1 141 ? 7.73996 -16.30906 13.10112 1.000 48.90670 141 LEU C N 1
ATOM 17096 C CA . LEU F 1 141 ? 6.83713 -16.80661 14.13659 1.000 48.20830 141 LEU C CA 1
ATOM 17097 C C . LEU F 1 141 ? 6.42321 -18.23696 13.80410 1.000 46.35561 141 LEU C C 1
ATOM 17098 O O . LEU F 1 141 ? 5.27168 -18.48937 13.42445 1.000 50.04183 141 LEU C O 1
ATOM 17103 N N . PRO F 1 142 ? 7.33256 -19.19834 13.94684 1.000 56.83503 142 PRO C N 1
ATOM 17104 C CA . PRO F 1 142 ? 6.98245 -20.58702 13.63436 1.000 53.83143 142 PRO C CA 1
ATOM 17105 C C . PRO F 1 142 ? 5.96505 -21.13745 14.62001 1.000 49.26228 142 PRO C C 1
ATOM 17106 O O . PRO F 1 142 ? 5.96851 -20.80549 15.80790 1.000 56.39883 142 PRO C O 1
ATOM 17110 N N . GLY F 1 143 ? 5.08240 -21.99055 14.10661 1.000 54.31134 143 GLY C N 1
ATOM 17111 C CA . GLY F 1 143 ? 4.03637 -22.58355 14.90960 1.000 50.50382 143 GLY C CA 1
ATOM 17112 C C . GLY F 1 143 ? 2.83381 -21.70111 15.15300 1.000 50.41733 143 GLY C C 1
ATOM 17113 O O . GLY F 1 143 ? 1.92193 -22.11457 15.88088 1.000 57.94527 143 GLY C O 1
ATOM 17114 N N . VAL F 1 144 ? 2.79566 -20.50621 14.57172 1.000 45.99383 144 VAL C N 1
ATOM 17115 C CA . VAL F 1 144 ? 1.69065 -19.57368 14.75421 1.000 52.90225 144 VAL C CA 1
ATOM 17116 C C . VAL F 1 144 ? 0.75987 -19.67384 13.55463 1.000 47.25253 144 VAL C C 1
ATOM 17117 O O . VAL F 1 144 ? 1.19708 -19.53922 12.40484 1.000 45.20340 144 VAL C O 1
ATOM 17121 N N . GLU F 1 145 ? -0.52057 -19.91630 13.81964 1.000 43.23173 145 GLU C N 1
ATOM 17122 C CA . GLU F 1 145 ? -1.54227 -19.91828 12.78152 1.000 43.62634 145 GLU C CA 1
ATOM 17123 C C . GLU F 1 145 ? -2.04246 -18.49253 12.58507 1.000 44.25165 145 GLU C C 1
ATOM 17124 O O . GLU F 1 145 ? -2.48932 -17.84952 13.54144 1.000 42.99492 145 GLU C O 1
ATOM 17130 N N . PHE F 1 146 ? -1.95690 -17.99612 11.35569 1.000 39.92798 146 PHE C N 1
ATOM 17131 C CA . PHE F 1 146 ? -2.39878 -16.64806 11.02954 1.000 40.14142 146 PHE C CA 1
ATOM 17132 C C . PHE F 1 146 ? -3.82472 -16.69221 10.49762 1.000 42.57499 146 PHE C C 1
ATOM 17133 O O . PHE F 1 146 ? -4.13914 -17.49421 9.61186 1.000 42.21520 146 PHE C O 1
ATOM 17141 N N . VAL F 1 147 ? -4.68189 -15.83457 11.04550 1.000 41.00085 147 VAL C N 1
ATOM 17142 C CA . VAL F 1 147 ? -6.07453 -15.73394 10.63227 1.000 46.61228 147 VAL C CA 1
ATOM 17143 C C . VAL F 1 147 ? -6.35883 -14.27688 10.29363 1.000 41.08116 147 VAL C C 1
ATOM 17144 O O . VAL F 1 147 ? -5.68152 -13.36539 10.77883 1.000 37.56683 147 VAL C O 1
ATOM 17148 N N . ASP F 1 148 ? -7.34980 -14.05614 9.43493 1.000 36.76958 148 ASP C N 1
ATOM 17149 C CA . ASP F 1 148 ? -7.63693 -12.70717 8.97120 1.000 40.06222 148 ASP C CA 1
ATOM 17150 C C . ASP F 1 148 ? -8.38316 -11.89987 10.02331 1.000 39.75123 148 ASP C C 1
ATOM 17151 O O . ASP F 1 148 ? -9.30270 -12.39788 10.67957 1.000 42.85040 148 ASP C O 1
ATOM 17156 N N . ILE F 1 149 ? -7.99089 -10.63200 10.16119 1.000 37.51870 149 ILE C N 1
ATOM 17157 C CA . ILE F 1 149 ? -8.68454 -9.68917 11.02684 1.000 37.07162 149 ILE C CA 1
ATOM 17158 C C . ILE F 1 149 ? -9.06440 -8.40665 10.30293 1.000 41.07757 149 ILE C C 1
ATOM 17159 O O . ILE F 1 149 ? -9.72330 -7.54786 10.89276 1.000 43.97836 149 ILE C O 1
ATOM 17164 N N . SER F 1 150 ? -8.69376 -8.25518 9.02703 1.000 36.79034 150 SER C N 1
ATOM 17165 C CA . SER F 1 150 ? -9.02927 -7.02977 8.30845 1.000 39.21137 150 SER C CA 1
ATOM 17166 C C . SER F 1 150 ? -10.53003 -6.92328 8.05602 1.000 39.25497 150 SER C C 1
ATOM 17167 O O . SER F 1 150 ? -11.11361 -5.84680 8.22293 1.000 40.20722 150 SER C O 1
ATOM 17170 N N . GLN F 1 151 ? -11.17749 -8.02680 7.66034 1.000 37.92018 151 GLN C N 1
ATOM 17171 C CA . GLN F 1 151 ? -12.62382 -7.97393 7.44425 1.000 42.68110 151 GLN C CA 1
ATOM 17172 C C . GLN F 1 151 ? -13.38977 -7.72534 8.73828 1.000 42.61377 151 GLN C C 1
ATOM 17173 O O . GLN F 1 151 ? -14.29186 -6.86878 8.73833 1.000 40.30651 151 GLN C O 1
ATOM 17179 N N . PRO F 1 152 ? -13.11238 -8.41517 9.85503 1.000 41.39668 152 PRO C N 1
ATOM 17180 C CA . PRO F 1 152 ? -13.77261 -8.02054 11.11206 1.000 36.64267 152 PRO C CA 1
ATOM 17181 C C . PRO F 1 152 ? -13.54465 -6.56434 11.46968 1.000 35.88609 152 PRO C C 1
ATOM 17182 O O . PRO F 1 152 ? -14.49340 -5.86905 11.85205 1.000 40.60906 152 PRO C O 1
ATOM 17186 N N . SER F 1 153 ? -12.30622 -6.08002 11.34431 1.000 39.19263 153 SER C N 1
ATOM 17187 C CA . SER F 1 153 ? -12.01883 -4.68261 11.65455 1.000 42.15039 153 SER C CA 1
ATOM 17188 C C . SER F 1 153 ? -12.77229 -3.74131 10.72356 1.000 43.48373 153 SER C C 1
ATOM 17189 O O . SER F 1 153 ? -13.31240 -2.72031 11.16653 1.000 45.96761 153 SER C O 1
ATOM 17192 N N . MET F 1 154 ? -12.81523 -4.06817 9.42881 1.000 38.68982 154 MET C N 1
ATOM 17193 C CA . MET F 1 154 ? -13.51025 -3.22361 8.46231 1.000 36.90441 154 MET C CA 1
ATOM 17194 C C . MET F 1 154 ? -14.98353 -3.07029 8.82554 1.000 42.40082 154 MET C C 1
ATOM 17195 O O . MET F 1 154 ? -15.52427 -1.95795 8.81682 1.000 45.38662 154 MET C O 1
ATOM 17200 N N . TRP F 1 155 ? -15.64978 -4.18003 9.15583 1.000 41.62840 155 TRP C N 1
ATOM 17201 C CA . TRP F 1 155 ? -17.07125 -4.11341 9.48506 1.000 43.00812 155 TRP C CA 1
ATOM 17202 C C . TRP F 1 155 ? -17.31224 -3.31285 10.75896 1.000 45.37673 155 TRP C C 1
ATOM 17203 O O . TRP F 1 155 ? -18.21997 -2.47423 10.80513 1.000 47.42795 155 TRP C O 1
ATOM 17214 N N . MET F 1 156 ? -16.51418 -3.55540 11.80407 1.000 41.16179 156 MET C N 1
ATOM 17215 C CA . MET F 1 156 ? -16.68261 -2.80152 13.04308 1.000 40.26779 156 MET C CA 1
ATOM 17216 C C . MET F 1 156 ? -16.42948 -1.31508 12.83023 1.000 43.80484 156 MET C C 1
ATOM 17217 O O . MET F 1 156 ? -16.97499 -0.48209 13.56152 1.000 51.35802 156 MET C O 1
ATOM 17222 N N . ARG F 1 157 ? -15.62060 -0.96162 11.83158 1.000 43.85474 157 ARG C N 1
ATOM 17223 C CA . ARG F 1 157 ? -15.30421 0.43618 11.57023 1.000 48.01583 157 ARG C CA 1
ATOM 17224 C C . ARG F 1 157 ? -16.37559 1.15400 10.75597 1.000 44.79225 157 ARG C C 1
ATOM 17225 O O . ARG F 1 157 ? -16.36875 2.38897 10.71417 1.000 46.12375 157 ARG C O 1
ATOM 17233 N N . THR F 1 158 ? -17.30177 0.42457 10.12613 1.000 47.94281 158 THR C N 1
ATOM 17234 C CA . THR F 1 158 ? -18.35723 1.07439 9.35477 1.000 44.24964 158 THR C CA 1
ATOM 17235 C C . THR F 1 158 ? -19.34816 1.82258 10.23635 1.000 49.86316 158 THR C C 1
ATOM 17236 O O . THR F 1 158 ? -20.07884 2.68108 9.73056 1.000 44.65568 158 THR C O 1
ATOM 17240 N N . ILE F 1 159 ? -19.39776 1.51360 11.52862 1.000 49.19363 159 ILE C N 1
ATOM 17241 C CA . ILE F 1 159 ? -20.29388 2.17484 12.46997 1.000 47.35205 159 ILE C CA 1
ATOM 17242 C C . ILE F 1 159 ? -19.48078 3.22723 13.21117 1.000 50.43596 159 ILE C C 1
ATOM 17243 O O . ILE F 1 159 ? -18.57123 2.89672 13.97984 1.000 52.55492 159 ILE C O 1
ATOM 17248 N N . LYS F 1 160 ? -19.80256 4.49656 12.98144 1.000 51.64680 160 LYS C N 1
ATOM 17249 C CA . LYS F 1 160 ? -19.06294 5.59942 13.57663 1.000 47.01410 160 LYS C CA 1
ATOM 17250 C C . LYS F 1 160 ? -19.66232 5.97834 14.92428 1.000 55.43298 160 LYS C C 1
ATOM 17251 O O . LYS F 1 160 ? -20.88528 6.04751 15.07961 1.000 59.23884 160 LYS C O 1
ATOM 17257 N N . SER F 1 161 ? -18.79070 6.21648 15.89958 1.000 55.10005 161 SER C N 1
ATOM 17258 C CA . SER F 1 161 ? -19.22211 6.69267 17.20263 1.000 52.21444 161 SER C CA 1
ATOM 17259 C C . SER F 1 161 ? -19.58090 8.17396 17.12761 1.000 50.23083 161 SER C C 1
ATOM 17260 O O . SER F 1 161 ? -19.27663 8.86610 16.15262 1.000 54.25263 161 SER C O 1
ATOM 17263 N N . LEU F 1 162 ? -20.23151 8.66571 18.18578 1.000 53.67618 162 LEU C N 1
ATOM 17264 C CA . LEU F 1 162 ? -20.59073 10.07962 18.22924 1.000 46.79965 162 LEU C CA 1
ATOM 17265 C C . LEU F 1 162 ? -19.35368 10.97007 18.24821 1.000 52.17763 162 LEU C C 1
ATOM 17266 O O . LEU F 1 162 ? -19.38616 12.08727 17.72031 1.000 56.05426 162 LEU C O 1
ATOM 17271 N N . GLU F 1 163 ? -18.25390 10.49449 18.83816 1.000 54.48619 163 GLU C N 1
ATOM 17272 C CA . GLU F 1 163 ? -17.00911 11.25530 18.79240 1.000 48.15988 163 GLU C CA 1
ATOM 17273 C C . GLU F 1 163 ? -16.43068 11.27853 17.38264 1.000 50.61180 163 GLU C C 1
ATOM 17274 O O . GLU F 1 163 ? -15.88766 12.30017 16.94614 1.000 48.46395 163 GLU C O 1
ATOM 17280 N N . GLU F 1 164 ? -16.53459 10.16306 16.65516 1.000 48.68336 164 GLU C N 1
ATOM 17281 C CA . GLU F 1 164 ? -16.11117 10.15844 15.25812 1.000 53.23472 164 GLU C CA 1
ATOM 17282 C C . GLU F 1 164 ? -17.01734 11.03813 14.40652 1.000 48.25835 164 GLU C C 1
ATOM 17283 O O . GLU F 1 164 ? -16.53599 11.78099 13.54429 1.000 55.21207 164 GLU C O 1
ATOM 17289 N N . GLN F 1 165 ? -18.33161 10.96909 14.63291 1.000 51.09505 165 GLN C N 1
ATOM 17290 C CA . GLN F 1 165 ? -19.24821 11.85153 13.91858 1.000 54.98284 165 GLN C CA 1
ATOM 17291 C C . GLN F 1 165 ? -18.95883 13.31303 14.23303 1.000 58.39535 165 GLN C C 1
ATOM 17292 O O . GLN F 1 165 ? -19.08490 14.18100 13.36112 1.000 63.60137 165 GLN C O 1
ATOM 17298 N N . LYS F 1 166 ? -18.56959 13.60430 15.47615 1.000 56.55389 166 LYS C N 1
ATOM 17299 C CA . LYS F 1 166 ? -18.21772 14.97288 15.83680 1.000 57.73459 166 LYS C CA 1
ATOM 17300 C C . LYS F 1 166 ? -17.00552 15.45265 15.04889 1.000 51.28768 166 LYS C C 1
ATOM 17301 O O . LYS F 1 166 ? -16.96423 16.60246 14.59745 1.000 57.20302 166 LYS C O 1
ATOM 17307 N N . LEU F 1 167 ? -16.01264 14.58135 14.86154 1.000 54.60658 167 LEU C N 1
ATOM 17308 C CA . LEU F 1 167 ? -14.82649 14.97125 14.10589 1.000 54.21267 167 LEU C CA 1
ATOM 17309 C C . LEU F 1 167 ? -15.12847 15.07045 12.61516 1.000 53.65786 167 LEU C C 1
ATOM 17310 O O . LEU F 1 167 ? -14.60413 15.95507 11.92848 1.000 53.48587 167 LEU C O 1
ATOM 17315 N N . ILE F 1 168 ? -15.97124 14.17339 12.09757 1.000 48.63909 168 ILE C N 1
ATOM 17316 C CA . ILE F 1 168 ? -16.32381 14.21524 10.68173 1.000 54.30988 168 ILE C CA 1
ATOM 17317 C C . ILE F 1 168 ? -17.12851 15.47082 10.36648 1.000 56.20781 168 ILE C C 1
ATOM 17318 O O . ILE F 1 168 ? -16.95912 16.07975 9.30239 1.000 59.93008 168 ILE C O 1
ATOM 17323 N N . ARG F 1 169 ? -18.00877 15.88481 11.28451 1.000 56.62523 169 ARG C N 1
ATOM 17324 C CA . ARG F 1 169 ? -18.73133 17.14060 11.09790 1.000 59.22027 169 ARG C CA 1
ATOM 17325 C C . ARG F 1 169 ? -17.77090 18.31970 11.01958 1.000 58.11928 169 ARG C C 1
ATOM 17326 O O . ARG F 1 169 ? -17.94120 19.21587 10.18380 1.000 55.99200 169 ARG C O 1
ATOM 17334 N N . GLU F 1 170 ? -16.75326 18.33608 11.88508 1.000 56.32961 170 GLU C N 1
ATOM 17335 C CA . GLU F 1 170 ? -15.77505 19.41704 11.85462 1.000 60.72446 170 GLU C CA 1
ATOM 17336 C C . GLU F 1 170 ? -14.96837 19.40316 10.56338 1.000 59.77849 170 GLU C C 1
ATOM 17337 O O . GLU F 1 170 ? -14.60317 20.46730 10.05173 1.000 64.66582 170 GLU C O 1
ATOM 17343 N N . GLY F 1 171 ? -14.68405 18.21883 10.02082 1.000 59.49461 171 GLY C N 1
ATOM 17344 C CA . GLY F 1 171 ? -14.03605 18.15666 8.72135 1.000 53.50478 171 GLY C CA 1
ATOM 17345 C C . GLY F 1 171 ? -14.92191 18.69237 7.61253 1.000 60.18142 171 GLY C C 1
ATOM 17346 O O . GLY F 1 171 ? -14.44908 19.38028 6.70144 1.000 58.19535 171 GLY C O 1
ATOM 17347 N N . ALA F 1 172 ? -16.22235 18.39451 7.68197 1.000 56.43497 172 ALA C N 1
ATOM 17348 C CA . ALA F 1 172 ? -17.16134 18.90022 6.68705 1.000 57.26815 172 ALA C CA 1
ATOM 17349 C C . ALA F 1 172 ? -17.25479 20.41895 6.72490 1.000 62.50981 172 ALA C C 1
ATOM 17350 O O . ALA F 1 172 ? -17.48731 21.05155 5.68819 1.000 58.20057 172 ALA C O 1
ATOM 17352 N N . ARG F 1 173 ? -17.08249 21.02062 7.90516 1.000 62.33939 173 ARG C N 1
ATOM 17353 C CA . ARG F 1 173 ? -17.06773 22.47711 7.99384 1.000 65.36273 173 ARG C CA 1
ATOM 17354 C C . ARG F 1 173 ? -15.83258 23.05568 7.31556 1.000 64.09305 173 ARG C C 1
ATOM 17355 O O . ARG F 1 173 ? -15.92299 24.06628 6.60807 1.000 63.51855 173 ARG C O 1
ATOM 17363 N N . VAL F 1 174 ? -14.66917 22.43047 7.52252 1.000 63.21550 174 VAL C N 1
ATOM 17364 C CA . VAL F 1 174 ? -13.45404 22.88809 6.85682 1.000 59.42896 174 VAL C CA 1
ATOM 17365 C C . VAL F 1 174 ? -13.57107 22.69721 5.35118 1.000 63.68339 174 VAL C C 1
ATOM 17366 O O . VAL F 1 174 ? -12.99421 23.46811 4.57240 1.000 65.73036 174 VAL C O 1
ATOM 17370 N N . CYS F 1 175 ? -14.32071 21.68115 4.91514 1.000 59.47966 175 CYS C N 1
ATOM 17371 C CA . CYS F 1 175 ? -14.59447 21.51690 3.49095 1.000 59.32070 175 CYS C CA 1
ATOM 17372 C C . CYS F 1 175 ? -15.26907 22.75922 2.91925 1.000 62.84095 175 CYS C C 1
ATOM 17373 O O . CYS F 1 175 ? -14.88575 23.25461 1.85289 1.000 66.36175 175 CYS C O 1
ATOM 17376 N N . ASP F 1 176 ? -16.27375 23.28514 3.62558 1.000 58.44872 176 ASP C N 1
ATOM 17377 C CA . ASP F 1 176 ? -16.95741 24.48538 3.15509 1.000 64.97354 176 ASP C CA 1
ATOM 17378 C C . ASP F 1 176 ? -16.06756 25.71715 3.25826 1.000 65.36982 176 ASP C C 1
ATOM 17379 O O . ASP F 1 176 ? -16.17144 26.62473 2.42530 1.000 64.96905 176 ASP C O 1
ATOM 17384 N N . VAL F 1 177 ? -15.19370 25.77088 4.26578 1.000 67.24590 177 VAL C N 1
ATOM 17385 C CA . VAL F 1 177 ? -14.23484 26.86894 4.35324 1.000 68.38002 177 VAL C CA 1
ATOM 17386 C C . VAL F 1 177 ? -13.26981 26.81987 3.17642 1.000 63.78287 177 VAL C C 1
ATOM 17387 O O . VAL F 1 177 ? -12.92391 27.85362 2.59123 1.000 68.14363 177 VAL C O 1
ATOM 17391 N N . GLY F 1 178 ? -12.82461 25.61870 2.80614 1.000 68.82923 178 GLY C N 1
ATOM 17392 C CA . GLY F 1 178 ? -11.97992 25.49037 1.63136 1.000 65.33262 178 GLY C CA 1
ATOM 17393 C C . GLY F 1 178 ? -12.73608 25.75872 0.34547 1.000 65.09793 178 GLY C C 1
ATOM 17394 O O . GLY F 1 178 ? -12.20981 26.39177 -0.57406 1.000 65.73464 178 GLY C O 1
ATOM 17395 N N . GLY F 1 179 ? -13.98110 25.28342 0.26329 1.000 65.03670 179 GLY C N 1
ATOM 17396 C CA . GLY F 1 179 ? -14.78873 25.54769 -0.91409 1.000 62.61885 179 GLY C CA 1
ATOM 17397 C C . GLY F 1 179 ? -15.02606 27.02480 -1.14781 1.000 63.74831 179 GLY C C 1
ATOM 17398 O O . GLY F 1 179 ? -15.10825 27.46966 -2.29564 1.000 68.47387 179 GLY C O 1
ATOM 17399 N N . ALA F 1 180 ? -15.13237 27.80529 -0.06896 1.000 66.19639 180 ALA C N 1
ATOM 17400 C CA . ALA F 1 180 ? -15.30150 29.24761 -0.20984 1.000 63.07481 180 ALA C CA 1
ATOM 17401 C C . ALA F 1 180 ? -14.03376 29.90201 -0.74369 1.000 65.37625 180 ALA C C 1
ATOM 17402 O O . ALA F 1 180 ? -14.10250 30.82956 -1.55877 1.000 69.05183 180 ALA C O 1
ATOM 17404 N N . ALA F 1 181 ? -12.86638 29.43614 -0.29289 1.000 66.13601 181 ALA C N 1
ATOM 17405 C CA . ALA F 1 181 ? -11.61162 29.96150 -0.81830 1.000 67.43559 181 ALA C CA 1
ATOM 17406 C C . ALA F 1 181 ? -11.39637 29.54826 -2.26663 1.000 67.38280 181 ALA C C 1
ATOM 17407 O O . ALA F 1 181 ? -10.79583 30.30032 -3.04316 1.000 66.30441 181 ALA C O 1
ATOM 17409 N N . CYS F 1 182 ? -11.87162 28.36020 -2.64451 1.000 66.80600 182 CYS C N 1
ATOM 17410 C CA . CYS F 1 182 ? -11.74824 27.92049 -4.02921 1.000 70.22258 182 CYS C CA 1
ATOM 17411 C C . CYS F 1 182 ? -12.59114 28.78538 -4.95809 1.000 68.43588 182 CYS C C 1
ATOM 17412 O O . CYS F 1 182 ? -12.12134 29.20251 -6.02297 1.000 65.64184 182 CYS C O 1
ATOM 17415 N N . ALA F 1 183 ? -13.83436 29.07563 -4.56470 1.000 69.57892 183 ALA C N 1
ATOM 17416 C CA . ALA F 1 183 ? -14.71250 29.88201 -5.40589 1.000 72.17640 183 ALA C CA 1
ATOM 17417 C C . ALA F 1 183 ? -14.23490 31.32377 -5.50828 1.000 69.75418 183 ALA C C 1
ATOM 17418 O O . ALA F 1 183 ? -14.43648 31.96840 -6.54373 1.000 76.35107 183 ALA C O 1
ATOM 17420 N N . ALA F 1 184 ? -13.60678 31.84698 -4.45320 1.000 72.08505 184 ALA C N 1
ATOM 17421 C CA . ALA F 1 184 ? -13.13718 33.22709 -4.47539 1.000 70.07024 184 ALA C CA 1
ATOM 17422 C C . ALA F 1 184 ? -11.89731 33.40682 -5.34180 1.000 77.29829 184 ALA C C 1
ATOM 17423 O O . ALA F 1 184 ? -11.64210 34.52021 -5.81316 1.000 76.46460 184 ALA C O 1
ATOM 17425 N N . ALA F 1 185 ? -11.12533 32.34441 -5.56317 1.000 84.04414 185 ALA C N 1
ATOM 17426 C CA . ALA F 1 185 ? -9.91558 32.42623 -6.36892 1.000 81.26477 185 ALA C CA 1
ATOM 17427 C C . ALA F 1 185 ? -10.14935 32.09792 -7.83723 1.000 75.74008 185 ALA C C 1
ATOM 17428 O O . ALA F 1 185 ? -9.22320 32.24571 -8.64210 1.000 73.70687 185 ALA C O 1
ATOM 17430 N N . ILE F 1 186 ? -11.35053 31.66318 -8.20512 1.000 73.67305 186 ILE C N 1
ATOM 17431 C CA . ILE F 1 186 ? -11.63720 31.28857 -9.58513 1.000 74.63758 186 ILE C CA 1
ATOM 17432 C C . ILE F 1 186 ? -11.80883 32.54673 -10.42351 1.000 82.31918 186 ILE C C 1
ATOM 17433 O O . ILE F 1 186 ? -12.61966 33.42300 -10.09923 1.000 78.90399 186 ILE C O 1
ATOM 17438 N N . LYS F 1 187 ? -11.04276 32.63558 -11.50703 1.000 81.85656 187 LYS C N 1
ATOM 17439 C CA . LYS F 1 187 ? -11.11009 33.76703 -12.41762 1.000 79.05507 187 LYS C CA 1
ATOM 17440 C C . LYS F 1 187 ? -10.54832 33.32279 -13.75945 1.000 82.85944 187 LYS C C 1
ATOM 17441 O O . LYS F 1 187 ? -9.56415 32.58078 -13.80718 1.000 78.45419 187 LYS C O 1
ATOM 17447 N N . ALA F 1 188 ? -11.18800 33.76150 -14.83971 1.000 81.32963 188 ALA C N 1
ATOM 17448 C CA . ALA F 1 188 ? -10.73088 33.39874 -16.17410 1.000 80.94886 188 ALA C CA 1
ATOM 17449 C C . ALA F 1 188 ? -9.32252 33.92727 -16.40608 1.000 81.82395 188 ALA C C 1
ATOM 17450 O O . ALA F 1 188 ? -9.08568 35.13720 -16.34638 1.000 84.62167 188 ALA C O 1
ATOM 17452 N N . GLY F 1 189 ? -8.38434 33.01617 -16.65552 1.000 81.55008 189 GLY C N 1
ATOM 17453 C CA . GLY F 1 189 ? -7.00201 33.37692 -16.89640 1.000 77.21281 189 GLY C CA 1
ATOM 17454 C C . GLY F 1 189 ? -6.02446 32.92973 -15.83178 1.000 83.14148 189 GLY C C 1
ATOM 17455 O O . GLY F 1 189 ? -4.81797 33.14460 -16.00107 1.000 83.69617 189 GLY C O 1
ATOM 17456 N N . VAL F 1 190 ? -6.49052 32.32195 -14.74456 1.000 80.26346 190 VAL C N 1
ATOM 17457 C CA . VAL F 1 190 ? -5.59401 31.85737 -13.68831 1.000 81.25000 190 VAL C CA 1
ATOM 17458 C C . VAL F 1 190 ? -5.36200 30.36027 -13.86059 1.000 76.82013 190 VAL C C 1
ATOM 17459 O O . VAL F 1 190 ? -6.25637 29.64194 -14.33187 1.000 73.13104 190 VAL C O 1
ATOM 17463 N N . PRO F 1 191 ? -4.18142 29.85286 -13.52382 1.000 78.12830 191 PRO C N 1
ATOM 17464 C CA . PRO F 1 191 ? -3.93688 28.41234 -13.62551 1.000 73.52550 191 PRO C CA 1
ATOM 17465 C C . PRO F 1 191 ? -4.57983 27.65157 -12.47528 1.000 68.68775 191 PRO C C 1
ATOM 17466 O O . PRO F 1 191 ? -4.95287 28.21609 -11.44523 1.000 69.69399 191 PRO C O 1
ATOM 17470 N N . GLU F 1 192 ? -4.70363 26.33623 -12.67466 1.000 66.79157 192 GLU C N 1
ATOM 17471 C CA . GLU F 1 192 ? -5.37324 25.50166 -11.68275 1.000 61.24416 192 GLU C CA 1
ATOM 17472 C C . GLU F 1 192 ? -4.58255 25.41543 -10.38402 1.000 62.80848 192 GLU C C 1
ATOM 17473 O O . GLU F 1 192 ? -5.18063 25.34422 -9.30430 1.000 58.63386 192 GLU C O 1
ATOM 17479 N N . HIS F 1 193 ? -3.24804 25.42586 -10.46039 1.000 61.25598 193 HIS C N 1
ATOM 17480 C CA . HIS F 1 193 ? -2.45174 25.24997 -9.25049 1.000 61.16225 193 HIS C CA 1
ATOM 17481 C C . HIS F 1 193 ? -2.55534 26.45372 -8.32258 1.000 66.36315 193 HIS C C 1
ATOM 17482 O O . HIS F 1 193 ? -2.46927 26.29533 -7.09953 1.000 62.65295 193 HIS C O 1
ATOM 17489 N N . GLU F 1 194 ? -2.75112 27.65532 -8.87193 1.000 62.05833 194 GLU C N 1
ATOM 17490 C CA . GLU F 1 194 ? -2.96001 28.81787 -8.01472 1.000 64.13558 194 GLU C CA 1
ATOM 17491 C C . GLU F 1 194 ? -4.30667 28.75309 -7.30508 1.000 64.11549 194 GLU C C 1
ATOM 17492 O O . GLU F 1 194 ? -4.44541 29.27455 -6.19250 1.000 67.36368 194 GLU C O 1
ATOM 17498 N N . VAL F 1 195 ? -5.30494 28.12114 -7.92554 1.000 66.78312 195 VAL C N 1
ATOM 17499 C CA . VAL F 1 195 ? -6.59154 27.93894 -7.26096 1.000 61.74623 195 VAL C CA 1
ATOM 17500 C C . VAL F 1 195 ? -6.48771 26.85992 -6.19104 1.000 61.91374 195 VAL C C 1
ATOM 17501 O O . VAL F 1 195 ? -7.06132 26.98696 -5.10183 1.000 59.39927 195 VAL C O 1
ATOM 17505 N N . ALA F 1 196 ? -5.74596 25.78687 -6.47765 1.000 56.85000 196 ALA C N 1
ATOM 17506 C CA . ALA F 1 196 ? -5.59362 24.71036 -5.50585 1.000 58.96238 196 ALA C CA 1
ATOM 17507 C C . ALA F 1 196 ? -4.75881 25.14395 -4.30748 1.000 61.54670 196 ALA C C 1
ATOM 17508 O O . ALA F 1 196 ? -4.98541 24.66190 -3.19116 1.000 58.70716 196 ALA C O 1
ATOM 17510 N N . ILE F 1 197 ? -3.79692 26.04649 -4.51551 1.000 60.91325 197 ILE C N 1
ATOM 17511 C CA . ILE F 1 197 ? -2.95537 26.51271 -3.41615 1.000 58.69849 197 ILE C CA 1
ATOM 17512 C C . ILE F 1 197 ? -3.77627 27.32791 -2.42374 1.000 65.77732 197 ILE C C 1
ATOM 17513 O O . ILE F 1 197 ? -3.71720 27.09915 -1.20937 1.000 61.03888 197 ILE C O 1
ATOM 17518 N N . ALA F 1 198 ? -4.55440 28.29155 -2.92527 1.000 54.85770 198 ALA C N 1
ATOM 17519 C CA . ALA F 1 198 ? -5.37574 29.11127 -2.04080 1.000 62.06090 198 ALA C CA 1
ATOM 17520 C C . ALA F 1 198 ? -6.38048 28.26058 -1.27315 1.000 62.35286 198 ALA C C 1
ATOM 17521 O O . ALA F 1 198 ? -6.67089 28.53393 -0.10228 1.000 66.66782 198 ALA C O 1
ATOM 17523 N N . THR F 1 199 ? -6.91268 27.21655 -1.91100 1.000 60.04257 199 THR C N 1
ATOM 17524 C CA . THR F 1 199 ? -7.87417 26.34988 -1.23690 1.000 60.99938 199 THR C CA 1
ATOM 17525 C C . THR F 1 199 ? -7.20937 25.56108 -0.11507 1.000 63.66801 199 THR C C 1
ATOM 17526 O O . THR F 1 199 ? -7.72494 25.50227 1.00805 1.000 58.53921 199 THR C O 1
ATOM 17530 N N . THR F 1 200 ? -6.05811 24.94899 -0.40322 1.000 62.94965 200 THR C N 1
ATOM 17531 C CA . THR F 1 200 ? -5.36237 24.15655 0.60544 1.000 58.39907 200 THR C CA 1
ATOM 17532 C C . THR F 1 200 ? -4.84865 25.03238 1.74351 1.000 63.26919 200 THR C C 1
ATOM 17533 O O . THR F 1 200 ? -4.91473 24.63808 2.91427 1.000 61.18346 200 THR C O 1
ATOM 17537 N N . ASN F 1 201 ? -4.34273 26.22735 1.42204 1.000 67.08025 201 ASN C N 1
ATOM 17538 C CA . ASN F 1 201 ? -3.86070 27.13055 2.46349 1.000 63.99447 201 ASN C CA 1
ATOM 17539 C C . ASN F 1 201 ? -4.98363 27.53522 3.40903 1.000 62.34736 201 ASN C C 1
ATOM 17540 O O . ASN F 1 201 ? -4.76456 27.68396 4.61683 1.000 67.28826 201 ASN C O 1
ATOM 17545 N N . ALA F 1 202 ? -6.19426 27.72093 2.87935 1.000 58.65834 202 ALA C N 1
ATOM 17546 C CA . ALA F 1 202 ? -7.31537 28.09543 3.73371 1.000 61.65388 202 ALA C CA 1
ATOM 17547 C C . ALA F 1 202 ? -7.72878 26.94269 4.63941 1.000 64.81595 202 ALA C C 1
ATOM 17548 O O . ALA F 1 202 ? -8.09678 27.15989 5.80018 1.000 66.11052 202 ALA C O 1
ATOM 17550 N N . MET F 1 203 ? -7.67484 25.70942 4.13055 1.000 55.29834 203 MET C N 1
ATOM 17551 C CA . MET F 1 203 ? -8.03357 24.56388 4.95952 1.000 59.02794 203 MET C CA 1
ATOM 17552 C C . MET F 1 203 ? -6.95806 24.27559 5.99939 1.000 56.88630 203 MET C C 1
ATOM 17553 O O . MET F 1 203 ? -7.27362 23.99483 7.16099 1.000 59.94872 203 MET C O 1
ATOM 17558 N N . ILE F 1 204 ? -5.68370 24.34572 5.60437 1.000 60.16307 204 ILE C N 1
ATOM 17559 C CA . ILE F 1 204 ? -4.59571 24.09568 6.54758 1.000 62.95410 204 ILE C CA 1
ATOM 17560 C C . ILE F 1 204 ? -4.63379 25.10700 7.68600 1.000 61.75149 204 ILE C C 1
ATOM 17561 O O . ILE F 1 204 ? -4.48149 24.75028 8.86072 1.000 63.40982 204 ILE C O 1
ATOM 17566 N N . ARG F 1 205 ? -4.85128 26.38162 7.36029 1.000 62.12241 205 ARG C N 1
ATOM 17567 C CA . ARG F 1 205 ? -4.90736 27.40486 8.39753 1.000 63.98526 205 ARG C CA 1
ATOM 17568 C C . ARG F 1 205 ? -6.15907 27.27455 9.25556 1.000 63.96817 205 ARG C C 1
ATOM 17569 O O . ARG F 1 205 ? -6.14502 27.66541 10.42854 1.000 68.03407 205 ARG C O 1
ATOM 17577 N N . GLU F 1 206 ? -7.24549 26.73067 8.70079 1.000 68.55460 206 GLU C N 1
ATOM 17578 C CA . GLU F 1 206 ? -8.43957 26.51233 9.51100 1.000 63.16563 206 GLU C CA 1
ATOM 17579 C C . GLU F 1 206 ? -8.27839 25.30740 10.42950 1.000 65.59831 206 GLU C C 1
ATOM 17580 O O . GLU F 1 206 ? -8.88677 25.26340 11.50432 1.000 64.91176 206 GLU C O 1
ATOM 17582 N N . ILE F 1 207 ? -7.46691 24.32679 10.02798 1.000 63.29055 207 ILE C N 1
ATOM 17583 C CA . ILE F 1 207 ? -7.23632 23.15810 10.87054 1.000 62.92838 207 ILE C CA 1
ATOM 17584 C C . ILE F 1 207 ? -6.33460 23.51515 12.04493 1.000 66.21790 207 ILE C C 1
ATOM 17585 O O . ILE F 1 207 ? -6.59539 23.12138 13.18888 1.000 61.58225 207 ILE C O 1
ATOM 17590 N N . ALA F 1 208 ? -5.26759 24.27559 11.78465 1.000 62.43425 208 ALA C N 1
ATOM 17591 C CA . ALA F 1 208 ? -4.27580 24.55136 12.81845 1.000 65.27266 208 ALA C CA 1
ATOM 17592 C C . ALA F 1 208 ? -4.85010 25.36748 13.97084 1.000 62.32469 208 ALA C C 1
ATOM 17593 O O . ALA F 1 208 ? -4.40447 25.21456 15.11336 1.000 66.59486 208 ALA C O 1
ATOM 17595 N N . LYS F 1 209 ? -5.82785 26.22936 13.70407 1.000 60.47028 209 LYS C N 1
ATOM 17596 C CA . LYS F 1 209 ? -6.39322 27.08358 14.74047 1.000 62.98433 209 LYS C CA 1
ATOM 17597 C C . LYS F 1 209 ? -7.63168 26.48922 15.39923 1.000 66.61613 209 LYS C C 1
ATOM 17598 O O . LYS F 1 209 ? -8.23246 27.14426 16.25718 1.000 65.77178 209 LYS C O 1
ATOM 17604 N N . S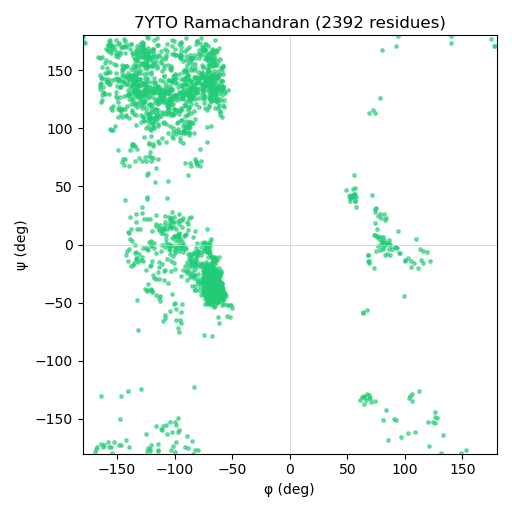ER F 1 210 ? -8.02599 25.27301 15.02867 1.000 66.34425 210 SER C N 1
ATOM 17605 C CA . SER F 1 210 ? -9.20771 24.63578 15.59018 1.000 59.08355 210 SER C CA 1
ATOM 17606 C C . SER F 1 210 ? -8.87531 23.53614 16.58754 1.000 61.06273 210 SER C C 1
ATOM 17607 O O . SER F 1 210 ? -9.79426 22.90747 17.12337 1.000 63.84806 210 SER C O 1
ATOM 17610 N N . PHE F 1 211 ? -7.59209 23.28572 16.85136 1.000 63.10622 211 PHE C N 1
ATOM 17611 C CA . PHE F 1 211 ? -7.16168 22.26494 17.79335 1.000 60.34424 211 PHE C CA 1
ATOM 17612 C C . PHE F 1 211 ? -5.97523 22.78834 18.59014 1.000 65.38522 211 PHE C C 1
ATOM 17613 O O . PHE F 1 211 ? -5.11690 23.48973 18.03370 1.000 66.12444 211 PHE C O 1
ATOM 17621 N N . PRO F 1 212 ? -5.89859 22.47188 19.88566 1.000 66.83387 212 PRO C N 1
ATOM 17622 C CA . PRO F 1 212 ? -4.71107 22.87095 20.65819 1.000 64.44439 212 PRO C CA 1
ATOM 17623 C C . PRO F 1 212 ? -3.44142 22.20120 20.16694 1.000 62.78549 212 PRO C C 1
ATOM 17624 O O . PRO F 1 212 ? -2.34791 22.75607 20.33460 1.000 60.99913 212 PRO C O 1
ATOM 17628 N N . PHE F 1 213 ? -3.55890 21.01749 19.56955 1.000 59.04586 213 PHE C N 1
ATOM 17629 C CA . PHE F 1 213 ? -2.45978 20.36451 18.87574 1.000 57.50849 213 PHE C CA 1
ATOM 17630 C C . PHE F 1 213 ? -3.03979 19.56716 17.71905 1.000 59.04527 213 PHE C C 1
ATOM 17631 O O . PHE F 1 213 ? -4.04132 18.86622 17.88466 1.000 62.43129 213 PHE C O 1
ATOM 17639 N N . VAL F 1 214 ? -2.40748 19.67309 16.55422 1.000 62.19896 214 VAL C N 1
ATOM 17640 C CA . VAL F 1 214 ? -2.86166 18.94335 15.37639 1.000 61.88188 214 VAL C CA 1
ATOM 17641 C C . VAL F 1 214 ? -1.69591 18.82632 14.40559 1.000 56.41451 214 VAL C C 1
ATOM 17642 O O . VAL F 1 214 ? -0.88753 19.74865 14.26660 1.000 51.10161 214 VAL C O 1
ATOM 17646 N N . GLU F 1 215 ? -1.60502 17.67220 13.75000 1.000 55.92481 215 GLU C N 1
ATOM 17647 C CA . GLU F 1 215 ? -0.65746 17.47016 12.66438 1.000 54.54595 215 GLU C CA 1
ATOM 17648 C C . GLU F 1 215 ? -1.30869 17.89365 11.35589 1.000 52.98983 215 GLU C C 1
ATOM 17649 O O . GLU F 1 215 ? -2.41944 17.45735 11.03794 1.000 56.69086 215 GLU C O 1
ATOM 17655 N N . LEU F 1 216 ? -0.62388 18.75048 10.60873 1.000 52.66222 216 LEU C N 1
ATOM 17656 C CA . LEU F 1 216 ? -1.13718 19.27648 9.34692 1.000 51.59049 216 LEU C CA 1
ATOM 17657 C C . LEU F 1 216 ? -0.46951 18.50982 8.21220 1.000 54.42404 216 LEU C C 1
ATOM 17658 O O . LEU F 1 216 ? 0.64839 18.82957 7.80035 1.000 53.55305 216 LEU C O 1
ATOM 17663 N N . MET F 1 217 ? -1.16452 17.49380 7.70891 1.000 53.12118 217 MET C N 1
ATOM 17664 C CA . MET F 1 217 ? -0.60496 16.57655 6.73173 1.000 51.31228 217 MET C CA 1
ATOM 17665 C C . MET F 1 217 ? -1.68613 16.15475 5.74843 1.000 56.38353 217 MET C C 1
ATOM 17666 O O . MET F 1 217 ? -2.87665 16.14308 6.07616 1.000 50.84170 217 MET C O 1
ATOM 17671 N N . ASP F 1 218 ? -1.25169 15.83750 4.52667 1.000 49.41289 218 ASP C N 1
ATOM 17672 C CA . ASP F 1 218 ? -2.05886 15.14663 3.52486 1.000 42.60917 218 ASP C CA 1
ATOM 17673 C C . ASP F 1 218 ? -3.21627 15.96845 2.96709 1.000 46.51763 218 ASP C C 1
ATOM 17674 O O . ASP F 1 218 ? -3.77536 15.60295 1.92937 1.000 56.20590 218 ASP C O 1
ATOM 17679 N N . THR F 1 219 ? -3.59232 17.06085 3.63214 1.000 52.09911 219 THR C N 1
ATOM 17680 C CA . THR F 1 219 ? -4.68574 17.89994 3.14691 1.000 49.58159 219 THR C CA 1
ATOM 17681 C C . THR F 1 219 ? -4.39374 18.38860 1.73243 1.000 50.39036 219 THR C C 1
ATOM 17682 O O . THR F 1 219 ? -3.34756 18.99503 1.48025 1.000 58.94465 219 THR C O 1
ATOM 17686 N N . TRP F 1 220 ? -5.31419 18.12194 0.80635 1.000 49.30494 220 TRP C N 1
ATOM 17687 C CA . TRP F 1 220 ? -5.09139 18.45311 -0.59321 1.000 53.33461 220 TRP C CA 1
ATOM 17688 C C . TRP F 1 220 ? -6.38687 18.92634 -1.23960 1.000 53.53442 220 TRP C C 1
ATOM 17689 O O . TRP F 1 220 ? -7.48329 18.74971 -0.70139 1.000 53.09900 220 TRP C O 1
ATOM 17700 N N . THR F 1 221 ? -6.23424 19.54295 -2.41002 1.000 51.97388 221 THR C N 1
ATOM 17701 C CA . THR F 1 221 ? -7.33616 20.05982 -3.20750 1.000 54.74721 221 THR C CA 1
ATOM 17702 C C . THR F 1 221 ? -7.17917 19.56295 -4.63684 1.000 52.04414 221 THR C C 1
ATOM 17703 O O . THR F 1 221 ? -6.05825 19.45410 -5.14267 1.000 52.04792 221 THR C O 1
ATOM 17707 N N . TRP F 1 222 ? -8.30131 19.23956 -5.27575 1.000 55.97329 222 TRP C N 1
ATOM 17708 C CA . TRP F 1 222 ? -8.33700 18.87570 -6.69132 1.000 51.87301 222 TRP C CA 1
ATOM 17709 C C . TRP F 1 222 ? -9.21435 19.89406 -7.41107 1.000 53.11485 222 TRP C C 1
ATOM 17710 O O . TRP F 1 222 ? -10.44496 19.82079 -7.34315 1.000 58.04204 222 TRP C O 1
ATOM 17721 N N . PHE F 1 223 ? -8.58605 20.84941 -8.08968 1.000 52.25738 223 PHE C N 1
ATOM 17722 C CA . PHE F 1 223 ? -9.29302 21.82475 -8.91247 1.000 56.91010 223 PHE C CA 1
ATOM 17723 C C . PHE F 1 223 ? -9.05631 21.47309 -10.37559 1.000 57.55812 223 PHE C C 1
ATOM 17724 O O . PHE F 1 223 ? -7.92523 21.55824 -10.86635 1.000 55.96487 223 PHE C O 1
ATOM 17732 N N . GLN F 1 224 ? -10.12244 21.08715 -11.06882 1.000 56.25738 224 GLN C N 1
ATOM 17733 C CA . GLN F 1 224 ? -10.04967 20.65423 -12.45537 1.000 56.14265 224 GLN C CA 1
ATOM 17734 C C . GLN F 1 224 ? -10.85299 21.59973 -13.33541 1.000 57.38808 224 GLN C C 1
ATOM 17735 O O . GLN F 1 224 ? -11.94309 22.03917 -12.95686 1.000 61.39359 224 GLN C O 1
ATOM 17741 N N . SER F 1 225 ? -10.30989 21.90790 -14.51144 1.000 60.11919 225 SER C N 1
ATOM 17742 C CA . SER F 1 225 ? -10.97998 22.75161 -15.48970 1.000 58.47594 225 SER C CA 1
ATOM 17743 C C . SER F 1 225 ? -10.85643 22.12281 -16.86868 1.000 61.33710 225 SER C C 1
ATOM 17744 O O . SER F 1 225 ? -9.83931 21.49929 -17.18846 1.000 55.23448 225 SER C O 1
ATOM 17747 N N . GLY F 1 226 ? -11.89506 22.29084 -17.67918 1.000 58.82691 226 GLY C N 1
ATOM 17748 C CA . GLY F 1 226 ? -11.86096 21.75134 -19.02894 1.000 56.24231 226 GLY C CA 1
ATOM 17749 C C . GLY F 1 226 ? -11.82936 20.23603 -19.01503 1.000 63.08176 226 GLY C C 1
ATOM 17750 O O . GLY F 1 226 ? -12.58503 19.57999 -18.28804 1.000 59.96403 226 GLY C O 1
ATOM 17751 N N . ILE F 1 227 ? -10.93082 19.66584 -19.82244 1.000 63.99559 227 ILE C N 1
ATOM 17752 C CA . ILE F 1 227 ? -10.85724 18.21664 -19.95466 1.000 52.13065 227 ILE C CA 1
ATOM 17753 C C . ILE F 1 227 ? -10.35802 17.55399 -18.67535 1.000 55.57393 227 ILE C C 1
ATOM 17754 O O . ILE F 1 227 ? -10.57097 16.35107 -18.47934 1.000 52.98714 227 ILE C O 1
ATOM 17759 N N . ASN F 1 228 ? -9.71697 18.31122 -17.78232 1.000 55.83676 228 ASN C N 1
ATOM 17760 C CA . ASN F 1 228 ? -9.25423 17.75612 -16.51542 1.000 57.61035 228 ASN C CA 1
ATOM 17761 C C . ASN F 1 228 ? -10.39575 17.33781 -15.59639 1.000 54.32022 228 ASN C C 1
ATOM 17762 O O . ASN F 1 228 ? -10.14525 16.62979 -14.61558 1.000 55.73023 228 ASN C O 1
ATOM 17767 N N . THR F 1 229 ? -11.63258 17.75215 -15.88323 1.000 60.54504 229 THR C N 1
ATOM 17768 C CA . THR F 1 229 ? -12.78243 17.35250 -15.08010 1.000 52.77924 229 THR C CA 1
ATOM 17769 C C . THR F 1 229 ? -13.28648 15.95479 -15.41802 1.000 57.31540 229 THR C C 1
ATOM 17770 O O . THR F 1 229 ? -14.17322 15.45047 -14.71947 1.000 53.90330 229 THR C O 1
ATOM 17774 N N . ASP F 1 230 ? -12.74399 15.31786 -16.46057 1.000 58.00819 230 ASP C N 1
ATOM 17775 C CA . ASP F 1 230 ? -13.20646 13.99896 -16.88051 1.000 55.16750 230 ASP C CA 1
ATOM 17776 C C . ASP F 1 230 ? -12.82677 12.89491 -15.90207 1.000 49.07147 230 ASP C C 1
ATOM 17777 O O . ASP F 1 230 ? -13.24124 11.74798 -16.10026 1.000 53.50239 230 ASP C O 1
ATOM 17782 N N . GLY F 1 231 ? -12.05560 13.20566 -14.86498 1.000 53.12088 231 GLY C N 1
ATOM 17783 C CA . GLY F 1 231 ? -11.71111 12.22956 -13.85094 1.000 50.45760 231 GLY C CA 1
ATOM 17784 C C . GLY F 1 231 ? -11.75280 12.83230 -12.46348 1.000 50.29656 231 GLY C C 1
ATOM 17785 O O . GLY F 1 231 ? -11.15726 13.88755 -12.22596 1.000 49.76425 231 GLY C O 1
ATOM 17786 N N . ALA F 1 232 ? -12.45368 12.17385 -11.53654 1.000 50.11601 232 ALA C N 1
ATOM 17787 C CA . ALA F 1 232 ? -12.62729 12.74360 -10.20399 1.000 51.66510 232 ALA C CA 1
ATOM 17788 C C . ALA F 1 232 ? -11.30198 12.87995 -9.46604 1.000 48.85117 232 ALA C C 1
ATOM 17789 O O . ALA F 1 232 ? -11.14628 13.78288 -8.63624 1.000 48.57189 232 ALA C O 1
ATOM 17791 N N . HIS F 1 233 ? -10.33705 12.00674 -9.75454 1.000 47.22875 233 HIS C N 1
ATOM 17792 C CA . HIS F 1 233 ? -9.04490 12.01759 -9.08292 1.000 46.76043 233 HIS C CA 1
ATOM 17793 C C . HIS F 1 233 ? -7.94267 12.61924 -9.94424 1.000 45.27916 233 HIS C C 1
ATOM 17794 O O . HIS F 1 233 ? -6.75907 12.42302 -9.64691 1.000 52.31693 233 HIS C O 1
ATOM 17801 N N . ASN F 1 234 ? -8.30150 13.33770 -11.00022 1.000 44.27737 234 ASN C N 1
ATOM 17802 C CA . ASN F 1 234 ? -7.30644 13.90443 -11.90047 1.000 52.02685 234 ASN C CA 1
ATOM 17803 C C . ASN F 1 234 ? -6.45370 14.93167 -11.16476 1.000 52.05307 234 ASN C C 1
ATOM 17804 O O . ASN F 1 234 ? -7.00347 15.88253 -10.58700 1.000 48.66267 234 ASN C O 1
ATOM 17809 N N . PRO F 1 235 ? -5.12952 14.77669 -11.14783 1.000 54.69756 235 PRO C N 1
ATOM 17810 C CA . PRO F 1 235 ? -4.27941 15.70184 -10.39103 1.000 51.28154 235 PRO C CA 1
ATOM 17811 C C . PRO F 1 235 ? -4.38073 17.12815 -10.90858 1.000 47.24746 235 PRO C C 1
ATOM 17812 O O . PRO F 1 235 ? -4.75326 17.38218 -12.05504 1.000 46.88069 235 PRO C O 1
ATOM 17816 N N . VAL F 1 236 ? -4.03410 18.06931 -10.02905 1.000 55.31273 236 VAL C N 1
ATOM 17817 C CA . VAL F 1 236 ? -3.99769 19.47808 -10.39882 1.000 49.57067 236 VAL C CA 1
ATOM 17818 C C . VAL F 1 236 ? -2.87722 19.71046 -11.40325 1.000 56.89886 236 VAL C C 1
ATOM 17819 O O . VAL F 1 236 ? -1.76405 19.18759 -11.25036 1.000 52.69619 236 VAL C O 1
ATOM 17823 N N . THR F 1 237 ? -3.16775 20.49027 -12.44320 1.000 55.91286 237 THR C N 1
ATOM 17824 C CA . THR F 1 237 ? -2.21067 20.81423 -13.49704 1.000 57.79567 237 THR C CA 1
ATOM 17825 C C . THR F 1 237 ? -2.02243 22.32785 -13.58109 1.000 61.19426 237 THR C C 1
ATOM 17826 O O . THR F 1 237 ? -2.58940 23.09621 -12.80109 1.000 60.54355 237 THR C O 1
ATOM 17830 N N . ASN F 1 238 ? -1.20962 22.75424 -14.54713 1.000 56.81944 238 ASN C N 1
ATOM 17831 C CA . ASN F 1 238 ? -0.97649 24.16824 -14.80296 1.000 64.51421 238 ASN C CA 1
ATOM 17832 C C . ASN F 1 238 ? -1.87909 24.71507 -15.90298 1.000 63.44437 238 ASN C C 1
ATOM 17833 O O . ASN F 1 238 ? -1.55659 25.74449 -16.50573 1.000 65.70639 238 ASN C O 1
ATOM 17838 N N . ARG F 1 239 ? -2.99805 24.04814 -16.17589 1.000 66.21124 239 ARG C N 1
ATOM 17839 C CA . ARG F 1 239 ? -3.90924 24.51234 -17.21142 1.000 63.41748 239 ARG C CA 1
ATOM 17840 C C . ARG F 1 239 ? -4.54978 25.83420 -16.80779 1.000 68.34492 239 ARG C C 1
ATOM 17841 O O . ARG F 1 239 ? -4.95847 26.02286 -15.65748 1.000 65.16785 239 ARG C O 1
ATOM 17849 N N . ILE F 1 240 ? -4.63137 26.75121 -17.76644 1.000 64.86875 240 ILE C N 1
ATOM 17850 C CA . ILE F 1 240 ? -5.20174 28.06965 -17.52394 1.000 70.57834 240 ILE C CA 1
ATOM 17851 C C . ILE F 1 240 ? -6.71429 27.99011 -17.67364 1.000 74.49237 240 ILE C C 1
ATOM 17852 O O . ILE F 1 240 ? -7.22721 27.53853 -18.70507 1.000 77.68674 240 ILE C O 1
ATOM 17857 N N . VAL F 1 241 ? -7.43359 28.42365 -16.63868 1.000 74.71025 241 VAL C N 1
ATOM 17858 C CA . VAL F 1 241 ? -8.89038 28.41146 -16.68129 1.000 78.67546 241 VAL C CA 1
ATOM 17859 C C . VAL F 1 241 ? -9.37298 29.44395 -17.68918 1.000 83.12052 241 VAL C C 1
ATOM 17860 O O . VAL F 1 241 ? -8.91949 30.59604 -17.68964 1.000 80.27373 241 VAL C O 1
ATOM 17864 N N . GLN F 1 242 ? -10.29181 29.03322 -18.55773 1.000 84.91000 242 GLN C N 1
ATOM 17865 C CA . GLN F 1 242 ? -10.83829 29.89727 -19.58930 1.000 83.36382 242 GLN C CA 1
ATOM 17866 C C . GLN F 1 242 ? -12.34215 30.04429 -19.39883 1.000 84.96832 242 GLN C C 1
ATOM 17867 O O . GLN F 1 242 ? -12.98722 29.23953 -18.72075 1.000 86.81400 242 GLN C O 1
ATOM 17873 N N . SER F 1 243 ? -12.89236 31.09270 -20.00719 1.000 87.06014 243 SER C N 1
ATOM 17874 C CA . SER F 1 243 ? -14.29716 31.42557 -19.81192 1.000 86.17399 243 SER C CA 1
ATOM 17875 C C . SER F 1 243 ? -15.19981 30.33132 -20.36743 1.000 88.62711 243 SER C C 1
ATOM 17876 O O . SER F 1 243 ? -14.99717 29.84620 -21.48421 1.000 87.15346 243 SER C O 1
ATOM 17879 N N . GLY F 1 244 ? -16.20282 29.94501 -19.57866 1.000 86.29411 244 GLY C N 1
ATOM 17880 C CA . GLY F 1 244 ? -17.15979 28.94022 -19.98521 1.000 86.26327 244 GLY C CA 1
ATOM 17881 C C . GLY F 1 244 ? -16.74150 27.50656 -19.74700 1.000 84.33882 244 GLY C C 1
ATOM 17882 O O . GLY F 1 244 ? -17.56884 26.60316 -19.92597 1.000 84.02267 244 GLY C O 1
ATOM 17883 N N . ASP F 1 245 ? -15.49402 27.26063 -19.35402 1.000 83.39528 245 ASP C N 1
ATOM 17884 C CA . ASP F 1 245 ? -15.04107 25.89886 -19.11171 1.000 75.37512 245 ASP C CA 1
ATOM 17885 C C . ASP F 1 245 ? -15.77494 25.28414 -17.92649 1.000 71.95421 245 ASP C C 1
ATOM 17886 O O . ASP F 1 245 ? -16.10585 25.96134 -16.94900 1.000 77.77379 245 ASP C O 1
ATOM 17891 N N . ILE F 1 246 ? -16.02732 23.97840 -18.02353 1.000 72.21132 246 ILE C N 1
ATOM 17892 C CA . ILE F 1 246 ? -16.57894 23.23917 -16.89722 1.000 70.23289 246 ILE C CA 1
ATOM 17893 C C . ILE F 1 246 ? -15.50539 23.08448 -15.82840 1.000 64.43984 246 ILE C C 1
ATOM 17894 O O . ILE F 1 246 ? -14.33340 22.81895 -16.12969 1.000 63.20854 246 ILE C O 1
ATOM 17899 N N . LEU F 1 247 ? -15.89308 23.27317 -14.57218 1.000 63.39053 247 LEU C N 1
ATOM 17900 C CA . LEU F 1 247 ? -14.96460 23.21463 -13.45372 1.000 64.36083 247 LEU C CA 1
ATOM 17901 C C . LEU F 1 247 ? -15.36691 22.09893 -12.49914 1.000 64.61484 247 LEU C C 1
ATOM 17902 O O . LEU F 1 247 ? -16.46555 21.54289 -12.57583 1.000 68.40796 247 LEU C O 1
ATOM 17907 N N . SER F 1 248 ? -14.45598 21.77865 -11.58386 1.000 63.26235 248 SER C N 1
ATOM 17908 C CA . SER F 1 248 ? -14.72138 20.77174 -10.56070 1.000 57.26282 248 SER C CA 1
ATOM 17909 C C . SER F 1 248 ? -13.99956 21.18902 -9.28773 1.000 58.80268 248 SER C C 1
ATOM 17910 O O . SER F 1 248 ? -12.76635 21.15503 -9.23347 1.000 55.93592 248 SER C O 1
ATOM 17913 N N . LEU F 1 249 ? -14.76608 21.59282 -8.27829 1.000 56.36700 249 LEU C N 1
ATOM 17914 C CA . LEU F 1 249 ? -14.21411 21.89815 -6.96707 1.000 53.90277 249 LEU C CA 1
ATOM 17915 C C . LEU F 1 249 ? -14.12164 20.61056 -6.15885 1.000 59.62743 249 LEU C C 1
ATOM 17916 O O . LEU F 1 249 ? -15.06727 19.81947 -6.14035 1.000 58.94032 249 LEU C O 1
ATOM 17921 N N . ASN F 1 250 ? -12.97846 20.38959 -5.50758 1.000 57.21404 250 ASN C N 1
ATOM 17922 C CA . ASN F 1 250 ? -12.79037 19.21706 -4.65346 1.000 52.81194 250 ASN C CA 1
ATOM 17923 C C . ASN F 1 250 ? -11.86575 19.59067 -3.50344 1.000 58.35613 250 ASN C C 1
ATOM 17924 O O . ASN F 1 250 ? -10.69343 19.90655 -3.73141 1.000 53.79811 250 ASN C O 1
ATOM 17929 N N . THR F 1 251 ? -12.38297 19.54024 -2.27534 1.000 55.57823 251 THR C N 1
ATOM 17930 C CA . THR F 1 251 ? -11.62328 19.87795 -1.07673 1.000 53.30006 251 THR C CA 1
ATOM 17931 C C . THR F 1 251 ? -11.56241 18.66717 -0.15532 1.000 53.42808 251 THR C C 1
ATOM 17932 O O . THR F 1 251 ? -12.58943 18.03315 0.10977 1.000 48.82490 251 THR C O 1
ATOM 17936 N N . PHE F 1 252 ? -10.36371 18.35353 0.33849 1.000 51.76387 252 PHE C N 1
ATOM 17937 C CA . PHE F 1 252 ? -10.14977 17.16927 1.17006 1.000 48.30889 252 PHE C CA 1
ATOM 17938 C C . PHE F 1 252 ? -9.25176 17.50835 2.35234 1.000 52.01048 252 PHE C C 1
ATOM 17939 O O . PHE F 1 252 ? -8.03100 17.31011 2.30078 1.000 58.25605 252 PHE C O 1
ATOM 17947 N N . PRO F 1 253 ? -9.82315 18.02031 3.44387 1.000 53.23303 253 PRO C N 1
ATOM 17948 C CA . PRO F 1 253 ? -9.02894 18.23052 4.66269 1.000 49.77786 253 PRO C CA 1
ATOM 17949 C C . PRO F 1 253 ? -8.87429 16.92755 5.43740 1.000 48.53021 253 PRO C C 1
ATOM 17950 O O . PRO F 1 253 ? -9.85053 16.21522 5.68332 1.000 57.48250 253 PRO C O 1
ATOM 17954 N N . MET F 1 254 ? -7.63789 16.61602 5.81514 1.000 46.53256 254 MET C N 1
ATOM 17955 C CA . MET F 1 254 ? -7.31482 15.40581 6.56109 1.000 47.33147 254 MET C CA 1
ATOM 17956 C C . MET F 1 254 ? -7.00313 15.78594 8.00233 1.000 47.45916 254 MET C C 1
ATOM 17957 O O . MET F 1 254 ? -6.01260 16.47593 8.26475 1.000 51.73349 254 MET C O 1
ATOM 17962 N N . ILE F 1 255 ? -7.84321 15.33309 8.92893 1.000 44.88229 255 ILE C N 1
ATOM 17963 C CA . ILE F 1 255 ? -7.76068 15.71508 10.33447 1.000 52.36914 255 ILE C CA 1
ATOM 17964 C C . ILE F 1 255 ? -7.61586 14.44429 11.16127 1.000 50.31134 255 ILE C C 1
ATOM 17965 O O . ILE F 1 255 ? -8.56820 13.66119 11.27929 1.000 48.80066 255 ILE C O 1
ATOM 17970 N N . PHE F 1 256 ? -6.42754 14.24532 11.73822 1.000 42.86372 256 PHE C N 1
ATOM 17971 C CA . PHE F 1 256 ? -6.12755 13.08130 12.57621 1.000 43.18670 256 PHE C CA 1
ATOM 17972 C C . PHE F 1 256 ? -6.45295 11.77440 11.85817 1.000 45.60744 256 PHE C C 1
ATOM 17973 O O . PHE F 1 256 ? -6.98499 10.83023 12.44653 1.000 43.07166 256 PHE C O 1
ATOM 17981 N N . GLY F 1 257 ? -6.12511 11.71872 10.56975 1.000 48.04093 257 GLY C N 1
ATOM 17982 C CA . GLY F 1 257 ? -6.34128 10.52654 9.78136 1.000 47.42830 257 GLY C CA 1
ATOM 17983 C C . GLY F 1 257 ? -7.75681 10.32180 9.29235 1.000 46.49733 257 GLY C C 1
ATOM 17984 O O . GLY F 1 257 ? -8.02682 9.30019 8.64656 1.000 48.21570 257 GLY C O 1
ATOM 17985 N N . TYR F 1 258 ? -8.66554 11.25239 9.56998 1.000 48.35885 258 TYR C N 1
ATOM 17986 C CA . TYR F 1 258 ? -10.05397 11.14803 9.14487 1.000 47.02172 258 TYR C CA 1
ATOM 17987 C C . TYR F 1 258 ? -10.30804 12.03607 7.93381 1.000 44.65405 258 TYR C C 1
ATOM 17988 O O . TYR F 1 258 ? -9.80676 13.16121 7.85438 1.000 42.66132 258 TYR C O 1
ATOM 17997 N N . TYR F 1 259 ? -11.10697 11.52465 7.00326 1.000 50.74115 259 TYR C N 1
ATOM 17998 C CA . TYR F 1 259 ? -11.27572 12.10210 5.67703 1.000 46.66435 259 TYR C CA 1
ATOM 17999 C C . TYR F 1 259 ? -12.68680 12.65116 5.51511 1.000 47.49712 259 TYR C C 1
ATOM 18000 O O . TYR F 1 259 ? -13.66533 11.96985 5.83861 1.000 45.92307 259 TYR C O 1
ATOM 18009 N N . THR F 1 260 ? -12.78264 13.88435 5.02370 1.000 50.03340 260 THR C N 1
ATOM 18010 C CA . THR F 1 260 ? -14.03682 14.47097 4.57835 1.000 50.04563 260 THR C CA 1
ATOM 18011 C C . THR F 1 260 ? -13.82185 15.05942 3.19084 1.000 48.94814 260 THR C C 1
ATOM 18012 O O . THR F 1 260 ? -12.69757 15.38719 2.80368 1.000 50.51566 260 THR C O 1
ATOM 18016 N N . ALA F 1 261 ? -14.90949 15.18678 2.43490 1.000 51.47220 261 ALA C N 1
ATOM 18017 C CA . ALA F 1 261 ? -14.81578 15.64839 1.05795 1.000 52.74579 261 ALA C CA 1
ATOM 18018 C C . ALA F 1 261 ? -15.97775 16.57010 0.72061 1.000 57.77366 261 ALA C C 1
ATOM 18019 O O . ALA F 1 261 ? -17.10108 16.37098 1.19296 1.000 51.23151 261 ALA C O 1
ATOM 18021 N N . LEU F 1 262 ? -15.68937 17.58282 -0.09648 1.000 52.93888 262 LEU C N 1
ATOM 18022 C CA . LEU F 1 262 ? -16.70395 18.45287 -0.68132 1.000 55.33790 262 LEU C CA 1
ATOM 18023 C C . LEU F 1 262 ? -16.36758 18.62486 -2.15245 1.000 59.59109 262 LEU C C 1
ATOM 18024 O O . LEU F 1 262 ? -15.28134 19.10742 -2.48650 1.000 58.31594 262 LEU C O 1
ATOM 18029 N N . GLU F 1 263 ? -17.28559 18.22416 -3.02865 1.000 55.77463 263 GLU C N 1
ATOM 18030 C CA . GLU F 1 263 ? -17.05178 18.26845 -4.46539 1.000 58.72792 263 GLU C CA 1
ATOM 18031 C C . GLU F 1 263 ? -18.25457 18.89207 -5.15704 1.000 63.01753 263 GLU C C 1
ATOM 18032 O O . GLU F 1 263 ? -19.39324 18.46810 -4.93299 1.000 60.40049 263 GLU C O 1
ATOM 18038 N N . ARG F 1 264 ? -17.99731 19.89553 -5.99641 1.000 60.18623 264 ARG C N 1
ATOM 18039 C CA . ARG F 1 264 ? -19.04846 20.63607 -6.67811 1.000 61.69510 264 ARG C CA 1
ATOM 18040 C C . ARG F 1 264 ? -18.64816 20.89211 -8.12348 1.000 62.87027 264 ARG C C 1
ATOM 18041 O O . ARG F 1 264 ? -17.46969 21.08861 -8.43411 1.000 58.86079 264 ARG C O 1
ATOM 18049 N N . THR F 1 265 ? -19.64638 20.89419 -9.00385 1.000 55.58931 265 THR C N 1
ATOM 18050 C CA . THR F 1 265 ? -19.45537 21.27906 -10.39555 1.000 55.23856 265 THR C CA 1
ATOM 18051 C C . THR F 1 265 ? -19.65470 22.78351 -10.52906 1.000 69.86818 265 THR C C 1
ATOM 18052 O O . THR F 1 265 ? -20.67060 23.32242 -10.07878 1.000 72.13895 265 THR C O 1
ATOM 18056 N N . LEU F 1 266 ? -18.68194 23.45895 -11.13721 1.000 68.34576 266 LEU C N 1
ATOM 18057 C CA . LEU F 1 266 ? -18.73114 24.90209 -11.31390 1.000 67.49010 266 LEU C CA 1
ATOM 18058 C C . LEU F 1 266 ? -18.50181 25.24652 -12.77913 1.000 70.88522 266 LEU C C 1
ATOM 18059 O O . LEU F 1 266 ? -18.06444 24.41137 -13.57457 1.000 74.33350 266 LEU C O 1
ATOM 18064 N N . PHE F 1 267 ? -18.81463 26.49371 -13.12976 1.000 77.00422 267 PHE C N 1
ATOM 18065 C CA . PHE F 1 267 ? -18.53301 27.03124 -14.45368 1.000 70.90225 267 PHE C CA 1
ATOM 18066 C C . PHE F 1 267 ? -17.96180 28.43321 -14.30371 1.000 77.47151 267 PHE C C 1
ATOM 18067 O O . PHE F 1 267 ? -18.39988 29.20074 -13.44177 1.000 77.66269 267 PHE C O 1
ATOM 18075 N N . CYS F 1 268 ? -16.98710 28.76114 -15.15710 1.000 81.05977 268 CYS C N 1
ATOM 18076 C CA . CYS F 1 268 ? -16.12498 29.91318 -14.90323 1.000 87.25465 268 CYS C CA 1
ATOM 18077 C C . CYS F 1 268 ? -16.87293 31.23365 -15.04717 1.000 92.07947 268 CYS C C 1
ATOM 18078 O O . CYS F 1 268 ? -16.72750 32.12957 -14.20893 1.000 97.31095 268 CYS C O 1
ATOM 18081 N N . ASP F 1 269 ? -17.64824 31.39261 -16.11728 1.000 83.47029 269 ASP C N 1
ATOM 18082 C CA . ASP F 1 269 ? -18.37567 32.64089 -16.31736 1.000 94.29210 269 ASP C CA 1
ATOM 18083 C C . ASP F 1 269 ? -19.82958 32.36858 -16.67159 1.000 90.79071 269 ASP C C 1
ATOM 18084 O O . ASP F 1 269 ? -20.74263 32.96923 -16.09650 1.000 86.53248 269 ASP C O 1
ATOM 18089 N N . HIS F 1 270 ? -20.04612 31.46102 -17.61763 1.000 94.75656 270 HIS C N 1
ATOM 18090 C CA . HIS F 1 270 ? -21.37552 31.11684 -18.09486 1.000 89.10762 270 HIS C CA 1
ATOM 18091 C C . HIS F 1 270 ? -21.42434 29.60756 -18.29224 1.000 83.88458 270 HIS C C 1
ATOM 18092 O O . HIS F 1 270 ? -20.47620 28.88752 -17.96529 1.000 80.52705 270 HIS C O 1
ATOM 18099 N N . VAL F 1 271 ? -22.53416 29.12667 -18.84252 1.000 89.10494 271 VAL C N 1
ATOM 18100 C CA . VAL F 1 271 ? -22.71927 27.70235 -19.09722 1.000 82.74322 271 VAL C CA 1
ATOM 18101 C C . VAL F 1 271 ? -23.61976 27.54834 -20.31587 1.000 84.78030 271 VAL C C 1
ATOM 18102 O O . VAL F 1 271 ? -24.71304 28.12020 -20.36959 1.000 84.13079 271 VAL C O 1
ATOM 18106 N N . ASP F 1 272 ? -23.14700 26.79718 -21.30740 1.000 86.30727 272 ASP C N 1
ATOM 18107 C CA . ASP F 1 272 ? -23.92342 26.58790 -22.51922 1.000 86.35300 272 ASP C CA 1
ATOM 18108 C C . ASP F 1 272 ? -25.13320 25.70251 -22.23257 1.000 86.92446 272 ASP C C 1
ATOM 18109 O O . ASP F 1 272 ? -25.21725 25.03006 -21.20147 1.000 81.27994 272 ASP C O 1
ATOM 18114 N N . ASP F 1 273 ? -26.08342 25.71096 -23.17011 1.000 83.18928 273 ASP C N 1
ATOM 18115 C CA . ASP F 1 273 ? -27.32041 24.96413 -22.96900 1.000 84.50628 273 ASP C CA 1
ATOM 18116 C C . ASP F 1 273 ? -27.07580 23.46162 -22.92412 1.000 83.45830 273 ASP C C 1
ATOM 18117 O O . ASP F 1 273 ? -27.75337 22.74811 -22.17570 1.000 86.78653 273 ASP C O 1
ATOM 18122 N N . ALA F 1 274 ? -26.11654 22.96450 -23.70609 1.000 82.91709 274 ALA C N 1
ATOM 18123 C CA . ALA F 1 274 ? -25.84886 21.53037 -23.72532 1.000 78.08021 274 ALA C CA 1
ATOM 18124 C C . ALA F 1 274 ? -25.31289 21.05261 -22.38191 1.000 80.67775 274 ALA C C 1
ATOM 18125 O O . ALA F 1 274 ? -25.79547 20.05819 -21.82787 1.000 80.80869 274 ALA C O 1
ATOM 18127 N N . SER F 1 275 ? -24.31667 21.75559 -21.83768 1.000 86.28150 275 SER C N 1
ATOM 18128 C CA . SER F 1 275 ? -23.72453 21.33724 -20.57181 1.000 83.28011 275 SER C CA 1
ATOM 18129 C C . SER F 1 275 ? -24.64115 21.63503 -19.39116 1.000 83.32976 275 SER C C 1
ATOM 18130 O O . SER F 1 275 ? -24.60911 20.91228 -18.38837 1.000 83.64109 275 SER C O 1
ATOM 18133 N N . LEU F 1 276 ? -25.46030 22.68552 -19.48541 1.000 81.44647 276 LEU C N 1
ATOM 18134 C CA . LEU F 1 276 ? -26.39627 22.98445 -18.40544 1.000 81.92061 276 LEU C CA 1
ATOM 18135 C C . LEU F 1 276 ? -27.47350 21.91265 -18.29812 1.000 81.30104 276 LEU C C 1
ATOM 18136 O O . LEU F 1 276 ? -27.89209 21.55383 -17.19113 1.000 71.40069 276 LEU C O 1
ATOM 18141 N N . ASP F 1 277 ? -27.93194 21.39020 -19.43865 1.000 81.84364 277 ASP C N 1
ATOM 18142 C CA . ASP F 1 277 ? -28.93505 20.33047 -19.42181 1.000 80.01290 277 ASP C CA 1
ATOM 18143 C C . ASP F 1 277 ? -28.40467 19.07975 -18.73054 1.000 80.85375 277 ASP C C 1
ATOM 18144 O O . ASP F 1 277 ? -29.12551 18.43222 -17.96138 1.000 79.28669 277 ASP C O 1
ATOM 18149 N N . ILE F 1 278 ? -27.14506 18.72420 -18.99171 1.000 79.64404 278 ILE C N 1
ATOM 18150 C CA . ILE F 1 278 ? -26.53759 17.58819 -18.30547 1.000 73.56093 278 ILE C CA 1
ATOM 18151 C C . ILE F 1 278 ? -26.34428 17.90336 -16.82736 1.000 69.36293 278 ILE C C 1
ATOM 18152 O O . ILE F 1 278 ? -26.54775 17.04383 -15.96148 1.000 64.72677 278 ILE C O 1
ATOM 18157 N N . TRP F 1 279 ? -25.95935 19.14326 -16.51643 1.000 69.69369 279 TRP C N 1
ATOM 18158 C CA . TRP F 1 279 ? -25.73301 19.53453 -15.12880 1.000 68.79487 279 TRP C CA 1
ATOM 18159 C C . TRP F 1 279 ? -27.01637 19.44160 -14.30998 1.000 76.53044 279 TRP C C 1
ATOM 18160 O O . TRP F 1 279 ? -27.00371 18.94673 -13.17656 1.000 72.08962 279 TRP C O 1
ATOM 18171 N N . GLU F 1 280 ? -28.13644 19.90684 -14.86998 1.000 72.39974 280 GLU C N 1
ATOM 18172 C CA . GLU F 1 280 ? -29.40902 19.83141 -14.15801 1.000 72.64772 280 GLU C CA 1
ATOM 18173 C C . GLU F 1 280 ? -29.83676 18.38555 -13.93452 1.000 69.62602 280 GLU C C 1
ATOM 18174 O O . GLU F 1 280 ? -30.34907 18.04352 -12.86222 1.000 72.13530 280 GLU C O 1
ATOM 18180 N N . LYS F 1 281 ? -29.63863 17.52342 -14.93527 1.000 74.94093 281 LYS C N 1
ATOM 18181 C CA . LYS F 1 281 ? -29.99605 16.11640 -14.78050 1.000 71.18070 281 LYS C CA 1
ATOM 18182 C C . LYS F 1 281 ? -29.13844 15.44017 -13.71916 1.000 68.77793 281 LYS C C 1
ATOM 18183 O O . LYS F 1 281 ? -29.62383 14.57781 -12.97833 1.000 69.57158 281 LYS C O 1
ATOM 18189 N N . ASN F 1 282 ? -27.86205 15.81816 -13.62942 1.000 68.30565 282 ASN C N 1
ATOM 18190 C CA . ASN F 1 282 ? -26.97972 15.20612 -12.64177 1.000 64.43830 282 ASN C CA 1
ATOM 18191 C C . ASN F 1 282 ? -27.34401 15.64662 -11.22974 1.000 70.19760 282 ASN C C 1
ATOM 18192 O O . ASN F 1 282 ? -27.25793 14.85399 -10.28395 1.000 66.78310 282 ASN C O 1
ATOM 18197 N N . VAL F 1 283 ? -27.75012 16.90750 -11.06791 1.000 68.61396 283 VAL C N 1
ATOM 18198 C CA . VAL F 1 283 ? -28.21259 17.37857 -9.76687 1.000 69.94347 283 VAL C CA 1
ATOM 18199 C C . VAL F 1 283 ? -29.50932 16.67792 -9.37922 1.000 73.15783 283 VAL C C 1
ATOM 18200 O O . VAL F 1 283 ? -29.72650 16.34788 -8.20644 1.000 72.20487 283 VAL C O 1
ATOM 18204 N N . ALA F 1 284 ? -30.38597 16.43105 -10.35797 1.000 67.96698 284 ALA C N 1
ATOM 18205 C CA . ALA F 1 284 ? -31.62378 15.70688 -10.08475 1.000 64.68913 284 ALA C CA 1
ATOM 18206 C C . ALA F 1 284 ? -31.34016 14.30613 -9.55393 1.000 72.95983 284 ALA C C 1
ATOM 18207 O O . ALA F 1 284 ? -32.01825 13.83424 -8.63283 1.000 69.95576 284 ALA C O 1
ATOM 18209 N N . VAL F 1 285 ? -30.34240 13.62416 -10.12439 1.000 63.86085 285 VAL C N 1
ATOM 18210 C CA . VAL F 1 285 ? -29.93909 12.32627 -9.59411 1.000 63.85736 285 VAL C CA 1
ATOM 18211 C C . VAL F 1 285 ? -29.31879 12.48895 -8.21268 1.000 70.03278 285 VAL C C 1
ATOM 18212 O O . VAL F 1 285 ? -29.48602 11.62591 -7.34027 1.000 67.77907 285 VAL C O 1
ATOM 18216 N N . HIS F 1 286 ? -28.60018 13.59108 -7.98586 1.000 69.74624 286 HIS C N 1
ATOM 18217 C CA . HIS F 1 286 ? -28.03800 13.85043 -6.66470 1.000 67.17681 286 HIS C CA 1
ATOM 18218 C C . HIS F 1 286 ? -29.13979 14.09677 -5.64167 1.000 62.43045 286 HIS C C 1
ATOM 18219 O O . HIS F 1 286 ? -29.10597 13.54813 -4.53374 1.000 67.62845 286 HIS C O 1
ATOM 18226 N N . ARG F 1 287 ? -30.12797 14.92108 -6.00006 1.000 66.44471 287 ARG C N 1
ATOM 18227 C CA . ARG F 1 287 ? -31.25357 15.17176 -5.10449 1.000 70.13159 287 ARG C CA 1
ATOM 18228 C C . ARG F 1 287 ? -31.98779 13.88117 -4.76049 1.000 65.71938 287 ARG C C 1
ATOM 18229 O O . ARG F 1 287 ? -32.36004 13.65974 -3.60216 1.000 62.96337 287 ARG C O 1
ATOM 18237 N N . ARG F 1 288 ? -32.20810 13.01719 -5.75437 1.000 64.78758 288 ARG C N 1
ATOM 18238 C CA . ARG F 1 288 ? -32.89481 11.75659 -5.49263 1.000 66.58735 288 ARG C CA 1
ATOM 18239 C C . ARG F 1 288 ? -32.03523 10.82398 -4.64979 1.000 70.95933 288 ARG C C 1
ATOM 18240 O O . ARG F 1 288 ? -32.54131 10.16045 -3.73694 1.000 64.36171 288 ARG C O 1
ATOM 18248 N N . GLY F 1 289 ? -30.73391 10.75791 -4.94238 1.000 66.01299 289 GLY C N 1
ATOM 18249 C CA . GLY F 1 289 ? -29.85262 9.91041 -4.16067 1.000 64.43433 289 GLY C CA 1
ATOM 18250 C C . GLY F 1 289 ? -29.80250 10.29337 -2.69577 1.000 62.66293 289 GLY C C 1
ATOM 18251 O O . GLY F 1 289 ? -29.69249 9.42398 -1.82738 1.000 67.01493 289 GLY C O 1
ATOM 18252 N N . LEU F 1 290 ? -29.88766 11.59267 -2.39854 1.000 58.11700 290 LEU C N 1
ATOM 18253 C CA . LEU F 1 290 ? -29.88126 12.03461 -1.00840 1.000 60.01956 290 LEU C CA 1
ATOM 18254 C C . LEU F 1 290 ? -31.05811 11.46081 -0.23211 1.000 73.39481 290 LEU C C 1
ATOM 18255 O O . LEU F 1 290 ? -30.94864 11.21949 0.97627 1.000 70.58391 290 LEU C O 1
ATOM 18260 N N . GLU F 1 291 ? -32.18635 11.23327 -0.90557 1.000 73.65093 291 GLU C N 1
ATOM 18261 C CA . GLU F 1 291 ? -33.37078 10.70415 -0.24531 1.000 66.71317 291 GLU C CA 1
ATOM 18262 C C . GLU F 1 291 ? -33.33394 9.19000 -0.08982 1.000 68.16238 291 GLU C C 1
ATOM 18263 O O . GLU F 1 291 ? -34.08480 8.64803 0.72697 1.000 73.55977 291 GLU C O 1
ATOM 18269 N N . LEU F 1 292 ? -32.48079 8.49891 -0.84365 1.000 72.86379 292 LEU C N 1
ATOM 18270 C CA . LEU F 1 292 ? -32.41584 7.04482 -0.79985 1.000 68.86095 292 LEU C CA 1
ATOM 18271 C C . LEU F 1 292 ? -31.49266 6.51334 0.28913 1.000 72.22798 292 LEU C C 1
ATOM 18272 O O . LEU F 1 292 ? -31.47455 5.30035 0.52366 1.000 70.13492 292 LEU C O 1
ATOM 18277 N N . ILE F 1 293 ? -30.72896 7.37672 0.95574 1.000 69.62424 293 ILE C N 1
ATOM 18278 C CA . ILE F 1 293 ? -29.83108 6.94206 2.02352 1.000 70.63465 293 ILE C CA 1
ATOM 18279 C C . ILE F 1 293 ? -30.66223 6.83558 3.29913 1.000 68.92314 293 ILE C C 1
ATOM 18280 O O . ILE F 1 293 ? -30.88980 7.82456 3.99790 1.000 68.34548 293 ILE C O 1
ATOM 18285 N N . LYS F 1 294 ? -31.12733 5.63066 3.59161 1.000 78.01971 294 LYS C N 1
ATOM 18286 C CA . LYS F 1 294 ? -31.95594 5.31105 4.74249 1.000 73.77205 294 LYS C CA 1
ATOM 18287 C C . LYS F 1 294 ? -31.40999 4.05192 5.38955 1.000 71.13056 294 LYS C C 1
ATOM 18288 O O . LYS F 1 294 ? -30.67546 3.28774 4.75170 1.000 67.87575 294 LYS C O 1
ATOM 18294 N N . PRO F 1 295 ? -31.73289 3.80740 6.67178 1.000 73.87015 295 PRO C N 1
ATOM 18295 C CA . PRO F 1 295 ? -31.18152 2.63333 7.36417 1.000 75.20852 295 PRO C CA 1
ATOM 18296 C C . PRO F 1 295 ? -31.37659 1.31406 6.62883 1.000 74.04285 295 PRO C C 1
ATOM 18297 O O . PRO F 1 295 ? -30.39681 0.68310 6.22998 1.000 89.99764 295 PRO C O 1
ATOM 18301 N N . GLY F 1 296 ? -32.61915 0.88962 6.41906 1.000 77.26540 296 GLY C N 1
ATOM 18302 C CA . GLY F 1 296 ? -32.84243 -0.45192 5.90351 1.000 81.02891 296 GLY C CA 1
ATOM 18303 C C . GLY F 1 296 ? -32.42227 -0.67376 4.46188 1.000 73.44672 296 GLY C C 1
ATOM 18304 O O . GLY F 1 296 ? -32.44278 -1.82258 4.00706 1.000 73.05143 296 GLY C O 1
ATOM 18305 N N . ALA F 1 297 ? -32.03573 0.37738 3.74365 1.000 63.77262 297 ALA C N 1
ATOM 18306 C CA . ALA F 1 297 ? -31.80705 0.26246 2.30921 1.000 66.05146 297 ALA C CA 1
ATOM 18307 C C . ALA F 1 297 ? -30.51784 -0.49172 2.00314 1.000 76.18382 297 ALA C C 1
ATOM 18308 O O . ALA F 1 297 ? -29.49952 -0.32223 2.68021 1.000 78.33874 297 ALA C O 1
ATOM 18310 N N . ARG F 1 298 ? -30.56692 -1.32446 0.96606 1.000 71.74946 298 ARG C N 1
ATOM 18311 C CA . ARG F 1 298 ? -29.37824 -2.00852 0.48328 1.000 63.31196 298 ARG C CA 1
ATOM 18312 C C . ARG F 1 298 ? -28.58293 -1.09373 -0.44079 1.000 69.57874 298 ARG C C 1
ATOM 18313 O O . ARG F 1 298 ? -29.13590 -0.20768 -1.09971 1.000 64.00175 298 ARG C O 1
ATOM 18321 N N . CYS F 1 299 ? -27.26629 -1.31972 -0.48248 1.000 57.83872 299 CYS C N 1
ATOM 18322 C CA . CYS F 1 299 ? -26.39749 -0.49797 -1.32003 1.000 60.82541 299 CYS C CA 1
ATOM 18323 C C . CYS F 1 299 ? -26.73516 -0.65657 -2.79782 1.000 62.72236 299 CYS C C 1
ATOM 18324 O O . CYS F 1 299 ? -26.75700 0.32817 -3.54644 1.000 59.82928 299 CYS C O 1
ATOM 18327 N N . LYS F 1 300 ? -27.00064 -1.88996 -3.23731 1.000 65.50157 300 LYS C N 1
ATOM 18328 C CA . LYS F 1 300 ? -27.30720 -2.12228 -4.64483 1.000 64.53310 300 LYS C CA 1
ATOM 18329 C C . LYS F 1 300 ? -28.65540 -1.52799 -5.03854 1.000 63.74675 300 LYS C C 1
ATOM 18330 O O . LYS F 1 300 ? -28.81348 -1.06418 -6.17343 1.000 60.43779 300 LYS C O 1
ATOM 18336 N N . ASP F 1 301 ? -29.63038 -1.52221 -4.12389 1.000 62.84295 301 ASP C N 1
ATOM 18337 C CA . ASP F 1 301 ? -30.94050 -0.96141 -4.44700 1.000 62.74615 301 ASP C CA 1
ATOM 18338 C C . ASP F 1 301 ? -30.84406 0.52610 -4.75848 1.000 61.42735 301 ASP C C 1
ATOM 18339 O O . ASP F 1 301 ? -31.51711 1.02267 -5.66985 1.000 60.46898 301 ASP C O 1
ATOM 18344 N N . ILE F 1 302 ? -30.01734 1.25483 -4.00565 1.000 59.26597 302 ILE C N 1
ATOM 18345 C CA . ILE F 1 302 ? -29.85815 2.68532 -4.24722 1.000 57.93259 302 ILE C CA 1
ATOM 18346 C C . ILE F 1 302 ? -29.28686 2.92650 -5.63793 1.000 65.34708 302 ILE C C 1
ATOM 18347 O O . ILE F 1 302 ? -29.74006 3.81824 -6.36537 1.000 62.96282 302 ILE C O 1
ATOM 18352 N N . ALA F 1 303 ? -28.29969 2.12163 -6.03888 1.000 61.55802 303 ALA C N 1
ATOM 18353 C CA . ALA F 1 303 ? -27.69003 2.29378 -7.35366 1.000 59.59530 303 ALA C CA 1
ATOM 18354 C C . ALA F 1 303 ? -28.66156 1.92072 -8.46804 1.000 63.89548 303 ALA C C 1
ATOM 18355 O O . ALA F 1 303 ? -28.86439 2.69453 -9.41135 1.000 62.14271 303 ALA C O 1
ATOM 18357 N N . LEU F 1 304 ? -29.27367 0.73571 -8.37492 1.000 60.88584 304 LEU C N 1
ATOM 18358 C CA . LEU F 1 304 ? -30.19205 0.28569 -9.41780 1.000 63.66194 304 LEU C CA 1
ATOM 18359 C C . LEU F 1 304 ? -31.35110 1.25547 -9.61108 1.000 69.12298 304 LEU C C 1
ATOM 18360 O O . LEU F 1 304 ? -31.82807 1.43282 -10.73809 1.000 67.02525 304 LEU C O 1
ATOM 18365 N N . GLU F 1 305 ? -31.81590 1.89463 -8.53453 1.000 66.95334 305 GLU C N 1
ATOM 18366 C CA . GLU F 1 305 ? -32.89996 2.86094 -8.67677 1.000 67.36184 305 GLU C CA 1
ATOM 18367 C C . GLU F 1 305 ? -32.40652 4.15252 -9.31648 1.000 69.10026 305 GLU C C 1
ATOM 18368 O O . GLU F 1 305 ? -33.09195 4.72991 -10.16881 1.000 64.73103 305 GLU C O 1
ATOM 18374 N N . LEU F 1 306 ? -31.22144 4.62383 -8.91885 1.000 68.76002 306 LEU C N 1
ATOM 18375 C CA . LEU F 1 306 ? -30.67152 5.82721 -9.53346 1.000 67.75778 306 LEU C CA 1
ATOM 18376 C C . LEU F 1 306 ? -30.30995 5.59515 -10.99475 1.000 71.24432 306 LEU C C 1
ATOM 18377 O O . LEU F 1 306 ? -30.44248 6.51106 -11.81550 1.000 68.81148 306 LEU C O 1
ATOM 18382 N N . ASN F 1 307 ? -29.86422 4.38229 -11.33930 1.000 68.18164 307 ASN C N 1
ATOM 18383 C CA . ASN F 1 307 ? -29.56644 4.05809 -12.73045 1.000 65.05890 307 ASN C CA 1
ATOM 18384 C C . ASN F 1 307 ? -30.78671 4.18869 -13.62914 1.000 73.15158 307 ASN C C 1
ATOM 18385 O O . ASN F 1 307 ? -30.63272 4.37922 -14.84034 1.000 74.86655 307 ASN C O 1
ATOM 18390 N N . GLU F 1 308 ? -31.99259 4.07971 -13.06871 1.000 76.06133 308 GLU C N 1
ATOM 18391 C CA . GLU F 1 308 ? -33.19534 4.24258 -13.87670 1.000 81.32195 308 GLU C CA 1
ATOM 18392 C C . GLU F 1 308 ? -33.32409 5.67309 -14.38555 1.000 81.55569 308 GLU C C 1
ATOM 18393 O O . GLU F 1 308 ? -33.74538 5.89555 -15.52610 1.000 81.08073 308 GLU C O 1
ATOM 18399 N N . MET F 1 309 ? -32.95561 6.65471 -13.55690 1.000 78.56122 309 MET C N 1
ATOM 18400 C CA . MET F 1 309 ? -33.02448 8.05048 -13.97958 1.000 81.62726 309 MET C CA 1
ATOM 18401 C C . MET F 1 309 ? -32.03765 8.33869 -15.10451 1.000 84.96309 309 MET C C 1
ATOM 18402 O O . MET F 1 309 ? -32.37299 9.04037 -16.06604 1.000 87.92311 309 MET C O 1
ATOM 18407 N N . TYR F 1 310 ? -30.81369 7.81373 -14.99781 1.000 72.56207 310 TYR C N 1
ATOM 18408 C CA . TYR F 1 310 ? -29.83812 7.98785 -16.06908 1.000 72.55598 310 TYR C CA 1
ATOM 18409 C C . TYR F 1 310 ? -30.30960 7.32294 -17.35603 1.000 77.49946 310 TYR C C 1
ATOM 18410 O O . TYR F 1 310 ? -30.07936 7.84323 -18.45456 1.000 64.38812 310 TYR C O 1
ATOM 18419 N N . ARG F 1 311 ? -30.97265 6.16973 -17.23929 1.000 73.39068 311 ARG C N 1
ATOM 18420 C CA . ARG F 1 311 ? -31.44570 5.46401 -18.42405 1.000 78.44760 311 ARG C CA 1
ATOM 18421 C C . ARG F 1 311 ? -32.54465 6.24159 -19.14018 1.000 91.05078 311 ARG C C 1
ATOM 18422 O O . ARG F 1 311 ? -32.67430 6.14041 -20.36549 1.000 85.85036 311 ARG C O 1
ATOM 18430 N N . GLU F 1 312 ? -33.33455 7.02607 -18.40007 1.000 114.73889 312 GLU C N 1
ATOM 18431 C CA . GLU F 1 312 ? -34.37690 7.83797 -19.02244 1.000 115.17760 312 GLU C CA 1
ATOM 18432 C C . GLU F 1 312 ? -33.79151 8.91302 -19.92697 1.000 115.92041 312 GLU C C 1
ATOM 18433 O O . GLU F 1 312 ? -34.42456 9.30464 -20.91425 1.000 117.78793 312 GLU C O 1
ATOM 18439 N N . TRP F 1 313 ? -32.59544 9.40187 -19.60667 1.000 88.91814 313 TRP C N 1
ATOM 18440 C CA . TRP F 1 313 ? -31.97957 10.50934 -20.32257 1.000 88.18886 313 TRP C CA 1
ATOM 18441 C C . TRP F 1 313 ? -30.78815 10.07313 -21.16503 1.000 82.35088 313 TRP C C 1
ATOM 18442 O O . TRP F 1 313 ? -30.01613 10.92687 -21.61548 1.000 81.83860 313 TRP C O 1
ATOM 18453 N N . ASP F 1 314 ? -30.62699 8.76890 -21.39047 1.000 78.09055 314 ASP C N 1
ATOM 18454 C CA . ASP F 1 314 ? -29.52645 8.22274 -22.18446 1.000 81.14142 314 ASP C CA 1
ATOM 18455 C C . ASP F 1 314 ? -28.17693 8.69495 -21.64516 1.000 80.44757 314 ASP C C 1
ATOM 18456 O O . ASP F 1 314 ? -27.30304 9.15691 -22.38210 1.000 79.80640 314 ASP C O 1
ATOM 18461 N N . LEU F 1 315 ? -28.01887 8.58556 -20.32823 1.000 74.98666 315 LEU C N 1
ATOM 18462 C CA . LEU F 1 315 ? -26.77520 8.93578 -19.66260 1.000 75.92996 315 LEU C CA 1
ATOM 18463 C C . LEU F 1 315 ? -26.19162 7.77702 -18.87122 1.000 70.67022 315 LEU C C 1
ATOM 18464 O O . LEU F 1 315 ? -25.15158 7.95059 -18.22533 1.000 65.99465 315 LEU C O 1
ATOM 18469 N N . LEU F 1 316 ? -26.82328 6.60032 -18.91287 1.000 72.21743 316 LEU C N 1
ATOM 18470 C CA . LEU F 1 316 ? -26.37774 5.48367 -18.08560 1.000 74.16966 316 LEU C CA 1
ATOM 18471 C C . LEU F 1 316 ? -24.97711 5.02442 -18.47244 1.000 67.45944 316 LEU C C 1
ATOM 18472 O O . LEU F 1 316 ? -24.15651 4.71383 -17.60110 1.000 71.75487 316 LEU C O 1
ATOM 18477 N N . LYS F 1 317 ? -24.68090 4.97729 -19.77056 1.000 66.73842 317 LYS C N 1
ATOM 18478 C CA . LYS F 1 317 ? -23.35884 4.56558 -20.22525 1.000 74.90651 317 LYS C CA 1
ATOM 18479 C C . LYS F 1 317 ? -22.30921 5.65938 -20.07047 1.000 71.27775 317 LYS C C 1
ATOM 18480 O O . LYS F 1 317 ? -21.13606 5.41531 -20.37403 1.000 65.77372 317 LYS C O 1
ATOM 18486 N N . TYR F 1 318 ? -22.69497 6.84674 -19.60516 1.000 70.12627 318 TYR C N 1
ATOM 18487 C CA . TYR F 1 318 ? -21.75591 7.91800 -19.30530 1.000 63.01043 318 TYR C CA 1
ATOM 18488 C C . TYR F 1 318 ? -21.43785 8.01515 -17.81713 1.000 59.73903 318 TYR C C 1
ATOM 18489 O O . TYR F 1 318 ? -20.76271 8.96097 -17.39842 1.000 59.89863 318 TYR C O 1
ATOM 18498 N N . ARG F 1 319 ? -21.91283 7.06726 -17.01198 1.000 56.06009 319 ARG C N 1
ATOM 18499 C CA . ARG F 1 319 ? -21.55799 7.03017 -15.59975 1.000 63.22946 319 ARG C CA 1
ATOM 18500 C C . ARG F 1 319 ? -20.06977 6.75115 -15.42554 1.000 55.37128 319 ARG C C 1
ATOM 18501 O O . ARG F 1 319 ? -19.44751 6.05225 -16.22920 1.000 60.22091 319 ARG C O 1
ATOM 18509 N N . SER F 1 320 ? -19.50188 7.29463 -14.34956 1.000 56.88149 320 SER C N 1
ATOM 18510 C CA . SER F 1 320 ? -18.07504 7.16260 -14.07628 1.000 55.85711 320 SER C CA 1
ATOM 18511 C C . SER F 1 320 ? -17.76239 6.08733 -13.04071 1.000 54.99144 320 SER C C 1
ATOM 18512 O O . SER F 1 320 ? -16.91777 5.22099 -13.28699 1.000 45.98327 320 SER C O 1
ATOM 18515 N N . PHE F 1 321 ? -18.42076 6.11834 -11.88610 1.000 56.30844 321 PHE C N 1
ATOM 18516 C CA . PHE F 1 321 ? -18.08570 5.19925 -10.80206 1.000 54.50370 321 PHE C CA 1
ATOM 18517 C C . PHE F 1 321 ? -19.28868 5.07844 -9.86973 1.000 50.11210 321 PHE C C 1
ATOM 18518 O O . PHE F 1 321 ? -20.38516 5.55556 -10.17872 1.000 49.55355 321 PHE C O 1
ATOM 18526 N N . GLY F 1 322 ? -19.07735 4.43957 -8.72195 1.000 53.04696 322 GLY C N 1
ATOM 18527 C CA . GLY F 1 322 ? -20.14748 4.21288 -7.76796 1.000 42.58859 322 GLY C CA 1
ATOM 18528 C C . GLY F 1 322 ? -20.70703 5.50474 -7.20240 1.000 50.57510 322 GLY C C 1
ATOM 18529 O O . GLY F 1 322 ? -20.13416 6.58663 -7.32065 1.000 55.21197 322 GLY C O 1
ATOM 18530 N N . TYR F 1 323 ? -21.87056 5.37443 -6.56083 1.000 46.35205 323 TYR C N 1
ATOM 18531 C CA . TYR F 1 323 ? -22.58901 6.54337 -6.06885 1.000 48.72705 323 TYR C CA 1
ATOM 18532 C C . TYR F 1 323 ? -22.08016 7.04602 -4.72284 1.000 56.84690 323 TYR C C 1
ATOM 18533 O O . TYR F 1 323 ? -22.40481 8.17684 -4.34587 1.000 57.89992 323 TYR C O 1
ATOM 18542 N N . GLY F 1 324 ? -21.30467 6.25226 -3.99199 1.000 47.18911 324 GLY C N 1
ATOM 18543 C CA . GLY F 1 324 ? -20.83692 6.69481 -2.68980 1.000 50.61726 324 GLY C CA 1
ATOM 18544 C C . GLY F 1 324 ? -20.07458 5.59963 -1.97663 1.000 49.47888 324 GLY C C 1
ATOM 18545 O O . GLY F 1 324 ? -19.96630 4.46658 -2.45758 1.000 43.82513 324 GLY C O 1
ATOM 18546 N N . HIS F 1 325 ? -19.55895 5.95526 -0.79985 1.000 45.45050 325 HIS C N 1
ATOM 18547 C CA . HIS F 1 325 ? -18.66662 5.07802 -0.05213 1.000 48.41541 325 HIS C CA 1
ATOM 18548 C C . HIS F 1 325 ? -18.67662 5.48079 1.41723 1.000 50.35793 325 HIS C C 1
ATOM 18549 O O . HIS F 1 325 ? -19.17116 6.54777 1.78938 1.000 55.13271 325 HIS C O 1
ATOM 18556 N N . SER F 1 326 ? -18.10339 4.61255 2.24695 1.000 48.11342 326 SER C N 1
ATOM 18557 C CA . SER F 1 326 ? -18.03210 4.83547 3.68267 1.000 48.04660 326 SER C CA 1
ATOM 18558 C C . SER F 1 326 ? -16.85815 5.74808 4.03406 1.000 49.58832 326 SER C C 1
ATOM 18559 O O . SER F 1 326 ? -15.86713 5.84534 3.30485 1.000 39.95930 326 SER C O 1
ATOM 18562 N N . PHE F 1 327 ? -16.97737 6.41860 5.17859 1.000 47.65300 327 PHE C N 1
ATOM 18563 C CA . PHE F 1 327 ? -15.96060 7.35111 5.63093 1.000 43.95464 327 PHE C CA 1
ATOM 18564 C C . PHE F 1 327 ? -15.22325 6.78697 6.84706 1.000 43.20364 327 PHE C C 1
ATOM 18565 O O . PHE F 1 327 ? -15.17799 5.56490 7.05213 1.000 44.21584 327 PHE C O 1
ATOM 18573 N N . GLY F 1 328 ? -14.64233 7.67256 7.64284 1.000 44.06889 328 GLY C N 1
ATOM 18574 C CA . GLY F 1 328 ? -13.84714 7.26806 8.78948 1.000 42.53358 328 GLY C CA 1
ATOM 18575 C C . GLY F 1 328 ? -12.35928 7.41263 8.50693 1.000 47.59343 328 GLY C C 1
ATOM 18576 O O . GLY F 1 328 ? -11.91110 8.44664 8.00930 1.000 43.07370 328 GLY C O 1
ATOM 18577 N N . VAL F 1 329 ? -11.59472 6.36842 8.81916 1.000 46.68344 329 VAL C N 1
ATOM 18578 C CA . VAL F 1 329 ? -10.14914 6.38298 8.63401 1.000 47.77872 329 VAL C CA 1
ATOM 18579 C C . VAL F 1 329 ? -9.86385 5.91826 7.20891 1.000 43.87452 329 VAL C C 1
ATOM 18580 O O . VAL F 1 329 ? -9.81655 4.71976 6.92576 1.000 41.82929 329 VAL C O 1
ATOM 18584 N N . LEU F 1 330 ? -9.67542 6.87846 6.30894 1.000 38.82587 330 LEU C N 1
ATOM 18585 C CA . LEU F 1 330 ? -9.31231 6.59657 4.92794 1.000 41.91109 330 LEU C CA 1
ATOM 18586 C C . LEU F 1 330 ? -8.66362 7.84535 4.35195 1.000 46.60026 330 LEU C C 1
ATOM 18587 O O . LEU F 1 330 ? -8.72355 8.92652 4.94007 1.000 48.60260 330 LEU C O 1
ATOM 18592 N N . CYS F 1 331 ? -8.03162 7.67903 3.19643 1.000 47.00792 331 CYS C N 1
ATOM 18593 C CA . CYS F 1 331 ? -7.44910 8.79101 2.45447 1.000 46.49226 331 CYS C CA 1
ATOM 18594 C C . CYS F 1 331 ? -7.24776 8.32316 1.01833 1.000 48.00867 331 CYS C C 1
ATOM 18595 O O . CYS F 1 331 ? -7.68831 7.23278 0.63749 1.000 41.66763 331 CYS C O 1
ATOM 18598 N N . HIS F 1 332 ? -6.57797 9.14507 0.21498 1.000 46.52480 332 HIS C N 1
ATOM 18599 C CA . HIS F 1 332 ? -6.25538 8.73610 -1.14391 1.000 48.61549 332 HIS C CA 1
ATOM 18600 C C . HIS F 1 332 ? -5.13027 7.71702 -1.19906 1.000 45.24983 332 HIS C C 1
ATOM 18601 O O . HIS F 1 332 ? -4.71317 7.35038 -2.30045 1.000 64.16008 332 HIS C O 1
ATOM 18608 N N . TYR F 1 333 ? -4.59896 7.27733 -0.05721 1.000 44.95649 333 TYR C N 1
ATOM 18609 C CA . TYR F 1 333 ? -3.54179 6.27877 -0.08748 1.000 42.73310 333 TYR C CA 1
ATOM 18610 C C . TYR F 1 333 ? -3.65390 5.21283 0.99417 1.000 40.51235 333 TYR C C 1
ATOM 18611 O O . TYR F 1 333 ? -2.85181 4.27574 0.98356 1.000 42.57595 333 TYR C O 1
ATOM 18620 N N . TYR F 1 334 ? -4.61706 5.29860 1.90939 1.000 45.61603 334 TYR C N 1
ATOM 18621 C CA . TYR F 1 334 ? -4.93708 4.15135 2.74623 1.000 51.10881 334 TYR C CA 1
ATOM 18622 C C . TYR F 1 334 ? -6.42528 3.84826 2.64974 1.000 58.29652 334 TYR C C 1
ATOM 18623 O O . TYR F 1 334 ? -7.26390 4.75611 2.65085 1.000 51.80699 334 TYR C O 1
ATOM 18632 N N . GLY F 1 335 ? -6.73224 2.55574 2.56482 1.000 80.27789 335 GLY C N 1
ATOM 18633 C CA . GLY F 1 335 ? -7.99178 2.10038 2.01708 1.000 71.85726 335 GLY C CA 1
ATOM 18634 C C . GLY F 1 335 ? -9.20277 2.46407 2.84885 1.000 67.03207 335 GLY C C 1
ATOM 18635 O O . GLY F 1 335 ? -9.12454 2.87723 4.00675 1.000 66.68095 335 GLY C O 1
ATOM 18636 N N . ARG F 1 336 ? -10.35661 2.28798 2.21391 1.000 64.68634 336 ARG C N 1
ATOM 18637 C CA . ARG F 1 336 ? -11.66641 2.53733 2.78549 1.000 46.88578 336 ARG C CA 1
ATOM 18638 C C . ARG F 1 336 ? -12.30742 1.21340 3.20078 1.000 40.03344 336 ARG C C 1
ATOM 18639 O O . ARG F 1 336 ? -11.68515 0.14889 3.14360 1.000 41.17151 336 ARG C O 1
ATOM 18647 N N . GLU F 1 337 ? -13.57148 1.27326 3.61625 1.000 48.70238 337 GLU C N 1
ATOM 18648 C CA . GLU F 1 337 ? -14.32848 0.09306 4.03099 1.000 43.44336 337 GLU C CA 1
ATOM 18649 C C . GLU F 1 337 ? -15.14393 -0.38582 2.83409 1.000 50.44408 337 GLU C C 1
ATOM 18650 O O . GLU F 1 337 ? -16.23658 0.12268 2.56713 1.000 48.46155 337 GLU C O 1
ATOM 18656 N N . ALA F 1 338 ? -14.60668 -1.37547 2.11583 1.000 49.55729 338 ALA C N 1
ATOM 18657 C CA . ALA F 1 338 ? -15.21187 -1.85379 0.87805 1.000 40.18815 338 ALA C CA 1
ATOM 18658 C C . ALA F 1 338 ? -16.57276 -2.50443 1.08391 1.000 50.33154 338 ALA C C 1
ATOM 18659 O O . ALA F 1 338 ? -17.27303 -2.75010 0.09667 1.000 49.08627 338 ALA C O 1
ATOM 18661 N N . GLY F 1 339 ? -16.96435 -2.79106 2.32714 1.000 51.71913 339 GLY C N 1
ATOM 18662 C CA . GLY F 1 339 ? -18.25688 -3.40688 2.57128 1.000 43.35515 339 GLY C CA 1
ATOM 18663 C C . GLY F 1 339 ? -19.43887 -2.48278 2.35987 1.000 50.74643 339 GLY C C 1
ATOM 18664 O O . GLY F 1 339 ? -20.56965 -2.96268 2.23058 1.000 48.39745 339 GLY C O 1
ATOM 18665 N N . VAL F 1 340 ? -19.20930 -1.17554 2.32458 1.000 49.71233 340 VAL C N 1
ATOM 18666 C CA . VAL F 1 340 ? -20.27636 -0.19043 2.15621 1.000 46.54876 340 VAL C CA 1
ATOM 18667 C C . VAL F 1 340 ? -19.93019 0.62338 0.91377 1.000 52.07457 340 VAL C C 1
ATOM 18668 O O . VAL F 1 340 ? -19.29351 1.67878 0.98731 1.000 49.90016 340 VAL C O 1
ATOM 18672 N N . GLU F 1 341 ? -20.34663 0.12493 -0.24857 1.000 54.60111 341 GLU C N 1
ATOM 18673 C CA . GLU F 1 341 ? -20.15303 0.80077 -1.52442 1.000 52.10007 341 GLU C CA 1
ATOM 18674 C C . GLU F 1 341 ? -21.46757 0.77204 -2.28717 1.000 45.90885 341 GLU C C 1
ATOM 18675 O O . GLU F 1 341 ? -22.10771 -0.27962 -2.38213 1.000 51.64111 341 GLU C O 1
ATOM 18681 N N . LEU F 1 342 ? -21.86688 1.92075 -2.83378 1.000 49.66974 342 LEU C N 1
ATOM 18682 C CA . LEU F 1 342 ? -23.12004 2.02415 -3.58418 1.000 54.01565 342 LEU C CA 1
ATOM 18683 C C . LEU F 1 342 ? -22.90358 1.49523 -5.00393 1.000 55.14918 342 LEU C C 1
ATOM 18684 O O . LEU F 1 342 ? -22.90633 2.22905 -5.99479 1.000 51.09284 342 LEU C O 1
ATOM 18689 N N . ARG F 1 343 ? -22.71702 0.17876 -5.08555 1.000 57.99095 343 ARG C N 1
ATOM 18690 C CA . ARG F 1 343 ? -22.43453 -0.50860 -6.33554 1.000 55.60406 343 ARG C CA 1
ATOM 18691 C C . ARG F 1 343 ? -23.46579 -1.60408 -6.57618 1.000 58.96322 343 ARG C C 1
ATOM 18692 O O . ARG F 1 343 ? -24.05773 -2.15014 -5.64103 1.000 49.99345 343 ARG C O 1
ATOM 18700 N N . GLU F 1 344 ? -23.65394 -1.93297 -7.85651 1.000 56.57227 344 GLU C N 1
ATOM 18701 C CA . GLU F 1 344 ? -24.79222 -2.72925 -8.30225 1.000 62.85610 344 GLU C CA 1
ATOM 18702 C C . GLU F 1 344 ? -24.79780 -4.15655 -7.76630 1.000 63.09071 344 GLU C C 1
ATOM 18703 O O . GLU F 1 344 ? -25.83171 -4.82603 -7.86932 1.000 58.77869 344 GLU C O 1
ATOM 18709 N N . ASP F 1 345 ? -23.69229 -4.64462 -7.20109 1.000 60.37523 345 ASP C N 1
ATOM 18710 C CA . ASP F 1 345 ? -23.63599 -6.01864 -6.71440 1.000 58.63722 345 ASP C CA 1
ATOM 18711 C C . ASP F 1 345 ? -23.24926 -6.10013 -5.24206 1.000 60.65724 345 ASP C C 1
ATOM 18712 O O . ASP F 1 345 ? -22.77358 -7.14544 -4.78747 1.000 65.87795 345 ASP C O 1
ATOM 18717 N N . ILE F 1 346 ? -23.45135 -5.02817 -4.48385 1.000 59.36289 346 ILE C N 1
ATOM 18718 C CA . ILE F 1 346 ? -23.18178 -5.01540 -3.05088 1.000 62.66313 346 ILE C CA 1
ATOM 18719 C C . ILE F 1 346 ? -24.52185 -4.94385 -2.33424 1.000 64.56345 346 ILE C C 1
ATOM 18720 O O . ILE F 1 346 ? -25.16307 -3.88640 -2.29287 1.000 66.40841 346 ILE C O 1
ATOM 18725 N N . ASP F 1 347 ? -24.94940 -6.07164 -1.77030 1.000 64.58674 347 ASP C N 1
ATOM 18726 C CA . ASP F 1 347 ? -26.24715 -6.17784 -1.12179 1.000 74.09814 347 ASP C CA 1
ATOM 18727 C C . ASP F 1 347 ? -26.18285 -5.91909 0.37858 1.000 64.76620 347 ASP C C 1
ATOM 18728 O O . ASP F 1 347 ? -27.08560 -6.34338 1.10884 1.000 70.97026 347 ASP C O 1
ATOM 18733 N N . THR F 1 348 ? -25.14505 -5.23576 0.85329 1.000 60.98836 348 THR C N 1
ATOM 18734 C CA . THR F 1 348 ? -25.04770 -4.93290 2.27359 1.000 57.69982 348 THR C CA 1
ATOM 18735 C C . THR F 1 348 ? -26.07066 -3.87104 2.65849 1.000 61.52923 348 THR C C 1
ATOM 18736 O O . THR F 1 348 ? -26.34795 -2.94273 1.89474 1.000 63.03327 348 THR C O 1
ATOM 18740 N N . GLU F 1 349 ? -26.63389 -4.01629 3.85228 1.000 58.53691 349 GLU C N 1
ATOM 18741 C CA . GLU F 1 349 ? -27.64576 -3.09941 4.35236 1.000 65.94063 349 GLU C CA 1
ATOM 18742 C C . GLU F 1 349 ? -26.99518 -1.95848 5.12383 1.000 69.18099 349 GLU C C 1
ATOM 18743 O O . GLU F 1 349 ? -26.06065 -2.17206 5.90118 1.000 63.62663 349 GLU C O 1
ATOM 18749 N N . LEU F 1 350 ? -27.49296 -0.74410 4.90301 1.000 71.58832 350 LEU C N 1
ATOM 18750 C CA . LEU F 1 350 ? -27.07663 0.38220 5.72293 1.000 70.62027 350 LEU C CA 1
ATOM 18751 C C . LEU F 1 350 ? -27.55565 0.19116 7.16129 1.000 73.48480 350 LEU C C 1
ATOM 18752 O O . LEU F 1 350 ? -28.49305 -0.56053 7.44141 1.000 69.72710 350 LEU C O 1
ATOM 18757 N N . LYS F 1 351 ? -26.88364 0.86981 8.08402 1.000 72.05685 351 LYS C N 1
ATOM 18758 C CA . LYS F 1 351 ? -27.20983 0.79418 9.49932 1.000 66.10524 351 LYS C CA 1
ATOM 18759 C C . LYS F 1 351 ? -27.02171 2.16536 10.12800 1.000 59.21687 351 LYS C C 1
ATOM 18760 O O . LYS F 1 351 ? -26.24109 2.98134 9.62456 1.000 58.26341 351 LYS C O 1
ATOM 18766 N N . PRO F 1 352 ? -27.73813 2.45357 11.21137 1.000 66.10528 352 PRO C N 1
ATOM 18767 C CA . PRO F 1 352 ? -27.52200 3.71892 11.92320 1.000 63.40104 352 PRO C CA 1
ATOM 18768 C C . PRO F 1 352 ? -26.09026 3.82222 12.42726 1.000 63.75425 352 PRO C C 1
ATOM 18769 O O . PRO F 1 352 ? -25.54753 2.88022 13.00928 1.000 62.92365 352 PRO C O 1
ATOM 18773 N N . GLY F 1 353 ? -25.47705 4.97894 12.19303 1.000 55.14540 353 GLY C N 1
ATOM 18774 C CA . GLY F 1 353 ? -24.09747 5.21400 12.56480 1.000 55.88354 353 GLY C CA 1
ATOM 18775 C C . GLY F 1 353 ? -23.12448 5.19826 11.40741 1.000 59.53647 353 GLY C C 1
ATOM 18776 O O . GLY F 1 353 ? -21.97866 5.63237 11.58101 1.000 56.60561 353 GLY C O 1
ATOM 18777 N N . MET F 1 354 ? -23.52921 4.70840 10.23892 1.000 56.12285 354 MET C N 1
ATOM 18778 C CA . MET F 1 354 ? -22.65989 4.77323 9.07482 1.000 54.87467 354 MET C CA 1
ATOM 18779 C C . MET F 1 354 ? -22.58839 6.19949 8.54531 1.000 53.03315 354 MET C C 1
ATOM 18780 O O . MET F 1 354 ? -23.55297 6.96585 8.62144 1.000 62.22514 354 MET C O 1
ATOM 18785 N N . VAL F 1 355 ? -21.42696 6.55097 8.00519 1.000 53.70549 355 VAL C N 1
ATOM 18786 C CA . VAL F 1 355 ? -21.19401 7.85296 7.39166 1.000 52.06269 355 VAL C CA 1
ATOM 18787 C C . VAL F 1 355 ? -20.85185 7.58247 5.93377 1.000 52.56713 355 VAL C C 1
ATOM 18788 O O . VAL F 1 355 ? -19.74392 7.13397 5.61476 1.000 49.10988 355 VAL C O 1
ATOM 18792 N N . VAL F 1 356 ? -21.80268 7.85531 5.04471 1.000 50.19612 356 VAL C N 1
ATOM 18793 C CA . VAL F 1 356 ? -21.70198 7.48741 3.64143 1.000 51.41363 356 VAL C CA 1
ATOM 18794 C C . VAL F 1 356 ? -21.85775 8.74803 2.79554 1.000 55.13085 356 VAL C C 1
ATOM 18795 O O . VAL F 1 356 ? -22.30014 9.79629 3.27274 1.000 56.39588 356 VAL C O 1
ATOM 18799 N N . SER F 1 357 ? -21.47780 8.63805 1.52340 1.000 53.06193 357 SER C N 1
ATOM 18800 C CA . SER F 1 357 ? -21.51553 9.75499 0.59242 1.000 52.38921 357 SER C CA 1
ATOM 18801 C C . SER F 1 357 ? -22.50555 9.48925 -0.53330 1.000 55.05675 357 SER C C 1
ATOM 18802 O O . SER F 1 357 ? -22.88809 8.34717 -0.80485 1.000 51.70175 357 SER C O 1
ATOM 18805 N N . MET F 1 358 ? -22.91414 10.57583 -1.18569 1.000 52.86349 358 MET C N 1
ATOM 18806 C CA . MET F 1 358 ? -23.72181 10.53330 -2.40014 1.000 52.75049 358 MET C CA 1
ATOM 18807 C C . MET F 1 358 ? -23.02660 11.42108 -3.42266 1.000 52.24936 358 MET C C 1
ATOM 18808 O O . MET F 1 358 ? -22.96736 12.64264 -3.24855 1.000 49.89478 358 MET C O 1
ATOM 18813 N N . GLU F 1 359 ? -22.48132 10.81435 -4.47471 1.000 51.61243 359 GLU C N 1
ATOM 18814 C CA . GLU F 1 359 ? -21.66235 11.53160 -5.45325 1.000 57.16920 359 GLU C CA 1
ATOM 18815 C C . GLU F 1 359 ? -21.86066 10.94481 -6.84401 1.000 60.31730 359 GLU C C 1
ATOM 18816 O O . GLU F 1 359 ? -20.95907 10.31394 -7.41014 1.000 54.45773 359 GLU C O 1
ATOM 18822 N N . PRO F 1 360 ? -23.03295 11.15987 -7.44116 1.000 52.66498 360 PRO C N 1
ATOM 18823 C CA . PRO F 1 360 ? -23.23966 10.71845 -8.82622 1.000 59.12688 360 PRO C CA 1
ATOM 18824 C C . PRO F 1 360 ? -22.35668 11.51616 -9.77378 1.000 58.86268 360 PRO C C 1
ATOM 18825 O O . PRO F 1 360 ? -22.26573 12.74190 -9.67558 1.000 61.63397 360 PRO C O 1
ATOM 18829 N N . MET F 1 361 ? -21.69537 10.81301 -10.68750 1.000 58.80328 361 MET C N 1
ATOM 18830 C CA . MET F 1 361 ? -20.82791 11.45827 -11.65912 1.000 60.97958 361 MET C CA 1
ATOM 18831 C C . MET F 1 361 ? -21.14888 10.96736 -13.06088 1.000 61.68701 361 MET C C 1
ATOM 18832 O O . MET F 1 361 ? -21.34692 9.76952 -13.28564 1.000 63.21113 361 MET C O 1
ATOM 18837 N N . VAL F 1 362 ? -21.19744 11.90925 -13.99620 1.000 62.25006 362 VAL C N 1
ATOM 18838 C CA . VAL F 1 362 ? -21.34005 11.62987 -15.41657 1.000 57.88300 362 VAL C CA 1
ATOM 18839 C C . VAL F 1 362 ? -20.17518 12.29728 -16.13424 1.000 61.28018 362 VAL C C 1
ATOM 18840 O O . VAL F 1 362 ? -19.72832 13.37833 -15.73373 1.000 62.00578 362 VAL C O 1
ATOM 18844 N N . MET F 1 363 ? -19.66110 11.63842 -17.17199 1.000 66.58778 363 MET C N 1
ATOM 18845 C CA . MET F 1 363 ? -18.52692 12.14454 -17.93700 1.000 60.63024 363 MET C CA 1
ATOM 18846 C C . MET F 1 363 ? -18.86159 12.06992 -19.41727 1.000 62.50695 363 MET C C 1
ATOM 18847 O O . MET F 1 363 ? -19.16164 10.98849 -19.93271 1.000 64.38074 363 MET C O 1
ATOM 18852 N N . LEU F 1 364 ? -18.80397 13.22210 -20.09993 1.000 63.82343 364 LEU C N 1
ATOM 18853 C CA . LEU F 1 364 ? -19.05631 13.31917 -21.53210 1.000 70.90282 364 LEU C CA 1
ATOM 18854 C C . LEU F 1 364 ? -17.74002 13.48348 -22.27171 1.000 73.27547 364 LEU C C 1
ATOM 18855 O O . LEU F 1 364 ? -16.91866 14.32480 -21.87766 1.000 67.67227 364 LEU C O 1
ATOM 18860 N N . PRO F 1 365 ? -17.49768 12.71449 -23.33005 1.000 75.98911 365 PRO C N 1
ATOM 18861 C CA . PRO F 1 365 ? -16.20329 12.78813 -24.01496 1.000 75.72780 365 PRO C CA 1
ATOM 18862 C C . PRO F 1 365 ? -16.03870 14.09354 -24.77910 1.000 84.70922 365 PRO C C 1
ATOM 18863 O O . PRO F 1 365 ? -17.00588 14.74398 -25.18306 1.000 75.97421 365 PRO C O 1
ATOM 18867 N N . GLU F 1 366 ? -14.77512 14.46810 -24.97190 1.000 83.96183 366 GLU C N 1
ATOM 18868 C CA . GLU F 1 366 ? -14.44702 15.71122 -25.65522 1.000 82.53045 366 GLU C CA 1
ATOM 18869 C C . GLU F 1 366 ? -14.95505 15.68437 -27.09351 1.000 84.42216 366 GLU C C 1
ATOM 18870 O O . GLU F 1 366 ? -14.97125 14.64122 -27.75262 1.000 82.59892 366 GLU C O 1
ATOM 18876 N N . GLY F 1 367 ? -15.37681 16.85171 -27.57738 1.000 91.26960 367 GLY C N 1
ATOM 18877 C CA . GLY F 1 367 ? -15.97003 16.96328 -28.89613 1.000 88.51819 367 GLY C CA 1
ATOM 18878 C C . GLY F 1 367 ? -17.48316 16.99384 -28.83695 1.000 89.24645 367 GLY C C 1
ATOM 18879 O O . GLY F 1 367 ? -18.12807 17.80543 -29.50725 1.000 92.87756 367 GLY C O 1
ATOM 18880 N N . MET F 1 368 ? -18.05520 16.10561 -28.03154 1.000 91.12514 368 MET C N 1
ATOM 18881 C CA . MET F 1 368 ? -19.49430 16.09398 -27.82384 1.000 90.28774 368 MET C CA 1
ATOM 18882 C C . MET F 1 368 ? -19.91877 17.35003 -27.06424 1.000 88.08900 368 MET C C 1
ATOM 18883 O O . MET F 1 368 ? -19.19623 17.80937 -26.17423 1.000 88.90582 368 MET C O 1
ATOM 18888 N N . PRO F 1 369 ? -21.06579 17.94034 -27.40250 1.000 95.72314 369 PRO C N 1
ATOM 18889 C CA . PRO F 1 369 ? -21.52931 19.11607 -26.65573 1.000 96.18837 369 PRO C CA 1
ATOM 18890 C C . PRO F 1 369 ? -21.78660 18.77490 -25.19553 1.000 92.13695 369 PRO C C 1
ATOM 18891 O O . PRO F 1 369 ? -22.36466 17.73558 -24.87110 1.000 94.76661 369 PRO C O 1
ATOM 18895 N N . GLY F 1 370 ? -21.34355 19.66520 -24.31188 1.000 87.58265 370 GLY C N 1
ATOM 18896 C CA . GLY F 1 370 ? -21.40960 19.39802 -22.88980 1.000 81.25817 370 GLY C CA 1
ATOM 18897 C C . GLY F 1 370 ? -20.28116 18.53552 -22.37571 1.000 80.56524 370 GLY C C 1
ATOM 18898 O O . GLY F 1 370 ? -20.44969 17.84167 -21.36755 1.000 74.31419 370 GLY C O 1
ATOM 18899 N N . ALA F 1 371 ? -19.12971 18.55759 -23.04381 1.000 78.06755 371 ALA C N 1
ATOM 18900 C CA . ALA F 1 371 ? -18.01036 17.71337 -22.65039 1.000 77.21804 371 ALA C CA 1
ATOM 18901 C C . ALA F 1 371 ? -17.45134 18.15860 -21.30463 1.000 72.26026 371 ALA C C 1
ATOM 18902 O O . ALA F 1 371 ? -17.22640 19.35107 -21.07582 1.000 73.63555 371 ALA C O 1
ATOM 18904 N N . GLY F 1 372 ? -17.22892 17.20264 -20.42073 1.000 68.71256 372 GLY C N 1
ATOM 18905 C CA . GLY F 1 372 ? -16.71055 17.49652 -19.09978 1.000 68.05174 372 GLY C CA 1
ATOM 18906 C C . GLY F 1 372 ? -17.23812 16.50367 -18.08425 1.000 67.66071 372 GLY C C 1
ATOM 18907 O O . GLY F 1 372 ? -17.99568 15.59051 -18.40199 1.000 63.64000 372 GLY C O 1
ATOM 18908 N N . GLY F 1 373 ? -16.81072 16.70775 -16.84016 1.000 72.11475 373 GLY C N 1
ATOM 18909 C CA . GLY F 1 373 ? -17.22010 15.85541 -15.74140 1.000 62.83007 373 GLY C CA 1
ATOM 18910 C C . GLY F 1 373 ? -18.08684 16.57432 -14.72933 1.000 68.10114 373 GLY C C 1
ATOM 18911 O O . GLY F 1 373 ? -17.68741 17.60142 -14.17127 1.000 65.80715 373 GLY C O 1
ATOM 18912 N N . TYR F 1 374 ? -19.27943 16.04050 -14.48693 1.000 65.87781 374 TYR C N 1
ATOM 18913 C CA . TYR F 1 374 ? -20.24386 16.62532 -13.56603 1.000 60.49009 374 TYR C CA 1
ATOM 18914 C C . TYR F 1 374 ? -20.35682 15.72772 -12.34406 1.000 59.43997 374 TYR C C 1
ATOM 18915 O O . TYR F 1 374 ? -20.51512 14.51039 -12.47919 1.000 60.57575 374 TYR C O 1
ATOM 18924 N N . ARG F 1 375 ? -20.27835 16.32525 -11.15818 1.000 57.78416 375 ARG C N 1
ATOM 18925 C CA . ARG F 1 375 ? -20.26342 15.54371 -9.93197 1.000 55.42352 375 ARG C CA 1
ATOM 18926 C C . ARG F 1 375 ? -20.57108 16.45627 -8.75482 1.000 63.64041 375 ARG C C 1
ATOM 18927 O O . ARG F 1 375 ? -20.09662 17.59389 -8.70333 1.000 61.81516 375 ARG C O 1
ATOM 18935 N N . GLU F 1 376 ? -21.37915 15.95170 -7.82438 1.000 60.96907 376 GLU C N 1
ATOM 18936 C CA . GLU F 1 376 ? -21.71140 16.64968 -6.58963 1.000 63.01579 376 GLU C CA 1
ATOM 18937 C C . GLU F 1 376 ? -21.54643 15.67168 -5.43727 1.000 62.97087 376 GLU C C 1
ATOM 18938 O O . GLU F 1 376 ? -22.07485 14.55805 -5.49117 1.000 64.17195 376 GLU C O 1
ATOM 18944 N N . HIS F 1 377 ? -20.82425 16.08304 -4.39888 1.000 53.38292 377 HIS C N 1
ATOM 18945 C CA . HIS F 1 377 ? -20.48782 15.20767 -3.28392 1.000 57.86908 377 HIS C CA 1
ATOM 18946 C C . HIS F 1 377 ? -21.05774 15.77383 -1.99290 1.000 61.52435 377 HIS C C 1
ATOM 18947 O O . HIS F 1 377 ? -20.81776 16.94005 -1.66275 1.000 61.05159 377 HIS C O 1
ATOM 18954 N N . ASP F 1 378 ? -21.80538 14.94253 -1.26765 1.000 55.74078 378 ASP C N 1
ATOM 18955 C CA . ASP F 1 378 ? -22.34527 15.29027 0.03726 1.000 52.12349 378 ASP C CA 1
ATOM 18956 C C . ASP F 1 378 ? -22.12744 14.13152 0.99752 1.000 53.57615 378 ASP C C 1
ATOM 18957 O O . ASP F 1 378 ? -22.14695 12.96355 0.60042 1.000 58.29066 378 ASP C O 1
ATOM 18962 N N . ILE F 1 379 ? -21.91617 14.46571 2.26718 1.000 56.89907 379 ILE C N 1
ATOM 18963 C CA . ILE F 1 379 ? -21.68926 13.47954 3.31782 1.000 60.20300 379 ILE C CA 1
ATOM 18964 C C . ILE F 1 379 ? -22.96072 13.35694 4.14396 1.000 59.22541 379 ILE C C 1
ATOM 18965 O O . ILE F 1 379 ? -23.55074 14.36979 4.54214 1.000 59.38245 379 ILE C O 1
ATOM 18970 N N . LEU F 1 380 ? -23.38548 12.12097 4.40357 1.000 57.29810 380 LEU C N 1
ATOM 18971 C CA . LEU F 1 380 ? -24.62323 11.85943 5.12680 1.000 59.63067 380 LEU C CA 1
ATOM 18972 C C . LEU F 1 380 ? -24.35501 10.92292 6.29500 1.000 57.44407 380 LEU C C 1
ATOM 18973 O O . LEU F 1 380 ? -23.74337 9.86395 6.12039 1.000 55.11366 380 LEU C O 1
ATOM 18978 N N . ILE F 1 381 ? -24.81741 11.31493 7.47903 1.000 57.44039 381 ILE C N 1
ATOM 18979 C CA . ILE F 1 381 ? -24.74787 10.48565 8.67656 1.000 56.09617 381 ILE C CA 1
ATOM 18980 C C . ILE F 1 381 ? -26.06870 9.73962 8.80919 1.000 63.75175 381 ILE C C 1
ATOM 18981 O O . ILE F 1 381 ? -27.12570 10.35824 8.98743 1.000 63.79037 381 ILE C O 1
ATOM 18986 N N . VAL F 1 382 ? -26.01064 8.41046 8.72851 1.000 58.79110 382 VAL C N 1
ATOM 18987 C CA . VAL F 1 382 ? -27.22122 7.60007 8.77885 1.000 59.86929 382 VAL C CA 1
ATOM 18988 C C . VAL F 1 382 ? -27.75700 7.56534 10.20335 1.000 66.47775 382 VAL C C 1
ATOM 18989 O O . VAL F 1 382 ? -27.02850 7.24459 11.15173 1.000 63.35790 382 VAL C O 1
ATOM 18993 N N . GLY F 1 383 ? -29.03428 7.88881 10.35820 1.000 65.29802 383 GLY C N 1
ATOM 18994 C CA . GLY F 1 383 ? -29.70874 7.87975 11.63886 1.000 64.37299 383 GLY C CA 1
ATOM 18995 C C . GLY F 1 383 ? -30.62084 6.68260 11.80358 1.000 75.79393 383 GLY C C 1
ATOM 18996 O O . GLY F 1 383 ? -30.41084 5.62210 11.20321 1.000 72.67528 383 GLY C O 1
ATOM 18997 N N . GLU F 1 384 ? -31.65416 6.85160 12.62890 1.000 74.98776 384 GLU C N 1
ATOM 18998 C CA . GLU F 1 384 ? -32.60859 5.78011 12.88004 1.000 82.14259 384 GLU C CA 1
ATOM 18999 C C . GLU F 1 384 ? -33.74284 5.73622 11.86578 1.000 86.71911 384 GLU C C 1
ATOM 19000 O O . GLU F 1 384 ? -34.33798 4.67024 11.67019 1.000 83.67682 384 GLU C O 1
ATOM 19006 N N . ASP F 1 385 ? -34.05189 6.85450 11.21922 1.000 83.29583 385 ASP C N 1
ATOM 19007 C CA . ASP F 1 385 ? -35.12808 6.92495 10.23854 1.000 80.35396 385 ASP C CA 1
ATOM 19008 C C . ASP F 1 385 ? -34.65140 7.32935 8.85509 1.000 81.34887 385 ASP C C 1
ATOM 19009 O O . ASP F 1 385 ? -35.13029 6.78258 7.85812 1.000 80.94541 385 ASP C O 1
ATOM 19014 N N . GLY F 1 386 ? -33.72330 8.27621 8.76553 1.000 78.19187 386 GLY C N 1
ATOM 19015 C CA . GLY F 1 386 ? -33.19329 8.68801 7.48277 1.000 74.57099 386 GLY C CA 1
ATOM 19016 C C . GLY F 1 386 ? -31.70297 8.94663 7.52898 1.000 66.42748 386 GLY C C 1
ATOM 19017 O O . GLY F 1 386 ? -30.92874 8.08573 7.95796 1.000 71.18329 386 GLY C O 1
ATOM 19018 N N . ALA F 1 387 ? -31.29024 10.13278 7.08893 1.000 61.42805 387 ALA C N 1
ATOM 19019 C CA . ALA F 1 387 ? -29.89034 10.52196 7.12515 1.000 63.27932 387 ALA C CA 1
ATOM 19020 C C . ALA F 1 387 ? -29.80206 12.03285 7.26998 1.000 63.29884 387 ALA C C 1
ATOM 19021 O O . ALA F 1 387 ? -30.71705 12.76264 6.87891 1.000 62.75391 387 ALA C O 1
ATOM 19023 N N . GLU F 1 388 ? -28.69117 12.49155 7.83955 1.000 61.89147 388 GLU C N 1
ATOM 19024 C CA . GLU F 1 388 ? -28.42587 13.90880 8.04526 1.000 59.76727 388 GLU C CA 1
ATOM 19025 C C . GLU F 1 388 ? -27.32280 14.36331 7.09953 1.000 63.34394 388 GLU C C 1
ATOM 19026 O O . GLU F 1 388 ? -26.23043 13.78636 7.08885 1.000 61.01918 388 GLU C O 1
ATOM 19032 N N . ASN F 1 389 ? -27.60814 15.39986 6.31771 1.000 64.98352 389 ASN C N 1
ATOM 19033 C CA . ASN F 1 389 ? -26.63567 15.97771 5.40016 1.000 58.88479 389 ASN C CA 1
ATOM 19034 C C . ASN F 1 389 ? -25.82068 17.03027 6.14251 1.000 62.52102 389 ASN C C 1
ATOM 19035 O O . ASN F 1 389 ? -26.37013 18.03611 6.60336 1.000 61.85449 389 ASN C O 1
ATOM 19040 N N . ILE F 1 390 ? -24.50991 16.80063 6.25207 1.000 64.82877 390 ILE C N 1
ATOM 19041 C CA . ILE F 1 390 ? -23.62032 17.71793 6.95459 1.000 61.46414 390 ILE C CA 1
ATOM 19042 C C . ILE F 1 390 ? -22.80134 18.58130 6.00519 1.000 62.60120 390 ILE C C 1
ATOM 19043 O O . ILE F 1 390 ? -22.00683 19.41247 6.46655 1.000 64.79022 390 ILE C O 1
ATOM 19048 N N . THR F 1 391 ? -22.96703 18.41062 4.69520 1.000 65.75451 391 THR C N 1
ATOM 19049 C CA . THR F 1 391 ? -22.30043 19.24905 3.70691 1.000 63.35179 391 THR C CA 1
ATOM 19050 C C . THR F 1 391 ? -23.16411 20.47144 3.42001 1.000 61.17498 391 THR C C 1
ATOM 19051 O O . THR F 1 391 ? -24.33230 20.33682 3.04183 1.000 65.97553 391 THR C O 1
ATOM 19055 N N . GLY F 1 392 ? -22.58771 21.65940 3.58931 1.000 60.94002 392 GLY C N 1
ATOM 19056 C CA . GLY F 1 392 ? -23.37072 22.87844 3.50971 1.000 66.58510 392 GLY C CA 1
ATOM 19057 C C . GLY F 1 392 ? -23.15651 23.74940 2.28681 1.000 58.23234 392 GLY C C 1
ATOM 19058 O O . GLY F 1 392 ? -23.81910 24.78020 2.14328 1.000 63.25099 392 GLY C O 1
ATOM 19059 N N . PHE F 1 393 ? -22.24712 23.36398 1.39914 1.000 68.87241 393 PHE C N 1
ATOM 19060 C CA . PHE F 1 393 ? -21.98250 24.19002 0.22953 1.000 70.90734 393 PHE C CA 1
ATOM 19061 C C . PHE F 1 393 ? -23.13091 24.06182 -0.77109 1.000 67.58180 393 PHE C C 1
ATOM 19062 O O . PHE F 1 393 ? -23.70232 22.97782 -0.92530 1.000 69.21193 393 PHE C O 1
ATOM 19070 N N . PRO F 1 394 ? -23.50004 25.14721 -1.45205 1.000 64.02969 394 PRO C N 1
ATOM 19071 C CA . PRO F 1 394 ? -24.62812 25.08554 -2.38918 1.000 70.33625 394 PRO C CA 1
ATOM 19072 C C . PRO F 1 394 ? -24.34900 24.16109 -3.56607 1.000 69.27587 394 PRO C C 1
ATOM 19073 O O . PRO F 1 394 ? -23.20245 23.90697 -3.94077 1.000 74.44753 394 PRO C O 1
ATOM 19077 N N . VAL F 1 395 ? -25.43418 23.65618 -4.15277 1.000 75.41935 395 VAL C N 1
ATOM 19078 C CA . VAL F 1 395 ? -25.38293 22.74618 -5.28988 1.000 73.88495 395 VAL C CA 1
ATOM 19079 C C . VAL F 1 395 ? -26.20545 23.33697 -6.42662 1.000 75.53338 395 VAL C C 1
ATOM 19080 O O . VAL F 1 395 ? -27.21000 24.01997 -6.20149 1.000 88.29545 395 VAL C O 1
ATOM 19084 N N . GLY F 1 396 ? -25.77287 23.06752 -7.65723 1.000 74.67115 396 GLY C N 1
ATOM 19085 C CA . GLY F 1 396 ? -26.53507 23.42899 -8.82949 1.000 80.20078 396 GLY C CA 1
ATOM 19086 C C . GLY F 1 396 ? -26.17446 24.78756 -9.39606 1.000 84.23327 396 GLY C C 1
ATOM 19087 O O . GLY F 1 396 ? -25.43895 25.56871 -8.78510 1.000 91.45069 396 GLY C O 1
ATOM 19088 N N . PRO F 1 397 ? -26.70147 25.09932 -10.58531 1.000 77.24280 397 PRO C N 1
ATOM 19089 C CA . PRO F 1 397 ? -26.37437 26.37821 -11.23455 1.000 86.67102 397 PRO C CA 1
ATOM 19090 C C . PRO F 1 397 ? -26.97353 27.59828 -10.55412 1.000 97.47656 397 PRO C C 1
ATOM 19091 O O . PRO F 1 397 ? -26.70491 28.72122 -10.99721 1.000 92.82261 397 PRO C O 1
ATOM 19095 N N . GLU F 1 398 ? -27.77465 27.42232 -9.50034 1.000 110.72650 398 GLU C N 1
ATOM 19096 C CA . GLU F 1 398 ? -28.33974 28.57170 -8.80189 1.000 114.31031 398 GLU C CA 1
ATOM 19097 C C . GLU F 1 398 ? -27.26021 29.40338 -8.12195 1.000 116.69566 398 GLU C C 1
ATOM 19098 O O . GLU F 1 398 ? -27.43446 30.61359 -7.93931 1.000 113.99558 398 GLU C O 1
ATOM 19104 N N . HIS F 1 399 ? -26.14665 28.77820 -7.74077 1.000 109.38890 399 HIS C N 1
ATOM 19105 C CA . HIS F 1 399 ? -25.04699 29.49264 -7.09937 1.000 103.13988 399 HIS C CA 1
ATOM 19106 C C . HIS F 1 399 ? -23.66993 29.11033 -7.61782 1.000 88.99277 399 HIS C C 1
ATOM 19107 O O . HIS F 1 399 ? -22.72444 29.87601 -7.40107 1.000 86.25940 399 HIS C O 1
ATOM 19114 N N . ASN F 1 400 ? -23.51087 27.97458 -8.29851 1.000 94.10713 400 ASN C N 1
ATOM 19115 C CA . ASN F 1 400 ? -22.20659 27.48368 -8.72169 1.000 85.57738 400 ASN C CA 1
ATOM 19116 C C . ASN F 1 400 ? -21.75261 28.06493 -10.05844 1.000 80.51504 400 ASN C C 1
ATOM 19117 O O . ASN F 1 400 ? -20.92643 27.45039 -10.74325 1.000 73.97912 400 ASN C O 1
ATOM 19122 N N . ILE F 1 401 ? -22.27187 29.22744 -10.44607 1.000 88.35549 401 ILE C N 1
ATOM 19123 C CA . ILE F 1 401 ? -21.75962 29.93652 -11.61260 1.000 85.85147 401 ILE C CA 1
ATOM 19124 C C . ILE F 1 401 ? -20.95526 31.13258 -11.12391 1.000 84.91979 401 ILE C C 1
ATOM 19125 O O . ILE F 1 401 ? -21.51497 32.19348 -10.82525 1.000 93.77321 401 ILE C O 1
ATOM 19130 N N . ILE F 1 402 ? -19.63634 30.96115 -11.02626 1.000 84.88718 402 ILE C N 1
ATOM 19131 C CA . ILE F 1 402 ? -18.77512 32.01333 -10.50349 1.000 86.26322 402 ILE C CA 1
ATOM 19132 C C . ILE F 1 402 ? -18.76475 33.18998 -11.46785 1.000 91.97898 402 ILE C C 1
ATOM 19133 O O . ILE F 1 402 ? -18.67775 33.01623 -12.68987 1.000 96.91901 402 ILE C O 1
ATOM 19138 N N . ARG F 1 403 ? -18.88044 34.40137 -10.92203 1.000 97.31617 403 ARG C N 1
ATOM 19139 C CA . ARG F 1 403 ? -18.82723 35.63077 -11.71820 1.000 100.89898 403 ARG C CA 1
ATOM 19140 C C . ARG F 1 403 ? -17.94982 36.62408 -10.95880 1.000 95.71347 403 ARG C C 1
ATOM 19141 O O . ARG F 1 403 ? -18.44715 37.44522 -10.18364 1.000 98.30083 403 ARG C O 1
ATOM 19149 N N . ASN F 1 404 ? -16.64354 36.53907 -11.18571 1.000 97.93716 404 ASN C N 1
ATOM 19150 C CA . ASN F 1 404 ? -15.69219 37.42426 -10.52691 1.000 97.95107 404 ASN C CA 1
ATOM 19151 C C . ASN F 1 404 ? -15.00892 38.33626 -11.54074 1.000 88.13926 404 ASN C C 1
ATOM 19152 O O . ASN F 1 404 ? -13.87962 38.77841 -11.33190 1.000 91.69323 404 ASN C O 1
#

Secondary structure (DSSP, 8-state):
---SEE----S-PPP-SS-HHHHHHHHHHHHHHHHHTT--EEEE-SHHHHHHHHS-----TT---EEEEESS-EEEEEEGGGTTHHHHHSSSEEEEE-TTSTTHHHHHHHHHSTT-SEEEE-TTT-BHHHHHHHHHHSTTPEEEE-HHHHHHHHTSPPHHHHHHHHHHHHHHHHHHHHHHHT--TT-BHHHHHHHHHHHHHHHHHTSSSS-EE-S-EE--EEGGGGGSTTPPP--PBP-TT-EEEEEEE-EETTEE--EEEEEEES---HHHHHHHHHHHHHHHHHHHH--SS-BHHHHHHHHHHHHHHTT-GGGB-S-S-BB-EEEETTEE--TTSB--TT--PBP-TT-EEEE--EEEEPSSSTT-EEEE-BEEEEE-SSSEEE---S--STTT-EE--/--SEE----S-PPP-SS-HHHHHHHHHHHHHHHHHTT--EEEE-SHHHHHHHHS-----TT---EEEEESS-EEEEEETTTTTHHHHHSSSEEEEE-SSSTTHHHHHHHHHSTT-SEEEE-TTT-BHHHHHHHHHHSTT-EEEE-HHHHHHHHTS--HHHHHHHHHHHHHHHHHHHHHHHT--TT-BHHHHHHHHHHHHHHHHHTTSSS----S-EEEEEEGGGGGSTTPPEESPBP-TT-EEEEEEE-EETTEE--EEEEEESS---HHHHHHHHHHHHHHHHHHHH--TT-BHHHHHHHHHHHHHHTT-GGGB-S-S-BB-EE--SSS---TTSB--TT--PBP-TT-EEEE--EEEE-TTSTT-EEEE-BEEEEE-SSSEEE---S--STTT-B---/---SEE----S-PPP-SS-HHHHHHHHHHHHHHHHHTT--EEEE-SHHHHHHHHS-PPP-SS---EEEE-SS-EEEEEEGGGTTHHHHHSSSEEEEE-SSSTTHHHHHHHHT-TT-SEEEE-TTT--HHHHHHHHHHSTTPEEEE-HHHHHHHHTS--HHHHHHHHHHHHHHHHHHHHHHHH--TT-BHHHHHHHHHHHHHHHHHTSSSS----S-EE--EEGGGGGSTTPPP--PBP-TT-EEEEEEE-EETTEE--EEEEEESS---HHHHHHHHHHHHHHHHHHHH--TT-BHHHHHHHHHHHHHHTT-GGGB-S-S-BB-EE--SSS---TTSB--TT--PBP-TT-EEEE--EEEE-TTSTT-EEEE-BEEEEE-SSSEEE---S--STTT-B---/---SEE----S-PPP-SS-HHHHHHHHHHHHHHHHHTT--EEEE-SHHHHHHHHS-----SS---EEEE-SS-EEEEEETTTTTHHHHHSSSEEEEE-SSSTTHHHHHHHHHSTT-SEEEE-TTT-BHHHHHHHHHHSTT-EEEE-HHHHHHHTTS--HHHHHHHHHHHHHHHHHHHHHHHT--TT-BHHHHHHHHHHHHHHHHHTTSSS--B-S-EE--EEGGGGGSTTPPPB-PBP-TT-EEEEEEE-EETTEE--EEEEEESS---HHHHHHHHHHHHHHHHHHHH--SS-BHHHHHHHHHHHHHHTT-GGGB-S-S-BB-EE-BTTB---TTSB--TT--PBP-TT-EEEE--EEEE-TTSTT-EEEE-BEEEEE-SSSEEE---S--STTT-B---/---SEE----SPPPP-SS-HHHHHHHHHHHHHHHHHTT--EEEE-SHHHHHHHHS-----SS---EEEE-SS-EEEEEEGGGTTHHHHHSSSEEEEE-TTSTTHHHHHHHHTSTT-SEEEE-TTT-BHHHHHHHHHHSTT-EEEE-HHHHHHHHSS--HHHHHHHHHHHHHHHHHHHHHHHH--TT-BHHHHHHHHHHHHHHHHHHS-SS-B--S-EE--EEGGGGGSTTPPB--PBP-TT-EEEEEEE-EETTEE--EEEEEEES---HHHHHHHHHHHHHHHHHHHH--TT-BHHHHHHHHHHHHHHTT-GGGB-S-S-BB-EE-BTTB---TTSB--TT--PBP-TT-EEEE--EEEEPTTSTT-EEEE-BEEEEE-SSSEEE---S--STTT-EE--/----EE----S-PPP-SS-HHHHHHHHHHHHHHHHHTT-SEEEE-SHHHHHHHHS-----SS---EEEE-SS-EEEEEEGGGTTHHHHHSSSEEEEE-SSSTTHHHHHHHHH-TT-SEEEE-TTT--HHHHHHHHHHSTT-EEEE-HHHHHHHHSSPPHHHHHHHHHHHHHHHHHHHHHHHT--TT-BHHHHHHHHHHHHHHHHHTTSSS----S-EE--EEGGGGGSTTPPP--PBP-TT-EEEEEEE-EETTEE--EEEEEEES---HHHHHHHHHHHHHHHHHHHS--TT-BHHHHHHHHHHHHHHTT-GGGB-S-S-B--SB-BTTB---TTSB-STT--PBP-TT-EEEE--EEEEPTTSTT-EEEE-BEEEE---S-EE---S--STTT-EE--

Solvent-accessible surface area: 85129 Å² total; per-residue (Å²): 149,40,95,44,30,12,119,44,55,13,2,53,52,44,75,48,32,13,50,98,10,8,5,28,140,6,8,69,70,2,33,33,22,0,64,155,46,115,2,52,1,0,0,0,2,1,21,28,1,0,3,11,0,2,15,2,9,8,17,72,22,25,19,75,5,0,1,2,0,40,60,70,85,10,6,1,0,0,0,1,3,4,0,0,7,0,29,11,25,3,59,34,46,0,15,2,11,9,6,14,129,159,67,0,4,10,104,0,1,91,110,31,9,105,80,11,135,75,0,0,0,0,28,62,71,0,27,26,46,12,67,144,82,0,63,123,13,12,101,64,26,98,16,46,26,4,3,70,12,1,10,110,56,10,2,68,6,36,137,56,4,16,149,10,1,95,45,2,4,106,0,2,39,53,0,0,58,26,0,21,76,31,1,117,31,43,29,36,0,16,49,0,11,11,38,0,22,14,25,0,28,103,6,0,6,167,35,22,61,37,0,6,11,40,40,16,36,7,14,0,0,0,12,46,15,0,0,0,6,21,2,6,6,4,26,77,95,1,108,58,20,22,10,0,1,0,0,0,3,1,5,3,18,6,5,4,3,1,0,12,1,1,0,3,1,36,102,23,75,123,36,3,46,56,19,0,90,45,0,17,37,0,0,162,101,0,43,90,15,1,94,21,49,28,61,0,54,70,4,0,94,71,0,4,88,34,0,130,107,84,101,10,16,114,38,5,1,8,3,0,5,27,0,1,2,2,2,2,24,14,8,8,22,1,70,7,1,12,0,47,20,36,12,30,33,76,3,108,49,10,5,0,0,0,0,10,0,0,0,6,5,44,111,82,73,103,7,34,4,1,0,2,0,0,4,0,4,9,3,29,144,135,17,42,87,60,24,20,60,30,54,42,10,32,152,125,4,52,15,197,100,193,46,64,38,27,86,103,40,56,11,19,151,92,42,87,46,24,15,49,101,76,7,5,53,77,0,7,69,56,0,42,34,47,0,70,176,66,92,3,51,3,0,0,1,2,1,22,26,1,0,1,4,0,1,11,2,5,8,13,78,20,37,21,72,4,0,2,4,0,27,76,130,94,12,6,1,0,0,0,3,4,6,0,0,12,0,49,11,14,4,63,35,51,0,13,3,13,9,10,14,72,105,32,0,2,9,56,0,1,37,108,45,11,109,75,12,116,97,0,0,0,0,52,66,70,0,28,16,36,12,85,69,48,0,54,5,13,13,24,31,21,107,33,56,24,0,4,72,25,0,10,109,49,9,2,60,7,23,140,53,2,15,134,8,1,92,46,2,3,98,0,2,37,56,0,0,58,25,0,25,84,31,2,114,32,45,31,34,0,16,50,0,10,9,39,0,25,19,26,0,30,103,7,2,9,154,35,23,105,38,0,9,15,37,35,17,32,6,17,0,0,0,12,59,11,0,1,0,2,18,1,6,7,2,28,72,98,1,112,63,27,23,8,0,3,0,0,0,1,1,4,3,16,6,5,4,3,1,0,9,0,1,2,4,2,39,101,29,67,126,51,2,39,63,20,0,94,40,0,16,34,0,0,164,92,0,42,116,28,2,105,35,44,27,116,0,73,58,6,0,97,77,0,1,88,10,0,111,101,81,89,6,17,116,41,8,0,9,2,1,5,31,1,1,1,1,1,2,32,13,7,7,25,1,69,9,1,14,1,50,29,50,15,89,27,92,1,97,49,10,4,0,0,0,0,7,1,2,0,3,7,38,101,80,73,105,14,43,4,1,1,3,0,0,2,0,4,11,3,28,148,133,17,40,101,61,25,16,62,28,53,38,0,33,121,135,1,36,15,167,105,186,129,110,44,34,48,123,27,62,103,48,147,99,41,88,40,34,11,49,104,74,8,4,53,78,1,9,71,50,2,46,32,50,0,71,176,60,112,2,44,4,0,0,0,3,1,32,27,1,0,3,4,1,1,9,2,12,8,73,125,170,44,59,80,6,0,1,4,0,25,102,128,90,10,6,0,0,0,0,37,112,35,31,6,42,0,37,62,20,2,60,38,52,0,4,1,12,7,74,153,142,226,50,1,6,13,79,0,1,106,107,38,14,126,73,16,131,61,0,0,0,0,96,107,76,19,88,166,102,10,113,46,74,0,85,140,18,12,101,63,19,102,25,40,29,4,5,64,26,0,14,114,53,10,2,54,6,23,137,60,4,13,150,11,0,96,48,2,3,100,0,2,37,55,0,0,58,28,0,18,81,27,1,113,44,47,38,30,0,72,82,0,10,90,40,0,25,53,23,0,59,168,5,2,44,164,39,26,117,78,17,45,86,61,50,14,38,7,30,0,0,0,10,93,24,0,56,16,16,133,44,92,45,54,120,75,93,0,110,62,19,26,9,0,2,0,1,0,3,1,4,3,17,6,6,20,2,1,0,11,1,1,1,3,3,42,100,27,62,124,41,2,42,60,18,0,38,33,0,16,6,0,1,72,47,0,48,45,19,1,85,28,51,28,52,0,55,23,4,0,85,48,0,11,7,20,0,127,45,30,100,6,50,158,45,48,53,73,16,0,4,33,1,0,3,1,12,12,118,82,17,19,52,2,74,9,2,17,0,124,69,112,38,87,34,76,2,108,59,10,2,0,0,0,0,9,0,1,0,60,10,56,139,79,71,108,8,33,6,1,0,2,0,0,6,0,4,14,16,118,58,19,45,89,59,25,14,60,30,60,37,5,29,143,127,1,31,18,165,133,155,46,61,43,21,90,100,40,64,10,20,144,95,43,89,44,31,12,52,100,74,8,5,51,80,1,6,74,54,0,39,32,30,0,69,175,54,113,2,52,2,0,0,0,2,1,23,29,0,0,2,4,1,2,12,2,6,8,18,69,4,37,13,70,4,0,2,4,0,26,97,132,94,10,4,1,0,0,0,2,3,6,0,0,13,0,43,11,17,3,56,35,48,0,11,3,14,6,10,14,124,171,68,0,1,10,90,0,1,92,104,47,12,114,73,10,134,67,0,0,0,0,39,69,69,0,29,28,49,14,62,156,70,0,64,125,11,10,104,68,23,95,17,47,31,1,4,60,13,0,11,113,54,8,3,60,4,23,136,61,2,12,149,9,0,95,44,1,3,102,0,2,38,56,0,0,56,26,0,16,80,30,1,114,25,43,32,33,0,16,46,0,10,10,39,0,23,13,25,0,29,108,5,0,8,164,39,21,106,38,0,4,15,42,38,17,35,6,16,0,0,0,12,52,13,0,1,0,5,18,2,7,7,3,28,75,91,0,109,60,19,23,10,0,4,0,0,0,3,0,3,2,11,6,5,4,3,1,0,10,1,1,0,3,1,37,99,23,72,126,40,4,46,62,19,0,90,43,0,16,32,0,1,163,92,0,46,105,18,1,94,20,53,23,94,1,43,72,6,0,88,73,0,3,87,37,0,131,114,89,92,10,24,100,41,3,1,7,3,0,5,10,0,0,0,2,0,1,28,14,5,8,28,1,69,9,1,4,0,39,19,41,17,37,31,93,4,103,49,10,5,0,0,0,0,10,1,2,0,3,8,35,111,81,71,105,6,36,5,2,0,5,0,0,2,0,4,9,3,27,144,126,26,39,90,63,27,17,65,29,60,36,15,31,159,136,3,56,17,184,101,107,55,38,21,8,61,32,64,12,26,142,90,43,87,48,32,14,55,101,74,6,4,53,80,1,8,71,55,1,44,32,52,0,72,183,60,108,2,48,2,0,0,1,2,1,22,27,2,0,2,6,1,2,12,2,7,8,15,73,5,33,12,68,4,0,1,4,0,26,81,131,98,10,5,2,0,0,0,1,3,5,0,0,12,0,44,7,15,3,61,37,49,0,8,0,11,1,10,13,103,112,33,0,0,13,52,0,0,40,90,44,11,51,68,10,114,67,0,0,1,0,41,68,67,0,29,22,47,14,71,112,53,0,24,6,10,10,21,34,23,98,17,46,31,3,6,70,27,0,10,112,58,6,2,61,4,23,145,58,1,17,149,10,0,100,46,2,5,107,0,2,36,52,0,0,59,25,0,19,79,30,0,119,43,44,36,33,0,15,52,0,11,9,37,0,21,16,25,0,30,106,6,2,7,169,38,25,107,39,0,7,15,36,36,18,36,7,18,0,0,0,12,41,13,0,0,0,5,21,3,9,6,4,26,72,96,1,113,61,18,24,10,0,6,0,1,0,4,1,3,4,14,5,6,4,3,1,0,12,1,2,0,2,1,35,98,22,71,121,40,4,45,61,20,0,88,44,2,18,34,0,0,157,95,0,48,102,26,1,104,28,42,23,104,0,68,68,8,0,87,77,0,2,100,29,0,105,135,84,103,10,15,124,40,4,0,8,3,0,4,10,0,1,0,1,2,1,26,15,4,8,31,2,67,9,1,4,0,46,24,40,14,82,32,77,1,107,42,10,6,0,0,0,0,9,0,0,0,4,6,43,105,83,70,105,6,33,4,2,0,6,0,0,3,0,3,9,1,28,154,141,26,42,90,57,25,18,61,31,53,40,8,34,154,122,4,57,16,188,92,192,105,98,43,29,26,108,109,65,103,46,142,95,40,85,47,34,13,53,104,73,11,4,53,74,1,7,72,54,0,44,31,46,7,85,181,64,108,11,67,2,0,0,0,2,1,35,26,0,0,1,5,0,2,9,2,8,6,75,124,165,56,64,61,7,0,1,3,0,22,147,116,94,12,4,2,0,0,0,22,120,33,23,4,52,0,42,62,19,3,60,35,53,0,7,0,11,6,74,134,129,223,55,0,0,7,93,0,0,92,106,45,13,115,74,10,129,67,0,0,0,0,107,104,75,18,88,160,110,16,85,154,73,0,72,123,12,11,101,64,23,96,17,46,29,2,5,73,28,0,12,111,53,7,2,57,7,20,142,58,1,14,151,9,1,100,51,2,1,99,1,1,34,55,0,0,57,24,0,23,82,32,0,122,46,48,37,32,0,71,91,1,10,88,38,0,23,56,28,0,61,171,4,0,46,157,42,25,116,77,17,36,79,62,48,16,36,7,35,0,0,0,12,94,23,0,58,16,17,123,39,97,46,50,118,71,96,0,107,58,18,27,8,0,4,0,0,0,4,0,3,3,11,4,4,19,3,1,0,10,2,2,1,2,1,49,106,23,71,124,38,4,43,52,21,0,31,30,0,18,4,0,2,77,40,0,44,58,17,2,100,21,46,23,35,0,55,28,4,0,86,47,0,12,19,20,0,122,43,35,72,8,48,126,32,51,51,80,13,1,4,14,1,1,2,2,9,16,112,82,6,39,95,1,66,9,0,4,0,110,66,121,31,94,32,92,2,105,48,10,5,0,0,0,0,9,1,2,0,64,7,57,136,59,66,54,6,38,4,1,0,4,0,0,3,0,4,10,3,30,130,68,26,43,82,64,28,15,58,31,56,41,3,37,134,124,3,22,17,174,103

Nearest PDB structures (foldseek):
  7yto-assembly2_F-2  TM=1.003E+00  e=7.556E-101  Alcaligenes sp.
  7yto-assembly4_C  TM=1.000E+00  e=3.053E-93  Alcaligenes sp.
  1kp0-assembly1_B  TM=9.992E-01  e=2.689E-83  Actinobacillus
  1chm-assembly1_B  TM=9.937E-01  e=4.113E-70  Pseudomonas putida
  2zsg-assembly1_B  TM=8.367E-01  e=1.622E-31  Thermotoga maritima

Organism: Alcaligenes sp. (NCBI:txid512)

B-factor: mean 65.07, std 18.56, range [26.8, 150.77]